Protein 3F4L (pdb70)

Foldseek 3Di:
DAEAEEEDDDPCCVQQPCVLQLVPVVQYDHAEYEDCDDDPVCPPPSNVNYDYYPDVCVVLQDPRHAEYEYDDDQACQLVVLLVSVVSVHAYEYEPPNHPALVSLVVSVVSCVVSVHHYYYQQLCLFKLQLVVVLCVVVVCQQPAWAEKEAEDEAADLDDPQDADDLCVEPCSVPVLRLLSVCLRQNFAFKKWKAFDCPNDNRYHTQWIWIWGHHPNHIYIYIYHNRPPDDDFRMWIHGPFWIKTHRDIFQQSVQSVVVHVPGPPHSPDDTWMWIWGQDPVRDIDIDIHGDGDSSVQVVQVSCCSPVVDDHPRDSSSSSSSNVNSVCSVVDDPGDMDGDPD/DAEAEEEADDCCCVLPPCVLQLVPPVQYDDAEYEDCDDDPVCPDPSNVNYDYYPDCCVVLVDPRHAEYEYDDDQQCQLVVLVSSLVSPHAYEYEPPNHPALVSLVVSVVSCVVSVHHYYYQLLCLFKLQLVVVLCVVVVCQQPAWQEKEAEDEAADLADDADADDLCPECCRVPVLNLLSVCLRQNFAFKKWWAFDPPNDNRYHTHWIWIWGHHPNHIYIYIYHHRDPDDDFRMWIHGNFWIKTWHDIFQQSVQSVVVHVVGPCHRPDPTKMWIWGQDPVRDIDIDIHGDGDSSVQVVQVSCCSVVVDDHPNDSSSSSSSNVNSVVSVVDDPGGMDGDPD/DAEAEEEDDDCCCVQVNCVLQLVPVVQYDDAEYEDCDDDPVCVPPSNVNYDYYPDVCVVLQPVRHAEYEYDDDQACQLVVLLSSLVSPHAYEYEPPNHPALVSLVVSVVSQVVRVHHYYYQLLCLFKLQLVVVVCVVVVCQQPAWQEKEAEDEAADLDDDQDADDLCVEDCNVPVLRLLNVCLRQNFAFKKWKAFDPPNDRRYHTHWIWIWGHHPRHIYIYIYHHRDPDDDFRMWIHHPFWIKTHHDIFCQSVQSVVVHVVHPPHRPDPTWIWIWGQPPVRRIDIDIDGDGDSSVQVVQVSCCRVPVDPHSNDSSSSSSSSVSSVVSVVDPPGDMDGDPD/DAEAEEEADDCCCVQPPCVLQLVPVVQYHHAEYEDCDDDPCCPPPSNVNYHYDPDCCVVLVDPRHAEYEYDDDQQCQLVVLLSSVVSPHAYEYEPPNHPALVSLVVSVVSQVVSVHHYYYQLLLLFKLQLVQVLCVVVVCQQPAWQEKEAEDEAADLADDQDADDQCQECCRVPVLNLLSVCLRQNFAFKKWKAWAPDRDPRYHTHWIWIWGHHPNHIYIYIYHHRDPDDDFRMWIHHPFWIKTWRDIFQQSVQSVVVHVVGPPHRDDDTWMWIWGADPVRDIDIDIHGDGDSSVQVVQVSCCSPVVDDHPDDSSSSSSSSVVSVVCVVDDPGDMDTDPD/DAEEEEEEDDPCCLQLNCVLQLVPVVQYDHAEYEDDDDDVCCVPPSCVNYDYDPDVCVRLQPPRHAEYEYDDDQVCQLVVLVSSLVSNHAYEYEPPNHPALVSLVVSVVSCVVSVHHYYYQQLCLFKLLLVQVLCLVVVCQQPAWQEKEAEDEAADLADPQDADDLCPECCNVPVLNCLSVCLRQNFAFKKWKAWAPDRDPRYHTHWIWIWGHHPRHIYIYIYHHRDPDDDFRMWIHGPFWIKTHRDIFCQSVQSVVVHVVGPCHRPDPTWIWIWGQDPVRDIDIDIHGDGRSSVQVVQVSCCVPVVPDHPNDSSSSSSSNVNSVVCVVDDPGDMDGDPD/DAEEEEEDDDPCCVQVPCVLQLVPVVQYHDAEYEDDDDDPVCPDPSCVNYDYYPDCPVVLQDPRHAEYEYDDDQVCQLVVLLSSVVSVHAYEYEPPNHPALVSLVVSVVSCVVSVHHYYYQQLCLFKLLLVVVVCQVVVCQQPAWAEKAAEDEAADLADDADADDLCPEVCVVVVLNCLSVCLRQNFAFKKWKAFAPDRDNRYHTQWIWIWGHHPRHIYIYIYHHRDPDDDFRMWIHGPFWIKTHRDIFCQSVQSVVVHVVGPCHSPDPTWMWIWGQDPVRRIDIDIHTDGRSSVQVVQVSCCSVPVPDHPNDSSSSSSSSVSSVVSVVDDPRDMDGDDD

Solvent-accessible surface area: 84785 Å² total

GO terms:
  GO:0005829 cytosol (C, IDA)

Structure (mmCIF, N/CA/C/O backbone):
data_3F4L
#
_entry.id   3F4L
#
_cell.length_a   66.189
_cell.length_b   100.785
_cell.length_c   102.166
_cell.angle_alpha   114.40
_cell.angle_beta   103.31
_cell.angle_gamma   101.62
#
_symmetry.space_group_name_H-M   'P 1'
#
loop_
_entity.id
_entity.type
_entity.pdbx_description
1 polymer 'Putative oxidoreductase yhhX'
2 water water
#
loop_
_atom_site.group_PDB
_atom_site.id
_atom_site.type_symbol
_atom_site.label_atom_id
_atom_site.label_alt_id
_atom_site.label_comp_id
_atom_site.label_asym_id
_atom_site.label_entity_id
_atom_site.label_seq_id
_atom_site.pdbx_PDB_ins_code
_atom_site.Cartn_x
_atom_site.Cartn_y
_atom_site.Cartn_z
_atom_site.occupancy
_atom_site.B_iso_or_equiv
_atom_site.auth_seq_id
_atom_site.auth_comp_id
_atom_site.auth_asym_id
_atom_site.auth_atom_id
_atom_site.pdbx_PDB_model_num
ATOM 1 N N . VAL A 1 2 ? 32.209 26.180 1.030 1.00 29.71 2 VAL A N 1
ATOM 2 C CA . VAL A 1 2 ? 33.206 25.071 0.933 1.00 30.23 2 VAL A CA 1
ATOM 3 C C . VAL A 1 2 ? 32.539 23.699 0.895 1.00 27.67 2 VAL A C 1
ATOM 4 O O . VAL A 1 2 ? 31.751 23.361 1.773 1.00 29.37 2 VAL A O 1
ATOM 8 N N . ILE A 1 3 ? 32.860 22.913 -0.126 1.00 26.70 3 ILE A N 1
ATOM 9 C CA . ILE A 1 3 ? 32.314 21.564 -0.261 1.00 25.24 3 ILE A CA 1
ATOM 10 C C . ILE A 1 3 ? 33.348 20.577 0.260 1.00 23.85 3 ILE A C 1
ATOM 11 O O . ILE A 1 3 ? 34.525 20.698 -0.067 1.00 23.49 3 ILE A O 1
ATOM 16 N N . ASN A 1 4 ? 32.912 19.611 1.066 1.00 23.00 4 ASN A N 1
ATOM 17 C CA . ASN A 1 4 ? 33.810 18.585 1.589 1.00 22.54 4 ASN A CA 1
ATOM 18 C C . ASN A 1 4 ? 33.837 17.424 0.602 1.00 23.35 4 ASN A C 1
ATOM 19 O O . ASN A 1 4 ? 32.794 16.997 0.089 1.00 22.30 4 ASN A O 1
ATOM 24 N N . CYS A 1 5 ? 35.032 16.917 0.329 1.00 21.83 5 CYS A N 1
ATOM 25 C CA . CYS A 1 5 ? 35.164 15.801 -0.586 1.00 19.57 5 CYS A CA 1
ATOM 26 C C . CYS A 1 5 ? 36.025 14.726 0.054 1.00 18.77 5 CYS A C 1
ATOM 27 O O . CYS A 1 5 ? 36.577 14.922 1.146 1.00 18.79 5 CYS A O 1
ATOM 30 N N . ALA A 1 6 ? 36.128 13.586 -0.616 1.00 18.24 6 ALA A N 1
ATOM 31 C CA . ALA A 1 6 ? 36.932 12.486 -0.117 1.00 18.24 6 ALA A CA 1
ATOM 32 C C . ALA A 1 6 ? 37.486 11.670 -1.275 1.00 19.01 6 ALA A C 1
ATOM 33 O O . ALA A 1 6 ? 36.857 11.548 -2.320 1.00 20.77 6 ALA A O 1
ATOM 35 N N . PHE A 1 7 ? 38.672 11.109 -1.090 1.00 18.21 7 PHE A N 1
ATOM 36 C CA . PHE A 1 7 ? 39.265 10.308 -2.141 1.00 16.73 7 PHE A CA 1
ATOM 37 C C . PHE A 1 7 ? 39.323 8.840 -1.803 1.00 16.61 7 PHE A C 1
ATOM 38 O O . PHE A 1 7 ? 39.628 8.462 -0.671 1.00 16.48 7 PHE A O 1
ATOM 46 N N . ILE A 1 8 ? 39.005 8.013 -2.793 1.00 13.53 8 ILE A N 1
ATOM 47 C CA . ILE A 1 8 ? 39.108 6.574 -2.637 1.00 15.73 8 ILE A CA 1
ATOM 48 C C . ILE A 1 8 ? 40.372 6.268 -3.426 1.00 15.92 8 ILE A C 1
ATOM 49 O O . ILE A 1 8 ? 40.365 6.285 -4.664 1.00 13.59 8 ILE A O 1
ATOM 54 N N . GLY A 1 9 ? 41.457 6.014 -2.708 1.00 15.46 9 GLY A N 1
ATOM 55 C CA . GLY A 1 9 ? 42.720 5.725 -3.349 1.00 17.06 9 GLY A CA 1
ATOM 56 C C . GLY A 1 9 ? 43.704 6.844 -3.076 1.00 17.49 9 GLY A C 1
ATOM 57 O O . GLY A 1 9 ? 43.359 8.027 -3.142 1.00 18.06 9 GLY A O 1
ATOM 58 N N . PHE A 1 10 ? 44.938 6.482 -2.755 1.00 18.08 10 PHE A N 1
ATOM 59 C CA . PHE A 1 10 ? 45.948 7.491 -2.483 1.00 20.75 10 PHE A CA 1
ATOM 60 C C . PHE A 1 10 ? 47.244 7.147 -3.205 1.00 20.95 10 PHE A C 1
ATOM 61 O O . PHE A 1 10 ? 48.294 7.026 -2.587 1.00 25.14 10 PHE A O 1
ATOM 69 N N . GLY A 1 11 ? 47.155 6.970 -4.516 1.00 22.09 11 GLY A N 1
ATOM 70 C CA . GLY A 1 11 ? 48.333 6.644 -5.297 1.00 24.07 11 GLY A CA 1
ATOM 71 C C . GLY A 1 11 ? 48.907 7.888 -5.951 1.00 24.50 11 GLY A C 1
ATOM 72 O O . GLY A 1 11 ? 48.651 9.016 -5.509 1.00 22.60 11 GLY A O 1
ATOM 73 N N . LYS A 1 12 ? 49.679 7.684 -7.012 1.00 24.37 12 LYS A N 1
ATOM 74 C CA . LYS A 1 12 ? 50.288 8.794 -7.723 1.00 26.16 12 LYS A CA 1
ATOM 75 C C . LYS A 1 12 ? 49.278 9.729 -8.364 1.00 24.55 12 LYS A C 1
ATOM 76 O O . LYS A 1 12 ? 49.438 10.945 -8.311 1.00 22.80 12 LYS A O 1
ATOM 82 N N . SER A 1 13 ? 48.238 9.172 -8.969 1.00 22.96 13 SER A N 1
ATOM 83 C CA . SER A 1 13 ? 47.243 10.018 -9.607 1.00 26.13 13 SER A CA 1
ATOM 84 C C . SER A 1 13 ? 46.649 11.000 -8.596 1.00 22.80 13 SER A C 1
ATOM 85 O O . SER A 1 13 ? 46.500 12.177 -8.884 1.00 21.48 13 SER A O 1
ATOM 88 N N . THR A 1 14 ? 46.317 10.513 -7.408 1.00 22.17 14 THR A N 1
ATOM 89 C CA . THR A 1 14 ? 45.739 11.370 -6.382 1.00 21.13 14 THR A CA 1
ATOM 90 C C . THR A 1 14 ? 46.698 12.485 -5.934 1.00 22.41 14 THR A C 1
ATOM 91 O O . THR A 1 14 ? 46.294 13.642 -5.807 1.00 22.53 14 THR A O 1
ATOM 95 N N . THR A 1 15 ? 47.964 12.148 -5.701 1.00 21.80 15 THR A N 1
ATOM 96 C CA . THR A 1 15 ? 48.924 13.151 -5.236 1.00 23.80 15 THR A CA 1
ATOM 97 C C . THR A 1 15 ? 49.511 14.053 -6.312 1.00 25.32 15 THR A C 1
ATOM 98 O O . THR A 1 15 ? 50.103 15.088 -5.998 1.00 22.80 15 THR A O 1
ATOM 102 N N . ARG A 1 16 ? 49.349 13.674 -7.576 1.00 26.60 16 ARG A N 1
ATOM 103 C CA . ARG A 1 16 ? 49.895 14.478 -8.662 1.00 27.57 16 ARG A CA 1
ATOM 104 C C . ARG A 1 16 ? 48.866 15.245 -9.477 1.00 26.59 16 ARG A C 1
ATOM 105 O O . ARG A 1 16 ? 49.071 16.418 -9.802 1.00 27.60 16 ARG A O 1
ATOM 113 N N . TYR A 1 17 ? 47.755 14.597 -9.802 1.00 24.52 17 TYR A N 1
ATOM 114 C CA . TYR A 1 17 ? 46.753 15.255 -10.622 1.00 24.42 17 TYR A CA 1
ATOM 115 C C . TYR A 1 17 ? 45.512 15.794 -9.929 1.00 23.05 17 TYR A C 1
ATOM 116 O O . TYR A 1 17 ? 44.720 16.494 -10.555 1.00 24.14 17 TYR A O 1
ATOM 125 N N . HIS A 1 18 ? 45.338 15.489 -8.651 1.00 20.79 18 HIS A N 1
ATOM 126 C CA . HIS A 1 18 ? 44.178 15.988 -7.925 1.00 19.25 18 HIS A CA 1
ATOM 127 C C . HIS A 1 18 ? 44.517 16.936 -6.780 1.00 18.34 18 HIS A C 1
ATOM 128 O O . HIS A 1 18 ? 44.147 18.108 -6.803 1.00 18.91 18 HIS A O 1
ATOM 135 N N . LEU A 1 19 ? 45.228 16.428 -5.779 1.00 16.41 19 LEU A N 1
ATOM 136 C CA . LEU A 1 19 ? 45.558 17.226 -4.606 1.00 16.08 19 LEU A CA 1
ATOM 137 C C . LEU A 1 19 ? 46.243 18.567 -4.853 1.00 17.77 19 LEU A C 1
ATOM 138 O O . LEU A 1 19 ? 45.881 19.569 -4.231 1.00 15.49 19 LEU A O 1
ATOM 143 N N . PRO A 1 20 ? 47.225 18.617 -5.771 1.00 16.77 20 PRO A N 1
ATOM 144 C CA . PRO A 1 20 ? 47.884 19.908 -6.009 1.00 16.10 20 PRO A CA 1
ATOM 145 C C . PRO A 1 20 ? 46.882 21.005 -6.368 1.00 16.03 20 PRO A C 1
ATOM 146 O O . PRO A 1 20 ? 47.050 22.169 -5.999 1.00 16.10 20 PRO A O 1
ATOM 150 N N . TYR A 1 21 ? 45.834 20.617 -7.082 1.00 14.26 21 TYR A N 1
ATOM 151 C CA . TYR A 1 21 ? 44.803 21.546 -7.530 1.00 14.42 21 TYR A CA 1
ATOM 152 C C . TYR A 1 21 ? 43.712 21.792 -6.489 1.00 16.45 21 TYR A C 1
ATOM 153 O O . TYR A 1 21 ? 43.244 22.922 -6.314 1.00 15.81 21 TYR A O 1
ATOM 162 N N . VAL A 1 22 ? 43.303 20.729 -5.806 1.00 15.11 22 VAL A N 1
ATOM 163 C CA . VAL A 1 22 ? 42.270 20.828 -4.794 1.00 15.31 22 VAL A CA 1
ATOM 164 C C . VAL A 1 22 ? 42.758 21.588 -3.568 1.00 17.01 22 VAL A C 1
ATOM 165 O O . VAL A 1 22 ? 42.013 22.385 -2.989 1.00 16.81 22 VAL A O 1
ATOM 169 N N . LEU A 1 23 ? 44.011 21.356 -3.176 1.00 18.38 23 LEU A N 1
ATOM 170 C CA . LEU A 1 23 ? 44.565 22.039 -2.011 1.00 18.30 23 LEU A CA 1
ATOM 171 C C . LEU A 1 23 ? 44.838 23.518 -2.305 1.00 20.18 23 LEU A C 1
ATOM 172 O O . LEU A 1 23 ? 45.174 24.283 -1.404 1.00 18.63 23 LEU A O 1
ATOM 177 N N . ASN A 1 24 ? 44.697 23.919 -3.566 1.00 21.39 24 ASN A N 1
ATOM 178 C CA . ASN A 1 24 ? 44.902 25.320 -3.935 1.00 23.99 24 ASN A CA 1
ATOM 179 C C . ASN A 1 24 ? 43.538 26.033 -3.953 1.00 24.76 24 ASN A C 1
ATOM 180 O O . ASN A 1 24 ? 43.450 27.229 -4.264 1.00 24.77 24 ASN A O 1
ATOM 185 N N . ARG A 1 25 ? 42.481 25.289 -3.628 1.00 21.77 25 ARG A N 1
ATOM 186 C CA . ARG A 1 25 ? 41.124 25.834 -3.612 1.00 20.78 25 ARG A CA 1
ATOM 187 C C . ARG A 1 25 ? 40.461 25.637 -2.248 1.00 21.30 25 ARG A C 1
ATOM 188 O O . ARG A 1 25 ? 39.292 25.261 -2.172 1.00 20.93 25 ARG A O 1
ATOM 196 N N . LYS A 1 26 ? 41.205 25.894 -1.175 1.00 19.27 26 LYS A N 1
ATOM 197 C CA . LYS A 1 26 ? 40.674 25.730 0.175 1.00 21.68 26 LYS A CA 1
ATOM 198 C C . LYS A 1 26 ? 39.422 26.564 0.470 1.00 21.08 26 LYS A C 1
ATOM 199 O O . LYS A 1 26 ? 38.682 26.262 1.402 1.00 19.12 26 LYS A O 1
ATOM 205 N N . ASP A 1 27 ? 39.188 27.619 -0.306 1.00 23.60 27 ASP A N 1
ATOM 206 C CA . ASP A 1 27 ? 38.001 28.440 -0.089 1.00 26.92 27 ASP A CA 1
ATOM 207 C C . ASP A 1 27 ? 36.783 27.829 -0.777 1.00 25.69 27 ASP A C 1
ATOM 208 O O . ASP A 1 27 ? 35.649 28.259 -0.540 1.00 23.49 27 ASP A O 1
ATOM 213 N N . SER A 1 28 ? 37.023 26.816 -1.609 1.00 22.64 28 SER A N 1
ATOM 214 C CA . SER A 1 28 ? 35.959 26.136 -2.348 1.00 23.53 28 SER A CA 1
ATOM 215 C C . SER A 1 28 ? 35.769 24.688 -1.902 1.00 22.95 28 SER A C 1
ATOM 216 O O . SER A 1 28 ? 34.640 24.196 -1.811 1.00 23.24 28 SER A O 1
ATOM 219 N N . TRP A 1 29 ? 36.880 24.008 -1.629 1.00 19.88 29 TRP A N 1
ATOM 220 C CA . TRP A 1 29 ? 36.836 22.613 -1.220 1.00 19.17 29 TRP A CA 1
ATOM 221 C C . TRP A 1 29 ? 37.695 22.288 -0.007 1.00 19.19 29 TRP A C 1
ATOM 222 O O . TRP A 1 29 ? 38.708 22.938 0.245 1.00 19.43 29 TRP A O 1
ATOM 233 N N . HIS A 1 30 ? 37.282 21.254 0.718 1.00 16.64 30 HIS A N 1
ATOM 234 C CA . HIS A 1 30 ? 38.000 20.765 1.888 1.00 19.01 30 HIS A CA 1
ATOM 235 C C . HIS A 1 30 ? 38.050 19.243 1.799 1.00 18.36 30 HIS A C 1
ATOM 236 O O . HIS A 1 30 ? 37.007 18.587 1.719 1.00 18.83 30 HIS A O 1
ATOM 243 N N . VAL A 1 31 ? 39.257 18.684 1.790 1.00 16.58 31 VAL A N 1
ATOM 244 C CA . VAL A 1 31 ? 39.415 17.233 1.709 1.00 19.28 31 VAL A CA 1
ATOM 245 C C . VAL A 1 31 ? 39.246 16.663 3.105 1.00 20.24 31 VAL A C 1
ATOM 246 O O . VAL A 1 31 ? 40.148 16.750 3.937 1.00 22.53 31 VAL A O 1
ATOM 250 N N . ALA A 1 32 ? 38.084 16.075 3.356 1.00 22.27 32 ALA A N 1
ATOM 251 C CA . ALA A 1 32 ? 37.777 15.533 4.674 1.00 23.09 32 ALA A CA 1
ATOM 252 C C . ALA A 1 32 ? 38.366 14.160 4.951 1.00 22.48 32 ALA A C 1
ATOM 253 O O . ALA A 1 32 ? 38.804 13.889 6.066 1.00 24.36 32 ALA A O 1
ATOM 255 N N . HIS A 1 33 ? 38.374 13.298 3.939 1.00 19.96 33 HIS A N 1
ATOM 256 C CA . HIS A 1 33 ? 38.896 11.949 4.104 1.00 19.02 33 HIS A CA 1
ATOM 257 C C . HIS A 1 33 ? 39.620 11.459 2.868 1.00 16.57 33 HIS A C 1
ATOM 258 O O . HIS A 1 33 ? 39.335 11.871 1.748 1.00 14.32 33 HIS A O 1
ATOM 265 N N . ILE A 1 34 ? 40.544 10.544 3.099 1.00 17.13 34 ILE A N 1
ATOM 266 C CA . ILE A 1 34 ? 41.247 9.887 2.022 1.00 15.93 34 ILE A CA 1
ATOM 267 C C . ILE A 1 34 ? 41.350 8.442 2.460 1.00 18.56 34 ILE A C 1
ATOM 268 O O . ILE A 1 34 ? 42.021 8.123 3.438 1.00 18.29 34 ILE A O 1
ATOM 273 N N . PHE A 1 35 ? 40.623 7.583 1.753 1.00 17.90 35 PHE A N 1
ATOM 274 C CA . PHE A 1 35 ? 40.615 6.157 2.016 1.00 20.42 35 PHE A CA 1
ATOM 275 C C . PHE A 1 35 ? 41.732 5.496 1.225 1.00 20.20 35 PHE A C 1
ATOM 276 O O . PHE A 1 35 ? 42.071 5.938 0.128 1.00 19.72 35 PHE A O 1
ATOM 284 N N . ARG A 1 36 ? 42.308 4.451 1.803 1.00 20.00 36 ARG A N 1
ATOM 285 C CA . ARG A 1 36 ? 43.346 3.657 1.155 1.00 23.75 36 ARG A CA 1
ATOM 286 C C . ARG A 1 36 ? 43.388 2.320 1.871 1.00 23.87 36 ARG A C 1
ATOM 287 O O . ARG A 1 36 ? 43.212 2.256 3.088 1.00 24.80 36 ARG A O 1
ATOM 295 N N . ARG A 1 37 ? 43.597 1.254 1.112 1.00 25.41 37 ARG A N 1
ATOM 296 C CA . ARG A 1 37 ? 43.644 -0.088 1.686 1.00 29.03 37 ARG A CA 1
ATOM 297 C C . ARG A 1 37 ? 44.803 -0.218 2.674 1.00 27.03 37 ARG A C 1
ATOM 298 O O . ARG A 1 37 ? 44.659 -0.812 3.744 1.00 26.68 37 ARG A O 1
ATOM 306 N N . HIS A 1 38 ? 45.952 0.338 2.312 1.00 25.30 38 HIS A N 1
ATOM 307 C CA . HIS A 1 38 ? 47.129 0.281 3.177 1.00 26.27 38 HIS A CA 1
ATOM 308 C C . HIS A 1 38 ? 47.732 1.669 3.340 1.00 25.04 38 HIS A C 1
ATOM 309 O O . HIS A 1 38 ? 47.723 2.467 2.411 1.00 22.72 38 HIS A O 1
ATOM 316 N N . ALA A 1 39 ? 48.258 1.946 4.527 1.00 24.64 39 ALA A N 1
ATOM 317 C CA . ALA A 1 39 ? 48.860 3.238 4.804 1.00 24.78 39 ALA A CA 1
ATOM 318 C C . ALA A 1 39 ? 50.018 3.494 3.845 1.00 23.55 39 ALA A C 1
ATOM 319 O O . ALA A 1 39 ? 50.715 2.564 3.431 1.00 23.81 39 ALA A O 1
ATOM 321 N N . LYS A 1 40 ? 50.206 4.759 3.486 1.00 23.22 40 LYS A N 1
ATOM 322 C CA . LYS A 1 40 ? 51.280 5.154 2.580 1.00 26.00 40 LYS A CA 1
ATOM 323 C C . LYS A 1 40 ? 52.186 6.199 3.230 1.00 23.85 40 LYS A C 1
ATOM 324 O O . LYS A 1 40 ? 51.728 7.018 4.025 1.00 24.41 40 LYS A O 1
ATOM 330 N N . PRO A 1 41 ? 53.489 6.177 2.894 1.00 22.88 41 PRO A N 1
ATOM 331 C CA . PRO A 1 41 ? 54.501 7.098 3.426 1.00 21.49 41 PRO A CA 1
ATOM 332 C C . PRO A 1 41 ? 54.171 8.563 3.159 1.00 20.34 41 PRO A C 1
ATOM 333 O O . PRO A 1 41 ? 54.392 9.428 4.007 1.00 18.50 41 PRO A O 1
ATOM 337 N N . GLU A 1 42 ? 53.650 8.833 1.968 1.00 21.99 42 GLU A N 1
ATOM 338 C CA . GLU A 1 42 ? 53.305 10.193 1.579 1.00 24.45 42 GLU A CA 1
ATOM 339 C C . GLU A 1 42 ? 52.297 10.875 2.512 1.00 23.90 42 GLU A C 1
ATOM 340 O O . GLU A 1 42 ? 52.218 12.104 2.545 1.00 22.60 42 GLU A O 1
ATOM 346 N N . GLU A 1 43 ? 51.545 10.091 3.283 1.00 23.22 43 GLU A N 1
ATOM 347 C CA . GLU A 1 43 ? 50.565 10.663 4.207 1.00 24.54 43 GLU A CA 1
ATOM 348 C C . GLU A 1 43 ? 51.212 11.576 5.249 1.00 24.83 43 GLU A C 1
ATOM 349 O O . GLU A 1 43 ? 50.530 12.396 5.853 1.00 26.20 43 GLU A O 1
ATOM 355 N N . GLN A 1 44 ? 52.523 11.443 5.450 1.00 26.09 44 GLN A N 1
ATOM 356 C CA . GLN A 1 44 ? 53.238 12.265 6.435 1.00 26.49 44 GLN A CA 1
ATOM 357 C C . GLN A 1 44 ? 53.672 13.652 5.953 1.00 26.63 44 GLN A C 1
ATOM 358 O O . GLN A 1 44 ? 54.231 14.438 6.730 1.00 24.85 44 GLN A O 1
ATOM 364 N N . ALA A 1 45 ? 53.436 13.956 4.680 1.00 25.12 45 ALA A N 1
ATOM 365 C CA . ALA A 1 45 ? 53.810 15.261 4.152 1.00 24.20 45 ALA A CA 1
ATOM 366 C C . ALA A 1 45 ? 52.986 16.335 4.865 1.00 23.91 45 ALA A C 1
ATOM 367 O O . ALA A 1 45 ? 51.769 16.235 4.960 1.00 24.52 45 ALA A O 1
ATOM 369 N N . PRO A 1 46 ? 53.641 17.381 5.376 1.00 22.15 46 PRO A N 1
ATOM 370 C CA . PRO A 1 46 ? 52.909 18.443 6.076 1.00 22.42 46 PRO A CA 1
ATOM 371 C C . PRO A 1 46 ? 51.669 18.994 5.359 1.00 21.95 46 PRO A C 1
ATOM 372 O O . PRO A 1 46 ? 50.685 19.351 6.012 1.00 18.98 46 PRO A O 1
ATOM 376 N N . ILE A 1 47 ? 51.705 19.049 4.029 1.00 18.59 47 ILE A N 1
ATOM 377 C CA . ILE A 1 47 ? 50.573 19.568 3.273 1.00 19.10 47 ILE A CA 1
ATOM 378 C C . ILE A 1 47 ? 49.297 18.736 3.415 1.00 18.25 47 ILE A C 1
ATOM 379 O O . ILE A 1 47 ? 48.222 19.192 3.028 1.00 17.23 47 ILE A O 1
ATOM 384 N N . TYR A 1 48 ? 49.410 17.532 3.977 1.00 16.60 48 TYR A N 1
ATOM 385 C CA . TYR A 1 48 ? 48.242 16.668 4.158 1.00 17.40 48 TYR A CA 1
ATOM 386 C C . TYR A 1 48 ? 47.821 16.569 5.632 1.00 17.31 48 TYR A C 1
ATOM 387 O O . TYR A 1 48 ? 46.929 15.793 5.979 1.00 15.08 48 TYR A O 1
ATOM 396 N N . SER A 1 49 ? 48.460 17.359 6.493 1.00 18.74 49 SER A N 1
ATOM 397 C CA . SER A 1 49 ? 48.182 17.323 7.933 1.00 22.20 49 SER A CA 1
ATOM 398 C C . SER A 1 49 ? 46.722 17.482 8.358 1.00 22.51 49 SER A C 1
ATOM 399 O O . SER A 1 49 ? 46.328 16.966 9.399 1.00 21.84 49 SER A O 1
ATOM 402 N N . HIS A 1 50 ? 45.924 18.181 7.556 1.00 22.58 50 HIS A N 1
ATOM 403 C CA . HIS A 1 50 ? 44.513 18.413 7.878 1.00 22.17 50 HIS A CA 1
ATOM 404 C C . HIS A 1 50 ? 43.589 17.299 7.386 1.00 21.01 50 HIS A C 1
ATOM 405 O O . HIS A 1 50 ? 42.384 17.332 7.633 1.00 19.33 50 HIS A O 1
ATOM 412 N N . ILE A 1 51 ? 44.151 16.324 6.683 1.00 19.62 51 ILE A N 1
ATOM 413 C CA . ILE A 1 51 ? 43.359 15.237 6.137 1.00 18.92 51 ILE A CA 1
ATOM 414 C C . ILE A 1 51 ? 43.315 14.003 7.025 1.00 17.84 51 ILE A C 1
ATOM 415 O O . ILE A 1 51 ? 44.325 13.599 7.603 1.00 16.49 51 ILE A O 1
ATOM 420 N N . HIS A 1 52 ? 42.134 13.406 7.126 1.00 16.87 52 HIS A N 1
ATOM 421 C CA . HIS A 1 52 ? 41.944 12.180 7.894 1.00 17.49 52 HIS A CA 1
ATOM 422 C C . HIS A 1 52 ? 42.104 10.994 6.947 1.00 17.35 52 HIS A C 1
ATOM 423 O O . HIS A 1 52 ? 41.269 10.794 6.059 1.00 17.74 52 HIS A O 1
ATOM 430 N N . PHE A 1 53 ? 43.179 10.226 7.115 1.00 17.31 53 PHE A N 1
ATOM 431 C CA . PHE A 1 53 ? 43.413 9.049 6.285 1.00 19.44 53 PHE A CA 1
ATOM 432 C C . PHE A 1 53 ? 42.779 7.853 6.980 1.00 19.61 53 PHE A C 1
ATOM 433 O O . PHE A 1 53 ? 42.889 7.707 8.187 1.00 21.41 53 PHE A O 1
ATOM 441 N N . THR A 1 54 ? 42.134 6.983 6.219 1.00 20.00 54 THR A N 1
ATOM 442 C CA . THR A 1 54 ? 41.457 5.840 6.811 1.00 19.94 54 THR A CA 1
ATOM 443 C C . THR A 1 54 ? 41.404 4.639 5.878 1.00 20.91 54 THR A C 1
ATOM 444 O O . THR A 1 54 ? 41.513 4.782 4.660 1.00 20.57 54 THR A O 1
ATOM 448 N N . SER A 1 55 ? 41.238 3.457 6.464 1.00 21.44 55 SER A N 1
ATOM 449 C CA . SER A 1 55 ? 41.134 2.222 5.707 1.00 24.11 55 SER A CA 1
ATOM 450 C C . SER A 1 55 ? 39.730 1.654 5.881 1.00 25.59 55 SER A C 1
ATOM 451 O O . SER A 1 55 ? 39.445 0.527 5.478 1.00 25.30 55 SER A O 1
ATOM 454 N N . ASP A 1 56 ? 38.860 2.455 6.492 1.00 27.34 56 ASP A N 1
ATOM 455 C CA . ASP A 1 56 ? 37.466 2.086 6.709 1.00 29.71 56 ASP A CA 1
ATOM 456 C C . ASP A 1 56 ? 36.643 2.968 5.771 1.00 28.75 56 ASP A C 1
ATOM 457 O O . ASP A 1 56 ? 36.428 4.151 6.039 1.00 28.02 56 ASP A O 1
ATOM 462 N N . LEU A 1 57 ? 36.192 2.383 4.666 1.00 29.13 57 LEU A N 1
ATOM 463 C CA . LEU A 1 57 ? 35.428 3.127 3.678 1.00 30.58 57 LEU A CA 1
ATOM 464 C C . LEU A 1 57 ? 34.121 3.671 4.237 1.00 31.13 57 LEU A C 1
ATOM 465 O O . LEU A 1 57 ? 33.695 4.762 3.871 1.00 28.87 57 LEU A O 1
ATOM 470 N N . ASP A 1 58 ? 33.489 2.925 5.137 1.00 34.14 58 ASP A N 1
ATOM 471 C CA . ASP A 1 58 ? 32.230 3.382 5.711 1.00 35.83 58 ASP A CA 1
ATOM 472 C C . ASP A 1 58 ? 32.373 4.713 6.443 1.00 36.60 58 ASP A C 1
ATOM 473 O O . ASP A 1 58 ? 31.456 5.537 6.419 1.00 35.46 58 ASP A O 1
ATOM 478 N N . GLU A 1 59 ? 33.522 4.923 7.083 1.00 36.46 59 GLU A N 1
ATOM 479 C CA . GLU A 1 59 ? 33.790 6.168 7.800 1.00 38.61 59 GLU A CA 1
ATOM 480 C C . GLU A 1 59 ? 33.747 7.371 6.859 1.00 36.74 59 GLU A C 1
ATOM 481 O O . GLU A 1 59 ? 33.627 8.517 7.298 1.00 37.55 59 GLU A O 1
ATOM 487 N N . VAL A 1 60 ? 33.861 7.104 5.564 1.00 34.32 60 VAL A N 1
ATOM 488 C CA . VAL A 1 60 ? 33.824 8.168 4.570 1.00 31.96 60 VAL A CA 1
ATOM 489 C C . VAL A 1 60 ? 32.419 8.293 3.982 1.00 31.05 60 VAL A C 1
ATOM 490 O O . VAL A 1 60 ? 31.828 9.373 3.982 1.00 30.81 60 VAL A O 1
ATOM 494 N N . LEU A 1 61 ? 31.883 7.179 3.492 1.00 30.95 61 LEU A N 1
ATOM 495 C CA . LEU A 1 61 ? 30.556 7.184 2.887 1.00 31.79 61 LEU A CA 1
ATOM 496 C C . LEU A 1 61 ? 29.442 7.544 3.864 1.00 33.04 61 LEU A C 1
ATOM 497 O O . LEU A 1 61 ? 28.360 7.961 3.448 1.00 32.97 61 LEU A O 1
ATOM 502 N N . ASN A 1 62 ? 29.703 7.395 5.158 1.00 34.43 62 ASN A N 1
ATOM 503 C CA . ASN A 1 62 ? 28.698 7.733 6.159 1.00 35.73 62 ASN A CA 1
ATOM 504 C C . ASN A 1 62 ? 28.809 9.174 6.634 1.00 35.51 62 ASN A C 1
ATOM 505 O O . ASN A 1 62 ? 27.952 9.645 7.382 1.00 35.86 62 ASN A O 1
ATOM 510 N N . ASP A 1 63 ? 29.857 9.874 6.205 1.00 35.08 63 ASP A N 1
ATOM 511 C CA . ASP A 1 63 ? 30.044 11.269 6.610 1.00 34.73 63 ASP A CA 1
ATOM 512 C C . ASP A 1 63 ? 29.002 12.149 5.919 1.00 34.12 63 ASP A C 1
ATOM 513 O O . ASP A 1 63 ? 28.991 12.267 4.692 1.00 30.71 63 ASP A O 1
ATOM 518 N N . PRO A 1 64 ? 28.112 12.779 6.709 1.00 35.22 64 PRO A N 1
ATOM 519 C CA . PRO A 1 64 ? 27.038 13.661 6.236 1.00 35.03 64 PRO A CA 1
ATOM 520 C C . PRO A 1 64 ? 27.517 14.852 5.411 1.00 34.19 64 PRO A C 1
ATOM 521 O O . PRO A 1 64 ? 26.838 15.292 4.482 1.00 34.36 64 PRO A O 1
ATOM 525 N N . ASP A 1 65 ? 28.690 15.371 5.753 1.00 34.15 65 ASP A N 1
ATOM 526 C CA . ASP A 1 65 ? 29.223 16.535 5.065 1.00 32.92 65 ASP A CA 1
ATOM 527 C C . ASP A 1 65 ? 29.994 16.272 3.777 1.00 31.31 65 ASP A C 1
ATOM 528 O O . ASP A 1 65 ? 30.372 17.218 3.093 1.00 32.17 65 ASP A O 1
ATOM 533 N N . VAL A 1 66 ? 30.234 15.007 3.441 1.00 26.87 66 VAL A N 1
ATOM 534 C CA . VAL A 1 66 ? 30.945 14.701 2.199 1.00 26.08 66 VAL A CA 1
ATOM 535 C C . VAL A 1 66 ? 29.953 14.748 1.043 1.00 23.73 66 VAL A C 1
ATOM 536 O O . VAL A 1 66 ? 28.949 14.035 1.056 1.00 22.94 66 VAL A O 1
ATOM 540 N N . LYS A 1 67 ? 30.235 15.585 0.047 1.00 21.82 67 LYS A N 1
ATOM 541 C CA . LYS A 1 67 ? 29.345 15.722 -1.106 1.00 21.23 67 LYS A CA 1
ATOM 542 C C . LYS A 1 67 ? 29.924 15.118 -2.376 1.00 20.39 67 LYS A C 1
ATOM 543 O O . LYS A 1 67 ? 29.188 14.791 -3.308 1.00 20.47 67 LYS A O 1
ATOM 549 N N . LEU A 1 68 ? 31.245 14.984 -2.427 1.00 17.94 68 LEU A N 1
ATOM 550 C CA . LEU A 1 68 ? 31.884 14.412 -3.608 1.00 16.45 68 LEU A CA 1
ATOM 551 C C . LEU A 1 68 ? 32.927 13.368 -3.238 1.00 14.97 68 LEU A C 1
ATOM 552 O O . LEU A 1 68 ? 33.774 13.594 -2.374 1.00 14.67 68 LEU A O 1
ATOM 557 N N . VAL A 1 69 ? 32.847 12.217 -3.891 1.00 14.93 69 VAL A N 1
ATOM 558 C CA . VAL A 1 69 ? 33.798 11.136 -3.671 1.00 16.39 69 VAL A CA 1
ATOM 559 C C . VAL A 1 69 ? 34.584 10.976 -4.972 1.00 15.71 69 VAL A C 1
ATOM 560 O O . VAL A 1 69 ? 33.997 10.889 -6.043 1.00 14.41 69 VAL A O 1
ATOM 564 N N . VAL A 1 70 ? 35.909 10.965 -4.878 1.00 14.93 70 VAL A N 1
ATOM 565 C CA . VAL A 1 70 ? 36.752 10.829 -6.071 1.00 14.41 70 VAL A CA 1
ATOM 566 C C . VAL A 1 70 ? 37.417 9.451 -6.075 1.00 16.23 70 VAL A C 1
ATOM 567 O O . VAL A 1 70 ? 38.252 9.166 -5.234 1.00 17.31 70 VAL A O 1
ATOM 571 N N . VAL A 1 71 ? 37.036 8.604 -7.026 1.00 16.59 71 VAL A N 1
ATOM 572 C CA . VAL A 1 71 ? 37.569 7.250 -7.120 1.00 18.00 71 VAL A CA 1
ATOM 573 C C . VAL A 1 71 ? 38.839 7.201 -7.967 1.00 19.17 71 VAL A C 1
ATOM 574 O O . VAL A 1 71 ? 38.795 7.417 -9.179 1.00 16.33 71 VAL A O 1
ATOM 578 N N . CYS A 1 72 ? 39.961 6.920 -7.311 1.00 21.74 72 CYS A N 1
ATOM 579 C CA . CYS A 1 72 ? 41.270 6.866 -7.963 1.00 26.48 72 CYS A CA 1
ATOM 580 C C . CYS A 1 72 ? 41.985 5.550 -7.716 1.00 28.03 72 CYS A C 1
ATOM 581 O O . CYS A 1 72 ? 43.209 5.508 -7.730 1.00 29.73 72 CYS A O 1
ATOM 584 N N . THR A 1 73 ? 41.229 4.487 -7.469 1.00 31.10 73 THR A N 1
ATOM 585 C CA . THR A 1 73 ? 41.818 3.174 -7.220 1.00 31.64 73 THR A CA 1
ATOM 586 C C . THR A 1 73 ? 42.134 2.485 -8.541 1.00 33.24 73 THR A C 1
ATOM 587 O O . THR A 1 73 ? 42.201 3.123 -9.594 1.00 33.84 73 THR A O 1
ATOM 591 N N . HIS A 1 74 ? 42.326 1.174 -8.470 1.00 34.37 74 HIS A N 1
ATOM 592 C CA . HIS A 1 74 ? 42.616 0.373 -9.644 1.00 35.13 74 HIS A CA 1
ATOM 593 C C . HIS A 1 74 ? 41.380 0.352 -10.536 1.00 34.15 74 HIS A C 1
ATOM 594 O O . HIS A 1 74 ? 40.250 0.229 -10.053 1.00 32.87 74 HIS A O 1
ATOM 601 N N . ALA A 1 75 ? 41.600 0.467 -11.839 1.00 33.24 75 ALA A N 1
ATOM 602 C CA . ALA A 1 75 ? 40.513 0.466 -12.813 1.00 33.83 75 ALA A CA 1
ATOM 603 C C . ALA A 1 75 ? 39.412 -0.556 -12.513 1.00 34.50 75 ALA A C 1
ATOM 604 O O . ALA A 1 75 ? 38.221 -0.238 -12.577 1.00 33.28 75 ALA A O 1
ATOM 606 N N . ASP A 1 76 ? 39.813 -1.780 -12.183 1.00 34.21 76 ASP A N 1
ATOM 607 C CA . ASP A 1 76 ? 38.860 -2.853 -11.910 1.00 34.74 76 ASP A CA 1
ATOM 608 C C . ASP A 1 76 ? 37.899 -2.631 -10.756 1.00 33.45 76 ASP A C 1
ATOM 609 O O . ASP A 1 76 ? 36.931 -3.380 -10.609 1.00 34.02 76 ASP A O 1
ATOM 614 N N . SER A 1 77 ? 38.151 -1.623 -9.932 1.00 30.77 77 SER A N 1
ATOM 615 C CA . SER A 1 77 ? 37.267 -1.378 -8.803 1.00 27.81 77 SER A CA 1
ATOM 616 C C . SER A 1 77 ? 36.471 -0.088 -8.944 1.00 27.37 77 SER A C 1
ATOM 617 O O . SER A 1 77 ? 35.687 0.261 -8.061 1.00 26.59 77 SER A O 1
ATOM 620 N N . HIS A 1 78 ? 36.651 0.607 -10.065 1.00 24.90 78 HIS A N 1
ATOM 621 C CA . HIS A 1 78 ? 35.940 1.860 -10.293 1.00 24.56 78 HIS A CA 1
ATOM 622 C C . HIS A 1 78 ? 34.425 1.720 -10.266 1.00 25.22 78 HIS A C 1
ATOM 623 O O . HIS A 1 78 ? 33.740 2.499 -9.609 1.00 26.17 78 HIS A O 1
ATOM 630 N N . PHE A 1 79 ? 33.888 0.735 -10.975 1.00 26.35 79 PHE A N 1
ATOM 631 C CA . PHE A 1 79 ? 32.440 0.569 -10.988 1.00 25.43 79 PHE A CA 1
ATOM 632 C C . PHE A 1 79 ? 31.896 0.317 -9.587 1.00 25.85 79 PHE A C 1
ATOM 633 O O . PHE A 1 79 ? 30.931 0.958 -9.156 1.00 23.78 79 PHE A O 1
ATOM 641 N N . GLU A 1 80 ? 32.524 -0.624 -8.890 1.00 25.38 80 GLU A N 1
ATOM 642 C CA . GLU A 1 80 ? 32.110 -1.000 -7.544 1.00 26.19 80 GLU A CA 1
ATOM 643 C C . GLU A 1 80 ? 32.123 0.167 -6.562 1.00 23.75 80 GLU A C 1
ATOM 644 O O . GLU A 1 80 ? 31.144 0.390 -5.852 1.00 22.37 80 GLU A O 1
ATOM 650 N N . TYR A 1 81 ? 33.224 0.909 -6.510 1.00 21.28 81 TYR A N 1
ATOM 651 C CA . TYR A 1 81 ? 33.301 2.051 -5.606 1.00 21.32 81 TYR A CA 1
ATOM 652 C C . TYR A 1 81 ? 32.325 3.166 -6.004 1.00 20.68 81 TYR A C 1
ATOM 653 O O . TYR A 1 81 ? 31.700 3.789 -5.143 1.00 20.19 81 TYR A O 1
ATOM 662 N N . ALA A 1 82 ? 32.209 3.434 -7.302 1.00 19.08 82 ALA A N 1
ATOM 663 C CA . ALA A 1 82 ? 31.304 4.480 -7.777 1.00 19.40 82 ALA A CA 1
ATOM 664 C C . ALA A 1 82 ? 29.863 4.160 -7.390 1.00 19.85 82 ALA A C 1
ATOM 665 O O . ALA A 1 82 ? 29.138 5.023 -6.905 1.00 21.84 82 ALA A O 1
ATOM 667 N N . LYS A 1 83 ? 29.453 2.916 -7.618 1.00 22.78 83 LYS A N 1
ATOM 668 C CA . LYS A 1 83 ? 28.097 2.480 -7.286 1.00 23.93 83 LYS A CA 1
ATOM 669 C C . LYS A 1 83 ? 27.843 2.578 -5.782 1.00 22.82 83 LYS A C 1
ATOM 670 O O . LYS A 1 83 ? 26.757 2.964 -5.347 1.00 23.00 83 LYS A O 1
ATOM 676 N N . ARG A 1 84 ? 28.843 2.218 -4.984 1.00 23.50 84 ARG A N 1
ATOM 677 C CA . ARG A 1 84 ? 28.689 2.284 -3.538 1.00 21.67 84 ARG A CA 1
ATOM 678 C C . ARG A 1 84 ? 28.563 3.731 -3.083 1.00 20.59 84 ARG A C 1
ATOM 679 O O . ARG A 1 84 ? 27.741 4.042 -2.220 1.00 20.75 84 ARG A O 1
ATOM 687 N N . ALA A 1 85 ? 29.360 4.620 -3.674 1.00 17.78 85 ALA A N 1
ATOM 688 C CA . ALA A 1 85 ? 29.298 6.032 -3.312 1.00 17.68 85 ALA A CA 1
ATOM 689 C C . ALA A 1 85 ? 27.929 6.608 -3.678 1.00 17.14 85 ALA A C 1
ATOM 690 O O . ALA A 1 85 ? 27.320 7.318 -2.888 1.00 16.78 85 ALA A O 1
ATOM 692 N N . LEU A 1 86 ? 27.432 6.297 -4.870 1.00 17.78 86 LEU A N 1
ATOM 693 C CA . LEU A 1 86 ? 26.125 6.818 -5.266 1.00 20.33 86 LEU A CA 1
ATOM 694 C C . LEU A 1 86 ? 25.007 6.317 -4.340 1.00 21.43 86 LEU A C 1
ATOM 695 O O . LEU A 1 86 ? 24.079 7.064 -4.014 1.00 21.88 86 LEU A O 1
ATOM 700 N N . GLU A 1 87 ? 25.097 5.060 -3.916 1.00 22.80 87 GLU A N 1
ATOM 701 C CA . GLU A 1 87 ? 24.080 4.497 -3.030 1.00 23.81 87 GLU A CA 1
ATOM 702 C C . GLU A 1 87 ? 24.140 5.156 -1.656 1.00 24.76 87 GLU A C 1
ATOM 703 O O . GLU A 1 87 ? 23.147 5.167 -0.921 1.00 25.71 87 GLU A O 1
ATOM 709 N N . ALA A 1 88 ? 25.299 5.721 -1.317 1.00 22.63 88 ALA A N 1
ATOM 710 C CA . ALA A 1 88 ? 25.466 6.400 -0.038 1.00 22.97 88 ALA A CA 1
ATOM 711 C C . ALA A 1 88 ? 25.036 7.857 -0.170 1.00 23.14 88 ALA A C 1
ATOM 712 O O . ALA A 1 88 ? 25.149 8.641 0.776 1.00 25.95 88 ALA A O 1
ATOM 714 N N . GLY A 1 89 ? 24.547 8.204 -1.358 1.00 20.86 89 GLY A N 1
ATOM 715 C CA . GLY A 1 89 ? 24.068 9.547 -1.620 1.00 21.60 89 GLY A CA 1
ATOM 716 C C . GLY A 1 89 ? 25.121 10.575 -1.978 1.00 20.42 89 GLY A C 1
ATOM 717 O O . GLY A 1 89 ? 24.883 11.768 -1.854 1.00 19.66 89 GLY A O 1
ATOM 718 N N . LYS A 1 90 ? 26.273 10.117 -2.450 1.00 18.99 90 LYS A N 1
ATOM 719 C CA . LYS A 1 90 ? 27.357 11.027 -2.790 1.00 20.31 90 LYS A CA 1
ATOM 720 C C . LYS A 1 90 ? 27.523 11.232 -4.292 1.00 19.63 90 LYS A C 1
ATOM 721 O O . LYS A 1 90 ? 27.251 10.330 -5.089 1.00 18.70 90 LYS A O 1
ATOM 727 N N . ASN A 1 91 ? 27.973 12.427 -4.663 1.00 17.85 91 ASN A N 1
ATOM 728 C CA . ASN A 1 91 ? 28.260 12.730 -6.059 1.00 18.42 91 ASN A CA 1
ATOM 729 C C . ASN A 1 91 ? 29.591 12.027 -6.291 1.00 16.29 91 ASN A C 1
ATOM 730 O O . ASN A 1 91 ? 30.387 11.903 -5.360 1.00 15.93 91 ASN A O 1
ATOM 735 N N . VAL A 1 92 ? 29.839 11.571 -7.514 1.00 16.59 92 VAL A N 1
ATOM 736 C CA . VAL A 1 92 ? 31.066 10.836 -7.794 1.00 15.97 92 VAL A CA 1
ATOM 737 C C . VAL A 1 92 ? 31.864 11.288 -9.022 1.00 16.56 92 VAL A C 1
ATOM 738 O O . VAL A 1 92 ? 31.303 11.498 -10.108 1.00 14.04 92 VAL A O 1
ATOM 742 N N . LEU A 1 93 ? 33.177 11.418 -8.829 1.00 14.09 93 LEU A N 1
ATOM 743 C CA . LEU A 1 93 ? 34.113 11.787 -9.892 1.00 15.51 93 LEU A CA 1
ATOM 744 C C . LEU A 1 93 ? 35.022 10.563 -10.040 1.00 16.75 93 LEU A C 1
ATOM 745 O O . LEU A 1 93 ? 35.665 10.135 -9.076 1.00 16.75 93 LEU A O 1
ATOM 750 N N . VAL A 1 94 ? 35.072 9.988 -11.238 1.00 17.01 94 VAL A N 1
ATOM 751 C CA . VAL A 1 94 ? 35.866 8.786 -11.454 1.00 18.54 94 VAL A CA 1
ATOM 752 C C . VAL A 1 94 ? 37.031 8.937 -12.431 1.00 19.95 94 VAL A C 1
ATOM 753 O O . VAL A 1 94 ? 36.862 9.444 -13.535 1.00 19.68 94 VAL A O 1
ATOM 757 N N . GLU A 1 95 ? 38.207 8.474 -12.021 1.00 21.17 95 GLU A N 1
ATOM 758 C CA . GLU A 1 95 ? 39.388 8.533 -12.879 1.00 23.85 95 GLU A CA 1
ATOM 759 C C . GLU A 1 95 ? 39.309 7.484 -13.985 1.00 25.20 95 GLU A C 1
ATOM 760 O O . GLU A 1 95 ? 38.564 6.513 -13.873 1.00 22.38 95 GLU A O 1
ATOM 766 N N . LYS A 1 96 ? 40.081 7.688 -15.051 1.00 25.72 96 LYS A N 1
ATOM 767 C CA . LYS A 1 96 ? 40.107 6.757 -16.182 1.00 26.82 96 LYS A CA 1
ATOM 768 C C . LYS A 1 96 ? 40.502 5.353 -15.720 1.00 23.83 96 LYS A C 1
ATOM 769 O O . LYS A 1 96 ? 41.434 5.194 -14.939 1.00 24.10 96 LYS A O 1
ATOM 775 N N . PRO A 1 97 ? 39.785 4.312 -16.179 1.00 22.55 97 PRO A N 1
ATOM 776 C CA . PRO A 1 97 ? 38.626 4.312 -17.077 1.00 22.07 97 PRO A CA 1
ATOM 777 C C . PRO A 1 97 ? 37.347 4.426 -16.246 1.00 20.30 97 PRO A C 1
ATOM 778 O O . PRO A 1 97 ? 37.269 3.872 -15.155 1.00 19.38 97 PRO A O 1
ATOM 782 N N . PHE A 1 98 ? 36.360 5.142 -16.768 1.00 20.96 98 PHE A N 1
ATOM 783 C CA . PHE A 1 98 ? 35.081 5.338 -16.082 1.00 22.41 98 PHE A CA 1
ATOM 784 C C . PHE A 1 98 ? 34.532 4.009 -15.569 1.00 23.70 98 PHE A C 1
ATOM 785 O O . PHE A 1 98 ? 34.247 3.851 -14.381 1.00 24.48 98 PHE A O 1
ATOM 793 N N . THR A 1 99 ? 34.389 3.057 -16.483 1.00 22.38 99 THR A N 1
ATOM 794 C CA . THR A 1 99 ? 33.902 1.718 -16.162 1.00 23.59 99 THR A CA 1
ATOM 795 C C . THR A 1 99 ? 34.553 0.769 -17.143 1.00 24.66 99 THR A C 1
ATOM 796 O O . THR A 1 99 ? 35.080 1.199 -18.172 1.00 24.68 99 THR A O 1
ATOM 800 N N . PRO A 1 100 ? 34.545 -0.535 -16.834 1.00 26.29 100 PRO A N 1
ATOM 801 C CA . PRO A 1 100 ? 35.162 -1.483 -17.761 1.00 26.85 100 PRO A CA 1
ATOM 802 C C . PRO A 1 100 ? 34.353 -1.609 -19.044 1.00 26.25 100 PRO A C 1
ATOM 803 O O . PRO A 1 100 ? 34.909 -1.901 -20.108 1.00 24.76 100 PRO A O 1
ATOM 807 N N . THR A 1 101 ? 33.046 -1.379 -18.943 1.00 26.41 101 THR A N 1
ATOM 808 C CA . THR A 1 101 ? 32.162 -1.516 -20.096 1.00 26.46 101 THR A CA 1
ATOM 809 C C . THR A 1 101 ? 31.098 -0.440 -20.269 1.00 27.19 101 THR A C 1
ATOM 810 O O . THR A 1 101 ? 30.790 0.323 -19.349 1.00 27.75 101 THR A O 1
ATOM 814 N N . LEU A 1 102 ? 30.515 -0.419 -21.464 1.00 26.62 102 LEU A N 1
ATOM 815 C CA . LEU A 1 102 ? 29.474 0.535 -21.825 1.00 24.91 102 LEU A CA 1
ATOM 816 C C . LEU A 1 102 ? 28.220 0.328 -20.970 1.00 24.71 102 LEU A C 1
ATOM 817 O O . LEU A 1 102 ? 27.623 1.289 -20.475 1.00 21.56 102 LEU A O 1
ATOM 822 N N . ALA A 1 103 ? 27.824 -0.929 -20.792 1.00 24.34 103 ALA A N 1
ATOM 823 C CA . ALA A 1 103 ? 26.647 -1.244 -19.987 1.00 25.23 103 ALA A CA 1
ATOM 824 C C . ALA A 1 103 ? 26.808 -0.742 -18.542 1.00 25.47 103 ALA A C 1
ATOM 825 O O . ALA A 1 103 ? 25.900 -0.117 -17.994 1.00 24.19 103 ALA A O 1
ATOM 827 N N . GLN A 1 104 ? 27.956 -1.011 -17.924 1.00 26.07 104 GLN A N 1
ATOM 828 C CA . GLN A 1 104 ? 28.182 -0.551 -16.555 1.00 26.64 104 GLN A CA 1
ATOM 829 C C . GLN A 1 104 ? 28.110 0.969 -16.475 1.00 25.62 104 GLN A C 1
ATOM 830 O O . GLN A 1 104 ? 27.597 1.521 -15.501 1.00 24.34 104 GLN A O 1
ATOM 836 N N . ALA A 1 105 ? 28.634 1.642 -17.495 1.00 25.18 105 ALA A N 1
ATOM 837 C CA . ALA A 1 105 ? 28.602 3.098 -17.530 1.00 24.42 105 ALA A CA 1
ATOM 838 C C . ALA A 1 105 ? 27.143 3.535 -17.559 1.00 24.31 105 ALA A C 1
ATOM 839 O O . ALA A 1 105 ? 26.725 4.412 -16.805 1.00 22.50 105 ALA A O 1
ATOM 841 N N . LYS A 1 106 ? 26.365 2.903 -18.430 1.00 24.97 106 LYS A N 1
ATOM 842 C CA . LYS A 1 106 ? 24.955 3.238 -18.548 1.00 25.96 106 LYS A CA 1
ATOM 843 C C . LYS A 1 106 ? 24.235 2.996 -17.230 1.00 23.47 106 LYS A C 1
ATOM 844 O O . LYS A 1 106 ? 23.324 3.737 -16.876 1.00 21.78 106 LYS A O 1
ATOM 850 N N . GLU A 1 107 ? 24.659 1.965 -16.505 1.00 23.95 107 GLU A N 1
ATOM 851 C CA . GLU A 1 107 ? 24.060 1.621 -15.218 1.00 26.13 107 GLU A CA 1
ATOM 852 C C . GLU A 1 107 ? 24.383 2.677 -14.158 1.00 26.01 107 GLU A C 1
ATOM 853 O O . GLU A 1 107 ? 23.547 3.014 -13.317 1.00 26.21 107 GLU A O 1
ATOM 859 N N . LEU A 1 108 ? 25.605 3.193 -14.205 1.00 24.02 108 LEU A N 1
ATOM 860 C CA . LEU A 1 108 ? 26.047 4.215 -13.265 1.00 22.63 108 LEU A CA 1
ATOM 861 C C . LEU A 1 108 ? 25.235 5.506 -13.457 1.00 20.32 108 LEU A C 1
ATOM 862 O O . LEU A 1 108 ? 24.818 6.135 -12.485 1.00 21.48 108 LEU A O 1
ATOM 867 N N . PHE A 1 109 ? 25.007 5.896 -14.709 1.00 19.56 109 PHE A N 1
ATOM 868 C CA . PHE A 1 109 ? 24.243 7.106 -14.998 1.00 21.35 109 PHE A CA 1
ATOM 869 C C . PHE A 1 109 ? 22.773 6.968 -14.571 1.00 21.95 109 PHE A C 1
ATOM 870 O O . PHE A 1 109 ? 22.190 7.906 -14.023 1.00 22.44 109 PHE A O 1
ATOM 878 N N . ALA A 1 110 ? 22.180 5.801 -14.814 1.00 22.58 110 ALA A N 1
ATOM 879 C CA . ALA A 1 110 ? 20.788 5.571 -14.426 1.00 25.40 110 ALA A CA 1
ATOM 880 C C . ALA A 1 110 ? 20.638 5.707 -12.909 1.00 27.15 110 ALA A C 1
ATOM 881 O O . ALA A 1 110 ? 19.734 6.390 -12.417 1.00 28.00 110 ALA A O 1
ATOM 883 N N . LEU A 1 111 ? 21.534 5.059 -12.172 1.00 27.39 111 LEU A N 1
ATOM 884 C CA . LEU A 1 111 ? 21.513 5.132 -10.718 1.00 27.64 111 LEU A CA 1
ATOM 885 C C . LEU A 1 111 ? 21.649 6.581 -10.246 1.00 28.12 111 LEU A C 1
ATOM 886 O O . LEU A 1 111 ? 20.873 7.048 -9.412 1.00 28.69 111 LEU A O 1
ATOM 891 N N . ALA A 1 112 ? 22.638 7.295 -10.780 1.00 28.66 112 ALA A N 1
ATOM 892 C CA . ALA A 1 112 ? 22.854 8.688 -10.393 1.00 28.11 112 ALA A CA 1
ATOM 893 C C . ALA A 1 112 ? 21.607 9.533 -10.634 1.00 29.05 112 ALA A C 1
ATOM 894 O O . ALA A 1 112 ? 21.196 10.319 -9.776 1.00 27.11 112 ALA A O 1
ATOM 896 N N . LYS A 1 113 ? 21.015 9.371 -11.812 1.00 29.82 113 LYS A N 1
ATOM 897 C CA . LYS A 1 113 ? 19.814 10.114 -12.182 1.00 33.32 113 LYS A CA 1
ATOM 898 C C . LYS A 1 113 ? 18.669 9.897 -11.192 1.00 33.77 113 LYS A C 1
ATOM 899 O O . LYS A 1 113 ? 18.011 10.851 -10.775 1.00 33.50 113 LYS A O 1
ATOM 905 N N . SER A 1 114 ? 18.444 8.644 -10.809 1.00 35.27 114 SER A N 1
ATOM 906 C CA . SER A 1 114 ? 17.365 8.309 -9.881 1.00 36.39 114 SER A CA 1
ATOM 907 C C . SER A 1 114 ? 17.561 8.920 -8.500 1.00 37.13 114 SER A C 1
ATOM 908 O O . SER A 1 114 ? 16.609 9.043 -7.729 1.00 38.23 114 SER A O 1
ATOM 911 N N . LYS A 1 115 ? 18.795 9.297 -8.181 1.00 37.92 115 LYS A N 1
ATOM 912 C CA . LYS A 1 115 ? 19.086 9.894 -6.884 1.00 35.89 115 LYS A CA 1
ATOM 913 C C . LYS A 1 115 ? 19.316 11.390 -6.977 1.00 34.73 115 LYS A C 1
ATOM 914 O O . LYS A 1 115 ? 19.466 12.064 -5.962 1.00 36.50 115 LYS A O 1
ATOM 920 N N . GLY A 1 116 ? 19.336 11.915 -8.194 1.00 33.68 116 GLY A N 1
ATOM 921 C CA . GLY A 1 116 ? 19.570 13.338 -8.358 1.00 30.65 116 GLY A CA 1
ATOM 922 C C . GLY A 1 116 ? 21.030 13.666 -8.098 1.00 29.81 116 GLY A C 1
ATOM 923 O O . GLY A 1 116 ? 21.378 14.789 -7.732 1.00 28.55 116 GLY A O 1
ATOM 924 N N . LEU A 1 117 ? 21.891 12.674 -8.287 1.00 27.58 117 LEU A N 1
ATOM 925 C CA . LEU A 1 117 ? 23.318 12.868 -8.075 1.00 26.17 117 LEU A CA 1
ATOM 926 C C . LEU A 1 117 ? 24.074 12.955 -9.391 1.00 26.51 117 LEU A C 1
ATOM 927 O O . LEU A 1 117 ? 23.547 12.618 -10.450 1.00 24.96 117 LEU A O 1
ATOM 932 N N . THR A 1 118 ? 25.323 13.399 -9.301 1.00 26.14 118 THR A N 1
ATOM 933 C CA . THR A 1 118 ? 26.190 13.519 -10.457 1.00 25.08 118 THR A CA 1
ATOM 934 C C . THR A 1 118 ? 27.324 12.494 -10.431 1.00 23.55 118 THR A C 1
ATOM 935 O O . THR A 1 118 ? 28.041 12.386 -9.445 1.00 25.34 118 THR A O 1
ATOM 939 N N . VAL A 1 119 ? 27.470 11.732 -11.505 1.00 21.22 119 VAL A N 1
ATOM 940 C CA . VAL A 1 119 ? 28.581 10.787 -11.615 1.00 19.66 119 VAL A CA 1
ATOM 941 C C . VAL A 1 119 ? 29.243 11.146 -12.946 1.00 19.90 119 VAL A C 1
ATOM 942 O O . VAL A 1 119 ? 28.577 11.235 -13.974 1.00 17.75 119 VAL A O 1
ATOM 946 N N . THR A 1 120 ? 30.550 11.364 -12.930 1.00 19.60 120 THR A N 1
ATOM 947 C CA . THR A 1 120 ? 31.251 11.771 -14.143 1.00 20.56 120 THR A CA 1
ATOM 948 C C . THR A 1 120 ? 32.713 11.365 -14.147 1.00 18.95 120 THR A C 1
ATOM 949 O O . THR A 1 120 ? 33.310 11.161 -13.094 1.00 19.56 120 THR A O 1
ATOM 953 N N . PRO A 1 121 ? 33.304 11.214 -15.342 1.00 19.03 121 PRO A N 1
ATOM 954 C CA . PRO A 1 121 ? 34.718 10.842 -15.423 1.00 20.30 121 PRO A CA 1
ATOM 955 C C . PRO A 1 121 ? 35.552 12.113 -15.210 1.00 19.60 121 PRO A C 1
ATOM 956 O O . PRO A 1 121 ? 35.015 13.221 -15.224 1.00 21.35 121 PRO A O 1
ATOM 960 N N . TYR A 1 122 ? 36.854 11.944 -15.005 1.00 19.29 122 TYR A N 1
ATOM 961 C CA . TYR A 1 122 ? 37.781 13.053 -14.789 1.00 20.09 122 TYR A CA 1
ATOM 962 C C . TYR A 1 122 ? 38.489 13.309 -16.119 1.00 19.36 122 TYR A C 1
ATOM 963 O O . TYR A 1 122 ? 39.474 12.650 -16.431 1.00 22.85 122 TYR A O 1
ATOM 972 N N . GLN A 1 123 ? 37.972 14.245 -16.911 1.00 16.91 123 GLN A N 1
ATOM 973 C CA . GLN A 1 123 ? 38.582 14.560 -18.204 1.00 16.51 123 GLN A CA 1
ATOM 974 C C . GLN A 1 123 ? 39.316 15.887 -18.091 1.00 15.51 123 GLN A C 1
ATOM 975 O O . GLN A 1 123 ? 38.929 16.879 -18.693 1.00 15.08 123 GLN A O 1
ATOM 981 N N . ASN A 1 124 ? 40.395 15.883 -17.319 1.00 15.67 124 ASN A N 1
ATOM 982 C CA . ASN A 1 124 ? 41.179 17.087 -17.093 1.00 16.28 124 ASN A CA 1
ATOM 983 C C . ASN A 1 124 ? 41.860 17.638 -18.344 1.00 16.10 124 ASN A C 1
ATOM 984 O O . ASN A 1 124 ? 42.159 18.826 -18.406 1.00 15.70 124 ASN A O 1
ATOM 989 N N . ARG A 1 125 ? 42.098 16.800 -19.348 1.00 15.27 125 ARG A N 1
ATOM 990 C CA . ARG A 1 125 ? 42.774 17.296 -20.546 1.00 16.87 125 ARG A CA 1
ATOM 991 C C . ARG A 1 125 ? 41.894 18.210 -21.397 1.00 16.52 125 ARG A C 1
ATOM 992 O O . ARG A 1 125 ? 42.303 18.691 -22.464 1.00 16.18 125 ARG A O 1
ATOM 1000 N N . ARG A 1 126 ? 40.683 18.462 -20.917 1.00 15.94 126 ARG A N 1
ATOM 1001 C CA . ARG A 1 126 ? 39.798 19.376 -21.611 1.00 17.88 126 ARG A CA 1
ATOM 1002 C C . ARG A 1 126 ? 40.300 20.759 -21.253 1.00 16.03 126 ARG A C 1
ATOM 1003 O O . ARG A 1 126 ? 39.879 21.759 -21.823 1.00 16.36 126 ARG A O 1
ATOM 1011 N N . PHE A 1 127 ? 41.215 20.802 -20.294 1.00 16.35 127 PHE A N 1
ATOM 1012 C CA . PHE A 1 127 ? 41.787 22.062 -19.869 1.00 17.27 127 PHE A CA 1
ATOM 1013 C C . PHE A 1 127 ? 43.290 22.127 -20.129 1.00 15.70 127 PHE A C 1
ATOM 1014 O O . PHE A 1 127 ? 44.007 22.834 -19.435 1.00 18.66 127 PHE A O 1
ATOM 1022 N N . ASP A 1 128 ? 43.756 21.369 -21.124 1.00 16.23 128 ASP A N 1
ATOM 1023 C CA . ASP A 1 128 ? 45.163 21.398 -21.533 1.00 15.63 128 ASP A CA 1
ATOM 1024 C C . ASP A 1 128 ? 45.299 22.676 -22.358 1.00 17.01 128 ASP A C 1
ATOM 1025 O O . ASP A 1 128 ? 44.420 22.983 -23.172 1.00 17.04 128 ASP A O 1
ATOM 1030 N N . SER A 1 129 ? 46.386 23.420 -22.157 1.00 15.08 129 SER A N 1
ATOM 1031 C CA . SER A 1 129 ? 46.588 24.672 -22.884 1.00 15.46 129 SER A CA 1
ATOM 1032 C C . SER A 1 129 ? 46.625 24.498 -24.400 1.00 14.93 129 SER A C 1
ATOM 1033 O O . SER A 1 129 ? 46.080 25.319 -25.124 1.00 15.72 129 SER A O 1
ATOM 1036 N N . CYS A 1 130 ? 47.284 23.446 -24.872 1.00 16.64 130 CYS A N 1
ATOM 1037 C CA . CYS A 1 130 ? 47.372 23.173 -26.306 1.00 17.04 130 CYS A CA 1
ATOM 1038 C C . CYS A 1 130 ? 45.968 23.002 -26.899 1.00 17.06 130 CYS A C 1
ATOM 1039 O O . CYS A 1 130 ? 45.608 23.632 -27.901 1.00 17.38 130 CYS A O 1
ATOM 1042 N N . PHE A 1 131 ? 45.180 22.142 -26.265 1.00 16.66 131 PHE A N 1
ATOM 1043 C CA . PHE A 1 131 ? 43.816 21.891 -26.695 1.00 16.05 131 PHE A CA 1
ATOM 1044 C C . PHE A 1 131 ? 42.969 23.166 -26.665 1.00 15.15 131 PHE A C 1
ATOM 1045 O O . PHE A 1 131 ? 42.275 23.489 -27.641 1.00 16.01 131 PHE A O 1
ATOM 1053 N N . LEU A 1 132 ? 43.022 23.899 -25.556 1.00 12.69 132 LEU A N 1
ATOM 1054 C CA . LEU A 1 132 ? 42.229 25.122 -25.448 1.00 13.64 132 LEU A CA 1
ATOM 1055 C C . LEU A 1 132 ? 42.574 26.147 -26.525 1.00 13.76 132 LEU A C 1
ATOM 1056 O O . LEU A 1 132 ? 41.702 26.896 -26.972 1.00 13.06 132 LEU A O 1
ATOM 1061 N N . THR A 1 133 ? 43.838 26.191 -26.938 1.00 12.50 133 THR A N 1
ATOM 1062 C CA . THR A 1 133 ? 44.238 27.130 -27.978 1.00 13.51 133 THR A CA 1
ATOM 1063 C C . THR A 1 133 ? 43.604 26.688 -29.302 1.00 13.58 133 THR A C 1
ATOM 1064 O O . THR A 1 133 ? 43.099 27.504 -30.054 1.00 9.74 133 THR A O 1
ATOM 1068 N N . ALA A 1 134 ? 43.630 25.390 -29.582 1.00 14.50 134 ALA A N 1
ATOM 1069 C CA . ALA A 1 134 ? 43.039 24.883 -30.813 1.00 15.08 134 ALA A CA 1
ATOM 1070 C C . ALA A 1 134 ? 41.524 25.144 -30.799 1.00 16.96 134 ALA A C 1
ATOM 1071 O O . ALA A 1 134 ? 40.937 25.517 -31.819 1.00 15.68 134 ALA A O 1
ATOM 1073 N N . LYS A 1 135 ? 40.905 24.955 -29.634 1.00 15.84 135 LYS A N 1
ATOM 1074 C CA . LYS A 1 135 ? 39.469 25.180 -29.472 1.00 15.85 135 LYS A CA 1
ATOM 1075 C C . LYS A 1 135 ? 39.166 26.653 -29.764 1.00 16.84 135 LYS A C 1
ATOM 1076 O O . LYS A 1 135 ? 38.215 26.972 -30.479 1.00 16.19 135 LYS A O 1
ATOM 1082 N N . LYS A 1 136 ? 39.981 27.550 -29.221 1.00 16.24 136 LYS A N 1
ATOM 1083 C CA . LYS A 1 136 ? 39.770 28.971 -29.445 1.00 19.72 136 LYS A CA 1
ATOM 1084 C C . LYS A 1 136 ? 39.871 29.261 -30.940 1.00 19.96 136 LYS A C 1
ATOM 1085 O O . LYS A 1 136 ? 39.028 29.968 -31.500 1.00 18.77 136 LYS A O 1
ATOM 1091 N N . ALA A 1 137 ? 40.897 28.707 -31.584 1.00 18.99 137 ALA A N 1
ATOM 1092 C CA . ALA A 1 137 ? 41.079 28.903 -33.018 1.00 19.85 137 ALA A CA 1
ATOM 1093 C C . ALA A 1 137 ? 39.847 28.394 -33.767 1.00 18.54 137 ALA A C 1
ATOM 1094 O O . ALA A 1 137 ? 39.294 29.095 -34.616 1.00 18.38 137 ALA A O 1
ATOM 1096 N N . ILE A 1 138 ? 39.414 27.176 -33.457 1.00 18.33 138 ILE A N 1
ATOM 1097 C CA . ILE A 1 138 ? 38.237 26.624 -34.119 1.00 19.15 138 ILE A CA 1
ATOM 1098 C C . ILE A 1 138 ? 37.013 27.522 -33.906 1.00 19.96 138 ILE A C 1
ATOM 1099 O O . ILE A 1 138 ? 36.303 27.856 -34.862 1.00 17.98 138 ILE A O 1
ATOM 1104 N N . GLU A 1 139 ? 36.791 27.941 -32.663 1.00 21.25 139 GLU A N 1
ATOM 1105 C CA . GLU A 1 139 ? 35.643 28.775 -32.341 1.00 22.32 139 GLU A CA 1
ATOM 1106 C C . GLU A 1 139 ? 35.762 30.229 -32.799 1.00 21.45 139 GLU A C 1
ATOM 1107 O O . GLU A 1 139 ? 34.792 30.973 -32.703 1.00 23.52 139 GLU A O 1
ATOM 1113 N N . SER A 1 140 ? 36.923 30.639 -33.308 1.00 21.17 140 SER A N 1
ATOM 1114 C CA . SER A 1 140 ? 37.088 32.029 -33.753 1.00 20.62 140 SER A CA 1
ATOM 1115 C C . SER A 1 140 ? 36.364 32.328 -35.064 1.00 21.06 140 SER A C 1
ATOM 1116 O O . SER A 1 140 ? 35.991 33.474 -35.324 1.00 18.72 140 SER A O 1
ATOM 1119 N N . GLY A 1 141 ? 36.162 31.299 -35.882 1.00 20.96 141 GLY A N 1
ATOM 1120 C CA . GLY A 1 141 ? 35.504 31.489 -37.165 1.00 21.26 141 GLY A CA 1
ATOM 1121 C C . GLY A 1 141 ? 36.475 31.889 -38.267 1.00 19.61 141 GLY A C 1
ATOM 1122 O O . GLY A 1 141 ? 36.118 31.913 -39.450 1.00 19.02 141 GLY A O 1
ATOM 1123 N N . LYS A 1 142 ? 37.710 32.195 -37.885 1.00 19.72 142 LYS A N 1
ATOM 1124 C CA . LYS A 1 142 ? 38.745 32.606 -38.843 1.00 21.08 142 LYS A CA 1
ATOM 1125 C C . LYS A 1 142 ? 39.151 31.541 -39.868 1.00 21.32 142 LYS A C 1
ATOM 1126 O O . LYS A 1 142 ? 39.578 31.874 -40.972 1.00 20.28 142 LYS A O 1
ATOM 1132 N N . LEU A 1 143 ? 39.035 30.270 -39.493 1.00 19.69 143 LEU A N 1
ATOM 1133 C CA . LEU A 1 143 ? 39.409 29.166 -40.372 1.00 18.72 143 LEU A CA 1
ATOM 1134 C C . LEU A 1 143 ? 38.274 28.773 -41.311 1.00 18.01 143 LEU A C 1
ATOM 1135 O O . LEU A 1 143 ? 38.481 28.022 -42.267 1.00 15.54 143 LEU A O 1
ATOM 1140 N N . GLY A 1 144 ? 37.074 29.271 -41.027 1.00 17.94 144 GLY A N 1
ATOM 1141 C CA . GLY A 1 144 ? 35.933 28.940 -41.860 1.00 18.80 144 GLY A CA 1
ATOM 1142 C C . GLY A 1 144 ? 35.501 27.516 -41.567 1.00 19.20 144 GLY A C 1
ATOM 1143 O O . GLY A 1 144 ? 35.887 26.954 -40.543 1.00 19.80 144 GLY A O 1
ATOM 1144 N N . GLU A 1 145 ? 34.724 26.914 -42.461 1.00 18.07 145 GLU A N 1
ATOM 1145 C CA . GLU A 1 145 ? 34.259 25.550 -42.233 1.00 19.06 145 GLU A CA 1
ATOM 1146 C C . GLU A 1 145 ? 35.425 24.586 -41.986 1.00 16.38 145 GLU A C 1
ATOM 1147 O O . GLU A 1 145 ? 36.318 24.443 -42.822 1.00 11.83 145 GLU A O 1
ATOM 1153 N N . ILE A 1 146 ? 35.404 23.918 -40.836 1.00 17.13 146 ILE A N 1
ATOM 1154 C CA . ILE A 1 146 ? 36.479 22.988 -40.493 1.00 18.14 146 ILE A CA 1
ATOM 1155 C C . ILE A 1 146 ? 36.363 21.676 -41.260 1.00 15.59 146 ILE A C 1
ATOM 1156 O O . ILE A 1 146 ? 35.296 21.079 -41.303 1.00 16.28 146 ILE A O 1
ATOM 1161 N N . VAL A 1 147 ? 37.459 21.230 -41.862 1.00 14.33 147 VAL A N 1
ATOM 1162 C CA . VAL A 1 147 ? 37.426 19.983 -42.602 1.00 14.62 147 VAL A CA 1
ATOM 1163 C C . VAL A 1 147 ? 38.359 18.923 -42.032 1.00 16.74 147 VAL A C 1
ATOM 1164 O O . VAL A 1 147 ? 38.158 17.737 -42.268 1.00 14.95 147 VAL A O 1
ATOM 1168 N N . GLU A 1 148 ? 39.371 19.337 -41.271 1.00 14.83 148 GLU A N 1
ATOM 1169 C CA . GLU A 1 148 ? 40.269 18.356 -40.694 1.00 18.10 148 GLU A CA 1
ATOM 1170 C C . GLU A 1 148 ? 40.935 18.808 -39.399 1.00 17.01 148 GLU A C 1
ATOM 1171 O O . GLU A 1 148 ? 41.340 19.959 -39.253 1.00 16.16 148 GLU A O 1
ATOM 1177 N N . VAL A 1 149 ? 41.015 17.875 -38.460 1.00 14.64 149 VAL A N 1
ATOM 1178 C CA . VAL A 1 149 ? 41.633 18.104 -37.163 1.00 15.02 149 VAL A CA 1
ATOM 1179 C C . VAL A 1 149 ? 42.555 16.910 -36.956 1.00 14.83 149 VAL A C 1
ATOM 1180 O O . VAL A 1 149 ? 42.194 15.771 -37.267 1.00 13.07 149 VAL A O 1
ATOM 1184 N N . GLU A 1 150 ? 43.761 17.169 -36.465 1.00 14.30 150 GLU A N 1
ATOM 1185 C CA . GLU A 1 150 ? 44.709 16.097 -36.233 1.00 15.34 150 GLU A CA 1
ATOM 1186 C C . GLU A 1 150 ? 45.333 16.309 -34.859 1.00 15.84 150 GLU A C 1
ATOM 1187 O O . GLU A 1 150 ? 45.864 17.380 -34.571 1.00 15.99 150 GLU A O 1
ATOM 1193 N N . SER A 1 151 ? 45.243 15.288 -34.014 1.00 15.77 151 SER A N 1
ATOM 1194 C CA . SER A 1 151 ? 45.790 15.335 -32.664 1.00 16.92 151 SER A CA 1
ATOM 1195 C C . SER A 1 151 ? 46.853 14.252 -32.469 1.00 17.29 151 SER A C 1
ATOM 1196 O O . SER A 1 151 ? 46.633 13.085 -32.807 1.00 17.22 151 SER A O 1
ATOM 1199 N N . HIS A 1 152 ? 48.000 14.641 -31.920 1.00 16.49 152 HIS A N 1
ATOM 1200 C CA . HIS A 1 152 ? 49.092 13.709 -31.676 1.00 17.61 152 HIS A CA 1
ATOM 1201 C C . HIS A 1 152 ? 49.469 13.688 -30.199 1.00 18.49 152 HIS A C 1
ATOM 1202 O O . HIS A 1 152 ? 49.478 14.716 -29.531 1.00 21.39 152 HIS A O 1
ATOM 1209 N N . PHE A 1 153 ? 49.760 12.502 -29.693 1.00 17.30 153 PHE A N 1
ATOM 1210 C CA . PHE A 1 153 ? 50.201 12.341 -28.315 1.00 18.92 153 PHE A CA 1
ATOM 1211 C C . PHE A 1 153 ? 51.223 11.226 -28.476 1.00 17.81 153 PHE A C 1
ATOM 1212 O O . PHE A 1 153 ? 50.895 10.057 -28.347 1.00 17.53 153 PHE A O 1
ATOM 1220 N N . ASP A 1 154 ? 52.460 11.604 -28.780 1.00 17.29 154 ASP A N 1
ATOM 1221 C CA . ASP A 1 154 ? 53.512 10.626 -29.025 1.00 19.69 154 ASP A CA 1
ATOM 1222 C C . ASP A 1 154 ? 54.699 10.669 -28.066 1.00 20.09 154 ASP A C 1
ATOM 1223 O O . ASP A 1 154 ? 54.836 11.586 -27.262 1.00 20.64 154 ASP A O 1
ATOM 1228 N N . TYR A 1 155 ? 55.569 9.671 -28.205 1.00 19.55 155 TYR A N 1
ATOM 1229 C CA . TYR A 1 155 ? 56.794 9.541 -27.403 1.00 20.71 155 TYR A CA 1
ATOM 1230 C C . TYR A 1 155 ? 57.846 8.850 -28.247 1.00 20.04 155 TYR A C 1
ATOM 1231 O O . TYR A 1 155 ? 57.557 8.327 -29.323 1.00 17.18 155 TYR A O 1
ATOM 1240 N N . TYR A 1 156 ? 59.073 8.844 -27.737 1.00 20.61 156 TYR A N 1
ATOM 1241 C CA . TYR A 1 156 ? 60.135 8.076 -28.366 1.00 20.07 156 TYR A CA 1
ATOM 1242 C C . TYR A 1 156 ? 60.688 7.259 -27.206 1.00 20.51 156 TYR A C 1
ATOM 1243 O O . TYR A 1 156 ? 61.592 7.705 -26.492 1.00 18.78 156 TYR A O 1
ATOM 1252 N N . ARG A 1 157 ? 60.086 6.089 -27.000 1.00 20.50 157 ARG A N 1
ATOM 1253 C CA . ARG A 1 157 ? 60.457 5.142 -25.946 1.00 20.30 157 ARG A CA 1
ATOM 1254 C C . ARG A 1 157 ? 60.496 3.788 -26.646 1.00 20.17 157 ARG A C 1
ATOM 1255 O O . ARG A 1 157 ? 59.559 2.999 -26.550 1.00 19.43 157 ARG A O 1
ATOM 1263 N N . PRO A 1 158 ? 61.585 3.509 -27.371 1.00 21.64 158 PRO A N 1
ATOM 1264 C CA . PRO A 1 158 ? 61.771 2.261 -28.114 1.00 23.07 158 PRO A CA 1
ATOM 1265 C C . PRO A 1 158 ? 61.807 0.955 -27.325 1.00 25.35 158 PRO A C 1
ATOM 1266 O O . PRO A 1 158 ? 61.544 -0.109 -27.891 1.00 25.43 158 PRO A O 1
ATOM 1270 N N . VAL A 1 159 ? 62.129 1.025 -26.036 1.00 26.01 159 VAL A N 1
ATOM 1271 C CA . VAL A 1 159 ? 62.203 -0.181 -25.216 1.00 26.30 159 VAL A CA 1
ATOM 1272 C C . VAL A 1 159 ? 60.917 -0.464 -24.456 1.00 25.71 159 VAL A C 1
ATOM 1273 O O . VAL A 1 159 ? 60.405 0.383 -23.730 1.00 25.89 159 VAL A O 1
ATOM 1277 N N . ALA A 1 160 ? 60.396 -1.670 -24.637 1.00 25.65 160 ALA A N 1
ATOM 1278 C CA . ALA A 1 160 ? 59.172 -2.085 -23.976 1.00 25.91 160 ALA A CA 1
ATOM 1279 C C . ALA A 1 160 ? 59.388 -3.498 -23.466 1.00 25.08 160 ALA A C 1
ATOM 1280 O O . ALA A 1 160 ? 59.446 -4.446 -24.248 1.00 24.67 160 ALA A O 1
ATOM 1282 N N . GLU A 1 161 ? 59.521 -3.634 -22.154 1.00 25.48 161 GLU A N 1
ATOM 1283 C CA . GLU A 1 161 ? 59.729 -4.948 -21.573 1.00 26.49 161 GLU A CA 1
ATOM 1284 C C . GLU A 1 161 ? 58.468 -5.772 -21.796 1.00 24.63 161 GLU A C 1
ATOM 1285 O O . GLU A 1 161 ? 57.357 -5.234 -21.808 1.00 21.54 161 GLU A O 1
ATOM 1291 N N . THR A 1 162 ? 58.646 -7.073 -21.992 1.00 23.85 162 THR A N 1
ATOM 1292 C CA . THR A 1 162 ? 57.516 -7.961 -22.205 1.00 24.03 162 THR A CA 1
ATOM 1293 C C . THR A 1 162 ? 56.593 -7.879 -21.009 1.00 26.43 162 THR A C 1
ATOM 1294 O O . THR A 1 162 ? 57.036 -7.994 -19.868 1.00 25.88 162 THR A O 1
ATOM 1298 N N . LYS A 1 163 ? 55.309 -7.657 -21.274 1.00 27.30 163 LYS A N 1
ATOM 1299 C CA . LYS A 1 163 ? 54.309 -7.563 -20.216 1.00 28.91 163 LYS A CA 1
ATOM 1300 C C . LYS A 1 163 ? 52.937 -7.768 -20.842 1.00 27.30 163 LYS A C 1
ATOM 1301 O O . LYS A 1 163 ? 52.210 -6.811 -21.092 1.00 26.13 163 LYS A O 1
ATOM 1307 N N . PRO A 1 164 ? 52.574 -9.031 -21.108 1.00 26.36 164 PRO A N 1
ATOM 1308 C CA . PRO A 1 164 ? 51.287 -9.374 -21.715 1.00 26.50 164 PRO A CA 1
ATOM 1309 C C . PRO A 1 164 ? 50.091 -8.749 -21.018 1.00 25.53 164 PRO A C 1
ATOM 1310 O O . PRO A 1 164 ? 50.133 -8.451 -19.821 1.00 23.53 164 PRO A O 1
ATOM 1314 N N . GLY A 1 165 ? 49.028 -8.542 -21.786 1.00 25.20 165 GLY A N 1
ATOM 1315 C CA . GLY A 1 165 ? 47.826 -7.951 -21.237 1.00 24.80 165 GLY A CA 1
ATOM 1316 C C . GLY A 1 165 ? 46.682 -8.013 -22.225 1.00 24.39 165 GLY A C 1
ATOM 1317 O O . GLY A 1 165 ? 46.813 -8.593 -23.301 1.00 24.33 165 GLY A O 1
ATOM 1318 N N . LEU A 1 166 ? 45.559 -7.413 -21.848 1.00 26.69 166 LEU A N 1
ATOM 1319 C CA . LEU A 1 166 ? 44.367 -7.380 -22.685 1.00 27.81 166 LEU A CA 1
ATOM 1320 C C . LEU A 1 166 ? 44.258 -6.040 -23.414 1.00 28.74 166 LEU A C 1
ATOM 1321 O O . LEU A 1 166 ? 45.055 -5.125 -23.188 1.00 26.50 166 LEU A O 1
ATOM 1326 N N . PRO A 1 167 ? 43.267 -5.908 -24.309 1.00 29.83 167 PRO A N 1
ATOM 1327 C CA . PRO A 1 167 ? 43.108 -4.649 -25.034 1.00 30.46 167 PRO A CA 1
ATOM 1328 C C . PRO A 1 167 ? 43.021 -3.445 -24.098 1.00 30.23 167 PRO A C 1
ATOM 1329 O O . PRO A 1 167 ? 43.505 -2.367 -24.429 1.00 31.03 167 PRO A O 1
ATOM 1333 N N . GLN A 1 168 ? 42.425 -3.641 -22.923 1.00 27.97 168 GLN A N 1
ATOM 1334 C CA . GLN A 1 168 ? 42.272 -2.565 -21.944 1.00 27.33 168 GLN A CA 1
ATOM 1335 C C . GLN A 1 168 ? 43.582 -2.031 -21.369 1.00 25.74 168 GLN A C 1
ATOM 1336 O O . GLN A 1 168 ? 43.595 -0.979 -20.725 1.00 24.59 168 GLN A O 1
ATOM 1342 N N . ASP A 1 169 ? 44.674 -2.759 -21.575 1.00 23.55 169 ASP A N 1
ATOM 1343 C CA . ASP A 1 169 ? 45.971 -2.341 -21.046 1.00 23.86 169 ASP A CA 1
ATOM 1344 C C . ASP A 1 169 ? 46.804 -1.597 -22.089 1.00 21.31 169 ASP A C 1
ATOM 1345 O O . ASP A 1 169 ? 47.893 -1.109 -21.791 1.00 22.05 169 ASP A O 1
ATOM 1350 N N . GLY A 1 170 ? 46.287 -1.516 -23.307 1.00 18.82 170 GLY A N 1
ATOM 1351 C CA . GLY A 1 170 ? 47.020 -0.856 -24.374 1.00 18.15 170 GLY A CA 1
ATOM 1352 C C . GLY A 1 170 ? 46.960 0.655 -24.383 1.00 18.81 170 GLY A C 1
ATOM 1353 O O . GLY A 1 170 ? 46.295 1.273 -23.551 1.00 18.86 170 GLY A O 1
ATOM 1354 N N . ALA A 1 171 ? 47.651 1.244 -25.357 1.00 15.22 171 ALA A N 1
ATOM 1355 C CA . ALA A 1 171 ? 47.718 2.688 -25.515 1.00 15.77 171 ALA A CA 1
ATOM 1356 C C . ALA A 1 171 ? 46.397 3.327 -25.939 1.00 14.10 171 ALA A C 1
ATOM 1357 O O . ALA A 1 171 ? 46.109 4.464 -25.554 1.00 14.53 171 ALA A O 1
ATOM 1359 N N . PHE A 1 172 ? 45.608 2.609 -26.736 1.00 12.41 172 PHE A N 1
ATOM 1360 C CA . PHE A 1 172 ? 44.326 3.131 -27.197 1.00 14.04 172 PHE A CA 1
ATOM 1361 C C . PHE A 1 172 ? 43.394 3.416 -26.020 1.00 15.60 172 PHE A C 1
ATOM 1362 O O . PHE A 1 172 ? 42.835 4.509 -25.913 1.00 14.65 172 PHE A O 1
ATOM 1370 N N . TYR A 1 173 ? 43.241 2.450 -25.119 1.00 18.35 173 TYR A N 1
ATOM 1371 C CA . TYR A 1 173 ? 42.403 2.669 -23.943 1.00 20.85 173 TYR A CA 1
ATOM 1372 C C . TYR A 1 173 ? 43.111 3.655 -23.019 1.00 21.82 173 TYR A C 1
ATOM 1373 O O . TYR A 1 173 ? 42.494 4.568 -22.472 1.00 24.33 173 TYR A O 1
ATOM 1382 N N . GLY A 1 174 ? 44.417 3.468 -22.868 1.00 22.61 174 GLY A N 1
ATOM 1383 C CA . GLY A 1 174 ? 45.208 4.311 -21.984 1.00 22.84 174 GLY A CA 1
ATOM 1384 C C . GLY A 1 174 ? 45.290 5.792 -22.309 1.00 23.51 174 GLY A C 1
ATOM 1385 O O . GLY A 1 174 ? 45.029 6.632 -21.447 1.00 25.31 174 GLY A O 1
ATOM 1386 N N . LEU A 1 175 ? 45.644 6.123 -23.543 1.00 22.00 175 LEU A N 1
ATOM 1387 C CA . LEU A 1 175 ? 45.770 7.522 -23.942 1.00 19.88 175 LEU A CA 1
ATOM 1388 C C . LEU A 1 175 ? 44.650 8.009 -24.844 1.00 18.60 175 LEU A C 1
ATOM 1389 O O . LEU A 1 175 ? 44.282 9.193 -24.821 1.00 14.97 175 LEU A O 1
ATOM 1394 N N . GLY A 1 176 ? 44.124 7.102 -25.652 1.00 15.54 176 GLY A N 1
ATOM 1395 C CA . GLY A 1 176 ? 43.052 7.464 -26.557 1.00 18.06 176 GLY A CA 1
ATOM 1396 C C . GLY A 1 176 ? 41.839 7.994 -25.825 1.00 17.26 176 GLY A C 1
ATOM 1397 O O . GLY A 1 176 ? 41.121 8.856 -26.341 1.00 21.17 176 GLY A O 1
ATOM 1398 N N . VAL A 1 177 ? 41.603 7.489 -24.618 1.00 17.94 177 VAL A N 1
ATOM 1399 C CA . VAL A 1 177 ? 40.449 7.934 -23.843 1.00 18.28 177 VAL A CA 1
ATOM 1400 C C . VAL A 1 177 ? 40.461 9.457 -23.687 1.00 20.16 177 VAL A C 1
ATOM 1401 O O . VAL A 1 177 ? 39.411 10.099 -23.750 1.00 21.31 177 VAL A O 1
ATOM 1405 N N . HIS A 1 178 ? 41.652 10.033 -23.515 1.00 18.17 178 HIS A N 1
ATOM 1406 C CA . HIS A 1 178 ? 41.802 11.482 -23.352 1.00 18.15 178 HIS A CA 1
ATOM 1407 C C . HIS A 1 178 ? 41.771 12.268 -24.661 1.00 17.56 178 HIS A C 1
ATOM 1408 O O . HIS A 1 178 ? 41.086 13.277 -24.776 1.00 16.17 178 HIS A O 1
ATOM 1415 N N . THR A 1 179 ? 42.544 11.821 -25.638 1.00 16.43 179 THR A N 1
ATOM 1416 C CA . THR A 1 179 ? 42.581 12.521 -26.900 1.00 16.21 179 THR A CA 1
ATOM 1417 C C . THR A 1 179 ? 41.254 12.436 -27.646 1.00 16.32 179 THR A C 1
ATOM 1418 O O . THR A 1 179 ? 40.828 13.418 -28.246 1.00 14.14 179 THR A O 1
ATOM 1430 N N . ASP A 1 181 ? 38.337 12.079 -26.216 1.00 16.68 181 ASP A N 1
ATOM 1431 C CA . ASP A 1 181 ? 37.398 12.874 -25.426 1.00 16.93 181 ASP A CA 1
ATOM 1432 C C . ASP A 1 181 ? 37.448 14.342 -25.864 1.00 15.42 181 ASP A C 1
ATOM 1433 O O . ASP A 1 181 ? 36.416 15.009 -25.946 1.00 13.61 181 ASP A O 1
ATOM 1438 N N . GLN A 1 182 ? 38.648 14.844 -26.147 1.00 14.25 182 GLN A N 1
ATOM 1439 C CA . GLN A 1 182 ? 38.786 16.234 -26.588 1.00 14.00 182 GLN A CA 1
ATOM 1440 C C . GLN A 1 182 ? 38.033 16.439 -27.904 1.00 15.08 182 GLN A C 1
ATOM 1441 O O . GLN A 1 182 ? 37.327 17.430 -28.076 1.00 13.87 182 GLN A O 1
ATOM 1447 N N . ILE A 1 183 ? 38.191 15.501 -28.838 1.00 14.91 183 ILE A N 1
ATOM 1448 C CA . ILE A 1 183 ? 37.519 15.620 -30.132 1.00 15.27 183 ILE A CA 1
ATOM 1449 C C . ILE A 1 183 ? 36.008 15.543 -29.937 1.00 16.30 183 ILE A C 1
ATOM 1450 O O . ILE A 1 183 ? 35.245 16.318 -30.520 1.00 14.53 183 ILE A O 1
ATOM 1455 N N . ILE A 1 184 ? 35.577 14.609 -29.103 1.00 17.27 184 ILE A N 1
ATOM 1456 C CA . ILE A 1 184 ? 34.156 14.447 -28.836 1.00 17.66 184 ILE A CA 1
ATOM 1457 C C . ILE A 1 184 ? 33.559 15.706 -28.187 1.00 16.67 184 ILE A C 1
ATOM 1458 O O . ILE A 1 184 ? 32.445 16.107 -28.520 1.00 15.93 184 ILE A O 1
ATOM 1463 N N . SER A 1 185 ? 34.299 16.344 -27.280 1.00 15.56 185 SER A N 1
ATOM 1464 C CA . SER A 1 185 ? 33.789 17.549 -26.632 1.00 16.88 185 SER A CA 1
ATOM 1465 C C . SER A 1 185 ? 33.596 18.683 -27.648 1.00 16.87 185 SER A C 1
ATOM 1466 O O . SER A 1 185 ? 32.804 19.588 -27.418 1.00 17.02 185 SER A O 1
ATOM 1469 N N . LEU A 1 186 ? 34.315 18.638 -28.766 1.00 16.29 186 LEU A N 1
ATOM 1470 C CA . LEU A 1 186 ? 34.203 19.684 -29.793 1.00 17.88 186 LEU A CA 1
ATOM 1471 C C . LEU A 1 186 ? 33.147 19.398 -30.847 1.00 18.07 186 LEU A C 1
ATOM 1472 O O . LEU A 1 186 ? 32.411 20.294 -31.264 1.00 19.08 186 LEU A O 1
ATOM 1477 N N . PHE A 1 187 ? 33.094 18.144 -31.283 1.00 15.72 187 PHE A N 1
ATOM 1478 C CA . PHE A 1 187 ? 32.201 17.754 -32.360 1.00 17.60 187 PHE A CA 1
ATOM 1479 C C . PHE A 1 187 ? 31.091 16.768 -32.041 1.00 17.63 187 PHE A C 1
ATOM 1480 O O . PHE A 1 187 ? 30.186 16.596 -32.837 1.00 12.98 187 PHE A O 1
ATOM 1488 N N . GLY A 1 188 ? 31.158 16.113 -30.889 1.00 18.65 188 GLY A N 1
ATOM 1489 C CA . GLY A 1 188 ? 30.103 15.182 -30.538 1.00 20.02 188 GLY A CA 1
ATOM 1490 C C . GLY A 1 188 ? 30.311 13.742 -30.971 1.00 19.08 188 GLY A C 1
ATOM 1491 O O . GLY A 1 188 ? 31.426 13.222 -30.939 1.00 19.06 188 GLY A O 1
ATOM 1492 N N . ARG A 1 189 ? 29.211 13.110 -31.371 1.00 18.42 189 ARG A N 1
ATOM 1493 C CA . ARG A 1 189 ? 29.176 11.712 -31.800 1.00 18.24 189 ARG A CA 1
ATOM 1494 C C . ARG A 1 189 ? 29.433 11.579 -33.306 1.00 17.23 189 ARG A C 1
ATOM 1495 O O . ARG A 1 189 ? 28.667 12.089 -34.126 1.00 17.49 189 ARG A O 1
ATOM 1503 N N . PRO A 1 190 ? 30.505 10.876 -33.693 1.00 16.92 190 PRO A N 1
ATOM 1504 C CA . PRO A 1 190 ? 30.816 10.709 -35.119 1.00 16.41 190 PRO A CA 1
ATOM 1505 C C . PRO A 1 190 ? 29.899 9.711 -35.821 1.00 16.50 190 PRO A C 1
ATOM 1506 O O . PRO A 1 190 ? 29.258 8.875 -35.169 1.00 14.93 190 PRO A O 1
ATOM 1510 N N . ASP A 1 191 ? 29.863 9.806 -37.147 1.00 17.56 191 ASP A N 1
ATOM 1511 C CA . ASP A 1 191 ? 29.069 8.913 -37.984 1.00 19.06 191 ASP A CA 1
ATOM 1512 C C . ASP A 1 191 ? 29.807 7.587 -38.162 1.00 18.39 191 ASP A C 1
ATOM 1513 O O . ASP A 1 191 ? 29.201 6.513 -38.111 1.00 19.10 191 ASP A O 1
ATOM 1518 N N . HIS A 1 192 ? 31.114 7.684 -38.396 1.00 16.39 192 HIS A N 1
ATOM 1519 C CA . HIS A 1 192 ? 31.959 6.518 -38.623 1.00 18.75 192 HIS A CA 1
ATOM 1520 C C . HIS A 1 192 ? 33.301 6.647 -37.908 1.00 19.87 192 HIS A C 1
ATOM 1521 O O . HIS A 1 192 ? 33.742 7.749 -37.570 1.00 20.31 192 HIS A O 1
ATOM 1528 N N . VAL A 1 193 ? 33.950 5.508 -37.699 1.00 18.64 193 VAL A N 1
ATOM 1529 C CA . VAL A 1 193 ? 35.268 5.489 -37.080 1.00 17.45 193 VAL A CA 1
ATOM 1530 C C . VAL A 1 193 ? 36.162 4.499 -37.809 1.00 15.79 193 VAL A C 1
ATOM 1531 O O . VAL A 1 193 ? 35.762 3.365 -38.060 1.00 18.20 193 VAL A O 1
ATOM 1535 N N . ALA A 1 194 ? 37.362 4.938 -38.176 1.00 16.57 194 ALA A N 1
ATOM 1536 C CA . ALA A 1 194 ? 38.336 4.068 -38.834 1.00 15.55 194 ALA A CA 1
ATOM 1537 C C . ALA A 1 194 ? 39.428 3.799 -37.794 1.00 15.10 194 ALA A C 1
ATOM 1538 O O . ALA A 1 194 ? 39.962 4.742 -37.199 1.00 15.26 194 ALA A O 1
ATOM 1540 N N . TYR A 1 195 ? 39.763 2.528 -37.590 1.00 14.07 195 TYR A N 1
ATOM 1541 C CA . TYR A 1 195 ? 40.773 2.132 -36.615 1.00 14.96 195 TYR A CA 1
ATOM 1542 C C . TYR A 1 195 ? 42.044 1.518 -37.215 1.00 17.91 195 TYR A C 1
ATOM 1543 O O . TYR A 1 195 ? 41.992 0.770 -38.192 1.00 17.82 195 TYR A O 1
ATOM 1552 N N . ASP A 1 196 ? 43.171 1.839 -36.587 1.00 17.93 196 ASP A N 1
ATOM 1553 C CA . ASP A 1 196 ? 44.494 1.312 -36.917 1.00 19.75 196 ASP A CA 1
ATOM 1554 C C . ASP A 1 196 ? 45.140 1.164 -35.540 1.00 20.81 196 ASP A C 1
ATOM 1555 O O . ASP A 1 196 ? 45.554 2.154 -34.936 1.00 21.66 196 ASP A O 1
ATOM 1560 N N . ILE A 1 197 ? 45.208 -0.066 -35.044 1.00 20.37 197 ILE A N 1
ATOM 1561 C CA . ILE A 1 197 ? 45.767 -0.339 -33.726 1.00 20.92 197 ILE A CA 1
ATOM 1562 C C . ILE A 1 197 ? 46.858 -1.408 -33.840 1.00 22.55 197 ILE A C 1
ATOM 1563 O O . ILE A 1 197 ? 46.578 -2.556 -34.193 1.00 21.57 197 ILE A O 1
ATOM 1568 N N . ARG A 1 198 ? 48.095 -1.029 -33.525 1.00 23.25 198 ARG A N 1
ATOM 1569 C CA . ARG A 1 198 ? 49.213 -1.956 -33.635 1.00 24.52 198 ARG A CA 1
ATOM 1570 C C . ARG A 1 198 ? 50.144 -2.012 -32.419 1.00 23.11 198 ARG A C 1
ATOM 1571 O O . ARG A 1 198 ? 50.231 -1.069 -31.630 1.00 19.17 198 ARG A O 1
ATOM 1579 N N . SER A 1 199 ? 50.834 -3.143 -32.290 1.00 22.98 199 SER A N 1
ATOM 1580 C CA . SER A 1 199 ? 51.799 -3.379 -31.220 1.00 24.41 199 SER A CA 1
ATOM 1581 C C . SER A 1 199 ? 53.138 -3.511 -31.946 1.00 22.16 199 SER A C 1
ATOM 1582 O O . SER A 1 199 ? 53.436 -4.555 -32.528 1.00 22.92 199 SER A O 1
ATOM 1585 N N . LEU A 1 200 ? 53.933 -2.446 -31.919 1.00 21.27 200 LEU A N 1
ATOM 1586 C CA . LEU A 1 200 ? 55.208 -2.407 -32.632 1.00 21.32 200 LEU A CA 1
ATOM 1587 C C . LEU A 1 200 ? 56.491 -2.731 -31.873 1.00 20.46 200 LEU A C 1
ATOM 1588 O O . LEU A 1 200 ? 57.356 -3.429 -32.389 1.00 21.26 200 LEU A O 1
ATOM 1593 N N . ARG A 1 201 ? 56.635 -2.189 -30.669 1.00 19.56 201 ARG A N 1
ATOM 1594 C CA . ARG A 1 201 ? 57.846 -2.399 -29.888 1.00 19.38 201 ARG A CA 1
ATOM 1595 C C . ARG A 1 201 ? 58.067 -3.828 -29.409 1.00 20.65 201 ARG A C 1
ATOM 1596 O O . ARG A 1 201 ? 59.177 -4.357 -29.510 1.00 19.82 201 ARG A O 1
ATOM 1604 N N . ASN A 1 202 ? 57.023 -4.443 -28.872 1.00 19.36 202 ASN A N 1
ATOM 1605 C CA . ASN A 1 202 ? 57.123 -5.814 -28.381 1.00 20.65 202 ASN A CA 1
ATOM 1606 C C . ASN A 1 202 ? 55.836 -6.540 -28.715 1.00 20.24 202 ASN A C 1
ATOM 1607 O O . ASN A 1 202 ? 54.800 -6.283 -28.100 1.00 21.80 202 ASN A O 1
ATOM 1612 N N . LYS A 1 203 ? 55.903 -7.449 -29.681 1.00 23.01 203 LYS A N 1
ATOM 1613 C CA . LYS A 1 203 ? 54.719 -8.187 -30.113 1.00 24.15 203 LYS A CA 1
ATOM 1614 C C . LYS A 1 203 ? 53.997 -8.967 -29.019 1.00 24.73 203 LYS A C 1
ATOM 1615 O O . LYS A 1 203 ? 52.881 -9.440 -29.225 1.00 25.00 203 LYS A O 1
ATOM 1621 N N . ALA A 1 204 ? 54.615 -9.096 -27.850 1.00 24.18 204 ALA A N 1
ATOM 1622 C CA . ALA A 1 204 ? 53.973 -9.823 -26.768 1.00 22.98 204 ALA A CA 1
ATOM 1623 C C . ALA A 1 204 ? 53.029 -8.913 -25.984 1.00 22.92 204 ALA A C 1
ATOM 1624 O O . ALA A 1 204 ? 52.145 -9.394 -25.279 1.00 24.50 204 ALA A O 1
ATOM 1626 N N . ASN A 1 205 ? 53.220 -7.600 -26.122 1.00 22.17 205 ASN A N 1
ATOM 1627 C CA . ASN A 1 205 ? 52.426 -6.601 -25.399 1.00 22.74 205 ASN A CA 1
ATOM 1628 C C . ASN A 1 205 ? 51.173 -6.071 -26.104 1.00 22.72 205 ASN A C 1
ATOM 1629 O O . ASN A 1 205 ? 50.989 -6.254 -27.308 1.00 22.71 205 ASN A O 1
ATOM 1634 N N . PRO A 1 206 ? 50.284 -5.410 -25.343 1.00 23.49 206 PRO A N 1
ATOM 1635 C CA . PRO A 1 206 ? 49.060 -4.843 -25.917 1.00 23.36 206 PRO A CA 1
ATOM 1636 C C . PRO A 1 206 ? 49.510 -3.705 -26.853 1.00 22.91 206 PRO A C 1
ATOM 1637 O O . PRO A 1 206 ? 50.680 -3.326 -26.850 1.00 21.79 206 PRO A O 1
ATOM 1641 N N . ASP A 1 207 ? 48.590 -3.163 -27.642 1.00 23.66 207 ASP A N 1
ATOM 1642 C CA . ASP A 1 207 ? 48.917 -2.088 -28.578 1.00 21.32 207 ASP A CA 1
ATOM 1643 C C . ASP A 1 207 ? 49.639 -0.895 -27.947 1.00 19.85 207 ASP A C 1
ATOM 1644 O O . ASP A 1 207 ? 49.352 -0.504 -26.816 1.00 18.41 207 ASP A O 1
ATOM 1649 N N . ASP A 1 208 ? 50.574 -0.317 -28.696 1.00 18.46 208 ASP A N 1
ATOM 1650 C CA . ASP A 1 208 ? 51.327 0.853 -28.243 1.00 20.43 208 ASP A CA 1
ATOM 1651 C C . ASP A 1 208 ? 51.308 1.906 -29.339 1.00 20.43 208 ASP A C 1
ATOM 1652 O O . ASP A 1 208 ? 52.003 2.919 -29.265 1.00 20.66 208 ASP A O 1
ATOM 1657 N N . THR A 1 209 ? 50.495 1.652 -30.353 1.00 20.28 209 THR A N 1
ATOM 1658 C CA . THR A 1 209 ? 50.385 2.532 -31.504 1.00 19.41 209 THR A CA 1
ATOM 1659 C C . THR A 1 209 ? 48.945 2.524 -31.999 1.00 18.99 209 THR A C 1
ATOM 1660 O O . THR A 1 209 ? 48.346 1.458 -32.136 1.00 18.68 209 THR A O 1
ATOM 1664 N N . PHE A 1 210 ? 48.387 3.701 -32.256 1.00 15.14 210 PHE A N 1
ATOM 1665 C CA . PHE A 1 210 ? 47.030 3.760 -32.759 1.00 15.92 210 PHE A CA 1
ATOM 1666 C C . PHE A 1 210 ? 46.711 5.053 -33.472 1.00 15.02 210 PHE A C 1
ATOM 1667 O O . PHE A 1 210 ? 47.359 6.077 -33.262 1.00 14.89 210 PHE A O 1
ATOM 1675 N N . GLU A 1 211 ? 45.710 4.977 -34.337 1.00 15.95 211 GLU A N 1
ATOM 1676 C CA . GLU A 1 211 ? 45.213 6.133 -35.058 1.00 16.10 211 GLU A CA 1
ATOM 1677 C C . GLU A 1 211 ? 43.725 5.890 -35.239 1.00 17.52 211 GLU A C 1
ATOM 1678 O O . GLU A 1 211 ? 43.317 4.906 -35.855 1.00 18.19 211 GLU A O 1
ATOM 1684 N N . ALA A 1 212 ? 42.917 6.767 -34.662 1.00 17.08 212 ALA A N 1
ATOM 1685 C CA . ALA A 1 212 ? 41.478 6.658 -34.783 1.00 17.96 212 ALA A CA 1
ATOM 1686 C C . ALA A 1 212 ? 41.029 7.856 -35.595 1.00 18.08 212 ALA A C 1
ATOM 1687 O O . ALA A 1 212 ? 41.476 8.977 -35.362 1.00 18.70 212 ALA A O 1
ATOM 1689 N N . GLN A 1 213 ? 40.162 7.606 -36.565 1.00 17.56 213 GLN A N 1
ATOM 1690 C CA . GLN A 1 213 ? 39.645 8.662 -37.419 1.00 17.70 213 GLN A CA 1
ATOM 1691 C C . GLN A 1 213 ? 38.148 8.744 -37.206 1.00 16.25 213 GLN A C 1
ATOM 1692 O O . GLN A 1 213 ? 37.418 7.788 -37.477 1.00 18.29 213 GLN A O 1
ATOM 1698 N N . LEU A 1 214 ? 37.699 9.882 -36.692 1.00 14.66 214 LEU A N 1
ATOM 1699 C CA . LEU A 1 214 ? 36.285 10.092 -36.424 1.00 15.22 214 LEU A CA 1
ATOM 1700 C C . LEU A 1 214 ? 35.698 10.985 -37.501 1.00 15.22 214 LEU A C 1
ATOM 1701 O O . LEU A 1 214 ? 36.178 12.097 -37.723 1.00 17.21 214 LEU A O 1
ATOM 1706 N N . PHE A 1 215 ? 34.654 10.504 -38.168 1.00 13.24 215 PHE A N 1
ATOM 1707 C CA . PHE A 1 215 ? 34.037 11.281 -39.230 1.00 15.32 215 PHE A CA 1
ATOM 1708 C C . PHE A 1 215 ? 32.739 11.955 -38.814 1.00 16.72 215 PHE A C 1
ATOM 1709 O O . PHE A 1 215 ? 31.862 11.327 -38.237 1.00 17.22 215 PHE A O 1
ATOM 1717 N N . TYR A 1 216 ? 32.635 13.249 -39.097 1.00 19.60 216 TYR A N 1
ATOM 1718 C CA . TYR A 1 216 ? 31.424 14.011 -38.801 1.00 20.48 216 TYR A CA 1
ATOM 1719 C C . TYR A 1 216 ? 31.050 14.658 -40.125 1.00 21.34 216 TYR A C 1
ATOM 1720 O O . TYR A 1 216 ? 31.509 15.752 -40.451 1.00 21.14 216 TYR A O 1
ATOM 1729 N N . GLY A 1 217 ? 30.225 13.962 -40.896 1.00 23.97 217 GLY A N 1
ATOM 1730 C CA . GLY A 1 217 ? 29.846 14.475 -42.194 1.00 25.54 217 GLY A CA 1
ATOM 1731 C C . GLY A 1 217 ? 31.107 14.513 -43.029 1.00 25.13 217 GLY A C 1
ATOM 1732 O O . GLY A 1 217 ? 31.797 13.502 -43.155 1.00 26.86 217 GLY A O 1
ATOM 1733 N N . ASP A 1 218 ? 31.425 15.682 -43.574 1.00 25.43 218 ASP A N 1
ATOM 1734 C CA . ASP A 1 218 ? 32.612 15.850 -44.396 1.00 24.17 218 ASP A CA 1
ATOM 1735 C C . ASP A 1 218 ? 33.847 16.155 -43.557 1.00 23.98 218 ASP A C 1
ATOM 1736 O O . ASP A 1 218 ? 34.941 16.288 -44.095 1.00 24.35 218 ASP A O 1
ATOM 1741 N N . LEU A 1 219 ? 33.673 16.276 -42.243 1.00 21.99 219 LEU A N 1
ATOM 1742 C CA . LEU A 1 219 ? 34.792 16.575 -41.358 1.00 20.63 219 LEU A CA 1
ATOM 1743 C C . LEU A 1 219 ? 35.447 15.309 -40.828 1.00 19.46 219 LEU A C 1
ATOM 1744 O O . LEU A 1 219 ? 34.753 14.369 -40.449 1.00 20.47 219 LEU A O 1
ATOM 1749 N N . LYS A 1 220 ? 36.779 15.298 -40.794 1.00 17.81 220 LYS A N 1
ATOM 1750 C CA . LYS A 1 220 ? 37.519 14.156 -40.268 1.00 19.04 220 LYS A CA 1
ATOM 1751 C C . LYS A 1 220 ? 38.483 14.610 -39.171 1.00 19.06 220 LYS A C 1
ATOM 1752 O O . LYS A 1 220 ? 39.294 15.522 -39.374 1.00 18.11 220 LYS A O 1
ATOM 1758 N N . ALA A 1 221 ? 38.362 13.981 -38.004 1.00 18.49 221 ALA A N 1
ATOM 1759 C CA . ALA A 1 221 ? 39.211 14.276 -36.860 1.00 18.66 221 ALA A CA 1
ATOM 1760 C C . ALA A 1 221 ? 40.081 13.050 -36.609 1.00 19.37 221 ALA A C 1
ATOM 1761 O O . ALA A 1 221 ? 39.578 11.940 -36.396 1.00 18.93 221 ALA A O 1
ATOM 1763 N N . ILE A 1 222 ? 41.388 13.265 -36.623 1.00 19.68 222 ILE A N 1
ATOM 1764 C CA . ILE A 1 222 ? 42.360 12.201 -36.423 1.00 18.01 222 ILE A CA 1
ATOM 1765 C C . ILE A 1 222 ? 43.029 12.266 -35.049 1.00 18.46 222 ILE A C 1
ATOM 1766 O O . ILE A 1 222 ? 43.504 13.317 -34.623 1.00 17.51 222 ILE A O 1
ATOM 1771 N N . VAL A 1 223 ? 43.045 11.138 -34.351 1.00 17.42 223 VAL A N 1
ATOM 1772 C CA . VAL A 1 223 ? 43.689 11.062 -33.046 1.00 20.76 223 VAL A CA 1
ATOM 1773 C C . VAL A 1 223 ? 44.691 9.922 -33.137 1.00 21.67 223 VAL A C 1
ATOM 1774 O O . VAL A 1 223 ? 44.329 8.800 -33.489 1.00 19.44 223 VAL A O 1
ATOM 1778 N N . LYS A 1 224 ? 45.950 10.192 -32.824 1.00 21.72 224 LYS A N 1
ATOM 1779 C CA . LYS A 1 224 ? 46.931 9.132 -32.916 1.00 21.65 224 LYS A CA 1
ATOM 1780 C C . LYS A 1 224 ? 48.105 9.277 -31.972 1.00 20.91 224 LYS A C 1
ATOM 1781 O O . LYS A 1 224 ? 48.463 10.381 -31.555 1.00 19.75 224 LYS A O 1
ATOM 1787 N N . THR A 1 225 ? 48.679 8.133 -31.616 1.00 21.85 225 THR A N 1
ATOM 1788 C CA . THR A 1 225 ? 49.841 8.100 -30.741 1.00 22.37 225 THR A CA 1
ATOM 1789 C C . THR A 1 225 ? 50.736 6.943 -31.139 1.00 20.89 225 THR A C 1
ATOM 1790 O O . THR A 1 225 ? 50.285 5.935 -31.680 1.00 18.96 225 THR A O 1
ATOM 1794 N N . SER A 1 226 ? 52.018 7.102 -30.858 1.00 19.14 226 SER A N 1
ATOM 1795 C CA . SER A 1 226 ? 52.999 6.078 -31.159 1.00 19.18 226 SER A CA 1
ATOM 1796 C C . SER A 1 226 ? 54.124 6.297 -30.174 1.00 17.33 226 SER A C 1
ATOM 1797 O O . SER A 1 226 ? 54.336 7.423 -29.725 1.00 17.68 226 SER A O 1
ATOM 1800 N N . HIS A 1 227 ? 54.821 5.225 -29.808 1.00 16.45 227 HIS A N 1
ATOM 1801 C CA . HIS A 1 227 ? 55.953 5.352 -28.895 1.00 18.52 227 HIS A CA 1
ATOM 1802 C C . HIS A 1 227 ? 57.234 5.352 -29.720 1.00 18.40 227 HIS A C 1
ATOM 1803 O O . HIS A 1 227 ? 58.326 5.170 -29.181 1.00 18.50 227 HIS A O 1
ATOM 1810 N N . LEU A 1 228 ? 57.101 5.554 -31.032 1.00 16.72 228 LEU A N 1
ATOM 1811 C CA . LEU A 1 228 ? 58.269 5.557 -31.911 1.00 18.36 228 LEU A CA 1
ATOM 1812 C C . LEU A 1 228 ? 58.312 6.785 -32.818 1.00 16.58 228 LEU A C 1
ATOM 1813 O O . LEU A 1 228 ? 58.288 6.668 -34.037 1.00 16.81 228 LEU A O 1
ATOM 1818 N N . VAL A 1 229 ? 58.382 7.959 -32.201 1.00 16.80 229 VAL A N 1
ATOM 1819 C CA . VAL A 1 229 ? 58.418 9.219 -32.931 1.00 16.94 229 VAL A CA 1
ATOM 1820 C C . VAL A 1 229 ? 59.594 10.044 -32.413 1.00 17.64 229 VAL A C 1
ATOM 1821 O O . VAL A 1 229 ? 59.493 10.725 -31.398 1.00 18.23 229 VAL A O 1
ATOM 1825 N N . LYS A 1 230 ? 60.714 9.964 -33.118 1.00 18.53 230 LYS A N 1
ATOM 1826 C CA . LYS A 1 230 ? 61.914 10.690 -32.724 1.00 18.24 230 LYS A CA 1
ATOM 1827 C C . LYS A 1 230 ? 61.757 12.185 -32.961 1.00 19.35 230 LYS A C 1
ATOM 1828 O O . LYS A 1 230 ? 62.201 12.995 -32.157 1.00 21.32 230 LYS A O 1
ATOM 1834 N N . ILE A 1 231 ? 61.131 12.558 -34.071 1.00 18.80 231 ILE A N 1
ATOM 1835 C CA . ILE A 1 231 ? 60.901 13.972 -34.360 1.00 19.26 231 ILE A CA 1
ATOM 1836 C C . ILE A 1 231 ? 59.393 14.200 -34.276 1.00 17.61 231 ILE A C 1
ATOM 1837 O O . ILE A 1 231 ? 58.642 13.735 -35.134 1.00 14.11 231 ILE A O 1
ATOM 1842 N N . ASP A 1 232 ? 58.963 14.917 -33.243 1.00 18.02 232 ASP A N 1
ATOM 1843 C CA . ASP A 1 232 ? 57.547 15.170 -33.009 1.00 19.06 232 ASP A CA 1
ATOM 1844 C C . ASP A 1 232 ? 56.755 15.879 -34.097 1.00 18.54 232 ASP A C 1
ATOM 1845 O O . ASP A 1 232 ? 57.282 16.699 -34.850 1.00 16.81 232 ASP A O 1
ATOM 1850 N N . TYR A 1 233 ? 55.471 15.537 -34.153 1.00 17.40 233 TYR A N 1
ATOM 1851 C CA . TYR A 1 233 ? 54.533 16.153 -35.078 1.00 16.83 233 TYR A CA 1
ATOM 1852 C C . TYR A 1 233 ? 53.996 17.350 -34.293 1.00 16.39 233 TYR A C 1
ATOM 1853 O O . TYR A 1 233 ? 54.313 17.532 -33.116 1.00 11.61 233 TYR A O 1
ATOM 1862 N N . PRO A 1 234 ? 53.202 18.202 -34.950 1.00 16.74 234 PRO A N 1
ATOM 1863 C CA . PRO A 1 234 ? 52.656 19.328 -34.190 1.00 15.29 234 PRO A CA 1
ATOM 1864 C C . PRO A 1 234 ? 51.684 18.635 -33.220 1.00 15.39 234 PRO A C 1
ATOM 1865 O O . PRO A 1 234 ? 51.233 17.518 -33.510 1.00 14.62 234 PRO A O 1
ATOM 1869 N N . LYS A 1 235 ? 51.366 19.270 -32.090 1.00 16.34 235 LYS A N 1
ATOM 1870 C CA . LYS A 1 235 ? 50.427 18.692 -31.125 1.00 16.07 235 LYS A CA 1
ATOM 1871 C C . LYS A 1 235 ? 49.005 18.687 -31.724 1.00 16.20 235 LYS A C 1
ATOM 1872 O O . LYS A 1 235 ? 48.245 17.732 -31.551 1.00 15.37 235 LYS A O 1
ATOM 1878 N N . PHE A 1 236 ? 48.652 19.771 -32.409 1.00 13.76 236 PHE A N 1
ATOM 1879 C CA . PHE A 1 236 ? 47.347 19.875 -33.069 1.00 13.66 236 PHE A CA 1
ATOM 1880 C C . PHE A 1 236 ? 47.495 20.540 -34.424 1.00 14.11 236 PHE A C 1
ATOM 1881 O O . PHE A 1 236 ? 48.323 21.447 -34.609 1.00 13.51 236 PHE A O 1
ATOM 1889 N N . ILE A 1 237 ? 46.669 20.092 -35.361 1.00 13.26 237 ILE A N 1
ATOM 1890 C CA . ILE A 1 237 ? 46.632 20.652 -36.704 1.00 14.10 237 ILE A CA 1
ATOM 1891 C C . ILE A 1 237 ? 45.145 20.792 -36.998 1.00 14.02 237 ILE A C 1
ATOM 1892 O O . ILE A 1 237 ? 44.381 19.866 -36.742 1.00 11.95 237 ILE A O 1
ATOM 1897 N N . VAL A 1 238 ? 44.731 21.949 -37.501 1.00 13.05 238 VAL A N 1
ATOM 1898 C CA . VAL A 1 238 ? 43.325 22.169 -37.847 1.00 15.05 238 VAL A CA 1
ATOM 1899 C C . VAL A 1 238 ? 43.300 22.865 -39.203 1.00 14.53 238 VAL A C 1
ATOM 1900 O O . VAL A 1 238 ? 43.978 23.876 -39.396 1.00 17.19 238 VAL A O 1
ATOM 1904 N N . HIS A 1 239 ? 42.538 22.316 -40.139 1.00 13.23 239 HIS A N 1
ATOM 1905 C CA . HIS A 1 239 ? 42.430 22.906 -41.468 1.00 16.68 239 HIS A CA 1
ATOM 1906 C C . HIS A 1 239 ? 40.969 23.207 -41.740 1.00 14.40 239 HIS A C 1
ATOM 1907 O O . HIS A 1 239 ? 40.111 22.351 -41.538 1.00 16.56 239 HIS A O 1
ATOM 1914 N N . GLY A 1 240 ? 40.707 24.434 -42.185 1.00 13.70 240 GLY A N 1
ATOM 1915 C CA . GLY A 1 240 ? 39.362 24.865 -42.512 1.00 12.97 240 GLY A CA 1
ATOM 1916 C C . GLY A 1 240 ? 39.385 25.393 -43.938 1.00 13.47 240 GLY A C 1
ATOM 1917 O O . GLY A 1 240 ? 40.436 25.441 -44.561 1.00 13.74 240 GLY A O 1
ATOM 1918 N N . LYS A 1 241 ? 38.241 25.805 -44.463 1.00 13.62 241 LYS A N 1
ATOM 1919 C CA . LYS A 1 241 ? 38.204 26.302 -45.834 1.00 16.07 241 LYS A CA 1
ATOM 1920 C C . LYS A 1 241 ? 38.877 27.669 -46.023 1.00 17.15 241 LYS A C 1
ATOM 1921 O O . LYS A 1 241 ? 39.292 28.014 -47.133 1.00 15.73 241 LYS A O 1
ATOM 1927 N N . LYS A 1 242 ? 39.021 28.431 -44.943 1.00 15.89 242 LYS A N 1
ATOM 1928 C CA . LYS A 1 242 ? 39.647 29.746 -45.040 1.00 17.88 242 LYS A CA 1
ATOM 1929 C C . LYS A 1 242 ? 41.054 29.802 -44.453 1.00 18.16 242 LYS A C 1
ATOM 1930 O O . LYS A 1 242 ? 41.720 30.835 -44.542 1.00 19.60 242 LYS A O 1
ATOM 1936 N N . GLY A 1 243 ? 41.520 28.709 -43.857 1.00 17.54 243 GLY A N 1
ATOM 1937 C CA . GLY A 1 243 ? 42.855 28.744 -43.280 1.00 16.84 243 GLY A CA 1
ATOM 1938 C C . GLY A 1 243 ? 43.260 27.553 -42.433 1.00 16.11 243 GLY A C 1
ATOM 1939 O O . GLY A 1 243 ? 42.568 26.539 -42.391 1.00 15.87 243 GLY A O 1
ATOM 1940 N N . SER A 1 244 ? 44.389 27.690 -41.749 1.00 15.83 244 SER A N 1
ATOM 1941 C CA . SER A 1 244 ? 44.916 26.624 -40.908 1.00 17.29 244 SER A CA 1
ATOM 1942 C C . SER A 1 244 ? 45.447 27.140 -39.571 1.00 15.17 244 SER A C 1
ATOM 1943 O O . SER A 1 244 ? 45.763 28.321 -39.416 1.00 12.14 244 SER A O 1
ATOM 1946 N N . PHE A 1 245 ? 45.543 26.220 -38.620 1.00 14.38 245 PHE A N 1
ATOM 1947 C CA . PHE A 1 245 ? 46.071 26.478 -37.288 1.00 13.40 245 PHE A CA 1
ATOM 1948 C C . PHE A 1 245 ? 47.021 25.325 -36.998 1.00 14.75 245 PHE A C 1
ATOM 1949 O O . PHE A 1 245 ? 46.690 24.166 -37.258 1.00 12.44 245 PHE A O 1
ATOM 1957 N N . ILE A 1 246 ? 48.190 25.645 -36.458 1.00 12.41 246 ILE A N 1
ATOM 1958 C CA . ILE A 1 246 ? 49.193 24.653 -36.115 1.00 13.51 246 ILE A CA 1
ATOM 1959 C C . ILE A 1 246 ? 49.728 24.970 -34.719 1.00 14.96 246 ILE A C 1
ATOM 1960 O O . ILE A 1 246 ? 49.963 26.132 -34.375 1.00 15.78 246 ILE A O 1
ATOM 1965 N N . LYS A 1 247 ? 49.910 23.935 -33.914 1.00 14.26 247 LYS A N 1
ATOM 1966 C CA . LYS A 1 247 ? 50.406 24.119 -32.557 1.00 15.92 247 LYS A CA 1
ATOM 1967 C C . LYS A 1 247 ? 51.390 23.023 -32.196 1.00 16.32 247 LYS A C 1
ATOM 1968 O O . LYS A 1 247 ? 51.030 21.843 -32.155 1.00 15.35 247 LYS A O 1
ATOM 1974 N N . TYR A 1 248 ? 52.644 23.408 -31.974 1.00 17.37 248 TYR A N 1
ATOM 1975 C CA . TYR A 1 248 ? 53.646 22.449 -31.537 1.00 20.06 248 TYR A CA 1
ATOM 1976 C C . TYR A 1 248 ? 53.703 22.595 -30.024 1.00 20.68 248 TYR A C 1
ATOM 1977 O O . TYR A 1 248 ? 53.516 23.692 -29.500 1.00 23.77 248 TYR A O 1
ATOM 1986 N N . GLY A 1 249 ? 53.948 21.495 -29.323 1.00 20.52 249 GLY A N 1
ATOM 1987 C CA . GLY A 1 249 ? 54.048 21.568 -27.878 1.00 21.00 249 GLY A CA 1
ATOM 1988 C C . GLY A 1 249 ? 52.774 21.220 -27.146 1.00 20.95 249 GLY A C 1
ATOM 1989 O O . GLY A 1 249 ? 51.675 21.596 -27.557 1.00 22.07 249 GLY A O 1
ATOM 1990 N N . ILE A 1 250 ? 52.928 20.504 -26.042 1.00 18.93 250 ILE A N 1
ATOM 1991 C CA . ILE A 1 250 ? 51.788 20.084 -25.241 1.00 18.99 250 ILE A CA 1
ATOM 1992 C C . ILE A 1 250 ? 51.721 20.898 -23.954 1.00 19.52 250 ILE A C 1
ATOM 1993 O O . ILE A 1 250 ? 52.701 21.539 -23.556 1.00 18.69 250 ILE A O 1
ATOM 1998 N N . ASP A 1 251 ? 50.549 20.884 -23.325 1.00 16.72 251 ASP A N 1
ATOM 1999 C CA . ASP A 1 251 ? 50.325 21.582 -22.065 1.00 13.86 251 ASP A CA 1
ATOM 2000 C C . ASP A 1 251 ? 51.483 21.229 -21.129 1.00 12.71 251 ASP A C 1
ATOM 2001 O O . ASP A 1 251 ? 51.889 20.076 -21.068 1.00 7.79 251 ASP A O 1
ATOM 2006 N N . GLN A 1 252 ? 51.990 22.215 -20.392 1.00 11.41 252 GLN A N 1
ATOM 2007 C CA . GLN A 1 252 ? 53.131 22.014 -19.506 1.00 14.13 252 GLN A CA 1
ATOM 2008 C C . GLN A 1 252 ? 52.876 21.719 -18.019 1.00 15.95 252 GLN A C 1
ATOM 2009 O O . GLN A 1 252 ? 53.829 21.604 -17.247 1.00 17.90 252 GLN A O 1
ATOM 2015 N N . GLN A 1 253 ? 51.616 21.599 -17.613 1.00 16.70 253 GLN A N 1
ATOM 2016 C CA . GLN A 1 253 ? 51.295 21.309 -16.216 1.00 17.37 253 GLN A CA 1
ATOM 2017 C C . GLN A 1 253 ? 51.956 20.022 -15.729 1.00 16.85 253 GLN A C 1
ATOM 2018 O O . GLN A 1 253 ? 52.493 19.983 -14.627 1.00 18.28 253 GLN A O 1
ATOM 2024 N N . GLU A 1 254 ? 51.921 18.968 -16.538 1.00 16.30 254 GLU A N 1
ATOM 2025 C CA . GLU A 1 254 ? 52.522 17.706 -16.120 1.00 20.06 254 GLU A CA 1
ATOM 2026 C C . GLU A 1 254 ? 54.027 17.855 -15.953 1.00 20.04 254 GLU A C 1
ATOM 2027 O O . GLU A 1 254 ? 54.617 17.303 -15.015 1.00 18.61 254 GLU A O 1
ATOM 2033 N N . THR A 1 255 ? 54.650 18.601 -16.861 1.00 19.48 255 THR A N 1
ATOM 2034 C CA . THR A 1 255 ? 56.091 18.810 -16.783 1.00 22.75 255 THR A CA 1
ATOM 2035 C C . THR A 1 255 ? 56.423 19.530 -15.473 1.00 22.40 255 THR A C 1
ATOM 2036 O O . THR A 1 255 ? 57.356 19.152 -14.772 1.00 24.32 255 THR A O 1
ATOM 2040 N N . SER A 1 256 ? 55.649 20.552 -15.128 1.00 22.52 256 SER A N 1
ATOM 2041 C CA . SER A 1 256 ? 55.909 21.271 -13.886 1.00 22.29 256 SER A CA 1
ATOM 2042 C C . SER A 1 256 ? 55.686 20.376 -12.666 1.00 24.49 256 SER A C 1
ATOM 2043 O O . SER A 1 256 ? 56.515 20.352 -11.743 1.00 23.19 256 SER A O 1
ATOM 2046 N N . LEU A 1 257 ? 54.562 19.658 -12.657 1.00 22.08 257 LEU A N 1
ATOM 2047 C CA . LEU A 1 257 ? 54.233 18.775 -11.549 1.00 25.68 257 LEU A CA 1
ATOM 2048 C C . LEU A 1 257 ? 55.360 17.779 -11.290 1.00 27.31 257 LEU A C 1
ATOM 2049 O O . LEU A 1 257 ? 55.754 17.572 -10.143 1.00 27.63 257 LEU A O 1
ATOM 2054 N N . LYS A 1 258 ? 55.889 17.179 -12.355 1.00 29.57 258 LYS A N 1
ATOM 2055 C CA . LYS A 1 258 ? 56.984 16.219 -12.221 1.00 30.60 258 LYS A CA 1
ATOM 2056 C C . LYS A 1 258 ? 58.258 16.879 -11.706 1.00 29.62 258 LYS A C 1
ATOM 2057 O O . LYS A 1 258 ? 59.071 16.234 -11.047 1.00 28.57 258 LYS A O 1
ATOM 2063 N N . ALA A 1 259 ? 58.425 18.160 -12.017 1.00 29.59 259 ALA A N 1
ATOM 2064 C CA . ALA A 1 259 ? 59.598 18.918 -11.595 1.00 30.27 259 ALA A CA 1
ATOM 2065 C C . ALA A 1 259 ? 59.413 19.478 -10.190 1.00 30.91 259 ALA A C 1
ATOM 2066 O O . ALA A 1 259 ? 60.232 20.259 -9.705 1.00 31.11 259 ALA A O 1
ATOM 2068 N N . ASN A 1 260 ? 58.322 19.079 -9.550 1.00 31.81 260 ASN A N 1
ATOM 2069 C CA . ASN A 1 260 ? 58.005 19.503 -8.191 1.00 31.67 260 ASN A CA 1
ATOM 2070 C C . ASN A 1 260 ? 57.616 20.973 -8.063 1.00 29.86 260 ASN A C 1
ATOM 2071 O O . ASN A 1 260 ? 57.932 21.626 -7.069 1.00 30.61 260 ASN A O 1
ATOM 2076 N N . ILE A 1 261 ? 56.935 21.491 -9.079 1.00 30.19 261 ILE A N 1
ATOM 2077 C CA . ILE A 1 261 ? 56.453 22.866 -9.075 1.00 29.99 261 ILE A CA 1
ATOM 2078 C C . ILE A 1 261 ? 54.934 22.726 -9.000 1.00 30.48 261 ILE A C 1
ATOM 2079 O O . ILE A 1 261 ? 54.311 22.138 -9.889 1.00 28.42 261 ILE A O 1
ATOM 2092 N N . PRO A 1 263 ? 50.779 24.056 -8.560 1.00 31.41 263 PRO A N 1
ATOM 2093 C CA . PRO A 1 263 ? 49.905 25.091 -9.125 1.00 31.30 263 PRO A CA 1
ATOM 2094 C C . PRO A 1 263 ? 49.966 26.380 -8.315 1.00 32.48 263 PRO A C 1
ATOM 2095 O O . PRO A 1 263 ? 50.024 26.347 -7.088 1.00 31.50 263 PRO A O 1
ATOM 2099 N N . GLY A 1 264 ? 49.964 27.516 -9.004 1.00 34.27 264 GLY A N 1
ATOM 2100 C CA . GLY A 1 264 ? 50.009 28.790 -8.309 1.00 37.26 264 GLY A CA 1
ATOM 2101 C C . GLY A 1 264 ? 51.409 29.299 -8.016 1.00 38.41 264 GLY A C 1
ATOM 2102 O O . GLY A 1 264 ? 51.594 30.488 -7.761 1.00 40.21 264 GLY A O 1
ATOM 2103 N N . GLU A 1 265 ? 52.392 28.406 -8.038 1.00 38.63 265 GLU A N 1
ATOM 2104 C CA . GLU A 1 265 ? 53.774 28.795 -7.783 1.00 39.87 265 GLU A CA 1
ATOM 2105 C C . GLU A 1 265 ? 54.364 29.457 -9.023 1.00 40.16 265 GLU A C 1
ATOM 2106 O O . GLU A 1 265 ? 54.019 29.108 -10.150 1.00 40.28 265 GLU A O 1
ATOM 2112 N N . PRO A 1 266 ? 55.268 30.428 -8.831 1.00 40.37 266 PRO A N 1
ATOM 2113 C CA . PRO A 1 266 ? 55.862 31.094 -9.993 1.00 38.73 266 PRO A CA 1
ATOM 2114 C C . PRO A 1 266 ? 56.490 30.106 -10.977 1.00 37.01 266 PRO A C 1
ATOM 2115 O O . PRO A 1 266 ? 57.221 29.199 -10.580 1.00 37.09 266 PRO A O 1
ATOM 2119 N N . GLY A 1 267 ? 56.184 30.280 -12.260 1.00 33.43 267 GLY A N 1
ATOM 2120 C CA . GLY A 1 267 ? 56.735 29.407 -13.282 1.00 30.53 267 GLY A CA 1
ATOM 2121 C C . GLY A 1 267 ? 55.945 28.142 -13.568 1.00 27.43 267 GLY A C 1
ATOM 2122 O O . GLY A 1 267 ? 56.313 27.380 -14.462 1.00 27.02 267 GLY A O 1
ATOM 2123 N N . PHE A 1 268 ? 54.864 27.908 -12.827 1.00 25.42 268 PHE A N 1
ATOM 2124 C CA . PHE A 1 268 ? 54.063 26.697 -13.042 1.00 24.32 268 PHE A CA 1
ATOM 2125 C C . PHE A 1 268 ? 53.552 26.630 -14.477 1.00 23.54 268 PHE A C 1
ATOM 2126 O O . PHE A 1 268 ? 52.978 27.590 -14.986 1.00 21.74 268 PHE A O 1
ATOM 2134 N N . ALA A 1 269 ? 53.771 25.494 -15.123 1.00 23.35 269 ALA A N 1
ATOM 2135 C CA . ALA A 1 269 ? 53.322 25.292 -16.492 1.00 25.50 269 ALA A CA 1
ATOM 2136 C C . ALA A 1 269 ? 53.809 26.382 -17.448 1.00 27.44 269 ALA A C 1
ATOM 2137 O O . ALA A 1 269 ? 53.110 26.735 -18.396 1.00 27.95 269 ALA A O 1
ATOM 2139 N N . ALA A 1 270 ? 55.004 26.914 -17.195 1.00 28.46 270 ALA A N 1
ATOM 2140 C CA . ALA A 1 270 ? 55.578 27.946 -18.063 1.00 29.99 270 ALA A CA 1
ATOM 2141 C C . ALA A 1 270 ? 55.647 27.358 -19.467 1.00 29.25 270 ALA A C 1
ATOM 2142 O O . ALA A 1 270 ? 56.154 26.260 -19.656 1.00 30.13 270 ALA A O 1
ATOM 2144 N N . ASP A 1 271 ? 55.138 28.092 -20.448 1.00 30.46 271 ASP A N 1
ATOM 2145 C CA . ASP A 1 271 ? 55.116 27.606 -21.824 1.00 32.09 271 ASP A CA 1
ATOM 2146 C C . ASP A 1 271 ? 55.588 28.702 -22.778 1.00 32.48 271 ASP A C 1
ATOM 2147 O O . ASP A 1 271 ? 55.102 29.829 -22.724 1.00 33.42 271 ASP A O 1
ATOM 2152 N N . ASP A 1 272 ? 56.532 28.374 -23.651 1.00 33.34 272 ASP A N 1
ATOM 2153 C CA . ASP A 1 272 ? 57.038 29.359 -24.600 1.00 34.94 272 ASP A CA 1
ATOM 2154 C C . ASP A 1 272 ? 56.662 29.033 -26.042 1.00 32.43 272 ASP A C 1
ATOM 2155 O O . ASP A 1 272 ? 57.238 29.568 -26.990 1.00 32.97 272 ASP A O 1
ATOM 2160 N N . SER A 1 273 ? 55.690 28.146 -26.201 1.00 28.66 273 SER A N 1
ATOM 2161 C CA . SER A 1 273 ? 55.224 27.773 -27.530 1.00 25.92 273 SER A CA 1
ATOM 2162 C C . SER A 1 273 ? 54.101 28.724 -27.907 1.00 25.74 273 SER A C 1
ATOM 2163 O O . SER A 1 273 ? 53.611 29.498 -27.073 1.00 24.20 273 SER A O 1
ATOM 2166 N N . VAL A 1 274 ? 53.688 28.670 -29.164 1.00 24.67 274 VAL A N 1
ATOM 2167 C CA . VAL A 1 274 ? 52.611 29.532 -29.620 1.00 26.19 274 VAL A CA 1
ATOM 2168 C C . VAL A 1 274 ? 51.833 28.817 -30.693 1.00 23.79 274 VAL A C 1
ATOM 2169 O O . VAL A 1 274 ? 52.376 27.967 -31.390 1.00 23.30 274 VAL A O 1
ATOM 2173 N N . GLY A 1 275 ? 50.553 29.146 -30.803 1.00 24.44 275 GLY A N 1
ATOM 2174 C CA . GLY A 1 275 ? 49.730 28.552 -31.836 1.00 23.97 275 GLY A CA 1
ATOM 2175 C C . GLY A 1 275 ? 49.889 29.442 -33.053 1.00 23.95 275 GLY A C 1
ATOM 2176 O O . GLY A 1 275 ? 49.899 30.671 -32.930 1.00 25.74 275 GLY A O 1
ATOM 2177 N N . VAL A 1 276 ? 50.039 28.845 -34.228 1.00 23.22 276 VAL A N 1
ATOM 2178 C CA . VAL A 1 276 ? 50.199 29.647 -35.430 1.00 22.67 276 VAL A CA 1
ATOM 2179 C C . VAL A 1 276 ? 48.952 29.519 -36.277 1.00 23.74 276 VAL A C 1
ATOM 2180 O O . VAL A 1 276 ? 48.407 28.426 -36.460 1.00 23.36 276 VAL A O 1
ATOM 2184 N N . LEU A 1 277 ? 48.507 30.656 -36.785 1.00 22.29 277 LEU A N 1
ATOM 2185 C CA . LEU A 1 277 ? 47.314 30.724 -37.597 1.00 22.22 277 LEU A CA 1
ATOM 2186 C C . LEU A 1 277 ? 47.630 31.456 -38.901 1.00 21.18 277 LEU A C 1
ATOM 2187 O O . LEU A 1 277 ? 48.421 32.404 -38.929 1.00 20.53 277 LEU A O 1
ATOM 2192 N N . GLU A 1 278 ? 47.033 30.989 -39.988 1.00 21.45 278 GLU A N 1
ATOM 2193 C CA . GLU A 1 278 ? 47.202 31.623 -41.287 1.00 19.68 278 GLU A CA 1
ATOM 2194 C C . GLU A 1 278 ? 45.876 31.428 -41.983 1.00 19.96 278 GLU A C 1
ATOM 2195 O O . GLU A 1 278 ? 45.479 30.298 -42.271 1.00 17.98 278 GLU A O 1
ATOM 2201 N N . TYR A 1 279 ? 45.180 32.530 -42.233 1.00 20.29 279 TYR A N 1
ATOM 2202 C CA . TYR A 1 279 ? 43.879 32.460 -42.874 1.00 20.60 279 TYR A CA 1
ATOM 2203 C C . TYR A 1 279 ? 43.646 33.615 -43.839 1.00 20.04 279 TYR A C 1
ATOM 2204 O O . TYR A 1 279 ? 44.387 34.612 -43.845 1.00 19.83 279 TYR A O 1
ATOM 2213 N N . VAL A 1 280 ? 42.609 33.468 -44.654 1.00 18.30 280 VAL A N 1
ATOM 2214 C CA . VAL A 1 280 ? 42.242 34.487 -45.631 1.00 17.60 280 VAL A CA 1
ATOM 2215 C C . VAL A 1 280 ? 41.077 35.281 -45.033 1.00 19.60 280 VAL A C 1
ATOM 2216 O O . VAL A 1 280 ? 40.024 34.709 -44.757 1.00 15.70 280 VAL A O 1
ATOM 2220 N N . ASN A 1 281 ? 41.254 36.587 -44.826 1.00 20.99 281 ASN A N 1
ATOM 2221 C CA . ASN A 1 281 ? 40.175 37.386 -44.247 1.00 25.90 281 ASN A CA 1
ATOM 2222 C C . ASN A 1 281 ? 39.076 37.719 -45.252 1.00 28.26 281 ASN A C 1
ATOM 2223 O O . ASN A 1 281 ? 39.179 37.382 -46.436 1.00 27.45 281 ASN A O 1
ATOM 2228 N N . ASP A 1 282 ? 38.016 38.358 -44.766 1.00 32.44 282 ASP A N 1
ATOM 2229 C CA . ASP A 1 282 ? 36.878 38.726 -45.600 1.00 35.45 282 ASP A CA 1
ATOM 2230 C C . ASP A 1 282 ? 37.289 39.544 -46.822 1.00 35.53 282 ASP A C 1
ATOM 2231 O O . ASP A 1 282 ? 36.610 39.525 -47.846 1.00 35.76 282 ASP A O 1
ATOM 2236 N N . GLU A 1 283 ? 38.403 40.262 -46.707 1.00 37.50 283 GLU A N 1
ATOM 2237 C CA . GLU A 1 283 ? 38.906 41.095 -47.795 1.00 37.12 283 GLU A CA 1
ATOM 2238 C C . GLU A 1 283 ? 39.751 40.306 -48.792 1.00 35.81 283 GLU A C 1
ATOM 2239 O O . GLU A 1 283 ? 40.174 40.848 -49.813 1.00 36.41 283 GLU A O 1
ATOM 2245 N N . GLY A 1 284 ? 40.005 39.034 -48.491 1.00 32.43 284 GLY A N 1
ATOM 2246 C CA . GLY A 1 284 ? 40.796 38.201 -49.383 1.00 28.89 284 GLY A CA 1
ATOM 2247 C C . GLY A 1 284 ? 42.295 38.217 -49.120 1.00 27.45 284 GLY A C 1
ATOM 2248 O O . GLY A 1 284 ? 43.061 37.551 -49.815 1.00 26.48 284 GLY A O 1
ATOM 2249 N N . VAL A 1 285 ? 42.720 38.973 -48.116 1.00 26.84 285 VAL A N 1
ATOM 2250 C CA . VAL A 1 285 ? 44.137 39.070 -47.772 1.00 25.92 285 VAL A CA 1
ATOM 2251 C C . VAL A 1 285 ? 44.543 37.944 -46.818 1.00 25.17 285 VAL A C 1
ATOM 2252 O O . VAL A 1 285 ? 43.768 37.554 -45.946 1.00 24.01 285 VAL A O 1
ATOM 2256 N N . THR A 1 286 ? 45.751 37.413 -46.989 1.00 23.39 286 THR A N 1
ATOM 2257 C CA . THR A 1 286 ? 46.213 36.356 -46.100 1.00 23.74 286 THR A CA 1
ATOM 2258 C C . THR A 1 286 ? 46.758 36.993 -44.823 1.00 22.78 286 THR A C 1
ATOM 2259 O O . THR A 1 286 ? 47.614 37.879 -44.877 1.00 22.14 286 THR A O 1
ATOM 2263 N N . VAL A 1 287 ? 46.235 36.551 -43.683 1.00 22.06 287 VAL A N 1
ATOM 2264 C CA . VAL A 1 287 ? 46.652 37.069 -42.388 1.00 22.68 287 VAL A CA 1
ATOM 2265 C C . VAL A 1 287 ? 47.371 36.001 -41.557 1.00 23.36 287 VAL A C 1
ATOM 2266 O O . VAL A 1 287 ? 46.963 34.839 -41.508 1.00 21.99 287 VAL A O 1
ATOM 2270 N N . ARG A 1 288 ? 48.447 36.417 -40.904 1.00 23.03 288 ARG A N 1
ATOM 2271 C CA . ARG A 1 288 ? 49.230 35.531 -40.071 1.00 26.27 288 ARG A CA 1
ATOM 2272 C C . ARG A 1 288 ? 49.058 35.989 -38.617 1.00 27.60 288 ARG A C 1
ATOM 2273 O O . ARG A 1 288 ? 49.150 37.183 -38.318 1.00 28.45 288 ARG A O 1
ATOM 2281 N N . GLU A 1 289 ? 48.806 35.038 -37.724 1.00 28.03 289 GLU A N 1
ATOM 2282 C CA . GLU A 1 289 ? 48.616 35.323 -36.306 1.00 29.01 289 GLU A CA 1
ATOM 2283 C C . GLU A 1 289 ? 49.362 34.312 -35.445 1.00 29.00 289 GLU A C 1
ATOM 2284 O O . GLU A 1 289 ? 49.358 33.118 -35.740 1.00 28.24 289 GLU A O 1
ATOM 2290 N N . GLU A 1 290 ? 50.006 34.788 -34.387 1.00 28.52 290 GLU A N 1
ATOM 2291 C CA . GLU A 1 290 ? 50.682 33.893 -33.460 1.00 29.68 290 GLU A CA 1
ATOM 2292 C C . GLU A 1 290 ? 49.899 34.056 -32.177 1.00 29.88 290 GLU A C 1
ATOM 2293 O O . GLU A 1 290 ? 49.826 35.153 -31.628 1.00 28.96 290 GLU A O 1
ATOM 2307 N N . LYS A 1 292 ? 49.127 33.213 -28.210 1.00 28.93 292 LYS A N 1
ATOM 2308 C CA . LYS A 1 292 ? 49.790 32.806 -26.981 1.00 30.36 292 LYS A CA 1
ATOM 2309 C C . LYS A 1 292 ? 48.909 31.696 -26.404 1.00 29.09 292 LYS A C 1
ATOM 2310 O O . LYS A 1 292 ? 47.689 31.832 -26.357 1.00 29.84 292 LYS A O 1
ATOM 2316 N N . PRO A 1 293 ? 49.513 30.580 -25.975 1.00 28.17 293 PRO A N 1
ATOM 2317 C CA . PRO A 1 293 ? 48.752 29.462 -25.412 1.00 26.92 293 PRO A CA 1
ATOM 2318 C C . PRO A 1 293 ? 47.770 29.899 -24.338 1.00 27.68 293 PRO A C 1
ATOM 2319 O O . PRO A 1 293 ? 48.125 30.660 -23.443 1.00 26.65 293 PRO A O 1
ATOM 2323 N N . GLU A 1 294 ? 46.534 29.426 -24.439 1.00 28.36 294 GLU A N 1
ATOM 2324 C CA . GLU A 1 294 ? 45.531 29.737 -23.433 1.00 31.06 294 GLU A CA 1
ATOM 2325 C C . GLU A 1 294 ? 46.047 29.021 -22.194 1.00 31.84 294 GLU A C 1
ATOM 2326 O O . GLU A 1 294 ? 46.685 27.979 -22.314 1.00 33.10 294 GLU A O 1
ATOM 2340 N N . GLY A 1 296 ? 46.199 26.601 -19.175 1.00 29.25 296 GLY A N 1
ATOM 2341 C CA . GLY A 1 296 ? 45.544 25.359 -18.804 1.00 28.19 296 GLY A CA 1
ATOM 2342 C C . GLY A 1 296 ? 45.476 25.233 -17.292 1.00 28.47 296 GLY A C 1
ATOM 2343 O O . GLY A 1 296 ? 46.346 25.752 -16.582 1.00 28.47 296 GLY A O 1
ATOM 2344 N N . ASP A 1 297 ? 44.450 24.547 -16.796 1.00 26.97 297 ASP A N 1
ATOM 2345 C CA . ASP A 1 297 ? 44.285 24.363 -15.358 1.00 24.10 297 ASP A CA 1
ATOM 2346 C C . ASP A 1 297 ? 43.369 23.170 -15.079 1.00 22.82 297 ASP A C 1
ATOM 2347 O O . ASP A 1 297 ? 42.141 23.271 -15.213 1.00 21.69 297 ASP A O 1
ATOM 2352 N N . TYR A 1 298 ? 43.967 22.043 -14.689 1.00 20.78 298 TYR A N 1
ATOM 2353 C CA . TYR A 1 298 ? 43.188 20.835 -14.415 1.00 18.25 298 TYR A CA 1
ATOM 2354 C C . TYR A 1 298 ? 42.182 21.024 -13.286 1.00 16.77 298 TYR A C 1
ATOM 2355 O O . TYR A 1 298 ? 41.213 20.272 -13.181 1.00 16.00 298 TYR A O 1
ATOM 2364 N N . GLY A 1 299 ? 42.414 22.043 -12.462 1.00 14.01 299 GLY A N 1
ATOM 2365 C CA . GLY A 1 299 ? 41.528 22.317 -11.344 1.00 15.08 299 GLY A CA 1
ATOM 2366 C C . GLY A 1 299 ? 40.183 22.857 -11.780 1.00 17.15 299 GLY A C 1
ATOM 2367 O O . GLY A 1 299 ? 39.250 22.949 -10.979 1.00 15.61 299 GLY A O 1
ATOM 2368 N N . ARG A 1 300 ? 40.079 23.217 -13.053 1.00 15.14 300 ARG A N 1
ATOM 2369 C CA . ARG A 1 300 ? 38.828 23.740 -13.573 1.00 18.19 300 ARG A CA 1
ATOM 2370 C C . ARG A 1 300 ? 37.746 22.662 -13.536 1.00 16.46 300 ARG A C 1
ATOM 2371 O O . ARG A 1 300 ? 36.563 22.968 -13.629 1.00 17.91 300 ARG A O 1
ATOM 2379 N N . VAL A 1 301 ? 38.164 21.408 -13.381 1.00 14.96 301 VAL A N 1
ATOM 2380 C CA . VAL A 1 301 ? 37.239 20.289 -13.275 1.00 14.56 301 VAL A CA 1
ATOM 2381 C C . VAL A 1 301 ? 36.509 20.464 -11.945 1.00 16.06 301 VAL A C 1
ATOM 2382 O O . VAL A 1 301 ? 35.292 20.322 -11.859 1.00 16.38 301 VAL A O 1
ATOM 2386 N N . TYR A 1 302 ? 37.262 20.789 -10.901 1.00 18.10 302 TYR A N 1
ATOM 2387 C CA . TYR A 1 302 ? 36.656 20.979 -9.596 1.00 18.26 302 TYR A CA 1
ATOM 2388 C C . TYR A 1 302 ? 35.835 22.265 -9.545 1.00 19.54 302 TYR A C 1
ATOM 2389 O O . TYR A 1 302 ? 34.830 22.337 -8.828 1.00 19.04 302 TYR A O 1
ATOM 2398 N N . ASP A 1 303 ? 36.238 23.273 -10.316 1.00 19.02 303 ASP A N 1
ATOM 2399 C CA . ASP A 1 303 ? 35.471 24.514 -10.330 1.00 19.82 303 ASP A CA 1
ATOM 2400 C C . ASP A 1 303 ? 34.121 24.223 -10.990 1.00 18.91 303 ASP A C 1
ATOM 2401 O O . ASP A 1 303 ? 33.121 24.852 -10.659 1.00 19.46 303 ASP A O 1
ATOM 2406 N N . ALA A 1 304 ? 34.097 23.270 -11.922 1.00 16.89 304 ALA A N 1
ATOM 2407 C CA . ALA A 1 304 ? 32.852 22.897 -12.599 1.00 18.98 304 ALA A CA 1
ATOM 2408 C C . ALA A 1 304 ? 31.966 22.078 -11.666 1.00 17.59 304 ALA A C 1
ATOM 2409 O O . ALA A 1 304 ? 30.746 22.282 -11.604 1.00 17.29 304 ALA A O 1
ATOM 2411 N N . LEU A 1 305 ? 32.577 21.140 -10.954 1.00 16.20 305 LEU A N 1
ATOM 2412 C CA . LEU A 1 305 ? 31.836 20.303 -10.008 1.00 17.19 305 LEU A CA 1
ATOM 2413 C C . LEU A 1 305 ? 31.231 21.193 -8.921 1.00 16.39 305 LEU A C 1
ATOM 2414 O O . LEU A 1 305 ? 30.126 20.938 -8.438 1.00 17.99 305 LEU A O 1
ATOM 2419 N N . TYR A 1 306 ? 31.948 22.243 -8.543 1.00 17.23 306 TYR A N 1
ATOM 2420 C CA . TYR A 1 306 ? 31.450 23.169 -7.539 1.00 21.15 306 TYR A CA 1
ATOM 2421 C C . TYR A 1 306 ? 30.115 23.760 -8.016 1.00 22.95 306 TYR A C 1
ATOM 2422 O O . TYR A 1 306 ? 29.108 23.684 -7.320 1.00 22.11 306 TYR A O 1
ATOM 2431 N N . GLN A 1 307 ? 30.127 24.347 -9.213 1.00 23.94 307 GLN A N 1
ATOM 2432 C CA . GLN A 1 307 ? 28.930 24.960 -9.776 1.00 24.48 307 GLN A CA 1
ATOM 2433 C C . GLN A 1 307 ? 27.817 23.940 -9.938 1.00 24.26 307 GLN A C 1
ATOM 2434 O O . GLN A 1 307 ? 26.670 24.197 -9.564 1.00 23.07 307 GLN A O 1
ATOM 2440 N N . THR A 1 308 ? 28.149 22.784 -10.499 1.00 21.30 308 THR A N 1
ATOM 2441 C CA . THR A 1 308 ? 27.153 21.739 -10.684 1.00 20.69 308 THR A CA 1
ATOM 2442 C C . THR A 1 308 ? 26.484 21.353 -9.369 1.00 21.81 308 THR A C 1
ATOM 2443 O O . THR A 1 308 ? 25.261 21.333 -9.274 1.00 23.92 308 THR A O 1
ATOM 2447 N N . ILE A 1 309 ? 27.293 21.045 -8.363 1.00 24.31 309 ILE A N 1
ATOM 2448 C CA . ILE A 1 309 ? 26.783 20.637 -7.054 1.00 24.68 309 ILE A CA 1
ATOM 2449 C C . ILE A 1 309 ? 26.086 21.751 -6.266 1.00 25.73 309 ILE A C 1
ATOM 2450 O O . ILE A 1 309 ? 25.046 21.533 -5.649 1.00 25.74 309 ILE A O 1
ATOM 2455 N N . THR A 1 310 ? 26.655 22.945 -6.297 1.00 26.52 310 THR A N 1
ATOM 2456 C CA . THR A 1 310 ? 26.094 24.059 -5.554 1.00 28.84 310 THR A CA 1
ATOM 2457 C C . THR A 1 310 ? 24.949 24.796 -6.247 1.00 29.59 310 THR A C 1
ATOM 2458 O O . THR A 1 310 ? 23.944 25.127 -5.615 1.00 29.19 310 THR A O 1
ATOM 2462 N N . HIS A 1 311 ? 25.090 25.042 -7.544 1.00 29.28 311 HIS A N 1
ATOM 2463 C CA . HIS A 1 311 ? 24.071 25.786 -8.268 1.00 30.78 311 HIS A CA 1
ATOM 2464 C C . HIS A 1 311 ? 23.321 25.013 -9.343 1.00 30.88 311 HIS A C 1
ATOM 2465 O O . HIS A 1 311 ? 22.572 25.597 -10.123 1.00 32.40 311 HIS A O 1
ATOM 2472 N N . GLY A 1 312 ? 23.513 23.701 -9.384 1.00 29.82 312 GLY A N 1
ATOM 2473 C CA . GLY A 1 312 ? 22.808 22.898 -10.367 1.00 29.25 312 GLY A CA 1
ATOM 2474 C C . GLY A 1 312 ? 23.220 23.149 -11.805 1.00 28.38 312 GLY A C 1
ATOM 2475 O O . GLY A 1 312 ? 22.460 22.863 -12.730 1.00 28.90 312 GLY A O 1
ATOM 2476 N N . ALA A 1 313 ? 24.416 23.687 -12.005 1.00 26.42 313 ALA A N 1
ATOM 2477 C CA . ALA A 1 313 ? 24.910 23.941 -13.355 1.00 25.04 313 ALA A CA 1
ATOM 2478 C C . ALA A 1 313 ? 25.139 22.605 -14.052 1.00 23.69 313 ALA A C 1
ATOM 2479 O O . ALA A 1 313 ? 25.439 21.604 -13.409 1.00 22.33 313 ALA A O 1
ATOM 2481 N N . PRO A 1 314 ? 24.976 22.566 -15.380 1.00 24.96 314 PRO A N 1
ATOM 2482 C CA . PRO A 1 314 ? 25.195 21.302 -16.090 1.00 24.35 314 PRO A CA 1
ATOM 2483 C C . PRO A 1 314 ? 26.623 20.809 -15.865 1.00 24.54 314 PRO A C 1
ATOM 2484 O O . PRO A 1 314 ? 27.541 21.613 -15.713 1.00 24.66 314 PRO A O 1
ATOM 2488 N N . ASN A 1 315 ? 26.803 19.491 -15.836 1.00 23.84 315 ASN A N 1
ATOM 2489 C CA . ASN A 1 315 ? 28.126 18.906 -15.618 1.00 21.36 315 ASN A CA 1
ATOM 2490 C C . ASN A 1 315 ? 29.024 19.255 -16.806 1.00 21.83 315 ASN A C 1
ATOM 2491 O O . ASN A 1 315 ? 28.541 19.352 -17.936 1.00 21.35 315 ASN A O 1
ATOM 2496 N N . TYR A 1 316 ? 30.323 19.427 -16.561 1.00 19.22 316 TYR A N 1
ATOM 2497 C CA . TYR A 1 316 ? 31.244 19.801 -17.635 1.00 19.40 316 TYR A CA 1
ATOM 2498 C C . TYR A 1 316 ? 31.343 18.756 -18.738 1.00 18.14 316 TYR A C 1
ATOM 2499 O O . TYR A 1 316 ? 31.629 19.088 -19.890 1.00 17.07 316 TYR A O 1
ATOM 2508 N N . VAL A 1 317 ? 31.103 17.496 -18.387 1.00 17.23 317 VAL A N 1
ATOM 2509 C CA . VAL A 1 317 ? 31.135 16.410 -19.360 1.00 16.78 317 VAL A CA 1
ATOM 2510 C C . VAL A 1 317 ? 29.708 15.889 -19.560 1.00 19.70 317 VAL A C 1
ATOM 2511 O O . VAL A 1 317 ? 29.013 15.577 -18.587 1.00 20.97 317 VAL A O 1
ATOM 2515 N N . LYS A 1 318 ? 29.269 15.786 -20.809 1.00 17.55 318 LYS A N 1
ATOM 2516 C CA . LYS A 1 318 ? 27.928 15.284 -21.071 1.00 20.53 318 LYS A CA 1
ATOM 2517 C C . LYS A 1 318 ? 27.925 13.755 -21.066 1.00 20.75 318 LYS A C 1
ATOM 2518 O O . LYS A 1 318 ? 28.898 13.117 -21.490 1.00 19.15 318 LYS A O 1
ATOM 2524 N N . GLU A 1 319 ? 26.822 13.180 -20.589 1.00 19.69 319 GLU A N 1
ATOM 2525 C CA . GLU A 1 319 ? 26.656 11.727 -20.525 1.00 21.02 319 GLU A CA 1
ATOM 2526 C C . GLU A 1 319 ? 26.922 11.087 -21.891 1.00 17.64 319 GLU A C 1
ATOM 2527 O O . GLU A 1 319 ? 27.636 10.088 -21.988 1.00 15.09 319 GLU A O 1
ATOM 2533 N N . SER A 1 320 ? 26.351 11.670 -22.944 1.00 16.00 320 SER A N 1
ATOM 2534 C CA . SER A 1 320 ? 26.521 11.141 -24.294 1.00 17.22 320 SER A CA 1
ATOM 2535 C C . SER A 1 320 ? 27.979 11.101 -24.740 1.00 16.50 320 SER A C 1
ATOM 2536 O O . SER A 1 320 ? 28.375 10.212 -25.482 1.00 17.14 320 SER A O 1
ATOM 2539 N N . GLU A 1 321 ? 28.777 12.063 -24.295 1.00 16.58 321 GLU A N 1
ATOM 2540 C CA . GLU A 1 321 ? 30.190 12.090 -24.665 1.00 18.03 321 GLU A CA 1
ATOM 2541 C C . GLU A 1 321 ? 30.916 10.916 -24.013 1.00 17.23 321 GLU A C 1
ATOM 2542 O O . GLU A 1 321 ? 31.802 10.302 -24.605 1.00 18.24 321 GLU A O 1
ATOM 2548 N N . VAL A 1 322 ? 30.530 10.595 -22.787 1.00 18.03 322 VAL A N 1
ATOM 2549 C CA . VAL A 1 322 ? 31.161 9.495 -22.077 1.00 18.41 322 VAL A CA 1
ATOM 2550 C C . VAL A 1 322 ? 30.819 8.171 -22.748 1.00 17.23 322 VAL A C 1
ATOM 2551 O O . VAL A 1 322 ? 31.694 7.347 -22.977 1.00 16.77 322 VAL A O 1
ATOM 2555 N N . LEU A 1 323 ? 29.544 7.975 -23.079 1.00 18.44 323 LEU A N 1
ATOM 2556 C CA . LEU A 1 323 ? 29.114 6.734 -23.715 1.00 18.45 323 LEU A CA 1
ATOM 2557 C C . LEU A 1 323 ? 29.717 6.572 -25.115 1.00 19.57 323 LEU A C 1
ATOM 2558 O O . LEU A 1 323 ? 30.057 5.461 -25.530 1.00 18.63 323 LEU A O 1
ATOM 2563 N N . THR A 1 324 ? 29.844 7.677 -25.844 1.00 18.16 324 THR A N 1
ATOM 2564 C CA . THR A 1 324 ? 30.411 7.604 -27.184 1.00 18.86 324 THR A CA 1
ATOM 2565 C C . THR A 1 324 ? 31.886 7.188 -27.089 1.00 17.51 324 THR A C 1
ATOM 2566 O O . THR A 1 324 ? 32.366 6.384 -27.887 1.00 18.93 324 THR A O 1
ATOM 2570 N N . ASN A 1 325 ? 32.595 7.719 -26.097 1.00 18.36 325 ASN A N 1
ATOM 2571 C CA . ASN A 1 325 ? 34.011 7.390 -25.909 1.00 18.80 325 ASN A CA 1
ATOM 2572 C C . ASN A 1 325 ? 34.192 5.892 -25.631 1.00 17.96 325 ASN A C 1
ATOM 2573 O O . ASN A 1 325 ? 34.972 5.210 -26.305 1.00 17.56 325 ASN A O 1
ATOM 2578 N N . LEU A 1 326 ? 33.472 5.382 -24.638 1.00 18.05 326 LEU A N 1
ATOM 2579 C CA . LEU A 1 326 ? 33.552 3.968 -24.283 1.00 19.14 326 LEU A CA 1
ATOM 2580 C C . LEU A 1 326 ? 33.192 3.052 -25.450 1.00 18.33 326 LEU A C 1
ATOM 2581 O O . LEU A 1 326 ? 33.834 2.021 -25.663 1.00 15.75 326 LEU A O 1
ATOM 2586 N N . GLU A 1 327 ? 32.158 3.419 -26.199 1.00 17.60 327 GLU A N 1
ATOM 2587 C CA . GLU A 1 327 ? 31.729 2.605 -27.334 1.00 20.13 327 GLU A CA 1
ATOM 2588 C C . GLU A 1 327 ? 32.803 2.564 -28.422 1.00 19.09 327 GLU A C 1
ATOM 2589 O O . GLU A 1 327 ? 33.112 1.498 -28.963 1.00 18.73 327 GLU A O 1
ATOM 2595 N N . ILE A 1 328 ? 33.373 3.726 -28.735 1.00 20.01 328 ILE A N 1
ATOM 2596 C CA . ILE A 1 328 ? 34.417 3.803 -29.752 1.00 18.12 328 ILE A CA 1
ATOM 2597 C C . ILE A 1 328 ? 35.623 2.948 -29.349 1.00 19.42 328 ILE A C 1
ATOM 2598 O O . ILE A 1 328 ? 36.160 2.200 -30.160 1.00 17.66 328 ILE A O 1
ATOM 2603 N N . LEU A 1 329 ? 36.041 3.046 -28.091 1.00 20.21 329 LEU A N 1
ATOM 2604 C CA . LEU A 1 329 ? 37.169 2.254 -27.623 1.00 21.52 329 LEU A CA 1
ATOM 2605 C C . LEU A 1 329 ? 36.887 0.751 -27.757 1.00 22.67 329 LEU A C 1
ATOM 2606 O O . LEU A 1 329 ? 37.716 -0.002 -28.282 1.00 22.92 329 LEU A O 1
ATOM 2611 N N . GLU A 1 330 ? 35.713 0.323 -27.305 1.00 22.78 330 GLU A N 1
ATOM 2612 C CA . GLU A 1 330 ? 35.338 -1.090 -27.371 1.00 25.11 330 GLU A CA 1
ATOM 2613 C C . GLU A 1 330 ? 35.301 -1.625 -28.789 1.00 24.64 330 GLU A C 1
ATOM 2614 O O . GLU A 1 330 ? 35.865 -2.676 -29.079 1.00 23.86 330 GLU A O 1
ATOM 2620 N N . ARG A 1 331 ? 34.626 -0.901 -29.675 1.00 24.80 331 ARG A N 1
ATOM 2621 C CA . ARG A 1 331 ? 34.496 -1.335 -31.056 1.00 24.81 331 ARG A CA 1
ATOM 2622 C C . ARG A 1 331 ? 35.808 -1.323 -31.838 1.00 24.70 331 ARG A C 1
ATOM 2623 O O . ARG A 1 331 ? 35.863 -1.798 -32.970 1.00 22.85 331 ARG A O 1
ATOM 2631 N N . GLY A 1 332 ? 36.865 -0.800 -31.230 1.00 24.93 332 GLY A N 1
ATOM 2632 C CA . GLY A 1 332 ? 38.146 -0.785 -31.906 1.00 24.93 332 GLY A CA 1
ATOM 2633 C C . GLY A 1 332 ? 38.707 -2.198 -31.928 1.00 24.80 332 GLY A C 1
ATOM 2634 O O . GLY A 1 332 ? 39.551 -2.533 -32.757 1.00 22.11 332 GLY A O 1
ATOM 2635 N N . PHE A 1 333 ? 38.225 -3.031 -31.012 1.00 25.19 333 PHE A N 1
ATOM 2636 C CA . PHE A 1 333 ? 38.678 -4.414 -30.916 1.00 26.80 333 PHE A CA 1
ATOM 2637 C C . PHE A 1 333 ? 37.572 -5.383 -31.348 1.00 28.97 333 PHE A C 1
ATOM 2638 O O . PHE A 1 333 ? 37.625 -6.581 -31.073 1.00 27.59 333 PHE A O 1
ATOM 2646 N N . GLU A 1 334 ? 36.580 -4.842 -32.044 1.00 30.06 334 GLU A N 1
ATOM 2647 C CA . GLU A 1 334 ? 35.451 -5.621 -32.537 1.00 33.83 334 GLU A CA 1
ATOM 2648 C C . GLU A 1 334 ? 35.941 -6.591 -33.608 1.00 33.83 334 GLU A C 1
ATOM 2649 O O . GLU A 1 334 ? 35.519 -7.746 -33.657 1.00 34.02 334 GLU A O 1
ATOM 2655 N N . GLN A 1 335 ? 36.832 -6.110 -34.469 1.00 33.07 335 GLN A N 1
ATOM 2656 C CA . GLN A 1 335 ? 37.406 -6.935 -35.524 1.00 32.91 335 GLN A CA 1
ATOM 2657 C C . GLN A 1 335 ? 38.890 -6.604 -35.657 1.00 31.17 335 GLN A C 1
ATOM 2658 O O . GLN A 1 335 ? 39.371 -5.638 -35.059 1.00 29.08 335 GLN A O 1
ATOM 2664 N N . ALA A 1 336 ? 39.621 -7.413 -36.415 1.00 30.15 336 ALA A N 1
ATOM 2665 C CA . ALA A 1 336 ? 41.050 -7.185 -36.596 1.00 29.69 336 ALA A CA 1
ATOM 2666 C C . ALA A 1 336 ? 41.323 -5.832 -37.249 1.00 28.58 336 ALA A C 1
ATOM 2667 O O . ALA A 1 336 ? 40.534 -5.359 -38.072 1.00 28.17 336 ALA A O 1
ATOM 2669 N N . SER A 1 337 ? 42.444 -5.219 -36.873 1.00 27.19 337 SER A N 1
ATOM 2670 C CA . SER A 1 337 ? 42.852 -3.927 -37.423 1.00 26.01 337 SER A CA 1
ATOM 2671 C C . SER A 1 337 ? 43.614 -4.129 -38.736 1.00 24.73 337 SER A C 1
ATOM 2672 O O . SER A 1 337 ? 44.357 -5.098 -38.887 1.00 24.69 337 SER A O 1
ATOM 2675 N N . PRO A 1 338 ? 43.453 -3.205 -39.700 1.00 23.13 338 PRO A N 1
ATOM 2676 C CA . PRO A 1 338 ? 42.612 -2.005 -39.638 1.00 21.95 338 PRO A CA 1
ATOM 2677 C C . PRO A 1 338 ? 41.152 -2.301 -39.925 1.00 20.91 338 PRO A C 1
ATOM 2678 O O . PRO A 1 338 ? 40.833 -3.269 -40.612 1.00 21.81 338 PRO A O 1
ATOM 2682 N N . SER A 1 339 ? 40.263 -1.470 -39.397 1.00 20.59 339 SER A N 1
ATOM 2683 C CA . SER A 1 339 ? 38.836 -1.656 -39.632 1.00 20.48 339 SER A CA 1
ATOM 2684 C C . SER A 1 339 ? 38.074 -0.337 -39.565 1.00 20.41 339 SER A C 1
ATOM 2685 O O . SER A 1 339 ? 38.590 0.676 -39.096 1.00 17.75 339 SER A O 1
ATOM 2688 N N . THR A 1 340 ? 36.837 -0.354 -40.041 1.00 21.68 340 THR A N 1
ATOM 2689 C CA . THR A 1 340 ? 35.997 0.831 -40.002 1.00 25.31 340 THR A CA 1
ATOM 2690 C C . THR A 1 340 ? 34.629 0.402 -39.487 1.00 25.82 340 THR A C 1
ATOM 2691 O O . THR A 1 340 ? 34.211 -0.743 -39.689 1.00 26.59 340 THR A O 1
ATOM 2695 N N . VAL A 1 341 ? 33.945 1.310 -38.803 1.00 26.27 341 VAL A N 1
ATOM 2696 C CA . VAL A 1 341 ? 32.623 1.024 -38.266 1.00 26.23 341 VAL A CA 1
ATOM 2697 C C . VAL A 1 341 ? 31.749 2.270 -38.340 1.00 27.67 341 VAL A C 1
ATOM 2698 O O . VAL A 1 341 ? 32.247 3.399 -38.385 1.00 27.22 341 VAL A O 1
ATOM 2702 N N . THR A 1 342 ? 30.442 2.050 -38.361 1.00 28.22 342 THR A N 1
ATOM 2703 C CA . THR A 1 342 ? 29.484 3.140 -38.380 1.00 28.14 342 THR A CA 1
ATOM 2704 C C . THR A 1 342 ? 28.806 3.113 -37.017 1.00 27.12 342 THR A C 1
ATOM 2705 O O . THR A 1 342 ? 28.439 2.046 -36.519 1.00 24.57 342 THR A O 1
ATOM 2709 N N . LEU A 1 343 ? 28.669 4.280 -36.398 1.00 26.02 343 LEU A N 1
ATOM 2710 C CA . LEU A 1 343 ? 28.035 4.371 -35.089 1.00 26.97 343 LEU A CA 1
ATOM 2711 C C . LEU A 1 343 ? 26.541 4.643 -35.197 1.00 28.95 343 LEU A C 1
ATOM 2712 O O . LEU A 1 343 ? 26.119 5.580 -35.877 1.00 25.94 343 LEU A O 1
ATOM 2717 N N . ALA A 1 344 ? 25.740 3.824 -34.524 1.00 32.45 344 ALA A N 1
ATOM 2718 C CA . ALA A 1 344 ? 24.296 4.024 -34.534 1.00 37.38 344 ALA A CA 1
ATOM 2719 C C . ALA A 1 344 ? 24.072 5.238 -33.641 1.00 40.31 344 ALA A C 1
ATOM 2720 O O . ALA A 1 344 ? 23.103 5.987 -33.794 1.00 39.77 344 ALA A O 1
ATOM 2722 N N . LYS A 1 345 ? 25.010 5.418 -32.716 1.00 44.26 345 LYS A N 1
ATOM 2723 C CA . LYS A 1 345 ? 25.002 6.516 -31.757 1.00 47.77 345 LYS A CA 1
ATOM 2724 C C . LYS A 1 345 ? 26.430 6.746 -31.236 1.00 48.14 345 LYS A C 1
ATOM 2725 O O . LYS A 1 345 ? 26.740 6.368 -30.085 1.00 47.48 345 LYS A O 1
ATOM 2732 N N . VAL B 1 2 ? 36.062 39.230 -7.803 1.00 31.54 2 VAL B N 1
ATOM 2733 C CA . VAL B 1 2 ? 37.059 39.926 -8.668 1.00 31.04 2 VAL B CA 1
ATOM 2734 C C . VAL B 1 2 ? 36.379 40.577 -9.863 1.00 29.55 2 VAL B C 1
ATOM 2735 O O . VAL B 1 2 ? 35.588 39.944 -10.556 1.00 29.25 2 VAL B O 1
ATOM 2739 N N . ILE B 1 3 ? 36.692 41.847 -10.093 1.00 27.52 3 ILE B N 1
ATOM 2740 C CA . ILE B 1 3 ? 36.108 42.599 -11.195 1.00 27.48 3 ILE B CA 1
ATOM 2741 C C . ILE B 1 3 ? 37.116 42.758 -12.321 1.00 28.21 3 ILE B C 1
ATOM 2742 O O . ILE B 1 3 ? 38.269 43.131 -12.082 1.00 27.30 3 ILE B O 1
ATOM 2747 N N . ASN B 1 4 ? 36.677 42.478 -13.545 1.00 28.39 4 ASN B N 1
ATOM 2748 C CA . ASN B 1 4 ? 37.544 42.615 -14.706 1.00 29.35 4 ASN B CA 1
ATOM 2749 C C . ASN B 1 4 ? 37.464 44.038 -15.232 1.00 28.47 4 ASN B C 1
ATOM 2750 O O . ASN B 1 4 ? 36.372 44.574 -15.460 1.00 28.50 4 ASN B O 1
ATOM 2755 N N . CYS B 1 5 ? 38.626 44.651 -15.423 1.00 26.61 5 CYS B N 1
ATOM 2756 C CA . CYS B 1 5 ? 38.681 46.011 -15.933 1.00 23.99 5 CYS B CA 1
ATOM 2757 C C . CYS B 1 5 ? 39.540 46.084 -17.180 1.00 24.08 5 CYS B C 1
ATOM 2758 O O . CYS B 1 5 ? 40.146 45.095 -17.604 1.00 24.11 5 CYS B O 1
ATOM 2761 N N . ALA B 1 6 ? 39.584 47.264 -17.776 1.00 23.13 6 ALA B N 1
ATOM 2762 C CA . ALA B 1 6 ? 40.382 47.469 -18.972 1.00 22.19 6 ALA B CA 1
ATOM 2763 C C . ALA B 1 6 ? 40.792 48.921 -19.012 1.00 20.32 6 ALA B C 1
ATOM 2764 O O . ALA B 1 6 ? 40.071 49.790 -18.520 1.00 21.81 6 ALA B O 1
ATOM 2766 N N . PHE B 1 7 ? 41.962 49.173 -19.580 1.00 19.32 7 PHE B N 1
ATOM 2767 C CA . PHE B 1 7 ? 42.470 50.527 -19.717 1.00 18.39 7 PHE B CA 1
ATOM 2768 C C . PHE B 1 7 ? 42.518 50.879 -21.187 1.00 18.61 7 PHE B C 1
ATOM 2769 O O . PHE B 1 7 ? 42.770 50.019 -22.035 1.00 18.17 7 PHE B O 1
ATOM 2777 N N . ILE B 1 8 ? 42.256 52.148 -21.472 1.00 19.11 8 ILE B N 1
ATOM 2778 C CA . ILE B 1 8 ? 42.316 52.692 -22.810 1.00 19.90 8 ILE B CA 1
ATOM 2779 C C . ILE B 1 8 ? 43.562 53.559 -22.722 1.00 21.21 8 ILE B C 1
ATOM 2780 O O . ILE B 1 8 ? 43.515 54.654 -22.152 1.00 20.62 8 ILE B O 1
ATOM 2785 N N . GLY B 1 9 ? 44.672 53.053 -23.255 1.00 20.29 9 GLY B N 1
ATOM 2786 C CA . GLY B 1 9 ? 45.926 53.786 -23.218 1.00 22.19 9 GLY B CA 1
ATOM 2787 C C . GLY B 1 9 ? 46.985 53.040 -22.418 1.00 23.71 9 GLY B C 1
ATOM 2788 O O . GLY B 1 9 ? 46.692 52.451 -21.369 1.00 24.02 9 GLY B O 1
ATOM 2789 N N . PHE B 1 10 ? 48.218 53.044 -22.913 1.00 21.59 10 PHE B N 1
ATOM 2790 C CA . PHE B 1 10 ? 49.304 52.370 -22.220 1.00 22.24 10 PHE B CA 1
ATOM 2791 C C . PHE B 1 10 ? 50.488 53.316 -22.087 1.00 24.19 10 PHE B C 1
ATOM 2792 O O . PHE B 1 10 ? 51.646 52.908 -22.211 1.00 25.00 10 PHE B O 1
ATOM 2800 N N . GLY B 1 11 ? 50.176 54.587 -21.840 1.00 24.56 11 GLY B N 1
ATOM 2801 C CA . GLY B 1 11 ? 51.200 55.601 -21.663 1.00 24.80 11 GLY B CA 1
ATOM 2802 C C . GLY B 1 11 ? 51.710 55.620 -20.232 1.00 25.50 11 GLY B C 1
ATOM 2803 O O . GLY B 1 11 ? 51.399 54.725 -19.448 1.00 23.28 11 GLY B O 1
ATOM 2804 N N . LYS B 1 12 ? 52.485 56.641 -19.884 1.00 26.79 12 LYS B N 1
ATOM 2805 C CA . LYS B 1 12 ? 53.046 56.753 -18.542 1.00 29.03 12 LYS B CA 1
ATOM 2806 C C . LYS B 1 12 ? 52.017 56.796 -17.413 1.00 28.73 12 LYS B C 1
ATOM 2807 O O . LYS B 1 12 ? 52.279 56.287 -16.322 1.00 30.19 12 LYS B O 1
ATOM 2813 N N . SER B 1 13 ? 50.854 57.395 -17.653 1.00 28.25 13 SER B N 1
ATOM 2814 C CA . SER B 1 13 ? 49.841 57.469 -16.603 1.00 28.06 13 SER B CA 1
ATOM 2815 C C . SER B 1 13 ? 49.290 56.084 -16.267 1.00 27.81 13 SER B C 1
ATOM 2816 O O . SER B 1 13 ? 48.990 55.782 -15.111 1.00 25.86 13 SER B O 1
ATOM 2819 N N . THR B 1 14 ? 49.164 55.229 -17.274 1.00 27.97 14 THR B N 1
ATOM 2820 C CA . THR B 1 14 ? 48.644 53.893 -17.032 1.00 26.99 14 THR B CA 1
ATOM 2821 C C . THR B 1 14 ? 49.643 53.019 -16.257 1.00 27.04 14 THR B C 1
ATOM 2822 O O . THR B 1 14 ? 49.289 52.415 -15.243 1.00 24.77 14 THR B O 1
ATOM 2826 N N . THR B 1 15 ? 50.892 52.983 -16.719 1.00 27.01 15 THR B N 1
ATOM 2827 C CA . THR B 1 15 ? 51.930 52.155 -16.099 1.00 26.90 15 THR B CA 1
ATOM 2828 C C . THR B 1 15 ? 52.573 52.697 -14.828 1.00 27.84 15 THR B C 1
ATOM 2829 O O . THR B 1 15 ? 53.023 51.923 -13.985 1.00 26.15 15 THR B O 1
ATOM 2833 N N . ARG B 1 16 ? 52.628 54.013 -14.678 1.00 31.12 16 ARG B N 1
ATOM 2834 C CA . ARG B 1 16 ? 53.246 54.577 -13.483 1.00 32.72 16 ARG B CA 1
ATOM 2835 C C . ARG B 1 16 ? 52.257 54.960 -12.392 1.00 32.06 16 ARG B C 1
ATOM 2836 O O . ARG B 1 16 ? 52.603 54.950 -11.214 1.00 31.58 16 ARG B O 1
ATOM 2844 N N . TYR B 1 17 ? 51.021 55.275 -12.768 1.00 32.59 17 TYR B N 1
ATOM 2845 C CA . TYR B 1 17 ? 50.047 55.720 -11.779 1.00 31.98 17 TYR B CA 1
ATOM 2846 C C . TYR B 1 17 ? 48.825 54.852 -11.498 1.00 30.45 17 TYR B C 1
ATOM 2847 O O . TYR B 1 17 ? 48.197 55.005 -10.451 1.00 32.13 17 TYR B O 1
ATOM 2856 N N . HIS B 1 18 ? 48.476 53.947 -12.407 1.00 25.09 18 HIS B N 1
ATOM 2857 C CA . HIS B 1 18 ? 47.315 53.093 -12.175 1.00 24.45 18 HIS B CA 1
ATOM 2858 C C . HIS B 1 18 ? 47.684 51.636 -11.913 1.00 23.98 18 HIS B C 1
ATOM 2859 O O . HIS B 1 18 ? 47.347 51.085 -10.865 1.00 26.95 18 HIS B O 1
ATOM 2866 N N . LEU B 1 19 ? 48.374 51.014 -12.869 1.00 24.75 19 LEU B N 1
ATOM 2867 C CA . LEU B 1 19 ? 48.768 49.614 -12.746 1.00 24.94 19 LEU B CA 1
ATOM 2868 C C . LEU B 1 19 ? 49.459 49.246 -11.429 1.00 24.30 19 LEU B C 1
ATOM 2869 O O . LEU B 1 19 ? 49.197 48.185 -10.869 1.00 24.83 19 LEU B O 1
ATOM 2874 N N . PRO B 1 20 ? 50.352 50.111 -10.919 1.00 22.52 20 PRO B N 1
ATOM 2875 C CA . PRO B 1 20 ? 51.006 49.751 -9.655 1.00 22.99 20 PRO B CA 1
ATOM 2876 C C . PRO B 1 20 ? 49.991 49.490 -8.529 1.00 21.86 20 PRO B C 1
ATOM 2877 O O . PRO B 1 20 ? 50.200 48.616 -7.685 1.00 21.46 20 PRO B O 1
ATOM 2881 N N . TYR B 1 21 ? 48.895 50.245 -8.522 1.00 20.23 21 TYR B N 1
ATOM 2882 C CA . TYR B 1 21 ? 47.864 50.077 -7.494 1.00 19.17 21 TYR B CA 1
ATOM 2883 C C . TYR B 1 21 ? 46.898 48.946 -7.832 1.00 19.24 21 TYR B C 1
ATOM 2884 O O . TYR B 1 21 ? 46.492 48.178 -6.955 1.00 18.57 21 TYR B O 1
ATOM 2893 N N . VAL B 1 22 ? 46.526 48.854 -9.106 1.00 19.43 22 VAL B N 1
ATOM 2894 C CA . VAL B 1 22 ? 45.603 47.818 -9.560 1.00 19.75 22 VAL B CA 1
ATOM 2895 C C . VAL B 1 22 ? 46.236 46.433 -9.469 1.00 19.76 22 VAL B C 1
ATOM 2896 O O . VAL B 1 22 ? 45.605 45.488 -8.987 1.00 19.24 22 VAL B O 1
ATOM 2900 N N . LEU B 1 23 ? 47.488 46.319 -9.912 1.00 20.94 23 LEU B N 1
ATOM 2901 C CA . LEU B 1 23 ? 48.195 45.042 -9.880 1.00 22.68 23 LEU B CA 1
ATOM 2902 C C . LEU B 1 23 ? 48.444 44.531 -8.470 1.00 25.52 23 LEU B C 1
ATOM 2903 O O . LEU B 1 23 ? 48.666 43.338 -8.275 1.00 24.86 23 LEU B O 1
ATOM 2908 N N . ASN B 1 24 ? 48.408 45.429 -7.490 1.00 25.49 24 ASN B N 1
ATOM 2909 C CA . ASN B 1 24 ? 48.611 45.036 -6.098 1.00 27.13 24 ASN B CA 1
ATOM 2910 C C . ASN B 1 24 ? 47.264 44.618 -5.495 1.00 26.72 24 ASN B C 1
ATOM 2911 O O . ASN B 1 24 ? 47.165 44.368 -4.296 1.00 26.27 24 ASN B O 1
ATOM 2916 N N . ARG B 1 25 ? 46.227 44.547 -6.328 1.00 26.81 25 ARG B N 1
ATOM 2917 C CA . ARG B 1 25 ? 44.889 44.168 -5.857 1.00 28.36 25 ARG B CA 1
ATOM 2918 C C . ARG B 1 25 ? 44.289 43.033 -6.680 1.00 28.77 25 ARG B C 1
ATOM 2919 O O . ARG B 1 25 ? 43.114 43.088 -7.054 1.00 27.92 25 ARG B O 1
ATOM 2927 N N . LYS B 1 26 ? 45.081 42.005 -6.959 1.00 29.07 26 LYS B N 1
ATOM 2928 C CA . LYS B 1 26 ? 44.592 40.884 -7.755 1.00 29.94 26 LYS B CA 1
ATOM 2929 C C . LYS B 1 26 ? 43.458 40.114 -7.077 1.00 30.10 26 LYS B C 1
ATOM 2930 O O . LYS B 1 26 ? 42.726 39.366 -7.728 1.00 28.58 26 LYS B O 1
ATOM 2936 N N . ASP B 1 27 ? 43.306 40.302 -5.771 1.00 30.87 27 ASP B N 1
ATOM 2937 C CA . ASP B 1 27 ? 42.237 39.631 -5.049 1.00 32.30 27 ASP B CA 1
ATOM 2938 C C . ASP B 1 27 ? 40.919 40.346 -5.307 1.00 32.47 27 ASP B C 1
ATOM 2939 O O . ASP B 1 27 ? 39.848 39.817 -5.005 1.00 31.88 27 ASP B O 1
ATOM 2944 N N . SER B 1 28 ? 40.996 41.535 -5.902 1.00 30.56 28 SER B N 1
ATOM 2945 C CA . SER B 1 28 ? 39.799 42.334 -6.152 1.00 29.66 28 SER B CA 1
ATOM 2946 C C . SER B 1 28 ? 39.576 42.747 -7.611 1.00 28.42 28 SER B C 1
ATOM 2947 O O . SER B 1 28 ? 38.433 42.939 -8.049 1.00 27.89 28 SER B O 1
ATOM 2950 N N . TRP B 1 29 ? 40.663 42.899 -8.357 1.00 26.06 29 TRP B N 1
ATOM 2951 C CA . TRP B 1 29 ? 40.576 43.305 -9.754 1.00 24.03 29 TRP B CA 1
ATOM 2952 C C . TRP B 1 29 ? 41.470 42.476 -10.658 1.00 22.88 29 TRP B C 1
ATOM 2953 O O . TRP B 1 29 ? 42.496 41.938 -10.227 1.00 21.11 29 TRP B O 1
ATOM 2964 N N . HIS B 1 30 ? 41.082 42.405 -11.924 1.00 22.05 30 HIS B N 1
ATOM 2965 C CA . HIS B 1 30 ? 41.856 41.689 -12.926 1.00 23.05 30 HIS B CA 1
ATOM 2966 C C . HIS B 1 30 ? 41.891 42.547 -14.181 1.00 22.29 30 HIS B C 1
ATOM 2967 O O . HIS B 1 30 ? 40.850 42.898 -14.725 1.00 23.09 30 HIS B O 1
ATOM 2974 N N . VAL B 1 31 ? 43.089 42.910 -14.621 1.00 22.10 31 VAL B N 1
ATOM 2975 C CA . VAL B 1 31 ? 43.232 43.710 -15.824 1.00 21.98 31 VAL B CA 1
ATOM 2976 C C . VAL B 1 31 ? 43.191 42.738 -16.995 1.00 23.26 31 VAL B C 1
ATOM 2977 O O . VAL B 1 31 ? 44.187 42.085 -17.311 1.00 25.88 31 VAL B O 1
ATOM 2981 N N . ALA B 1 32 ? 42.026 42.646 -17.625 1.00 22.07 32 ALA B N 1
ATOM 2982 C CA . ALA B 1 32 ? 41.797 41.730 -18.738 1.00 21.64 32 ALA B CA 1
ATOM 2983 C C . ALA B 1 32 ? 42.285 42.247 -20.081 1.00 22.32 32 ALA B C 1
ATOM 2984 O O . ALA B 1 32 ? 42.748 41.466 -20.918 1.00 23.49 32 ALA B O 1
ATOM 2986 N N . HIS B 1 33 ? 42.166 43.555 -20.291 1.00 21.94 33 HIS B N 1
ATOM 2987 C CA . HIS B 1 33 ? 42.576 44.169 -21.547 1.00 23.17 33 HIS B CA 1
ATOM 2988 C C . HIS B 1 33 ? 43.173 45.555 -21.389 1.00 23.51 33 HIS B C 1
ATOM 2989 O O . HIS B 1 33 ? 42.830 46.300 -20.474 1.00 22.69 33 HIS B O 1
ATOM 2996 N N . ILE B 1 34 ? 44.058 45.894 -22.318 1.00 22.03 34 ILE B N 1
ATOM 2997 C CA . ILE B 1 34 ? 44.643 47.216 -22.382 1.00 21.28 34 ILE B CA 1
ATOM 2998 C C . ILE B 1 34 ? 44.711 47.590 -23.856 1.00 22.68 34 ILE B C 1
ATOM 2999 O O . ILE B 1 34 ? 45.393 46.938 -24.653 1.00 21.87 34 ILE B O 1
ATOM 3004 N N . PHE B 1 35 ? 43.968 48.627 -24.212 1.00 23.06 35 PHE B N 1
ATOM 3005 C CA . PHE B 1 35 ? 43.932 49.125 -25.571 1.00 22.96 35 PHE B CA 1
ATOM 3006 C C . PHE B 1 35 ? 45.066 50.127 -25.750 1.00 23.65 35 PHE B C 1
ATOM 3007 O O . PHE B 1 35 ? 45.404 50.867 -24.829 1.00 22.51 35 PHE B O 1
ATOM 3015 N N . ARG B 1 36 ? 45.661 50.119 -26.934 1.00 23.40 36 ARG B N 1
ATOM 3016 C CA . ARG B 1 36 ? 46.732 51.037 -27.292 1.00 26.37 36 ARG B CA 1
ATOM 3017 C C . ARG B 1 36 ? 46.763 51.113 -28.815 1.00 29.01 36 ARG B C 1
ATOM 3018 O O . ARG B 1 36 ? 46.743 50.084 -29.491 1.00 31.06 36 ARG B O 1
ATOM 3026 N N . ARG B 1 37 ? 46.786 52.329 -29.349 1.00 31.79 37 ARG B N 1
ATOM 3027 C CA . ARG B 1 37 ? 46.808 52.526 -30.793 1.00 35.08 37 ARG B CA 1
ATOM 3028 C C . ARG B 1 37 ? 48.026 51.848 -31.408 1.00 35.00 37 ARG B C 1
ATOM 3029 O O . ARG B 1 37 ? 47.922 51.212 -32.452 1.00 34.53 37 ARG B O 1
ATOM 3037 N N . HIS B 1 38 ? 49.175 51.977 -30.750 1.00 34.30 38 HIS B N 1
ATOM 3038 C CA . HIS B 1 38 ? 50.417 51.383 -31.241 1.00 34.00 38 HIS B CA 1
ATOM 3039 C C . HIS B 1 38 ? 51.112 50.525 -30.188 1.00 31.60 38 HIS B C 1
ATOM 3040 O O . HIS B 1 38 ? 51.106 50.848 -29.004 1.00 30.28 38 HIS B O 1
ATOM 3047 N N . ALA B 1 39 ? 51.729 49.439 -30.631 1.00 29.90 39 ALA B N 1
ATOM 3048 C CA . ALA B 1 39 ? 52.420 48.535 -29.723 1.00 28.82 39 ALA B CA 1
ATOM 3049 C C . ALA B 1 39 ? 53.527 49.248 -28.960 1.00 26.88 39 ALA B C 1
ATOM 3050 O O . ALA B 1 39 ? 54.213 50.114 -29.501 1.00 26.35 39 ALA B O 1
ATOM 3052 N N . LYS B 1 40 ? 53.684 48.873 -27.695 1.00 27.30 40 LYS B N 1
ATOM 3053 C CA . LYS B 1 40 ? 54.705 49.442 -26.817 1.00 27.40 40 LYS B CA 1
ATOM 3054 C C . LYS B 1 40 ? 55.643 48.332 -26.314 1.00 24.10 40 LYS B C 1
ATOM 3055 O O . LYS B 1 40 ? 55.186 47.268 -25.900 1.00 22.01 40 LYS B O 1
ATOM 3061 N N . PRO B 1 41 ? 56.966 48.570 -26.347 1.00 23.45 41 PRO B N 1
ATOM 3062 C CA . PRO B 1 41 ? 57.968 47.592 -25.895 1.00 23.65 41 PRO B CA 1
ATOM 3063 C C . PRO B 1 41 ? 57.692 47.074 -24.485 1.00 23.54 41 PRO B C 1
ATOM 3064 O O . PRO B 1 41 ? 57.866 45.894 -24.193 1.00 22.48 41 PRO B O 1
ATOM 3068 N N . GLU B 1 42 ? 57.249 47.980 -23.620 1.00 23.50 42 GLU B N 1
ATOM 3069 C CA . GLU B 1 42 ? 56.978 47.664 -22.223 1.00 25.85 42 GLU B CA 1
ATOM 3070 C C . GLU B 1 42 ? 55.923 46.581 -22.016 1.00 24.64 42 GLU B C 1
ATOM 3071 O O . GLU B 1 42 ? 55.860 45.978 -20.950 1.00 25.01 42 GLU B O 1
ATOM 3077 N N . GLU B 1 43 ? 55.102 46.321 -23.027 1.00 23.77 43 GLU B N 1
ATOM 3078 C CA . GLU B 1 43 ? 54.083 45.285 -22.906 1.00 25.36 43 GLU B CA 1
ATOM 3079 C C . GLU B 1 43 ? 54.710 43.920 -22.592 1.00 26.54 43 GLU B C 1
ATOM 3080 O O . GLU B 1 43 ? 54.024 43.011 -22.134 1.00 28.70 43 GLU B O 1
ATOM 3086 N N . GLN B 1 44 ? 56.016 43.788 -22.815 1.00 26.86 44 GLN B N 1
ATOM 3087 C CA . GLN B 1 44 ? 56.708 42.517 -22.582 1.00 27.93 44 GLN B CA 1
ATOM 3088 C C . GLN B 1 44 ? 57.201 42.293 -21.156 1.00 25.35 44 GLN B C 1
ATOM 3089 O O . GLN B 1 44 ? 57.839 41.284 -20.880 1.00 25.19 44 GLN B O 1
ATOM 3095 N N . ALA B 1 45 ? 56.926 43.227 -20.255 1.00 24.70 45 ALA B N 1
ATOM 3096 C CA . ALA B 1 45 ? 57.370 43.057 -18.875 1.00 24.28 45 ALA B CA 1
ATOM 3097 C C . ALA B 1 45 ? 56.537 41.957 -18.226 1.00 24.67 45 ALA B C 1
ATOM 3098 O O . ALA B 1 45 ? 55.311 41.930 -18.371 1.00 22.93 45 ALA B O 1
ATOM 3100 N N . PRO B 1 46 ? 57.196 41.032 -17.509 1.00 24.40 46 PRO B N 1
ATOM 3101 C CA . PRO B 1 46 ? 56.528 39.918 -16.829 1.00 26.08 46 PRO B CA 1
ATOM 3102 C C . PRO B 1 46 ? 55.300 40.318 -16.008 1.00 24.35 46 PRO B C 1
ATOM 3103 O O . PRO B 1 46 ? 54.354 39.546 -15.900 1.00 27.12 46 PRO B O 1
ATOM 3107 N N . ILE B 1 47 ? 55.309 41.516 -15.429 1.00 23.49 47 ILE B N 1
ATOM 3108 C CA . ILE B 1 47 ? 54.170 41.945 -14.619 1.00 23.31 47 ILE B CA 1
ATOM 3109 C C . ILE B 1 47 ? 52.895 42.141 -15.435 1.00 23.80 47 ILE B C 1
ATOM 3110 O O . ILE B 1 47 ? 51.812 42.299 -14.869 1.00 24.71 47 ILE B O 1
ATOM 3115 N N . TYR B 1 48 ? 53.016 42.133 -16.759 1.00 23.62 48 TYR B N 1
ATOM 3116 C CA . TYR B 1 48 ? 51.842 42.297 -17.615 1.00 23.16 48 TYR B CA 1
ATOM 3117 C C . TYR B 1 48 ? 51.511 41.031 -18.401 1.00 24.58 48 TYR B C 1
ATOM 3118 O O . TYR B 1 48 ? 50.588 41.039 -19.209 1.00 23.41 48 TYR B O 1
ATOM 3127 N N . SER B 1 49 ? 52.255 39.950 -18.172 1.00 25.26 49 SER B N 1
ATOM 3128 C CA . SER B 1 49 ? 52.023 38.700 -18.902 1.00 25.06 49 SER B CA 1
ATOM 3129 C C . SER B 1 49 ? 50.566 38.226 -18.935 1.00 26.21 49 SER B C 1
ATOM 3130 O O . SER B 1 49 ? 50.120 37.655 -19.931 1.00 24.27 49 SER B O 1
ATOM 3133 N N . HIS B 1 50 ? 49.829 38.464 -17.853 1.00 25.42 50 HIS B N 1
ATOM 3134 C CA . HIS B 1 50 ? 48.428 38.048 -17.757 1.00 25.56 50 HIS B CA 1
ATOM 3135 C C . HIS B 1 50 ? 47.436 38.968 -18.482 1.00 27.02 50 HIS B C 1
ATOM 3136 O O . HIS B 1 50 ? 46.232 38.698 -18.494 1.00 26.31 50 HIS B O 1
ATOM 3143 N N . ILE B 1 51 ? 47.941 40.038 -19.090 1.00 25.85 51 ILE B N 1
ATOM 3144 C CA . ILE B 1 51 ? 47.097 41.011 -19.775 1.00 25.62 51 ILE B CA 1
ATOM 3145 C C . ILE B 1 51 ? 47.030 40.872 -21.296 1.00 25.84 51 ILE B C 1
ATOM 3146 O O . ILE B 1 51 ? 48.002 40.493 -21.945 1.00 25.81 51 ILE B O 1
ATOM 3151 N N . HIS B 1 52 ? 45.867 41.192 -21.859 1.00 25.77 52 HIS B N 1
ATOM 3152 C CA . HIS B 1 52 ? 45.671 41.130 -23.304 1.00 26.39 52 HIS B CA 1
ATOM 3153 C C . HIS B 1 52 ? 45.715 42.521 -23.923 1.00 24.90 52 HIS B C 1
ATOM 3154 O O . HIS B 1 52 ? 44.796 43.320 -23.732 1.00 24.58 52 HIS B O 1
ATOM 3161 N N . PHE B 1 53 ? 46.779 42.805 -24.671 1.00 23.05 53 PHE B N 1
ATOM 3162 C CA . PHE B 1 53 ? 46.934 44.095 -25.331 1.00 23.84 53 PHE B CA 1
ATOM 3163 C C . PHE B 1 53 ? 46.311 44.046 -26.718 1.00 25.27 53 PHE B C 1
ATOM 3164 O O . PHE B 1 53 ? 46.383 43.024 -27.393 1.00 26.57 53 PHE B O 1
ATOM 3172 N N . THR B 1 54 ? 45.720 45.156 -27.151 1.00 26.76 54 THR B N 1
ATOM 3173 C CA . THR B 1 54 ? 45.083 45.208 -28.464 1.00 28.00 54 THR B CA 1
ATOM 3174 C C . THR B 1 54 ? 44.918 46.615 -29.007 1.00 28.84 54 THR B C 1
ATOM 3175 O O . THR B 1 54 ? 44.926 47.590 -28.254 1.00 28.48 54 THR B O 1
ATOM 3179 N N . SER B 1 55 ? 44.773 46.709 -30.326 1.00 29.00 55 SER B N 1
ATOM 3180 C CA . SER B 1 55 ? 44.585 47.985 -30.998 1.00 30.54 55 SER B CA 1
ATOM 3181 C C . SER B 1 55 ? 43.158 48.093 -31.522 1.00 31.59 55 SER B C 1
ATOM 3182 O O . SER B 1 55 ? 42.810 49.050 -32.218 1.00 31.05 55 SER B O 1
ATOM 3185 N N . ASP B 1 56 ? 42.337 47.102 -31.190 1.00 31.76 56 ASP B N 1
ATOM 3186 C CA . ASP B 1 56 ? 40.938 47.097 -31.604 1.00 32.95 56 ASP B CA 1
ATOM 3187 C C . ASP B 1 56 ? 40.054 47.312 -30.376 1.00 32.56 56 ASP B C 1
ATOM 3188 O O . ASP B 1 56 ? 39.858 46.407 -29.569 1.00 31.25 56 ASP B O 1
ATOM 3193 N N . LEU B 1 57 ? 39.524 48.523 -30.245 1.00 33.27 57 LEU B N 1
ATOM 3194 C CA . LEU B 1 57 ? 38.694 48.878 -29.104 1.00 33.30 57 LEU B CA 1
ATOM 3195 C C . LEU B 1 57 ? 37.456 48.002 -28.937 1.00 34.75 57 LEU B C 1
ATOM 3196 O O . LEU B 1 57 ? 36.855 47.987 -27.864 1.00 33.54 57 LEU B O 1
ATOM 3201 N N . ASP B 1 58 ? 37.082 47.267 -29.983 1.00 35.92 58 ASP B N 1
ATOM 3202 C CA . ASP B 1 58 ? 35.902 46.410 -29.915 1.00 38.77 58 ASP B CA 1
ATOM 3203 C C . ASP B 1 58 ? 36.119 45.107 -29.164 1.00 38.68 58 ASP B C 1
ATOM 3204 O O . ASP B 1 58 ? 35.177 44.555 -28.602 1.00 38.33 58 ASP B O 1
ATOM 3209 N N . GLU B 1 59 ? 37.348 44.601 -29.159 1.00 38.23 59 GLU B N 1
ATOM 3210 C CA . GLU B 1 59 ? 37.614 43.361 -28.444 1.00 39.53 59 GLU B CA 1
ATOM 3211 C C . GLU B 1 59 ? 37.456 43.636 -26.957 1.00 38.63 59 GLU B C 1
ATOM 3212 O O . GLU B 1 59 ? 37.144 42.739 -26.177 1.00 40.16 59 GLU B O 1
ATOM 3218 N N . VAL B 1 60 ? 37.669 44.890 -26.575 1.00 37.52 60 VAL B N 1
ATOM 3219 C CA . VAL B 1 60 ? 37.553 45.289 -25.181 1.00 35.74 60 VAL B CA 1
ATOM 3220 C C . VAL B 1 60 ? 36.112 45.613 -24.813 1.00 35.07 60 VAL B C 1
ATOM 3221 O O . VAL B 1 60 ? 35.560 45.032 -23.883 1.00 34.81 60 VAL B O 1
ATOM 3225 N N . LEU B 1 61 ? 35.498 46.538 -25.543 1.00 34.89 61 LEU B N 1
ATOM 3226 C CA . LEU B 1 61 ? 34.122 46.921 -25.245 1.00 35.46 61 LEU B CA 1
ATOM 3227 C C . LEU B 1 61 ? 33.087 45.812 -25.447 1.00 36.21 61 LEU B C 1
ATOM 3228 O O . LEU B 1 61 ? 31.980 45.894 -24.920 1.00 36.09 61 LEU B O 1
ATOM 3233 N N . ASN B 1 62 ? 33.443 44.769 -26.191 1.00 36.97 62 ASN B N 1
ATOM 3234 C CA . ASN B 1 62 ? 32.514 43.665 -26.409 1.00 39.04 62 ASN B CA 1
ATOM 3235 C C . ASN B 1 62 ? 32.764 42.487 -25.480 1.00 40.16 62 ASN B C 1
ATOM 3236 O O . ASN B 1 62 ? 32.139 41.432 -25.619 1.00 40.18 62 ASN B O 1
ATOM 3241 N N . ASP B 1 63 ? 33.680 42.662 -24.533 1.00 40.06 63 ASP B N 1
ATOM 3242 C CA . ASP B 1 63 ? 33.971 41.601 -23.577 1.00 40.55 63 ASP B CA 1
ATOM 3243 C C . ASP B 1 63 ? 32.880 41.664 -22.518 1.00 40.84 63 ASP B C 1
ATOM 3244 O O . ASP B 1 63 ? 32.719 42.679 -21.835 1.00 40.54 63 ASP B O 1
ATOM 3249 N N . PRO B 1 64 ? 32.108 40.579 -22.373 1.00 40.87 64 PRO B N 1
ATOM 3250 C CA . PRO B 1 64 ? 31.022 40.513 -21.393 1.00 40.50 64 PRO B CA 1
ATOM 3251 C C . PRO B 1 64 ? 31.501 40.638 -19.955 1.00 39.45 64 PRO B C 1
ATOM 3252 O O . PRO B 1 64 ? 30.786 41.152 -19.095 1.00 39.64 64 PRO B O 1
ATOM 3256 N N . ASP B 1 65 ? 32.715 40.166 -19.702 1.00 39.26 65 ASP B N 1
ATOM 3257 C CA . ASP B 1 65 ? 33.280 40.180 -18.357 1.00 38.85 65 ASP B CA 1
ATOM 3258 C C . ASP B 1 65 ? 33.818 41.522 -17.862 1.00 37.38 65 ASP B C 1
ATOM 3259 O O . ASP B 1 65 ? 33.996 41.716 -16.660 1.00 38.32 65 ASP B O 1
ATOM 3264 N N . VAL B 1 66 ? 34.075 42.445 -18.781 1.00 36.18 66 VAL B N 1
ATOM 3265 C CA . VAL B 1 66 ? 34.593 43.756 -18.406 1.00 33.65 66 VAL B CA 1
ATOM 3266 C C . VAL B 1 66 ? 33.508 44.631 -17.777 1.00 32.74 66 VAL B C 1
ATOM 3267 O O . VAL B 1 66 ? 32.453 44.842 -18.373 1.00 32.58 66 VAL B O 1
ATOM 3271 N N . LYS B 1 67 ? 33.765 45.138 -16.570 1.00 30.78 67 LYS B N 1
ATOM 3272 C CA . LYS B 1 67 ? 32.793 45.986 -15.883 1.00 29.90 67 LYS B CA 1
ATOM 3273 C C . LYS B 1 67 ? 33.263 47.435 -15.779 1.00 27.24 67 LYS B C 1
ATOM 3274 O O . LYS B 1 67 ? 32.455 48.349 -15.623 1.00 29.34 67 LYS B O 1
ATOM 3280 N N . LEU B 1 68 ? 34.572 47.644 -15.857 1.00 23.19 68 LEU B N 1
ATOM 3281 C CA . LEU B 1 68 ? 35.128 48.985 -15.747 1.00 21.00 68 LEU B CA 1
ATOM 3282 C C . LEU B 1 68 ? 36.178 49.275 -16.801 1.00 19.14 68 LEU B C 1
ATOM 3283 O O . LEU B 1 68 ? 37.089 48.485 -17.017 1.00 17.73 68 LEU B O 1
ATOM 3288 N N . VAL B 1 69 ? 36.036 50.421 -17.449 1.00 17.58 69 VAL B N 1
ATOM 3289 C CA . VAL B 1 69 ? 36.976 50.862 -18.465 1.00 19.81 69 VAL B CA 1
ATOM 3290 C C . VAL B 1 69 ? 37.603 52.151 -17.957 1.00 18.78 69 VAL B C 1
ATOM 3291 O O . VAL B 1 69 ? 36.889 53.081 -17.591 1.00 21.41 69 VAL B O 1
ATOM 3295 N N . VAL B 1 70 ? 38.932 52.197 -17.920 1.00 19.43 70 VAL B N 1
ATOM 3296 C CA . VAL B 1 70 ? 39.656 53.375 -17.446 1.00 18.38 70 VAL B CA 1
ATOM 3297 C C . VAL B 1 70 ? 40.266 54.096 -18.636 1.00 20.50 70 VAL B C 1
ATOM 3298 O O . VAL B 1 70 ? 41.067 53.511 -19.375 1.00 20.19 70 VAL B O 1
ATOM 3302 N N . VAL B 1 71 ? 39.894 55.363 -18.819 1.00 19.99 71 VAL B N 1
ATOM 3303 C CA . VAL B 1 71 ? 40.392 56.154 -19.942 1.00 21.83 71 VAL B CA 1
ATOM 3304 C C . VAL B 1 71 ? 41.616 56.980 -19.554 1.00 23.73 71 VAL B C 1
ATOM 3305 O O . VAL B 1 71 ? 41.515 57.945 -18.789 1.00 21.14 71 VAL B O 1
ATOM 3309 N N . CYS B 1 72 ? 42.765 56.594 -20.100 1.00 25.09 72 CYS B N 1
ATOM 3310 C CA . CYS B 1 72 ? 44.036 57.248 -19.816 1.00 27.56 72 CYS B CA 1
ATOM 3311 C C . CYS B 1 72 ? 44.716 57.798 -21.066 1.00 29.80 72 CYS B C 1
ATOM 3312 O O . CYS B 1 72 ? 45.915 58.075 -21.047 1.00 32.06 72 CYS B O 1
ATOM 3315 N N . THR B 1 73 ? 43.957 57.954 -22.144 1.00 30.85 73 THR B N 1
ATOM 3316 C CA . THR B 1 73 ? 44.504 58.475 -23.391 1.00 32.75 73 THR B CA 1
ATOM 3317 C C . THR B 1 73 ? 44.575 59.999 -23.407 1.00 33.80 73 THR B C 1
ATOM 3318 O O . THR B 1 73 ? 44.328 60.648 -22.392 1.00 34.38 73 THR B O 1
ATOM 3322 N N . HIS B 1 74 ? 44.922 60.570 -24.557 1.00 34.57 74 HIS B N 1
ATOM 3323 C CA . HIS B 1 74 ? 45.025 62.022 -24.674 1.00 35.25 74 HIS B CA 1
ATOM 3324 C C . HIS B 1 74 ? 43.713 62.691 -24.282 1.00 34.69 74 HIS B C 1
ATOM 3325 O O . HIS B 1 74 ? 42.632 62.162 -24.544 1.00 33.64 74 HIS B O 1
ATOM 3332 N N . ALA B 1 75 ? 43.824 63.861 -23.659 1.00 34.27 75 ALA B N 1
ATOM 3333 C CA . ALA B 1 75 ? 42.666 64.620 -23.203 1.00 35.02 75 ALA B CA 1
ATOM 3334 C C . ALA B 1 75 ? 41.569 64.781 -24.255 1.00 35.65 75 ALA B C 1
ATOM 3335 O O . ALA B 1 75 ? 40.383 64.657 -23.940 1.00 33.18 75 ALA B O 1
ATOM 3337 N N . ASP B 1 76 ? 41.968 65.047 -25.499 1.00 35.46 76 ASP B N 1
ATOM 3338 C CA . ASP B 1 76 ? 41.021 65.249 -26.597 1.00 36.47 76 ASP B CA 1
ATOM 3339 C C . ASP B 1 76 ? 40.100 64.082 -26.912 1.00 35.56 76 ASP B C 1
ATOM 3340 O O . ASP B 1 76 ? 39.068 64.267 -27.563 1.00 35.56 76 ASP B O 1
ATOM 3345 N N . SER B 1 77 ? 40.471 62.884 -26.476 1.00 34.42 77 SER B N 1
ATOM 3346 C CA . SER B 1 77 ? 39.670 61.703 -26.765 1.00 33.91 77 SER B CA 1
ATOM 3347 C C . SER B 1 77 ? 38.892 61.175 -25.574 1.00 33.56 77 SER B C 1
ATOM 3348 O O . SER B 1 77 ? 38.224 60.152 -25.679 1.00 33.69 77 SER B O 1
ATOM 3351 N N . HIS B 1 78 ? 38.970 61.861 -24.441 1.00 30.80 78 HIS B N 1
ATOM 3352 C CA . HIS B 1 78 ? 38.268 61.388 -23.261 1.00 29.12 78 HIS B CA 1
ATOM 3353 C C . HIS B 1 78 ? 36.754 61.291 -23.433 1.00 27.66 78 HIS B C 1
ATOM 3354 O O . HIS B 1 78 ? 36.167 60.250 -23.154 1.00 26.14 78 HIS B O 1
ATOM 3361 N N . PHE B 1 79 ? 36.121 62.358 -23.904 1.00 26.92 79 PHE B N 1
ATOM 3362 C CA . PHE B 1 79 ? 34.675 62.327 -24.070 1.00 26.20 79 PHE B CA 1
ATOM 3363 C C . PHE B 1 79 ? 34.249 61.200 -24.994 1.00 27.05 79 PHE B C 1
ATOM 3364 O O . PHE B 1 79 ? 33.373 60.399 -24.656 1.00 26.08 79 PHE B O 1
ATOM 3372 N N . GLU B 1 80 ? 34.883 61.129 -26.157 1.00 27.66 80 GLU B N 1
ATOM 3373 C CA . GLU B 1 80 ? 34.541 60.105 -27.126 1.00 30.30 80 GLU B CA 1
ATOM 3374 C C . GLU B 1 80 ? 34.670 58.690 -26.574 1.00 28.26 80 GLU B C 1
ATOM 3375 O O . GLU B 1 80 ? 33.732 57.902 -26.684 1.00 27.82 80 GLU B O 1
ATOM 3381 N N . TYR B 1 81 ? 35.816 58.363 -25.979 1.00 27.06 81 TYR B N 1
ATOM 3382 C CA . TYR B 1 81 ? 36.014 57.025 -25.420 1.00 26.40 81 TYR B CA 1
ATOM 3383 C C . TYR B 1 81 ? 35.050 56.757 -24.270 1.00 24.77 81 TYR B C 1
ATOM 3384 O O . TYR B 1 81 ? 34.483 55.671 -24.163 1.00 23.36 81 TYR B O 1
ATOM 3393 N N . ALA B 1 82 ? 34.864 57.741 -23.402 1.00 24.85 82 ALA B N 1
ATOM 3394 C CA . ALA B 1 82 ? 33.948 57.567 -22.278 1.00 25.38 82 ALA B CA 1
ATOM 3395 C C . ALA B 1 82 ? 32.549 57.273 -22.814 1.00 24.62 82 ALA B C 1
ATOM 3396 O O . ALA B 1 82 ? 31.873 56.355 -22.351 1.00 23.86 82 ALA B O 1
ATOM 3398 N N . LYS B 1 83 ? 32.118 58.059 -23.797 1.00 26.72 83 LYS B N 1
ATOM 3399 C CA . LYS B 1 83 ? 30.796 57.866 -24.382 1.00 28.66 83 LYS B CA 1
ATOM 3400 C C . LYS B 1 83 ? 30.642 56.451 -24.958 1.00 28.25 83 LYS B C 1
ATOM 3401 O O . LYS B 1 83 ? 29.641 55.791 -24.713 1.00 28.65 83 LYS B O 1
ATOM 3407 N N . ARG B 1 84 ? 31.641 55.979 -25.701 1.00 28.01 84 ARG B N 1
ATOM 3408 C CA . ARG B 1 84 ? 31.571 54.642 -26.292 1.00 28.77 84 ARG B CA 1
ATOM 3409 C C . ARG B 1 84 ? 31.522 53.536 -25.241 1.00 26.25 84 ARG B C 1
ATOM 3410 O O . ARG B 1 84 ? 30.777 52.568 -25.390 1.00 25.19 84 ARG B O 1
ATOM 3418 N N . ALA B 1 85 ? 32.310 53.680 -24.177 1.00 24.15 85 ALA B N 1
ATOM 3419 C CA . ALA B 1 85 ? 32.334 52.681 -23.119 1.00 21.49 85 ALA B CA 1
ATOM 3420 C C . ALA B 1 85 ? 30.958 52.582 -22.461 1.00 21.91 85 ALA B C 1
ATOM 3421 O O . ALA B 1 85 ? 30.452 51.480 -22.220 1.00 21.70 85 ALA B O 1
ATOM 3423 N N . LEU B 1 86 ? 30.353 53.731 -22.169 1.00 22.91 86 LEU B N 1
ATOM 3424 C CA . LEU B 1 86 ? 29.024 53.742 -21.559 1.00 24.86 86 LEU B CA 1
ATOM 3425 C C . LEU B 1 86 ? 28.017 53.139 -22.542 1.00 26.84 86 LEU B C 1
ATOM 3426 O O . LEU B 1 86 ? 27.208 52.288 -22.167 1.00 26.95 86 LEU B O 1
ATOM 3431 N N . GLU B 1 87 ? 28.076 53.575 -23.801 1.00 28.82 87 GLU B N 1
ATOM 3432 C CA . GLU B 1 87 ? 27.162 53.057 -24.817 1.00 31.52 87 GLU B CA 1
ATOM 3433 C C . GLU B 1 87 ? 27.283 51.539 -24.927 1.00 31.77 87 GLU B C 1
ATOM 3434 O O . GLU B 1 87 ? 26.321 50.859 -25.296 1.00 31.90 87 GLU B O 1
ATOM 3440 N N . ALA B 1 88 ? 28.461 51.008 -24.597 1.00 30.56 88 ALA B N 1
ATOM 3441 C CA . ALA B 1 88 ? 28.693 49.571 -24.655 1.00 28.92 88 ALA B CA 1
ATOM 3442 C C . ALA B 1 88 ? 28.267 48.881 -23.369 1.00 29.85 88 ALA B C 1
ATOM 3443 O O . ALA B 1 88 ? 28.346 47.658 -23.264 1.00 31.54 88 ALA B O 1
ATOM 3445 N N . GLY B 1 89 ? 27.823 49.665 -22.389 1.00 30.22 89 GLY B N 1
ATOM 3446 C CA . GLY B 1 89 ? 27.370 49.097 -21.128 1.00 29.78 89 GLY B CA 1
ATOM 3447 C C . GLY B 1 89 ? 28.402 48.965 -20.022 1.00 30.13 89 GLY B C 1
ATOM 3448 O O . GLY B 1 89 ? 28.193 48.209 -19.061 1.00 28.83 89 GLY B O 1
ATOM 3449 N N . LYS B 1 90 ? 29.502 49.708 -20.127 1.00 28.05 90 LYS B N 1
ATOM 3450 C CA . LYS B 1 90 ? 30.559 49.622 -19.121 1.00 26.45 90 LYS B CA 1
ATOM 3451 C C . LYS B 1 90 ? 30.635 50.823 -18.187 1.00 25.07 90 LYS B C 1
ATOM 3452 O O . LYS B 1 90 ? 30.301 51.944 -18.574 1.00 25.35 90 LYS B O 1
ATOM 3458 N N . ASN B 1 91 ? 31.073 50.579 -16.954 1.00 23.97 91 ASN B N 1
ATOM 3459 C CA . ASN B 1 91 ? 31.261 51.657 -15.984 1.00 22.20 91 ASN B CA 1
ATOM 3460 C C . ASN B 1 91 ? 32.522 52.371 -16.468 1.00 21.64 91 ASN B C 1
ATOM 3461 O O . ASN B 1 91 ? 33.353 51.756 -17.133 1.00 22.46 91 ASN B O 1
ATOM 3466 N N . VAL B 1 92 ? 32.688 53.647 -16.138 1.00 19.49 92 VAL B N 1
ATOM 3467 C CA . VAL B 1 92 ? 33.848 54.378 -16.637 1.00 19.61 92 VAL B CA 1
ATOM 3468 C C . VAL B 1 92 ? 34.565 55.311 -15.664 1.00 21.54 92 VAL B C 1
ATOM 3469 O O . VAL B 1 92 ? 33.936 56.139 -14.995 1.00 20.71 92 VAL B O 1
ATOM 3473 N N . LEU B 1 93 ? 35.891 55.170 -15.615 1.00 20.23 93 LEU B N 1
ATOM 3474 C CA . LEU B 1 93 ? 36.760 55.996 -14.778 1.00 20.42 93 LEU B CA 1
ATOM 3475 C C . LEU B 1 93 ? 37.624 56.773 -15.773 1.00 18.66 93 LEU B C 1
ATOM 3476 O O . LEU B 1 93 ? 38.315 56.170 -16.601 1.00 17.48 93 LEU B O 1
ATOM 3481 N N . VAL B 1 94 ? 37.594 58.098 -15.695 1.00 18.65 94 VAL B N 1
ATOM 3482 C CA . VAL B 1 94 ? 38.352 58.905 -16.636 1.00 19.49 94 VAL B CA 1
ATOM 3483 C C . VAL B 1 94 ? 39.398 59.790 -15.984 1.00 21.10 94 VAL B C 1
ATOM 3484 O O . VAL B 1 94 ? 39.114 60.464 -15.008 1.00 22.14 94 VAL B O 1
ATOM 3488 N N . GLU B 1 95 ? 40.603 59.792 -16.538 1.00 22.14 95 GLU B N 1
ATOM 3489 C CA . GLU B 1 95 ? 41.665 60.643 -16.023 1.00 25.06 95 GLU B CA 1
ATOM 3490 C C . GLU B 1 95 ? 41.392 62.073 -16.464 1.00 24.88 95 GLU B C 1
ATOM 3491 O O . GLU B 1 95 ? 40.694 62.300 -17.446 1.00 27.00 95 GLU B O 1
ATOM 3497 N N . LYS B 1 96 ? 41.941 63.034 -15.733 1.00 26.21 96 LYS B N 1
ATOM 3498 C CA . LYS B 1 96 ? 41.763 64.448 -16.047 1.00 28.53 96 LYS B CA 1
ATOM 3499 C C . LYS B 1 96 ? 42.229 64.742 -17.474 1.00 27.57 96 LYS B C 1
ATOM 3500 O O . LYS B 1 96 ? 43.282 64.263 -17.899 1.00 26.04 96 LYS B O 1
ATOM 3506 N N . PRO B 1 97 ? 41.451 65.535 -18.232 1.00 28.14 97 PRO B N 1
ATOM 3507 C CA . PRO B 1 97 ? 40.178 66.161 -17.846 1.00 27.14 97 PRO B CA 1
ATOM 3508 C C . PRO B 1 97 ? 39.021 65.182 -18.039 1.00 26.96 97 PRO B C 1
ATOM 3509 O O . PRO B 1 97 ? 39.038 64.377 -18.972 1.00 26.07 97 PRO B O 1
ATOM 3513 N N . PHE B 1 98 ? 38.022 65.260 -17.162 1.00 25.85 98 PHE B N 1
ATOM 3514 C CA . PHE B 1 98 ? 36.859 64.382 -17.243 1.00 24.93 98 PHE B CA 1
ATOM 3515 C C . PHE B 1 98 ? 36.274 64.521 -18.644 1.00 25.68 98 PHE B C 1
ATOM 3516 O O . PHE B 1 98 ? 36.071 63.533 -19.341 1.00 26.32 98 PHE B O 1
ATOM 3524 N N . THR B 1 99 ? 36.018 65.764 -19.041 1.00 26.58 99 THR B N 1
ATOM 3525 C CA . THR B 1 99 ? 35.500 66.101 -20.363 1.00 28.12 99 THR B CA 1
ATOM 3526 C C . THR B 1 99 ? 36.060 67.481 -20.663 1.00 29.42 99 THR B C 1
ATOM 3527 O O . THR B 1 99 ? 36.591 68.145 -19.772 1.00 30.87 99 THR B O 1
ATOM 3531 N N . PRO B 1 100 ? 35.960 67.929 -21.922 1.00 30.52 100 PRO B N 1
ATOM 3532 C CA . PRO B 1 100 ? 36.477 69.255 -22.274 1.00 29.72 100 PRO B CA 1
ATOM 3533 C C . PRO B 1 100 ? 35.559 70.379 -21.797 1.00 29.62 100 PRO B C 1
ATOM 3534 O O . PRO B 1 100 ? 36.023 71.475 -21.475 1.00 28.85 100 PRO B O 1
ATOM 3538 N N . THR B 1 101 ? 34.256 70.106 -21.738 1.00 29.50 101 THR B N 1
ATOM 3539 C CA . THR B 1 101 ? 33.306 71.137 -21.329 1.00 28.90 101 THR B CA 1
ATOM 3540 C C . THR B 1 101 ? 32.301 70.707 -20.272 1.00 29.63 101 THR B C 1
ATOM 3541 O O . THR B 1 101 ? 32.092 69.517 -20.026 1.00 29.21 101 THR B O 1
ATOM 3545 N N . LEU B 1 102 ? 31.662 71.699 -19.664 1.00 28.62 102 LEU B N 1
ATOM 3546 C CA . LEU B 1 102 ? 30.658 71.466 -18.637 1.00 28.22 102 LEU B CA 1
ATOM 3547 C C . LEU B 1 102 ? 29.452 70.739 -19.232 1.00 28.62 102 LEU B C 1
ATOM 3548 O O . LEU B 1 102 ? 28.914 69.810 -18.627 1.00 28.34 102 LEU B O 1
ATOM 3553 N N . ALA B 1 103 ? 29.031 71.169 -20.419 1.00 27.28 103 ALA B N 1
ATOM 3554 C CA . ALA B 1 103 ? 27.885 70.561 -21.090 1.00 26.88 103 ALA B CA 1
ATOM 3555 C C . ALA B 1 103 ? 28.137 69.088 -21.414 1.00 25.93 103 ALA B C 1
ATOM 3556 O O . ALA B 1 103 ? 27.266 68.246 -21.217 1.00 26.73 103 ALA B O 1
ATOM 3558 N N . GLN B 1 104 ? 29.333 68.777 -21.902 1.00 25.33 104 GLN B N 1
ATOM 3559 C CA . GLN B 1 104 ? 29.668 67.397 -22.233 1.00 25.08 104 GLN B CA 1
ATOM 3560 C C . GLN B 1 104 ? 29.698 66.543 -20.974 1.00 24.96 104 GLN B C 1
ATOM 3561 O O . GLN B 1 104 ? 29.408 65.344 -21.015 1.00 25.97 104 GLN B O 1
ATOM 3567 N N . ALA B 1 105 ? 30.061 67.163 -19.856 1.00 24.24 105 ALA B N 1
ATOM 3568 C CA . ALA B 1 105 ? 30.093 66.474 -18.575 1.00 24.18 105 ALA B CA 1
ATOM 3569 C C . ALA B 1 105 ? 28.667 66.036 -18.249 1.00 24.82 105 ALA B C 1
ATOM 3570 O O . ALA B 1 105 ? 28.431 64.894 -17.864 1.00 25.47 105 ALA B O 1
ATOM 3572 N N . LYS B 1 106 ? 27.717 66.953 -18.404 1.00 26.99 106 LYS B N 1
ATOM 3573 C CA . LYS B 1 106 ? 26.311 66.649 -18.137 1.00 27.82 106 LYS B CA 1
ATOM 3574 C C . LYS B 1 106 ? 25.787 65.560 -19.079 1.00 28.12 106 LYS B C 1
ATOM 3575 O O . LYS B 1 106 ? 25.018 64.683 -18.675 1.00 26.00 106 LYS B O 1
ATOM 3581 N N . GLU B 1 107 ? 26.216 65.621 -20.335 1.00 28.32 107 GLU B N 1
ATOM 3582 C CA . GLU B 1 107 ? 25.807 64.644 -21.340 1.00 29.45 107 GLU B CA 1
ATOM 3583 C C . GLU B 1 107 ? 26.263 63.265 -20.880 1.00 27.86 107 GLU B C 1
ATOM 3584 O O . GLU B 1 107 ? 25.507 62.293 -20.913 1.00 27.12 107 GLU B O 1
ATOM 3590 N N . LEU B 1 108 ? 27.509 63.198 -20.428 1.00 26.62 108 LEU B N 1
ATOM 3591 C CA . LEU B 1 108 ? 28.085 61.959 -19.945 1.00 24.89 108 LEU B CA 1
ATOM 3592 C C . LEU B 1 108 ? 27.325 61.463 -18.714 1.00 25.24 108 LEU B C 1
ATOM 3593 O O . LEU B 1 108 ? 27.052 60.272 -18.591 1.00 22.39 108 LEU B O 1
ATOM 3598 N N . PHE B 1 109 ? 26.986 62.366 -17.797 1.00 25.08 109 PHE B N 1
ATOM 3599 C CA . PHE B 1 109 ? 26.244 61.951 -16.607 1.00 24.88 109 PHE B CA 1
ATOM 3600 C C . PHE B 1 109 ? 24.827 61.487 -16.955 1.00 24.53 109 PHE B C 1
ATOM 3601 O O . PHE B 1 109 ? 24.308 60.565 -16.335 1.00 25.33 109 PHE B O 1
ATOM 3609 N N . ALA B 1 110 ? 24.206 62.115 -17.948 1.00 24.02 110 ALA B N 1
ATOM 3610 C CA . ALA B 1 110 ? 22.853 61.725 -18.352 1.00 25.61 110 ALA B CA 1
ATOM 3611 C C . ALA B 1 110 ? 22.873 60.321 -18.952 1.00 24.92 110 ALA B C 1
ATOM 3612 O O . ALA B 1 110 ? 22.077 59.461 -18.575 1.00 24.80 110 ALA B O 1
ATOM 3614 N N . LEU B 1 111 ? 23.799 60.081 -19.870 1.00 25.11 111 LEU B N 1
ATOM 3615 C CA . LEU B 1 111 ? 23.906 58.768 -20.505 1.00 25.58 111 LEU B CA 1
ATOM 3616 C C . LEU B 1 111 ? 24.144 57.666 -19.464 1.00 24.67 111 LEU B C 1
ATOM 3617 O O . LEU B 1 111 ? 23.494 56.620 -19.490 1.00 23.13 111 LEU B O 1
ATOM 3622 N N . ALA B 1 112 ? 25.072 57.907 -18.544 1.00 25.96 112 ALA B N 1
ATOM 3623 C CA . ALA B 1 112 ? 25.387 56.926 -17.506 1.00 27.40 112 ALA B CA 1
ATOM 3624 C C . ALA B 1 112 ? 24.164 56.628 -16.644 1.00 28.05 112 ALA B C 1
ATOM 3625 O O . ALA B 1 112 ? 23.920 55.479 -16.263 1.00 26.70 112 ALA B O 1
ATOM 3627 N N . LYS B 1 113 ? 23.402 57.668 -16.326 1.00 29.16 113 LYS B N 1
ATOM 3628 C CA . LYS B 1 113 ? 22.209 57.490 -15.516 1.00 31.82 113 LYS B CA 1
ATOM 3629 C C . LYS B 1 113 ? 21.184 56.636 -16.268 1.00 33.12 113 LYS B C 1
ATOM 3630 O O . LYS B 1 113 ? 20.622 55.699 -15.705 1.00 31.99 113 LYS B O 1
ATOM 3636 N N . SER B 1 114 ? 20.960 56.941 -17.544 1.00 33.37 114 SER B N 1
ATOM 3637 C CA . SER B 1 114 ? 19.989 56.188 -18.328 1.00 35.17 114 SER B CA 1
ATOM 3638 C C . SER B 1 114 ? 20.406 54.738 -18.528 1.00 35.00 114 SER B C 1
ATOM 3639 O O . SER B 1 114 ? 19.609 53.911 -18.964 1.00 35.22 114 SER B O 1
ATOM 3642 N N . LYS B 1 115 ? 21.653 54.418 -18.203 1.00 34.73 115 LYS B N 1
ATOM 3643 C CA . LYS B 1 115 ? 22.119 53.051 -18.371 1.00 33.83 115 LYS B CA 1
ATOM 3644 C C . LYS B 1 115 ? 22.411 52.368 -17.044 1.00 32.28 115 LYS B C 1
ATOM 3645 O O . LYS B 1 115 ? 22.866 51.227 -17.018 1.00 33.85 115 LYS B O 1
ATOM 3651 N N . GLY B 1 116 ? 22.130 53.066 -15.948 1.00 31.32 116 GLY B N 1
ATOM 3652 C CA . GLY B 1 116 ? 22.367 52.513 -14.628 1.00 30.76 116 GLY B CA 1
ATOM 3653 C C . GLY B 1 116 ? 23.847 52.319 -14.348 1.00 30.19 116 GLY B C 1
ATOM 3654 O O . GLY B 1 116 ? 24.234 51.519 -13.488 1.00 30.12 116 GLY B O 1
ATOM 3655 N N . LEU B 1 117 ? 24.679 53.067 -15.065 1.00 27.46 117 LEU B N 1
ATOM 3656 C CA . LEU B 1 117 ? 26.125 52.953 -14.907 1.00 27.10 117 LEU B CA 1
ATOM 3657 C C . LEU B 1 117 ? 26.757 54.122 -14.159 1.00 27.27 117 LEU B C 1
ATOM 3658 O O . LEU B 1 117 ? 26.131 55.162 -13.958 1.00 24.61 117 LEU B O 1
ATOM 3663 N N . THR B 1 118 ? 28.009 53.928 -13.750 1.00 28.28 118 THR B N 1
ATOM 3664 C CA . THR B 1 118 ? 28.768 54.944 -13.031 1.00 26.78 118 THR B CA 1
ATOM 3665 C C . THR B 1 118 ? 29.875 55.509 -13.921 1.00 26.12 118 THR B C 1
ATOM 3666 O O . THR B 1 118 ? 30.698 54.753 -14.441 1.00 26.20 118 THR B O 1
ATOM 3670 N N . VAL B 1 119 ? 29.883 56.825 -14.117 1.00 22.76 119 VAL B N 1
ATOM 3671 C CA . VAL B 1 119 ? 30.946 57.468 -14.877 1.00 22.19 119 VAL B CA 1
ATOM 3672 C C . VAL B 1 119 ? 31.547 58.472 -13.898 1.00 22.82 119 VAL B C 1
ATOM 3673 O O . VAL B 1 119 ? 30.820 59.204 -13.224 1.00 21.60 119 VAL B O 1
ATOM 3677 N N . THR B 1 120 ? 32.871 58.513 -13.810 1.00 21.83 120 THR B N 1
ATOM 3678 C CA . THR B 1 120 ? 33.500 59.392 -12.830 1.00 21.34 120 THR B CA 1
ATOM 3679 C C . THR B 1 120 ? 34.962 59.721 -13.133 1.00 20.66 120 THR B C 1
ATOM 3680 O O . THR B 1 120 ? 35.648 58.986 -13.846 1.00 20.15 120 THR B O 1
ATOM 3684 N N . PRO B 1 121 ? 35.449 60.851 -12.603 1.00 19.05 121 PRO B N 1
ATOM 3685 C CA . PRO B 1 121 ? 36.839 61.234 -12.828 1.00 19.99 121 PRO B CA 1
ATOM 3686 C C . PRO B 1 121 ? 37.743 60.548 -11.797 1.00 20.00 121 PRO B C 1
ATOM 3687 O O . PRO B 1 121 ? 37.276 60.052 -10.770 1.00 21.40 121 PRO B O 1
ATOM 3691 N N . TYR B 1 122 ? 39.033 60.502 -12.098 1.00 17.83 122 TYR B N 1
ATOM 3692 C CA . TYR B 1 122 ? 40.022 59.895 -11.219 1.00 18.33 122 TYR B CA 1
ATOM 3693 C C . TYR B 1 122 ? 40.582 61.025 -10.356 1.00 18.16 122 TYR B C 1
ATOM 3694 O O . TYR B 1 122 ? 41.490 61.736 -10.774 1.00 20.23 122 TYR B O 1
ATOM 3703 N N . GLN B 1 123 ? 40.015 61.211 -9.171 1.00 16.57 123 GLN B N 1
ATOM 3704 C CA . GLN B 1 123 ? 40.482 62.259 -8.272 1.00 17.63 123 GLN B CA 1
ATOM 3705 C C . GLN B 1 123 ? 41.263 61.584 -7.144 1.00 18.40 123 GLN B C 1
ATOM 3706 O O . GLN B 1 123 ? 40.869 61.635 -5.979 1.00 17.61 123 GLN B O 1
ATOM 3712 N N . ASN B 1 124 ? 42.376 60.959 -7.514 1.00 17.31 124 ASN B N 1
ATOM 3713 C CA . ASN B 1 124 ? 43.215 60.236 -6.574 1.00 19.16 124 ASN B CA 1
ATOM 3714 C C . ASN B 1 124 ? 43.775 61.080 -5.431 1.00 19.55 124 ASN B C 1
ATOM 3715 O O . ASN B 1 124 ? 43.984 60.564 -4.327 1.00 19.03 124 ASN B O 1
ATOM 3720 N N . ARG B 1 125 ? 44.008 62.366 -5.683 1.00 18.34 125 ARG B N 1
ATOM 3721 C CA . ARG B 1 125 ? 44.541 63.238 -4.646 1.00 19.48 125 ARG B CA 1
ATOM 3722 C C . ARG B 1 125 ? 43.579 63.424 -3.470 1.00 20.03 125 ARG B C 1
ATOM 3723 O O . ARG B 1 125 ? 43.904 64.082 -2.483 1.00 20.08 125 ARG B O 1
ATOM 3731 N N . ARG B 1 126 ? 42.388 62.848 -3.568 1.00 20.36 126 ARG B N 1
ATOM 3732 C CA . ARG B 1 126 ? 41.470 62.916 -2.437 1.00 19.27 126 ARG B CA 1
ATOM 3733 C C . ARG B 1 126 ? 42.031 61.947 -1.393 1.00 18.15 126 ARG B C 1
ATOM 3734 O O . ARG B 1 126 ? 41.524 61.847 -0.274 1.00 15.81 126 ARG B O 1
ATOM 3742 N N . PHE B 1 127 ? 43.081 61.222 -1.771 1.00 15.05 127 PHE B N 1
ATOM 3743 C CA . PHE B 1 127 ? 43.695 60.281 -0.846 1.00 16.97 127 PHE B CA 1
ATOM 3744 C C . PHE B 1 127 ? 45.144 60.604 -0.511 1.00 17.01 127 PHE B C 1
ATOM 3745 O O . PHE B 1 127 ? 45.876 59.749 -0.028 1.00 18.13 127 PHE B O 1
ATOM 3753 N N . ASP B 1 128 ? 45.549 61.844 -0.772 1.00 15.56 128 ASP B N 1
ATOM 3754 C CA . ASP B 1 128 ? 46.898 62.303 -0.449 1.00 19.45 128 ASP B CA 1
ATOM 3755 C C . ASP B 1 128 ? 46.978 62.367 1.087 1.00 20.44 128 ASP B C 1
ATOM 3756 O O . ASP B 1 128 ? 46.046 62.841 1.740 1.00 23.51 128 ASP B O 1
ATOM 3761 N N . SER B 1 129 ? 48.070 61.877 1.666 1.00 20.18 129 SER B N 1
ATOM 3762 C CA . SER B 1 129 ? 48.229 61.901 3.118 1.00 20.40 129 SER B CA 1
ATOM 3763 C C . SER B 1 129 ? 48.137 63.332 3.668 1.00 19.11 129 SER B C 1
ATOM 3764 O O . SER B 1 129 ? 47.544 63.568 4.725 1.00 17.91 129 SER B O 1
ATOM 3767 N N . CYS B 1 130 ? 48.743 64.275 2.954 1.00 18.01 130 CYS B N 1
ATOM 3768 C CA . CYS B 1 130 ? 48.724 65.673 3.364 1.00 20.31 130 CYS B CA 1
ATOM 3769 C C . CYS B 1 130 ? 47.292 66.183 3.459 1.00 19.59 130 CYS B C 1
ATOM 3770 O O . CYS B 1 130 ? 46.895 66.734 4.488 1.00 18.69 130 CYS B O 1
ATOM 3773 N N . PHE B 1 131 ? 46.515 65.990 2.395 1.00 16.74 131 PHE B N 1
ATOM 3774 C CA . PHE B 1 131 ? 45.123 66.434 2.394 1.00 17.71 131 PHE B CA 1
ATOM 3775 C C . PHE B 1 131 ? 44.284 65.695 3.442 1.00 16.44 131 PHE B C 1
ATOM 3776 O O . PHE B 1 131 ? 43.406 66.286 4.075 1.00 15.64 131 PHE B O 1
ATOM 3784 N N . LEU B 1 132 ? 44.539 64.403 3.620 1.00 15.96 132 LEU B N 1
ATOM 3785 C CA . LEU B 1 132 ? 43.776 63.628 4.603 1.00 19.07 132 LEU B CA 1
ATOM 3786 C C . LEU B 1 132 ? 44.020 64.150 6.014 1.00 18.09 132 LEU B C 1
ATOM 3787 O O . LEU B 1 132 ? 43.113 64.147 6.851 1.00 18.23 132 LEU B O 1
ATOM 3792 N N . THR B 1 133 ? 45.242 64.602 6.278 1.00 19.27 133 THR B N 1
ATOM 3793 C CA . THR B 1 133 ? 45.573 65.135 7.597 1.00 21.36 133 THR B CA 1
ATOM 3794 C C . THR B 1 133 ? 44.873 66.482 7.833 1.00 20.42 133 THR B C 1
ATOM 3795 O O . THR B 1 133 ? 44.409 66.766 8.938 1.00 22.61 133 THR B O 1
ATOM 3799 N N . ALA B 1 134 ? 44.785 67.304 6.790 1.00 21.00 134 ALA B N 1
ATOM 3800 C CA . ALA B 1 134 ? 44.112 68.597 6.905 1.00 18.95 134 ALA B CA 1
ATOM 3801 C C . ALA B 1 134 ? 42.629 68.350 7.160 1.00 18.99 134 ALA B C 1
ATOM 3802 O O . ALA B 1 134 ? 42.024 68.962 8.036 1.00 16.83 134 ALA B O 1
ATOM 3804 N N . LYS B 1 135 ? 42.057 67.441 6.378 1.00 18.64 135 LYS B N 1
ATOM 3805 C CA . LYS B 1 135 ? 40.656 67.068 6.498 1.00 19.35 135 LYS B CA 1
ATOM 3806 C C . LYS B 1 135 ? 40.393 66.585 7.931 1.00 19.56 135 LYS B C 1
ATOM 3807 O O . LYS B 1 135 ? 39.371 66.920 8.529 1.00 20.64 135 LYS B O 1
ATOM 3813 N N . LYS B 1 136 ? 41.324 65.807 8.473 1.00 20.00 136 LYS B N 1
ATOM 3814 C CA . LYS B 1 136 ? 41.202 65.287 9.838 1.00 22.95 136 LYS B CA 1
ATOM 3815 C C . LYS B 1 136 ? 41.167 66.482 10.800 1.00 21.77 136 LYS B C 1
ATOM 3816 O O . LYS B 1 136 ? 40.257 66.620 11.616 1.00 20.73 136 LYS B O 1
ATOM 3822 N N . ALA B 1 137 ? 42.165 67.349 10.687 1.00 22.24 137 ALA B N 1
ATOM 3823 C CA . ALA B 1 137 ? 42.242 68.542 11.527 1.00 21.93 137 ALA B CA 1
ATOM 3824 C C . ALA B 1 137 ? 40.938 69.339 11.472 1.00 21.96 137 ALA B C 1
ATOM 3825 O O . ALA B 1 137 ? 40.411 69.767 12.504 1.00 22.52 137 ALA B O 1
ATOM 3827 N N . ILE B 1 138 ? 40.420 69.531 10.262 1.00 21.76 138 ILE B N 1
ATOM 3828 C CA . ILE B 1 138 ? 39.186 70.281 10.057 1.00 23.60 138 ILE B CA 1
ATOM 3829 C C . ILE B 1 138 ? 37.961 69.612 10.674 1.00 24.94 138 ILE B C 1
ATOM 3830 O O . ILE B 1 138 ? 37.164 70.271 11.336 1.00 26.83 138 ILE B O 1
ATOM 3835 N N . GLU B 1 139 ? 37.812 68.308 10.461 1.00 24.88 139 GLU B N 1
ATOM 3836 C CA . GLU B 1 139 ? 36.658 67.591 10.989 1.00 26.15 139 GLU B CA 1
ATOM 3837 C C . GLU B 1 139 ? 36.726 67.333 12.498 1.00 25.04 139 GLU B C 1
ATOM 3838 O O . GLU B 1 139 ? 35.707 67.043 13.122 1.00 23.76 139 GLU B O 1
ATOM 3844 N N . SER B 1 140 ? 37.914 67.448 13.084 1.00 23.93 140 SER B N 1
ATOM 3845 C CA . SER B 1 140 ? 38.062 67.222 14.515 1.00 24.57 140 SER B CA 1
ATOM 3846 C C . SER B 1 140 ? 37.191 68.213 15.281 1.00 25.75 140 SER B C 1
ATOM 3847 O O . SER B 1 140 ? 36.510 67.850 16.239 1.00 24.19 140 SER B O 1
ATOM 3850 N N . GLY B 1 141 ? 37.199 69.465 14.837 1.00 24.76 141 GLY B N 1
ATOM 3851 C CA . GLY B 1 141 ? 36.414 70.490 15.501 1.00 24.13 141 GLY B CA 1
ATOM 3852 C C . GLY B 1 141 ? 37.231 71.266 16.522 1.00 23.89 141 GLY B C 1
ATOM 3853 O O . GLY B 1 141 ? 36.690 72.094 17.255 1.00 25.31 141 GLY B O 1
ATOM 3854 N N . LYS B 1 142 ? 38.537 71.011 16.559 1.00 20.40 142 LYS B N 1
ATOM 3855 C CA . LYS B 1 142 ? 39.431 71.674 17.501 1.00 21.17 142 LYS B CA 1
ATOM 3856 C C . LYS B 1 142 ? 39.806 73.093 17.092 1.00 21.98 142 LYS B C 1
ATOM 3857 O O . LYS B 1 142 ? 40.326 73.858 17.908 1.00 22.60 142 LYS B O 1
ATOM 3863 N N . LEU B 1 143 ? 39.558 73.442 15.833 1.00 21.07 143 LEU B N 1
ATOM 3864 C CA . LEU B 1 143 ? 39.907 74.774 15.342 1.00 20.96 143 LEU B CA 1
ATOM 3865 C C . LEU B 1 143 ? 38.713 75.703 15.400 1.00 22.36 143 LEU B C 1
ATOM 3866 O O . LEU B 1 143 ? 38.811 76.880 15.047 1.00 23.08 143 LEU B O 1
ATOM 3871 N N . GLY B 1 144 ? 37.579 75.174 15.850 1.00 21.66 144 GLY B N 1
ATOM 3872 C CA . GLY B 1 144 ? 36.384 75.984 15.905 1.00 23.46 144 GLY B CA 1
ATOM 3873 C C . GLY B 1 144 ? 35.940 76.268 14.482 1.00 24.92 144 GLY B C 1
ATOM 3874 O O . GLY B 1 144 ? 36.341 75.549 13.556 1.00 23.20 144 GLY B O 1
ATOM 3875 N N . GLU B 1 145 ? 35.128 77.309 14.300 1.00 23.66 145 GLU B N 1
ATOM 3876 C CA . GLU B 1 145 ? 34.630 77.677 12.974 1.00 22.44 145 GLU B CA 1
ATOM 3877 C C . GLU B 1 145 ? 35.800 78.002 12.040 1.00 19.88 145 GLU B C 1
ATOM 3878 O O . GLU B 1 145 ? 36.611 78.879 12.336 1.00 17.70 145 GLU B O 1
ATOM 3884 N N . ILE B 1 146 ? 35.880 77.291 10.918 1.00 19.03 146 ILE B N 1
ATOM 3885 C CA . ILE B 1 146 ? 36.960 77.501 9.955 1.00 18.50 146 ILE B CA 1
ATOM 3886 C C . ILE B 1 146 ? 36.753 78.796 9.180 1.00 15.60 146 ILE B C 1
ATOM 3887 O O . ILE B 1 146 ? 35.670 79.036 8.648 1.00 16.61 146 ILE B O 1
ATOM 3892 N N . VAL B 1 147 ? 37.785 79.633 9.114 1.00 14.21 147 VAL B N 1
ATOM 3893 C CA . VAL B 1 147 ? 37.670 80.895 8.379 1.00 14.62 147 VAL B CA 1
ATOM 3894 C C . VAL B 1 147 ? 38.601 80.976 7.171 1.00 14.77 147 VAL B C 1
ATOM 3895 O O . VAL B 1 147 ? 38.364 81.752 6.238 1.00 12.99 147 VAL B O 1
ATOM 3899 N N . GLU B 1 148 ? 39.664 80.186 7.177 1.00 15.94 148 GLU B N 1
ATOM 3900 C CA . GLU B 1 148 ? 40.575 80.217 6.045 1.00 17.10 148 GLU B CA 1
ATOM 3901 C C . GLU B 1 148 ? 41.307 78.913 5.816 1.00 17.31 148 GLU B C 1
ATOM 3902 O O . GLU B 1 148 ? 41.720 78.227 6.757 1.00 17.69 148 GLU B O 1
ATOM 3908 N N . VAL B 1 149 ? 41.445 78.566 4.542 1.00 16.47 149 VAL B N 1
ATOM 3909 C CA . VAL B 1 149 ? 42.156 77.374 4.150 1.00 14.86 149 VAL B CA 1
ATOM 3910 C C . VAL B 1 149 ? 43.038 77.777 2.977 1.00 16.19 149 VAL B C 1
ATOM 3911 O O . VAL B 1 149 ? 42.589 78.486 2.067 1.00 15.69 149 VAL B O 1
ATOM 3915 N N . GLU B 1 150 ? 44.302 77.368 3.012 1.00 15.28 150 GLU B N 1
ATOM 3916 C CA . GLU B 1 150 ? 45.215 77.674 1.918 1.00 18.16 150 GLU B CA 1
ATOM 3917 C C . GLU B 1 150 ? 45.940 76.398 1.513 1.00 16.68 150 GLU B C 1
ATOM 3918 O O . GLU B 1 150 ? 46.530 75.715 2.341 1.00 18.15 150 GLU B O 1
ATOM 3924 N N . SER B 1 151 ? 45.875 76.087 0.226 1.00 16.39 151 SER B N 1
ATOM 3925 C CA . SER B 1 151 ? 46.485 74.893 -0.338 1.00 16.60 151 SER B CA 1
ATOM 3926 C C . SER B 1 151 ? 47.489 75.319 -1.406 1.00 16.94 151 SER B C 1
ATOM 3927 O O . SER B 1 151 ? 47.158 76.100 -2.303 1.00 15.45 151 SER B O 1
ATOM 3930 N N . HIS B 1 152 ? 48.715 74.810 -1.305 1.00 16.19 152 HIS B N 1
ATOM 3931 C CA . HIS B 1 152 ? 49.774 75.150 -2.250 1.00 16.91 152 HIS B CA 1
ATOM 3932 C C . HIS B 1 152 ? 50.275 73.946 -3.034 1.00 18.37 152 HIS B C 1
ATOM 3933 O O . HIS B 1 152 ? 50.451 72.865 -2.478 1.00 21.23 152 HIS B O 1
ATOM 3940 N N . PHE B 1 153 ? 50.512 74.141 -4.328 1.00 19.32 153 PHE B N 1
ATOM 3941 C CA . PHE B 1 153 ? 51.042 73.079 -5.178 1.00 20.82 153 PHE B CA 1
ATOM 3942 C C . PHE B 1 153 ? 52.013 73.781 -6.109 1.00 21.02 153 PHE B C 1
ATOM 3943 O O . PHE B 1 153 ? 51.651 74.209 -7.206 1.00 21.30 153 PHE B O 1
ATOM 3951 N N . ASP B 1 154 ? 53.253 73.897 -5.653 1.00 21.25 154 ASP B N 1
ATOM 3952 C CA . ASP B 1 154 ? 54.279 74.612 -6.396 1.00 20.79 154 ASP B CA 1
ATOM 3953 C C . ASP B 1 154 ? 55.491 73.782 -6.809 1.00 21.34 154 ASP B C 1
ATOM 3954 O O . ASP B 1 154 ? 55.726 72.678 -6.306 1.00 23.98 154 ASP B O 1
ATOM 3959 N N . TYR B 1 155 ? 56.260 74.359 -7.723 1.00 20.02 155 TYR B N 1
ATOM 3960 C CA . TYR B 1 155 ? 57.490 73.777 -8.230 1.00 23.26 155 TYR B CA 1
ATOM 3961 C C . TYR B 1 155 ? 58.460 74.939 -8.394 1.00 22.65 155 TYR B C 1
ATOM 3962 O O . TYR B 1 155 ? 58.093 76.109 -8.252 1.00 22.37 155 TYR B O 1
ATOM 3971 N N . TYR B 1 156 ? 59.708 74.617 -8.687 1.00 25.33 156 TYR B N 1
ATOM 3972 C CA . TYR B 1 156 ? 60.663 75.659 -9.005 1.00 27.20 156 TYR B CA 1
ATOM 3973 C C . TYR B 1 156 ? 61.277 75.185 -10.313 1.00 27.75 156 TYR B C 1
ATOM 3974 O O . TYR B 1 156 ? 62.319 74.537 -10.319 1.00 29.38 156 TYR B O 1
ATOM 3983 N N . ARG B 1 157 ? 60.589 75.475 -11.412 1.00 29.57 157 ARG B N 1
ATOM 3984 C CA . ARG B 1 157 ? 61.036 75.098 -12.748 1.00 29.66 157 ARG B CA 1
ATOM 3985 C C . ARG B 1 157 ? 61.014 76.363 -13.593 1.00 30.41 157 ARG B C 1
ATOM 3986 O O . ARG B 1 157 ? 60.090 76.591 -14.376 1.00 29.88 157 ARG B O 1
ATOM 3994 N N . PRO B 1 158 ? 62.048 77.205 -13.435 1.00 32.32 158 PRO B N 1
ATOM 3995 C CA . PRO B 1 158 ? 62.217 78.479 -14.138 1.00 33.89 158 PRO B CA 1
ATOM 3996 C C . PRO B 1 158 ? 62.265 78.416 -15.662 1.00 34.92 158 PRO B C 1
ATOM 3997 O O . PRO B 1 158 ? 61.908 79.382 -16.327 1.00 35.12 158 PRO B O 1
ATOM 4001 N N . VAL B 1 159 ? 62.690 77.280 -16.207 1.00 37.22 159 VAL B N 1
ATOM 4002 C CA . VAL B 1 159 ? 62.796 77.123 -17.656 1.00 39.26 159 VAL B CA 1
ATOM 4003 C C . VAL B 1 159 ? 61.531 76.546 -18.289 1.00 40.40 159 VAL B C 1
ATOM 4004 O O . VAL B 1 159 ? 61.040 75.492 -17.882 1.00 42.02 159 VAL B O 1
ATOM 4008 N N . ALA B 1 160 ? 61.016 77.244 -19.296 1.00 41.87 160 ALA B N 1
ATOM 4009 C CA . ALA B 1 160 ? 59.809 76.826 -19.995 1.00 42.76 160 ALA B CA 1
ATOM 4010 C C . ALA B 1 160 ? 59.949 77.060 -21.497 1.00 43.82 160 ALA B C 1
ATOM 4011 O O . ALA B 1 160 ? 60.029 78.204 -21.953 1.00 44.45 160 ALA B O 1
ATOM 4013 N N . GLU B 1 161 ? 59.965 75.973 -22.261 1.00 43.86 161 GLU B N 1
ATOM 4014 C CA . GLU B 1 161 ? 60.110 76.055 -23.708 1.00 44.95 161 GLU B CA 1
ATOM 4015 C C . GLU B 1 161 ? 58.806 76.459 -24.374 1.00 44.80 161 GLU B C 1
ATOM 4016 O O . GLU B 1 161 ? 57.723 76.219 -23.839 1.00 44.31 161 GLU B O 1
ATOM 4022 N N . THR B 1 162 ? 58.911 77.073 -25.546 1.00 44.01 162 THR B N 1
ATOM 4023 C CA . THR B 1 162 ? 57.731 77.509 -26.271 1.00 44.95 162 THR B CA 1
ATOM 4024 C C . THR B 1 162 ? 56.789 76.340 -26.543 1.00 45.03 162 THR B C 1
ATOM 4025 O O . THR B 1 162 ? 57.202 75.286 -27.025 1.00 44.18 162 THR B O 1
ATOM 4029 N N . LYS B 1 163 ? 55.518 76.548 -26.215 1.00 45.27 163 LYS B N 1
ATOM 4030 C CA . LYS B 1 163 ? 54.474 75.547 -26.384 1.00 44.07 163 LYS B CA 1
ATOM 4031 C C . LYS B 1 163 ? 53.133 76.272 -26.388 1.00 43.94 163 LYS B C 1
ATOM 4032 O O . LYS B 1 163 ? 52.413 76.256 -25.388 1.00 44.73 163 LYS B O 1
ATOM 4038 N N . PRO B 1 164 ? 52.779 76.928 -27.504 1.00 43.73 164 PRO B N 1
ATOM 4039 C CA . PRO B 1 164 ? 51.499 77.644 -27.559 1.00 43.28 164 PRO B CA 1
ATOM 4040 C C . PRO B 1 164 ? 50.320 76.718 -27.267 1.00 43.05 164 PRO B C 1
ATOM 4041 O O . PRO B 1 164 ? 50.434 75.503 -27.409 1.00 43.45 164 PRO B O 1
ATOM 4045 N N . GLY B 1 165 ? 49.193 77.290 -26.857 1.00 42.84 165 GLY B N 1
ATOM 4046 C CA . GLY B 1 165 ? 48.028 76.472 -26.569 1.00 42.17 165 GLY B CA 1
ATOM 4047 C C . GLY B 1 165 ? 46.858 77.251 -26.000 1.00 42.35 165 GLY B C 1
ATOM 4048 O O . GLY B 1 165 ? 46.960 78.453 -25.757 1.00 40.92 165 GLY B O 1
ATOM 4049 N N . LEU B 1 166 ? 45.742 76.558 -25.789 1.00 42.88 166 LEU B N 1
ATOM 4050 C CA . LEU B 1 166 ? 44.538 77.171 -25.238 1.00 43.10 166 LEU B CA 1
ATOM 4051 C C . LEU B 1 166 ? 44.543 77.083 -23.708 1.00 43.05 166 LEU B C 1
ATOM 4052 O O . LEU B 1 166 ? 45.361 76.372 -23.119 1.00 42.17 166 LEU B O 1
ATOM 4057 N N . PRO B 1 167 ? 43.625 77.809 -23.047 1.00 43.08 167 PRO B N 1
ATOM 4058 C CA . PRO B 1 167 ? 43.533 77.804 -21.584 1.00 42.29 167 PRO B CA 1
ATOM 4059 C C . PRO B 1 167 ? 43.559 76.397 -20.988 1.00 41.69 167 PRO B C 1
ATOM 4060 O O . PRO B 1 167 ? 44.132 76.176 -19.923 1.00 42.47 167 PRO B O 1
ATOM 4064 N N . GLN B 1 168 ? 42.942 75.452 -21.687 1.00 40.75 168 GLN B N 1
ATOM 4065 C CA . GLN B 1 168 ? 42.884 74.066 -21.235 1.00 40.26 168 GLN B CA 1
ATOM 4066 C C . GLN B 1 168 ? 44.266 73.423 -21.081 1.00 37.73 168 GLN B C 1
ATOM 4067 O O . GLN B 1 168 ? 44.422 72.435 -20.361 1.00 36.77 168 GLN B O 1
ATOM 4073 N N . ASP B 1 169 ? 45.264 73.978 -21.760 1.00 34.06 169 ASP B N 1
ATOM 4074 C CA . ASP B 1 169 ? 46.615 73.433 -21.696 1.00 31.93 169 ASP B CA 1
ATOM 4075 C C . ASP B 1 169 ? 47.434 74.053 -20.571 1.00 29.04 169 ASP B C 1
ATOM 4076 O O . ASP B 1 169 ? 48.601 73.716 -20.388 1.00 28.45 169 ASP B O 1
ATOM 4081 N N . GLY B 1 170 ? 46.811 74.949 -19.812 1.00 25.00 170 GLY B N 1
ATOM 4082 C CA . GLY B 1 170 ? 47.509 75.620 -18.734 1.00 21.41 170 GLY B CA 1
ATOM 4083 C C . GLY B 1 170 ? 47.494 74.902 -17.399 1.00 21.35 170 GLY B C 1
ATOM 4084 O O . GLY B 1 170 ? 46.862 73.851 -17.236 1.00 22.15 170 GLY B O 1
ATOM 4085 N N . ALA B 1 171 ? 48.195 75.487 -16.436 1.00 19.37 171 ALA B N 1
ATOM 4086 C CA . ALA B 1 171 ? 48.308 74.925 -15.096 1.00 19.87 171 ALA B CA 1
ATOM 4087 C C . ALA B 1 171 ? 47.010 75.002 -14.299 1.00 20.37 171 ALA B C 1
ATOM 4088 O O . ALA B 1 171 ? 46.738 74.123 -13.480 1.00 20.86 171 ALA B O 1
ATOM 4090 N N . PHE B 1 172 ? 46.210 76.044 -14.518 1.00 18.34 172 PHE B N 1
ATOM 4091 C CA . PHE B 1 172 ? 44.961 76.155 -13.776 1.00 18.51 172 PHE B CA 1
ATOM 4092 C C . PHE B 1 172 ? 44.122 74.924 -14.063 1.00 17.65 172 PHE B C 1
ATOM 4093 O O . PHE B 1 172 ? 43.546 74.339 -13.151 1.00 16.24 172 PHE B O 1
ATOM 4101 N N . TYR B 1 173 ? 44.067 74.518 -15.330 1.00 16.81 173 TYR B N 1
ATOM 4102 C CA . TYR B 1 173 ? 43.309 73.321 -15.706 1.00 18.58 173 TYR B CA 1
ATOM 4103 C C . TYR B 1 173 ? 44.074 72.051 -15.340 1.00 18.65 173 TYR B C 1
ATOM 4104 O O . TYR B 1 173 ? 43.488 71.067 -14.881 1.00 21.39 173 TYR B O 1
ATOM 4113 N N . GLY B 1 174 ? 45.386 72.074 -15.544 1.00 19.11 174 GLY B N 1
ATOM 4114 C CA . GLY B 1 174 ? 46.193 70.893 -15.272 1.00 21.40 174 GLY B CA 1
ATOM 4115 C C . GLY B 1 174 ? 46.407 70.517 -13.814 1.00 22.26 174 GLY B C 1
ATOM 4116 O O . GLY B 1 174 ? 46.446 69.331 -13.479 1.00 23.67 174 GLY B O 1
ATOM 4117 N N . LEU B 1 175 ? 46.559 71.517 -12.950 1.00 22.15 175 LEU B N 1
ATOM 4118 C CA . LEU B 1 175 ? 46.784 71.275 -11.524 1.00 21.64 175 LEU B CA 1
ATOM 4119 C C . LEU B 1 175 ? 45.585 71.699 -10.695 1.00 18.91 175 LEU B C 1
ATOM 4120 O O . LEU B 1 175 ? 45.189 71.012 -9.755 1.00 17.16 175 LEU B O 1
ATOM 4125 N N . GLY B 1 176 ? 45.008 72.838 -11.049 1.00 16.82 176 GLY B N 1
ATOM 4126 C CA . GLY B 1 176 ? 43.861 73.335 -10.317 1.00 18.61 176 GLY B CA 1
ATOM 4127 C C . GLY B 1 176 ? 42.723 72.339 -10.208 1.00 18.27 176 GLY B C 1
ATOM 4128 O O . GLY B 1 176 ? 41.979 72.353 -9.229 1.00 20.24 176 GLY B O 1
ATOM 4129 N N . VAL B 1 177 ? 42.570 71.467 -11.199 1.00 17.69 177 VAL B N 1
ATOM 4130 C CA . VAL B 1 177 ? 41.478 70.504 -11.148 1.00 20.65 177 VAL B CA 1
ATOM 4131 C C . VAL B 1 177 ? 41.579 69.627 -9.895 1.00 20.83 177 VAL B C 1
ATOM 4132 O O . VAL B 1 177 ? 40.563 69.285 -9.293 1.00 22.26 177 VAL B O 1
ATOM 4136 N N . HIS B 1 178 ? 42.803 69.281 -9.501 1.00 19.08 178 HIS B N 1
ATOM 4137 C CA . HIS B 1 178 ? 43.032 68.451 -8.314 1.00 19.86 178 HIS B CA 1
ATOM 4138 C C . HIS B 1 178 ? 42.924 69.233 -7.008 1.00 18.52 178 HIS B C 1
ATOM 4139 O O . HIS B 1 178 ? 42.220 68.827 -6.085 1.00 20.79 178 HIS B O 1
ATOM 4146 N N . THR B 1 179 ? 43.621 70.360 -6.931 1.00 17.43 179 THR B N 1
ATOM 4147 C CA . THR B 1 179 ? 43.583 71.142 -5.710 1.00 17.77 179 THR B CA 1
ATOM 4148 C C . THR B 1 179 ? 42.198 71.722 -5.441 1.00 18.33 179 THR B C 1
ATOM 4149 O O . THR B 1 179 ? 41.767 71.782 -4.291 1.00 16.56 179 THR B O 1
ATOM 4161 N N . ASP B 1 181 ? 39.385 70.361 -6.437 1.00 16.24 181 ASP B N 1
ATOM 4162 C CA . ASP B 1 181 ? 38.540 69.214 -6.141 1.00 16.29 181 ASP B CA 1
ATOM 4163 C C . ASP B 1 181 ? 38.655 68.889 -4.658 1.00 15.08 181 ASP B C 1
ATOM 4164 O O . ASP B 1 181 ? 37.685 68.479 -4.036 1.00 15.18 181 ASP B O 1
ATOM 4169 N N . GLN B 1 182 ? 39.848 69.047 -4.096 1.00 15.92 182 GLN B N 1
ATOM 4170 C CA . GLN B 1 182 ? 40.017 68.772 -2.678 1.00 15.09 182 GLN B CA 1
ATOM 4171 C C . GLN B 1 182 ? 39.128 69.707 -1.881 1.00 14.66 182 GLN B C 1
ATOM 4172 O O . GLN B 1 182 ? 38.360 69.265 -1.032 1.00 13.60 182 GLN B O 1
ATOM 4178 N N . ILE B 1 183 ? 39.223 71.001 -2.169 1.00 15.20 183 ILE B N 1
ATOM 4179 C CA . ILE B 1 183 ? 38.432 72.010 -1.464 1.00 14.53 183 ILE B CA 1
ATOM 4180 C C . ILE B 1 183 ? 36.929 71.783 -1.622 1.00 15.72 183 ILE B C 1
ATOM 4181 O O . ILE B 1 183 ? 36.166 71.853 -0.646 1.00 15.52 183 ILE B O 1
ATOM 4186 N N . ILE B 1 184 ? 36.513 71.526 -2.858 1.00 15.73 184 ILE B N 1
ATOM 4187 C CA . ILE B 1 184 ? 35.115 71.274 -3.175 1.00 14.75 184 ILE B CA 1
ATOM 4188 C C . ILE B 1 184 ? 34.614 70.043 -2.414 1.00 16.05 184 ILE B C 1
ATOM 4189 O O . ILE B 1 184 ? 33.476 70.014 -1.943 1.00 15.21 184 ILE B O 1
ATOM 4194 N N . SER B 1 185 ? 35.458 69.028 -2.276 1.00 16.18 185 SER B N 1
ATOM 4195 C CA . SER B 1 185 ? 35.031 67.835 -1.548 1.00 19.32 185 SER B CA 1
ATOM 4196 C C . SER B 1 185 ? 34.770 68.152 -0.067 1.00 20.85 185 SER B C 1
ATOM 4197 O O . SER B 1 185 ? 33.949 67.497 0.579 1.00 23.25 185 SER B O 1
ATOM 4200 N N . LEU B 1 186 ? 35.450 69.165 0.466 1.00 20.65 186 LEU B N 1
ATOM 4201 C CA . LEU B 1 186 ? 35.267 69.540 1.871 1.00 20.01 186 LEU B CA 1
ATOM 4202 C C . LEU B 1 186 ? 34.129 70.525 2.133 1.00 18.18 186 LEU B C 1
ATOM 4203 O O . LEU B 1 186 ? 33.413 70.407 3.125 1.00 20.58 186 LEU B O 1
ATOM 4208 N N . PHE B 1 187 ? 33.953 71.499 1.250 1.00 16.15 187 PHE B N 1
ATOM 4209 C CA . PHE B 1 187 ? 32.948 72.531 1.481 1.00 15.53 187 PHE B CA 1
ATOM 4210 C C . PHE B 1 187 ? 31.851 72.645 0.426 1.00 15.93 187 PHE B C 1
ATOM 4211 O O . PHE B 1 187 ? 30.860 73.367 0.614 1.00 16.56 187 PHE B O 1
ATOM 4219 N N . GLY B 1 188 ? 32.024 71.938 -0.681 1.00 15.37 188 GLY B N 1
ATOM 4220 C CA . GLY B 1 188 ? 31.023 71.978 -1.728 1.00 18.80 188 GLY B CA 1
ATOM 4221 C C . GLY B 1 188 ? 31.125 73.151 -2.682 1.00 17.85 188 GLY B C 1
ATOM 4222 O O . GLY B 1 188 ? 32.221 73.595 -3.042 1.00 21.34 188 GLY B O 1
ATOM 4223 N N . ARG B 1 189 ? 29.968 73.666 -3.083 1.00 17.13 189 ARG B N 1
ATOM 4224 C CA . ARG B 1 189 ? 29.904 74.769 -4.031 1.00 18.74 189 ARG B CA 1
ATOM 4225 C C . ARG B 1 189 ? 30.004 76.147 -3.384 1.00 17.08 189 ARG B C 1
ATOM 4226 O O . ARG B 1 189 ? 29.228 76.484 -2.496 1.00 18.53 189 ARG B O 1
ATOM 4234 N N . PRO B 1 190 ? 30.957 76.970 -3.847 1.00 16.54 190 PRO B N 1
ATOM 4235 C CA . PRO B 1 190 ? 31.192 78.324 -3.337 1.00 16.64 190 PRO B CA 1
ATOM 4236 C C . PRO B 1 190 ? 30.201 79.382 -3.844 1.00 17.99 190 PRO B C 1
ATOM 4237 O O . PRO B 1 190 ? 29.559 79.201 -4.879 1.00 17.52 190 PRO B O 1
ATOM 4241 N N . ASP B 1 191 ? 30.092 80.487 -3.106 1.00 19.24 191 ASP B N 1
ATOM 4242 C CA . ASP B 1 191 ? 29.202 81.582 -3.477 1.00 19.08 191 ASP B CA 1
ATOM 4243 C C . ASP B 1 191 ? 29.889 82.452 -4.510 1.00 18.42 191 ASP B C 1
ATOM 4244 O O . ASP B 1 191 ? 29.265 82.930 -5.459 1.00 18.93 191 ASP B O 1
ATOM 4249 N N . HIS B 1 192 ? 31.180 82.676 -4.301 1.00 16.99 192 HIS B N 1
ATOM 4250 C CA . HIS B 1 192 ? 31.970 83.505 -5.197 1.00 16.00 192 HIS B CA 1
ATOM 4251 C C . HIS B 1 192 ? 33.307 82.835 -5.452 1.00 15.39 192 HIS B C 1
ATOM 4252 O O . HIS B 1 192 ? 33.753 82.002 -4.667 1.00 14.88 192 HIS B O 1
ATOM 4259 N N . VAL B 1 193 ? 33.947 83.221 -6.551 1.00 13.72 193 VAL B N 1
ATOM 4260 C CA . VAL B 1 193 ? 35.279 82.742 -6.887 1.00 13.24 193 VAL B CA 1
ATOM 4261 C C . VAL B 1 193 ? 36.059 83.938 -7.455 1.00 16.91 193 VAL B C 1
ATOM 4262 O O . VAL B 1 193 ? 35.569 84.633 -8.362 1.00 15.32 193 VAL B O 1
ATOM 4266 N N . ALA B 1 194 ? 37.241 84.197 -6.893 1.00 14.49 194 ALA B N 1
ATOM 4267 C CA . ALA B 1 194 ? 38.131 85.255 -7.369 1.00 14.50 194 ALA B CA 1
ATOM 4268 C C . ALA B 1 194 ? 39.252 84.545 -8.124 1.00 17.65 194 ALA B C 1
ATOM 4269 O O . ALA B 1 194 ? 39.788 83.534 -7.643 1.00 15.61 194 ALA B O 1
ATOM 4271 N N . TYR B 1 195 ? 39.608 85.078 -9.292 1.00 15.84 195 TYR B N 1
ATOM 4272 C CA . TYR B 1 195 ? 40.637 84.490 -10.142 1.00 16.56 195 TYR B CA 1
ATOM 4273 C C . TYR B 1 195 ? 41.858 85.377 -10.411 1.00 16.48 195 TYR B C 1
ATOM 4274 O O . TYR B 1 195 ? 41.758 86.602 -10.516 1.00 14.77 195 TYR B O 1
ATOM 4283 N N . ASP B 1 196 ? 42.995 84.710 -10.554 1.00 17.98 196 ASP B N 1
ATOM 4284 C CA . ASP B 1 196 ? 44.277 85.320 -10.893 1.00 20.64 196 ASP B CA 1
ATOM 4285 C C . ASP B 1 196 ? 45.008 84.252 -11.700 1.00 20.64 196 ASP B C 1
ATOM 4286 O O . ASP B 1 196 ? 45.484 83.266 -11.146 1.00 21.11 196 ASP B O 1
ATOM 4291 N N . ILE B 1 197 ? 45.070 84.449 -13.010 1.00 21.79 197 ILE B N 1
ATOM 4292 C CA . ILE B 1 197 ? 45.708 83.508 -13.920 1.00 21.57 197 ILE B CA 1
ATOM 4293 C C . ILE B 1 197 ? 46.760 84.255 -14.752 1.00 23.73 197 ILE B C 1
ATOM 4294 O O . ILE B 1 197 ? 46.431 85.216 -15.442 1.00 24.96 197 ILE B O 1
ATOM 4299 N N . ARG B 1 198 ? 48.019 83.817 -14.680 1.00 22.91 198 ARG B N 1
ATOM 4300 C CA . ARG B 1 198 ? 49.098 84.486 -15.410 1.00 23.13 198 ARG B CA 1
ATOM 4301 C C . ARG B 1 198 ? 50.114 83.506 -15.982 1.00 21.76 198 ARG B C 1
ATOM 4302 O O . ARG B 1 198 ? 50.200 82.347 -15.552 1.00 20.16 198 ARG B O 1
ATOM 4310 N N . SER B 1 199 ? 50.884 83.989 -16.955 1.00 20.52 199 SER B N 1
ATOM 4311 C CA . SER B 1 199 ? 51.931 83.203 -17.607 1.00 22.04 199 SER B CA 1
ATOM 4312 C C . SER B 1 199 ? 53.236 83.948 -17.347 1.00 23.16 199 SER B C 1
ATOM 4313 O O . SER B 1 199 ? 53.501 84.979 -17.966 1.00 24.51 199 SER B O 1
ATOM 4316 N N . LEU B 1 200 ? 54.051 83.421 -16.438 1.00 24.69 200 LEU B N 1
ATOM 4317 C CA . LEU B 1 200 ? 55.296 84.075 -16.047 1.00 24.57 200 LEU B CA 1
ATOM 4318 C C . LEU B 1 200 ? 56.626 83.607 -16.657 1.00 26.92 200 LEU B C 1
ATOM 4319 O O . LEU B 1 200 ? 57.518 84.429 -16.895 1.00 25.71 200 LEU B O 1
ATOM 4324 N N . ARG B 1 201 ? 56.779 82.310 -16.901 1.00 26.34 201 ARG B N 1
ATOM 4325 C CA . ARG B 1 201 ? 58.043 81.814 -17.443 1.00 28.90 201 ARG B CA 1
ATOM 4326 C C . ARG B 1 201 ? 58.206 82.014 -18.950 1.00 31.13 201 ARG B C 1
ATOM 4327 O O . ARG B 1 201 ? 59.316 82.263 -19.424 1.00 30.40 201 ARG B O 1
ATOM 4335 N N . ASN B 1 202 ? 57.108 81.909 -19.697 1.00 31.96 202 ASN B N 1
ATOM 4336 C CA . ASN B 1 202 ? 57.144 82.085 -21.148 1.00 32.96 202 ASN B CA 1
ATOM 4337 C C . ASN B 1 202 ? 55.837 82.718 -21.603 1.00 34.24 202 ASN B C 1
ATOM 4338 O O . ASN B 1 202 ? 54.818 82.040 -21.716 1.00 34.10 202 ASN B O 1
ATOM 4343 N N . LYS B 1 203 ? 55.879 84.019 -21.874 1.00 36.71 203 LYS B N 1
ATOM 4344 C CA . LYS B 1 203 ? 54.702 84.771 -22.294 1.00 38.24 203 LYS B CA 1
ATOM 4345 C C . LYS B 1 203 ? 53.911 84.178 -23.454 1.00 38.98 203 LYS B C 1
ATOM 4346 O O . LYS B 1 203 ? 52.783 84.594 -23.713 1.00 40.18 203 LYS B O 1
ATOM 4352 N N . ALA B 1 204 ? 54.490 83.211 -24.154 1.00 38.51 204 ALA B N 1
ATOM 4353 C CA . ALA B 1 204 ? 53.800 82.596 -25.279 1.00 37.72 204 ALA B CA 1
ATOM 4354 C C . ALA B 1 204 ? 53.016 81.355 -24.858 1.00 37.08 204 ALA B C 1
ATOM 4355 O O . ALA B 1 204 ? 52.162 80.868 -25.600 1.00 38.06 204 ALA B O 1
ATOM 4357 N N . ASN B 1 205 ? 53.307 80.841 -23.665 1.00 35.91 205 ASN B N 1
ATOM 4358 C CA . ASN B 1 205 ? 52.632 79.642 -23.185 1.00 33.22 205 ASN B CA 1
ATOM 4359 C C . ASN B 1 205 ? 51.399 79.914 -22.354 1.00 31.35 205 ASN B C 1
ATOM 4360 O O . ASN B 1 205 ? 51.175 81.030 -21.884 1.00 31.95 205 ASN B O 1
ATOM 4365 N N . PRO B 1 206 ? 50.562 78.887 -22.185 1.00 30.37 206 PRO B N 1
ATOM 4366 C CA . PRO B 1 206 ? 49.346 79.031 -21.387 1.00 28.14 206 PRO B CA 1
ATOM 4367 C C . PRO B 1 206 ? 49.789 79.282 -19.949 1.00 26.03 206 PRO B C 1
ATOM 4368 O O . PRO B 1 206 ? 50.947 79.039 -19.602 1.00 23.41 206 PRO B O 1
ATOM 4372 N N . ASP B 1 207 ? 48.872 79.753 -19.115 1.00 26.22 207 ASP B N 1
ATOM 4373 C CA . ASP B 1 207 ? 49.178 80.047 -17.712 1.00 23.66 207 ASP B CA 1
ATOM 4374 C C . ASP B 1 207 ? 49.966 78.957 -16.980 1.00 22.44 207 ASP B C 1
ATOM 4375 O O . ASP B 1 207 ? 49.693 77.764 -17.111 1.00 20.74 207 ASP B O 1
ATOM 4380 N N . ASP B 1 208 ? 50.935 79.383 -16.184 1.00 21.22 208 ASP B N 1
ATOM 4381 C CA . ASP B 1 208 ? 51.747 78.471 -15.400 1.00 20.49 208 ASP B CA 1
ATOM 4382 C C . ASP B 1 208 ? 51.662 78.949 -13.955 1.00 20.91 208 ASP B C 1
ATOM 4383 O O . ASP B 1 208 ? 52.384 78.463 -13.078 1.00 20.11 208 ASP B O 1
ATOM 4388 N N . THR B 1 209 ? 50.754 79.894 -13.713 1.00 20.68 209 THR B N 1
ATOM 4389 C CA . THR B 1 209 ? 50.588 80.480 -12.390 1.00 20.88 209 THR B CA 1
ATOM 4390 C C . THR B 1 209 ? 49.141 80.849 -12.091 1.00 22.04 209 THR B C 1
ATOM 4391 O O . THR B 1 209 ? 48.480 81.512 -12.893 1.00 22.08 209 THR B O 1
ATOM 4395 N N . PHE B 1 210 ? 48.645 80.435 -10.934 1.00 20.56 210 PHE B N 1
ATOM 4396 C CA . PHE B 1 210 ? 47.286 80.797 -10.587 1.00 19.97 210 PHE B CA 1
ATOM 4397 C C . PHE B 1 210 ? 47.008 80.802 -9.103 1.00 20.31 210 PHE B C 1
ATOM 4398 O O . PHE B 1 210 ? 47.772 80.257 -8.295 1.00 16.93 210 PHE B O 1
ATOM 4406 N N . GLU B 1 211 ? 45.889 81.433 -8.775 1.00 19.32 211 GLU B N 1
ATOM 4407 C CA . GLU B 1 211 ? 45.367 81.512 -7.422 1.00 18.01 211 GLU B CA 1
ATOM 4408 C C . GLU B 1 211 ? 43.871 81.656 -7.569 1.00 15.79 211 GLU B C 1
ATOM 4409 O O . GLU B 1 211 ? 43.381 82.589 -8.208 1.00 16.11 211 GLU B O 1
ATOM 4415 N N . ALA B 1 212 ? 43.149 80.701 -7.008 1.00 16.85 212 ALA B N 1
ATOM 4416 C CA . ALA B 1 212 ? 41.699 80.715 -7.036 1.00 16.61 212 ALA B CA 1
ATOM 4417 C C . ALA B 1 212 ? 41.253 80.780 -5.591 1.00 17.28 212 ALA B C 1
ATOM 4418 O O . ALA B 1 212 ? 41.690 79.969 -4.769 1.00 18.41 212 ALA B O 1
ATOM 4420 N N . GLN B 1 213 ? 40.409 81.760 -5.285 1.00 18.26 213 GLN B N 1
ATOM 4421 C CA . GLN B 1 213 ? 39.862 81.927 -3.946 1.00 17.88 213 GLN B CA 1
ATOM 4422 C C . GLN B 1 213 ? 38.370 81.613 -3.996 1.00 16.74 213 GLN B C 1
ATOM 4423 O O . GLN B 1 213 ? 37.588 82.279 -4.695 1.00 16.25 213 GLN B O 1
ATOM 4429 N N . LEU B 1 214 ? 37.991 80.578 -3.261 1.00 14.67 214 LEU B N 1
ATOM 4430 C CA . LEU B 1 214 ? 36.616 80.125 -3.217 1.00 13.10 214 LEU B CA 1
ATOM 4431 C C . LEU B 1 214 ? 36.002 80.600 -1.912 1.00 13.99 214 LEU B C 1
ATOM 4432 O O . LEU B 1 214 ? 36.531 80.329 -0.831 1.00 11.23 214 LEU B O 1
ATOM 4437 N N . PHE B 1 215 ? 34.879 81.308 -2.010 1.00 12.93 215 PHE B N 1
ATOM 4438 C CA . PHE B 1 215 ? 34.231 81.834 -0.823 1.00 12.77 215 PHE B CA 1
ATOM 4439 C C . PHE B 1 215 ? 32.968 81.073 -0.434 1.00 14.45 215 PHE B C 1
ATOM 4440 O O . PHE B 1 215 ? 32.027 80.963 -1.219 1.00 15.02 215 PHE B O 1
ATOM 4448 N N . TYR B 1 216 ? 32.964 80.546 0.786 1.00 15.27 216 TYR B N 1
ATOM 4449 C CA . TYR B 1 216 ? 31.814 79.829 1.327 1.00 18.23 216 TYR B CA 1
ATOM 4450 C C . TYR B 1 216 ? 31.353 80.643 2.526 1.00 19.62 216 TYR B C 1
ATOM 4451 O O . TYR B 1 216 ? 31.807 80.431 3.653 1.00 17.81 216 TYR B O 1
ATOM 4460 N N . GLY B 1 217 ? 30.450 81.581 2.267 1.00 21.10 217 GLY B N 1
ATOM 4461 C CA . GLY B 1 217 ? 29.967 82.442 3.324 1.00 23.87 217 GLY B CA 1
ATOM 4462 C C . GLY B 1 217 ? 31.133 83.284 3.798 1.00 24.68 217 GLY B C 1
ATOM 4463 O O . GLY B 1 217 ? 31.710 84.042 3.016 1.00 26.18 217 GLY B O 1
ATOM 4464 N N . ASP B 1 218 ? 31.495 83.146 5.069 1.00 23.85 218 ASP B N 1
ATOM 4465 C CA . ASP B 1 218 ? 32.608 83.908 5.622 1.00 24.35 218 ASP B CA 1
ATOM 4466 C C . ASP B 1 218 ? 33.934 83.170 5.476 1.00 21.48 218 ASP B C 1
ATOM 4467 O O . ASP B 1 218 ? 34.981 83.701 5.834 1.00 20.53 218 ASP B O 1
ATOM 4472 N N . LEU B 1 219 ? 33.884 81.955 4.941 1.00 18.10 219 LEU B N 1
ATOM 4473 C CA . LEU B 1 219 ? 35.082 81.143 4.761 1.00 19.14 219 LEU B CA 1
ATOM 4474 C C . LEU B 1 219 ? 35.725 81.349 3.395 1.00 18.93 219 LEU B C 1
ATOM 4475 O O . LEU B 1 219 ? 35.040 81.414 2.372 1.00 16.73 219 LEU B O 1
ATOM 4480 N N . LYS B 1 220 ? 37.048 81.465 3.390 1.00 16.07 220 LYS B N 1
ATOM 4481 C CA . LYS B 1 220 ? 37.779 81.647 2.148 1.00 15.24 220 LYS B CA 1
ATOM 4482 C C . LYS B 1 220 ? 38.813 80.535 2.000 1.00 14.42 220 LYS B C 1
ATOM 4483 O O . LYS B 1 220 ? 39.688 80.376 2.853 1.00 14.84 220 LYS B O 1
ATOM 4489 N N . ALA B 1 221 ? 38.685 79.753 0.933 1.00 13.28 221 ALA B N 1
ATOM 4490 C CA . ALA B 1 221 ? 39.622 78.673 0.652 1.00 13.36 221 ALA B CA 1
ATOM 4491 C C . ALA B 1 221 ? 40.444 79.101 -0.553 1.00 16.24 221 ALA B C 1
ATOM 4492 O O . ALA B 1 221 ? 39.904 79.392 -1.639 1.00 13.42 221 ALA B O 1
ATOM 4494 N N . ILE B 1 222 ? 41.754 79.141 -0.355 1.00 16.96 222 ILE B N 1
ATOM 4495 C CA . ILE B 1 222 ? 42.679 79.565 -1.388 1.00 19.13 222 ILE B CA 1
ATOM 4496 C C . ILE B 1 222 ? 43.500 78.413 -1.948 1.00 20.27 222 ILE B C 1
ATOM 4497 O O . ILE B 1 222 ? 44.129 77.660 -1.200 1.00 20.44 222 ILE B O 1
ATOM 4502 N N . VAL B 1 223 ? 43.490 78.293 -3.271 1.00 21.12 223 VAL B N 1
ATOM 4503 C CA . VAL B 1 223 ? 44.252 77.268 -3.966 1.00 19.64 223 VAL B CA 1
ATOM 4504 C C . VAL B 1 223 ? 45.200 77.990 -4.908 1.00 19.59 223 VAL B C 1
ATOM 4505 O O . VAL B 1 223 ? 44.786 78.889 -5.644 1.00 18.37 223 VAL B O 1
ATOM 4509 N N . LYS B 1 224 ? 46.472 77.609 -4.883 1.00 20.03 224 LYS B N 1
ATOM 4510 C CA . LYS B 1 224 ? 47.422 78.249 -5.771 1.00 19.27 224 LYS B CA 1
ATOM 4511 C C . LYS B 1 224 ? 48.633 77.411 -6.132 1.00 19.58 224 LYS B C 1
ATOM 4512 O O . LYS B 1 224 ? 49.050 76.515 -5.384 1.00 16.48 224 LYS B O 1
ATOM 4518 N N . THR B 1 225 ? 49.160 77.677 -7.324 1.00 20.94 225 THR B N 1
ATOM 4519 C CA . THR B 1 225 ? 50.348 76.996 -7.805 1.00 24.50 225 THR B CA 1
ATOM 4520 C C . THR B 1 225 ? 51.160 77.988 -8.611 1.00 23.71 225 THR B C 1
ATOM 4521 O O . THR B 1 225 ? 50.623 78.929 -9.207 1.00 23.07 225 THR B O 1
ATOM 4525 N N . SER B 1 226 ? 52.464 77.760 -8.624 1.00 23.05 226 SER B N 1
ATOM 4526 C CA . SER B 1 226 ? 53.394 78.617 -9.344 1.00 23.30 226 SER B CA 1
ATOM 4527 C C . SER B 1 226 ? 54.600 77.751 -9.654 1.00 22.06 226 SER B C 1
ATOM 4528 O O . SER B 1 226 ? 54.905 76.836 -8.901 1.00 22.87 226 SER B O 1
ATOM 4531 N N . HIS B 1 227 ? 55.268 78.008 -10.769 1.00 22.71 227 HIS B N 1
ATOM 4532 C CA . HIS B 1 227 ? 56.457 77.237 -11.095 1.00 23.73 227 HIS B CA 1
ATOM 4533 C C . HIS B 1 227 ? 57.694 78.048 -10.706 1.00 24.27 227 HIS B C 1
ATOM 4534 O O . HIS B 1 227 ? 58.797 77.786 -11.191 1.00 25.76 227 HIS B O 1
ATOM 4541 N N . LEU B 1 228 ? 57.508 79.024 -9.821 1.00 21.15 228 LEU B N 1
ATOM 4542 C CA . LEU B 1 228 ? 58.609 79.870 -9.373 1.00 22.58 228 LEU B CA 1
ATOM 4543 C C . LEU B 1 228 ? 58.641 80.089 -7.864 1.00 22.15 228 LEU B C 1
ATOM 4544 O O . LEU B 1 228 ? 58.543 81.220 -7.373 1.00 23.21 228 LEU B O 1
ATOM 4549 N N . VAL B 1 229 ? 58.790 78.996 -7.132 1.00 20.50 229 VAL B N 1
ATOM 4550 C CA . VAL B 1 229 ? 58.852 79.038 -5.683 1.00 19.47 229 VAL B CA 1
ATOM 4551 C C . VAL B 1 229 ? 60.077 78.249 -5.221 1.00 19.49 229 VAL B C 1
ATOM 4552 O O . VAL B 1 229 ? 60.059 77.020 -5.227 1.00 18.76 229 VAL B O 1
ATOM 4556 N N . LYS B 1 230 ? 61.136 78.955 -4.827 1.00 20.30 230 LYS B N 1
ATOM 4557 C CA . LYS B 1 230 ? 62.376 78.310 -4.371 1.00 21.39 230 LYS B CA 1
ATOM 4558 C C . LYS B 1 230 ? 62.197 77.698 -2.988 1.00 22.68 230 LYS B C 1
ATOM 4559 O O . LYS B 1 230 ? 62.586 76.550 -2.747 1.00 21.16 230 LYS B O 1
ATOM 4565 N N . ILE B 1 231 ? 61.633 78.478 -2.069 1.00 21.95 231 ILE B N 1
ATOM 4566 C CA . ILE B 1 231 ? 61.375 78.005 -0.716 1.00 22.43 231 ILE B CA 1
ATOM 4567 C C . ILE B 1 231 ? 59.871 77.779 -0.634 1.00 24.15 231 ILE B C 1
ATOM 4568 O O . ILE B 1 231 ? 59.088 78.721 -0.751 1.00 24.25 231 ILE B O 1
ATOM 4573 N N . ASP B 1 232 ? 59.467 76.534 -0.429 1.00 22.85 232 ASP B N 1
ATOM 4574 C CA . ASP B 1 232 ? 58.047 76.214 -0.383 1.00 22.86 232 ASP B CA 1
ATOM 4575 C C . ASP B 1 232 ? 57.255 76.793 0.778 1.00 19.88 232 ASP B C 1
ATOM 4576 O O . ASP B 1 232 ? 57.791 77.057 1.856 1.00 15.95 232 ASP B O 1
ATOM 4581 N N . TYR B 1 233 ? 55.967 77.007 0.532 1.00 18.54 233 TYR B N 1
ATOM 4582 C CA . TYR B 1 233 ? 55.060 77.481 1.568 1.00 19.13 233 TYR B CA 1
ATOM 4583 C C . TYR B 1 233 ? 54.588 76.171 2.194 1.00 18.20 233 TYR B C 1
ATOM 4584 O O . TYR B 1 233 ? 54.932 75.092 1.721 1.00 15.25 233 TYR B O 1
ATOM 4593 N N . PRO B 1 234 ? 53.792 76.245 3.267 1.00 17.87 234 PRO B N 1
ATOM 4594 C CA . PRO B 1 234 ? 53.328 74.985 3.845 1.00 16.11 234 PRO B CA 1
ATOM 4595 C C . PRO B 1 234 ? 52.404 74.342 2.803 1.00 15.59 234 PRO B C 1
ATOM 4596 O O . PRO B 1 234 ? 51.821 75.046 1.978 1.00 16.53 234 PRO B O 1
ATOM 4600 N N . LYS B 1 235 ? 52.282 73.019 2.808 1.00 13.45 235 LYS B N 1
ATOM 4601 C CA . LYS B 1 235 ? 51.397 72.361 1.845 1.00 13.76 235 LYS B CA 1
ATOM 4602 C C . LYS B 1 235 ? 49.944 72.794 2.092 1.00 15.23 235 LYS B C 1
ATOM 4603 O O . LYS B 1 235 ? 49.219 73.094 1.148 1.00 16.44 235 LYS B O 1
ATOM 4609 N N . PHE B 1 236 ? 49.535 72.812 3.362 1.00 12.29 236 PHE B N 1
ATOM 4610 C CA . PHE B 1 236 ? 48.191 73.222 3.774 1.00 15.23 236 PHE B CA 1
ATOM 4611 C C . PHE B 1 236 ? 48.264 74.111 5.019 1.00 17.22 236 PHE B C 1
ATOM 4612 O O . PHE B 1 236 ? 49.109 73.906 5.904 1.00 19.05 236 PHE B O 1
ATOM 4620 N N . ILE B 1 237 ? 47.371 75.093 5.074 1.00 18.33 237 ILE B N 1
ATOM 4621 C CA . ILE B 1 237 ? 47.256 76.011 6.197 1.00 15.86 237 ILE B CA 1
ATOM 4622 C C . ILE B 1 237 ? 45.764 76.152 6.481 1.00 15.75 237 ILE B C 1
ATOM 4623 O O . ILE B 1 237 ? 44.981 76.387 5.565 1.00 14.26 237 ILE B O 1
ATOM 4628 N N . VAL B 1 238 ? 45.364 75.980 7.735 1.00 14.33 238 VAL B N 1
ATOM 4629 C CA . VAL B 1 238 ? 43.962 76.128 8.096 1.00 14.21 238 VAL B CA 1
ATOM 4630 C C . VAL B 1 238 ? 43.854 76.952 9.373 1.00 16.47 238 VAL B C 1
ATOM 4631 O O . VAL B 1 238 ? 44.484 76.627 10.384 1.00 16.45 238 VAL B O 1
ATOM 4635 N N . HIS B 1 239 ? 43.059 78.017 9.322 1.00 14.13 239 HIS B N 1
ATOM 4636 C CA . HIS B 1 239 ? 42.841 78.863 10.489 1.00 13.32 239 HIS B CA 1
ATOM 4637 C C . HIS B 1 239 ? 41.369 78.809 10.837 1.00 12.44 239 HIS B C 1
ATOM 4638 O O . HIS B 1 239 ? 40.512 78.883 9.953 1.00 12.15 239 HIS B O 1
ATOM 4645 N N . GLY B 1 240 ? 41.096 78.672 12.127 1.00 9.71 240 GLY B N 1
ATOM 4646 C CA . GLY B 1 240 ? 39.740 78.630 12.635 1.00 12.49 240 GLY B CA 1
ATOM 4647 C C . GLY B 1 240 ? 39.681 79.597 13.804 1.00 13.30 240 GLY B C 1
ATOM 4648 O O . GLY B 1 240 ? 40.719 80.052 14.274 1.00 10.95 240 GLY B O 1
ATOM 4649 N N . LYS B 1 241 ? 38.487 79.911 14.292 1.00 14.00 241 LYS B N 1
ATOM 4650 C CA . LYS B 1 241 ? 38.379 80.850 15.399 1.00 16.20 241 LYS B CA 1
ATOM 4651 C C . LYS B 1 241 ? 39.053 80.379 16.687 1.00 16.65 241 LYS B C 1
ATOM 4652 O O . LYS B 1 241 ? 39.332 81.190 17.561 1.00 15.08 241 LYS B O 1
ATOM 4658 N N . LYS B 1 242 ? 39.322 79.082 16.802 1.00 18.82 242 LYS B N 1
ATOM 4659 C CA . LYS B 1 242 ? 39.964 78.558 18.010 1.00 20.54 242 LYS B CA 1
ATOM 4660 C C . LYS B 1 242 ? 41.390 78.075 17.819 1.00 20.19 242 LYS B C 1
ATOM 4661 O O . LYS B 1 242 ? 42.053 77.694 18.786 1.00 22.10 242 LYS B O 1
ATOM 4667 N N . GLY B 1 243 ? 41.882 78.088 16.588 1.00 20.05 243 GLY B N 1
ATOM 4668 C CA . GLY B 1 243 ? 43.239 77.614 16.381 1.00 17.71 243 GLY B CA 1
ATOM 4669 C C . GLY B 1 243 ? 43.659 77.504 14.937 1.00 16.64 243 GLY B C 1
ATOM 4670 O O . GLY B 1 243 ? 42.908 77.877 14.033 1.00 15.19 243 GLY B O 1
ATOM 4671 N N . SER B 1 244 ? 44.863 76.978 14.731 1.00 15.77 244 SER B N 1
ATOM 4672 C CA . SER B 1 244 ? 45.432 76.815 13.405 1.00 14.29 244 SER B CA 1
ATOM 4673 C C . SER B 1 244 ? 46.059 75.444 13.216 1.00 15.91 244 SER B C 1
ATOM 4674 O O . SER B 1 244 ? 46.491 74.795 14.184 1.00 16.53 244 SER B O 1
ATOM 4677 N N . PHE B 1 245 ? 46.115 75.032 11.952 1.00 14.61 245 PHE B N 1
ATOM 4678 C CA . PHE B 1 245 ? 46.720 73.768 11.528 1.00 12.43 245 PHE B CA 1
ATOM 4679 C C . PHE B 1 245 ? 47.685 74.109 10.405 1.00 13.36 245 PHE B C 1
ATOM 4680 O O . PHE B 1 245 ? 47.319 74.796 9.448 1.00 13.75 245 PHE B O 1
ATOM 4688 N N . ILE B 1 246 ? 48.919 73.649 10.520 1.00 12.72 246 ILE B N 1
ATOM 4689 C CA . ILE B 1 246 ? 49.906 73.895 9.487 1.00 14.50 246 ILE B CA 1
ATOM 4690 C C . ILE B 1 246 ? 50.496 72.543 9.135 1.00 15.78 246 ILE B C 1
ATOM 4691 O O . ILE B 1 246 ? 50.776 71.734 10.022 1.00 15.36 246 ILE B O 1
ATOM 4696 N N . LYS B 1 247 ? 50.672 72.291 7.842 1.00 17.81 247 LYS B N 1
ATOM 4697 C CA . LYS B 1 247 ? 51.256 71.037 7.391 1.00 17.25 247 LYS B CA 1
ATOM 4698 C C . LYS B 1 247 ? 52.248 71.279 6.274 1.00 18.43 247 LYS B C 1
ATOM 4699 O O . LYS B 1 247 ? 51.890 71.786 5.213 1.00 17.91 247 LYS B O 1
ATOM 4705 N N . TYR B 1 248 ? 53.502 70.927 6.526 1.00 18.70 248 TYR B N 1
ATOM 4706 C CA . TYR B 1 248 ? 54.545 71.057 5.521 1.00 20.07 248 TYR B CA 1
ATOM 4707 C C . TYR B 1 248 ? 54.715 69.702 4.863 1.00 19.91 248 TYR B C 1
ATOM 4708 O O . TYR B 1 248 ? 54.499 68.669 5.500 1.00 21.45 248 TYR B O 1
ATOM 4717 N N . GLY B 1 249 ? 55.088 69.705 3.589 1.00 19.04 249 GLY B N 1
ATOM 4718 C CA . GLY B 1 249 ? 55.303 68.449 2.888 1.00 21.96 249 GLY B CA 1
ATOM 4719 C C . GLY B 1 249 ? 54.090 67.863 2.189 1.00 20.36 249 GLY B C 1
ATOM 4720 O O . GLY B 1 249 ? 52.986 67.850 2.725 1.00 20.11 249 GLY B O 1
ATOM 4721 N N . ILE B 1 250 ? 54.307 67.354 0.985 1.00 21.32 250 ILE B N 1
ATOM 4722 C CA . ILE B 1 250 ? 53.226 66.763 0.212 1.00 20.07 250 ILE B CA 1
ATOM 4723 C C . ILE B 1 250 ? 53.263 65.240 0.281 1.00 20.21 250 ILE B C 1
ATOM 4724 O O . ILE B 1 250 ? 54.276 64.642 0.672 1.00 20.01 250 ILE B O 1
ATOM 4729 N N . ASP B 1 251 ? 52.148 64.616 -0.089 1.00 19.16 251 ASP B N 1
ATOM 4730 C CA . ASP B 1 251 ? 52.048 63.158 -0.119 1.00 18.53 251 ASP B CA 1
ATOM 4731 C C . ASP B 1 251 ? 53.286 62.600 -0.839 1.00 17.35 251 ASP B C 1
ATOM 4732 O O . ASP B 1 251 ? 53.745 63.164 -1.837 1.00 15.37 251 ASP B O 1
ATOM 4737 N N . GLN B 1 252 ? 53.817 61.491 -0.331 1.00 18.72 252 GLN B N 1
ATOM 4738 C CA . GLN B 1 252 ? 55.029 60.878 -0.882 1.00 20.25 252 GLN B CA 1
ATOM 4739 C C . GLN B 1 252 ? 54.860 59.723 -1.872 1.00 21.42 252 GLN B C 1
ATOM 4740 O O . GLN B 1 252 ? 55.854 59.154 -2.327 1.00 21.48 252 GLN B O 1
ATOM 4746 N N . GLN B 1 253 ? 53.628 59.364 -2.216 1.00 21.58 253 GLN B N 1
ATOM 4747 C CA . GLN B 1 253 ? 53.442 58.255 -3.150 1.00 22.61 253 GLN B CA 1
ATOM 4748 C C . GLN B 1 253 ? 54.141 58.478 -4.482 1.00 23.91 253 GLN B C 1
ATOM 4749 O O . GLN B 1 253 ? 54.846 57.592 -4.973 1.00 24.80 253 GLN B O 1
ATOM 4755 N N . GLU B 1 254 ? 53.948 59.657 -5.066 1.00 25.10 254 GLU B N 1
ATOM 4756 C CA . GLU B 1 254 ? 54.562 59.975 -6.346 1.00 28.35 254 GLU B CA 1
ATOM 4757 C C . GLU B 1 254 ? 56.075 59.875 -6.251 1.00 29.44 254 GLU B C 1
ATOM 4758 O O . GLU B 1 254 ? 56.722 59.348 -7.152 1.00 29.96 254 GLU B O 1
ATOM 4764 N N . THR B 1 255 ? 56.636 60.385 -5.158 1.00 29.67 255 THR B N 1
ATOM 4765 C CA . THR B 1 255 ? 58.074 60.332 -4.953 1.00 30.93 255 THR B CA 1
ATOM 4766 C C . THR B 1 255 ? 58.521 58.870 -4.942 1.00 29.83 255 THR B C 1
ATOM 4767 O O . THR B 1 255 ? 59.504 58.510 -5.590 1.00 30.33 255 THR B O 1
ATOM 4771 N N . SER B 1 256 ? 57.794 58.039 -4.199 1.00 29.08 256 SER B N 1
ATOM 4772 C CA . SER B 1 256 ? 58.109 56.621 -4.106 1.00 28.92 256 SER B CA 1
ATOM 4773 C C . SER B 1 256 ? 58.027 55.949 -5.472 1.00 29.13 256 SER B C 1
ATOM 4774 O O . SER B 1 256 ? 58.931 55.209 -5.860 1.00 29.08 256 SER B O 1
ATOM 4777 N N . LEU B 1 257 ? 56.942 56.212 -6.194 1.00 29.88 257 LEU B N 1
ATOM 4778 C CA . LEU B 1 257 ? 56.742 55.640 -7.521 1.00 30.47 257 LEU B CA 1
ATOM 4779 C C . LEU B 1 257 ? 57.876 56.016 -8.465 1.00 32.83 257 LEU B C 1
ATOM 4780 O O . LEU B 1 257 ? 58.421 55.156 -9.156 1.00 32.86 257 LEU B O 1
ATOM 4785 N N . LYS B 1 258 ? 58.226 57.300 -8.500 1.00 35.79 258 LYS B N 1
ATOM 4786 C CA . LYS B 1 258 ? 59.306 57.770 -9.366 1.00 38.10 258 LYS B CA 1
ATOM 4787 C C . LYS B 1 258 ? 60.637 57.149 -8.948 1.00 39.36 258 LYS B C 1
ATOM 4788 O O . LYS B 1 258 ? 61.586 57.110 -9.730 1.00 40.33 258 LYS B O 1
ATOM 4794 N N . ALA B 1 259 ? 60.700 56.664 -7.711 1.00 40.28 259 ALA B N 1
ATOM 4795 C CA . ALA B 1 259 ? 61.914 56.043 -7.195 1.00 41.53 259 ALA B CA 1
ATOM 4796 C C . ALA B 1 259 ? 61.861 54.527 -7.373 1.00 41.72 259 ALA B C 1
ATOM 4797 O O . ALA B 1 259 ? 62.630 53.792 -6.758 1.00 40.38 259 ALA B O 1
ATOM 4799 N N . ASN B 1 260 ? 60.938 54.073 -8.212 1.00 42.69 260 ASN B N 1
ATOM 4800 C CA . ASN B 1 260 ? 60.770 52.656 -8.506 1.00 44.47 260 ASN B CA 1
ATOM 4801 C C . ASN B 1 260 ? 60.313 51.811 -7.315 1.00 44.70 260 ASN B C 1
ATOM 4802 O O . ASN B 1 260 ? 60.551 50.602 -7.269 1.00 44.53 260 ASN B O 1
ATOM 4807 N N . ILE B 1 261 ? 59.666 52.449 -6.345 1.00 43.74 261 ILE B N 1
ATOM 4808 C CA . ILE B 1 261 ? 59.151 51.726 -5.191 1.00 42.34 261 ILE B CA 1
ATOM 4809 C C . ILE B 1 261 ? 57.656 51.595 -5.444 1.00 41.08 261 ILE B C 1
ATOM 4810 O O . ILE B 1 261 ? 56.962 52.593 -5.622 1.00 41.91 261 ILE B O 1
ATOM 4823 N N . PRO B 1 263 ? 53.598 50.169 -4.590 1.00 37.64 263 PRO B N 1
ATOM 4824 C CA . PRO B 1 263 ? 52.659 50.039 -3.471 1.00 38.71 263 PRO B CA 1
ATOM 4825 C C . PRO B 1 263 ? 52.789 48.665 -2.818 1.00 40.09 263 PRO B C 1
ATOM 4826 O O . PRO B 1 263 ? 52.858 47.651 -3.508 1.00 41.74 263 PRO B O 1
ATOM 4830 N N . GLY B 1 264 ? 52.824 48.634 -1.492 1.00 42.08 264 GLY B N 1
ATOM 4831 C CA . GLY B 1 264 ? 52.942 47.368 -0.791 1.00 44.10 264 GLY B CA 1
ATOM 4832 C C . GLY B 1 264 ? 54.373 47.042 -0.418 1.00 45.09 264 GLY B C 1
ATOM 4833 O O . GLY B 1 264 ? 54.630 46.391 0.594 1.00 44.66 264 GLY B O 1
ATOM 4834 N N . GLU B 1 265 ? 55.312 47.491 -1.241 1.00 46.68 265 GLU B N 1
ATOM 4835 C CA . GLU B 1 265 ? 56.723 47.244 -0.985 1.00 46.99 265 GLU B CA 1
ATOM 4836 C C . GLU B 1 265 ? 57.201 48.009 0.242 1.00 47.20 265 GLU B C 1
ATOM 4837 O O . GLU B 1 265 ? 56.543 48.942 0.700 1.00 46.68 265 GLU B O 1
ATOM 4843 N N . PRO B 1 266 ? 58.361 47.620 0.793 1.00 47.05 266 PRO B N 1
ATOM 4844 C CA . PRO B 1 266 ? 58.911 48.287 1.977 1.00 46.25 266 PRO B CA 1
ATOM 4845 C C . PRO B 1 266 ? 59.285 49.752 1.755 1.00 44.76 266 PRO B C 1
ATOM 4846 O O . PRO B 1 266 ? 59.981 50.090 0.795 1.00 44.76 266 PRO B O 1
ATOM 4850 N N . GLY B 1 267 ? 58.804 50.613 2.651 1.00 42.99 267 GLY B N 1
ATOM 4851 C CA . GLY B 1 267 ? 59.106 52.030 2.574 1.00 40.29 267 GLY B CA 1
ATOM 4852 C C . GLY B 1 267 ? 58.331 52.840 1.554 1.00 38.53 267 GLY B C 1
ATOM 4853 O O . GLY B 1 267 ? 58.698 53.983 1.267 1.00 39.26 267 GLY B O 1
ATOM 4854 N N . PHE B 1 268 ? 57.262 52.268 1.009 1.00 35.16 268 PHE B N 1
ATOM 4855 C CA . PHE B 1 268 ? 56.466 52.976 0.015 1.00 33.13 268 PHE B CA 1
ATOM 4856 C C . PHE B 1 268 ? 55.796 54.207 0.617 1.00 31.49 268 PHE B C 1
ATOM 4857 O O . PHE B 1 268 ? 55.030 54.098 1.570 1.00 26.74 268 PHE B O 1
ATOM 4865 N N . ALA B 1 269 ? 56.085 55.371 0.041 1.00 32.27 269 ALA B N 1
ATOM 4866 C CA . ALA B 1 269 ? 55.520 56.639 0.500 1.00 31.95 269 ALA B CA 1
ATOM 4867 C C . ALA B 1 269 ? 55.972 56.996 1.913 1.00 33.87 269 ALA B C 1
ATOM 4868 O O . ALA B 1 269 ? 55.191 57.526 2.709 1.00 35.07 269 ALA B O 1
ATOM 4870 N N . ALA B 1 270 ? 57.231 56.700 2.224 1.00 34.79 270 ALA B N 1
ATOM 4871 C CA . ALA B 1 270 ? 57.778 57.019 3.541 1.00 36.00 270 ALA B CA 1
ATOM 4872 C C . ALA B 1 270 ? 57.669 58.529 3.720 1.00 35.31 270 ALA B C 1
ATOM 4873 O O . ALA B 1 270 ? 58.024 59.286 2.817 1.00 33.70 270 ALA B O 1
ATOM 4875 N N . ASP B 1 271 ? 57.192 58.966 4.883 1.00 35.87 271 ASP B N 1
ATOM 4876 C CA . ASP B 1 271 ? 57.022 60.398 5.141 1.00 38.25 271 ASP B CA 1
ATOM 4877 C C . ASP B 1 271 ? 57.492 60.812 6.546 1.00 39.57 271 ASP B C 1
ATOM 4878 O O . ASP B 1 271 ? 56.957 60.331 7.542 1.00 39.07 271 ASP B O 1
ATOM 4883 N N . ASP B 1 272 ? 58.477 61.710 6.616 1.00 41.43 272 ASP B N 1
ATOM 4884 C CA . ASP B 1 272 ? 59.004 62.199 7.898 1.00 42.89 272 ASP B CA 1
ATOM 4885 C C . ASP B 1 272 ? 58.395 63.549 8.303 1.00 42.67 272 ASP B C 1
ATOM 4886 O O . ASP B 1 272 ? 59.008 64.306 9.062 1.00 43.79 272 ASP B O 1
ATOM 4891 N N . SER B 1 273 ? 57.207 63.864 7.797 1.00 39.94 273 SER B N 1
ATOM 4892 C CA . SER B 1 273 ? 56.576 65.136 8.137 1.00 36.16 273 SER B CA 1
ATOM 4893 C C . SER B 1 273 ? 55.428 64.909 9.107 1.00 34.42 273 SER B C 1
ATOM 4894 O O . SER B 1 273 ? 55.003 63.774 9.326 1.00 33.02 273 SER B O 1
ATOM 4897 N N . VAL B 1 274 ? 54.932 65.999 9.684 1.00 31.02 274 VAL B N 1
ATOM 4898 C CA . VAL B 1 274 ? 53.825 65.929 10.624 1.00 29.29 274 VAL B CA 1
ATOM 4899 C C . VAL B 1 274 ? 52.924 67.141 10.477 1.00 27.34 274 VAL B C 1
ATOM 4900 O O . VAL B 1 274 ? 53.337 68.182 9.971 1.00 25.74 274 VAL B O 1
ATOM 4904 N N . GLY B 1 275 ? 51.683 66.993 10.910 1.00 25.71 275 GLY B N 1
ATOM 4905 C CA . GLY B 1 275 ? 50.757 68.102 10.853 1.00 25.79 275 GLY B CA 1
ATOM 4906 C C . GLY B 1 275 ? 50.839 68.769 12.210 1.00 26.15 275 GLY B C 1
ATOM 4907 O O . GLY B 1 275 ? 50.832 68.080 13.236 1.00 26.98 275 GLY B O 1
ATOM 4908 N N . VAL B 1 276 ? 50.941 70.094 12.219 1.00 26.10 276 VAL B N 1
ATOM 4909 C CA . VAL B 1 276 ? 51.028 70.852 13.461 1.00 26.04 276 VAL B CA 1
ATOM 4910 C C . VAL B 1 276 ? 49.691 71.510 13.792 1.00 26.43 276 VAL B C 1
ATOM 4911 O O . VAL B 1 276 ? 49.077 72.158 12.943 1.00 24.99 276 VAL B O 1
ATOM 4915 N N . LEU B 1 277 ? 49.260 71.352 15.037 1.00 24.57 277 LEU B N 1
ATOM 4916 C CA . LEU B 1 277 ? 47.991 71.903 15.481 1.00 26.35 277 LEU B CA 1
ATOM 4917 C C . LEU B 1 277 ? 48.176 72.708 16.768 1.00 26.36 277 LEU B C 1
ATOM 4918 O O . LEU B 1 277 ? 48.884 72.282 17.685 1.00 24.84 277 LEU B O 1
ATOM 4923 N N . GLU B 1 278 ? 47.575 73.892 16.811 1.00 24.78 278 GLU B N 1
ATOM 4924 C CA . GLU B 1 278 ? 47.618 74.728 18.002 1.00 23.37 278 GLU B CA 1
ATOM 4925 C C . GLU B 1 278 ? 46.234 75.348 18.177 1.00 22.39 278 GLU B C 1
ATOM 4926 O O . GLU B 1 278 ? 45.764 76.109 17.329 1.00 21.39 278 GLU B O 1
ATOM 4932 N N . TYR B 1 279 ? 45.577 75.017 19.278 1.00 20.96 279 TYR B N 1
ATOM 4933 C CA . TYR B 1 279 ? 44.248 75.537 19.509 1.00 22.25 279 TYR B CA 1
ATOM 4934 C C . TYR B 1 279 ? 43.961 75.818 20.966 1.00 24.02 279 TYR B C 1
ATOM 4935 O O . TYR B 1 279 ? 44.672 75.354 21.860 1.00 26.45 279 TYR B O 1
ATOM 4944 N N . VAL B 1 280 ? 42.902 76.582 21.194 1.00 25.27 280 VAL B N 1
ATOM 4945 C CA . VAL B 1 280 ? 42.484 76.928 22.538 1.00 26.44 280 VAL B CA 1
ATOM 4946 C C . VAL B 1 280 ? 41.373 75.956 22.907 1.00 27.95 280 VAL B C 1
ATOM 4947 O O . VAL B 1 280 ? 40.375 75.854 22.192 1.00 26.63 280 VAL B O 1
ATOM 4951 N N . ASN B 1 281 ? 41.552 75.228 24.008 1.00 29.27 281 ASN B N 1
ATOM 4952 C CA . ASN B 1 281 ? 40.542 74.262 24.426 1.00 31.11 281 ASN B CA 1
ATOM 4953 C C . ASN B 1 281 ? 39.441 74.919 25.246 1.00 32.44 281 ASN B C 1
ATOM 4954 O O . ASN B 1 281 ? 39.428 76.136 25.410 1.00 28.95 281 ASN B O 1
ATOM 4959 N N . ASP B 1 282 ? 38.520 74.104 25.747 1.00 36.51 282 ASP B N 1
ATOM 4960 C CA . ASP B 1 282 ? 37.396 74.587 26.540 1.00 41.80 282 ASP B CA 1
ATOM 4961 C C . ASP B 1 282 ? 37.796 75.511 27.689 1.00 42.65 282 ASP B C 1
ATOM 4962 O O . ASP B 1 282 ? 37.216 76.582 27.859 1.00 44.85 282 ASP B O 1
ATOM 4967 N N . GLU B 1 283 ? 38.787 75.093 28.470 1.00 43.74 283 GLU B N 1
ATOM 4968 C CA . GLU B 1 283 ? 39.253 75.876 29.611 1.00 43.86 283 GLU B CA 1
ATOM 4969 C C . GLU B 1 283 ? 40.070 77.099 29.201 1.00 42.45 283 GLU B C 1
ATOM 4970 O O . GLU B 1 283 ? 40.681 77.754 30.044 1.00 42.28 283 GLU B O 1
ATOM 4976 N N . GLY B 1 284 ? 40.086 77.404 27.908 1.00 39.15 284 GLY B N 1
ATOM 4977 C CA . GLY B 1 284 ? 40.833 78.556 27.435 1.00 35.77 284 GLY B CA 1
ATOM 4978 C C . GLY B 1 284 ? 42.340 78.366 27.431 1.00 33.52 284 GLY B C 1
ATOM 4979 O O . GLY B 1 284 ? 43.094 79.331 27.330 1.00 31.59 284 GLY B O 1
ATOM 4980 N N . VAL B 1 285 ? 42.781 77.120 27.535 1.00 32.28 285 VAL B N 1
ATOM 4981 C CA . VAL B 1 285 ? 44.205 76.805 27.540 1.00 32.82 285 VAL B CA 1
ATOM 4982 C C . VAL B 1 285 ? 44.713 76.529 26.123 1.00 32.11 285 VAL B C 1
ATOM 4983 O O . VAL B 1 285 ? 44.027 75.883 25.328 1.00 32.33 285 VAL B O 1
ATOM 4987 N N . THR B 1 286 ? 45.912 77.012 25.813 1.00 31.46 286 THR B N 1
ATOM 4988 C CA . THR B 1 286 ? 46.503 76.775 24.499 1.00 31.77 286 THR B CA 1
ATOM 4989 C C . THR B 1 286 ? 47.040 75.344 24.453 1.00 31.64 286 THR B C 1
ATOM 4990 O O . THR B 1 286 ? 47.959 74.984 25.198 1.00 30.67 286 THR B O 1
ATOM 4994 N N . VAL B 1 287 ? 46.441 74.535 23.586 1.00 30.79 287 VAL B N 1
ATOM 4995 C CA . VAL B 1 287 ? 46.830 73.142 23.422 1.00 31.01 287 VAL B CA 1
ATOM 4996 C C . VAL B 1 287 ? 47.621 72.978 22.131 1.00 30.92 287 VAL B C 1
ATOM 4997 O O . VAL B 1 287 ? 47.267 73.546 21.095 1.00 28.49 287 VAL B O 1
ATOM 5001 N N . ARG B 1 288 ? 48.700 72.210 22.207 1.00 31.62 288 ARG B N 1
ATOM 5002 C CA . ARG B 1 288 ? 49.556 71.952 21.053 1.00 34.35 288 ARG B CA 1
ATOM 5003 C C . ARG B 1 288 ? 49.422 70.473 20.693 1.00 34.95 288 ARG B C 1
ATOM 5004 O O . ARG B 1 288 ? 49.150 69.644 21.562 1.00 35.65 288 ARG B O 1
ATOM 5012 N N . GLU B 1 289 ? 49.619 70.133 19.423 1.00 35.19 289 GLU B N 1
ATOM 5013 C CA . GLU B 1 289 ? 49.479 68.744 19.008 1.00 36.22 289 GLU B CA 1
ATOM 5014 C C . GLU B 1 289 ? 50.169 68.437 17.681 1.00 37.39 289 GLU B C 1
ATOM 5015 O O . GLU B 1 289 ? 50.043 69.193 16.712 1.00 36.87 289 GLU B O 1
ATOM 5021 N N . GLU B 1 290 ? 50.904 67.332 17.644 1.00 37.28 290 GLU B N 1
ATOM 5022 C CA . GLU B 1 290 ? 51.570 66.901 16.418 1.00 39.44 290 GLU B CA 1
ATOM 5023 C C . GLU B 1 290 ? 50.744 65.756 15.851 1.00 40.32 290 GLU B C 1
ATOM 5024 O O . GLU B 1 290 ? 50.418 64.803 16.565 1.00 39.15 290 GLU B O 1
ATOM 5038 N N . LYS B 1 292 ? 50.533 62.723 13.149 1.00 40.26 292 LYS B N 1
ATOM 5039 C CA . LYS B 1 292 ? 51.311 61.875 12.261 1.00 41.53 292 LYS B CA 1
ATOM 5040 C C . LYS B 1 292 ? 50.492 61.870 10.975 1.00 40.55 292 LYS B C 1
ATOM 5041 O O . LYS B 1 292 ? 49.272 61.730 11.015 1.00 39.80 292 LYS B O 1
ATOM 5047 N N . PRO B 1 293 ? 51.143 62.045 9.819 1.00 40.86 293 PRO B N 1
ATOM 5048 C CA . PRO B 1 293 ? 50.384 62.053 8.566 1.00 41.33 293 PRO B CA 1
ATOM 5049 C C . PRO B 1 293 ? 49.578 60.781 8.347 1.00 41.50 293 PRO B C 1
ATOM 5050 O O . PRO B 1 293 ? 50.059 59.678 8.602 1.00 41.27 293 PRO B O 1
ATOM 5054 N N . GLU B 1 294 ? 48.343 60.935 7.885 1.00 41.82 294 GLU B N 1
ATOM 5055 C CA . GLU B 1 294 ? 47.515 59.774 7.605 1.00 41.97 294 GLU B CA 1
ATOM 5056 C C . GLU B 1 294 ? 48.224 59.053 6.461 1.00 41.37 294 GLU B C 1
ATOM 5057 O O . GLU B 1 294 ? 49.044 59.652 5.773 1.00 41.09 294 GLU B O 1
ATOM 5071 N N . GLY B 1 296 ? 48.574 57.718 2.825 1.00 36.18 296 GLY B N 1
ATOM 5072 C CA . GLY B 1 296 ? 47.952 57.964 1.537 1.00 32.63 296 GLY B CA 1
ATOM 5073 C C . GLY B 1 296 ? 48.036 56.742 0.644 1.00 29.32 296 GLY B C 1
ATOM 5074 O O . GLY B 1 296 ? 49.080 56.094 0.574 1.00 30.19 296 GLY B O 1
ATOM 5075 N N . ASP B 1 297 ? 46.935 56.429 -0.033 1.00 26.25 297 ASP B N 1
ATOM 5076 C CA . ASP B 1 297 ? 46.862 55.279 -0.932 1.00 22.76 297 ASP B CA 1
ATOM 5077 C C . ASP B 1 297 ? 45.933 55.606 -2.095 1.00 20.31 297 ASP B C 1
ATOM 5078 O O . ASP B 1 297 ? 44.720 55.636 -1.930 1.00 16.87 297 ASP B O 1
ATOM 5083 N N . TYR B 1 298 ? 46.504 55.864 -3.270 1.00 18.14 298 TYR B N 1
ATOM 5084 C CA . TYR B 1 298 ? 45.692 56.181 -4.447 1.00 18.61 298 TYR B CA 1
ATOM 5085 C C . TYR B 1 298 ? 44.824 54.990 -4.837 1.00 19.13 298 TYR B C 1
ATOM 5086 O O . TYR B 1 298 ? 43.802 55.143 -5.511 1.00 18.49 298 TYR B O 1
ATOM 5095 N N . GLY B 1 299 ? 45.243 53.803 -4.399 1.00 20.06 299 GLY B N 1
ATOM 5096 C CA . GLY B 1 299 ? 44.502 52.588 -4.686 1.00 20.77 299 GLY B CA 1
ATOM 5097 C C . GLY B 1 299 ? 43.120 52.637 -4.061 1.00 20.63 299 GLY B C 1
ATOM 5098 O O . GLY B 1 299 ? 42.235 51.872 -4.437 1.00 22.06 299 GLY B O 1
ATOM 5099 N N . ARG B 1 300 ? 42.926 53.538 -3.102 1.00 18.57 300 ARG B N 1
ATOM 5100 C CA . ARG B 1 300 ? 41.626 53.661 -2.459 1.00 19.43 300 ARG B CA 1
ATOM 5101 C C . ARG B 1 300 ? 40.563 54.071 -3.472 1.00 16.32 300 ARG B C 1
ATOM 5102 O O . ARG B 1 300 ? 39.368 53.917 -3.235 1.00 18.32 300 ARG B O 1
ATOM 5110 N N . VAL B 1 301 ? 41.001 54.582 -4.618 1.00 16.24 301 VAL B N 1
ATOM 5111 C CA . VAL B 1 301 ? 40.050 54.958 -5.655 1.00 16.33 301 VAL B CA 1
ATOM 5112 C C . VAL B 1 301 ? 39.395 53.676 -6.150 1.00 19.18 301 VAL B C 1
ATOM 5113 O O . VAL B 1 301 ? 38.172 53.600 -6.260 1.00 20.26 301 VAL B O 1
ATOM 5117 N N . TYR B 1 302 ? 40.202 52.658 -6.439 1.00 17.56 302 TYR B N 1
ATOM 5118 C CA . TYR B 1 302 ? 39.640 51.401 -6.924 1.00 20.07 302 TYR B CA 1
ATOM 5119 C C . TYR B 1 302 ? 38.872 50.635 -5.843 1.00 21.20 302 TYR B C 1
ATOM 5120 O O . TYR B 1 302 ? 37.912 49.936 -6.142 1.00 21.80 302 TYR B O 1
ATOM 5129 N N . ASP B 1 303 ? 39.293 50.764 -4.590 1.00 21.98 303 ASP B N 1
ATOM 5130 C CA . ASP B 1 303 ? 38.592 50.084 -3.512 1.00 23.94 303 ASP B CA 1
ATOM 5131 C C . ASP B 1 303 ? 37.168 50.632 -3.418 1.00 23.23 303 ASP B C 1
ATOM 5132 O O . ASP B 1 303 ? 36.226 49.899 -3.129 1.00 25.73 303 ASP B O 1
ATOM 5137 N N . ALA B 1 304 ? 37.017 51.922 -3.690 1.00 22.99 304 ALA B N 1
ATOM 5138 C CA . ALA B 1 304 ? 35.711 52.567 -3.648 1.00 21.57 304 ALA B CA 1
ATOM 5139 C C . ALA B 1 304 ? 34.865 52.106 -4.828 1.00 22.17 304 ALA B C 1
ATOM 5140 O O . ALA B 1 304 ? 33.669 51.814 -4.678 1.00 20.27 304 ALA B O 1
ATOM 5142 N N . LEU B 1 305 ? 35.491 52.047 -6.001 1.00 19.86 305 LEU B N 1
ATOM 5143 C CA . LEU B 1 305 ? 34.802 51.632 -7.218 1.00 21.98 305 LEU B CA 1
ATOM 5144 C C . LEU B 1 305 ? 34.342 50.189 -7.088 1.00 22.76 305 LEU B C 1
ATOM 5145 O O . LEU B 1 305 ? 33.291 49.823 -7.611 1.00 22.01 305 LEU B O 1
ATOM 5150 N N . TYR B 1 306 ? 35.132 49.377 -6.391 1.00 24.79 306 TYR B N 1
ATOM 5151 C CA . TYR B 1 306 ? 34.779 47.980 -6.177 1.00 28.00 306 TYR B CA 1
ATOM 5152 C C . TYR B 1 306 ? 33.500 47.923 -5.348 1.00 29.26 306 TYR B C 1
ATOM 5153 O O . TYR B 1 306 ? 32.600 47.135 -5.641 1.00 29.68 306 TYR B O 1
ATOM 5162 N N . GLN B 1 307 ? 33.434 48.759 -4.312 1.00 30.71 307 GLN B N 1
ATOM 5163 C CA . GLN B 1 307 ? 32.265 48.833 -3.429 1.00 31.34 307 GLN B CA 1
ATOM 5164 C C . GLN B 1 307 ? 31.037 49.293 -4.209 1.00 30.72 307 GLN B C 1
ATOM 5165 O O . GLN B 1 307 ? 29.923 48.799 -3.993 1.00 31.21 307 GLN B O 1
ATOM 5171 N N . THR B 1 308 ? 31.240 50.256 -5.103 1.00 28.72 308 THR B N 1
ATOM 5172 C CA . THR B 1 308 ? 30.146 50.789 -5.905 1.00 27.59 308 THR B CA 1
ATOM 5173 C C . THR B 1 308 ? 29.621 49.774 -6.910 1.00 28.01 308 THR B C 1
ATOM 5174 O O . THR B 1 308 ? 28.416 49.558 -7.024 1.00 28.31 308 THR B O 1
ATOM 5178 N N . ILE B 1 309 ? 30.537 49.166 -7.650 1.00 29.28 309 ILE B N 1
ATOM 5179 C CA . ILE B 1 309 ? 30.169 48.192 -8.663 1.00 31.26 309 ILE B CA 1
ATOM 5180 C C . ILE B 1 309 ? 29.651 46.889 -8.069 1.00 33.78 309 ILE B C 1
ATOM 5181 O O . ILE B 1 309 ? 28.683 46.318 -8.568 1.00 36.25 309 ILE B O 1
ATOM 5186 N N . THR B 1 310 ? 30.278 46.430 -6.993 1.00 36.42 310 THR B N 1
ATOM 5187 C CA . THR B 1 310 ? 29.881 45.179 -6.357 1.00 38.63 310 THR B CA 1
ATOM 5188 C C . THR B 1 310 ? 28.737 45.266 -5.338 1.00 40.13 310 THR B C 1
ATOM 5189 O O . THR B 1 310 ? 27.945 44.329 -5.221 1.00 40.67 310 THR B O 1
ATOM 5193 N N . HIS B 1 311 ? 28.630 46.377 -4.613 1.00 39.93 311 HIS B N 1
ATOM 5194 C CA . HIS B 1 311 ? 27.574 46.502 -3.610 1.00 39.85 311 HIS B CA 1
ATOM 5195 C C . HIS B 1 311 ? 26.673 47.729 -3.746 1.00 39.21 311 HIS B C 1
ATOM 5196 O O . HIS B 1 311 ? 25.921 48.061 -2.830 1.00 39.00 311 HIS B O 1
ATOM 5203 N N . GLY B 1 312 ? 26.750 48.397 -4.892 1.00 38.88 312 GLY B N 1
ATOM 5204 C CA . GLY B 1 312 ? 25.921 49.567 -5.137 1.00 37.50 312 GLY B CA 1
ATOM 5205 C C . GLY B 1 312 ? 26.198 50.792 -4.282 1.00 37.57 312 GLY B C 1
ATOM 5206 O O . GLY B 1 312 ? 25.418 51.746 -4.294 1.00 37.98 312 GLY B O 1
ATOM 5207 N N . ALA B 1 313 ? 27.298 50.780 -3.538 1.00 36.39 313 ALA B N 1
ATOM 5208 C CA . ALA B 1 313 ? 27.645 51.915 -2.692 1.00 35.23 313 ALA B CA 1
ATOM 5209 C C . ALA B 1 313 ? 27.792 53.180 -3.534 1.00 34.88 313 ALA B C 1
ATOM 5210 O O . ALA B 1 313 ? 28.110 53.113 -4.723 1.00 34.94 313 ALA B O 1
ATOM 5212 N N . PRO B 1 314 ? 27.551 54.355 -2.930 1.00 34.00 314 PRO B N 1
ATOM 5213 C CA . PRO B 1 314 ? 27.670 55.625 -3.660 1.00 32.65 314 PRO B CA 1
ATOM 5214 C C . PRO B 1 314 ? 29.096 55.873 -4.161 1.00 31.25 314 PRO B C 1
ATOM 5215 O O . PRO B 1 314 ? 30.063 55.471 -3.514 1.00 30.17 314 PRO B O 1
ATOM 5219 N N . ASN B 1 315 ? 29.221 56.524 -5.317 1.00 29.41 315 ASN B N 1
ATOM 5220 C CA . ASN B 1 315 ? 30.537 56.808 -5.881 1.00 27.55 315 ASN B CA 1
ATOM 5221 C C . ASN B 1 315 ? 31.328 57.713 -4.933 1.00 26.30 315 ASN B C 1
ATOM 5222 O O . ASN B 1 315 ? 30.748 58.548 -4.239 1.00 27.06 315 ASN B O 1
ATOM 5227 N N . TYR B 1 316 ? 32.649 57.558 -4.906 1.00 23.58 316 TYR B N 1
ATOM 5228 C CA . TYR B 1 316 ? 33.467 58.372 -4.012 1.00 21.48 316 TYR B CA 1
ATOM 5229 C C . TYR B 1 316 ? 33.467 59.853 -4.418 1.00 20.67 316 TYR B C 1
ATOM 5230 O O . TYR B 1 316 ? 33.769 60.726 -3.606 1.00 21.53 316 TYR B O 1
ATOM 5239 N N . VAL B 1 317 ? 33.122 60.136 -5.670 1.00 18.47 317 VAL B N 1
ATOM 5240 C CA . VAL B 1 317 ? 33.048 61.519 -6.142 1.00 21.13 317 VAL B CA 1
ATOM 5241 C C . VAL B 1 317 ? 31.589 61.813 -6.495 1.00 21.82 317 VAL B C 1
ATOM 5242 O O . VAL B 1 317 ? 30.971 61.058 -7.230 1.00 21.44 317 VAL B O 1
ATOM 5246 N N . LYS B 1 318 ? 31.032 62.902 -5.979 1.00 24.70 318 LYS B N 1
ATOM 5247 C CA . LYS B 1 318 ? 29.641 63.230 -6.292 1.00 27.13 318 LYS B CA 1
ATOM 5248 C C . LYS B 1 318 ? 29.549 64.029 -7.582 1.00 27.14 318 LYS B C 1
ATOM 5249 O O . LYS B 1 318 ? 30.394 64.880 -7.858 1.00 27.87 318 LYS B O 1
ATOM 5255 N N . GLU B 1 319 ? 28.509 63.756 -8.362 1.00 27.30 319 GLU B N 1
ATOM 5256 C CA . GLU B 1 319 ? 28.292 64.456 -9.621 1.00 27.23 319 GLU B CA 1
ATOM 5257 C C . GLU B 1 319 ? 28.395 65.974 -9.468 1.00 24.38 319 GLU B C 1
ATOM 5258 O O . GLU B 1 319 ? 29.076 66.631 -10.252 1.00 22.67 319 GLU B O 1
ATOM 5264 N N . SER B 1 320 ? 27.729 66.534 -8.458 1.00 22.02 320 SER B N 1
ATOM 5265 C CA . SER B 1 320 ? 27.758 67.981 -8.251 1.00 21.28 320 SER B CA 1
ATOM 5266 C C . SER B 1 320 ? 29.173 68.525 -8.096 1.00 21.06 320 SER B C 1
ATOM 5267 O O . SER B 1 320 ? 29.457 69.637 -8.515 1.00 22.53 320 SER B O 1
ATOM 5270 N N . GLU B 1 321 ? 30.058 67.738 -7.495 1.00 21.82 321 GLU B N 1
ATOM 5271 C CA . GLU B 1 321 ? 31.431 68.175 -7.291 1.00 22.45 321 GLU B CA 1
ATOM 5272 C C . GLU B 1 321 ? 32.182 68.265 -8.625 1.00 20.65 321 GLU B C 1
ATOM 5273 O O . GLU B 1 321 ? 33.012 69.150 -8.812 1.00 19.43 321 GLU B O 1
ATOM 5279 N N . VAL B 1 322 ? 31.888 67.356 -9.552 1.00 20.12 322 VAL B N 1
ATOM 5280 C CA . VAL B 1 322 ? 32.562 67.383 -10.843 1.00 18.19 322 VAL B CA 1
ATOM 5281 C C . VAL B 1 322 ? 32.070 68.574 -11.649 1.00 18.77 322 VAL B C 1
ATOM 5282 O O . VAL B 1 322 ? 32.865 69.293 -12.253 1.00 17.56 322 VAL B O 1
ATOM 5286 N N . LEU B 1 323 ? 30.758 68.795 -11.645 1.00 18.89 323 LEU B N 1
ATOM 5287 C CA . LEU B 1 323 ? 30.191 69.911 -12.397 1.00 18.47 323 LEU B CA 1
ATOM 5288 C C . LEU B 1 323 ? 30.676 71.254 -11.863 1.00 17.31 323 LEU B C 1
ATOM 5289 O O . LEU B 1 323 ? 30.999 72.150 -12.640 1.00 16.35 323 LEU B O 1
ATOM 5294 N N . THR B 1 324 ? 30.729 71.391 -10.539 1.00 14.86 324 THR B N 1
ATOM 5295 C CA . THR B 1 324 ? 31.207 72.624 -9.897 1.00 15.29 324 THR B CA 1
ATOM 5296 C C . THR B 1 324 ? 32.651 72.929 -10.303 1.00 14.31 324 THR B C 1
ATOM 5297 O O . THR B 1 324 ? 33.003 74.066 -10.628 1.00 17.34 324 THR B O 1
ATOM 5301 N N . ASN B 1 325 ? 33.494 71.907 -10.251 1.00 15.80 325 ASN B N 1
ATOM 5302 C CA . ASN B 1 325 ? 34.901 72.055 -10.611 1.00 17.69 325 ASN B CA 1
ATOM 5303 C C . ASN B 1 325 ? 35.035 72.553 -12.056 1.00 18.98 325 ASN B C 1
ATOM 5304 O O . ASN B 1 325 ? 35.777 73.502 -12.342 1.00 17.76 325 ASN B O 1
ATOM 5309 N N . LEU B 1 326 ? 34.303 71.922 -12.967 1.00 19.72 326 LEU B N 1
ATOM 5310 C CA . LEU B 1 326 ? 34.361 72.314 -14.371 1.00 20.68 326 LEU B CA 1
ATOM 5311 C C . LEU B 1 326 ? 33.849 73.720 -14.603 1.00 20.29 326 LEU B C 1
ATOM 5312 O O . LEU B 1 326 ? 34.402 74.460 -15.416 1.00 19.28 326 LEU B O 1
ATOM 5317 N N . GLU B 1 327 ? 32.794 74.097 -13.887 1.00 20.20 327 GLU B N 1
ATOM 5318 C CA . GLU B 1 327 ? 32.244 75.429 -14.065 1.00 19.96 327 GLU B CA 1
ATOM 5319 C C . GLU B 1 327 ? 33.240 76.482 -13.599 1.00 18.24 327 GLU B C 1
ATOM 5320 O O . GLU B 1 327 ? 33.430 77.504 -14.271 1.00 16.88 327 GLU B O 1
ATOM 5326 N N . ILE B 1 328 ? 33.874 76.237 -12.450 1.00 16.92 328 ILE B N 1
ATOM 5327 C CA . ILE B 1 328 ? 34.848 77.184 -11.912 1.00 15.97 328 ILE B CA 1
ATOM 5328 C C . ILE B 1 328 ? 36.026 77.355 -12.867 1.00 16.59 328 ILE B C 1
ATOM 5329 O O . ILE B 1 328 ? 36.454 78.477 -13.139 1.00 16.53 328 ILE B O 1
ATOM 5334 N N . LEU B 1 329 ? 36.544 76.245 -13.377 1.00 16.83 329 LEU B N 1
ATOM 5335 C CA . LEU B 1 329 ? 37.649 76.297 -14.338 1.00 19.16 329 LEU B CA 1
ATOM 5336 C C . LEU B 1 329 ? 37.229 77.087 -15.579 1.00 19.43 329 LEU B C 1
ATOM 5337 O O . LEU B 1 329 ? 37.953 77.967 -16.041 1.00 18.68 329 LEU B O 1
ATOM 5342 N N . GLU B 1 330 ? 36.043 76.784 -16.100 1.00 22.12 330 GLU B N 1
ATOM 5343 C CA . GLU B 1 330 ? 35.526 77.454 -17.292 1.00 25.49 330 GLU B CA 1
ATOM 5344 C C . GLU B 1 330 ? 35.370 78.964 -17.109 1.00 25.34 330 GLU B C 1
ATOM 5345 O O . GLU B 1 330 ? 35.860 79.755 -17.919 1.00 25.92 330 GLU B O 1
ATOM 5351 N N . ARG B 1 331 ? 34.704 79.358 -16.032 1.00 25.89 331 ARG B N 1
ATOM 5352 C CA . ARG B 1 331 ? 34.463 80.768 -15.769 1.00 25.89 331 ARG B CA 1
ATOM 5353 C C . ARG B 1 331 ? 35.702 81.565 -15.400 1.00 25.69 331 ARG B C 1
ATOM 5354 O O . ARG B 1 331 ? 35.659 82.794 -15.348 1.00 26.86 331 ARG B O 1
ATOM 5362 N N . GLY B 1 332 ? 36.805 80.877 -15.148 1.00 24.64 332 GLY B N 1
ATOM 5363 C CA . GLY B 1 332 ? 38.028 81.591 -14.821 1.00 24.58 332 GLY B CA 1
ATOM 5364 C C . GLY B 1 332 ? 38.534 82.287 -16.071 1.00 25.74 332 GLY B C 1
ATOM 5365 O O . GLY B 1 332 ? 39.307 83.244 -16.013 1.00 24.80 332 GLY B O 1
ATOM 5366 N N . PHE B 1 333 ? 38.075 81.805 -17.219 1.00 25.54 333 PHE B N 1
ATOM 5367 C CA . PHE B 1 333 ? 38.490 82.365 -18.496 1.00 26.67 333 PHE B CA 1
ATOM 5368 C C . PHE B 1 333 ? 37.376 83.155 -19.177 1.00 27.53 333 PHE B C 1
ATOM 5369 O O . PHE B 1 333 ? 37.549 83.661 -20.287 1.00 28.09 333 PHE B O 1
ATOM 5377 N N . GLU B 1 334 ? 36.241 83.263 -18.494 1.00 28.83 334 GLU B N 1
ATOM 5378 C CA . GLU B 1 334 ? 35.090 84.000 -18.999 1.00 30.53 334 GLU B CA 1
ATOM 5379 C C . GLU B 1 334 ? 35.502 85.453 -19.222 1.00 30.25 334 GLU B C 1
ATOM 5380 O O . GLU B 1 334 ? 35.263 86.031 -20.287 1.00 26.51 334 GLU B O 1
ATOM 5386 N N . GLN B 1 335 ? 36.125 86.039 -18.205 1.00 28.11 335 GLN B N 1
ATOM 5387 C CA . GLN B 1 335 ? 36.577 87.419 -18.300 1.00 27.86 335 GLN B CA 1
ATOM 5388 C C . GLN B 1 335 ? 38.074 87.525 -18.034 1.00 26.90 335 GLN B C 1
ATOM 5389 O O . GLN B 1 335 ? 38.682 86.602 -17.497 1.00 26.85 335 GLN B O 1
ATOM 5395 N N . ALA B 1 336 ? 38.663 88.650 -18.425 1.00 26.21 336 ALA B N 1
ATOM 5396 C CA . ALA B 1 336 ? 40.094 88.885 -18.244 1.00 25.24 336 ALA B CA 1
ATOM 5397 C C . ALA B 1 336 ? 40.516 88.789 -16.783 1.00 24.14 336 ALA B C 1
ATOM 5398 O O . ALA B 1 336 ? 39.792 89.223 -15.883 1.00 21.38 336 ALA B O 1
ATOM 5400 N N . SER B 1 337 ? 41.697 88.226 -16.557 1.00 23.00 337 SER B N 1
ATOM 5401 C CA . SER B 1 337 ? 42.245 88.081 -15.211 1.00 23.88 337 SER B CA 1
ATOM 5402 C C . SER B 1 337 ? 42.959 89.379 -14.825 1.00 23.59 337 SER B C 1
ATOM 5403 O O . SER B 1 337 ? 43.579 90.020 -15.664 1.00 26.25 337 SER B O 1
ATOM 5406 N N . PRO B 1 338 ? 42.879 89.786 -13.549 1.00 22.32 338 PRO B N 1
ATOM 5407 C CA . PRO B 1 338 ? 42.174 89.134 -12.445 1.00 19.48 338 PRO B CA 1
ATOM 5408 C C . PRO B 1 338 ? 40.704 89.525 -12.415 1.00 19.37 338 PRO B C 1
ATOM 5409 O O . PRO B 1 338 ? 40.331 90.608 -12.871 1.00 12.96 338 PRO B O 1
ATOM 5413 N N . SER B 1 339 ? 39.871 88.636 -11.880 1.00 17.77 339 SER B N 1
ATOM 5414 C CA . SER B 1 339 ? 38.442 88.887 -11.791 1.00 19.92 339 SER B CA 1
ATOM 5415 C C . SER B 1 339 ? 37.781 88.106 -10.656 1.00 21.00 339 SER B C 1
ATOM 5416 O O . SER B 1 339 ? 38.375 87.210 -10.060 1.00 18.42 339 SER B O 1
ATOM 5419 N N . THR B 1 340 ? 36.531 88.452 -10.387 1.00 22.48 340 THR B N 1
ATOM 5420 C CA . THR B 1 340 ? 35.753 87.799 -9.352 1.00 23.88 340 THR B CA 1
ATOM 5421 C C . THR B 1 340 ? 34.356 87.575 -9.911 1.00 24.00 340 THR B C 1
ATOM 5422 O O . THR B 1 340 ? 33.791 88.468 -10.534 1.00 25.36 340 THR B O 1
ATOM 5426 N N . VAL B 1 341 ? 33.807 86.384 -9.705 1.00 21.45 341 VAL B N 1
ATOM 5427 C CA . VAL B 1 341 ? 32.464 86.074 -10.182 1.00 22.68 341 VAL B CA 1
ATOM 5428 C C . VAL B 1 341 ? 31.631 85.555 -9.024 1.00 22.96 341 VAL B C 1
ATOM 5429 O O . VAL B 1 341 ? 32.147 85.329 -7.927 1.00 24.04 341 VAL B O 1
ATOM 5433 N N . THR B 1 342 ? 30.339 85.384 -9.268 1.00 22.70 342 THR B N 1
ATOM 5434 C CA . THR B 1 342 ? 29.443 84.829 -8.271 1.00 25.83 342 THR B CA 1
ATOM 5435 C C . THR B 1 342 ? 28.755 83.659 -8.957 1.00 27.26 342 THR B C 1
ATOM 5436 O O . THR B 1 342 ? 28.286 83.790 -10.086 1.00 28.04 342 THR B O 1
ATOM 5440 N N . LEU B 1 343 ? 28.710 82.515 -8.287 1.00 28.78 343 LEU B N 1
ATOM 5441 C CA . LEU B 1 343 ? 28.073 81.326 -8.844 1.00 33.08 343 LEU B CA 1
ATOM 5442 C C . LEU B 1 343 ? 26.621 81.191 -8.420 1.00 36.25 343 LEU B C 1
ATOM 5443 O O . LEU B 1 343 ? 26.303 81.251 -7.232 1.00 36.86 343 LEU B O 1
ATOM 5448 N N . ALA B 1 344 ? 25.738 81.012 -9.395 1.00 39.98 344 ALA B N 1
ATOM 5449 C CA . ALA B 1 344 ? 24.325 80.819 -9.101 1.00 43.46 344 ALA B CA 1
ATOM 5450 C C . ALA B 1 344 ? 24.217 79.338 -8.769 1.00 45.98 344 ALA B C 1
ATOM 5451 O O . ALA B 1 344 ? 23.305 78.894 -8.067 1.00 47.55 344 ALA B O 1
ATOM 5453 N N . LYS B 1 345 ? 25.188 78.592 -9.288 1.00 49.14 345 LYS B N 1
ATOM 5454 C CA . LYS B 1 345 ? 25.296 77.146 -9.117 1.00 51.15 345 LYS B CA 1
ATOM 5455 C C . LYS B 1 345 ? 26.763 76.729 -9.296 1.00 51.65 345 LYS B C 1
ATOM 5456 O O . LYS B 1 345 ? 27.045 75.836 -10.118 1.00 51.62 345 LYS B O 1
ATOM 5463 N N . VAL C 1 2 ? 69.991 124.117 12.233 1.00 36.78 2 VAL C N 1
ATOM 5464 C CA . VAL C 1 2 ? 68.909 123.312 12.876 1.00 36.69 2 VAL C CA 1
ATOM 5465 C C . VAL C 1 2 ? 67.525 123.852 12.520 1.00 34.58 2 VAL C C 1
ATOM 5466 O O . VAL C 1 2 ? 67.329 125.066 12.408 1.00 34.99 2 VAL C O 1
ATOM 5470 N N . ILE C 1 3 ? 66.567 122.945 12.344 1.00 32.27 3 ILE C N 1
ATOM 5471 C CA . ILE C 1 3 ? 65.203 123.337 12.000 1.00 31.37 3 ILE C CA 1
ATOM 5472 C C . ILE C 1 3 ? 64.284 123.269 13.212 1.00 29.93 3 ILE C C 1
ATOM 5473 O O . ILE C 1 3 ? 64.246 122.261 13.913 1.00 29.83 3 ILE C O 1
ATOM 5478 N N . ASN C 1 4 ? 63.541 124.345 13.446 1.00 30.17 4 ASN C N 1
ATOM 5479 C CA . ASN C 1 4 ? 62.597 124.406 14.556 1.00 29.28 4 ASN C CA 1
ATOM 5480 C C . ASN C 1 4 ? 61.268 123.776 14.159 1.00 27.70 4 ASN C C 1
ATOM 5481 O O . ASN C 1 4 ? 60.674 124.160 13.155 1.00 28.28 4 ASN C O 1
ATOM 5486 N N . CYS C 1 5 ? 60.801 122.818 14.953 1.00 27.44 5 CYS C N 1
ATOM 5487 C CA . CYS C 1 5 ? 59.529 122.160 14.683 1.00 27.06 5 CYS C CA 1
ATOM 5488 C C . CYS C 1 5 ? 58.567 122.384 15.841 1.00 26.48 5 CYS C C 1
ATOM 5489 O O . CYS C 1 5 ? 58.945 122.944 16.874 1.00 25.34 5 CYS C O 1
ATOM 5492 N N . ALA C 1 6 ? 57.322 121.950 15.656 1.00 25.36 6 ALA C N 1
ATOM 5493 C CA . ALA C 1 6 ? 56.291 122.090 16.673 1.00 23.83 6 ALA C CA 1
ATOM 5494 C C . ALA C 1 6 ? 55.295 120.939 16.586 1.00 22.57 6 ALA C C 1
ATOM 5495 O O . ALA C 1 6 ? 54.987 120.464 15.497 1.00 22.90 6 ALA C O 1
ATOM 5497 N N . PHE C 1 7 ? 54.794 120.500 17.736 1.00 22.42 7 PHE C N 1
ATOM 5498 C CA . PHE C 1 7 ? 53.830 119.413 17.779 1.00 22.32 7 PHE C CA 1
ATOM 5499 C C . PHE C 1 7 ? 52.460 119.862 18.240 1.00 22.55 7 PHE C C 1
ATOM 5500 O O . PHE C 1 7 ? 52.337 120.635 19.185 1.00 24.68 7 PHE C O 1
ATOM 5508 N N . ILE C 1 8 ? 51.433 119.380 17.551 1.00 22.71 8 ILE C N 1
ATOM 5509 C CA . ILE C 1 8 ? 50.060 119.679 17.911 1.00 21.73 8 ILE C CA 1
ATOM 5510 C C . ILE C 1 8 ? 49.607 118.381 18.571 1.00 22.18 8 ILE C C 1
ATOM 5511 O O . ILE C 1 8 ? 49.407 117.367 17.896 1.00 20.41 8 ILE C O 1
ATOM 5516 N N . GLY C 1 9 ? 49.483 118.408 19.892 1.00 22.30 9 GLY C N 1
ATOM 5517 C CA . GLY C 1 9 ? 49.078 117.223 20.618 1.00 21.06 9 GLY C CA 1
ATOM 5518 C C . GLY C 1 9 ? 50.227 116.683 21.447 1.00 21.82 9 GLY C C 1
ATOM 5519 O O . GLY C 1 9 ? 51.367 116.617 20.991 1.00 20.70 9 GLY C O 1
ATOM 5520 N N . PHE C 1 10 ? 49.944 116.314 22.687 1.00 20.38 10 PHE C N 1
ATOM 5521 C CA . PHE C 1 10 ? 50.989 115.767 23.531 1.00 21.40 10 PHE C CA 1
ATOM 5522 C C . PHE C 1 10 ? 50.475 114.471 24.145 1.00 22.49 10 PHE C C 1
ATOM 5523 O O . PHE C 1 10 ? 50.587 114.233 25.355 1.00 23.27 10 PHE C O 1
ATOM 5531 N N . GLY C 1 11 ? 49.898 113.641 23.280 1.00 23.61 11 GLY C N 1
ATOM 5532 C CA . GLY C 1 11 ? 49.377 112.360 23.701 1.00 23.69 11 GLY C CA 1
ATOM 5533 C C . GLY C 1 11 ? 50.444 111.298 23.524 1.00 24.83 11 GLY C C 1
ATOM 5534 O O . GLY C 1 11 ? 51.580 111.600 23.141 1.00 23.66 11 GLY C O 1
ATOM 5535 N N . LYS C 1 12 ? 50.072 110.049 23.782 1.00 26.00 12 LYS C N 1
ATOM 5536 C CA . LYS C 1 12 ? 50.997 108.930 23.669 1.00 27.75 12 LYS C CA 1
ATOM 5537 C C . LYS C 1 12 ? 51.741 108.845 22.340 1.00 27.29 12 LYS C C 1
ATOM 5538 O O . LYS C 1 12 ? 52.929 108.520 22.318 1.00 27.06 12 LYS C O 1
ATOM 5544 N N . SER C 1 13 ? 51.071 109.136 21.230 1.00 26.89 13 SER C N 1
ATOM 5545 C CA . SER C 1 13 ? 51.763 109.052 19.947 1.00 27.55 13 SER C CA 1
ATOM 5546 C C . SER C 1 13 ? 52.939 110.033 19.885 1.00 26.73 13 SER C C 1
ATOM 5547 O O . SER C 1 13 ? 54.009 109.704 19.356 1.00 26.46 13 SER C O 1
ATOM 5550 N N . THR C 1 14 ? 52.752 111.226 20.441 1.00 26.34 14 THR C N 1
ATOM 5551 C CA . THR C 1 14 ? 53.808 112.239 20.451 1.00 26.15 14 THR C CA 1
ATOM 5552 C C . THR C 1 14 ? 55.005 111.815 21.299 1.00 26.58 14 THR C C 1
ATOM 5553 O O . THR C 1 14 ? 56.157 111.918 20.867 1.00 28.10 14 THR C O 1
ATOM 5557 N N . THR C 1 15 ? 54.725 111.326 22.502 1.00 26.61 15 THR C N 1
ATOM 5558 C CA . THR C 1 15 ? 55.771 110.935 23.443 1.00 27.42 15 THR C CA 1
ATOM 5559 C C . THR C 1 15 ? 56.378 109.546 23.260 1.00 29.19 15 THR C C 1
ATOM 5560 O O . THR C 1 15 ? 57.462 109.274 23.770 1.00 28.95 15 THR C O 1
ATOM 5564 N N . ARG C 1 16 ? 55.690 108.667 22.542 1.00 30.13 16 ARG C N 1
ATOM 5565 C CA . ARG C 1 16 ? 56.214 107.326 22.321 1.00 31.33 16 ARG C CA 1
ATOM 5566 C C . ARG C 1 16 ? 56.808 107.097 20.928 1.00 31.87 16 ARG C C 1
ATOM 5567 O O . ARG C 1 16 ? 57.845 106.448 20.799 1.00 33.37 16 ARG C O 1
ATOM 5575 N N . TYR C 1 17 ? 56.179 107.645 19.891 1.00 30.31 17 TYR C N 1
ATOM 5576 C CA . TYR C 1 17 ? 56.655 107.422 18.531 1.00 32.02 17 TYR C CA 1
ATOM 5577 C C . TYR C 1 17 ? 57.314 108.598 17.809 1.00 30.13 17 TYR C C 1
ATOM 5578 O O . TYR C 1 17 ? 57.851 108.434 16.710 1.00 30.67 17 TYR C O 1
ATOM 5587 N N . HIS C 1 18 ? 57.291 109.777 18.411 1.00 26.86 18 HIS C N 1
ATOM 5588 C CA . HIS C 1 18 ? 57.888 110.936 17.767 1.00 26.26 18 HIS C CA 1
ATOM 5589 C C . HIS C 1 18 ? 59.039 111.539 18.544 1.00 24.66 18 HIS C C 1
ATOM 5590 O O . HIS C 1 18 ? 60.187 111.499 18.097 1.00 22.42 18 HIS C O 1
ATOM 5597 N N . LEU C 1 19 ? 58.727 112.095 19.708 1.00 22.71 19 LEU C N 1
ATOM 5598 C CA . LEU C 1 19 ? 59.740 112.717 20.552 1.00 23.56 19 LEU C CA 1
ATOM 5599 C C . LEU C 1 19 ? 60.985 111.867 20.822 1.00 22.15 19 LEU C C 1
ATOM 5600 O O . LEU C 1 19 ? 62.101 112.387 20.809 1.00 21.61 19 LEU C O 1
ATOM 5605 N N . PRO C 1 20 ? 60.820 110.555 21.076 1.00 23.21 20 PRO C N 1
ATOM 5606 C CA . PRO C 1 20 ? 62.011 109.732 21.333 1.00 22.57 20 PRO C CA 1
ATOM 5607 C C . PRO C 1 20 ? 63.030 109.811 20.195 1.00 23.60 20 PRO C C 1
ATOM 5608 O O . PRO C 1 20 ? 64.236 109.780 20.426 1.00 25.38 20 PRO C O 1
ATOM 5612 N N . TYR C 1 21 ? 62.537 109.927 18.966 1.00 24.04 21 TYR C N 1
ATOM 5613 C CA . TYR C 1 21 ? 63.400 110.018 17.799 1.00 24.49 21 TYR C CA 1
ATOM 5614 C C . TYR C 1 21 ? 63.873 111.452 17.545 1.00 24.30 21 TYR C C 1
ATOM 5615 O O . TYR C 1 21 ? 65.049 111.683 17.252 1.00 23.10 21 TYR C O 1
ATOM 5624 N N . VAL C 1 22 ? 62.964 112.411 17.682 1.00 23.10 22 VAL C N 1
ATOM 5625 C CA . VAL C 1 22 ? 63.296 113.813 17.463 1.00 24.63 22 VAL C CA 1
ATOM 5626 C C . VAL C 1 22 ? 64.250 114.376 18.517 1.00 24.78 22 VAL C C 1
ATOM 5627 O O . VAL C 1 22 ? 65.173 115.114 18.180 1.00 23.69 22 VAL C O 1
ATOM 5631 N N . LEU C 1 23 ? 64.045 114.028 19.783 1.00 26.15 23 LEU C N 1
ATOM 5632 C CA . LEU C 1 23 ? 64.923 114.538 20.841 1.00 28.48 23 LEU C CA 1
ATOM 5633 C C . LEU C 1 23 ? 66.333 113.978 20.697 1.00 31.18 23 LEU C C 1
ATOM 5634 O O . LEU C 1 23 ? 67.276 114.456 21.324 1.00 31.77 23 LEU C O 1
ATOM 5639 N N . ASN C 1 24 ? 66.471 112.966 19.855 1.00 32.67 24 ASN C N 1
ATOM 5640 C CA . ASN C 1 24 ? 67.761 112.342 19.626 1.00 34.33 24 ASN C CA 1
ATOM 5641 C C . ASN C 1 24 ? 68.483 113.013 18.466 1.00 33.92 24 ASN C C 1
ATOM 5642 O O . ASN C 1 24 ? 69.588 112.615 18.111 1.00 35.25 24 ASN C O 1
ATOM 5647 N N . ARG C 1 25 ? 67.860 114.039 17.887 1.00 32.82 25 ARG C N 1
ATOM 5648 C CA . ARG C 1 25 ? 68.444 114.752 16.748 1.00 31.31 25 ARG C CA 1
ATOM 5649 C C . ARG C 1 25 ? 68.544 116.259 16.972 1.00 30.60 25 ARG C C 1
ATOM 5650 O O . ARG C 1 25 ? 68.237 117.051 16.078 1.00 27.82 25 ARG C O 1
ATOM 5658 N N . LYS C 1 26 ? 68.994 116.648 18.162 1.00 31.53 26 LYS C N 1
ATOM 5659 C CA . LYS C 1 26 ? 69.130 118.058 18.515 1.00 32.64 26 LYS C CA 1
ATOM 5660 C C . LYS C 1 26 ? 70.075 118.847 17.612 1.00 33.39 26 LYS C C 1
ATOM 5661 O O . LYS C 1 26 ? 70.011 120.075 17.555 1.00 32.92 26 LYS C O 1
ATOM 5667 N N . ASP C 1 27 ? 70.948 118.151 16.894 1.00 35.23 27 ASP C N 1
ATOM 5668 C CA . ASP C 1 27 ? 71.854 118.846 15.990 1.00 35.59 27 ASP C CA 1
ATOM 5669 C C . ASP C 1 27 ? 71.106 119.173 14.703 1.00 32.93 27 ASP C C 1
ATOM 5670 O O . ASP C 1 27 ? 71.537 120.014 13.916 1.00 32.53 27 ASP C O 1
ATOM 5675 N N . SER C 1 28 ? 69.966 118.519 14.509 1.00 30.39 28 SER C N 1
ATOM 5676 C CA . SER C 1 28 ? 69.161 118.725 13.311 1.00 29.53 28 SER C CA 1
ATOM 5677 C C . SER C 1 28 ? 67.804 119.375 13.578 1.00 27.68 28 SER C C 1
ATOM 5678 O O . SER C 1 28 ? 67.328 120.188 12.785 1.00 25.80 28 SER C O 1
ATOM 5681 N N . TRP C 1 29 ? 67.170 118.997 14.682 1.00 26.28 29 TRP C N 1
ATOM 5682 C CA . TRP C 1 29 ? 65.864 119.554 15.026 1.00 24.95 29 TRP C CA 1
ATOM 5683 C C . TRP C 1 29 ? 65.830 120.119 16.433 1.00 24.41 29 TRP C C 1
ATOM 5684 O O . TRP C 1 29 ? 66.576 119.679 17.308 1.00 22.88 29 TRP C O 1
ATOM 5695 N N . HIS C 1 30 ? 64.954 121.098 16.630 1.00 25.32 30 HIS C N 1
ATOM 5696 C CA . HIS C 1 30 ? 64.730 121.714 17.934 1.00 24.49 30 HIS C CA 1
ATOM 5697 C C . HIS C 1 30 ? 63.221 121.819 18.105 1.00 23.56 30 HIS C C 1
ATOM 5698 O O . HIS C 1 30 ? 62.555 122.495 17.320 1.00 22.10 30 HIS C O 1
ATOM 5705 N N . VAL C 1 31 ? 62.675 121.131 19.104 1.00 25.08 31 VAL C N 1
ATOM 5706 C CA . VAL C 1 31 ? 61.233 121.196 19.345 1.00 25.85 31 VAL C CA 1
ATOM 5707 C C . VAL C 1 31 ? 60.938 122.477 20.117 1.00 26.42 31 VAL C C 1
ATOM 5708 O O . VAL C 1 31 ? 61.061 122.522 21.343 1.00 26.09 31 VAL C O 1
ATOM 5712 N N . ALA C 1 32 ? 60.552 123.518 19.387 1.00 26.62 32 ALA C N 1
ATOM 5713 C CA . ALA C 1 32 ? 60.260 124.818 19.978 1.00 27.31 32 ALA C CA 1
ATOM 5714 C C . ALA C 1 32 ? 58.950 124.871 20.766 1.00 27.29 32 ALA C C 1
ATOM 5715 O O . ALA C 1 32 ? 58.904 125.423 21.873 1.00 29.37 32 ALA C O 1
ATOM 5717 N N . HIS C 1 33 ? 57.890 124.296 20.201 1.00 26.22 33 HIS C N 1
ATOM 5718 C CA . HIS C 1 33 ? 56.581 124.316 20.849 1.00 24.39 33 HIS C CA 1
ATOM 5719 C C . HIS C 1 33 ? 55.814 123.004 20.741 1.00 23.53 33 HIS C C 1
ATOM 5720 O O . HIS C 1 33 ? 55.969 122.245 19.781 1.00 21.23 33 HIS C O 1
ATOM 5727 N N . ILE C 1 34 ? 54.968 122.768 21.737 1.00 21.47 34 ILE C N 1
ATOM 5728 C CA . ILE C 1 34 ? 54.083 121.616 21.745 1.00 19.78 34 ILE C CA 1
ATOM 5729 C C . ILE C 1 34 ? 52.740 122.189 22.208 1.00 20.97 34 ILE C C 1
ATOM 5730 O O . ILE C 1 34 ? 52.630 122.727 23.313 1.00 19.71 34 ILE C O 1
ATOM 5735 N N . PHE C 1 35 ? 51.742 122.123 21.331 1.00 22.16 35 PHE C N 1
ATOM 5736 C CA . PHE C 1 35 ? 50.411 122.616 21.643 1.00 22.48 35 PHE C CA 1
ATOM 5737 C C . PHE C 1 35 ? 49.603 121.492 22.270 1.00 24.22 35 PHE C C 1
ATOM 5738 O O . PHE C 1 35 ? 49.706 120.338 21.842 1.00 23.17 35 PHE C O 1
ATOM 5746 N N . ARG C 1 36 ? 48.802 121.833 23.278 1.00 24.31 36 ARG C N 1
ATOM 5747 C CA . ARG C 1 36 ? 47.943 120.861 23.964 1.00 28.13 36 ARG C CA 1
ATOM 5748 C C . ARG C 1 36 ? 46.760 121.562 24.611 1.00 29.05 36 ARG C C 1
ATOM 5749 O O . ARG C 1 36 ? 46.854 122.730 24.978 1.00 27.09 36 ARG C O 1
ATOM 5757 N N . ARG C 1 37 ? 45.654 120.832 24.754 1.00 33.89 37 ARG C N 1
ATOM 5758 C CA . ARG C 1 37 ? 44.425 121.356 25.359 1.00 38.15 37 ARG C CA 1
ATOM 5759 C C . ARG C 1 37 ? 44.638 121.696 26.831 1.00 39.11 37 ARG C C 1
ATOM 5760 O O . ARG C 1 37 ? 44.336 122.808 27.268 1.00 38.99 37 ARG C O 1
ATOM 5768 N N . HIS C 1 38 ? 45.146 120.727 27.594 1.00 39.97 38 HIS C N 1
ATOM 5769 C CA . HIS C 1 38 ? 45.378 120.925 29.025 1.00 41.35 38 HIS C CA 1
ATOM 5770 C C . HIS C 1 38 ? 46.795 120.547 29.437 1.00 40.61 38 HIS C C 1
ATOM 5771 O O . HIS C 1 38 ? 47.386 119.618 28.882 1.00 41.08 38 HIS C O 1
ATOM 5778 N N . ALA C 1 39 ? 47.326 121.264 30.423 1.00 39.00 39 ALA C N 1
ATOM 5779 C CA . ALA C 1 39 ? 48.667 121.005 30.921 1.00 38.40 39 ALA C CA 1
ATOM 5780 C C . ALA C 1 39 ? 48.673 119.668 31.655 1.00 38.73 39 ALA C C 1
ATOM 5781 O O . ALA C 1 39 ? 47.699 119.308 32.314 1.00 38.37 39 ALA C O 1
ATOM 5783 N N . LYS C 1 40 ? 49.777 118.938 31.537 1.00 38.61 40 LYS C N 1
ATOM 5784 C CA . LYS C 1 40 ? 49.907 117.632 32.170 1.00 38.28 40 LYS C CA 1
ATOM 5785 C C . LYS C 1 40 ? 51.237 117.554 32.920 1.00 37.03 40 LYS C C 1
ATOM 5786 O O . LYS C 1 40 ? 52.245 118.090 32.460 1.00 37.78 40 LYS C O 1
ATOM 5792 N N . PRO C 1 41 ? 51.254 116.899 34.094 1.00 36.97 41 PRO C N 1
ATOM 5793 C CA . PRO C 1 41 ? 52.474 116.758 34.904 1.00 36.49 41 PRO C CA 1
ATOM 5794 C C . PRO C 1 41 ? 53.662 116.135 34.161 1.00 36.48 41 PRO C C 1
ATOM 5795 O O . PRO C 1 41 ? 54.814 116.304 34.561 1.00 34.97 41 PRO C O 1
ATOM 5799 N N . GLU C 1 42 ? 53.374 115.407 33.087 1.00 36.49 42 GLU C N 1
ATOM 5800 C CA . GLU C 1 42 ? 54.415 114.758 32.293 1.00 36.10 42 GLU C CA 1
ATOM 5801 C C . GLU C 1 42 ? 55.307 115.789 31.585 1.00 35.26 42 GLU C C 1
ATOM 5802 O O . GLU C 1 42 ? 56.470 115.515 31.271 1.00 35.09 42 GLU C O 1
ATOM 5808 N N . GLU C 1 43 ? 54.759 116.975 31.345 1.00 32.77 43 GLU C N 1
ATOM 5809 C CA . GLU C 1 43 ? 55.497 118.050 30.684 1.00 33.36 43 GLU C CA 1
ATOM 5810 C C . GLU C 1 43 ? 56.704 118.485 31.519 1.00 34.86 43 GLU C C 1
ATOM 5811 O O . GLU C 1 43 ? 57.686 118.997 30.985 1.00 34.99 43 GLU C O 1
ATOM 5817 N N . GLN C 1 44 ? 56.630 118.270 32.829 1.00 34.75 44 GLN C N 1
ATOM 5818 C CA . GLN C 1 44 ? 57.706 118.658 33.735 1.00 35.92 44 GLN C CA 1
ATOM 5819 C C . GLN C 1 44 ? 58.945 117.761 33.697 1.00 35.70 44 GLN C C 1
ATOM 5820 O O . GLN C 1 44 ? 59.983 118.123 34.248 1.00 34.27 44 GLN C O 1
ATOM 5826 N N . ALA C 1 45 ? 58.842 116.605 33.041 1.00 34.88 45 ALA C N 1
ATOM 5827 C CA . AL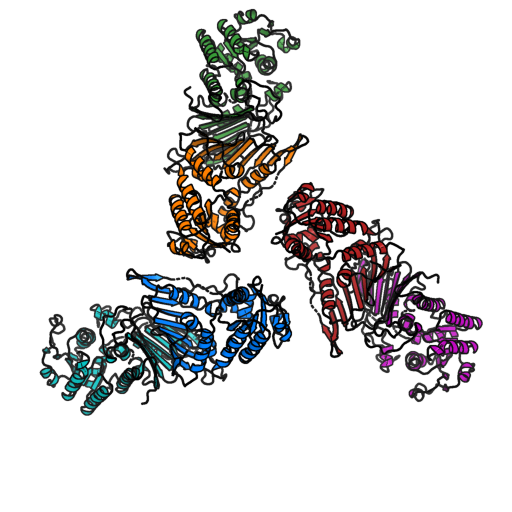A C 1 45 ? 59.970 115.682 32.934 1.00 35.80 45 ALA C CA 1
ATOM 5828 C C . ALA C 1 45 ? 61.187 116.415 32.368 1.00 35.22 45 ALA C C 1
ATOM 5829 O O . ALA C 1 45 ? 61.076 117.154 31.395 1.00 37.39 45 ALA C O 1
ATOM 5831 N N . PRO C 1 46 ? 62.368 116.211 32.973 1.00 35.08 46 PRO C N 1
ATOM 5832 C CA . PRO C 1 46 ? 63.627 116.845 32.554 1.00 34.31 46 PRO C CA 1
ATOM 5833 C C . PRO C 1 46 ? 63.905 116.864 31.047 1.00 33.16 46 PRO C C 1
ATOM 5834 O O . PRO C 1 46 ? 64.400 117.858 30.512 1.00 33.03 46 PRO C O 1
ATOM 5838 N N . ILE C 1 47 ? 63.590 115.764 30.369 1.00 30.62 47 ILE C N 1
ATOM 5839 C CA . ILE C 1 47 ? 63.822 115.659 28.930 1.00 29.87 47 ILE C CA 1
ATOM 5840 C C . ILE C 1 47 ? 63.034 116.672 28.091 1.00 27.96 47 ILE C C 1
ATOM 5841 O O . ILE C 1 47 ? 63.384 116.924 26.945 1.00 26.87 47 ILE C O 1
ATOM 5846 N N . TYR C 1 48 ? 61.977 117.253 28.654 1.00 27.08 48 TYR C N 1
ATOM 5847 C CA . TYR C 1 48 ? 61.172 118.234 27.920 1.00 26.46 48 TYR C CA 1
ATOM 5848 C C . TYR C 1 48 ? 61.436 119.671 28.377 1.00 26.29 48 TYR C C 1
ATOM 5849 O O . TYR C 1 48 ? 60.820 120.614 27.881 1.00 26.20 48 TYR C O 1
ATOM 5858 N N . SER C 1 49 ? 62.366 119.834 29.310 1.00 26.85 49 SER C N 1
ATOM 5859 C CA . SER C 1 49 ? 62.683 121.149 29.871 1.00 27.21 49 SER C CA 1
ATOM 5860 C C . SER C 1 49 ? 62.875 122.297 28.875 1.00 27.82 49 SER C C 1
ATOM 5861 O O . SER C 1 49 ? 62.503 123.443 29.159 1.00 24.73 49 SER C O 1
ATOM 5864 N N . HIS C 1 50 ? 63.447 121.998 27.713 1.00 27.06 50 HIS C N 1
ATOM 5865 C CA . HIS C 1 50 ? 63.700 123.029 26.709 1.00 27.67 50 HIS C CA 1
ATOM 5866 C C . HIS C 1 50 ? 62.478 123.345 25.844 1.00 28.04 50 HIS C C 1
ATOM 5867 O O . HIS C 1 50 ? 62.530 124.227 24.984 1.00 29.04 50 HIS C O 1
ATOM 5874 N N . ILE C 1 51 ? 61.383 122.631 26.080 1.00 24.80 51 ILE C N 1
ATOM 5875 C CA . ILE C 1 51 ? 60.167 122.790 25.288 1.00 22.81 51 ILE C CA 1
ATOM 5876 C C . ILE C 1 51 ? 59.117 123.766 25.834 1.00 22.49 51 ILE C C 1
ATOM 5877 O O . ILE C 1 51 ? 58.804 123.759 27.023 1.00 19.53 51 ILE C O 1
ATOM 5882 N N . HIS C 1 52 ? 58.563 124.592 24.951 1.00 22.82 52 HIS C N 1
ATOM 5883 C CA . HIS C 1 52 ? 57.527 125.532 25.352 1.00 24.03 52 HIS C CA 1
ATOM 5884 C C . HIS C 1 52 ? 56.144 124.914 25.132 1.00 24.65 52 HIS C C 1
ATOM 5885 O O . HIS C 1 52 ? 55.670 124.810 23.994 1.00 23.50 52 HIS C O 1
ATOM 5892 N N . PHE C 1 53 ? 55.506 124.498 26.222 1.00 24.07 53 PHE C N 1
ATOM 5893 C CA . PHE C 1 53 ? 54.166 123.929 26.144 1.00 22.89 53 PHE C CA 1
ATOM 5894 C C . PHE C 1 53 ? 53.144 125.065 26.162 1.00 24.66 53 PHE C C 1
ATOM 5895 O O . PHE C 1 53 ? 53.208 125.963 27.009 1.00 23.91 53 PHE C O 1
ATOM 5903 N N . THR C 1 54 ? 52.211 125.029 25.216 1.00 24.18 54 THR C N 1
ATOM 5904 C CA . THR C 1 54 ? 51.195 126.064 25.120 1.00 26.63 54 THR C CA 1
ATOM 5905 C C . THR C 1 54 ? 49.812 125.541 24.740 1.00 26.50 54 THR C C 1
ATOM 5906 O O . THR C 1 54 ? 49.669 124.463 24.153 1.00 25.42 54 THR C O 1
ATOM 5910 N N . SER C 1 55 ? 48.797 126.319 25.097 1.00 26.43 55 SER C N 1
ATOM 5911 C CA . SER C 1 55 ? 47.424 125.980 24.787 1.00 26.92 55 SER C CA 1
ATOM 5912 C C . SER C 1 55 ? 46.886 126.967 23.757 1.00 27.22 55 SER C C 1
ATOM 5913 O O . SER C 1 55 ? 45.689 127.007 23.501 1.00 27.33 55 SER C O 1
ATOM 5916 N N . ASP C 1 56 ? 47.778 127.771 23.183 1.00 28.32 56 ASP C N 1
ATOM 5917 C CA . ASP C 1 56 ? 47.397 128.751 22.162 1.00 31.01 56 ASP C CA 1
ATOM 5918 C C . ASP C 1 56 ? 48.088 128.409 20.847 1.00 31.26 56 ASP C C 1
ATOM 5919 O O . ASP C 1 56 ? 49.304 128.591 20.696 1.00 29.39 56 ASP C O 1
ATOM 5924 N N . LEU C 1 57 ? 47.302 127.913 19.897 1.00 31.21 57 LEU C N 1
ATOM 5925 C CA . LEU C 1 57 ? 47.817 127.512 18.595 1.00 32.05 57 LEU C CA 1
ATOM 5926 C C . LEU C 1 57 ? 48.485 128.644 17.812 1.00 33.48 57 LEU C C 1
ATOM 5927 O O . LEU C 1 57 ? 49.431 128.409 17.056 1.00 30.77 57 LEU C O 1
ATOM 5932 N N . ASP C 1 58 ? 47.999 129.869 17.996 1.00 35.09 58 ASP C N 1
ATOM 5933 C CA . ASP C 1 58 ? 48.564 131.020 17.298 1.00 37.09 58 ASP C CA 1
ATOM 5934 C C . ASP C 1 58 ? 50.032 131.257 17.653 1.00 37.25 58 ASP C C 1
ATOM 5935 O O . ASP C 1 58 ? 50.821 131.649 16.793 1.00 36.49 58 ASP C O 1
ATOM 5940 N N . GLU C 1 59 ? 50.396 131.014 18.913 1.00 37.22 59 GLU C N 1
ATOM 5941 C CA . GLU C 1 59 ? 51.775 131.203 19.364 1.00 37.64 59 GLU C CA 1
ATOM 5942 C C . GLU C 1 59 ? 52.715 130.276 18.617 1.00 36.94 59 GLU C C 1
ATOM 5943 O O . GLU C 1 59 ? 53.915 130.530 18.526 1.00 36.76 59 GLU C O 1
ATOM 5949 N N . VAL C 1 60 ? 52.162 129.190 18.093 1.00 36.43 60 VAL C N 1
ATOM 5950 C CA . VAL C 1 60 ? 52.955 128.220 17.358 1.00 34.95 60 VAL C CA 1
ATOM 5951 C C . VAL C 1 60 ? 52.941 128.512 15.860 1.00 33.97 60 VAL C C 1
ATOM 5952 O O . VAL C 1 60 ? 53.994 128.553 15.224 1.00 33.00 60 VAL C O 1
ATOM 5956 N N . LEU C 1 61 ? 51.754 128.736 15.305 1.00 32.44 61 LEU C N 1
ATOM 5957 C CA . LEU C 1 61 ? 51.612 128.998 13.874 1.00 32.93 61 LEU C CA 1
ATOM 5958 C C . LEU C 1 61 ? 52.155 130.344 13.407 1.00 32.60 61 LEU C C 1
ATOM 5959 O O . LEU C 1 61 ? 52.464 130.512 12.227 1.00 30.76 61 LEU C O 1
ATOM 5964 N N . ASN C 1 62 ? 52.261 131.304 14.320 1.00 32.45 62 ASN C N 1
ATOM 5965 C CA . ASN C 1 62 ? 52.778 132.615 13.952 1.00 34.10 62 ASN C CA 1
ATOM 5966 C C . ASN C 1 62 ? 54.226 132.806 14.387 1.00 33.74 62 ASN C C 1
ATOM 5967 O O . ASN C 1 62 ? 54.736 133.927 14.413 1.00 33.78 62 ASN C O 1
ATOM 5972 N N . ASP C 1 63 ? 54.884 131.706 14.741 1.00 33.46 63 ASP C N 1
ATOM 5973 C CA . ASP C 1 63 ? 56.290 131.759 15.129 1.00 33.11 63 ASP C CA 1
ATOM 5974 C C . ASP C 1 63 ? 57.057 131.637 13.812 1.00 33.64 63 ASP C C 1
ATOM 5975 O O . ASP C 1 63 ? 57.092 130.568 13.201 1.00 32.47 63 ASP C O 1
ATOM 5980 N N . PRO C 1 64 ? 57.679 132.736 13.359 1.00 35.14 64 PRO C N 1
ATOM 5981 C CA . PRO C 1 64 ? 58.444 132.767 12.107 1.00 33.99 64 PRO C CA 1
ATOM 5982 C C . PRO C 1 64 ? 59.461 131.644 11.946 1.00 33.39 64 PRO C C 1
ATOM 5983 O O . PRO C 1 64 ? 59.678 131.152 10.840 1.00 34.72 64 PRO C O 1
ATOM 5987 N N . ASP C 1 65 ? 60.076 131.237 13.051 1.00 33.28 65 ASP C N 1
ATOM 5988 C CA . ASP C 1 65 ? 61.098 130.195 13.029 1.00 32.81 65 ASP C CA 1
ATOM 5989 C C . ASP C 1 65 ? 60.642 128.752 12.853 1.00 31.31 65 ASP C C 1
ATOM 5990 O O . ASP C 1 65 ? 61.442 127.901 12.473 1.00 30.95 65 ASP C O 1
ATOM 5995 N N . VAL C 1 66 ? 59.378 128.458 13.133 1.00 28.50 66 VAL C N 1
ATOM 5996 C CA . VAL C 1 66 ? 58.898 127.088 12.969 1.00 26.22 66 VAL C CA 1
ATOM 5997 C C . VAL C 1 66 ? 58.698 126.790 11.486 1.00 25.76 66 VAL C C 1
ATOM 5998 O O . VAL C 1 66 ? 58.008 127.535 10.781 1.00 26.76 66 VAL C O 1
ATOM 6002 N N . LYS C 1 67 ? 59.315 125.709 11.014 1.00 26.98 67 LYS C N 1
ATOM 6003 C CA . LYS C 1 67 ? 59.197 125.312 9.613 1.00 28.87 67 LYS C CA 1
ATOM 6004 C C . LYS C 1 67 ? 58.356 124.041 9.455 1.00 27.43 67 LYS C C 1
ATOM 6005 O O . LYS C 1 67 ? 57.898 123.724 8.355 1.00 26.61 67 LYS C O 1
ATOM 6011 N N . LEU C 1 68 ? 58.150 123.318 10.553 1.00 26.10 68 LEU C N 1
ATOM 6012 C CA . LEU C 1 68 ? 57.369 122.082 10.510 1.00 24.38 68 LEU C CA 1
ATOM 6013 C C . LEU C 1 68 ? 56.455 121.918 11.716 1.00 23.49 68 LEU C C 1
ATOM 6014 O O . LEU C 1 68 ? 56.863 122.120 12.866 1.00 22.05 68 LEU C O 1
ATOM 6019 N N . VAL C 1 69 ? 55.214 121.543 11.426 1.00 21.78 69 VAL C N 1
ATOM 6020 C CA . VAL C 1 69 ? 54.190 121.305 12.430 1.00 21.09 69 VAL C CA 1
ATOM 6021 C C . VAL C 1 69 ? 53.777 119.835 12.266 1.00 22.61 69 VAL C C 1
ATOM 6022 O O . VAL C 1 69 ? 53.424 119.410 11.164 1.00 21.46 69 VAL C O 1
ATOM 6026 N N . VAL C 1 70 ? 53.844 119.066 13.354 1.00 20.29 70 VAL C N 1
ATOM 6027 C CA . VAL C 1 70 ? 53.489 117.644 13.336 1.00 20.80 70 VAL C CA 1
ATOM 6028 C C . VAL C 1 70 ? 52.141 117.457 14.030 1.00 21.24 70 VAL C C 1
ATOM 6029 O O . VAL C 1 70 ? 52.012 117.716 15.226 1.00 23.44 70 VAL C O 1
ATOM 6033 N N . VAL C 1 71 ? 51.139 116.997 13.281 1.00 22.47 71 VAL C N 1
ATOM 6034 C CA . VAL C 1 71 ? 49.789 116.819 13.823 1.00 23.11 71 VAL C CA 1
ATOM 6035 C C . VAL C 1 71 ? 49.578 115.431 14.435 1.00 24.60 71 VAL C C 1
ATOM 6036 O O . VAL C 1 71 ? 49.498 114.431 13.721 1.00 23.52 71 VAL C O 1
ATOM 6040 N N . CYS C 1 72 ? 49.476 115.383 15.763 1.00 25.43 72 CYS C N 1
ATOM 6041 C CA . CYS C 1 72 ? 49.312 114.122 16.493 1.00 26.07 72 CYS C CA 1
ATOM 6042 C C . CYS C 1 72 ? 48.029 114.026 17.327 1.00 27.96 72 CYS C C 1
ATOM 6043 O O . CYS C 1 72 ? 47.995 113.327 18.340 1.00 26.26 72 CYS C O 1
ATOM 6046 N N . THR C 1 73 ? 46.977 114.716 16.907 1.00 28.81 73 THR C N 1
ATOM 6047 C CA . THR C 1 73 ? 45.716 114.684 17.644 1.00 30.43 73 THR C CA 1
ATOM 6048 C C . THR C 1 73 ? 44.733 113.708 17.023 1.00 29.02 73 THR C C 1
ATOM 6049 O O . THR C 1 73 ? 45.046 113.048 16.039 1.00 28.67 73 THR C O 1
ATOM 6053 N N . HIS C 1 74 ? 43.543 113.627 17.610 1.00 30.45 74 HIS C N 1
ATOM 6054 C CA . HIS C 1 74 ? 42.487 112.746 17.126 1.00 30.49 74 HIS C CA 1
ATOM 6055 C C . HIS C 1 74 ? 42.388 112.826 15.603 1.00 29.40 74 HIS C C 1
ATOM 6056 O O . HIS C 1 74 ? 42.556 113.896 15.013 1.00 29.70 74 HIS C O 1
ATOM 6063 N N . ALA C 1 75 ? 42.112 111.693 14.966 1.00 29.65 75 ALA C N 1
ATOM 6064 C CA . ALA C 1 75 ? 42.019 111.638 13.514 1.00 29.72 75 ALA C CA 1
ATOM 6065 C C . ALA C 1 75 ? 41.088 112.674 12.879 1.00 29.48 75 ALA C C 1
ATOM 6066 O O . ALA C 1 75 ? 41.423 113.247 11.846 1.00 29.16 75 ALA C O 1
ATOM 6068 N N . ASP C 1 76 ? 39.928 112.915 13.484 1.00 30.40 76 ASP C N 1
ATOM 6069 C CA . ASP C 1 76 ? 38.974 113.881 12.937 1.00 32.50 76 ASP C CA 1
ATOM 6070 C C . ASP C 1 76 ? 39.461 115.333 12.913 1.00 31.04 76 ASP C C 1
ATOM 6071 O O . ASP C 1 76 ? 38.839 116.179 12.273 1.00 31.49 76 ASP C O 1
ATOM 6076 N N . SER C 1 77 ? 40.566 115.627 13.590 1.00 29.92 77 SER C N 1
ATOM 6077 C CA . SER C 1 77 ? 41.073 117.000 13.618 1.00 28.33 77 SER C CA 1
ATOM 6078 C C . SER C 1 77 ? 42.258 117.232 12.695 1.00 27.38 77 SER C C 1
ATOM 6079 O O . SER C 1 77 ? 42.679 118.372 12.502 1.00 28.48 77 SER C O 1
ATOM 6082 N N . HIS C 1 78 ? 42.794 116.156 12.128 1.00 24.94 78 HIS C N 1
ATOM 6083 C CA . HIS C 1 78 ? 43.948 116.250 11.249 1.00 24.47 78 HIS C CA 1
ATOM 6084 C C . HIS C 1 78 ? 43.757 117.214 10.097 1.00 24.76 78 HIS C C 1
ATOM 6085 O O . HIS C 1 78 ? 44.598 118.083 9.864 1.00 23.77 78 HIS C O 1
ATOM 6092 N N . PHE C 1 79 ? 42.656 117.051 9.371 1.00 24.43 79 PHE C N 1
ATOM 6093 C CA . PHE C 1 79 ? 42.379 117.907 8.226 1.00 24.76 79 PHE C CA 1
ATOM 6094 C C . PHE C 1 79 ? 42.415 119.385 8.559 1.00 25.41 79 PHE C C 1
ATOM 6095 O O . PHE C 1 79 ? 43.111 120.154 7.902 1.00 25.96 79 PHE C O 1
ATOM 6103 N N . GLU C 1 80 ? 41.658 119.778 9.576 1.00 26.44 80 GLU C N 1
ATOM 6104 C CA . GLU C 1 80 ? 41.583 121.182 9.941 1.00 27.44 80 GLU C CA 1
ATOM 6105 C C . GLU C 1 80 ? 42.886 121.732 10.503 1.00 25.41 80 GLU C C 1
ATOM 6106 O O . GLU C 1 80 ? 43.252 122.864 10.194 1.00 25.77 80 GLU C O 1
ATOM 6112 N N . TYR C 1 81 ? 43.582 120.956 11.331 1.00 24.19 81 TYR C N 1
ATOM 6113 C CA . TYR C 1 81 ? 44.856 121.430 11.872 1.00 23.94 81 TYR C CA 1
ATOM 6114 C C . TYR C 1 81 ? 45.876 121.555 10.746 1.00 23.39 81 TYR C C 1
ATOM 6115 O O . TYR C 1 81 ? 46.683 122.481 10.723 1.00 22.52 81 TYR C O 1
ATOM 6124 N N . ALA C 1 82 ? 45.841 120.611 9.812 1.00 24.06 82 ALA C N 1
ATOM 6125 C CA . ALA C 1 82 ? 46.759 120.621 8.681 1.00 24.40 82 ALA C CA 1
ATOM 6126 C C . ALA C 1 82 ? 46.523 121.852 7.807 1.00 25.88 82 ALA C C 1
ATOM 6127 O O . ALA C 1 82 ? 47.468 122.478 7.323 1.00 27.38 82 ALA C O 1
ATOM 6129 N N . LYS C 1 83 ? 45.253 122.186 7.603 1.00 27.14 83 LYS C N 1
ATOM 6130 C CA . LYS C 1 83 ? 44.877 123.337 6.791 1.00 28.22 83 LYS C CA 1
ATOM 6131 C C . LYS C 1 83 ? 45.287 124.641 7.470 1.00 28.68 83 LYS C C 1
ATOM 6132 O O . LYS C 1 83 ? 45.800 125.553 6.820 1.00 29.34 83 LYS C O 1
ATOM 6138 N N . ARG C 1 84 ? 45.055 124.730 8.776 1.00 27.85 84 ARG C N 1
ATOM 6139 C CA . ARG C 1 84 ? 45.410 125.933 9.515 1.00 28.70 84 ARG C CA 1
ATOM 6140 C C . ARG C 1 84 ? 46.918 126.134 9.540 1.00 26.75 84 ARG C C 1
ATOM 6141 O O . ARG C 1 84 ? 47.400 127.265 9.524 1.00 24.71 84 ARG C O 1
ATOM 6149 N N . ALA C 1 85 ? 47.664 125.034 9.578 1.00 25.41 85 ALA C N 1
ATOM 6150 C CA . ALA C 1 85 ? 49.119 125.116 9.593 1.00 24.00 85 ALA C CA 1
ATOM 6151 C C . ALA C 1 85 ? 49.643 125.540 8.224 1.00 25.65 85 ALA C C 1
ATOM 6152 O O . ALA C 1 85 ? 50.523 126.401 8.125 1.00 26.59 85 ALA C O 1
ATOM 6154 N N . LEU C 1 86 ? 49.099 124.940 7.167 1.00 27.89 86 LEU C N 1
ATOM 6155 C CA . LEU C 1 86 ? 49.512 125.262 5.799 1.00 28.27 86 LEU C CA 1
ATOM 6156 C C . LEU C 1 86 ? 49.246 126.718 5.450 1.00 29.92 86 LEU C C 1
ATOM 6157 O O . LEU C 1 86 ? 50.103 127.396 4.883 1.00 31.43 86 LEU C O 1
ATOM 6162 N N . GLU C 1 87 ? 48.054 127.196 5.783 1.00 32.74 87 GLU C N 1
ATOM 6163 C CA . GLU C 1 87 ? 47.702 128.581 5.507 1.00 37.15 87 GLU C CA 1
ATOM 6164 C C . GLU C 1 87 ? 48.660 129.522 6.236 1.00 37.41 87 GLU C C 1
ATOM 6165 O O . GLU C 1 87 ? 48.997 130.591 5.720 1.00 39.40 87 GLU C O 1
ATOM 6171 N N . ALA C 1 88 ? 49.109 129.115 7.424 1.00 36.55 88 ALA C N 1
ATOM 6172 C CA . ALA C 1 88 ? 50.039 129.923 8.214 1.00 35.78 88 ALA C CA 1
ATOM 6173 C C . ALA C 1 88 ? 51.415 129.960 7.559 1.00 34.09 88 ALA C C 1
ATOM 6174 O O . ALA C 1 88 ? 52.249 130.802 7.899 1.00 36.16 88 ALA C O 1
ATOM 6176 N N . GLY C 1 89 ? 51.646 129.040 6.625 1.00 33.71 89 GLY C N 1
ATOM 6177 C CA . GLY C 1 89 ? 52.918 128.980 5.921 1.00 31.38 89 GLY C CA 1
ATOM 6178 C C . GLY C 1 89 ? 53.896 127.922 6.411 1.00 30.94 89 GLY C C 1
ATOM 6179 O O . GLY C 1 89 ? 55.084 127.977 6.095 1.00 31.30 89 GLY C O 1
ATOM 6180 N N . LYS C 1 90 ? 53.406 126.943 7.166 1.00 30.42 90 LYS C N 1
ATOM 6181 C CA . LYS C 1 90 ? 54.282 125.905 7.691 1.00 29.27 90 LYS C CA 1
ATOM 6182 C C . LYS C 1 90 ? 54.164 124.603 6.907 1.00 29.09 90 LYS C C 1
ATOM 6183 O O . LYS C 1 90 ? 53.142 124.336 6.274 1.00 28.33 90 LYS C O 1
ATOM 6189 N N . ASN C 1 91 ? 55.223 123.804 6.945 1.00 25.89 91 ASN C N 1
ATOM 6190 C CA . ASN C 1 91 ? 55.213 122.501 6.298 1.00 25.38 91 ASN C CA 1
ATOM 6191 C C . ASN C 1 91 ? 54.516 121.620 7.333 1.00 24.02 91 ASN C C 1
ATOM 6192 O O . ASN C 1 91 ? 54.613 121.893 8.534 1.00 22.08 91 ASN C O 1
ATOM 6197 N N . VAL C 1 92 ? 53.826 120.574 6.890 1.00 20.86 92 VAL C N 1
ATOM 6198 C CA . VAL C 1 92 ? 53.096 119.734 7.834 1.00 19.54 92 VAL C CA 1
ATOM 6199 C C . VAL C 1 92 ? 53.311 118.229 7.702 1.00 20.07 92 VAL C C 1
ATOM 6200 O O . VAL C 1 92 ? 53.357 117.678 6.596 1.00 22.27 92 VAL C O 1
ATOM 6204 N N . LEU C 1 93 ? 53.439 117.572 8.847 1.00 19.20 93 LEU C N 1
ATOM 6205 C CA . LEU C 1 93 ? 53.595 116.120 8.903 1.00 21.08 93 LEU C CA 1
ATOM 6206 C C . LEU C 1 93 ? 52.349 115.640 9.640 1.00 21.65 93 LEU C C 1
ATOM 6207 O O . LEU C 1 93 ? 52.084 116.075 10.758 1.00 21.66 93 LEU C O 1
ATOM 6212 N N . VAL C 1 94 ? 51.577 114.755 9.023 1.00 21.73 94 VAL C N 1
ATOM 6213 C CA . VAL C 1 94 ? 50.354 114.290 9.661 1.00 21.06 94 VAL C CA 1
ATOM 6214 C C . VAL C 1 94 ? 50.353 112.808 9.990 1.00 22.58 94 VAL C C 1
ATOM 6215 O O . VAL C 1 94 ? 50.639 111.970 9.134 1.00 21.11 94 VAL C O 1
ATOM 6219 N N . GLU C 1 95 ? 50.017 112.481 11.234 1.00 23.54 95 GLU C N 1
ATOM 6220 C CA . GLU C 1 95 ? 49.961 111.088 11.635 1.00 25.92 95 GLU C CA 1
ATOM 6221 C C . GLU C 1 95 ? 48.798 110.402 10.922 1.00 26.92 95 GLU C C 1
ATOM 6222 O O . GLU C 1 95 ? 47.924 111.057 10.361 1.00 25.98 95 GLU C O 1
ATOM 6228 N N . LYS C 1 96 ? 48.801 109.075 10.948 1.00 27.84 96 LYS C N 1
ATOM 6229 C CA . LYS C 1 96 ? 47.743 108.287 10.334 1.00 30.54 96 LYS C CA 1
ATOM 6230 C C . LYS C 1 96 ? 46.495 108.504 11.187 1.00 28.85 96 LYS C C 1
ATOM 6231 O O . LYS C 1 96 ? 46.572 108.470 12.412 1.00 28.99 96 LYS C O 1
ATOM 6237 N N . PRO C 1 97 ? 45.330 108.740 10.559 1.00 29.36 97 PRO C N 1
ATOM 6238 C CA . PRO C 1 97 ? 45.046 108.830 9.120 1.00 29.42 97 PRO C CA 1
ATOM 6239 C C . PRO C 1 97 ? 45.322 110.228 8.562 1.00 29.84 97 PRO C C 1
ATOM 6240 O O . PRO C 1 97 ? 44.988 111.229 9.200 1.00 31.13 97 PRO C O 1
ATOM 6244 N N . PHE C 1 98 ? 45.908 110.291 7.366 1.00 29.39 98 PHE C N 1
ATOM 6245 C CA . PHE C 1 98 ? 46.205 111.564 6.711 1.00 28.74 98 PHE C CA 1
ATOM 6246 C C . PHE C 1 98 ? 44.922 112.400 6.730 1.00 29.77 98 PHE C C 1
ATOM 6247 O O . PHE C 1 98 ? 44.888 113.484 7.307 1.00 30.27 98 PHE C O 1
ATOM 6255 N N . THR C 1 99 ? 43.876 111.891 6.084 1.00 28.30 99 THR C N 1
ATOM 6256 C CA . THR C 1 99 ? 42.567 112.546 6.058 1.00 27.08 99 THR C CA 1
ATOM 6257 C C . THR C 1 99 ? 41.525 111.435 5.990 1.00 27.01 99 THR C C 1
ATOM 6258 O O . THR C 1 99 ? 41.839 110.299 5.634 1.00 27.42 99 THR C O 1
ATOM 6262 N N . PRO C 1 100 ? 40.269 111.745 6.329 1.00 26.59 100 PRO C N 1
ATOM 6263 C CA . PRO C 1 100 ? 39.235 110.707 6.281 1.00 26.52 100 PRO C CA 1
ATOM 6264 C C . PRO C 1 100 ? 38.847 110.283 4.864 1.00 26.02 100 PRO C C 1
ATOM 6265 O O . PRO C 1 100 ? 38.451 109.137 4.645 1.00 25.16 100 PRO C O 1
ATOM 6269 N N . THR C 1 101 ? 38.948 111.208 3.910 1.00 26.60 101 THR C N 1
ATOM 6270 C CA . THR C 1 101 ? 38.584 110.920 2.522 1.00 25.72 101 THR C CA 1
ATOM 6271 C C . THR C 1 101 ? 39.673 111.326 1.535 1.00 25.80 101 THR C C 1
ATOM 6272 O O . THR C 1 101 ? 40.619 112.026 1.892 1.00 23.67 101 THR C O 1
ATOM 6276 N N . LEU C 1 102 ? 39.521 110.889 0.289 1.00 24.93 102 LEU C N 1
ATOM 6277 C CA . LEU C 1 102 ? 40.487 111.190 -0.765 1.00 25.22 102 LEU C CA 1
ATOM 6278 C C . LEU C 1 102 ? 40.353 112.638 -1.219 1.00 26.41 102 LEU C C 1
ATOM 6279 O O . LEU C 1 102 ? 41.346 113.298 -1.524 1.00 24.81 102 LEU C O 1
ATOM 6284 N N . ALA C 1 103 ? 39.114 113.119 -1.275 1.00 26.79 103 ALA C N 1
ATOM 6285 C CA . ALA C 1 103 ? 38.834 114.487 -1.697 1.00 28.43 103 ALA C CA 1
ATOM 6286 C C . ALA C 1 103 ? 39.533 115.470 -0.768 1.00 29.07 103 ALA C C 1
ATOM 6287 O O . ALA C 1 103 ? 40.171 116.417 -1.221 1.00 31.38 103 ALA C O 1
ATOM 6289 N N . GLN C 1 104 ? 39.404 115.243 0.533 1.00 30.19 104 GLN C N 1
ATOM 6290 C CA . GLN C 1 104 ? 40.040 116.110 1.520 1.00 28.54 104 GLN C CA 1
ATOM 6291 C C . GLN C 1 104 ? 41.558 116.141 1.345 1.00 26.94 104 GLN C C 1
ATOM 6292 O O . GLN C 1 104 ? 42.178 117.190 1.501 1.00 27.24 104 GLN C O 1
ATOM 6298 N N . ALA C 1 105 ? 42.154 114.993 1.025 1.00 24.72 105 ALA C N 1
ATOM 6299 C CA . ALA C 1 105 ? 43.602 114.915 0.822 1.00 24.98 105 ALA C CA 1
ATOM 6300 C C . ALA C 1 105 ? 44.012 115.783 -0.375 1.00 25.48 105 ALA C C 1
ATOM 6301 O O . ALA C 1 105 ? 45.042 116.471 -0.337 1.00 23.15 105 ALA C O 1
ATOM 6303 N N . LYS C 1 106 ? 43.198 115.759 -1.430 1.00 26.84 106 LYS C N 1
ATOM 6304 C CA . LYS C 1 106 ? 43.481 116.558 -2.620 1.00 30.06 106 LYS C CA 1
ATOM 6305 C C . LYS C 1 106 ? 43.410 118.047 -2.294 1.00 31.04 106 LYS C C 1
ATOM 6306 O O . LYS C 1 106 ? 44.140 118.849 -2.876 1.00 33.52 106 LYS C O 1
ATOM 6312 N N . GLU C 1 107 ? 42.529 118.415 -1.366 1.00 32.08 107 GLU C N 1
ATOM 6313 C CA . GLU C 1 107 ? 42.382 119.813 -0.976 1.00 33.71 107 GLU C CA 1
ATOM 6314 C C . GLU C 1 107 ? 43.669 120.279 -0.304 1.00 32.80 107 GLU C C 1
ATOM 6315 O O . GLU C 1 107 ? 44.161 121.375 -0.581 1.00 30.82 107 GLU C O 1
ATOM 6321 N N . LEU C 1 108 ? 44.204 119.429 0.572 1.00 31.87 108 LEU C N 1
ATOM 6322 C CA . LEU C 1 108 ? 45.436 119.711 1.301 1.00 30.83 108 LEU C CA 1
ATOM 6323 C C . LEU C 1 108 ? 46.627 119.858 0.355 1.00 30.87 108 LEU C C 1
ATOM 6324 O O . LEU C 1 108 ? 47.412 120.803 0.471 1.00 28.33 108 LEU C O 1
ATOM 6329 N N . PHE C 1 109 ? 46.769 118.924 -0.581 1.00 30.42 109 PHE C N 1
ATOM 6330 C CA . PHE C 1 109 ? 47.872 118.995 -1.531 1.00 30.88 109 PHE C CA 1
ATOM 6331 C C . PHE C 1 109 ? 47.777 120.261 -2.380 1.00 30.89 109 PHE C C 1
ATOM 6332 O O . PHE C 1 109 ? 48.796 120.870 -2.708 1.00 28.85 109 PHE C O 1
ATOM 6340 N N . ALA C 1 110 ? 46.552 120.645 -2.734 1.00 31.64 110 ALA C N 1
ATOM 6341 C CA . ALA C 1 110 ? 46.319 121.846 -3.534 1.00 32.00 110 ALA C CA 1
ATOM 6342 C C . ALA C 1 110 ? 46.687 123.090 -2.730 1.00 31.78 110 ALA C C 1
ATOM 6343 O O . ALA C 1 110 ? 47.296 124.025 -3.254 1.00 30.34 110 ALA C O 1
ATOM 6345 N N . LEU C 1 111 ? 46.306 123.106 -1.457 1.00 32.13 111 LEU C N 1
ATOM 6346 C CA . LEU C 1 111 ? 46.623 124.245 -0.602 1.00 32.96 111 LEU C CA 1
ATOM 6347 C C . LEU C 1 111 ? 48.129 124.301 -0.411 1.00 32.84 111 LEU C C 1
ATOM 6348 O O . LEU C 1 111 ? 48.744 125.352 -0.565 1.00 34.25 111 LEU C O 1
ATOM 6353 N N . ALA C 1 112 ? 48.718 123.156 -0.087 1.00 33.25 112 ALA C N 1
ATOM 6354 C CA . ALA C 1 112 ? 50.158 123.059 0.127 1.00 33.75 112 ALA C CA 1
ATOM 6355 C C . ALA C 1 112 ? 50.940 123.592 -1.067 1.00 33.90 112 ALA C C 1
ATOM 6356 O O . ALA C 1 112 ? 51.813 124.451 -0.924 1.00 33.04 112 ALA C O 1
ATOM 6358 N N . LYS C 1 113 ? 50.621 123.076 -2.247 1.00 32.79 113 LYS C N 1
ATOM 6359 C CA . LYS C 1 113 ? 51.303 123.488 -3.462 1.00 33.11 113 LYS C CA 1
ATOM 6360 C C . LYS C 1 113 ? 51.154 124.989 -3.728 1.00 33.27 113 LYS C C 1
ATOM 6361 O O . LYS C 1 113 ? 52.084 125.637 -4.207 1.00 31.05 113 LYS C O 1
ATOM 6367 N N . SER C 1 114 ? 49.992 125.545 -3.395 1.00 34.93 114 SER C N 1
ATOM 6368 C CA . SER C 1 114 ? 49.747 126.965 -3.619 1.00 36.61 114 SER C CA 1
ATOM 6369 C C . SER C 1 114 ? 50.720 127.843 -2.840 1.00 37.83 114 SER C C 1
ATOM 6370 O O . SER C 1 114 ? 50.842 129.037 -3.118 1.00 39.17 114 SER C O 1
ATOM 6373 N N . LYS C 1 115 ? 51.415 127.253 -1.871 1.00 38.04 115 LYS C N 1
ATOM 6374 C CA . LYS C 1 115 ? 52.370 128.002 -1.061 1.00 39.23 115 LYS C CA 1
ATOM 6375 C C . LYS C 1 115 ? 53.770 127.401 -1.087 1.00 38.60 115 LYS C C 1
ATOM 6376 O O . LYS C 1 115 ? 54.585 127.682 -0.211 1.00 39.50 115 LYS C O 1
ATOM 6382 N N . GLY C 1 116 ? 54.051 126.581 -2.094 1.00 38.41 116 GLY C N 1
ATOM 6383 C CA . GLY C 1 116 ? 55.363 125.962 -2.186 1.00 37.30 116 GLY C CA 1
ATOM 6384 C C . GLY C 1 116 ? 55.736 125.237 -0.907 1.00 37.14 116 GLY C C 1
ATOM 6385 O O . GLY C 1 116 ? 56.913 125.120 -0.572 1.00 37.48 116 GLY C O 1
ATOM 6386 N N . LEU C 1 117 ? 54.727 124.744 -0.193 1.00 36.86 117 LEU C N 1
ATOM 6387 C CA . LEU C 1 117 ? 54.937 124.034 1.066 1.00 36.74 117 LEU C CA 1
ATOM 6388 C C . LEU C 1 117 ? 54.736 122.531 0.919 1.00 36.22 117 LEU C C 1
ATOM 6389 O O . LEU C 1 117 ? 54.207 122.060 -0.084 1.00 35.43 117 LEU C O 1
ATOM 6394 N N . THR C 1 118 ? 55.167 121.779 1.924 1.00 34.44 118 THR C N 1
ATOM 6395 C CA . THR C 1 118 ? 55.023 120.331 1.896 1.00 33.52 118 THR C CA 1
ATOM 6396 C C . THR C 1 118 ? 54.076 119.843 2.987 1.00 32.46 118 THR C C 1
ATOM 6397 O O . THR C 1 118 ? 54.160 120.281 4.136 1.00 32.09 118 THR C O 1
ATOM 6401 N N . VAL C 1 119 ? 53.162 118.950 2.611 1.00 30.94 119 VAL C N 1
ATOM 6402 C CA . VAL C 1 119 ? 52.217 118.353 3.548 1.00 29.17 119 VAL C CA 1
ATOM 6403 C C . VAL C 1 119 ? 52.279 116.858 3.262 1.00 29.35 119 VAL C C 1
ATOM 6404 O O . VAL C 1 119 ? 52.063 116.419 2.126 1.00 29.40 119 VAL C O 1
ATOM 6408 N N . THR C 1 120 ? 52.595 116.072 4.284 1.00 28.98 120 THR C N 1
ATOM 6409 C CA . THR C 1 120 ? 52.743 114.634 4.088 1.00 28.01 120 THR C CA 1
ATOM 6410 C C . THR C 1 120 ? 52.358 113.780 5.299 1.00 27.33 120 THR C C 1
ATOM 6411 O O . THR C 1 120 ? 52.444 114.231 6.448 1.00 27.47 120 THR C O 1
ATOM 6415 N N . PRO C 1 121 ? 51.933 112.525 5.052 1.00 26.45 121 PRO C N 1
ATOM 6416 C CA . PRO C 1 121 ? 51.550 111.621 6.139 1.00 25.90 121 PRO C CA 1
ATOM 6417 C C . PRO C 1 121 ? 52.800 111.084 6.826 1.00 25.03 121 PRO C C 1
ATOM 6418 O O . PRO C 1 121 ? 53.896 111.181 6.284 1.00 25.37 121 PRO C O 1
ATOM 6422 N N . TYR C 1 122 ? 52.629 110.518 8.013 1.00 26.35 122 TYR C N 1
ATOM 6423 C CA . TYR C 1 122 ? 53.743 109.952 8.768 1.00 26.56 122 TYR C CA 1
ATOM 6424 C C . TYR C 1 122 ? 53.835 108.444 8.508 1.00 28.15 122 TYR C C 1
ATOM 6425 O O . TYR C 1 122 ? 53.338 107.642 9.298 1.00 28.41 122 TYR C O 1
ATOM 6434 N N . GLN C 1 123 ? 54.463 108.058 7.399 1.00 28.78 123 GLN C N 1
ATOM 6435 C CA . GLN C 1 123 ? 54.604 106.641 7.059 1.00 28.65 123 GLN C CA 1
ATOM 6436 C C . GLN C 1 123 ? 55.902 106.081 7.648 1.00 28.46 123 GLN C C 1
ATOM 6437 O O . GLN C 1 123 ? 56.817 105.693 6.913 1.00 27.25 123 GLN C O 1
ATOM 6443 N N . ASN C 1 124 ? 55.958 106.028 8.974 1.00 27.32 124 ASN C N 1
ATOM 6444 C CA . ASN C 1 124 ? 57.136 105.554 9.700 1.00 26.54 124 ASN C CA 1
ATOM 6445 C C . ASN C 1 124 ? 57.500 104.086 9.487 1.00 27.00 124 ASN C C 1
ATOM 6446 O O . ASN C 1 124 ? 58.654 103.703 9.668 1.00 27.72 124 ASN C O 1
ATOM 6451 N N . ARG C 1 125 ? 56.533 103.256 9.111 1.00 28.07 125 ARG C N 1
ATOM 6452 C CA . ARG C 1 125 ? 56.847 101.849 8.907 1.00 28.43 125 ARG C CA 1
ATOM 6453 C C . ARG C 1 125 ? 57.628 101.573 7.630 1.00 27.72 125 ARG C C 1
ATOM 6454 O O . ARG C 1 125 ? 57.914 100.420 7.307 1.00 29.12 125 ARG C O 1
ATOM 6462 N N . ARG C 1 126 ? 57.970 102.628 6.895 1.00 27.32 126 ARG C N 1
ATOM 6463 C CA . ARG C 1 126 ? 58.782 102.449 5.701 1.00 26.42 126 ARG C CA 1
ATOM 6464 C C . ARG C 1 126 ? 60.182 102.178 6.234 1.00 25.71 126 ARG C C 1
ATOM 6465 O O . ARG C 1 126 ? 61.093 101.840 5.485 1.00 26.02 126 ARG C O 1
ATOM 6473 N N . PHE C 1 127 ? 60.337 102.318 7.548 1.00 24.97 127 PHE C N 1
ATOM 6474 C CA . PHE C 1 127 ? 61.623 102.087 8.183 1.00 24.95 127 PHE C CA 1
ATOM 6475 C C . PHE C 1 127 ? 61.582 100.984 9.241 1.00 25.81 127 PHE C C 1
ATOM 6476 O O . PHE C 1 127 ? 62.327 101.023 10.224 1.00 25.17 127 PHE C O 1
ATOM 6484 N N . ASP C 1 128 ? 60.687 100.013 9.038 1.00 24.40 128 ASP C N 1
ATOM 6485 C CA . ASP C 1 128 ? 60.603 98.850 9.922 1.00 25.00 128 ASP C CA 1
ATOM 6486 C C . ASP C 1 128 ? 61.726 97.935 9.456 1.00 24.56 128 ASP C C 1
ATOM 6487 O O . ASP C 1 128 ? 61.946 97.798 8.252 1.00 24.14 128 ASP C O 1
ATOM 6492 N N . SER C 1 129 ? 62.420 97.304 10.397 1.00 24.68 129 SER C N 1
ATOM 6493 C CA . SER C 1 129 ? 63.520 96.407 10.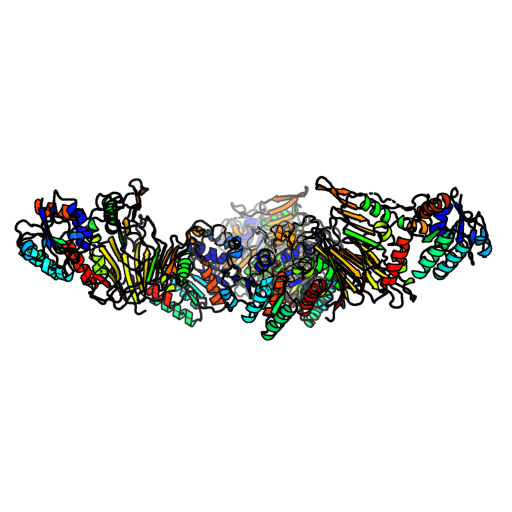052 1.00 25.47 129 SER C CA 1
ATOM 6494 C C . SER C 1 129 ? 63.067 95.255 9.156 1.00 24.86 129 SER C C 1
ATOM 6495 O O . SER C 1 129 ? 63.730 94.924 8.181 1.00 23.44 129 SER C O 1
ATOM 6498 N N . CYS C 1 130 ? 61.940 94.637 9.490 1.00 24.18 130 CYS C N 1
ATOM 6499 C CA . CYS C 1 130 ? 61.446 93.530 8.686 1.00 23.26 130 CYS C CA 1
ATOM 6500 C C . CYS C 1 130 ? 61.251 93.989 7.239 1.00 22.37 130 CYS C C 1
ATOM 6501 O O . CYS C 1 130 ? 61.679 93.317 6.308 1.00 23.42 130 CYS C O 1
ATOM 6504 N N . PHE C 1 131 ? 60.621 95.145 7.058 1.00 22.93 131 PHE C N 1
ATOM 6505 C CA . PHE C 1 131 ? 60.393 95.688 5.722 1.00 23.07 131 PHE C CA 1
ATOM 6506 C C . PHE C 1 131 ? 61.702 96.047 5.025 1.00 24.39 131 PHE C C 1
ATOM 6507 O O . PHE C 1 131 ? 61.870 95.783 3.830 1.00 25.87 131 PHE C O 1
ATOM 6515 N N . LEU C 1 132 ? 62.625 96.656 5.761 1.00 23.64 132 LEU C N 1
ATOM 6516 C CA . LEU C 1 132 ? 63.907 97.056 5.176 1.00 25.07 132 LEU C CA 1
ATOM 6517 C C . LEU C 1 132 ? 64.741 95.845 4.737 1.00 24.18 132 LEU C C 1
ATOM 6518 O O . LEU C 1 132 ? 65.452 95.899 3.735 1.00 23.00 132 LEU C O 1
ATOM 6523 N N . THR C 1 133 ? 64.633 94.751 5.480 1.00 24.90 133 THR C N 1
ATOM 6524 C CA . THR C 1 133 ? 65.372 93.535 5.163 1.00 24.70 133 THR C CA 1
ATOM 6525 C C . THR C 1 133 ? 64.886 92.967 3.838 1.00 25.00 133 THR C C 1
ATOM 6526 O O . THR C 1 133 ? 65.687 92.548 3.003 1.00 25.43 133 THR C O 1
ATOM 6530 N N . ALA C 1 134 ? 63.568 92.957 3.647 1.00 25.48 134 ALA C N 1
ATOM 6531 C CA . ALA C 1 134 ? 62.984 92.440 2.410 1.00 25.63 134 ALA C CA 1
ATOM 6532 C C . ALA C 1 134 ? 63.352 93.371 1.264 1.00 26.38 134 ALA C C 1
ATOM 6533 O O . ALA C 1 134 ? 63.625 92.926 0.147 1.00 24.51 134 ALA C O 1
ATOM 6535 N N . LYS C 1 135 ? 63.350 94.668 1.559 1.00 26.59 135 LYS C N 1
ATOM 6536 C CA . LYS C 1 135 ? 63.684 95.693 0.578 1.00 29.31 135 LYS C CA 1
ATOM 6537 C C . LYS C 1 135 ? 65.124 95.448 0.125 1.00 30.45 135 LYS C C 1
ATOM 6538 O O . LYS C 1 135 ? 65.434 95.498 -1.066 1.00 30.69 135 LYS C O 1
ATOM 6544 N N . LYS C 1 136 ? 65.995 95.179 1.091 1.00 32.05 136 LYS C N 1
ATOM 6545 C CA . LYS C 1 136 ? 67.394 94.894 0.811 1.00 35.16 136 LYS C CA 1
ATOM 6546 C C . LYS C 1 136 ? 67.492 93.640 -0.067 1.00 36.58 136 LYS C C 1
ATOM 6547 O O . LYS C 1 136 ? 68.148 93.650 -1.113 1.00 36.78 136 LYS C O 1
ATOM 6553 N N . ALA C 1 137 ? 66.828 92.567 0.357 1.00 35.16 137 ALA C N 1
ATOM 6554 C CA . ALA C 1 137 ? 66.834 91.319 -0.401 1.00 34.69 137 ALA C CA 1
ATOM 6555 C C . ALA C 1 137 ? 66.393 91.562 -1.846 1.00 33.80 137 ALA C C 1
ATOM 6556 O O . ALA C 1 137 ? 66.984 91.022 -2.784 1.00 32.74 137 ALA C O 1
ATOM 6558 N N . ILE C 1 138 ? 65.360 92.381 -2.021 1.00 33.35 138 ILE C N 1
ATOM 6559 C CA . ILE C 1 138 ? 64.846 92.683 -3.353 1.00 33.51 138 ILE C CA 1
ATOM 6560 C C . ILE C 1 138 ? 65.864 93.439 -4.196 1.00 36.08 138 ILE C C 1
ATOM 6561 O O . ILE C 1 138 ? 66.079 93.118 -5.369 1.00 35.26 138 ILE C O 1
ATOM 6566 N N . GLU C 1 139 ? 66.487 94.442 -3.591 1.00 37.33 139 GLU C N 1
ATOM 6567 C CA . GLU C 1 139 ? 67.461 95.262 -4.296 1.00 39.48 139 GLU C CA 1
ATOM 6568 C C . GLU C 1 139 ? 68.774 94.540 -4.548 1.00 38.72 139 GLU C C 1
ATOM 6569 O O . GLU C 1 139 ? 69.537 94.939 -5.425 1.00 38.21 139 GLU C O 1
ATOM 6575 N N . SER C 1 140 ? 69.038 93.478 -3.787 1.00 38.28 140 SER C N 1
ATOM 6576 C CA . SER C 1 140 ? 70.285 92.736 -3.951 1.00 37.01 140 SER C CA 1
ATOM 6577 C C . SER C 1 140 ? 70.318 92.033 -5.298 1.00 36.52 140 SER C C 1
ATOM 6578 O O . SER C 1 140 ? 71.364 91.548 -5.727 1.00 37.59 140 SER C O 1
ATOM 6581 N N . GLY C 1 141 ? 69.169 91.980 -5.961 1.00 35.43 141 GLY C N 1
ATOM 6582 C CA . GLY C 1 141 ? 69.090 91.338 -7.261 1.00 34.96 141 GLY C CA 1
ATOM 6583 C C . GLY C 1 141 ? 69.248 89.832 -7.203 1.00 33.62 141 GLY C C 1
ATOM 6584 O O . GLY C 1 141 ? 69.041 89.149 -8.201 1.00 34.49 141 GLY C O 1
ATOM 6585 N N . LYS C 1 142 ? 69.602 89.311 -6.032 1.00 33.43 142 LYS C N 1
ATOM 6586 C CA . LYS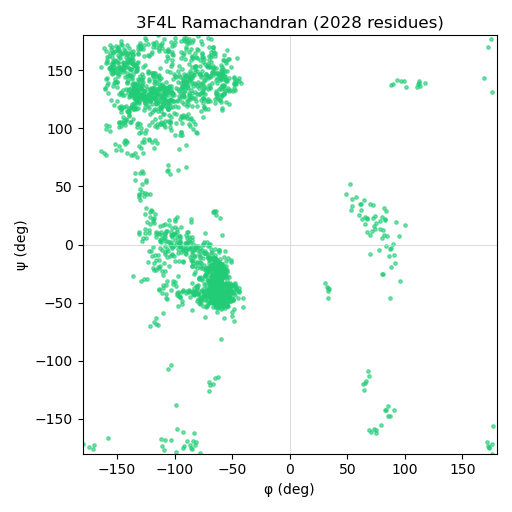 C 1 142 ? 69.798 87.874 -5.856 1.00 33.02 142 LYS C CA 1
ATOM 6587 C C . LYS C 1 142 ? 68.585 87.018 -6.209 1.00 33.41 142 LYS C C 1
ATOM 6588 O O . LYS C 1 142 ? 68.731 85.843 -6.554 1.00 31.31 142 LYS C O 1
ATOM 6594 N N . LEU C 1 143 ? 67.388 87.595 -6.130 1.00 33.80 143 LEU C N 1
ATOM 6595 C CA . LEU C 1 143 ? 66.178 86.841 -6.439 1.00 33.90 143 LEU C CA 1
ATOM 6596 C C . LEU C 1 143 ? 65.714 86.957 -7.890 1.00 32.80 143 LEU C C 1
ATOM 6597 O O . LEU C 1 143 ? 64.735 86.326 -8.283 1.00 31.96 143 LEU C O 1
ATOM 6602 N N . GLY C 1 144 ? 66.422 87.752 -8.686 1.00 33.67 144 GLY C N 1
ATOM 6603 C CA . GLY C 1 144 ? 66.040 87.922 -10.074 1.00 31.99 144 GLY C CA 1
ATOM 6604 C C . GLY C 1 144 ? 64.758 88.726 -10.144 1.00 32.41 144 GLY C C 1
ATOM 6605 O O . GLY C 1 144 ? 64.400 89.393 -9.178 1.00 33.59 144 GLY C O 1
ATOM 6606 N N . GLU C 1 145 ? 64.063 88.665 -11.275 1.00 31.90 145 GLU C N 1
ATOM 6607 C CA . GLU C 1 145 ? 62.815 89.403 -11.444 1.00 32.69 145 GLU C CA 1
ATOM 6608 C C . GLU C 1 145 ? 61.787 88.970 -10.389 1.00 31.67 145 GLU C C 1
ATOM 6609 O O . GLU C 1 145 ? 61.509 87.778 -10.240 1.00 29.43 145 GLU C O 1
ATOM 6615 N N . ILE C 1 146 ? 61.224 89.936 -9.664 1.00 29.88 146 ILE C N 1
ATOM 6616 C CA . ILE C 1 146 ? 60.231 89.636 -8.631 1.00 28.02 146 ILE C CA 1
ATOM 6617 C C . ILE C 1 146 ? 58.872 89.288 -9.231 1.00 26.17 146 ILE C C 1
ATOM 6618 O O . ILE C 1 146 ? 58.365 90.012 -10.085 1.00 24.14 146 ILE C O 1
ATOM 6623 N N . VAL C 1 147 ? 58.287 88.174 -8.791 1.00 24.49 147 VAL C N 1
ATOM 6624 C CA . VAL C 1 147 ? 56.977 87.781 -9.292 1.00 24.53 147 VAL C CA 1
ATOM 6625 C C . VAL C 1 147 ? 55.898 87.835 -8.203 1.00 23.92 147 VAL C C 1
ATOM 6626 O O . VAL C 1 147 ? 54.714 87.888 -8.509 1.00 24.50 147 VAL C O 1
ATOM 6630 N N . GLU C 1 148 ? 56.293 87.810 -6.935 1.00 24.21 148 GLU C N 1
ATOM 6631 C CA . GLU C 1 148 ? 55.297 87.902 -5.875 1.00 24.53 148 GLU C CA 1
ATOM 6632 C C . GLU C 1 148 ? 55.864 88.367 -4.549 1.00 24.35 148 GLU C C 1
ATOM 6633 O O . GLU C 1 148 ? 56.990 88.027 -4.187 1.00 25.89 148 GLU C O 1
ATOM 6639 N N . VAL C 1 149 ? 55.064 89.155 -3.834 1.00 23.18 149 VAL C N 1
ATOM 6640 C CA . VAL C 1 149 ? 55.430 89.674 -2.520 1.00 20.34 149 VAL C CA 1
ATOM 6641 C C . VAL C 1 149 ? 54.210 89.483 -1.624 1.00 21.94 149 VAL C C 1
ATOM 6642 O O . VAL C 1 149 ? 53.089 89.758 -2.044 1.00 23.16 149 VAL C O 1
ATOM 6646 N N . GLU C 1 150 ? 54.418 88.997 -0.403 1.00 22.17 150 GLU C N 1
ATOM 6647 C CA . GLU C 1 150 ? 53.309 88.779 0.521 1.00 22.31 150 GLU C CA 1
ATOM 6648 C C . GLU C 1 150 ? 53.651 89.367 1.883 1.00 21.74 150 GLU C C 1
ATOM 6649 O O . GLU C 1 150 ? 54.673 89.034 2.470 1.00 21.01 150 GLU C O 1
ATOM 6655 N N . SER C 1 151 ? 52.786 90.244 2.380 1.00 19.85 151 SER C N 1
ATOM 6656 C CA . SER C 1 151 ? 52.996 90.888 3.668 1.00 20.81 151 SER C CA 1
ATOM 6657 C C . SER C 1 151 ? 51.849 90.571 4.623 1.00 18.25 151 SER C C 1
ATOM 6658 O O . SER C 1 151 ? 50.691 90.683 4.248 1.00 18.01 151 SER C O 1
ATOM 6661 N N . HIS C 1 152 ? 52.184 90.194 5.854 1.00 16.84 152 HIS C N 1
ATOM 6662 C CA . HIS C 1 152 ? 51.188 89.841 6.872 1.00 17.18 152 HIS C CA 1
ATOM 6663 C C . HIS C 1 152 ? 51.300 90.695 8.119 1.00 18.26 152 HIS C C 1
ATOM 6664 O O . HIS C 1 152 ? 52.400 91.019 8.546 1.00 18.97 152 HIS C O 1
ATOM 6671 N N . PHE C 1 153 ? 50.160 91.043 8.710 1.00 15.37 153 PHE C N 1
ATOM 6672 C CA . PHE C 1 153 ? 50.143 91.798 9.960 1.00 17.67 153 PHE C CA 1
ATOM 6673 C C . PHE C 1 153 ? 48.958 91.177 10.685 1.00 17.92 153 PHE C C 1
ATOM 6674 O O . PHE C 1 153 ? 47.822 91.625 10.549 1.00 16.54 153 PHE C O 1
ATOM 6682 N N . ASP C 1 154 ? 49.230 90.130 11.452 1.00 15.03 154 ASP C N 1
ATOM 6683 C CA . ASP C 1 154 ? 48.164 89.404 12.125 1.00 17.66 154 ASP C CA 1
ATOM 6684 C C . ASP C 1 154 ? 48.230 89.389 13.642 1.00 16.93 154 ASP C C 1
ATOM 6685 O O . ASP C 1 154 ? 49.220 89.799 14.245 1.00 16.48 154 ASP C O 1
ATOM 6690 N N . TYR C 1 155 ? 47.147 88.904 14.238 1.00 15.43 155 TYR C N 1
ATOM 6691 C CA . TYR C 1 155 ? 47.037 88.750 15.686 1.00 16.97 155 TYR C CA 1
ATOM 6692 C C . TYR C 1 155 ? 46.130 87.556 15.921 1.00 18.51 155 TYR C C 1
ATOM 6693 O O . TYR C 1 155 ? 45.501 87.028 14.995 1.00 17.97 155 TYR C O 1
ATOM 6702 N N . TYR C 1 156 ? 46.084 87.118 17.170 1.00 19.19 156 TYR C N 1
ATOM 6703 C CA . TYR C 1 156 ? 45.128 86.107 17.550 1.00 18.75 156 TYR C CA 1
ATOM 6704 C C . TYR C 1 156 ? 44.429 86.785 18.728 1.00 20.02 156 TYR C C 1
ATOM 6705 O O . TYR C 1 156 ? 44.936 86.755 19.855 1.00 19.86 156 TYR C O 1
ATOM 6714 N N . ARG C 1 157 ? 43.292 87.424 18.440 1.00 20.23 157 ARG C N 1
ATOM 6715 C CA . ARG C 1 157 ? 42.467 88.141 19.428 1.00 20.37 157 ARG C CA 1
ATOM 6716 C C . ARG C 1 157 ? 41.010 87.866 19.039 1.00 21.24 157 ARG C C 1
ATOM 6717 O O . ARG C 1 157 ? 40.342 88.709 18.427 1.00 23.00 157 ARG C O 1
ATOM 6725 N N . PRO C 1 158 ? 40.501 86.679 19.397 1.00 19.92 158 PRO C N 1
ATOM 6726 C CA . PRO C 1 158 ? 39.145 86.216 19.104 1.00 20.34 158 PRO C CA 1
ATOM 6727 C C . PRO C 1 158 ? 37.971 87.004 19.680 1.00 20.53 158 PRO C C 1
ATOM 6728 O O . PRO C 1 158 ? 36.903 87.059 19.074 1.00 19.50 158 PRO C O 1
ATOM 6732 N N . VAL C 1 159 ? 38.166 87.618 20.838 1.00 22.03 159 VAL C N 1
ATOM 6733 C CA . VAL C 1 159 ? 37.091 88.368 21.478 1.00 25.57 159 VAL C CA 1
ATOM 6734 C C . VAL C 1 159 ? 36.970 89.798 20.974 1.00 26.04 159 VAL C C 1
ATOM 6735 O O . VAL C 1 159 ? 37.907 90.593 21.097 1.00 29.40 159 VAL C O 1
ATOM 6739 N N . ALA C 1 160 ? 35.813 90.118 20.401 1.00 23.35 160 ALA C N 1
ATOM 6740 C CA . ALA C 1 160 ? 35.550 91.462 19.905 1.00 24.39 160 ALA C CA 1
ATOM 6741 C C . ALA C 1 160 ? 34.185 91.920 20.409 1.00 23.58 160 ALA C C 1
ATOM 6742 O O . ALA C 1 160 ? 33.152 91.463 19.918 1.00 25.43 160 ALA C O 1
ATOM 6744 N N . GLU C 1 161 ? 34.167 92.808 21.400 1.00 24.59 161 GLU C N 1
ATOM 6745 C CA . GLU C 1 161 ? 32.891 93.291 21.921 1.00 24.71 161 GLU C CA 1
ATOM 6746 C C . GLU C 1 161 ? 32.229 94.057 20.789 1.00 23.17 161 GLU C C 1
ATOM 6747 O O . GLU C 1 161 ? 32.900 94.453 19.834 1.00 19.42 161 GLU C O 1
ATOM 6753 N N . THR C 1 162 ? 30.922 94.273 20.887 1.00 20.97 162 THR C N 1
ATOM 6754 C CA . THR C 1 162 ? 30.210 94.985 19.835 1.00 20.52 162 THR C CA 1
ATOM 6755 C C . THR C 1 162 ? 30.491 96.484 19.866 1.00 21.08 162 THR C C 1
ATOM 6756 O O . THR C 1 162 ? 30.185 97.167 20.845 1.00 20.47 162 THR C O 1
ATOM 6760 N N . LYS C 1 163 ? 31.081 96.976 18.779 1.00 21.17 163 LYS C N 1
ATOM 6761 C CA . LYS C 1 163 ? 31.422 98.385 18.631 1.00 22.92 163 LYS C CA 1
ATOM 6762 C C . LYS C 1 163 ? 31.184 98.824 17.187 1.00 22.47 163 LYS C C 1
ATOM 6763 O O . LYS C 1 163 ? 32.086 98.751 16.356 1.00 23.15 163 LYS C O 1
ATOM 6769 N N . PRO C 1 164 ? 29.963 99.278 16.869 1.00 22.28 164 PRO C N 1
ATOM 6770 C CA . PRO C 1 164 ? 29.647 99.717 15.507 1.00 22.02 164 PRO C CA 1
ATOM 6771 C C . PRO C 1 164 ? 30.532 100.880 15.077 1.00 21.53 164 PRO C C 1
ATOM 6772 O O . PRO C 1 164 ? 30.860 101.741 15.892 1.00 21.25 164 PRO C O 1
ATOM 6776 N N . GLY C 1 165 ? 30.914 100.894 13.803 1.00 19.13 165 GLY C N 1
ATOM 6777 C CA . GLY C 1 165 ? 31.754 101.962 13.286 1.00 19.80 165 GLY C CA 1
ATOM 6778 C C . GLY C 1 165 ? 31.641 102.097 11.777 1.00 21.85 165 GLY C C 1
ATOM 6779 O O . GLY C 1 165 ? 30.731 101.529 11.161 1.00 23.15 165 GLY C O 1
ATOM 6780 N N . LEU C 1 166 ? 32.560 102.849 11.179 1.00 21.84 166 LEU C N 1
ATOM 6781 C CA . LEU C 1 166 ? 32.566 103.050 9.735 1.00 23.79 166 LEU C CA 1
ATOM 6782 C C . LEU C 1 166 ? 33.779 102.344 9.124 1.00 21.39 166 LEU C C 1
ATOM 6783 O O . LEU C 1 166 ? 34.623 101.816 9.848 1.00 22.26 166 LEU C O 1
ATOM 6788 N N . PRO C 1 167 ? 33.872 102.313 7.784 1.00 20.77 167 PRO C N 1
ATOM 6789 C CA . PRO C 1 167 ? 35.001 101.667 7.107 1.00 19.56 167 PRO C CA 1
ATOM 6790 C C . PRO C 1 167 ? 36.323 102.112 7.733 1.00 18.37 167 PRO C C 1
ATOM 6791 O O . PRO C 1 167 ? 37.209 101.296 7.990 1.00 14.78 167 PRO C O 1
ATOM 6795 N N . GLN C 1 168 ? 36.435 103.413 7.993 1.00 18.04 168 GLN C N 1
ATOM 6796 C CA . GLN C 1 168 ? 37.653 103.966 8.572 1.00 18.37 168 GLN C CA 1
ATOM 6797 C C . GLN C 1 168 ? 38.030 103.401 9.937 1.00 18.54 168 GLN C C 1
ATOM 6798 O O . GLN C 1 168 ? 39.171 103.551 10.366 1.00 17.09 168 GLN C O 1
ATOM 6804 N N . ASP C 1 169 ? 37.091 102.743 10.616 1.00 16.93 169 ASP C N 1
ATOM 6805 C CA . ASP C 1 169 ? 37.375 102.170 11.933 1.00 17.26 169 ASP C CA 1
ATOM 6806 C C . ASP C 1 169 ? 37.763 100.697 11.821 1.00 17.00 169 ASP C C 1
ATOM 6807 O O . ASP C 1 169 ? 38.003 100.023 12.829 1.00 17.59 169 ASP C O 1
ATOM 6812 N N . GLY C 1 170 ? 37.825 100.207 10.587 1.00 15.90 170 GLY C N 1
ATOM 6813 C CA . GLY C 1 170 ? 38.154 98.813 10.352 1.00 16.22 170 GLY C CA 1
ATOM 6814 C C . GLY C 1 170 ? 39.629 98.536 10.162 1.00 16.99 170 GLY C C 1
ATOM 6815 O O . GLY C 1 170 ? 40.451 99.449 10.100 1.00 15.33 170 GLY C O 1
ATOM 6816 N N . ALA C 1 171 ? 39.953 97.254 10.041 1.00 16.13 171 ALA C N 1
ATOM 6817 C CA . ALA C 1 171 ? 41.329 96.803 9.886 1.00 16.34 171 ALA C CA 1
ATOM 6818 C C . ALA C 1 171 ? 41.986 97.206 8.571 1.00 16.52 171 ALA C C 1
ATOM 6819 O O . ALA C 1 171 ? 43.185 97.507 8.546 1.00 16.26 171 ALA C O 1
ATOM 6821 N N . PHE C 1 172 ? 41.221 97.200 7.480 1.00 15.78 172 PHE C N 1
ATOM 6822 C CA . PHE C 1 172 ? 41.789 97.562 6.190 1.00 17.26 172 PHE C CA 1
ATOM 6823 C C . PHE C 1 172 ? 42.337 98.976 6.285 1.00 18.40 172 PHE C C 1
ATOM 6824 O O . PHE C 1 172 ? 43.471 99.239 5.886 1.00 19.14 172 PHE C O 1
ATOM 6832 N N . TYR C 1 173 ? 41.533 99.884 6.832 1.00 17.31 173 TYR C N 1
ATOM 6833 C CA . TYR C 1 173 ? 41.962 101.266 6.987 1.00 18.67 173 TYR C CA 1
ATOM 6834 C C . TYR C 1 173 ? 43.021 101.406 8.076 1.00 18.48 173 TYR C C 1
ATOM 6835 O O . TYR C 1 173 ? 43.983 102.142 7.908 1.00 18.73 173 TYR C O 1
ATOM 6844 N N . GLY C 1 174 ? 42.833 100.698 9.186 1.00 18.43 174 GLY C N 1
ATOM 6845 C CA . GLY C 1 174 ? 43.759 100.797 10.304 1.00 20.42 174 GLY C CA 1
ATOM 6846 C C . GLY C 1 174 ? 45.158 100.228 10.124 1.00 22.79 174 GLY C C 1
ATOM 6847 O O . GLY C 1 174 ? 46.134 100.834 10.573 1.00 22.00 174 GLY C O 1
ATOM 6848 N N . LEU C 1 175 ? 45.259 99.071 9.477 1.00 24.53 175 LEU C N 1
ATOM 6849 C CA . LEU C 1 175 ? 46.546 98.413 9.240 1.00 24.94 175 LEU C CA 1
ATOM 6850 C C . LEU C 1 175 ? 46.935 98.454 7.769 1.00 24.44 175 LEU C C 1
ATOM 6851 O O . LEU C 1 175 ? 48.110 98.564 7.430 1.00 23.29 175 LEU C O 1
ATOM 6856 N N . GLY C 1 176 ? 45.938 98.357 6.898 1.00 25.08 176 GLY C N 1
ATOM 6857 C CA . GLY C 1 176 ? 46.204 98.379 5.476 1.00 25.49 176 GLY C CA 1
ATOM 6858 C C . GLY C 1 176 ? 46.885 99.660 5.042 1.00 24.74 176 GLY C C 1
ATOM 6859 O O . GLY C 1 176 ? 47.664 99.657 4.093 1.00 25.74 176 GLY C O 1
ATOM 6860 N N . VAL C 1 177 ? 46.598 100.756 5.733 1.00 25.93 177 VAL C N 1
ATOM 6861 C CA . VAL C 1 177 ? 47.198 102.039 5.382 1.00 28.25 177 VAL C CA 1
ATOM 6862 C C . VAL C 1 177 ? 48.725 101.926 5.349 1.00 26.41 177 VAL C C 1
ATOM 6863 O O . VAL C 1 177 ? 49.363 102.392 4.412 1.00 26.97 177 VAL C O 1
ATOM 6867 N N . HIS C 1 178 ? 49.296 101.282 6.363 1.00 26.74 178 HIS C N 1
ATOM 6868 C CA . HIS C 1 178 ? 50.741 101.107 6.464 1.00 27.44 178 HIS C CA 1
ATOM 6869 C C . HIS C 1 178 ? 51.324 100.008 5.571 1.00 25.62 178 HIS C C 1
ATOM 6870 O O . HIS C 1 178 ? 52.321 100.227 4.882 1.00 24.33 178 HIS C O 1
ATOM 6877 N N . THR C 1 179 ? 50.716 98.825 5.587 1.00 23.31 179 THR C N 1
ATOM 6878 C CA . THR C 1 179 ? 51.235 97.719 4.790 1.00 23.29 179 THR C CA 1
ATOM 6879 C C . THR C 1 179 ? 51.122 97.984 3.292 1.00 21.82 179 THR C C 1
ATOM 6880 O O . THR C 1 179 ? 52.005 97.611 2.522 1.00 21.97 179 THR C O 1
ATOM 6892 N N . ASP C 1 181 ? 51.182 100.944 1.969 1.00 25.73 181 ASP C N 1
ATOM 6893 C CA . ASP C 1 181 ? 52.114 102.022 1.674 1.00 26.61 181 ASP C CA 1
ATOM 6894 C C . ASP C 1 181 ? 53.473 101.419 1.353 1.00 23.72 181 ASP C C 1
ATOM 6895 O O . ASP C 1 181 ? 54.116 101.817 0.386 1.00 23.68 181 ASP C O 1
ATOM 6900 N N . GLN C 1 182 ? 53.909 100.464 2.171 1.00 24.59 182 GLN C N 1
ATOM 6901 C CA . GLN C 1 182 ? 55.200 99.810 1.950 1.00 22.99 182 GLN C CA 1
ATOM 6902 C C . GLN C 1 182 ? 55.262 99.264 0.532 1.00 23.32 182 GLN C C 1
ATOM 6903 O O . GLN C 1 182 ? 56.238 99.489 -0.181 1.00 24.36 182 GLN C O 1
ATOM 6909 N N . ILE C 1 183 ? 54.213 98.554 0.125 1.00 22.40 183 ILE C N 1
ATOM 6910 C CA . ILE C 1 183 ? 54.156 97.973 -1.214 1.00 22.09 183 ILE C CA 1
ATOM 6911 C C . ILE C 1 183 ? 54.149 99.060 -2.283 1.00 22.97 183 ILE C C 1
ATOM 6912 O O . ILE C 1 183 ? 54.836 98.954 -3.299 1.00 22.65 183 ILE C O 1
ATOM 6917 N N . ILE C 1 184 ? 53.367 100.107 -2.058 1.00 24.21 184 ILE C N 1
ATOM 6918 C CA . ILE C 1 184 ? 53.304 101.203 -3.011 1.00 25.06 184 ILE C CA 1
ATOM 6919 C C . ILE C 1 184 ? 54.646 101.930 -3.104 1.00 25.46 184 ILE C C 1
ATOM 6920 O O . ILE C 1 184 ? 55.025 102.416 -4.170 1.00 27.30 184 ILE C O 1
ATOM 6925 N N . SER C 1 185 ? 55.372 101.995 -1.994 1.00 26.44 185 SER C N 1
ATOM 6926 C CA . SER C 1 185 ? 56.670 102.669 -1.987 1.00 27.03 185 SER C CA 1
ATOM 6927 C C . SER C 1 185 ? 57.683 101.886 -2.821 1.00 27.97 185 SER C C 1
ATOM 6928 O O . SER C 1 185 ? 58.634 102.458 -3.357 1.00 28.52 185 SER C O 1
ATOM 6931 N N . LEU C 1 186 ? 57.471 100.577 -2.929 1.00 28.12 186 LEU C N 1
ATOM 6932 C CA . LEU C 1 186 ? 58.370 99.720 -3.688 1.00 27.49 186 LEU C CA 1
ATOM 6933 C C . LEU C 1 186 ? 57.997 99.590 -5.158 1.00 27.59 186 LEU C C 1
ATOM 6934 O O . LEU C 1 186 ? 58.873 99.588 -6.021 1.00 29.30 186 LEU C O 1
ATOM 6939 N N . PHE C 1 187 ? 56.703 99.491 -5.450 1.00 27.22 187 PHE C N 1
ATOM 6940 C CA . PHE C 1 187 ? 56.272 99.291 -6.826 1.00 25.93 187 PHE C CA 1
ATOM 6941 C C . PHE C 1 187 ? 55.416 100.363 -7.485 1.00 25.61 187 PHE C C 1
ATOM 6942 O O . PHE C 1 187 ? 55.169 100.292 -8.684 1.00 25.31 187 PHE C O 1
ATOM 6950 N N . GLY C 1 188 ? 54.952 101.347 -6.725 1.00 26.18 188 GLY C N 1
ATOM 6951 C CA . GLY C 1 188 ? 54.143 102.393 -7.334 1.00 26.74 188 GLY C CA 1
ATOM 6952 C C . GLY C 1 188 ? 52.652 102.095 -7.404 1.00 28.15 188 GLY C C 1
ATOM 6953 O O . GLY C 1 188 ? 52.102 101.414 -6.537 1.00 27.91 188 GLY C O 1
ATOM 6954 N N . ARG C 1 189 ? 52.004 102.607 -8.446 1.00 26.72 189 ARG C N 1
ATOM 6955 C CA . ARG C 1 189 ? 50.569 102.438 -8.665 1.00 26.21 189 ARG C CA 1
ATOM 6956 C C . ARG C 1 189 ? 50.240 101.167 -9.466 1.00 25.56 189 ARG C C 1
ATOM 6957 O O . ARG C 1 189 ? 50.683 101.005 -10.602 1.00 24.17 189 ARG C O 1
ATOM 6965 N N . PRO C 1 190 ? 49.441 100.256 -8.881 1.00 24.75 190 PRO C N 1
ATOM 6966 C CA . PRO C 1 190 ? 49.054 99.000 -9.538 1.00 23.24 190 PRO C CA 1
ATOM 6967 C C . PRO C 1 190 ? 47.988 99.170 -10.617 1.00 22.35 190 PRO C C 1
ATOM 6968 O O . PRO C 1 190 ? 47.287 100.178 -10.644 1.00 24.22 190 PRO C O 1
ATOM 6972 N N . ASP C 1 191 ? 47.867 98.177 -11.499 1.00 21.16 191 ASP C N 1
ATOM 6973 C CA . ASP C 1 191 ? 46.873 98.209 -12.574 1.00 22.36 191 ASP C CA 1
ATOM 6974 C C . ASP C 1 191 ? 45.509 97.730 -12.084 1.00 20.91 191 ASP C C 1
ATOM 6975 O O . ASP C 1 191 ? 44.468 98.239 -12.512 1.00 22.45 191 ASP C O 1
ATOM 6980 N N . HIS C 1 192 ? 45.523 96.734 -11.205 1.00 18.84 192 HIS C N 1
ATOM 6981 C CA . HIS C 1 192 ? 44.299 96.168 -10.651 1.00 19.61 192 HIS C CA 1
ATOM 6982 C C . HIS C 1 192 ? 44.510 95.846 -9.173 1.00 19.44 192 HIS C C 1
ATOM 6983 O O . HIS C 1 192 ? 45.638 95.692 -8.716 1.00 20.57 192 HIS C O 1
ATOM 6990 N N . VAL C 1 193 ? 43.406 95.739 -8.437 1.00 19.54 193 VAL C N 1
ATOM 6991 C CA . VAL C 1 193 ? 43.438 95.389 -7.025 1.00 16.45 193 VAL C CA 1
ATOM 6992 C C . VAL C 1 193 ? 42.258 94.450 -6.775 1.00 18.13 193 VAL C C 1
ATOM 6993 O O . VAL C 1 193 ? 41.141 94.709 -7.239 1.00 19.75 193 VAL C O 1
ATOM 6997 N N . ALA C 1 194 ? 42.513 93.352 -6.072 1.00 15.71 194 ALA C N 1
ATOM 6998 C CA . ALA C 1 194 ? 41.468 92.398 -5.730 1.00 16.75 194 ALA C CA 1
ATOM 6999 C C . ALA C 1 194 ? 41.239 92.542 -4.220 1.00 16.45 194 ALA C C 1
ATOM 7000 O O . ALA C 1 194 ? 42.198 92.543 -3.436 1.00 17.76 194 ALA C O 1
ATOM 7002 N N . TYR C 1 195 ? 39.980 92.666 -3.813 1.00 14.04 195 TYR C N 1
ATOM 7003 C CA . TYR C 1 195 ? 39.659 92.827 -2.405 1.00 15.96 195 TYR C CA 1
ATOM 7004 C C . TYR C 1 195 ? 38.900 91.687 -1.758 1.00 14.28 195 TYR C C 1
ATOM 7005 O O . TYR C 1 195 ? 38.007 91.090 -2.356 1.00 16.13 195 TYR C O 1
ATOM 7014 N N . ASP C 1 196 ? 39.266 91.416 -0.515 1.00 14.64 196 ASP C N 1
ATOM 7015 C CA . ASP C 1 196 ? 38.574 90.443 0.322 1.00 16.51 196 ASP C CA 1
ATOM 7016 C C . ASP C 1 196 ? 38.530 91.147 1.671 1.00 15.69 196 ASP C C 1
ATOM 7017 O O . ASP C 1 196 ? 39.542 91.256 2.352 1.00 13.28 196 ASP C O 1
ATOM 7022 N N . ILE C 1 197 ? 37.358 91.643 2.040 1.00 16.58 197 ILE C N 1
ATOM 7023 C CA . ILE C 1 197 ? 37.194 92.356 3.299 1.00 16.27 197 ILE C CA 1
ATOM 7024 C C . ILE C 1 197 ? 36.069 91.678 4.063 1.00 16.23 197 ILE C C 1
ATOM 7025 O O . ILE C 1 197 ? 34.958 91.571 3.566 1.00 13.75 197 ILE C O 1
ATOM 7030 N N . ARG C 1 198 ? 36.359 91.204 5.271 1.00 19.66 198 ARG C N 1
ATOM 7031 C CA . ARG C 1 198 ? 35.337 90.524 6.051 1.00 19.09 198 ARG C CA 1
ATOM 7032 C C . ARG C 1 198 ? 35.354 90.910 7.525 1.00 18.76 198 ARG C C 1
ATOM 7033 O O . ARG C 1 198 ? 36.359 91.404 8.041 1.00 18.09 198 ARG C O 1
ATOM 7041 N N . SER C 1 199 ? 34.223 90.683 8.191 1.00 19.29 199 SER C N 1
ATOM 7042 C CA . SER C 1 199 ? 34.073 90.947 9.631 1.00 20.21 199 SER C CA 1
ATOM 7043 C C . SER C 1 199 ? 33.804 89.554 10.201 1.00 19.38 199 SER C C 1
ATOM 7044 O O . SER C 1 199 ? 32.692 89.028 10.091 1.00 20.61 199 SER C O 1
ATOM 7047 N N . LEU C 1 200 ? 34.828 88.956 10.796 1.00 18.56 200 LEU C N 1
ATOM 7048 C CA . LEU C 1 200 ? 34.725 87.594 11.314 1.00 18.20 200 LEU C CA 1
ATOM 7049 C C . LEU C 1 200 ? 34.389 87.411 12.785 1.00 18.11 200 LEU C C 1
ATOM 7050 O O . LEU C 1 200 ? 33.563 86.573 13.134 1.00 19.15 200 LEU C O 1
ATOM 7055 N N . ARG C 1 201 ? 35.034 88.175 13.653 1.00 18.13 201 ARG C N 1
ATOM 7056 C CA . ARG C 1 201 ? 34.784 88.025 15.083 1.00 18.71 201 ARG C CA 1
ATOM 7057 C C . ARG C 1 201 ? 33.416 88.505 15.539 1.00 18.25 201 ARG C C 1
ATOM 7058 O O . ARG C 1 201 ? 32.782 87.879 16.394 1.00 17.53 201 ARG C O 1
ATOM 7066 N N . ASN C 1 202 ? 32.969 89.624 14.983 1.00 18.23 202 ASN C N 1
ATOM 7067 C CA . ASN C 1 202 ? 31.678 90.183 15.359 1.00 18.58 202 ASN C CA 1
ATOM 7068 C C . ASN C 1 202 ? 31.040 90.892 14.175 1.00 18.23 202 ASN C C 1
ATOM 7069 O O . ASN C 1 202 ? 31.442 91.999 13.808 1.00 16.15 202 ASN C O 1
ATOM 7074 N N . LYS C 1 203 ? 30.027 90.257 13.598 1.00 18.96 203 LYS C N 1
ATOM 7075 C CA . LYS C 1 203 ? 29.329 90.793 12.432 1.00 21.02 203 LYS C CA 1
ATOM 7076 C C . LYS C 1 203 ? 28.744 92.194 12.562 1.00 20.90 203 LYS C C 1
ATOM 7077 O O . LYS C 1 203 ? 28.387 92.816 11.561 1.00 21.25 203 LYS C O 1
ATOM 7083 N N . ALA C 1 204 ? 28.653 92.699 13.782 1.00 18.49 204 ALA C N 1
ATOM 7084 C CA . ALA C 1 204 ? 28.122 94.037 13.996 1.00 16.41 204 ALA C CA 1
ATOM 7085 C C . ALA C 1 204 ? 29.241 95.059 13.803 1.00 16.58 204 ALA C C 1
ATOM 7086 O O . ALA C 1 204 ? 28.982 96.249 13.620 1.00 12.76 204 ALA C O 1
ATOM 7088 N N . ASN C 1 205 ? 30.488 94.582 13.817 1.00 16.26 205 ASN C N 1
ATOM 7089 C CA . ASN C 1 205 ? 31.669 95.448 13.694 1.00 16.40 205 ASN C CA 1
ATOM 7090 C C . ASN C 1 205 ? 32.265 95.652 12.300 1.00 16.25 205 ASN C C 1
ATOM 7091 O O . ASN C 1 205 ? 32.039 94.860 11.386 1.00 17.09 205 ASN C O 1
ATOM 7096 N N . PRO C 1 206 ? 33.052 96.729 12.130 1.00 17.70 206 PRO C N 1
ATOM 7097 C CA . PRO C 1 206 ? 33.677 96.983 10.829 1.00 20.69 206 PRO C CA 1
ATOM 7098 C C . PRO C 1 206 ? 34.654 95.827 10.578 1.00 19.09 206 PRO C C 1
ATOM 7099 O O . PRO C 1 206 ? 34.995 95.085 11.502 1.00 18.79 206 PRO C O 1
ATOM 7103 N N . ASP C 1 207 ? 35.099 95.679 9.337 1.00 20.54 207 ASP C N 1
ATOM 7104 C CA . ASP C 1 207 ? 36.023 94.605 8.965 1.00 19.47 207 ASP C CA 1
ATOM 7105 C C . ASP C 1 207 ? 37.183 94.440 9.943 1.00 16.43 207 ASP C C 1
ATOM 7106 O O . ASP C 1 207 ? 37.712 95.428 10.453 1.00 16.47 207 ASP C O 1
ATOM 7111 N N . ASP C 1 208 ? 37.569 93.192 10.205 1.00 15.82 208 ASP C N 1
ATOM 7112 C CA . ASP C 1 208 ? 38.709 92.899 11.087 1.00 17.25 208 ASP C CA 1
ATOM 7113 C C . ASP C 1 208 ? 39.647 91.959 10.345 1.00 17.81 208 ASP C C 1
ATOM 7114 O O . ASP C 1 208 ? 40.669 91.512 10.878 1.00 18.65 208 ASP C O 1
ATOM 7119 N N . THR C 1 209 ? 39.289 91.665 9.102 1.00 17.79 209 THR C N 1
ATOM 7120 C CA . THR C 1 209 ? 40.050 90.738 8.274 1.00 17.53 209 THR C CA 1
ATOM 7121 C C . THR C 1 209 ? 40.067 91.259 6.855 1.00 17.49 209 THR C C 1
ATOM 7122 O O . THR C 1 209 ? 39.045 91.750 6.364 1.00 16.58 209 THR C O 1
ATOM 7126 N N . PHE C 1 210 ? 41.213 91.164 6.189 1.00 17.02 210 PHE C N 1
ATOM 7127 C CA . PHE C 1 210 ? 41.288 91.631 4.812 1.00 18.38 210 PHE C CA 1
ATOM 7128 C C . PHE C 1 210 ? 42.491 91.137 4.031 1.00 17.14 210 PHE C C 1
ATOM 7129 O O . PHE C 1 210 ? 43.540 90.831 4.599 1.00 15.99 210 PHE C O 1
ATOM 7137 N N . GLU C 1 211 ? 42.308 91.062 2.720 1.00 14.60 211 GLU C N 1
ATOM 7138 C CA . GLU C 1 211 ? 43.365 90.689 1.795 1.00 16.44 211 GLU C CA 1
ATOM 7139 C C . GLU C 1 211 ? 43.197 91.535 0.542 1.00 16.46 211 GLU C C 1
ATOM 7140 O O . GLU C 1 211 ? 42.154 91.495 -0.125 1.00 17.22 211 GLU C O 1
ATOM 7146 N N . ALA C 1 212 ? 44.223 92.321 0.242 1.00 14.89 212 ALA C N 1
ATOM 7147 C CA . ALA C 1 212 ? 44.233 93.162 -0.938 1.00 15.73 212 ALA C CA 1
ATOM 7148 C C . ALA C 1 212 ? 45.383 92.666 -1.818 1.00 17.56 212 ALA C C 1
ATOM 7149 O O . ALA C 1 212 ? 46.516 92.532 -1.357 1.00 18.66 212 ALA C O 1
ATOM 7151 N N . GLN C 1 213 ? 45.080 92.362 -3.071 1.00 17.10 213 GLN C N 1
ATOM 7152 C CA . GLN C 1 213 ? 46.091 91.901 -4.004 1.00 17.17 213 GLN C CA 1
ATOM 7153 C C . GLN C 1 213 ? 46.290 93.030 -5.008 1.00 17.84 213 GLN C C 1
ATOM 7154 O O . GLN C 1 213 ? 45.342 93.440 -5.678 1.00 16.63 213 GLN C O 1
ATOM 7160 N N . LEU C 1 214 ? 47.513 93.546 -5.078 1.00 15.91 214 LEU C N 1
ATOM 7161 C CA . LEU C 1 214 ? 47.845 94.636 -5.990 1.00 17.98 214 LEU C CA 1
ATOM 7162 C C . LEU C 1 214 ? 48.624 94.093 -7.184 1.00 18.48 214 LEU C C 1
ATOM 7163 O O . LEU C 1 214 ? 49.714 93.547 -7.024 1.00 18.33 214 LEU C O 1
ATOM 7168 N N . PHE C 1 215 ? 48.067 94.252 -8.382 1.00 19.24 215 PHE C N 1
ATOM 7169 C CA . PHE C 1 215 ? 48.722 93.750 -9.579 1.00 20.83 215 PHE C CA 1
ATOM 7170 C C . PHE C 1 215 ? 49.532 94.796 -10.342 1.00 21.87 215 PHE C C 1
ATOM 7171 O O . PHE C 1 215 ? 49.019 95.848 -10.711 1.00 22.03 215 PHE C O 1
ATOM 7179 N N . TYR C 1 216 ? 50.808 94.491 -10.561 1.00 22.85 216 TYR C N 1
ATOM 7180 C CA . TYR C 1 216 ? 51.711 95.373 -11.291 1.00 25.57 216 TYR C CA 1
ATOM 7181 C C . TYR C 1 216 ? 52.179 94.569 -12.498 1.00 28.84 216 TYR C C 1
ATOM 7182 O O . TYR C 1 216 ? 53.203 93.887 -12.440 1.00 30.84 216 TYR C O 1
ATOM 7191 N N . GLY C 1 217 ? 51.436 94.638 -13.593 1.00 31.45 217 GLY C N 1
ATOM 7192 C CA . GLY C 1 217 ? 51.820 93.847 -14.745 1.00 33.55 217 GLY C CA 1
ATOM 7193 C C . GLY C 1 217 ? 51.645 92.397 -14.324 1.00 35.12 217 GLY C C 1
ATOM 7194 O O . GLY C 1 217 ? 50.529 91.986 -13.986 1.00 37.17 217 GLY C O 1
ATOM 7195 N N . ASP C 1 218 ? 52.735 91.630 -14.309 1.00 34.65 218 ASP C N 1
ATOM 7196 C CA . ASP C 1 218 ? 52.682 90.220 -13.914 1.00 34.14 218 ASP C CA 1
ATOM 7197 C C . ASP C 1 218 ? 53.038 90.000 -12.450 1.00 31.94 218 ASP C C 1
ATOM 7198 O O . ASP C 1 218 ? 52.803 88.923 -11.903 1.00 31.52 218 ASP C O 1
ATOM 7203 N N . LEU C 1 219 ? 53.622 91.015 -11.827 1.00 29.68 219 LEU C N 1
ATOM 7204 C CA . LEU C 1 219 ? 54.007 90.935 -10.428 1.00 28.56 219 LEU C CA 1
ATOM 7205 C C . LEU C 1 219 ? 52.777 91.108 -9.553 1.00 26.74 219 LEU C C 1
ATOM 7206 O O . LEU C 1 219 ? 51.934 91.966 -9.821 1.00 27.18 219 LEU C O 1
ATOM 7211 N N . LYS C 1 220 ? 52.668 90.284 -8.516 1.00 24.49 220 LYS C N 1
ATOM 7212 C CA . LYS C 1 220 ? 51.541 90.387 -7.604 1.00 21.82 220 LYS C CA 1
ATOM 7213 C C . LYS C 1 220 ? 51.997 90.555 -6.162 1.00 20.76 220 LYS C C 1
ATOM 7214 O O . LYS C 1 220 ? 52.767 89.758 -5.645 1.00 19.76 220 LYS C O 1
ATOM 7220 N N . ALA C 1 221 ? 51.511 91.609 -5.522 1.00 19.07 221 ALA C N 1
ATOM 7221 C CA . ALA C 1 221 ? 51.843 91.876 -4.139 1.00 17.41 221 ALA C CA 1
ATOM 7222 C C . ALA C 1 221 ? 50.581 91.659 -3.298 1.00 17.88 221 ALA C C 1
ATOM 7223 O O . ALA C 1 221 ? 49.531 92.233 -3.577 1.00 17.29 221 ALA C O 1
ATOM 7225 N N . ILE C 1 222 ? 50.692 90.826 -2.273 1.00 18.94 222 ILE C N 1
ATOM 7226 C CA . ILE C 1 222 ? 49.560 90.536 -1.400 1.00 19.60 222 ILE C CA 1
ATOM 7227 C C . ILE C 1 222 ? 49.761 91.190 -0.041 1.00 19.62 222 ILE C C 1
ATOM 7228 O O . ILE C 1 222 ? 50.848 91.136 0.537 1.00 20.49 222 ILE C O 1
ATOM 7233 N N . VAL C 1 223 ? 48.705 91.806 0.468 1.00 19.16 223 VAL C N 1
ATOM 7234 C CA . VAL C 1 223 ? 48.760 92.445 1.763 1.00 19.80 223 VAL C CA 1
ATOM 7235 C C . VAL C 1 223 ? 47.584 91.892 2.561 1.00 20.59 223 VAL C C 1
ATOM 7236 O O . VAL C 1 223 ? 46.453 91.902 2.079 1.00 18.80 223 VAL C O 1
ATOM 7240 N N . LYS C 1 224 ? 47.835 91.392 3.766 1.00 19.32 224 LYS C N 1
ATOM 7241 C CA . LYS C 1 224 ? 46.723 90.855 4.527 1.00 21.55 224 LYS C CA 1
ATOM 7242 C C . LYS C 1 224 ? 46.867 90.825 6.038 1.00 20.71 224 LYS C C 1
ATOM 7243 O O . LYS C 1 224 ? 47.970 90.760 6.586 1.00 17.53 224 LYS C O 1
ATOM 7249 N N . THR C 1 225 ? 45.721 90.889 6.707 1.00 20.40 225 THR C N 1
ATOM 7250 C CA . THR C 1 225 ? 45.680 90.880 8.155 1.00 21.05 225 THR C CA 1
ATOM 7251 C C . THR C 1 225 ? 44.421 90.202 8.639 1.00 19.40 225 THR C C 1
ATOM 7252 O O . THR C 1 225 ? 43.362 90.295 8.017 1.00 19.66 225 THR C O 1
ATOM 7256 N N . SER C 1 226 ? 44.546 89.530 9.775 1.00 20.50 226 SER C N 1
ATOM 7257 C CA . SER C 1 226 ? 43.434 88.832 10.390 1.00 19.28 226 SER C CA 1
ATOM 7258 C C . SER C 1 226 ? 43.654 88.877 11.892 1.00 19.38 226 SER C C 1
ATOM 7259 O O . SER C 1 226 ? 44.789 88.980 12.348 1.00 17.51 226 SER C O 1
ATOM 7262 N N . HIS C 1 227 ? 42.572 88.814 12.658 1.00 17.26 227 HIS C N 1
ATOM 7263 C CA . HIS C 1 227 ? 42.682 88.799 14.115 1.00 18.02 227 HIS C CA 1
ATOM 7264 C C . HIS C 1 227 ? 42.507 87.373 14.594 1.00 17.77 227 HIS C C 1
ATOM 7265 O O . HIS C 1 227 ? 42.417 87.112 15.797 1.00 18.44 227 HIS C O 1
ATOM 7272 N N . LEU C 1 228 ? 42.478 86.442 13.645 1.00 16.85 228 LEU C N 1
ATOM 7273 C CA . LEU C 1 228 ? 42.279 85.039 13.979 1.00 17.27 228 LEU C CA 1
ATOM 7274 C C . LEU C 1 228 ? 43.370 84.113 13.446 1.00 15.70 228 LEU C C 1
ATOM 7275 O O . LEU C 1 228 ? 43.089 83.128 12.769 1.00 15.89 228 LEU C O 1
ATOM 7280 N N . VAL C 1 229 ? 44.616 84.425 13.772 1.00 16.34 229 VAL C N 1
ATOM 7281 C CA . VAL C 1 229 ? 45.743 83.612 13.319 1.00 15.26 229 VAL C CA 1
ATOM 7282 C C . VAL C 1 229 ? 46.507 83.121 14.557 1.00 17.27 229 VAL C C 1
ATOM 7283 O O . VAL C 1 229 ? 47.252 83.883 15.173 1.00 16.46 229 VAL C O 1
ATOM 7287 N N . LYS C 1 230 ? 46.311 81.855 14.920 1.00 15.70 230 LYS C N 1
ATOM 7288 C CA . LYS C 1 230 ? 46.969 81.289 16.103 1.00 17.71 230 LYS C CA 1
ATOM 7289 C C . LYS C 1 230 ? 48.441 81.005 15.834 1.00 17.04 230 LYS C C 1
ATOM 7290 O O . LYS C 1 230 ? 49.291 81.221 16.704 1.00 17.57 230 LYS C O 1
ATOM 7296 N N . ILE C 1 231 ? 48.734 80.503 14.637 1.00 14.40 231 ILE C N 1
ATOM 7297 C CA . ILE C 1 231 ? 50.106 80.200 14.232 1.00 14.11 231 ILE C CA 1
ATOM 7298 C C . ILE C 1 231 ? 50.454 81.185 13.138 1.00 14.58 231 ILE C C 1
ATOM 7299 O O . ILE C 1 231 ? 49.860 81.150 12.056 1.00 14.07 231 ILE C O 1
ATOM 7304 N N . ASP C 1 232 ? 51.421 82.052 13.420 1.00 14.97 232 ASP C N 1
ATOM 7305 C CA . ASP C 1 232 ? 51.814 83.094 12.483 1.00 17.01 232 ASP C CA 1
ATOM 7306 C C . ASP C 1 232 ? 52.403 82.652 11.163 1.00 17.62 232 ASP C C 1
ATOM 7307 O O . ASP C 1 232 ? 53.015 81.582 11.047 1.00 15.94 232 ASP C O 1
ATOM 7312 N N . TYR C 1 233 ? 52.196 83.511 10.169 1.00 18.30 233 TYR C N 1
ATOM 7313 C CA . TYR C 1 233 ? 52.742 83.333 8.833 1.00 19.79 233 TYR C CA 1
ATOM 7314 C C . TYR C 1 233 ? 54.038 84.136 8.896 1.00 18.95 233 TYR C C 1
ATOM 7315 O O . TYR C 1 233 ? 54.328 84.786 9.908 1.00 16.20 233 TYR C O 1
ATOM 7324 N N . PRO C 1 234 ? 54.838 84.089 7.822 1.00 18.56 234 PRO C N 1
ATOM 7325 C CA . PRO C 1 234 ? 56.085 84.854 7.786 1.00 18.32 234 PRO C CA 1
ATOM 7326 C C . PRO C 1 234 ? 55.633 86.317 7.668 1.00 19.31 234 PRO C C 1
ATOM 7327 O O . PRO C 1 234 ? 54.563 86.581 7.126 1.00 19.60 234 PRO C O 1
ATOM 7331 N N . LYS C 1 235 ? 56.438 87.255 8.158 1.00 19.61 235 LYS C N 1
ATOM 7332 C CA . LYS C 1 235 ? 56.112 88.677 8.067 1.00 16.98 235 LYS C CA 1
ATOM 7333 C C . LYS C 1 235 ? 56.150 89.128 6.602 1.00 17.53 235 LYS C C 1
ATOM 7334 O O . LYS C 1 235 ? 55.284 89.880 6.138 1.00 14.95 235 LYS C O 1
ATOM 7340 N N . PHE C 1 236 ? 57.171 88.674 5.877 1.00 17.18 236 PHE C N 1
ATOM 7341 C CA . PHE C 1 236 ? 57.329 89.000 4.467 1.00 17.23 236 PHE C CA 1
ATOM 7342 C C . PHE C 1 236 ? 57.818 87.784 3.704 1.00 18.82 236 PHE C C 1
ATOM 7343 O O . PHE C 1 236 ? 58.645 87.010 4.196 1.00 19.33 236 PHE C O 1
ATOM 7351 N N . ILE C 1 237 ? 57.294 87.624 2.494 1.00 18.31 237 ILE C N 1
ATOM 7352 C CA . ILE C 1 237 ? 57.680 86.535 1.618 1.00 19.14 237 ILE C CA 1
ATOM 7353 C C . ILE C 1 237 ? 57.916 87.167 0.256 1.00 18.23 237 ILE C C 1
ATOM 7354 O O . ILE C 1 237 ? 57.053 87.874 -0.251 1.00 19.16 237 ILE C O 1
ATOM 7359 N N . VAL C 1 238 ? 59.091 86.950 -0.328 1.00 20.95 238 VAL C N 1
ATOM 7360 C CA . VAL C 1 238 ? 59.374 87.501 -1.652 1.00 20.81 238 VAL C CA 1
ATOM 7361 C C . VAL C 1 238 ? 59.858 86.378 -2.565 1.00 21.02 238 VAL C C 1
ATOM 7362 O O . VAL C 1 238 ? 60.777 85.645 -2.211 1.00 22.98 238 VAL C O 1
ATOM 7366 N N . HIS C 1 239 ? 59.220 86.223 -3.721 1.00 20.89 239 HIS C N 1
ATOM 7367 C CA . HIS C 1 239 ? 59.625 85.183 -4.662 1.00 21.46 239 HIS C CA 1
ATOM 7368 C C . HIS C 1 239 ? 60.059 85.826 -5.971 1.00 21.90 239 HIS C C 1
ATOM 7369 O O . HIS C 1 239 ? 59.389 86.721 -6.487 1.00 22.43 239 HIS C O 1
ATOM 7376 N N . GLY C 1 240 ? 61.187 85.362 -6.496 1.00 23.29 240 GLY C N 1
ATOM 7377 C CA . GLY C 1 240 ? 61.697 85.872 -7.756 1.00 23.01 240 GLY C CA 1
ATOM 7378 C C . GLY C 1 240 ? 62.023 84.693 -8.648 1.00 25.57 240 GLY C C 1
ATOM 7379 O O . GLY C 1 240 ? 61.988 83.545 -8.202 1.00 25.46 240 GLY C O 1
ATOM 7380 N N . LYS C 1 241 ? 62.343 84.957 -9.906 1.00 25.30 241 LYS C N 1
ATOM 7381 C CA . LYS C 1 241 ? 62.658 83.877 -10.824 1.00 26.22 241 LYS C CA 1
ATOM 7382 C C . LYS C 1 241 ? 63.932 83.124 -10.450 1.00 26.49 241 LYS C C 1
ATOM 7383 O O . LYS C 1 241 ? 64.147 82.002 -10.910 1.00 29.39 241 LYS C O 1
ATOM 7389 N N . LYS C 1 242 ? 64.760 83.721 -9.599 1.00 26.85 242 LYS C N 1
ATOM 7390 C CA . LYS C 1 242 ? 66.007 83.080 -9.191 1.00 27.47 242 LYS C CA 1
ATOM 7391 C C . LYS C 1 242 ? 66.080 82.652 -7.727 1.00 27.96 242 LYS C C 1
ATOM 7392 O O . LYS C 1 242 ? 67.073 82.048 -7.313 1.00 27.48 242 LYS C O 1
ATOM 7398 N N . GLY C 1 243 ? 65.049 82.953 -6.940 1.00 25.98 243 GLY C N 1
ATOM 7399 C CA . GLY C 1 243 ? 65.091 82.569 -5.540 1.00 26.02 243 GLY C CA 1
ATOM 7400 C C . GLY C 1 243 ? 63.957 83.098 -4.679 1.00 24.14 243 GLY C C 1
ATOM 7401 O O . GLY C 1 243 ? 63.024 83.720 -5.181 1.00 23.36 243 GLY C O 1
ATOM 7402 N N . SER C 1 244 ? 64.048 82.852 -3.375 1.00 23.69 244 SER C N 1
ATOM 7403 C CA . SER C 1 244 ? 63.022 83.288 -2.434 1.00 23.91 244 SER C CA 1
ATOM 7404 C C . SER C 1 244 ? 63.598 83.950 -1.184 1.00 23.54 244 SER C C 1
ATOM 7405 O O . SER C 1 244 ? 64.737 83.687 -0.781 1.00 22.97 244 SER C O 1
ATOM 7408 N N . PHE C 1 245 ? 62.795 84.822 -0.584 1.00 24.10 245 PHE C N 1
ATOM 7409 C CA . PHE C 1 245 ? 63.154 85.507 0.649 1.00 22.42 245 PHE C CA 1
ATOM 7410 C C . PHE C 1 245 ? 61.988 85.272 1.607 1.00 23.17 245 PHE C C 1
ATOM 7411 O O . PHE C 1 245 ? 60.820 85.423 1.227 1.00 21.33 245 PHE C O 1
ATOM 7419 N N . ILE C 1 246 ? 62.317 84.891 2.834 1.00 22.90 246 ILE C N 1
ATOM 7420 C CA . ILE C 1 246 ? 61.332 84.606 3.869 1.00 25.64 246 ILE C CA 1
ATOM 7421 C C . ILE C 1 246 ? 61.800 85.267 5.157 1.00 25.56 246 ILE C C 1
ATOM 7422 O O . ILE C 1 246 ? 62.985 85.196 5.501 1.00 26.06 246 ILE C O 1
ATOM 7427 N N . LYS C 1 247 ? 60.873 85.903 5.868 1.00 26.16 247 LYS C N 1
ATOM 7428 C CA . LYS C 1 247 ? 61.209 86.590 7.110 1.00 24.89 247 LYS C CA 1
ATOM 7429 C C . LYS C 1 247 ? 60.093 86.524 8.144 1.00 25.15 247 LYS C C 1
ATOM 7430 O O . LYS C 1 247 ? 58.984 87.021 7.910 1.00 25.28 247 LYS C O 1
ATOM 7436 N N . TYR C 1 248 ? 60.383 85.889 9.275 1.00 22.45 248 TYR C N 1
ATOM 7437 C CA . TYR C 1 248 ? 59.439 85.810 10.371 1.00 23.45 248 TYR C CA 1
ATOM 7438 C C . TYR C 1 248 ? 59.821 86.930 11.323 1.00 25.79 248 TYR C C 1
ATOM 7439 O O . TYR C 1 248 ? 60.985 87.345 11.364 1.00 24.79 248 TYR C O 1
ATOM 7448 N N . GLY C 1 249 ? 58.847 87.421 12.083 1.00 24.71 249 GLY C N 1
ATOM 7449 C CA . GLY C 1 249 ? 59.125 88.485 13.031 1.00 25.16 249 GLY C CA 1
ATOM 7450 C C . GLY C 1 249 ? 59.000 89.879 12.449 1.00 24.55 249 GLY C C 1
ATOM 7451 O O . GLY C 1 249 ? 59.461 90.167 11.339 1.00 22.10 249 GLY C O 1
ATOM 7452 N N . ILE C 1 250 ? 58.378 90.758 13.220 1.00 26.80 250 ILE C N 1
ATOM 7453 C CA . ILE C 1 250 ? 58.169 92.135 12.800 1.00 26.63 250 ILE C CA 1
ATOM 7454 C C . ILE C 1 250 ? 59.135 93.030 13.581 1.00 27.73 250 ILE C C 1
ATOM 7455 O O . ILE C 1 250 ? 59.659 92.625 14.616 1.00 28.12 250 ILE C O 1
ATOM 7460 N N . ASP C 1 251 ? 59.375 94.232 13.061 1.00 27.93 251 ASP C N 1
ATOM 7461 C CA . ASP C 1 251 ? 60.258 95.215 13.692 1.00 26.74 251 ASP C CA 1
ATOM 7462 C C . ASP C 1 251 ? 59.994 95.305 15.197 1.00 25.52 251 ASP C C 1
ATOM 7463 O O . ASP C 1 251 ? 58.841 95.268 15.634 1.00 23.16 251 ASP C O 1
ATOM 7468 N N . GLN C 1 252 ? 61.053 95.447 15.989 1.00 24.05 252 GLN C N 1
ATOM 7469 C CA . GLN C 1 252 ? 60.889 95.510 17.442 1.00 24.08 252 GLN C CA 1
ATOM 7470 C C . GLN C 1 252 ? 60.968 96.905 18.087 1.00 24.19 252 GLN C C 1
ATOM 7471 O O . GLN C 1 252 ? 60.984 97.014 19.305 1.00 22.60 252 GLN C O 1
ATOM 7477 N N . GLN C 1 253 ? 61.019 97.966 17.290 1.00 24.92 253 GLN C N 1
ATOM 7478 C CA . GLN C 1 253 ? 61.078 99.310 17.865 1.00 26.68 253 GLN C CA 1
ATOM 7479 C C . GLN C 1 253 ? 59.903 99.553 18.813 1.00 29.77 253 GLN C C 1
ATOM 7480 O O . GLN C 1 253 ? 60.088 100.101 19.897 1.00 28.64 253 GLN C O 1
ATOM 7486 N N . GLU C 1 254 ? 58.698 99.146 18.412 1.00 31.47 254 GLU C N 1
ATOM 7487 C CA . GLU C 1 254 ? 57.522 99.346 19.260 1.00 34.14 254 GLU C CA 1
ATOM 7488 C C . GLU C 1 254 ? 57.567 98.511 20.542 1.00 34.75 254 GLU C C 1
ATOM 7489 O O . GLU C 1 254 ? 57.141 98.974 21.605 1.00 36.08 254 GLU C O 1
ATOM 7495 N N . THR C 1 255 ? 58.074 97.284 20.449 1.00 34.84 255 THR C N 1
ATOM 7496 C CA . THR C 1 255 ? 58.182 96.428 21.628 1.00 34.69 255 THR C CA 1
ATOM 7497 C C . THR C 1 255 ? 59.160 97.073 22.620 1.00 34.73 255 THR C C 1
ATOM 7498 O O . THR C 1 255 ? 58.967 96.996 23.833 1.00 33.17 255 THR C O 1
ATOM 7502 N N . SER C 1 256 ? 60.209 97.708 22.092 1.00 34.17 256 SER C N 1
ATOM 7503 C CA . SER C 1 256 ? 61.207 98.379 22.925 1.00 34.44 256 SER C CA 1
ATOM 7504 C C . SER C 1 256 ? 60.586 99.606 23.573 1.00 34.76 256 SER C C 1
ATOM 7505 O O . SER C 1 256 ? 60.682 99.793 24.786 1.00 35.86 256 SER C O 1
ATOM 7508 N N . LEU C 1 257 ? 59.949 100.440 22.754 1.00 34.93 257 LEU C N 1
ATOM 7509 C CA . LEU C 1 257 ? 59.304 101.655 23.238 1.00 35.63 257 LEU C CA 1
ATOM 7510 C C . LEU C 1 257 ? 58.276 101.369 24.336 1.00 35.78 257 LEU C C 1
ATOM 7511 O O . LEU C 1 257 ? 58.207 102.096 25.324 1.00 35.99 257 LEU C O 1
ATOM 7516 N N . LYS C 1 258 ? 57.484 100.312 24.173 1.00 38.21 258 LYS C N 1
ATOM 7517 C CA . LYS C 1 258 ? 56.483 99.966 25.183 1.00 40.94 258 LYS C CA 1
ATOM 7518 C C . LYS C 1 258 ? 57.143 99.516 26.483 1.00 41.73 258 LYS C C 1
ATOM 7519 O O . LYS C 1 258 ? 56.499 99.491 27.532 1.00 43.24 258 LYS C O 1
ATOM 7525 N N . ALA C 1 259 ? 58.423 99.160 26.408 1.00 42.63 259 ALA C N 1
ATOM 7526 C CA . ALA C 1 259 ? 59.168 98.704 27.582 1.00 44.23 259 ALA C CA 1
ATOM 7527 C C . ALA C 1 259 ? 60.070 99.787 28.181 1.00 44.80 259 ALA C C 1
ATOM 7528 O O . ALA C 1 259 ? 60.879 99.510 29.067 1.00 45.23 259 ALA C O 1
ATOM 7530 N N . ASN C 1 260 ? 59.922 101.017 27.699 1.00 46.16 260 ASN C N 1
ATOM 7531 C CA . ASN C 1 260 ? 60.715 102.150 28.172 1.00 47.45 260 ASN C CA 1
ATOM 7532 C C . ASN C 1 260 ? 62.170 102.128 27.721 1.00 47.71 260 ASN C C 1
ATOM 7533 O O . ASN C 1 260 ? 63.062 102.562 28.452 1.00 47.57 260 ASN C O 1
ATOM 7538 N N . ILE C 1 261 ? 62.404 101.618 26.516 1.00 47.37 261 ILE C N 1
ATOM 7539 C CA . ILE C 1 261 ? 63.749 101.572 25.959 1.00 46.79 261 ILE C CA 1
ATOM 7540 C C . ILE C 1 261 ? 63.747 102.563 24.803 1.00 46.88 261 ILE C C 1
ATOM 7541 O O . ILE C 1 261 ? 63.096 102.338 23.783 1.00 45.56 261 ILE C O 1
ATOM 7554 N N . PRO C 1 263 ? 65.239 105.058 21.652 1.00 49.24 263 PRO C N 1
ATOM 7555 C CA . PRO C 1 263 ? 66.107 104.921 20.481 1.00 50.37 263 PRO C CA 1
ATOM 7556 C C . PRO C 1 263 ? 67.554 105.204 20.858 1.00 52.00 263 PRO C C 1
ATOM 7557 O O . PRO C 1 263 ? 67.831 106.119 21.637 1.00 52.94 263 PRO C O 1
ATOM 7561 N N . GLY C 1 264 ? 68.472 104.416 20.307 1.00 52.74 264 GLY C N 1
ATOM 7562 C CA . GLY C 1 264 ? 69.881 104.605 20.603 1.00 53.96 264 GLY C CA 1
ATOM 7563 C C . GLY C 1 264 ? 70.338 103.855 21.842 1.00 54.07 264 GLY C C 1
ATOM 7564 O O . GLY C 1 264 ? 71.382 103.201 21.826 1.00 54.16 264 GLY C O 1
ATOM 7565 N N . GLU C 1 265 ? 69.556 103.947 22.914 1.00 54.19 265 GLU C N 1
ATOM 7566 C CA . GLU C 1 265 ? 69.881 103.280 24.169 1.00 54.37 265 GLU C CA 1
ATOM 7567 C C . GLU C 1 265 ? 70.154 101.793 23.939 1.00 53.85 265 GLU C C 1
ATOM 7568 O O . GLU C 1 265 ? 69.741 101.228 22.928 1.00 52.92 265 GLU C O 1
ATOM 7574 N N . PRO C 1 266 ? 70.857 101.142 24.881 1.00 54.28 266 PRO C N 1
ATOM 7575 C CA . PRO C 1 266 ? 71.193 99.715 24.782 1.00 53.79 266 PRO C CA 1
ATOM 7576 C C . PRO C 1 266 ? 70.008 98.749 24.726 1.00 53.11 266 PRO C C 1
ATOM 7577 O O . PRO C 1 266 ? 69.063 98.851 25.510 1.00 53.80 266 PRO C O 1
ATOM 7581 N N . GLY C 1 267 ? 70.078 97.804 23.791 1.00 51.84 267 GLY C N 1
ATOM 7582 C CA . GLY C 1 267 ? 69.023 96.817 23.643 1.00 49.61 267 GLY C CA 1
ATOM 7583 C C . GLY C 1 267 ? 67.793 97.322 22.914 1.00 48.33 267 GLY C C 1
ATOM 7584 O O . GLY C 1 267 ? 66.709 96.744 23.042 1.00 48.47 267 GLY C O 1
ATOM 7585 N N . PHE C 1 268 ? 67.951 98.396 22.145 1.00 45.77 268 PHE C N 1
ATOM 7586 C CA . PHE C 1 268 ? 66.827 98.960 21.411 1.00 43.41 268 PHE C CA 1
ATOM 7587 C C . PHE C 1 268 ? 66.479 98.101 20.200 1.00 42.52 268 PHE C C 1
ATOM 7588 O O . PHE C 1 268 ? 67.336 97.802 19.365 1.00 40.69 268 PHE C O 1
ATOM 7596 N N . ALA C 1 269 ? 65.213 97.704 20.118 1.00 41.96 269 ALA C N 1
ATOM 7597 C CA . ALA C 1 269 ? 64.732 96.883 19.014 1.00 41.69 269 ALA C CA 1
ATOM 7598 C C . ALA C 1 269 ? 65.566 95.608 18.846 1.00 41.89 269 ALA C C 1
ATOM 7599 O O . ALA C 1 269 ? 65.857 95.184 17.722 1.00 41.27 269 ALA C O 1
ATOM 7601 N N . ALA C 1 270 ? 65.949 95.007 19.971 1.00 42.09 270 ALA C N 1
ATOM 7602 C CA . ALA C 1 270 ? 66.736 93.776 19.968 1.00 42.85 270 ALA C CA 1
ATOM 7603 C C . ALA C 1 270 ? 65.947 92.720 19.209 1.00 43.34 270 ALA C C 1
ATOM 7604 O O . ALA C 1 270 ? 64.863 92.320 19.639 1.00 43.52 270 ALA C O 1
ATOM 7606 N N . ASP C 1 271 ? 66.494 92.266 18.086 1.00 42.70 271 ASP C N 1
ATOM 7607 C CA . ASP C 1 271 ? 65.808 91.279 17.266 1.00 43.69 271 ASP C CA 1
ATOM 7608 C C . ASP C 1 271 ? 66.628 90.008 17.072 1.00 43.31 271 ASP C C 1
ATOM 7609 O O . ASP C 1 271 ? 67.769 90.070 16.626 1.00 44.03 271 ASP C O 1
ATOM 7614 N N . ASP C 1 272 ? 66.039 88.859 17.395 1.00 42.86 272 ASP C N 1
ATOM 7615 C CA . ASP C 1 272 ? 66.724 87.577 17.244 1.00 42.47 272 ASP C CA 1
ATOM 7616 C C . ASP C 1 272 ? 66.260 86.796 16.016 1.00 41.20 272 ASP C C 1
ATOM 7617 O O . ASP C 1 272 ? 66.628 85.633 15.842 1.00 39.86 272 ASP C O 1
ATOM 7622 N N . SER C 1 273 ? 65.451 87.433 15.172 1.00 37.82 273 SER C N 1
ATOM 7623 C CA . SER C 1 273 ? 64.944 86.792 13.961 1.00 36.39 273 SER C CA 1
ATOM 7624 C C . SER C 1 273 ? 65.929 86.987 12.813 1.00 35.83 273 SER C C 1
ATOM 7625 O O . SER C 1 273 ? 66.837 87.814 12.894 1.00 35.89 273 SER C O 1
ATOM 7628 N N . VAL C 1 274 ? 65.750 86.227 11.740 1.00 34.85 274 VAL C N 1
ATOM 7629 C CA . VAL C 1 274 ? 66.642 86.351 10.597 1.00 34.86 274 VAL C CA 1
ATOM 7630 C C . VAL C 1 274 ? 65.904 86.228 9.278 1.00 34.53 274 VAL C C 1
ATOM 7631 O O . VAL C 1 274 ? 64.900 85.520 9.175 1.00 34.25 274 VAL C O 1
ATOM 7635 N N . GLY C 1 275 ? 66.403 86.939 8.274 1.00 33.25 275 GLY C N 1
ATOM 7636 C CA . GLY C 1 275 ? 65.812 86.873 6.955 1.00 33.77 275 GLY C CA 1
ATOM 7637 C C . GLY C 1 275 ? 66.479 85.738 6.197 1.00 33.10 275 GLY C C 1
ATOM 7638 O O . GLY C 1 275 ? 67.702 85.717 6.053 1.00 33.51 275 GLY C O 1
ATOM 7639 N N . VAL C 1 276 ? 65.680 84.788 5.724 1.00 31.99 276 VAL C N 1
ATOM 7640 C CA . VAL C 1 276 ? 66.198 83.641 4.984 1.00 30.74 276 VAL C CA 1
ATOM 7641 C C . VAL C 1 276 ? 66.162 83.873 3.477 1.00 31.56 276 VAL C C 1
ATOM 7642 O O . VAL C 1 276 ? 65.137 84.257 2.915 1.00 30.93 276 VAL C O 1
ATOM 7646 N N . LEU C 1 277 ? 67.287 83.623 2.821 1.00 32.60 277 LEU C N 1
ATOM 7647 C CA . LEU C 1 277 ? 67.374 83.801 1.382 1.00 33.90 277 LEU C CA 1
ATOM 7648 C C . LEU C 1 277 ? 67.952 82.552 0.723 1.00 34.25 277 LEU C C 1
ATOM 7649 O O . LEU C 1 277 ? 68.991 82.039 1.148 1.00 35.68 277 LEU C O 1
ATOM 7654 N N . GLU C 1 278 ? 67.261 82.046 -0.293 1.00 35.07 278 GLU C N 1
ATOM 7655 C CA . GLU C 1 278 ? 67.738 80.886 -1.041 1.00 35.64 278 GLU C CA 1
ATOM 7656 C C . GLU C 1 278 ? 67.559 81.202 -2.515 1.00 36.31 278 GLU C C 1
ATOM 7657 O O . GLU C 1 278 ? 66.446 81.459 -2.976 1.00 35.46 278 GLU C O 1
ATOM 7663 N N . TYR C 1 279 ? 68.666 81.191 -3.250 1.00 36.25 279 TYR C N 1
ATOM 7664 C CA . TYR C 1 279 ? 68.632 81.493 -4.674 1.00 36.58 279 TYR C CA 1
ATOM 7665 C C . TYR C 1 279 ? 69.684 80.698 -5.438 1.00 37.55 279 TYR C C 1
ATOM 7666 O O . TYR C 1 279 ? 70.496 79.979 -4.847 1.00 36.51 279 TYR C O 1
ATOM 7675 N N . VAL C 1 280 ? 69.654 80.846 -6.758 1.00 38.84 280 VAL C N 1
ATOM 7676 C CA . VAL C 1 280 ? 70.596 80.184 -7.648 1.00 40.58 280 VAL C CA 1
ATOM 7677 C C . VAL C 1 280 ? 71.588 81.254 -8.113 1.00 41.73 280 VAL C C 1
ATOM 7678 O O . VAL C 1 280 ? 71.214 82.175 -8.845 1.00 41.85 280 VAL C O 1
ATOM 7682 N N . ASN C 1 281 ? 72.842 81.148 -7.679 1.00 42.83 281 ASN C N 1
ATOM 7683 C CA . ASN C 1 281 ? 73.849 82.133 -8.071 1.00 43.89 281 ASN C CA 1
ATOM 7684 C C . ASN C 1 281 ? 74.181 82.038 -9.559 1.00 45.51 281 ASN C C 1
ATOM 7685 O O . ASN C 1 281 ? 73.668 81.167 -10.262 1.00 46.09 281 ASN C O 1
ATOM 7690 N N . ASP C 1 282 ? 75.039 82.933 -10.036 1.00 48.39 282 ASP C N 1
ATOM 7691 C CA . ASP C 1 282 ? 75.413 82.958 -11.449 1.00 50.85 282 ASP C CA 1
ATOM 7692 C C . ASP C 1 282 ? 76.101 81.697 -11.971 1.00 51.09 282 ASP C C 1
ATOM 7693 O O . ASP C 1 282 ? 76.350 81.573 -13.171 1.00 51.21 282 ASP C O 1
ATOM 7698 N N . GLU C 1 283 ? 76.412 80.769 -11.073 1.00 51.64 283 GLU C N 1
ATOM 7699 C CA . GLU C 1 283 ? 77.049 79.515 -11.460 1.00 51.89 283 GLU C CA 1
ATOM 7700 C C . GLU C 1 283 ? 76.009 78.399 -11.415 1.00 51.09 283 GLU C C 1
ATOM 7701 O O . GLU C 1 283 ? 76.348 77.216 -11.399 1.00 50.41 283 GLU C O 1
ATOM 7707 N N . GLY C 1 284 ? 74.738 78.790 -11.390 1.00 49.60 284 GLY C N 1
ATOM 7708 C CA . GLY C 1 284 ? 73.665 77.815 -11.351 1.00 48.08 284 GLY C CA 1
ATOM 7709 C C . GLY C 1 284 ? 73.662 77.017 -10.066 1.00 47.21 284 GLY C C 1
ATOM 7710 O O . GLY C 1 284 ? 73.048 75.956 -9.994 1.00 47.85 284 GLY C O 1
ATOM 7711 N N . VAL C 1 285 ? 74.341 77.529 -9.045 1.00 46.36 285 VAL C N 1
ATOM 7712 C CA . VAL C 1 285 ? 74.414 76.845 -7.760 1.00 46.23 285 VAL C CA 1
ATOM 7713 C C . VAL C 1 285 ? 73.453 77.414 -6.713 1.00 46.22 285 VAL C C 1
ATOM 7714 O O . VAL C 1 285 ? 73.430 78.620 -6.455 1.00 46.78 285 VAL C O 1
ATOM 7718 N N . THR C 1 286 ? 72.673 76.528 -6.104 1.00 45.93 286 THR C N 1
ATOM 7719 C CA . THR C 1 286 ? 71.714 76.919 -5.078 1.00 45.57 286 THR C CA 1
ATOM 7720 C C . THR C 1 286 ? 72.422 77.252 -3.766 1.00 45.33 286 THR C C 1
ATOM 7721 O O . THR C 1 286 ? 73.077 76.396 -3.169 1.00 44.10 286 THR C O 1
ATOM 7725 N N . VAL C 1 287 ? 72.278 78.502 -3.327 1.00 45.32 287 VAL C N 1
ATOM 7726 C CA . VAL C 1 287 ? 72.896 78.980 -2.091 1.00 46.34 287 VAL C CA 1
ATOM 7727 C C . VAL C 1 287 ? 71.853 79.469 -1.082 1.00 45.46 287 VAL C C 1
ATOM 7728 O O . VAL C 1 287 ? 70.814 80.003 -1.456 1.00 45.68 287 VAL C O 1
ATOM 7732 N N . ARG C 1 288 ? 72.147 79.289 0.201 1.00 44.68 288 ARG C N 1
ATOM 7733 C CA . ARG C 1 288 ? 71.242 79.704 1.264 1.00 44.39 288 ARG C CA 1
ATOM 7734 C C . ARG C 1 288 ? 71.997 80.589 2.248 1.00 43.49 288 ARG C C 1
ATOM 7735 O O . ARG C 1 288 ? 73.097 80.248 2.677 1.00 42.52 288 ARG C O 1
ATOM 7743 N N . GLU C 1 289 ? 71.407 81.725 2.603 1.00 42.30 289 GLU C N 1
ATOM 7744 C CA . GLU C 1 289 ? 72.041 82.643 3.541 1.00 42.40 289 GLU C CA 1
ATOM 7745 C C . GLU C 1 289 ? 71.034 83.140 4.567 1.00 42.75 289 GLU C C 1
ATOM 7746 O O . GLU C 1 289 ? 69.834 83.199 4.298 1.00 42.39 289 GLU C O 1
ATOM 7752 N N . GLU C 1 290 ? 71.526 83.488 5.748 1.00 42.69 290 GLU C N 1
ATOM 7753 C CA . GLU C 1 290 ? 70.662 84.022 6.783 1.00 44.11 290 GLU C CA 1
ATOM 7754 C C . GLU C 1 290 ? 71.023 85.494 6.863 1.00 44.24 290 GLU C C 1
ATOM 7755 O O . GLU C 1 290 ? 72.187 85.846 7.041 1.00 43.53 290 GLU C O 1
ATOM 7769 N N . LYS C 1 292 ? 70.972 89.207 8.542 1.00 44.91 292 LYS C N 1
ATOM 7770 C CA . LYS C 1 292 ? 70.845 89.894 9.816 1.00 45.04 292 LYS C CA 1
ATOM 7771 C C . LYS C 1 292 ? 69.787 90.959 9.555 1.00 44.42 292 LYS C C 1
ATOM 7772 O O . LYS C 1 292 ? 69.821 91.635 8.525 1.00 44.41 292 LYS C O 1
ATOM 7778 N N . PRO C 1 293 ? 68.821 91.111 10.468 1.00 43.12 293 PRO C N 1
ATOM 7779 C CA . PRO C 1 293 ? 67.786 92.123 10.247 1.00 42.33 293 PRO C CA 1
ATOM 7780 C C . PRO C 1 293 ? 68.391 93.517 10.128 1.00 42.50 293 PRO C C 1
ATOM 7781 O O . PRO C 1 293 ? 69.276 93.884 10.901 1.00 40.87 293 PRO C O 1
ATOM 7785 N N . GLU C 1 294 ? 67.924 94.286 9.149 1.00 43.61 294 GLU C N 1
ATOM 7786 C CA . GLU C 1 294 ? 68.403 95.652 8.966 1.00 43.43 294 GLU C CA 1
ATOM 7787 C C . GLU C 1 294 ? 67.878 96.465 10.142 1.00 43.43 294 GLU C C 1
ATOM 7788 O O . GLU C 1 294 ? 66.765 96.233 10.606 1.00 43.67 294 GLU C O 1
ATOM 7802 N N . GLY C 1 296 ? 66.029 99.167 12.172 1.00 35.88 296 GLY C N 1
ATOM 7803 C CA . GLY C 1 296 ? 64.887 100.007 11.862 1.00 33.40 296 GLY C CA 1
ATOM 7804 C C . GLY C 1 296 ? 64.989 101.328 12.601 1.00 30.63 296 GLY C C 1
ATOM 7805 O O . GLY C 1 296 ? 65.399 101.354 13.761 1.00 30.45 296 GLY C O 1
ATOM 7806 N N . ASP C 1 297 ? 64.623 102.420 11.939 1.00 28.78 297 ASP C N 1
ATOM 7807 C CA . ASP C 1 297 ? 64.683 103.733 12.566 1.00 27.94 297 ASP C CA 1
ATOM 7808 C C . ASP C 1 297 ? 63.602 104.666 12.047 1.00 26.65 297 ASP C C 1
ATOM 7809 O O . ASP C 1 297 ? 63.719 105.237 10.958 1.00 24.76 297 ASP C O 1
ATOM 7814 N N . TYR C 1 298 ? 62.544 104.812 12.842 1.00 24.37 298 TYR C N 1
ATOM 7815 C CA . TYR C 1 298 ? 61.431 105.678 12.484 1.00 22.63 298 TYR C CA 1
ATOM 7816 C C . TYR C 1 298 ? 61.879 107.124 12.352 1.00 23.15 298 TYR C C 1
ATOM 7817 O O . TYR C 1 298 ? 61.253 107.915 11.646 1.00 21.53 298 TYR C O 1
ATOM 7826 N N . GLY C 1 299 ? 62.970 107.464 13.035 1.00 22.76 299 GLY C N 1
ATOM 7827 C CA . GLY C 1 299 ? 63.498 108.813 12.963 1.00 22.53 299 GLY C CA 1
ATOM 7828 C C . GLY C 1 299 ? 63.923 109.198 11.557 1.00 22.31 299 GLY C C 1
ATOM 7829 O O . GLY C 1 299 ? 64.110 110.374 11.256 1.00 22.92 299 GLY C O 1
ATOM 7830 N N . ARG C 1 300 ? 64.081 108.213 10.682 1.00 22.32 300 ARG C N 1
ATOM 7831 C CA . ARG C 1 300 ? 64.485 108.507 9.319 1.00 21.78 300 ARG C CA 1
ATOM 7832 C C . ARG C 1 300 ? 63.431 109.321 8.564 1.00 21.06 300 ARG C C 1
ATOM 7833 O O . ARG C 1 300 ? 63.681 109.797 7.459 1.00 22.08 300 ARG C O 1
ATOM 7841 N N . VAL C 1 301 ? 62.248 109.488 9.148 1.00 18.70 301 VAL C N 1
ATOM 7842 C CA . VAL C 1 301 ? 61.230 110.307 8.497 1.00 17.68 301 VAL C CA 1
ATOM 7843 C C . VAL C 1 301 ? 61.710 111.759 8.668 1.00 19.14 301 VAL C C 1
ATOM 7844 O O . VAL C 1 301 ? 61.665 112.566 7.735 1.00 17.24 301 VAL C O 1
ATOM 7848 N N . TYR C 1 302 ? 62.177 112.083 9.871 1.00 19.26 302 TYR C N 1
ATOM 7849 C CA . TYR C 1 302 ? 62.667 113.425 10.132 1.00 22.66 302 TYR C CA 1
ATOM 7850 C C . TYR C 1 302 ? 63.949 113.746 9.358 1.00 23.06 302 TYR C C 1
ATOM 7851 O O . TYR C 1 302 ? 64.162 114.890 8.956 1.00 21.86 302 TYR C O 1
ATOM 7860 N N . ASP C 1 303 ? 64.799 112.747 9.142 1.00 24.27 303 ASP C N 1
ATOM 7861 C CA . ASP C 1 303 ? 66.019 112.996 8.379 1.00 26.88 303 ASP C CA 1
ATOM 7862 C C . ASP C 1 303 ? 65.604 113.381 6.965 1.00 27.68 303 ASP C C 1
ATOM 7863 O O . ASP C 1 303 ? 66.176 114.294 6.363 1.00 27.74 303 ASP C O 1
ATOM 7868 N N . ALA C 1 304 ? 64.590 112.689 6.450 1.00 27.22 304 ALA C N 1
ATOM 7869 C CA . ALA C 1 304 ? 64.083 112.952 5.107 1.00 28.61 304 ALA C CA 1
ATOM 7870 C C . ALA C 1 304 ? 63.471 114.349 5.036 1.00 28.39 304 ALA C C 1
ATOM 7871 O O . ALA C 1 304 ? 63.694 115.086 4.076 1.00 28.37 304 ALA C O 1
ATOM 7873 N N . LEU C 1 305 ? 62.697 114.705 6.058 1.00 28.11 305 LEU C N 1
ATOM 7874 C CA . LEU C 1 305 ? 62.057 116.011 6.104 1.00 27.81 305 LEU C CA 1
ATOM 7875 C C . LEU C 1 305 ? 63.076 117.143 6.164 1.00 25.99 305 LEU C C 1
ATOM 7876 O O . LEU C 1 305 ? 62.852 118.207 5.601 1.00 23.26 305 LEU C O 1
ATOM 7881 N N . TYR C 1 306 ? 64.183 116.916 6.863 1.00 26.18 306 TYR C N 1
ATOM 7882 C CA . TYR C 1 306 ? 65.229 117.930 6.973 1.00 28.68 306 TYR C CA 1
ATOM 7883 C C . TYR C 1 306 ? 65.751 118.282 5.577 1.00 29.33 306 TYR C C 1
ATOM 7884 O O . TYR C 1 306 ? 65.875 119.450 5.228 1.00 27.47 306 TYR C O 1
ATOM 7893 N N . GLN C 1 307 ? 66.049 117.258 4.784 1.00 30.35 307 GLN C N 1
ATOM 7894 C CA . GLN C 1 307 ? 66.556 117.453 3.430 1.00 31.61 307 GLN C CA 1
ATOM 7895 C C . GLN C 1 307 ? 65.537 118.186 2.566 1.00 30.95 307 GLN C C 1
ATOM 7896 O O . GLN C 1 307 ? 65.878 119.125 1.841 1.00 29.80 307 GLN C O 1
ATOM 7902 N N . THR C 1 308 ? 64.283 117.754 2.646 1.00 28.94 308 THR C N 1
ATOM 7903 C CA . THR C 1 308 ? 63.225 118.377 1.872 1.00 27.57 308 THR C CA 1
ATOM 7904 C C . THR C 1 308 ? 63.088 119.858 2.216 1.00 27.94 308 THR C C 1
ATOM 7905 O O . THR C 1 308 ? 62.936 120.697 1.322 1.00 28.39 308 THR C O 1
ATOM 7909 N N . ILE C 1 309 ? 63.145 120.182 3.506 1.00 26.79 309 ILE C N 1
ATOM 7910 C CA . ILE C 1 309 ? 63.014 121.575 3.932 1.00 28.47 309 ILE C CA 1
ATOM 7911 C C . ILE C 1 309 ? 64.300 122.386 3.763 1.00 28.58 309 ILE C C 1
ATOM 7912 O O . ILE C 1 309 ? 64.279 123.494 3.234 1.00 31.01 309 ILE C O 1
ATOM 7917 N N . THR C 1 310 ? 65.415 121.825 4.207 1.00 29.07 310 THR C N 1
ATOM 7918 C CA . THR C 1 310 ? 66.699 122.503 4.127 1.00 29.85 310 THR C CA 1
ATOM 7919 C C . THR C 1 310 ? 67.303 122.549 2.718 1.00 30.63 310 THR C C 1
ATOM 7920 O O . THR C 1 310 ? 67.950 123.528 2.353 1.00 30.90 310 THR C O 1
ATOM 7924 N N . HIS C 1 311 ? 67.085 121.510 1.918 1.00 31.16 311 HIS C N 1
ATOM 7925 C CA . HIS C 1 311 ? 67.660 121.491 0.576 1.00 31.52 311 HIS C CA 1
ATOM 7926 C C . HIS C 1 311 ? 66.674 121.344 -0.569 1.00 32.27 311 HIS C C 1
ATOM 7927 O O . HIS C 1 311 ? 67.061 121.426 -1.726 1.00 34.27 311 HIS C O 1
ATOM 7934 N N . GLY C 1 312 ? 65.401 121.131 -0.255 1.00 33.86 312 GLY C N 1
ATOM 7935 C CA . GLY C 1 312 ? 64.409 120.984 -1.307 1.00 33.57 312 GLY C CA 1
ATOM 7936 C C . GLY C 1 312 ? 64.396 119.596 -1.929 1.00 32.51 312 GLY C C 1
ATOM 7937 O O . GLY C 1 312 ? 63.971 119.424 -3.073 1.00 32.36 312 GLY C O 1
ATOM 7938 N N . ALA C 1 313 ? 64.870 118.602 -1.187 1.00 31.96 313 ALA C N 1
ATOM 7939 C CA . ALA C 1 313 ? 64.879 117.235 -1.687 1.00 31.44 313 ALA C CA 1
ATOM 7940 C C . ALA C 1 313 ? 63.427 116.773 -1.804 1.00 31.88 313 ALA C C 1
ATOM 7941 O O . ALA C 1 313 ? 62.572 117.206 -1.034 1.00 30.48 313 ALA C O 1
ATOM 7943 N N . PRO C 1 314 ? 63.121 115.907 -2.786 1.00 32.82 314 PRO C N 1
ATOM 7944 C CA . PRO C 1 314 ? 61.734 115.447 -2.910 1.00 32.09 314 PRO C CA 1
ATOM 7945 C C . PRO C 1 314 ? 61.307 114.765 -1.609 1.00 30.74 314 PRO C C 1
ATOM 7946 O O . PRO C 1 314 ? 62.110 114.096 -0.968 1.00 28.95 314 PRO C O 1
ATOM 7950 N N . ASN C 1 315 ? 60.049 114.942 -1.218 1.00 31.66 315 ASN C N 1
ATOM 7951 C CA . ASN C 1 315 ? 59.557 114.341 0.021 1.00 30.33 315 ASN C CA 1
ATOM 7952 C C . ASN C 1 315 ? 59.679 112.817 -0.028 1.00 30.58 315 ASN C C 1
ATOM 7953 O O . ASN C 1 315 ? 59.534 112.210 -1.092 1.00 31.59 315 ASN C O 1
ATOM 7958 N N . TYR C 1 316 ? 59.942 112.199 1.120 1.00 30.31 316 TYR C N 1
ATOM 7959 C CA . TYR C 1 316 ? 60.092 110.749 1.163 1.00 30.51 316 TYR C CA 1
ATOM 7960 C C . TYR C 1 316 ? 58.820 110.022 0.721 1.00 30.88 316 TYR C C 1
ATOM 7961 O O . TYR C 1 316 ? 58.876 108.858 0.320 1.00 30.85 316 TYR C O 1
ATOM 7970 N N . VAL C 1 317 ? 57.684 110.718 0.784 1.00 30.61 317 VAL C N 1
ATOM 7971 C CA . VAL C 1 317 ? 56.402 110.163 0.358 1.00 30.20 317 VAL C CA 1
ATOM 7972 C C . VAL C 1 317 ? 55.845 111.025 -0.778 1.00 31.16 317 VAL C C 1
ATOM 7973 O O . VAL C 1 317 ? 55.506 112.193 -0.574 1.00 30.83 317 VAL C O 1
ATOM 7977 N N . LYS C 1 318 ? 55.755 110.455 -1.975 1.00 30.79 318 LYS C N 1
ATOM 7978 C CA . LYS C 1 318 ? 55.237 111.198 -3.116 1.00 31.79 318 LYS C CA 1
ATOM 7979 C C . LYS C 1 318 ? 53.729 111.384 -2.995 1.00 32.04 318 LYS C C 1
ATOM 7980 O O . LYS C 1 318 ? 53.026 110.525 -2.459 1.00 30.96 318 LYS C O 1
ATOM 7986 N N . GLU C 1 319 ? 53.242 112.518 -3.487 1.00 30.94 319 GLU C N 1
ATOM 7987 C CA . GLU C 1 319 ? 51.822 112.832 -3.427 1.00 32.07 319 GLU C CA 1
ATOM 7988 C C . GLU C 1 319 ? 50.990 111.731 -4.073 1.00 30.52 319 GLU C C 1
ATOM 7989 O O . GLU C 1 319 ? 49.930 111.367 -3.568 1.00 27.94 319 GLU C O 1
ATOM 7995 N N . SER C 1 320 ? 51.482 111.211 -5.194 1.00 28.79 320 SER C N 1
ATOM 7996 C CA . SER C 1 320 ? 50.785 110.167 -5.930 1.00 29.66 320 SER C CA 1
ATOM 7997 C C . SER C 1 320 ? 50.632 108.894 -5.096 1.00 29.37 320 SER C C 1
ATOM 7998 O O . SER C 1 320 ? 49.599 108.227 -5.157 1.00 30.32 320 SER C O 1
ATOM 8001 N N . GLU C 1 321 ? 51.652 108.566 -4.308 1.00 27.92 321 GLU C N 1
ATOM 8002 C CA . GLU C 1 321 ? 51.607 107.376 -3.467 1.00 27.57 321 GLU C CA 1
ATOM 8003 C C . GLU C 1 321 ? 50.507 107.493 -2.417 1.00 26.68 321 GLU C C 1
ATOM 8004 O O . GLU C 1 321 ? 49.845 106.508 -2.095 1.00 24.17 321 GLU C O 1
ATOM 8010 N N . VAL C 1 322 ? 50.311 108.699 -1.889 1.00 25.47 322 VAL C N 1
ATOM 8011 C CA . VAL C 1 322 ? 49.280 108.945 -0.879 1.00 24.47 322 VAL C CA 1
ATOM 8012 C C . VAL C 1 322 ? 47.886 108.850 -1.511 1.00 24.78 322 VAL C C 1
ATOM 8013 O O . VAL C 1 322 ? 46.975 108.237 -0.950 1.00 24.27 322 VAL C O 1
ATOM 8017 N N . LEU C 1 323 ? 47.726 109.469 -2.678 1.00 24.95 323 LEU C N 1
ATOM 8018 C CA . LEU C 1 323 ? 46.449 109.458 -3.385 1.00 24.73 323 LEU C CA 1
ATOM 8019 C C . LEU C 1 323 ? 46.096 108.036 -3.838 1.00 24.68 323 LEU C C 1
ATOM 8020 O O . LEU C 1 323 ? 44.938 107.623 -3.770 1.00 22.76 323 LEU C O 1
ATOM 8025 N N . THR C 1 324 ? 47.095 107.287 -4.295 1.00 23.25 324 THR C N 1
ATOM 8026 C CA . THR C 1 324 ? 46.861 105.911 -4.725 1.00 23.41 324 THR C CA 1
ATOM 8027 C C . THR C 1 324 ? 46.331 105.069 -3.556 1.00 23.96 324 THR C C 1
ATOM 8028 O O . THR C 1 324 ? 45.330 104.372 -3.688 1.00 22.87 324 THR C O 1
ATOM 8032 N N . ASN C 1 325 ? 47.005 105.161 -2.414 1.00 22.32 325 ASN C N 1
ATOM 8033 C CA . ASN C 1 325 ? 46.646 104.417 -1.210 1.00 22.91 325 ASN C CA 1
ATOM 8034 C C . ASN C 1 325 ? 45.208 104.699 -0.789 1.00 22.37 325 ASN C C 1
ATOM 8035 O O . ASN C 1 325 ? 44.433 103.772 -0.523 1.00 20.16 325 ASN C O 1
ATOM 8040 N N . LEU C 1 326 ? 44.859 105.981 -0.725 1.00 22.57 326 LEU C N 1
ATOM 8041 C CA . LEU C 1 326 ? 43.514 106.393 -0.337 1.00 23.96 326 LEU C CA 1
ATOM 8042 C C . LEU C 1 326 ? 42.488 105.942 -1.364 1.00 24.98 326 LEU C C 1
ATOM 8043 O O . LEU C 1 326 ? 41.383 105.533 -1.004 1.00 25.06 326 LEU C O 1
ATOM 8048 N N . GLU C 1 327 ? 42.840 106.027 -2.643 1.00 23.23 327 GLU C N 1
ATOM 8049 C CA . GLU C 1 327 ? 41.903 105.595 -3.673 1.00 23.28 327 GLU C CA 1
ATOM 8050 C C . GLU C 1 327 ? 41.644 104.095 -3.543 1.00 21.44 327 GLU C C 1
ATOM 8051 O O . GLU C 1 327 ? 40.496 103.652 -3.617 1.00 22.28 327 GLU C O 1
ATOM 8057 N N . ILE C 1 328 ? 42.717 103.332 -3.342 1.00 19.55 328 ILE C N 1
ATOM 8058 C CA . ILE C 1 328 ? 42.638 101.881 -3.189 1.00 18.29 328 ILE C CA 1
ATOM 8059 C C . ILE C 1 328 ? 41.793 101.488 -1.985 1.00 18.75 328 ILE C C 1
ATOM 8060 O O . ILE C 1 328 ? 40.968 100.579 -2.080 1.00 15.53 328 ILE C O 1
ATOM 8065 N N . LEU C 1 329 ? 41.987 102.175 -0.859 1.00 18.81 329 LEU C N 1
ATOM 8066 C CA . LEU C 1 329 ? 41.201 101.884 0.340 1.00 21.67 329 LEU C CA 1
ATOM 8067 C C . LEU C 1 329 ? 39.722 102.164 0.093 1.00 21.64 329 LEU C C 1
ATOM 8068 O O . LEU C 1 329 ? 38.878 101.326 0.407 1.00 22.01 329 LEU C O 1
ATOM 8073 N N . GLU C 1 330 ? 39.405 103.325 -0.478 1.00 22.19 330 GLU C N 1
ATOM 8074 C CA . GLU C 1 330 ? 38.004 103.676 -0.732 1.00 22.94 330 GLU C CA 1
ATOM 8075 C C . GLU C 1 330 ? 37.332 102.774 -1.760 1.00 22.25 330 GLU C C 1
ATOM 8076 O O . GLU C 1 330 ? 36.163 102.398 -1.605 1.00 21.44 330 GLU C O 1
ATOM 8082 N N . ARG C 1 331 ? 38.050 102.411 -2.814 1.00 21.15 331 ARG C N 1
ATOM 8083 C CA . ARG C 1 331 ? 37.431 101.568 -3.834 1.00 20.50 331 ARG C CA 1
ATOM 8084 C C . ARG C 1 331 ? 37.170 100.150 -3.326 1.00 20.30 331 ARG C C 1
ATOM 8085 O O . ARG C 1 331 ? 36.422 99.383 -3.937 1.00 18.47 331 ARG C O 1
ATOM 8093 N N . GLY C 1 332 ? 37.770 99.808 -2.191 1.00 19.72 332 GLY C N 1
ATOM 8094 C CA . GLY C 1 332 ? 37.542 98.488 -1.633 1.00 21.44 332 GLY C CA 1
ATOM 8095 C C . GLY C 1 332 ? 36.119 98.385 -1.113 1.00 22.70 332 GLY C C 1
ATOM 8096 O O . GLY C 1 332 ? 35.621 97.295 -0.831 1.00 24.52 332 GLY C O 1
ATOM 8097 N N . PHE C 1 333 ? 35.450 99.525 -0.998 1.00 21.65 333 PHE C N 1
ATOM 8098 C CA . PHE C 1 333 ? 34.079 99.549 -0.498 1.00 22.59 333 PHE C CA 1
ATOM 8099 C C . PHE C 1 333 ? 33.064 99.918 -1.575 1.00 22.86 333 PHE C C 1
ATOM 8100 O O . PHE C 1 333 ? 31.881 100.115 -1.295 1.00 23.05 333 PHE C O 1
ATOM 8108 N N . GLU C 1 334 ? 33.542 99.996 -2.809 1.00 21.69 334 GLU C N 1
ATOM 8109 C CA . GLU C 1 334 ? 32.713 100.324 -3.964 1.00 25.96 334 GLU C CA 1
ATOM 8110 C C . GLU C 1 334 ? 31.590 99.298 -4.127 1.00 25.99 334 GLU C C 1
ATOM 8111 O O . GLU C 1 334 ? 30.439 99.639 -4.415 1.00 24.92 334 GLU C O 1
ATOM 8117 N N . GLN C 1 335 ? 31.932 98.033 -3.934 1.00 26.09 335 GLN C N 1
ATOM 8118 C CA . GLN C 1 335 ? 30.961 96.963 -4.059 1.00 26.62 335 GLN C CA 1
ATOM 8119 C C . GLN C 1 335 ? 31.182 95.956 -2.945 1.00 24.95 335 GLN C C 1
ATOM 8120 O O . GLN C 1 335 ? 32.228 95.964 -2.294 1.00 23.03 335 GLN C O 1
ATOM 8126 N N . ALA C 1 336 ? 30.196 95.099 -2.713 1.00 21.06 336 ALA C N 1
ATOM 8127 C CA . ALA C 1 336 ? 30.312 94.098 -1.662 1.00 20.34 336 ALA C CA 1
ATOM 8128 C C . ALA C 1 336 ? 31.504 93.197 -1.967 1.00 19.30 336 ALA C C 1
ATOM 8129 O O . ALA C 1 336 ? 31.756 92.867 -3.126 1.00 18.79 336 ALA C O 1
ATOM 8131 N N . SER C 1 337 ? 32.239 92.819 -0.923 1.00 17.08 337 SER C N 1
ATOM 8132 C CA . SER C 1 337 ? 33.411 91.957 -1.053 1.00 16.83 337 SER C CA 1
ATOM 8133 C C . SER C 1 337 ? 32.974 90.509 -1.264 1.00 13.88 337 SER C C 1
ATOM 8134 O O . SER C 1 337 ? 31.970 90.072 -0.705 1.00 14.37 337 SER C O 1
ATOM 8137 N N . PRO C 1 338 ? 33.731 89.736 -2.055 1.00 14.06 338 PRO C N 1
ATOM 8138 C CA . PRO C 1 338 ? 34.967 90.086 -2.768 1.00 14.65 338 PRO C CA 1
ATOM 8139 C C . PRO C 1 338 ? 34.718 90.794 -4.100 1.00 16.25 338 PRO C C 1
ATOM 8140 O O . PRO C 1 338 ? 33.690 90.591 -4.747 1.00 14.32 338 PRO C O 1
ATOM 8144 N N . SER C 1 339 ? 35.676 91.607 -4.522 1.00 15.10 339 SER C N 1
ATOM 8145 C CA . SER C 1 339 ? 35.551 92.315 -5.779 1.00 17.84 339 SER C CA 1
ATOM 8146 C C . SER C 1 339 ? 36.943 92.612 -6.312 1.00 19.27 339 SER C C 1
ATOM 8147 O O . SER C 1 339 ? 37.935 92.498 -5.586 1.00 19.30 339 SER C O 1
ATOM 8150 N N . THR C 1 340 ? 37.008 92.981 -7.586 1.00 18.92 340 THR C N 1
ATOM 8151 C CA . THR C 1 340 ? 38.270 93.311 -8.240 1.00 23.54 340 THR C CA 1
ATOM 8152 C C . THR C 1 340 ? 38.013 94.579 -9.040 1.00 24.86 340 THR C C 1
ATOM 8153 O O . THR C 1 340 ? 36.951 94.734 -9.640 1.00 25.47 340 THR C O 1
ATOM 8157 N N . VAL C 1 341 ? 38.964 95.503 -9.019 1.00 24.88 341 VAL C N 1
ATOM 8158 C CA . VAL C 1 341 ? 38.803 96.751 -9.747 1.00 24.57 341 VAL C CA 1
ATOM 8159 C C . VAL C 1 341 ? 40.049 97.042 -10.553 1.00 25.99 341 VAL C C 1
ATOM 8160 O O . VAL C 1 341 ? 41.128 96.542 -10.245 1.00 24.79 341 VAL C O 1
ATOM 8164 N N . THR C 1 342 ? 39.890 97.842 -11.600 1.00 29.26 342 THR C N 1
ATOM 8165 C CA . THR C 1 342 ? 41.020 98.234 -12.428 1.00 31.10 342 THR C CA 1
ATOM 8166 C C . THR C 1 342 ? 41.269 99.700 -12.092 1.00 32.91 342 THR C C 1
ATOM 8167 O O . THR C 1 342 ? 40.373 100.537 -12.193 1.00 33.69 342 THR C O 1
ATOM 8171 N N . LEU C 1 343 ? 42.484 100.002 -11.663 1.00 34.74 343 LEU C N 1
ATOM 8172 C CA . LEU C 1 343 ? 42.824 101.359 -11.279 1.00 37.41 343 LEU C CA 1
ATOM 8173 C C . LEU C 1 343 ? 43.206 102.233 -12.463 1.00 40.16 343 LEU C C 1
ATOM 8174 O O . LEU C 1 343 ? 43.888 101.790 -13.387 1.00 40.62 343 LEU C O 1
ATOM 8179 N N . ALA C 1 344 ? 42.742 103.475 -12.438 1.00 43.77 344 ALA C N 1
ATOM 8180 C CA . ALA C 1 344 ? 43.085 104.427 -13.483 1.00 46.97 344 ALA C CA 1
ATOM 8181 C C . ALA C 1 344 ? 44.298 105.171 -12.930 1.00 48.91 344 ALA C C 1
ATOM 8182 O O . ALA C 1 344 ? 45.335 105.266 -13.590 1.00 50.87 344 ALA C O 1
ATOM 8184 N N . LYS C 1 345 ? 44.155 105.677 -11.703 1.00 51.42 345 LYS C N 1
ATOM 8185 C CA . LYS C 1 345 ? 45.219 106.410 -11.014 1.00 52.83 345 LYS C CA 1
ATOM 8186 C C . LYS C 1 345 ? 45.698 105.581 -9.821 1.00 51.43 345 LYS C C 1
ATOM 8187 O O . LYS C 1 345 ? 45.859 106.143 -8.719 1.00 50.83 345 LYS C O 1
ATOM 8194 N N . VAL D 1 2 ? 35.528 42.612 9.160 1.00 34.83 2 VAL D N 1
ATOM 8195 C CA . VAL D 1 2 ? 36.554 43.142 10.109 1.00 34.16 2 VAL D CA 1
ATOM 8196 C C . VAL D 1 2 ? 35.901 43.844 11.297 1.00 33.69 2 VAL D C 1
ATOM 8197 O O . VAL D 1 2 ? 35.105 44.766 11.126 1.00 34.29 2 VAL D O 1
ATOM 8201 N N . ILE D 1 3 ? 36.245 43.395 12.501 1.00 33.78 3 ILE D N 1
ATOM 8202 C CA . ILE D 1 3 ? 35.709 43.961 13.737 1.00 31.14 3 ILE D CA 1
ATOM 8203 C C . ILE D 1 3 ? 36.738 44.876 14.394 1.00 30.51 3 ILE D C 1
ATOM 8204 O O . ILE D 1 3 ? 37.886 44.477 14.597 1.00 27.95 3 ILE D O 1
ATOM 8209 N N . ASN D 1 4 ? 36.326 46.096 14.731 1.00 28.72 4 ASN D N 1
ATOM 8210 C CA . ASN D 1 4 ? 37.224 47.044 15.375 1.00 27.67 4 ASN D CA 1
ATOM 8211 C C . ASN D 1 4 ? 37.192 46.801 16.874 1.00 27.38 4 ASN D C 1
ATOM 8212 O O . ASN D 1 4 ? 36.119 46.681 17.468 1.00 28.15 4 ASN D O 1
ATOM 8217 N N . CYS D 1 5 ? 38.367 46.747 17.486 1.00 24.04 5 CYS D N 1
ATOM 8218 C CA . CYS D 1 5 ? 38.450 46.516 18.916 1.00 23.90 5 CYS D CA 1
ATOM 8219 C C . CYS D 1 5 ? 39.356 47.553 19.554 1.00 21.34 5 CYS D C 1
ATOM 8220 O O . CYS D 1 5 ? 40.056 48.294 18.865 1.00 22.13 5 CYS D O 1
ATOM 8223 N N . ALA D 1 6 ? 39.329 47.612 20.876 1.00 20.42 6 ALA D N 1
ATOM 8224 C CA . ALA D 1 6 ? 40.161 48.552 21.604 1.00 22.01 6 ALA D CA 1
ATOM 8225 C C . ALA D 1 6 ? 40.660 47.869 22.864 1.00 21.99 6 ALA D C 1
ATOM 8226 O O . ALA D 1 6 ? 40.015 46.969 23.387 1.00 21.56 6 ALA D O 1
ATOM 8228 N N . PHE D 1 7 ? 41.808 48.310 23.352 1.00 23.19 7 PHE D N 1
ATOM 8229 C CA . PHE D 1 7 ? 42.364 47.739 24.560 1.00 25.41 7 PHE D CA 1
ATOM 8230 C C . PHE D 1 7 ? 42.441 48.778 25.659 1.00 24.39 7 PHE D C 1
ATOM 8231 O O . PHE D 1 7 ? 42.780 49.935 25.407 1.00 24.39 7 PHE D O 1
ATOM 8239 N N . ILE D 1 8 ? 42.101 48.363 26.874 1.00 25.40 8 ILE D N 1
ATOM 8240 C CA . ILE D 1 8 ? 42.203 49.235 28.033 1.00 25.79 8 ILE D CA 1
ATOM 8241 C C . ILE D 1 8 ? 43.449 48.737 28.746 1.00 24.02 8 ILE D C 1
ATOM 8242 O O . ILE D 1 8 ? 43.436 47.667 29.357 1.00 24.92 8 ILE D O 1
ATOM 8247 N N . GLY D 1 9 ? 44.527 49.506 28.642 1.00 24.65 9 GLY D N 1
ATOM 8248 C CA . GLY D 1 9 ? 45.783 49.130 29.267 1.00 22.36 9 GLY D CA 1
ATOM 8249 C C . GLY D 1 9 ? 46.815 48.778 28.211 1.00 21.25 9 GLY D C 1
ATOM 8250 O O . GLY D 1 9 ? 46.497 48.116 27.225 1.00 21.23 9 GLY D O 1
ATOM 8251 N N . PHE D 1 10 ? 48.049 49.223 28.397 1.00 20.96 10 PHE D N 1
ATOM 8252 C CA . PHE D 1 10 ? 49.097 48.921 27.427 1.00 23.06 10 PHE D CA 1
ATOM 8253 C C . PHE D 1 10 ? 50.332 48.391 28.145 1.00 24.75 10 PHE D C 1
ATOM 8254 O O . PHE D 1 10 ? 51.462 48.781 27.838 1.00 25.09 10 PHE D O 1
ATOM 8262 N N . GLY D 1 11 ? 50.096 47.509 29.116 1.00 25.01 11 GLY D N 1
ATOM 8263 C CA . GLY D 1 11 ? 51.185 46.900 29.857 1.00 25.66 11 GLY D CA 1
ATOM 8264 C C . GLY D 1 11 ? 51.646 45.628 29.155 1.00 27.60 11 GLY D C 1
ATOM 8265 O O . GLY D 1 11 ? 51.236 45.350 28.025 1.00 25.46 11 GLY D O 1
ATOM 8266 N N . LYS D 1 12 ? 52.484 44.841 29.820 1.00 28.49 12 LYS D N 1
ATOM 8267 C CA . LYS D 1 12 ? 53.000 43.605 29.231 1.00 30.17 12 LYS D CA 1
ATOM 8268 C C . LYS D 1 12 ? 51.953 42.556 28.830 1.00 29.94 12 LYS D C 1
ATOM 8269 O O . LYS D 1 12 ? 52.163 41.802 27.875 1.00 31.80 12 LYS D O 1
ATOM 8275 N N . SER D 1 13 ? 50.835 42.485 29.543 1.00 28.00 13 SER D N 1
ATOM 8276 C CA . SER D 1 13 ? 49.816 41.507 29.175 1.00 28.05 13 SER D CA 1
ATOM 8277 C C . SER D 1 13 ? 49.253 41.843 27.796 1.00 27.37 13 SER D C 1
ATOM 8278 O O . SER D 1 13 ? 49.017 40.947 26.985 1.00 27.89 13 SER D O 1
ATOM 8281 N N . THR D 1 14 ? 49.051 43.130 27.527 1.00 25.98 14 THR D N 1
ATOM 8282 C CA . THR D 1 14 ? 48.525 43.569 26.232 1.00 25.88 14 THR D CA 1
ATOM 8283 C C . THR D 1 14 ? 49.502 43.289 25.081 1.00 26.15 14 THR D C 1
ATOM 8284 O O . THR D 1 14 ? 49.126 42.700 24.069 1.00 24.56 14 THR D O 1
ATOM 8288 N N . THR D 1 15 ? 50.754 43.704 25.244 1.00 24.96 15 THR D N 1
ATOM 8289 C CA . THR D 1 15 ? 51.769 43.513 24.209 1.00 24.79 15 THR D CA 1
ATOM 8290 C C . THR D 1 15 ? 52.267 42.075 24.044 1.00 25.90 15 THR D C 1
ATOM 8291 O O . THR D 1 15 ? 52.722 41.690 22.970 1.00 24.08 15 THR D O 1
ATOM 8295 N N . ARG D 1 16 ? 52.180 41.278 25.100 1.00 27.97 16 ARG D N 1
ATOM 8296 C CA . ARG D 1 16 ? 52.658 39.903 25.023 1.00 30.19 16 ARG D CA 1
ATOM 8297 C C . ARG D 1 16 ? 51.600 38.830 24.763 1.00 28.93 16 ARG D C 1
ATOM 8298 O O . ARG D 1 16 ? 51.830 37.917 23.966 1.00 28.32 16 ARG D O 1
ATOM 8306 N N . TYR D 1 17 ? 50.442 38.938 25.406 1.00 27.89 17 TYR D N 1
ATOM 8307 C CA . TYR D 1 17 ? 49.418 37.911 25.247 1.00 29.38 17 TYR D CA 1
ATOM 8308 C C . TYR D 1 17 ? 48.206 38.207 24.373 1.00 28.73 17 TYR D C 1
ATOM 8309 O O . TYR D 1 17 ? 47.429 37.302 24.068 1.00 30.14 17 TYR D O 1
ATOM 8318 N N . HIS D 1 18 ? 48.033 39.455 23.961 1.00 26.48 18 HIS D N 1
ATOM 8319 C CA . HIS D 1 18 ? 46.891 39.790 23.132 1.00 24.44 18 HIS D CA 1
ATOM 8320 C C . HIS D 1 18 ? 47.273 40.268 21.744 1.00 23.13 18 HIS D C 1
ATOM 8321 O O . HIS D 1 18 ? 47.030 39.578 20.761 1.00 24.44 18 HIS D O 1
ATOM 8328 N N . LEU D 1 19 ? 47.878 41.448 21.666 1.00 22.12 19 LEU D N 1
ATOM 8329 C CA . LEU D 1 19 ? 48.276 42.025 20.389 1.00 22.40 19 LEU D CA 1
ATOM 8330 C C . LEU D 1 19 ? 48.970 41.068 19.420 1.00 21.49 19 LEU D C 1
ATOM 8331 O O . LEU D 1 19 ? 48.632 41.033 18.243 1.00 24.06 19 LEU D O 1
ATOM 8336 N N . PRO D 1 20 ? 49.949 40.281 19.896 1.00 21.32 20 PRO D N 1
ATOM 8337 C CA . PRO D 1 20 ? 50.655 39.341 19.019 1.00 22.11 20 PRO D CA 1
ATOM 8338 C C . PRO D 1 20 ? 49.703 38.441 18.235 1.00 21.35 20 PRO D C 1
ATOM 8339 O O . PRO D 1 20 ? 49.990 38.045 17.108 1.00 23.71 20 PRO D O 1
ATOM 8343 N N . TYR D 1 21 ? 48.578 38.109 18.854 1.00 20.90 21 TYR D N 1
ATOM 8344 C CA . TYR D 1 21 ? 47.574 37.255 18.229 1.00 20.29 21 TYR D CA 1
ATOM 8345 C C . TYR D 1 21 ? 46.579 38.057 17.393 1.00 20.92 21 TYR D C 1
ATOM 8346 O O . TYR D 1 21 ? 46.194 37.634 16.299 1.00 19.30 21 TYR D O 1
ATOM 8355 N N . VAL D 1 22 ? 46.171 39.217 17.906 1.00 20.63 22 VAL D N 1
ATOM 8356 C CA . VAL D 1 22 ? 45.216 40.065 17.202 1.00 21.64 22 VAL D CA 1
ATOM 8357 C C . VAL D 1 22 ? 45.850 40.706 15.964 1.00 22.22 22 VAL D C 1
ATOM 8358 O O . VAL D 1 22 ? 45.207 40.815 14.916 1.00 21.73 22 VAL D O 1
ATOM 8362 N N . LEU D 1 23 ? 47.110 41.124 16.072 1.00 20.51 23 LEU D N 1
ATOM 8363 C CA . LEU D 1 23 ? 47.779 41.724 14.920 1.00 22.06 23 LEU D CA 1
ATOM 8364 C C . LEU D 1 23 ? 48.065 40.689 13.816 1.00 23.04 23 LEU D C 1
ATOM 8365 O O . LEU D 1 23 ? 48.423 41.052 12.696 1.00 23.57 23 LEU D O 1
ATOM 8370 N N . ASN D 1 24 ? 47.896 39.405 14.126 1.00 23.49 24 ASN D N 1
ATOM 8371 C CA . ASN D 1 24 ? 48.117 38.365 13.125 1.00 24.89 24 ASN D CA 1
ATOM 8372 C C . ASN D 1 24 ? 46.789 37.984 12.467 1.00 23.61 24 ASN D C 1
ATOM 8373 O O . ASN D 1 24 ? 46.721 37.027 11.687 1.00 22.94 24 ASN D O 1
ATOM 8378 N N . ARG D 1 25 ? 45.737 38.739 12.783 1.00 22.60 25 ARG D N 1
ATOM 8379 C CA . ARG D 1 25 ? 44.394 38.502 12.233 1.00 22.12 25 ARG D CA 1
ATOM 8380 C C . ARG D 1 25 ? 43.784 39.798 11.680 1.00 23.38 25 ARG D C 1
ATOM 8381 O O . ARG D 1 25 ? 42.589 40.055 11.851 1.00 18.54 25 ARG D O 1
ATOM 8389 N N . LYS D 1 26 ? 44.593 40.607 11.008 1.00 24.69 26 LYS D N 1
ATOM 8390 C CA . LYS D 1 26 ? 44.100 41.876 10.481 1.00 28.00 26 LYS D CA 1
ATOM 8391 C C . LYS D 1 26 ? 42.950 41.746 9.498 1.00 28.97 26 LYS D C 1
ATOM 8392 O O . LYS D 1 26 ? 42.198 42.693 9.285 1.00 29.11 26 LYS D O 1
ATOM 8398 N N . ASP D 1 27 ? 42.798 40.571 8.906 1.00 31.14 27 ASP D N 1
ATOM 8399 C CA . ASP D 1 27 ? 41.712 40.359 7.964 1.00 34.46 27 ASP D CA 1
ATOM 8400 C C . ASP D 1 27 ? 40.416 40.135 8.739 1.00 33.85 27 ASP D C 1
ATOM 8401 O O . ASP D 1 27 ? 39.343 40.004 8.151 1.00 33.85 27 ASP D O 1
ATOM 8406 N N . SER D 1 28 ? 40.521 40.120 10.065 1.00 32.13 28 SER D N 1
ATOM 8407 C CA . SER D 1 28 ? 39.368 39.879 10.923 1.00 31.17 28 SER D CA 1
ATOM 8408 C C . SER D 1 28 ? 39.191 40.920 12.030 1.00 29.64 28 SER D C 1
ATOM 8409 O O . SER D 1 28 ? 38.068 41.212 12.460 1.00 28.77 28 SER D O 1
ATOM 8412 N N . TRP D 1 29 ? 40.301 41.472 12.500 1.00 27.14 29 TRP D N 1
ATOM 8413 C CA . TRP D 1 29 ? 40.240 42.468 13.559 1.00 24.40 29 TRP D CA 1
ATOM 8414 C C . TRP D 1 29 ? 41.076 43.688 13.266 1.00 22.77 29 TRP D C 1
ATOM 8415 O O . TRP D 1 29 ? 42.112 43.605 12.594 1.00 19.49 29 TRP D O 1
ATOM 8426 N N . HIS D 1 30 ? 40.622 44.818 13.796 1.00 20.95 30 HIS D N 1
ATOM 8427 C CA . HIS D 1 30 ? 41.327 46.071 13.646 1.00 22.53 30 HIS D CA 1
ATOM 8428 C C . HIS D 1 30 ? 41.401 46.727 15.008 1.00 22.29 30 HIS D C 1
ATOM 8429 O O . HIS D 1 30 ? 40.371 46.950 15.650 1.00 22.36 30 HIS D O 1
ATOM 8436 N N . VAL D 1 31 ? 42.614 47.025 15.464 1.00 22.30 31 VAL D N 1
ATOM 8437 C CA . VAL D 1 31 ? 42.759 47.689 16.752 1.00 23.49 31 VAL D CA 1
ATOM 8438 C C . VAL D 1 31 ? 42.653 49.184 16.489 1.00 23.44 31 VAL D C 1
ATOM 8439 O O . VAL D 1 31 ? 43.607 49.811 16.028 1.00 24.94 31 VAL D O 1
ATOM 8443 N N . ALA D 1 32 ? 41.488 49.747 16.780 1.00 23.55 32 ALA D N 1
ATOM 8444 C CA . ALA D 1 32 ? 41.241 51.166 16.561 1.00 24.86 32 ALA D CA 1
ATOM 8445 C C . ALA D 1 32 ? 41.871 52.045 17.644 1.00 24.98 32 ALA D C 1
ATOM 8446 O O . ALA D 1 32 ? 42.515 53.057 17.341 1.00 24.35 32 ALA D O 1
ATOM 8448 N N . HIS D 1 33 ? 41.692 51.654 18.902 1.00 23.58 33 HIS D N 1
ATOM 8449 C CA . HIS D 1 33 ? 42.238 52.418 20.024 1.00 23.61 33 HIS D CA 1
ATOM 8450 C C . HIS D 1 33 ? 42.893 51.541 21.081 1.00 22.52 33 HIS D C 1
ATOM 8451 O O . HIS D 1 33 ? 42.583 50.365 21.210 1.00 21.80 33 HIS D O 1
ATOM 8458 N N . ILE D 1 34 ? 43.798 52.149 21.835 1.00 23.61 34 ILE D N 1
ATOM 8459 C CA . ILE D 1 34 ? 44.462 51.507 22.960 1.00 22.21 34 ILE D CA 1
ATOM 8460 C C . ILE D 1 34 ? 44.546 52.603 24.020 1.00 23.02 34 ILE D C 1
ATOM 8461 O O . ILE D 1 34 ? 45.210 53.629 23.822 1.00 22.67 34 ILE D O 1
ATOM 8466 N N . PHE D 1 35 ? 43.834 52.398 25.123 1.00 25.33 35 PHE D N 1
ATOM 8467 C CA . PHE D 1 35 ? 43.817 53.358 26.222 1.00 26.83 35 PHE D CA 1
ATOM 8468 C C . PHE D 1 35 ? 44.916 53.063 27.233 1.00 28.13 35 PHE D C 1
ATOM 8469 O O . PHE D 1 35 ? 45.157 51.905 27.581 1.00 27.69 35 PHE D O 1
ATOM 8477 N N . ARG D 1 36 ? 45.575 54.119 27.700 1.00 29.49 36 ARG D N 1
ATOM 8478 C CA . ARG D 1 36 ? 46.645 54.004 28.692 1.00 32.11 36 ARG D CA 1
ATOM 8479 C C . ARG D 1 36 ? 46.665 55.277 29.536 1.00 32.73 36 ARG D C 1
ATOM 8480 O O . ARG D 1 36 ? 46.564 56.376 28.998 1.00 33.56 36 ARG D O 1
ATOM 8488 N N . ARG D 1 37 ? 46.797 55.129 30.851 1.00 33.34 37 ARG D N 1
ATOM 8489 C CA . ARG D 1 37 ? 46.825 56.288 31.740 1.00 35.79 37 ARG D CA 1
ATOM 8490 C C . ARG D 1 37 ? 48.089 57.113 31.510 1.00 34.92 37 ARG D C 1
ATOM 8491 O O . ARG D 1 37 ? 48.050 58.342 31.527 1.00 34.83 37 ARG D O 1
ATOM 8499 N N . HIS D 1 38 ? 49.210 56.433 31.304 1.00 32.54 38 HIS D N 1
ATOM 8500 C CA . HIS D 1 38 ? 50.470 57.112 31.044 1.00 32.27 38 HIS D CA 1
ATOM 8501 C C . HIS D 1 38 ? 51.016 56.555 29.733 1.00 30.99 38 HIS D C 1
ATOM 8502 O O . HIS D 1 38 ? 50.964 55.351 29.494 1.00 28.30 38 HIS D O 1
ATOM 8509 N N . ALA D 1 39 ? 51.521 57.434 28.876 1.00 31.04 39 ALA D N 1
ATOM 8510 C CA . ALA D 1 39 ? 52.075 57.003 27.596 1.00 31.43 39 ALA D CA 1
ATOM 8511 C C . ALA D 1 39 ? 53.293 56.114 27.830 1.00 31.02 39 ALA D C 1
ATOM 8512 O O . ALA D 1 39 ? 54.022 56.289 28.808 1.00 29.62 39 ALA D O 1
ATOM 8514 N N . LYS D 1 40 ? 53.506 55.155 26.934 1.00 31.86 40 LYS D N 1
ATOM 8515 C CA . LYS D 1 40 ? 54.640 54.248 27.052 1.00 32.85 40 LYS D CA 1
ATOM 8516 C C . LYS D 1 40 ? 55.568 54.253 25.843 1.00 31.88 40 LYS D C 1
ATOM 8517 O O . LYS D 1 40 ? 55.135 54.471 24.713 1.00 30.36 40 LYS D O 1
ATOM 8523 N N . PRO D 1 41 ? 56.869 54.014 26.078 1.00 30.59 41 PRO D N 1
ATOM 8524 C CA . PRO D 1 41 ? 57.913 53.981 25.052 1.00 30.59 41 PRO D CA 1
ATOM 8525 C C . PRO D 1 41 ? 57.594 53.021 23.920 1.00 31.11 41 PRO D C 1
ATOM 8526 O O . PRO D 1 41 ? 57.902 53.298 22.759 1.00 28.55 41 PRO D O 1
ATOM 8530 N N . GLU D 1 42 ? 56.986 51.889 24.263 1.00 30.02 42 GLU D N 1
ATOM 8531 C CA . GLU D 1 42 ? 56.657 50.885 23.264 1.00 32.04 42 GLU D CA 1
ATOM 8532 C C . GLU D 1 42 ? 55.685 51.398 22.200 1.00 30.63 42 GLU D C 1
ATOM 8533 O O . GLU D 1 42 ? 55.583 50.810 21.128 1.00 28.97 42 GLU D O 1
ATOM 8539 N N . GLU D 1 43 ? 54.983 52.494 22.480 1.00 29.13 43 GLU D N 1
ATOM 8540 C CA . GLU D 1 43 ? 54.033 53.037 21.512 1.00 29.11 43 GLU D CA 1
ATOM 8541 C C . GLU D 1 43 ? 54.715 53.406 20.201 1.00 29.96 43 GLU D C 1
ATOM 8542 O O . GLU D 1 43 ? 54.059 53.514 19.169 1.00 30.38 43 GLU D O 1
ATOM 8548 N N . GLN D 1 44 ? 56.032 53.588 20.238 1.00 29.27 44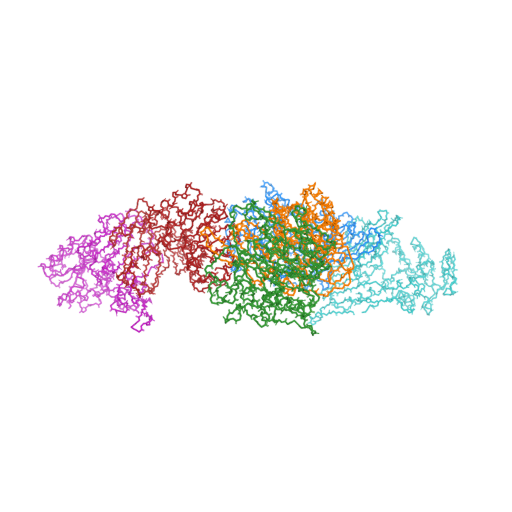 GLN D N 1
ATOM 8549 C CA . GLN D 1 44 ? 56.773 53.952 19.034 1.00 30.55 44 GLN D CA 1
ATOM 8550 C C . GLN D 1 44 ? 57.277 52.762 18.220 1.00 29.92 44 GLN D C 1
ATOM 8551 O O . GLN D 1 44 ? 58.079 52.929 17.305 1.00 30.09 44 GLN D O 1
ATOM 8557 N N . ALA D 1 45 ? 56.813 51.559 18.546 1.00 30.18 45 ALA D N 1
ATOM 8558 C CA . ALA D 1 45 ? 57.232 50.377 17.800 1.00 29.84 45 ALA D CA 1
ATOM 8559 C C . ALA D 1 45 ? 56.528 50.423 16.443 1.00 29.73 45 ALA D C 1
ATOM 8560 O O . ALA D 1 45 ? 55.337 50.731 16.360 1.00 29.18 45 ALA D O 1
ATOM 8562 N N . PRO D 1 46 ? 57.261 50.142 15.356 1.00 28.91 46 PRO D N 1
ATOM 8563 C CA . PRO D 1 46 ? 56.654 50.170 14.022 1.00 28.54 46 PRO D CA 1
ATOM 8564 C C . PRO D 1 46 ? 55.368 49.358 13.907 1.00 28.03 46 PRO D C 1
ATOM 8565 O O . PRO D 1 46 ? 54.418 49.792 13.256 1.00 28.04 46 PRO D O 1
ATOM 8569 N N . ILE D 1 47 ? 55.330 48.188 14.544 1.00 27.11 47 ILE D N 1
ATOM 8570 C CA . ILE D 1 47 ? 54.145 47.338 14.458 1.00 25.96 47 ILE D CA 1
ATOM 8571 C C . ILE D 1 47 ? 52.884 47.964 15.034 1.00 24.71 47 ILE D C 1
ATOM 8572 O O . ILE D 1 47 ? 51.787 47.475 14.770 1.00 22.78 47 ILE D O 1
ATOM 8577 N N . TYR D 1 48 ? 53.028 49.036 15.817 1.00 22.80 48 TYR D N 1
ATOM 8578 C CA . TYR D 1 48 ? 51.860 49.689 16.409 1.00 23.73 48 TYR D CA 1
ATOM 8579 C C . TYR D 1 48 ? 51.505 50.990 15.676 1.00 25.57 48 TYR D C 1
ATOM 8580 O O . TYR D 1 48 ? 50.542 51.664 16.031 1.00 25.18 48 TYR D O 1
ATOM 8589 N N . SER D 1 49 ? 52.278 51.321 14.645 1.00 26.64 49 SER D N 1
ATOM 8590 C CA . SER D 1 49 ? 52.083 52.559 13.885 1.00 28.71 49 SER D CA 1
ATOM 8591 C C . SER D 1 49 ? 50.646 52.924 13.515 1.00 28.12 49 SER D C 1
ATOM 8592 O O . SER D 1 49 ? 50.280 54.100 13.528 1.00 28.80 49 SER D O 1
ATOM 8595 N N . HIS D 1 50 ? 49.831 51.926 13.193 1.00 27.09 50 HIS D N 1
ATOM 8596 C CA . HIS D 1 50 ? 48.440 52.152 12.797 1.00 24.77 50 HIS D CA 1
ATOM 8597 C C . HIS D 1 50 ? 47.456 52.290 13.966 1.00 24.50 50 HIS D C 1
ATOM 8598 O O . HIS D 1 50 ? 46.262 52.467 13.747 1.00 23.51 50 HIS D O 1
ATOM 8605 N N . ILE D 1 51 ? 47.945 52.206 15.200 1.00 24.89 51 ILE D N 1
ATOM 8606 C CA . ILE D 1 51 ? 47.062 52.284 16.367 1.00 25.26 51 ILE D CA 1
ATOM 8607 C C . ILE D 1 51 ? 46.964 53.654 17.028 1.00 24.36 51 ILE D C 1
ATOM 8608 O O . ILE D 1 51 ? 47.959 54.357 17.189 1.00 25.30 51 ILE D O 1
ATOM 8613 N N . HIS D 1 52 ? 45.751 54.014 17.432 1.00 26.15 52 HIS D N 1
ATOM 8614 C CA . HIS D 1 52 ? 45.519 55.287 18.081 1.00 27.03 52 HIS D CA 1
ATOM 8615 C C . HIS D 1 52 ? 45.547 55.130 19.595 1.00 27.54 52 HIS D C 1
ATOM 8616 O O . HIS D 1 52 ? 44.634 54.555 20.188 1.00 26.20 52 HIS D O 1
ATOM 8623 N N . PHE D 1 53 ? 46.610 55.636 20.209 1.00 28.15 53 PHE D N 1
ATOM 8624 C CA . PHE D 1 53 ? 46.762 55.578 21.655 1.00 28.75 53 PHE D CA 1
ATOM 8625 C C . PHE D 1 53 ? 46.175 56.849 22.250 1.00 30.57 53 PHE D C 1
ATOM 8626 O O . PHE D 1 53 ? 46.239 57.925 21.644 1.00 29.38 53 PHE D O 1
ATOM 8634 N N . THR D 1 54 ? 45.609 56.728 23.442 1.00 31.33 54 THR D N 1
ATOM 8635 C CA . THR D 1 54 ? 45.001 57.872 24.098 1.00 32.68 54 THR D CA 1
ATOM 8636 C C . THR D 1 54 ? 44.934 57.669 25.595 1.00 33.18 54 THR D C 1
ATOM 8637 O O . THR D 1 54 ? 45.066 56.549 26.078 1.00 32.91 54 THR D O 1
ATOM 8641 N N . SER D 1 55 ? 44.743 58.767 26.321 1.00 34.95 55 SER D N 1
ATOM 8642 C CA . SER D 1 55 ? 44.616 58.724 27.772 1.00 37.03 55 SER D CA 1
ATOM 8643 C C . SER D 1 55 ? 43.213 59.188 28.140 1.00 38.02 55 SER D C 1
ATOM 8644 O O . SER D 1 55 ? 42.914 59.449 29.303 1.00 39.41 55 SER D O 1
ATOM 8647 N N . ASP D 1 56 ? 42.359 59.300 27.129 1.00 39.21 56 ASP D N 1
ATOM 8648 C CA . ASP D 1 56 ? 40.976 59.707 27.334 1.00 41.07 56 ASP D CA 1
ATOM 8649 C C . ASP D 1 56 ? 40.089 58.534 26.950 1.00 40.46 56 ASP D C 1
ATOM 8650 O O . ASP D 1 56 ? 39.880 58.252 25.770 1.00 39.89 56 ASP D O 1
ATOM 8655 N N . LEU D 1 57 ? 39.576 57.853 27.965 1.00 41.05 57 LEU D N 1
ATOM 8656 C CA . LEU D 1 57 ? 38.735 56.683 27.768 1.00 40.62 57 LEU D CA 1
ATOM 8657 C C . LEU D 1 57 ? 37.504 56.937 26.913 1.00 39.99 57 LEU D C 1
ATOM 8658 O O . LEU D 1 57 ? 37.155 56.123 26.057 1.00 38.34 57 LEU D O 1
ATOM 8663 N N . ASP D 1 58 ? 36.851 58.070 27.141 1.00 41.33 58 ASP D N 1
ATOM 8664 C CA . ASP D 1 58 ? 35.649 58.403 26.396 1.00 42.63 58 ASP D CA 1
ATOM 8665 C C . ASP D 1 58 ? 35.818 58.325 24.879 1.00 43.23 58 ASP D C 1
ATOM 8666 O O . ASP D 1 58 ? 34.930 57.832 24.190 1.00 43.64 58 ASP D O 1
ATOM 8671 N N . GLU D 1 59 ? 36.948 58.792 24.352 1.00 43.87 59 GLU D N 1
ATOM 8672 C CA . GLU D 1 59 ? 37.172 58.725 22.905 1.00 44.29 59 GLU D CA 1
ATOM 8673 C C . GLU D 1 59 ? 36.955 57.292 22.430 1.00 43.12 59 GLU D C 1
ATOM 8674 O O . GLU D 1 59 ? 36.447 57.059 21.333 1.00 43.40 59 GLU D O 1
ATOM 8680 N N . VAL D 1 60 ? 37.347 56.337 23.268 1.00 42.12 60 VAL D N 1
ATOM 8681 C CA . VAL D 1 60 ? 37.208 54.920 22.945 1.00 40.26 60 VAL D CA 1
ATOM 8682 C C . VAL D 1 60 ? 35.764 54.443 23.026 1.00 39.51 60 VAL D C 1
ATOM 8683 O O . VAL D 1 60 ? 35.186 54.018 22.024 1.00 39.54 60 VAL D O 1
ATOM 8687 N N . LEU D 1 61 ? 35.189 54.516 24.222 1.00 39.30 61 LEU D N 1
ATOM 8688 C CA . LEU D 1 61 ? 33.815 54.076 24.451 1.00 39.05 61 LEU D CA 1
ATOM 8689 C C . LEU D 1 61 ? 32.792 54.814 23.590 1.00 38.36 61 LEU D C 1
ATOM 8690 O O . LEU D 1 61 ? 31.687 54.319 23.372 1.00 38.78 61 LEU D O 1
ATOM 8695 N N . ASN D 1 62 ? 33.161 55.997 23.106 1.00 38.67 62 ASN D N 1
ATOM 8696 C CA . ASN D 1 62 ? 32.266 56.788 22.268 1.00 38.41 62 ASN D CA 1
ATOM 8697 C C . ASN D 1 62 ? 32.420 56.490 20.783 1.00 38.49 62 ASN D C 1
ATOM 8698 O O . ASN D 1 62 ? 31.635 56.975 19.970 1.00 38.04 62 ASN D O 1
ATOM 8703 N N . ASP D 1 63 ? 33.429 55.702 20.422 1.00 37.38 63 ASP D N 1
ATOM 8704 C CA . ASP D 1 63 ? 33.620 55.376 19.016 1.00 36.44 63 ASP D CA 1
ATOM 8705 C C . ASP D 1 63 ? 32.506 54.431 18.577 1.00 36.21 63 ASP D C 1
ATOM 8706 O O . ASP D 1 63 ? 32.290 53.384 19.186 1.00 34.31 63 ASP D O 1
ATOM 8711 N N . PRO D 1 64 ? 31.776 54.803 17.516 1.00 35.01 64 PRO D N 1
ATOM 8712 C CA . PRO D 1 64 ? 30.667 54.026 16.959 1.00 34.82 64 PRO D CA 1
ATOM 8713 C C . PRO D 1 64 ? 31.062 52.681 16.350 1.00 34.54 64 PRO D C 1
ATOM 8714 O O . PRO D 1 64 ? 30.287 51.723 16.391 1.00 33.82 64 PRO D O 1
ATOM 8718 N N . ASP D 1 65 ? 32.263 52.612 15.789 1.00 32.81 65 ASP D N 1
ATOM 8719 C CA . ASP D 1 65 ? 32.717 51.390 15.130 1.00 34.19 65 ASP D CA 1
ATOM 8720 C C . ASP D 1 65 ? 33.332 50.306 16.015 1.00 32.35 65 ASP D C 1
ATOM 8721 O O . ASP D 1 65 ? 33.507 49.173 15.569 1.00 32.34 65 ASP D O 1
ATOM 8726 N N . VAL D 1 66 ? 33.664 50.646 17.254 1.00 31.32 66 VAL D N 1
ATOM 8727 C CA . VAL D 1 66 ? 34.250 49.670 18.170 1.00 30.34 66 VAL D CA 1
ATOM 8728 C C . VAL D 1 66 ? 33.170 48.713 18.675 1.00 30.02 66 VAL D C 1
ATOM 8729 O O . VAL D 1 66 ? 32.089 49.143 19.074 1.00 31.27 66 VAL D O 1
ATOM 8733 N N . LYS D 1 67 ? 33.458 47.414 18.648 1.00 29.52 67 LYS D N 1
ATOM 8734 C CA . LYS D 1 67 ? 32.491 46.415 19.096 1.00 27.94 67 LYS D CA 1
ATOM 8735 C C . LYS D 1 67 ? 33.011 45.596 20.275 1.00 27.87 67 LYS D C 1
ATOM 8736 O O . LYS D 1 67 ? 32.225 44.976 21.011 1.00 25.21 67 LYS D O 1
ATOM 8742 N N . LEU D 1 68 ? 34.333 45.589 20.448 1.00 25.59 68 LEU D N 1
ATOM 8743 C CA . LEU D 1 68 ? 34.952 44.835 21.525 1.00 23.38 68 LEU D CA 1
ATOM 8744 C C . LEU D 1 68 ? 35.992 45.635 22.294 1.00 23.06 68 LEU D C 1
ATOM 8745 O O . LEU D 1 68 ? 36.916 46.212 21.710 1.00 22.15 68 LEU D O 1
ATOM 8750 N N . VAL D 1 69 ? 35.824 45.667 23.611 1.00 22.92 69 VAL D N 1
ATOM 8751 C CA . VAL D 1 69 ? 36.747 46.351 24.510 1.00 22.60 69 VAL D CA 1
ATOM 8752 C C . VAL D 1 69 ? 37.461 45.255 25.313 1.00 23.07 69 VAL D C 1
ATOM 8753 O O . VAL D 1 69 ? 36.812 44.389 25.892 1.00 24.46 69 VAL D O 1
ATOM 8757 N N . VAL D 1 70 ? 38.789 45.272 25.333 1.00 23.05 70 VAL D N 1
ATOM 8758 C CA . VAL D 1 70 ? 39.524 44.257 26.087 1.00 22.69 70 VAL D CA 1
ATOM 8759 C C . VAL D 1 70 ? 40.213 44.931 27.265 1.00 22.44 70 VAL D C 1
ATOM 8760 O O . VAL D 1 70 ? 41.059 45.803 27.072 1.00 24.69 70 VAL D O 1
ATOM 8764 N N . VAL D 1 71 ? 39.845 44.525 28.479 1.00 22.72 71 VAL D N 1
ATOM 8765 C CA . VAL D 1 71 ? 40.398 45.099 29.709 1.00 23.94 71 VAL D CA 1
ATOM 8766 C C . VAL D 1 71 ? 41.652 44.368 30.206 1.00 25.84 71 VAL D C 1
ATOM 8767 O O . VAL D 1 71 ? 41.581 43.226 30.674 1.00 26.04 71 VAL D O 1
ATOM 8771 N N . CYS D 1 72 ? 42.795 45.040 30.112 1.00 28.72 72 CYS D N 1
ATOM 8772 C CA . CYS D 1 72 ? 44.073 44.458 30.523 1.00 31.17 72 CYS D CA 1
ATOM 8773 C C . CYS D 1 72 ? 44.835 45.288 31.541 1.00 32.76 72 CYS D C 1
ATOM 8774 O O . CYS D 1 72 ? 46.068 45.283 31.551 1.00 34.05 72 CYS D O 1
ATOM 8777 N N . THR D 1 73 ? 44.109 45.997 32.396 1.00 34.86 73 THR D N 1
ATOM 8778 C CA . THR D 1 73 ? 44.735 46.823 33.418 1.00 36.74 73 THR D CA 1
ATOM 8779 C C . THR D 1 73 ? 44.894 46.032 34.712 1.00 37.24 73 THR D C 1
ATOM 8780 O O . THR D 1 73 ? 44.844 44.804 34.699 1.00 37.13 73 THR D O 1
ATOM 8784 N N . HIS D 1 74 ? 45.087 46.735 35.824 1.00 38.20 74 HIS D N 1
ATOM 8785 C CA . HIS D 1 74 ? 45.248 46.087 37.123 1.00 39.18 74 HIS D CA 1
ATOM 8786 C C . HIS D 1 74 ? 43.940 45.414 37.544 1.00 38.26 74 HIS D C 1
ATOM 8787 O O . HIS D 1 74 ? 42.850 45.877 37.202 1.00 36.90 74 HIS D O 1
ATOM 8794 N N . ALA D 1 75 ? 44.060 44.317 38.284 1.00 37.17 75 ALA D N 1
ATOM 8795 C CA . ALA D 1 75 ? 42.901 43.564 38.749 1.00 36.75 75 ALA D CA 1
ATOM 8796 C C . ALA D 1 75 ? 41.864 44.427 39.462 1.00 34.63 75 ALA D C 1
ATOM 8797 O O . ALA D 1 75 ? 40.664 44.231 39.283 1.00 33.87 75 ALA D O 1
ATOM 8799 N N . ASP D 1 76 ? 42.334 45.378 40.265 1.00 34.22 76 ASP D N 1
ATOM 8800 C CA . ASP D 1 76 ? 41.458 46.260 41.033 1.00 34.90 76 ASP D CA 1
ATOM 8801 C C . ASP D 1 76 ? 40.518 47.120 40.203 1.00 34.22 76 ASP D C 1
ATOM 8802 O O . ASP D 1 76 ? 39.477 47.552 40.698 1.00 34.00 76 ASP D O 1
ATOM 8807 N N . SER D 1 77 ? 40.873 47.368 38.946 1.00 34.22 77 SER D N 1
ATOM 8808 C CA . SER D 1 77 ? 40.046 48.211 38.091 1.00 33.21 77 SER D CA 1
ATOM 8809 C C . SER D 1 77 ? 39.219 47.466 37.054 1.00 32.62 77 SER D C 1
ATOM 8810 O O . SER D 1 77 ? 38.487 48.091 36.294 1.00 31.93 77 SER D O 1
ATOM 8813 N N . HIS D 1 78 ? 39.326 46.141 37.017 1.00 32.62 78 HIS D N 1
ATOM 8814 C CA . HIS D 1 78 ? 38.581 45.364 36.028 1.00 32.66 78 HIS D CA 1
ATOM 8815 C C . HIS D 1 78 ? 37.063 45.535 36.050 1.00 31.85 78 HIS D C 1
ATOM 8816 O O . HIS D 1 78 ? 36.449 45.739 35.001 1.00 31.18 78 HIS D O 1
ATOM 8823 N N . PHE D 1 79 ? 36.454 45.452 37.229 1.00 32.75 79 PHE D N 1
ATOM 8824 C CA . PHE D 1 79 ? 35.004 45.591 37.329 1.00 33.83 79 PHE D CA 1
ATOM 8825 C C . PHE D 1 79 ? 34.523 46.946 36.822 1.00 35.02 79 PHE D C 1
ATOM 8826 O O . PHE D 1 79 ? 33.568 47.029 36.048 1.00 34.15 79 PHE D O 1
ATOM 8834 N N . GLU D 1 80 ? 35.184 48.006 37.270 1.00 36.54 80 GLU D N 1
ATOM 8835 C CA . GLU D 1 80 ? 34.823 49.359 36.869 1.00 38.66 80 GLU D CA 1
ATOM 8836 C C . GLU D 1 80 ? 34.871 49.502 35.344 1.00 37.70 80 GLU D C 1
ATOM 8837 O O . GLU D 1 80 ? 33.849 49.743 34.697 1.00 35.96 80 GLU D O 1
ATOM 8843 N N . TYR D 1 81 ? 36.061 49.337 34.775 1.00 36.44 81 TYR D N 1
ATOM 8844 C CA . TYR D 1 81 ? 36.234 49.458 33.331 1.00 34.75 81 TYR D CA 1
ATOM 8845 C C . TYR D 1 81 ? 35.247 48.603 32.547 1.00 33.44 81 TYR D C 1
ATOM 8846 O O . TYR D 1 81 ? 34.680 49.055 31.557 1.00 31.88 81 TYR D O 1
ATOM 8855 N N . ALA D 1 82 ? 35.038 47.368 32.981 1.00 33.61 82 ALA D N 1
ATOM 8856 C CA . ALA D 1 82 ? 34.109 46.485 32.283 1.00 32.69 82 ALA D CA 1
ATOM 8857 C C . ALA D 1 82 ? 32.700 47.069 32.295 1.00 32.81 82 ALA D C 1
ATOM 8858 O O . ALA D 1 82 ? 31.995 47.040 31.285 1.00 32.74 82 ALA D O 1
ATOM 8860 N N . LYS D 1 83 ? 32.299 47.601 33.446 1.00 33.79 83 LYS D N 1
ATOM 8861 C CA . LYS D 1 83 ? 30.973 48.187 33.619 1.00 33.83 83 LYS D CA 1
ATOM 8862 C C . LYS D 1 83 ? 30.710 49.331 32.635 1.00 32.81 83 LYS D C 1
ATOM 8863 O O . LYS D 1 83 ? 29.702 49.332 31.922 1.00 31.13 83 LYS D O 1
ATOM 8869 N N . ARG D 1 84 ? 31.620 50.300 32.599 1.00 32.97 84 ARG D N 1
ATOM 8870 C CA . ARG D 1 84 ? 31.484 51.444 31.700 1.00 33.53 84 ARG D CA 1
ATOM 8871 C C . ARG D 1 84 ? 31.454 51.026 30.231 1.00 31.92 84 ARG D C 1
ATOM 8872 O O . ARG D 1 84 ? 30.677 51.570 29.442 1.00 30.92 84 ARG D O 1
ATOM 8880 N N . ALA D 1 85 ? 32.295 50.060 29.866 1.00 31.03 85 ALA D N 1
ATOM 8881 C CA . ALA D 1 85 ? 32.354 49.576 28.485 1.00 30.21 85 ALA D CA 1
ATOM 8882 C C . ALA D 1 85 ? 31.012 48.988 28.040 1.00 29.15 85 ALA D C 1
ATOM 8883 O O . ALA D 1 85 ? 30.551 49.242 26.927 1.00 28.36 85 ALA D O 1
ATOM 8885 N N . LEU D 1 86 ? 30.389 48.198 28.909 1.00 28.00 86 LEU D N 1
ATOM 8886 C CA . LEU D 1 86 ? 29.100 47.598 28.590 1.00 29.40 86 LEU D CA 1
ATOM 8887 C C . LEU D 1 86 ? 28.029 48.686 28.523 1.00 30.41 86 LEU D C 1
ATOM 8888 O O . LEU D 1 86 ? 27.163 48.664 27.650 1.00 29.80 86 LEU D O 1
ATOM 8893 N N . GLU D 1 87 ? 28.097 49.642 29.444 1.00 31.63 87 GLU D N 1
ATOM 8894 C CA . GLU D 1 87 ? 27.130 50.734 29.453 1.00 33.80 87 GLU D CA 1
ATOM 8895 C C . GLU D 1 87 ? 27.299 51.627 28.226 1.00 34.74 87 GLU D C 1
ATOM 8896 O O . GLU D 1 87 ? 26.372 52.338 27.830 1.00 35.94 87 GLU D O 1
ATOM 8902 N N . ALA D 1 88 ? 28.481 51.574 27.618 1.00 32.66 88 ALA D N 1
ATOM 8903 C CA . ALA D 1 88 ? 28.756 52.358 26.421 1.00 31.56 88 ALA D CA 1
ATOM 8904 C C . ALA D 1 88 ? 28.344 51.514 25.226 1.00 30.34 88 ALA D C 1
ATOM 8905 O O . ALA D 1 88 ? 28.527 51.913 24.078 1.00 29.90 88 ALA D O 1
ATOM 8907 N N . GLY D 1 89 ? 27.804 50.333 25.516 1.00 28.45 89 GLY D N 1
ATOM 8908 C CA . GLY D 1 89 ? 27.345 49.432 24.474 1.00 28.34 89 GLY D CA 1
ATOM 8909 C C . GLY D 1 89 ? 28.378 48.537 23.800 1.00 27.58 89 GLY D C 1
ATOM 8910 O O . GLY D 1 89 ? 28.133 48.048 22.694 1.00 27.87 89 GLY D O 1
ATOM 8911 N N . LYS D 1 90 ? 29.515 48.302 24.449 1.00 25.08 90 LYS D N 1
ATOM 8912 C CA . LYS D 1 90 ? 30.553 47.455 23.857 1.00 26.07 90 LYS D CA 1
ATOM 8913 C C . LYS D 1 90 ? 30.594 46.048 24.452 1.00 24.51 90 LYS D C 1
ATOM 8914 O O . LYS D 1 90 ? 30.193 45.834 25.594 1.00 22.74 90 LYS D O 1
ATOM 8920 N N . ASN D 1 91 ? 31.076 45.093 23.662 1.00 23.89 91 ASN D N 1
ATOM 8921 C CA . ASN D 1 91 ? 31.235 43.727 24.145 1.00 23.44 91 ASN D CA 1
ATOM 8922 C C . ASN D 1 91 ? 32.542 43.828 24.914 1.00 25.35 91 ASN D C 1
ATOM 8923 O O . ASN D 1 91 ? 33.411 44.636 24.560 1.00 23.72 91 ASN D O 1
ATOM 8928 N N . VAL D 1 92 ? 32.695 43.023 25.957 1.00 24.60 92 VAL D N 1
ATOM 8929 C CA . VAL D 1 92 ? 33.904 43.110 26.751 1.00 25.14 92 VAL D CA 1
ATOM 8930 C C . VAL D 1 92 ? 34.599 41.784 27.040 1.00 25.47 92 VAL D C 1
ATOM 8931 O O . VAL D 1 92 ? 33.955 40.756 27.263 1.00 24.86 92 VAL D O 1
ATOM 8935 N N . LEU D 1 93 ? 35.928 41.832 27.012 1.00 23.37 93 LEU D N 1
ATOM 8936 C CA . LEU D 1 93 ? 36.777 40.686 27.306 1.00 23.21 93 LEU D CA 1
ATOM 8937 C C . LEU D 1 93 ? 37.630 41.147 28.480 1.00 23.83 93 LEU D C 1
ATOM 8938 O O . LEU D 1 93 ? 38.320 42.162 28.387 1.00 24.11 93 LEU D O 1
ATOM 8943 N N . VAL D 1 94 ? 37.590 40.408 29.583 1.00 25.39 94 VAL D N 1
ATOM 8944 C CA . VAL D 1 94 ? 38.352 40.801 30.759 1.00 26.69 94 VAL D CA 1
ATOM 8945 C C . VAL D 1 94 ? 39.449 39.815 31.140 1.00 27.20 94 VAL D C 1
ATOM 8946 O O . VAL D 1 94 ? 39.202 38.618 31.255 1.00 26.79 94 VAL D O 1
ATOM 8950 N N . GLU D 1 95 ? 40.660 40.325 31.339 1.00 27.60 95 GLU D N 1
ATOM 8951 C CA . GLU D 1 95 ? 41.772 39.473 31.738 1.00 29.95 95 GLU D CA 1
ATOM 8952 C C . GLU D 1 95 ? 41.570 39.029 33.179 1.00 30.64 95 GLU D C 1
ATOM 8953 O O . GLU D 1 95 ? 40.915 39.713 33.963 1.00 28.65 95 GLU D O 1
ATOM 8959 N N . LYS D 1 96 ? 42.131 37.878 33.521 1.00 32.19 96 LYS D N 1
ATOM 8960 C CA . LYS D 1 96 ? 42.029 37.354 34.875 1.00 35.02 96 LYS D CA 1
ATOM 8961 C C . LYS D 1 96 ? 42.636 38.398 35.814 1.00 34.49 96 LYS D C 1
ATOM 8962 O O . LYS D 1 96 ? 43.661 38.995 35.496 1.00 34.26 96 LYS D O 1
ATOM 8968 N N . PRO D 1 97 ? 41.998 38.659 36.966 1.00 35.20 97 PRO D N 1
ATOM 8969 C CA . PRO D 1 97 ? 40.759 38.069 37.489 1.00 34.98 97 PRO D CA 1
ATOM 8970 C C . PRO D 1 97 ? 39.554 38.756 36.859 1.00 34.27 97 PRO D C 1
ATOM 8971 O O . PRO D 1 97 ? 39.546 39.985 36.717 1.00 33.87 97 PRO D O 1
ATOM 8975 N N . PHE D 1 98 ? 38.543 37.971 36.497 1.00 31.45 98 PHE D N 1
ATOM 8976 C CA . PHE D 1 98 ? 37.326 38.508 35.895 1.00 30.52 98 PHE D CA 1
ATOM 8977 C C . PHE D 1 98 ? 36.826 39.648 36.776 1.00 31.20 98 PHE D C 1
ATOM 8978 O O . PHE D 1 98 ? 36.672 40.778 36.323 1.00 31.53 98 PHE D O 1
ATOM 8986 N N . THR D 1 99 ? 36.573 39.331 38.040 1.00 32.28 99 THR D N 1
ATOM 8987 C CA . THR D 1 99 ? 36.118 40.307 39.024 1.00 33.98 99 THR D CA 1
ATOM 8988 C C . THR D 1 99 ? 36.664 39.867 40.383 1.00 34.51 99 THR D C 1
ATOM 8989 O O . THR D 1 99 ? 36.978 38.691 40.583 1.00 34.27 99 THR D O 1
ATOM 8993 N N . PRO D 1 100 ? 36.801 40.809 41.330 1.00 35.00 100 PRO D N 1
ATOM 8994 C CA . PRO D 1 100 ? 37.317 40.480 42.663 1.00 34.51 100 PRO D CA 1
ATOM 8995 C C . PRO D 1 100 ? 36.421 39.536 43.469 1.00 35.09 100 PRO D C 1
ATOM 8996 O O . PRO D 1 100 ? 36.903 38.819 44.348 1.00 34.55 100 PRO D O 1
ATOM 9000 N N . THR D 1 101 ? 35.123 39.537 43.171 1.00 34.34 101 THR D N 1
ATOM 9001 C CA . THR D 1 101 ? 34.181 38.692 43.897 1.00 34.37 101 THR D CA 1
ATOM 9002 C C . THR D 1 101 ? 33.133 38.044 43.005 1.00 33.26 101 THR D C 1
ATOM 9003 O O . THR D 1 101 ? 32.868 38.506 41.898 1.00 33.24 101 THR D O 1
ATOM 9007 N N . LEU D 1 102 ? 32.526 36.980 43.526 1.00 32.49 102 LEU D N 1
ATOM 9008 C CA . LEU D 1 102 ? 31.480 36.232 42.837 1.00 31.37 102 LEU D CA 1
ATOM 9009 C C . LEU D 1 102 ? 30.266 37.131 42.609 1.00 30.78 102 LEU D C 1
ATOM 9010 O O . LEU D 1 102 ? 29.638 37.104 41.551 1.00 28.40 102 LEU D O 1
ATOM 9015 N N . ALA D 1 103 ? 29.952 37.934 43.617 1.00 31.44 103 ALA D N 1
ATOM 9016 C CA . ALA D 1 103 ? 28.822 38.849 43.555 1.00 31.66 103 ALA D CA 1
ATOM 9017 C C . ALA D 1 103 ? 28.953 39.834 42.394 1.00 31.49 103 ALA D C 1
ATOM 9018 O O . ALA D 1 103 ? 28.005 40.045 41.640 1.00 31.52 103 ALA D O 1
ATOM 9020 N N . GLN D 1 104 ? 30.126 40.438 42.249 1.00 32.52 104 GLN D N 1
ATOM 9021 C CA . GLN D 1 104 ? 30.337 41.396 41.170 1.00 33.16 104 GLN D CA 1
ATOM 9022 C C . GLN D 1 104 ? 30.272 40.735 39.789 1.00 32.64 104 GLN D C 1
ATOM 9023 O O . GLN D 1 104 ? 29.771 41.326 38.835 1.00 33.57 104 GLN D O 1
ATOM 9029 N N . ALA D 1 105 ? 30.773 39.508 39.679 1.00 33.52 105 ALA D N 1
ATOM 9030 C CA . ALA D 1 105 ? 30.731 38.795 38.405 1.00 32.98 105 ALA D CA 1
ATOM 9031 C C . ALA D 1 105 ? 29.276 38.669 37.956 1.00 33.15 105 ALA D C 1
ATOM 9032 O O . ALA D 1 105 ? 28.973 38.718 36.765 1.00 33.00 105 ALA D O 1
ATOM 9034 N N . LYS D 1 106 ? 28.376 38.505 38.920 1.00 33.10 106 LYS D N 1
ATOM 9035 C CA . LYS D 1 106 ? 26.957 38.381 38.614 1.00 33.08 106 LYS D CA 1
ATOM 9036 C C . LYS D 1 106 ? 26.356 39.692 38.093 1.00 33.15 106 LYS D C 1
ATOM 9037 O O . LYS D 1 106 ? 25.489 39.674 37.221 1.00 33.50 106 LYS D O 1
ATOM 9043 N N . GLU D 1 107 ? 26.808 40.824 38.631 1.00 33.24 107 GLU D N 1
ATOM 9044 C CA . GLU D 1 107 ? 26.293 42.126 38.200 1.00 33.31 107 GLU D CA 1
ATOM 9045 C C . GLU D 1 107 ? 26.707 42.380 36.759 1.00 32.05 107 GLU D C 1
ATOM 9046 O O . GLU D 1 107 ? 25.932 42.901 35.959 1.00 32.35 107 GLU D O 1
ATOM 9052 N N . LEU D 1 108 ? 27.946 42.018 36.442 1.00 31.18 108 LEU D N 1
ATOM 9053 C CA . LEU D 1 108 ? 28.482 42.207 35.102 1.00 30.70 108 LEU D CA 1
ATOM 9054 C C . LEU D 1 108 ? 27.682 41.387 34.103 1.00 30.40 108 LEU D C 1
ATOM 9055 O O . LEU D 1 108 ? 27.350 41.860 33.019 1.00 31.30 108 LEU D O 1
ATOM 9060 N N . PHE D 1 109 ? 27.376 40.148 34.469 1.00 30.51 109 PHE D N 1
ATOM 9061 C CA . PHE D 1 109 ? 26.610 39.286 33.585 1.00 32.00 109 PHE D CA 1
ATOM 9062 C C . PHE D 1 109 ? 25.194 39.815 33.412 1.00 32.09 109 PHE D C 1
ATOM 9063 O O . PHE D 1 109 ? 24.638 39.761 32.319 1.00 32.22 109 PHE D O 1
ATOM 9071 N N . ALA D 1 110 ? 24.618 40.329 34.495 1.00 32.34 110 ALA D N 1
ATOM 9072 C CA . ALA D 1 110 ? 23.265 40.872 34.448 1.00 33.21 110 ALA D CA 1
ATOM 9073 C C . ALA D 1 110 ? 23.237 42.108 33.551 1.00 32.91 110 ALA D C 1
ATOM 9074 O O . ALA D 1 110 ? 22.409 42.213 32.649 1.00 33.95 110 ALA D O 1
ATOM 9076 N N . LEU D 1 111 ? 24.155 43.037 33.795 1.00 32.17 111 LEU D N 1
ATOM 9077 C CA . LEU D 1 111 ? 24.230 44.258 32.996 1.00 32.22 111 LEU D CA 1
ATOM 9078 C C . LEU D 1 111 ? 24.391 43.951 31.512 1.00 33.52 111 LEU D C 1
ATOM 9079 O O . LEU D 1 111 ? 23.719 44.545 30.670 1.00 34.15 111 LEU D O 1
ATOM 9084 N N . ALA D 1 112 ? 25.287 43.019 31.203 1.00 33.73 112 ALA D N 1
ATOM 9085 C CA . ALA D 1 112 ? 25.565 42.623 29.825 1.00 35.35 112 ALA D CA 1
ATOM 9086 C C . ALA D 1 112 ? 24.370 42.009 29.112 1.00 35.88 112 ALA D C 1
ATOM 9087 O O . ALA D 1 112 ? 24.112 42.305 27.942 1.00 36.19 112 ALA D O 1
ATOM 9089 N N . LYS D 1 113 ? 23.646 41.140 29.809 1.00 36.01 113 LYS D N 1
ATOM 9090 C CA . LYS D 1 113 ? 22.492 40.487 29.207 1.00 38.36 113 LYS D CA 1
ATOM 9091 C C . LYS D 1 113 ? 21.354 41.466 28.932 1.00 38.20 113 LYS D C 1
ATOM 9092 O O . LYS D 1 113 ? 20.612 41.296 27.961 1.00 36.60 113 LYS D O 1
ATOM 9098 N N . SER D 1 114 ? 21.232 42.494 29.773 1.00 38.24 114 SER D N 1
ATOM 9099 C CA . SER D 1 114 ? 20.181 43.494 29.607 1.00 39.06 114 SER D CA 1
ATOM 9100 C C . SER D 1 114 ? 20.447 44.366 28.388 1.00 38.55 114 SER D C 1
ATOM 9101 O O . SER D 1 114 ? 19.535 44.996 27.857 1.00 38.78 114 SER D O 1
ATOM 9104 N N . LYS D 1 115 ? 21.703 44.405 27.952 1.00 38.38 115 LYS D N 1
ATOM 9105 C CA . LYS D 1 115 ? 22.082 45.195 26.786 1.00 36.96 115 LYS D CA 1
ATOM 9106 C C . LYS D 1 115 ? 22.360 44.321 25.569 1.00 36.64 115 LYS D C 1
ATOM 9107 O O . LYS D 1 115 ? 22.892 44.800 24.566 1.00 37.78 115 LYS D O 1
ATOM 9113 N N . GLY D 1 116 ? 22.005 43.043 25.659 1.00 35.22 116 GLY D N 1
ATOM 9114 C CA . GLY D 1 116 ? 22.228 42.130 24.552 1.00 34.85 116 GLY D CA 1
ATOM 9115 C C . GLY D 1 116 ? 23.692 41.992 24.164 1.00 33.67 116 GLY D C 1
ATOM 9116 O O . GLY D 1 116 ? 24.009 41.648 23.024 1.00 32.58 116 GLY D O 1
ATOM 9117 N N . LEU D 1 117 ? 24.581 42.242 25.120 1.00 34.82 117 LEU D N 1
ATOM 9118 C CA . LEU D 1 117 ? 26.021 42.164 24.887 1.00 34.51 117 LEU D CA 1
ATOM 9119 C C . LEU D 1 117 ? 26.688 40.964 25.555 1.00 34.70 117 LEU D C 1
ATOM 9120 O O . LEU D 1 117 ? 26.106 40.306 26.419 1.00 32.97 117 LEU D O 1
ATOM 9125 N N . THR D 1 118 ? 27.927 40.702 25.147 1.00 34.68 118 THR D N 1
ATOM 9126 C CA . THR D 1 118 ? 28.714 39.606 25.692 1.00 33.00 118 THR D CA 1
ATOM 9127 C C . THR D 1 118 ? 29.844 40.114 26.589 1.00 31.79 118 THR D C 1
ATOM 9128 O O . THR D 1 118 ? 30.586 41.027 26.222 1.00 29.08 118 THR D O 1
ATOM 9132 N N . VAL D 1 119 ? 29.953 39.531 27.774 1.00 29.37 119 VAL D N 1
ATOM 9133 C CA . VAL D 1 119 ? 31.026 39.872 28.693 1.00 27.86 119 VAL D CA 1
ATOM 9134 C C . VAL D 1 119 ? 31.607 38.526 29.141 1.00 27.86 119 VAL D C 1
ATOM 9135 O O . VAL D 1 119 ? 30.892 37.673 29.668 1.00 27.70 119 VAL D O 1
ATOM 9139 N N . THR D 1 120 ? 32.901 38.323 28.904 1.00 26.51 120 THR D N 1
ATOM 9140 C CA . THR D 1 120 ? 33.542 37.064 29.273 1.00 26.21 120 THR D CA 1
ATOM 9141 C C . THR D 1 120 ? 35.010 37.208 29.642 1.00 26.02 120 THR D C 1
ATOM 9142 O O . THR D 1 120 ? 35.676 38.176 29.259 1.00 25.92 120 THR D O 1
ATOM 9146 N N . PRO D 1 121 ? 35.533 36.252 30.424 1.00 25.99 121 PRO D N 1
ATOM 9147 C CA . PRO D 1 121 ? 36.940 36.302 30.822 1.00 25.05 121 PRO D CA 1
ATOM 9148 C C . PRO D 1 121 ? 37.826 35.755 29.713 1.00 23.85 121 PRO D C 1
ATOM 9149 O O . PRO D 1 121 ? 37.355 35.059 28.820 1.00 23.64 121 PRO D O 1
ATOM 9153 N N . TYR D 1 122 ? 39.110 36.089 29.774 1.00 23.65 122 TYR D N 1
ATOM 9154 C CA . TYR D 1 122 ? 40.092 35.639 28.790 1.00 21.92 122 TYR D CA 1
ATOM 9155 C C . TYR D 1 122 ? 40.691 34.314 29.251 1.00 21.82 122 TYR D C 1
ATOM 9156 O O . TYR D 1 122 ? 41.738 34.299 29.901 1.00 23.67 122 TYR D O 1
ATOM 9165 N N . GLN D 1 123 ? 40.028 33.207 28.928 1.00 19.55 123 GLN D N 1
ATOM 9166 C CA . GLN D 1 123 ? 40.523 31.893 29.326 1.00 19.14 123 GLN D CA 1
ATOM 9167 C C . GLN D 1 123 ? 41.300 31.282 28.168 1.00 18.77 123 GLN D C 1
ATOM 9168 O O . GLN D 1 123 ? 40.922 30.256 27.618 1.00 18.71 123 GLN D O 1
ATOM 9174 N N . ASN D 1 124 ? 42.400 31.920 27.804 1.00 18.32 124 ASN D N 1
ATOM 9175 C CA . ASN D 1 124 ? 43.205 31.460 26.686 1.00 20.14 124 ASN D CA 1
ATOM 9176 C C . ASN D 1 124 ? 43.771 30.055 26.870 1.00 21.68 124 ASN D C 1
ATOM 9177 O O . ASN D 1 124 ? 44.052 29.373 25.890 1.00 21.53 124 ASN D O 1
ATOM 9182 N N . ARG D 1 125 ? 43.935 29.616 28.114 1.00 21.08 125 ARG D N 1
ATOM 9183 C CA . ARG D 1 125 ? 44.493 28.291 28.346 1.00 23.22 125 ARG D CA 1
ATOM 9184 C C . ARG D 1 125 ? 43.596 27.117 27.967 1.00 23.04 125 ARG D C 1
ATOM 9185 O O . ARG D 1 125 ? 43.982 25.957 28.136 1.00 24.08 125 ARG D O 1
ATOM 9193 N N . ARG D 1 126 ? 42.400 27.415 27.467 1.00 22.78 126 ARG D N 1
ATOM 9194 C CA . ARG D 1 126 ? 41.510 26.366 27.004 1.00 22.74 126 ARG D CA 1
ATOM 9195 C C . ARG D 1 126 ? 42.053 25.962 25.637 1.00 21.36 126 ARG D C 1
ATOM 9196 O O . ARG D 1 126 ? 41.570 25.016 25.015 1.00 20.44 126 ARG D O 1
ATOM 9204 N N . PHE D 1 127 ? 43.067 26.692 25.182 1.00 19.17 127 PHE D N 1
ATOM 9205 C CA . PHE D 1 127 ? 43.667 26.421 23.891 1.00 18.59 127 PHE D CA 1
ATOM 9206 C C . PHE D 1 127 ? 45.145 26.043 23.983 1.00 17.71 127 PHE D C 1
ATOM 9207 O O . PHE D 1 127 ? 45.882 26.160 23.008 1.00 18.43 127 PHE D O 1
ATOM 9215 N N . ASP D 1 128 ? 45.578 25.602 25.166 1.00 15.82 128 ASP D N 1
ATOM 9216 C CA . ASP D 1 128 ? 46.960 25.161 25.345 1.00 16.10 128 ASP D CA 1
ATOM 9217 C C . ASP D 1 128 ? 47.098 23.795 24.665 1.00 15.52 128 ASP D C 1
ATOM 9218 O O . ASP D 1 128 ? 46.195 22.968 24.757 1.00 13.20 128 ASP D O 1
ATOM 9223 N N . SER D 1 129 ? 48.228 23.550 24.010 1.00 16.38 129 SER D N 1
ATOM 9224 C CA . SER D 1 129 ? 48.451 22.274 23.323 1.00 18.37 129 SER D CA 1
ATOM 9225 C C . SER D 1 129 ? 48.331 21.069 24.260 1.00 19.54 129 SER D C 1
ATOM 9226 O O . SER D 1 129 ? 47.742 20.046 23.897 1.00 20.21 129 SER D O 1
ATOM 9229 N N . CYS D 1 130 ? 48.897 21.189 25.458 1.00 18.02 130 CYS D N 1
ATOM 9230 C CA . CYS D 1 130 ? 48.846 20.105 26.428 1.00 19.48 130 CYS D CA 1
ATOM 9231 C C . CYS D 1 130 ? 47.405 19.765 26.803 1.00 18.50 130 CYS D C 1
ATOM 9232 O O . CYS D 1 130 ? 46.999 18.600 26.747 1.00 17.56 130 CYS D O 1
ATOM 9235 N N . PHE D 1 131 ? 46.633 20.778 27.177 1.00 17.09 131 PHE D N 1
ATOM 9236 C CA . PHE D 1 131 ? 45.233 20.566 27.540 1.00 15.81 131 PHE D CA 1
ATOM 9237 C C . PHE D 1 131 ? 44.392 20.040 26.365 1.00 15.43 131 PHE D C 1
ATOM 9238 O O . PHE D 1 131 ? 43.536 19.166 26.540 1.00 12.37 131 PHE D O 1
ATOM 9246 N N . LEU D 1 132 ? 44.609 20.583 25.172 1.00 14.17 132 LEU D N 1
ATOM 9247 C CA . LEU D 1 132 ? 43.846 20.123 24.017 1.00 16.89 132 LEU D CA 1
ATOM 9248 C C . LEU D 1 132 ? 44.138 18.648 23.708 1.00 15.78 132 LEU D C 1
ATOM 9249 O O . LEU D 1 132 ? 43.250 17.921 23.245 1.00 14.65 132 LEU D O 1
ATOM 9254 N N . THR D 1 133 ? 45.361 18.197 23.984 1.00 15.02 133 THR D N 1
ATOM 9255 C CA . THR D 1 133 ? 45.713 16.797 23.721 1.00 16.43 133 THR D CA 1
ATOM 9256 C C . THR D 1 133 ? 45.048 15.884 24.742 1.00 17.70 133 THR D C 1
ATOM 9257 O O . THR D 1 133 ? 44.662 14.765 24.428 1.00 19.11 133 THR D O 1
ATOM 9261 N N . ALA D 1 134 ? 44.915 16.371 25.971 1.00 17.83 134 ALA D N 1
ATOM 9262 C CA . ALA D 1 134 ? 44.272 15.604 27.026 1.00 17.35 134 ALA D CA 1
ATOM 9263 C C . ALA D 1 134 ? 42.768 15.523 26.732 1.00 16.92 134 ALA D C 1
ATOM 9264 O O . ALA D 1 134 ? 42.138 14.475 26.912 1.00 15.19 134 ALA D O 1
ATOM 9266 N N . LYS D 1 135 ? 42.200 16.638 26.275 1.00 16.51 135 LYS D N 1
ATOM 9267 C CA . LYS D 1 135 ? 40.773 16.700 25.943 1.00 19.14 135 LYS D CA 1
ATOM 9268 C C . LYS D 1 135 ? 40.452 15.701 24.829 1.00 19.27 135 LYS D C 1
ATOM 9269 O O . LYS D 1 135 ? 39.424 15.019 24.871 1.00 18.25 135 LYS D O 1
ATOM 9275 N N . LYS D 1 136 ? 41.341 15.605 23.846 1.00 20.16 136 LYS D N 1
ATOM 9276 C CA . LYS D 1 136 ? 41.160 14.683 22.729 1.00 21.38 136 LYS D CA 1
ATOM 9277 C C . LYS D 1 136 ? 41.200 13.230 23.233 1.00 21.92 136 LYS D C 1
ATOM 9278 O O . LYS D 1 136 ? 40.385 12.392 22.825 1.00 19.19 136 LYS D O 1
ATOM 9284 N N . ALA D 1 137 ? 42.141 12.929 24.124 1.00 21.27 137 ALA D N 1
ATOM 9285 C CA . ALA D 1 137 ? 42.232 11.575 24.659 1.00 20.70 137 ALA D CA 1
ATOM 9286 C C . ALA D 1 137 ? 40.894 11.239 25.306 1.00 19.52 137 ALA D C 1
ATOM 9287 O O . ALA D 1 137 ? 40.293 10.195 25.040 1.00 18.27 137 ALA D O 1
ATOM 9289 N N . ILE D 1 138 ? 40.425 12.143 26.156 1.00 19.93 138 ILE D N 1
ATOM 9290 C CA . ILE D 1 138 ? 39.165 11.952 26.849 1.00 19.53 138 ILE D CA 1
ATOM 9291 C C . ILE D 1 138 ? 38.010 11.727 25.871 1.00 21.17 138 ILE D C 1
ATOM 9292 O O . ILE D 1 138 ? 37.271 10.755 25.996 1.00 24.43 138 ILE D O 1
ATOM 9297 N N . GLU D 1 139 ? 37.868 12.603 24.886 1.00 21.33 139 GLU D N 1
ATOM 9298 C CA . GLU D 1 139 ? 36.771 12.480 23.935 1.00 22.47 139 GLU D CA 1
ATOM 9299 C C . GLU D 1 139 ? 36.898 11.316 22.950 1.00 22.10 139 GLU D C 1
ATOM 9300 O O . GLU D 1 139 ? 35.939 10.992 22.248 1.00 22.41 139 GLU D O 1
ATOM 9306 N N . SER D 1 140 ? 38.071 10.685 22.901 1.00 22.25 140 SER D N 1
ATOM 9307 C CA . SER D 1 140 ? 38.310 9.567 21.981 1.00 20.30 140 SER D CA 1
ATOM 9308 C C . SER D 1 140 ? 37.525 8.320 22.363 1.00 21.01 140 SER D C 1
ATOM 9309 O O . SER D 1 140 ? 37.157 7.530 21.498 1.00 21.68 140 SER D O 1
ATOM 9312 N N . GLY D 1 141 ? 37.304 8.136 23.661 1.00 20.64 141 GLY D N 1
ATOM 9313 C CA . GLY D 1 141 ? 36.576 6.976 24.146 1.00 20.18 141 GLY D CA 1
ATOM 9314 C C . GLY D 1 141 ? 37.507 5.823 24.478 1.00 21.26 141 GLY D C 1
ATOM 9315 O O . GLY D 1 141 ? 37.123 4.883 25.177 1.00 21.83 141 GLY D O 1
ATOM 9316 N N . LYS D 1 142 ? 38.742 5.904 23.989 1.00 19.20 142 LYS D N 1
ATOM 9317 C CA . LYS D 1 142 ? 39.732 4.857 24.214 1.00 18.20 142 LYS D CA 1
ATOM 9318 C C . LYS D 1 142 ? 40.005 4.536 25.687 1.00 18.00 142 LYS D C 1
ATOM 9319 O O . LYS D 1 142 ? 40.383 3.412 26.029 1.00 16.94 142 LYS D O 1
ATOM 9325 N N . LEU D 1 143 ? 39.817 5.517 26.561 1.00 15.58 143 LEU D N 1
ATOM 9326 C CA . LEU D 1 143 ? 40.079 5.320 27.989 1.00 15.38 143 LEU D CA 1
ATOM 9327 C C . LEU D 1 143 ? 38.894 4.744 28.760 1.00 14.80 143 LEU D C 1
ATOM 9328 O O . LEU D 1 143 ? 39.041 4.352 29.921 1.00 12.65 143 LEU D O 1
ATOM 9333 N N . GLY D 1 144 ? 37.727 4.695 28.121 1.00 14.34 144 GLY D N 1
ATOM 9334 C CA . GLY D 1 144 ? 36.539 4.178 28.787 1.00 16.26 144 GLY D CA 1
ATOM 9335 C C . GLY D 1 144 ? 36.015 5.204 29.776 1.00 17.32 144 GLY D C 1
ATOM 9336 O O . GLY D 1 144 ? 36.339 6.380 29.666 1.00 17.99 144 GLY D O 1
ATOM 9337 N N . GLU D 1 145 ? 35.217 4.780 30.749 1.00 18.77 145 GLU D N 1
ATOM 9338 C CA . GLU D 1 145 ? 34.689 5.732 31.733 1.00 19.46 145 GLU D CA 1
ATOM 9339 C C . GLU D 1 145 ? 35.853 6.373 32.515 1.00 18.07 145 GLU D C 1
ATOM 9340 O O . GLU D 1 145 ? 36.675 5.670 33.111 1.00 16.12 145 GLU D O 1
ATOM 9346 N N . ILE D 1 146 ? 35.920 7.702 32.510 1.00 17.01 146 ILE D N 1
ATOM 9347 C CA . ILE D 1 146 ? 36.992 8.414 33.201 1.00 17.82 146 ILE D CA 1
ATOM 9348 C C . ILE D 1 146 ? 36.784 8.391 34.711 1.00 17.70 146 ILE D C 1
ATOM 9349 O O . ILE D 1 146 ? 35.682 8.635 35.183 1.00 18.02 146 ILE D O 1
ATOM 9354 N N . VAL D 1 147 ? 37.837 8.108 35.467 1.00 18.02 147 VAL D N 1
ATOM 9355 C CA . VAL D 1 147 ? 37.710 8.088 36.920 1.00 19.54 147 VAL D CA 1
ATOM 9356 C C . VAL D 1 147 ? 38.683 9.045 37.609 1.00 18.79 147 VAL D C 1
ATOM 9357 O O . VAL D 1 147 ? 38.528 9.353 38.788 1.00 19.77 147 VAL D O 1
ATOM 9361 N N . GLU D 1 148 ? 39.689 9.525 36.885 1.00 18.87 148 GLU D N 1
ATOM 9362 C CA . GLU D 1 148 ? 40.616 10.456 37.504 1.00 18.32 148 GLU D CA 1
ATOM 9363 C C . GLU D 1 148 ? 41.412 11.272 36.515 1.00 17.42 148 GLU D C 1
ATOM 9364 O O . GLU D 1 148 ? 41.925 10.752 35.511 1.00 14.76 148 GLU D O 1
ATOM 9370 N N . VAL D 1 149 ? 41.490 12.565 36.810 1.00 18.11 149 VAL D N 1
ATOM 9371 C CA . VAL D 1 149 ? 42.251 13.510 36.009 1.00 17.82 149 VAL D CA 1
ATOM 9372 C C . VAL D 1 149 ? 43.174 14.263 36.965 1.00 18.49 149 VAL D C 1
ATOM 9373 O O . VAL D 1 149 ? 42.772 14.625 38.069 1.00 19.10 149 VAL D O 1
ATOM 9377 N N . GLU D 1 150 ? 44.416 14.480 36.551 1.00 18.28 150 GLU D N 1
ATOM 9378 C CA . GLU D 1 150 ? 45.372 15.193 37.386 1.00 20.86 150 GLU D CA 1
ATOM 9379 C C . GLU D 1 150 ? 46.089 16.209 36.512 1.00 19.97 150 GLU D C 1
ATOM 9380 O O . GLU D 1 150 ? 46.639 15.857 35.468 1.00 19.58 150 GLU D O 1
ATOM 9386 N N . SER D 1 151 ? 46.071 17.464 36.951 1.00 16.34 151 SER D N 1
ATOM 9387 C CA . SER D 1 151 ? 46.695 18.560 36.232 1.00 18.77 151 SER D CA 1
ATOM 9388 C C . SER D 1 151 ? 47.713 19.272 37.121 1.00 17.94 151 SER D C 1
ATOM 9389 O O . SER D 1 151 ? 47.380 19.673 38.233 1.00 15.42 151 SER D O 1
ATOM 9392 N N . HIS D 1 152 ? 48.939 19.425 36.623 1.00 19.87 152 HIS D N 1
ATOM 9393 C CA . HIS D 1 152 ? 50.014 20.093 37.368 1.00 20.19 152 HIS D CA 1
ATOM 9394 C C . HIS D 1 152 ? 50.491 21.365 36.671 1.00 21.86 152 HIS D C 1
ATOM 9395 O O . HIS D 1 152 ? 50.507 21.450 35.443 1.00 23.70 152 HIS D O 1
ATOM 9402 N N . PHE D 1 153 ? 50.901 22.342 37.467 1.00 21.22 153 PHE D N 1
ATOM 9403 C CA . PHE D 1 153 ? 51.434 23.598 36.952 1.00 21.78 153 PHE D CA 1
ATOM 9404 C C . PHE D 1 153 ? 52.443 23.980 38.025 1.00 20.99 153 PHE D C 1
ATOM 9405 O O . PHE D 1 153 ? 52.121 24.717 38.950 1.00 19.53 153 PHE D O 1
ATOM 9413 N N . ASP D 1 154 ? 53.654 23.445 37.915 1.00 20.19 154 ASP D N 1
ATOM 9414 C CA . ASP D 1 154 ? 54.680 23.694 38.920 1.00 21.57 154 ASP D CA 1
ATOM 9415 C C . ASP D 1 154 ? 55.890 24.435 38.395 1.00 21.36 154 ASP D C 1
ATOM 9416 O O . ASP D 1 154 ? 56.021 24.682 37.199 1.00 20.80 154 ASP D O 1
ATOM 9421 N N . TYR D 1 155 ? 56.775 24.764 39.330 1.00 20.33 155 TYR D N 1
ATOM 9422 C CA . TYR D 1 155 ? 58.032 25.452 39.054 1.00 21.48 155 TYR D CA 1
ATOM 9423 C C . TYR D 1 155 ? 59.008 25.000 40.130 1.00 21.37 155 TYR D C 1
ATOM 9424 O O . TYR D 1 155 ? 58.634 24.322 41.089 1.00 19.08 155 TYR D O 1
ATOM 9433 N N . TYR D 1 156 ? 60.268 25.373 39.955 1.00 20.43 156 TYR D N 1
ATOM 9434 C CA . TYR D 1 156 ? 61.258 25.125 40.978 1.00 20.80 156 TYR D CA 1
ATOM 9435 C C . TYR D 1 156 ? 61.925 26.482 41.118 1.00 22.09 156 TYR D C 1
ATOM 9436 O O . TYR D 1 156 ? 62.930 26.771 40.458 1.00 22.51 156 TYR D O 1
ATOM 9445 N N . ARG D 1 157 ? 61.304 27.318 41.946 1.00 22.40 157 ARG D N 1
ATOM 9446 C CA . ARG D 1 157 ? 61.754 28.670 42.245 1.00 23.70 157 ARG D CA 1
ATOM 9447 C C . ARG D 1 157 ? 61.685 28.741 43.768 1.00 23.34 157 ARG D C 1
ATOM 9448 O O . ARG D 1 157 ? 60.777 29.339 44.338 1.00 25.09 157 ARG D O 1
ATOM 9456 N N . PRO D 1 158 ? 62.656 28.107 44.443 1.00 24.94 158 PRO D N 1
ATOM 9457 C CA . PRO D 1 158 ? 62.724 28.073 45.902 1.00 26.83 158 PRO D CA 1
ATOM 9458 C C . PRO D 1 158 ? 62.864 29.427 46.591 1.00 27.28 158 PRO D C 1
ATOM 9459 O O . PRO D 1 158 ? 62.320 29.617 47.675 1.00 28.22 158 PRO D O 1
ATOM 9463 N N . VAL D 1 159 ? 63.576 30.362 45.966 1.00 27.85 159 VAL D N 1
ATOM 9464 C CA . VAL D 1 159 ? 63.781 31.690 46.550 1.00 28.89 159 VAL D CA 1
ATOM 9465 C C . VAL D 1 159 ? 62.623 32.651 46.271 1.00 28.25 159 VAL D C 1
ATOM 9466 O O . VAL D 1 159 ? 62.466 33.143 45.157 1.00 29.80 159 VAL D O 1
ATOM 9470 N N . ALA D 1 160 ? 61.823 32.926 47.292 1.00 25.40 160 ALA D N 1
ATOM 9471 C CA . ALA D 1 160 ? 60.699 33.833 47.134 1.00 26.42 160 ALA D CA 1
ATOM 9472 C C . ALA D 1 160 ? 60.936 35.112 47.924 1.00 27.25 160 ALA D C 1
ATOM 9473 O O . ALA D 1 160 ? 61.078 35.090 49.153 1.00 24.97 160 ALA D O 1
ATOM 9475 N N . GLU D 1 161 ? 60.990 36.229 47.213 1.00 29.12 161 GLU D N 1
ATOM 9476 C CA . GLU D 1 161 ? 61.189 37.504 47.873 1.00 32.14 161 GLU D CA 1
ATOM 9477 C C . GLU D 1 161 ? 59.971 37.800 48.730 1.00 31.95 161 GLU D C 1
ATOM 9478 O O . GLU D 1 161 ? 58.868 37.345 48.434 1.00 32.60 161 GLU D O 1
ATOM 9484 N N . THR D 1 162 ? 60.177 38.556 49.799 1.00 31.13 162 THR D N 1
ATOM 9485 C CA . THR D 1 162 ? 59.083 38.899 50.688 1.00 33.34 162 THR D CA 1
ATOM 9486 C C . THR D 1 162 ? 58.136 39.859 49.973 1.00 33.61 162 THR D C 1
ATOM 9487 O O . THR D 1 162 ? 58.556 40.908 49.482 1.00 33.86 162 THR D O 1
ATOM 9491 N N . LYS D 1 163 ? 56.866 39.471 49.890 1.00 33.71 163 LYS D N 1
ATOM 9492 C CA . LYS D 1 163 ? 55.839 40.270 49.231 1.00 35.62 163 LYS D CA 1
ATOM 9493 C C . LYS D 1 163 ? 54.478 39.990 49.868 1.00 34.22 163 LYS D C 1
ATOM 9494 O O . LYS D 1 163 ? 53.696 39.196 49.347 1.00 33.76 163 LYS D O 1
ATOM 9500 N N . PRO D 1 164 ? 54.180 40.635 51.005 1.00 33.14 164 PRO D N 1
ATOM 9501 C CA . PRO D 1 164 ? 52.898 40.434 51.689 1.00 32.17 164 PRO D CA 1
ATOM 9502 C C . PRO D 1 164 ? 51.714 40.670 50.755 1.00 31.17 164 PRO D C 1
ATOM 9503 O O . PRO D 1 164 ? 51.845 41.333 49.726 1.00 29.77 164 PRO D O 1
ATOM 9507 N N . GLY D 1 165 ? 50.560 40.131 51.127 1.00 31.93 165 GLY D N 1
ATOM 9508 C CA . GLY D 1 165 ? 49.367 40.298 50.315 1.00 33.62 165 GLY D CA 1
ATOM 9509 C C . GLY D 1 165 ? 48.197 39.516 50.880 1.00 34.31 165 GLY D C 1
ATOM 9510 O O . GLY D 1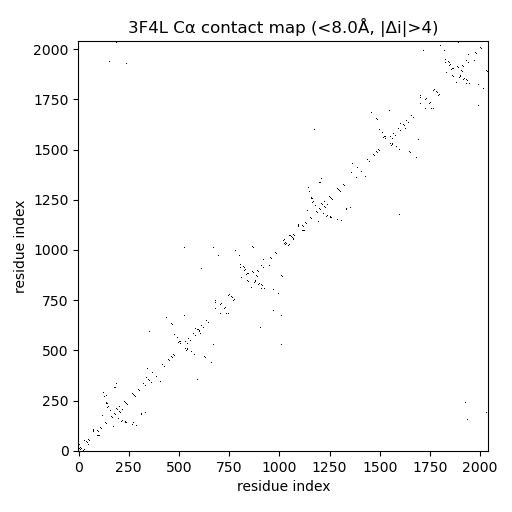 165 ? 48.276 38.986 51.988 1.00 34.72 165 GLY D O 1
ATOM 9511 N N . LEU D 1 166 ? 47.106 39.449 50.126 1.00 35.56 166 LEU D N 1
ATOM 9512 C CA . LEU D 1 166 ? 45.921 38.718 50.564 1.00 37.41 166 LEU D CA 1
ATOM 9513 C C . LEU D 1 166 ? 45.772 37.443 49.720 1.00 38.36 166 LEU D C 1
ATOM 9514 O O . LEU D 1 166 ? 46.567 37.199 48.807 1.00 36.35 166 LEU D O 1
ATOM 9519 N N . PRO D 1 167 ? 44.763 36.606 50.026 1.00 39.43 167 PRO D N 1
ATOM 9520 C CA . PRO D 1 167 ? 44.542 35.366 49.271 1.00 39.39 167 PRO D CA 1
ATOM 9521 C C . PRO D 1 167 ? 44.473 35.595 47.758 1.00 39.07 167 PRO D C 1
ATOM 9522 O O . PRO D 1 167 ? 44.908 34.759 46.964 1.00 38.99 167 PRO D O 1
ATOM 9526 N N . GLN D 1 168 ? 43.926 36.739 47.369 1.00 37.81 168 GLN D N 1
ATOM 9527 C CA . GLN D 1 168 ? 43.794 37.082 45.963 1.00 36.12 168 GLN D CA 1
ATOM 9528 C C . GLN D 1 168 ? 45.160 37.280 45.306 1.00 34.44 168 GLN D C 1
ATOM 9529 O O . GLN D 1 168 ? 45.261 37.346 44.085 1.00 33.90 168 GLN D O 1
ATOM 9535 N N . ASP D 1 169 ? 46.207 37.374 46.122 1.00 32.62 169 ASP D N 1
ATOM 9536 C CA . ASP D 1 169 ? 47.564 37.559 45.618 1.00 30.20 169 ASP D CA 1
ATOM 9537 C C . ASP D 1 169 ? 48.356 36.250 45.652 1.00 27.76 169 ASP D C 1
ATOM 9538 O O . ASP D 1 169 ? 49.558 36.240 45.375 1.00 25.70 169 ASP D O 1
ATOM 9543 N N . GLY D 1 170 ? 47.685 35.153 45.994 1.00 25.90 170 GLY D N 1
ATOM 9544 C CA . GLY D 1 170 ? 48.366 33.870 46.075 1.00 23.96 170 GLY D CA 1
ATOM 9545 C C . GLY D 1 170 ? 48.334 33.042 44.801 1.00 23.02 170 GLY D C 1
ATOM 9546 O O . GLY D 1 170 ? 47.727 33.434 43.802 1.00 24.14 170 GLY D O 1
ATOM 9547 N N . ALA D 1 171 ? 48.991 31.889 44.840 1.00 20.24 171 ALA D N 1
ATOM 9548 C CA . ALA D 1 171 ? 49.054 30.990 43.693 1.00 19.85 171 ALA D CA 1
ATOM 9549 C C . ALA D 1 171 ? 47.702 30.359 43.343 1.00 19.15 171 ALA D C 1
ATOM 9550 O O . ALA D 1 171 ? 47.424 30.100 42.169 1.00 17.22 171 ALA D O 1
ATOM 9552 N N . PHE D 1 172 ? 46.858 30.104 44.344 1.00 20.18 172 PHE D N 1
ATOM 9553 C CA . PHE D 1 172 ? 45.560 29.487 44.063 1.00 21.93 172 PHE D CA 1
ATOM 9554 C C . PHE D 1 172 ? 44.765 30.395 43.131 1.00 22.89 172 PHE D C 1
ATOM 9555 O O . PHE D 1 172 ? 44.265 29.949 42.103 1.00 18.96 172 PHE D O 1
ATOM 9563 N N . TYR D 1 173 ? 44.669 31.677 43.477 1.00 24.06 173 TYR D N 1
ATOM 9564 C CA . TYR D 1 173 ? 43.957 32.631 42.629 1.00 25.86 173 TYR D CA 1
ATOM 9565 C C . TYR D 1 173 ? 44.740 32.889 41.342 1.00 24.29 173 TYR D C 1
ATOM 9566 O O . TYR D 1 173 ? 44.175 32.932 40.256 1.00 24.91 173 TYR D O 1
ATOM 9575 N N . GLY D 1 174 ? 46.049 33.060 41.476 1.00 25.95 174 GLY D N 1
ATOM 9576 C CA . GLY D 1 174 ? 46.880 33.342 40.317 1.00 26.38 174 GLY D CA 1
ATOM 9577 C C . GLY D 1 174 ? 46.920 32.253 39.258 1.00 26.40 174 GLY D C 1
ATOM 9578 O O . GLY D 1 174 ? 46.673 32.518 38.083 1.00 26.22 174 GLY D O 1
ATOM 9579 N N . LEU D 1 175 ? 47.219 31.026 39.668 1.00 26.14 175 LEU D N 1
ATOM 9580 C CA . LEU D 1 175 ? 47.315 29.914 38.725 1.00 27.08 175 LEU D CA 1
ATOM 9581 C C . LEU D 1 175 ? 46.096 29.004 38.702 1.00 26.06 175 LEU D C 1
ATOM 9582 O O . LEU D 1 175 ? 45.738 28.469 37.651 1.00 26.72 175 LEU D O 1
ATOM 9587 N N . GLY D 1 176 ? 45.466 28.832 39.860 1.00 24.90 176 GLY D N 1
ATOM 9588 C CA . GLY D 1 176 ? 44.299 27.974 39.960 1.00 26.68 176 GLY D CA 1
ATOM 9589 C C . GLY D 1 176 ? 43.119 28.406 39.110 1.00 26.59 176 GLY D C 1
ATOM 9590 O O . GLY D 1 176 ? 42.306 27.577 38.705 1.00 28.46 176 GLY D O 1
ATOM 9591 N N . VAL D 1 177 ? 43.016 29.703 38.839 1.00 26.26 177 VAL D N 1
ATOM 9592 C CA . VAL D 1 177 ? 41.924 30.222 38.028 1.00 23.95 177 VAL D CA 1
ATOM 9593 C C . VAL D 1 177 ? 41.924 29.559 36.649 1.00 23.76 177 VAL D C 1
ATOM 9594 O O . VAL D 1 177 ? 40.874 29.154 36.157 1.00 22.20 177 VAL D O 1
ATOM 9598 N N . HIS D 1 178 ? 43.102 29.426 36.038 1.00 24.59 178 HIS D N 1
ATOM 9599 C CA . HIS D 1 178 ? 43.226 28.808 34.717 1.00 23.99 178 HIS D CA 1
ATOM 9600 C C . HIS D 1 178 ? 43.131 27.285 34.718 1.00 21.92 178 HIS D C 1
ATOM 9601 O O . HIS D 1 178 ? 42.387 26.704 33.921 1.00 20.89 178 HIS D O 1
ATOM 9608 N N . THR D 1 179 ? 43.894 26.638 35.600 1.00 20.53 179 THR D N 1
ATOM 9609 C CA . THR D 1 179 ? 43.890 25.181 35.661 1.00 20.98 179 THR D CA 1
ATOM 9610 C C . THR D 1 179 ? 42.532 24.621 36.082 1.00 21.44 179 THR D C 1
ATOM 9611 O O . THR D 1 179 ? 42.118 23.572 35.592 1.00 19.89 179 THR D O 1
ATOM 9623 N N . ASP D 1 181 ? 39.731 26.118 35.475 1.00 21.53 181 ASP D N 1
ATOM 9624 C CA . ASP D 1 181 ? 38.830 26.427 34.375 1.00 21.39 181 ASP D CA 1
ATOM 9625 C C . ASP D 1 181 ? 38.894 25.338 33.302 1.00 19.64 181 ASP D C 1
ATOM 9626 O O . ASP D 1 181 ? 37.902 25.060 32.635 1.00 19.06 181 ASP D O 1
ATOM 9631 N N . GLN D 1 182 ? 40.067 24.740 33.123 1.00 20.33 182 GLN D N 1
ATOM 9632 C CA . GLN D 1 182 ? 40.218 23.680 32.140 1.00 20.67 182 GLN D CA 1
ATOM 9633 C C . GLN D 1 182 ? 39.364 22.497 32.589 1.00 21.09 182 GLN D C 1
ATOM 9634 O O . GLN D 1 182 ? 38.609 21.924 31.805 1.00 23.13 182 GLN D O 1
ATOM 9640 N N . ILE D 1 183 ? 39.470 22.158 33.868 1.00 19.55 183 ILE D N 1
ATOM 9641 C CA . ILE D 1 183 ? 38.705 21.058 34.441 1.00 19.23 183 ILE D CA 1
ATOM 9642 C C . ILE D 1 183 ? 37.206 21.338 34.387 1.00 19.75 183 ILE D C 1
ATOM 9643 O O . ILE D 1 183 ? 36.416 20.479 33.994 1.00 19.60 183 ILE D O 1
ATOM 9648 N N . ILE D 1 184 ? 36.814 22.545 34.781 1.00 20.14 184 ILE D N 1
ATOM 9649 C CA . ILE D 1 184 ? 35.404 22.918 34.756 1.00 21.28 184 ILE D CA 1
ATOM 9650 C C . ILE D 1 184 ? 34.852 22.917 33.328 1.00 20.33 184 ILE D C 1
ATOM 9651 O O . ILE D 1 184 ? 33.680 22.599 33.100 1.00 18.76 184 ILE D O 1
ATOM 9656 N N . SER D 1 185 ? 35.696 23.258 32.361 1.00 20.07 185 SER D N 1
ATOM 9657 C CA . SER D 1 185 ? 35.254 23.279 30.970 1.00 21.37 185 SER D CA 1
ATOM 9658 C C . SER D 1 185 ? 34.956 21.868 30.473 1.00 19.88 185 SER D C 1
ATOM 9659 O O . SER D 1 185 ? 34.149 21.677 29.559 1.00 20.76 185 SER D O 1
ATOM 9662 N N . LEU D 1 186 ? 35.622 20.881 31.066 1.00 19.61 186 LEU D N 1
ATOM 9663 C CA . LEU D 1 186 ? 35.438 19.483 30.681 1.00 21.32 186 LEU D CA 1
ATOM 9664 C C . LEU D 1 186 ? 34.288 18.772 31.396 1.00 22.49 186 LEU D C 1
ATOM 9665 O O . LEU D 1 186 ? 33.512 18.048 30.773 1.00 23.83 186 LEU D O 1
ATOM 9670 N N . PHE D 1 187 ? 34.199 18.969 32.707 1.00 21.36 187 PHE D N 1
ATOM 9671 C CA . PHE D 1 187 ? 33.202 18.274 33.509 1.00 21.62 187 PHE D CA 1
ATOM 9672 C C . PHE D 1 187 ? 32.122 19.103 34.155 1.00 21.84 187 PHE D C 1
ATOM 9673 O O . PHE D 1 187 ? 31.187 18.546 34.723 1.00 22.23 187 PHE D O 1
ATOM 9681 N N . GLY D 1 188 ? 32.255 20.422 34.095 1.00 22.76 188 GLY D N 1
ATOM 9682 C CA . GLY D 1 188 ? 31.247 21.286 34.678 1.00 24.10 188 GLY D CA 1
ATOM 9683 C C . GLY D 1 188 ? 31.395 21.592 36.155 1.00 23.99 188 GLY D C 1
ATOM 9684 O O . GLY D 1 188 ? 32.490 21.819 36.658 1.00 24.81 188 GLY D O 1
ATOM 9685 N N . ARG D 1 189 ? 30.268 21.589 36.851 1.00 25.32 189 ARG D N 1
ATOM 9686 C CA . ARG D 1 189 ? 30.219 21.892 38.275 1.00 24.88 189 ARG D CA 1
ATOM 9687 C C . ARG D 1 189 ? 30.341 20.638 39.136 1.00 23.45 189 ARG D C 1
ATOM 9688 O O . ARG D 1 189 ? 29.546 19.714 39.012 1.00 21.90 189 ARG D O 1
ATOM 9696 N N . PRO D 1 190 ? 31.362 20.583 40.007 1.00 24.07 190 PRO D N 1
ATOM 9697 C CA . PRO D 1 190 ? 31.584 19.430 40.891 1.00 24.12 190 PRO D CA 1
ATOM 9698 C C . PRO D 1 190 ? 30.621 19.392 42.074 1.00 23.39 190 PRO D C 1
ATOM 9699 O O . PRO D 1 190 ? 29.975 20.386 42.381 1.00 24.64 190 PRO D O 1
ATOM 9703 N N . ASP D 1 191 ? 30.549 18.238 42.734 1.00 24.10 191 ASP D N 1
ATOM 9704 C CA . ASP D 1 191 ? 29.693 18.050 43.905 1.00 24.36 191 ASP D CA 1
ATOM 9705 C C . ASP D 1 191 ? 30.411 18.537 45.155 1.00 23.79 191 ASP D C 1
ATOM 9706 O O . ASP D 1 191 ? 29.802 19.147 46.038 1.00 24.28 191 ASP D O 1
ATOM 9711 N N . HIS D 1 192 ? 31.710 18.256 45.225 1.00 22.57 192 HIS D N 1
ATOM 9712 C CA . HIS D 1 192 ? 32.529 18.637 46.373 1.00 22.11 192 HIS D CA 1
ATOM 9713 C C . HIS D 1 192 ? 33.910 19.102 45.921 1.00 21.43 192 HIS D C 1
ATOM 9714 O O . HIS D 1 192 ? 34.334 18.823 44.792 1.00 17.32 192 HIS D O 1
ATOM 9721 N N . VAL D 1 193 ? 34.609 19.794 46.818 1.00 20.08 193 VAL D N 1
ATOM 9722 C CA . VAL D 1 193 ? 35.969 20.255 46.563 1.00 20.37 193 VAL D CA 1
ATOM 9723 C C . VAL D 1 193 ? 36.798 20.102 47.840 1.00 22.05 193 VAL D C 1
ATOM 9724 O O . VAL D 1 193 ? 36.376 20.526 48.922 1.00 22.51 193 VAL D O 1
ATOM 9728 N N . ALA D 1 194 ? 37.969 19.486 47.708 1.00 20.46 194 ALA D N 1
ATOM 9729 C CA . ALA D 1 194 ? 38.888 19.288 48.824 1.00 21.43 194 ALA D CA 1
ATOM 9730 C C . ALA D 1 194 ? 40.037 20.273 48.604 1.00 19.57 194 ALA D C 1
ATOM 9731 O O . ALA D 1 194 ? 40.563 20.362 47.497 1.00 19.10 194 ALA D O 1
ATOM 9733 N N . TYR D 1 195 ? 40.417 21.003 49.650 1.00 19.99 195 TYR D N 1
ATOM 9734 C CA . TYR D 1 195 ? 41.487 21.989 49.552 1.00 18.70 195 TYR D CA 1
ATOM 9735 C C . TYR D 1 195 ? 42.703 21.738 50.435 1.00 19.49 195 TYR D C 1
ATOM 9736 O O . TYR D 1 195 ? 42.591 21.266 51.569 1.00 19.49 195 TYR D O 1
ATOM 9745 N N . ASP D 1 196 ? 43.859 22.110 49.897 1.00 20.06 196 ASP D N 1
ATOM 9746 C CA . ASP D 1 196 ? 45.140 22.060 50.593 1.00 20.67 196 ASP D CA 1
ATOM 9747 C C . ASP D 1 196 ? 45.858 23.286 50.043 1.00 21.68 196 ASP D C 1
ATOM 9748 O O . ASP D 1 196 ? 46.312 23.291 48.897 1.00 19.90 196 ASP D O 1
ATOM 9753 N N . ILE D 1 197 ? 45.934 24.330 50.860 1.00 20.73 197 ILE D N 1
ATOM 9754 C CA . ILE D 1 197 ? 46.568 25.580 50.464 1.00 21.66 197 ILE D CA 1
ATOM 9755 C C . ILE D 1 197 ? 47.632 25.966 51.485 1.00 24.11 197 ILE D C 1
ATOM 9756 O O . ILE D 1 197 ? 47.361 26.007 52.688 1.00 22.94 197 ILE D O 1
ATOM 9761 N N . ARG D 1 198 ? 48.844 26.238 51.009 1.00 24.14 198 ARG D N 1
ATOM 9762 C CA . ARG D 1 198 ? 49.921 26.602 51.914 1.00 24.40 198 ARG D CA 1
ATOM 9763 C C . ARG D 1 198 ? 51.037 27.465 51.327 1.00 25.75 198 ARG D C 1
ATOM 9764 O O . ARG D 1 198 ? 51.246 27.513 50.110 1.00 22.89 198 ARG D O 1
ATOM 9772 N N . SER D 1 199 ? 51.734 28.163 52.221 1.00 26.47 199 SER D N 1
ATOM 9773 C CA . SER D 1 199 ? 52.841 29.039 51.859 1.00 25.78 199 SER D CA 1
ATOM 9774 C C . SER D 1 199 ? 54.094 28.336 52.348 1.00 26.02 199 SER D C 1
ATOM 9775 O O . SER D 1 199 ? 54.358 28.290 53.551 1.00 26.32 199 SER D O 1
ATOM 9778 N N . LEU D 1 200 ? 54.863 27.784 51.415 1.00 24.22 200 LEU D N 1
ATOM 9779 C CA . LEU D 1 200 ? 56.072 27.049 51.754 1.00 24.85 200 LEU D CA 1
ATOM 9780 C C . LEU D 1 200 ? 57.400 27.803 51.710 1.00 24.25 200 LEU D C 1
ATOM 9781 O O . LEU D 1 200 ? 58.217 27.658 52.614 1.00 25.09 200 LEU D O 1
ATOM 9786 N N . ARG D 1 201 ? 57.625 28.589 50.664 1.00 24.04 201 ARG D N 1
ATOM 9787 C CA . ARG D 1 201 ? 58.897 29.296 50.523 1.00 24.18 201 ARG D CA 1
ATOM 9788 C C . ARG D 1 201 ? 59.128 30.458 51.488 1.00 25.05 201 ARG D C 1
ATOM 9789 O O . ARG D 1 201 ? 60.166 30.519 52.157 1.00 24.09 201 ARG D O 1
ATOM 9797 N N . ASN D 1 202 ? 58.174 31.380 51.558 1.00 23.82 202 ASN D N 1
ATOM 9798 C CA . ASN D 1 202 ? 58.308 32.536 52.444 1.00 22.59 202 ASN D CA 1
ATOM 9799 C C . ASN D 1 202 ? 57.029 32.743 53.253 1.00 20.91 202 ASN D C 1
ATOM 9800 O O . ASN D 1 202 ? 56.030 33.241 52.741 1.00 18.43 202 ASN D O 1
ATOM 9805 N N . LYS D 1 203 ? 57.078 32.362 54.524 1.00 22.25 203 LYS D N 1
ATOM 9806 C CA . LYS D 1 203 ? 55.935 32.475 55.424 1.00 24.90 203 LYS D CA 1
ATOM 9807 C C . LYS D 1 203 ? 55.254 33.841 55.490 1.00 25.97 203 LYS D C 1
ATOM 9808 O O . LYS D 1 203 ? 54.136 33.958 55.997 1.00 25.74 203 LYS D O 1
ATOM 9814 N N . ALA D 1 204 ? 55.913 34.873 54.979 1.00 25.31 204 ALA D N 1
ATOM 9815 C CA . ALA D 1 204 ? 55.328 36.207 55.011 1.00 24.78 204 ALA D CA 1
ATOM 9816 C C . ALA D 1 204 ? 54.502 36.493 53.761 1.00 24.42 204 ALA D C 1
ATOM 9817 O O . ALA D 1 204 ? 53.840 37.534 53.676 1.00 24.29 204 ALA D O 1
ATOM 9819 N N . ASN D 1 205 ? 54.536 35.571 52.800 1.00 23.52 205 ASN D N 1
ATOM 9820 C CA . ASN D 1 205 ? 53.812 35.732 51.530 1.00 22.39 205 ASN D CA 1
ATOM 9821 C C . ASN D 1 205 ? 52.516 34.938 51.431 1.00 22.52 205 ASN D C 1
ATOM 9822 O O . ASN D 1 205 ? 52.265 34.034 52.219 1.00 19.97 205 ASN D O 1
ATOM 9827 N N . PRO D 1 206 ? 51.674 35.275 50.439 1.00 24.29 206 PRO D N 1
ATOM 9828 C CA . PRO D 1 206 ? 50.408 34.561 50.243 1.00 24.10 206 PRO D CA 1
ATOM 9829 C C . PRO D 1 206 ? 50.759 33.129 49.823 1.00 23.65 206 PRO D C 1
ATOM 9830 O O . PRO D 1 206 ? 51.914 32.842 49.494 1.00 23.09 206 PRO D O 1
ATOM 9834 N N . ASP D 1 207 ? 49.775 32.236 49.843 1.00 24.07 207 ASP D N 1
ATOM 9835 C CA . ASP D 1 207 ? 49.992 30.837 49.469 1.00 24.03 207 ASP D CA 1
ATOM 9836 C C . ASP D 1 207 ? 50.760 30.683 48.150 1.00 22.57 207 ASP D C 1
ATOM 9837 O O . ASP D 1 207 ? 50.502 31.405 47.191 1.00 24.24 207 ASP D O 1
ATOM 9842 N N . ASP D 1 208 ? 51.704 29.746 48.105 1.00 21.98 208 ASP D N 1
ATOM 9843 C CA . ASP D 1 208 ? 52.484 29.500 46.888 1.00 22.07 208 ASP D CA 1
ATOM 9844 C C . ASP D 1 208 ? 52.378 28.030 46.496 1.00 22.46 208 ASP D C 1
ATOM 9845 O O . ASP D 1 208 ? 53.026 27.572 45.548 1.00 21.27 208 ASP D O 1
ATOM 9850 N N . THR D 1 209 ? 51.536 27.305 47.226 1.00 21.26 209 THR D N 1
ATOM 9851 C CA . THR D 1 209 ? 51.350 25.875 47.021 1.00 19.65 209 THR D CA 1
ATOM 9852 C C . THR D 1 209 ? 49.889 25.489 47.215 1.00 19.03 209 THR D C 1
ATOM 9853 O O . THR D 1 209 ? 49.262 25.910 48.188 1.00 18.87 209 THR D O 1
ATOM 9857 N N . PHE D 1 210 ? 49.345 24.690 46.306 1.00 18.47 210 PHE D N 1
ATOM 9858 C CA . PHE D 1 210 ? 47.967 24.255 46.456 1.00 21.73 210 PHE D CA 1
ATOM 9859 C C . PHE D 1 210 ? 47.604 23.003 45.685 1.00 21.98 210 PHE D C 1
ATOM 9860 O O . PHE D 1 210 ? 48.283 22.596 44.739 1.00 18.63 210 PHE D O 1
ATOM 9868 N N . GLU D 1 211 ? 46.507 22.405 46.125 1.00 22.49 211 GLU D N 1
ATOM 9869 C CA . GLU D 1 211 ? 45.934 21.233 45.502 1.00 22.79 211 GLU D CA 1
ATOM 9870 C C . GLU D 1 211 ? 44.432 21.315 45.749 1.00 21.63 211 GLU D C 1
ATOM 9871 O O . GLU D 1 211 ? 43.981 21.451 46.881 1.00 19.40 211 GLU D O 1
ATOM 9877 N N . ALA D 1 212 ? 43.661 21.281 44.678 1.00 22.69 212 ALA D N 1
ATOM 9878 C CA . ALA D 1 212 ? 42.217 21.327 44.804 1.00 21.74 212 ALA D CA 1
ATOM 9879 C C . ALA D 1 212 ? 41.725 20.072 44.113 1.00 21.32 212 ALA D C 1
ATOM 9880 O O . ALA D 1 212 ? 42.128 19.782 42.978 1.00 20.24 212 ALA D O 1
ATOM 9882 N N . GLN D 1 213 ? 40.895 19.310 44.814 1.00 20.71 213 GLN D N 1
ATOM 9883 C CA . GLN D 1 213 ? 40.340 18.091 44.253 1.00 20.87 213 GLN D CA 1
ATOM 9884 C C . GLN D 1 213 ? 38.860 18.345 44.013 1.00 21.84 213 GLN D C 1
ATOM 9885 O O . GLN D 1 213 ? 38.128 18.707 44.928 1.00 19.43 213 GLN D O 1
ATOM 9891 N N . LEU D 1 214 ? 38.443 18.186 42.762 1.00 21.73 214 LEU D N 1
ATOM 9892 C CA . LEU D 1 214 ? 37.062 18.411 42.372 1.00 21.07 214 LEU D CA 1
ATOM 9893 C C . LEU D 1 214 ? 36.394 17.065 42.153 1.00 21.93 214 LEU D C 1
ATOM 9894 O O . LEU D 1 214 ? 36.870 16.247 41.360 1.00 21.77 214 LEU D O 1
ATOM 9899 N N . PHE D 1 215 ? 35.289 16.837 42.853 1.00 21.34 215 PHE D N 1
ATOM 9900 C CA . PHE D 1 215 ? 34.592 15.562 42.749 1.00 24.28 215 PHE D CA 1
ATOM 9901 C C . PHE D 1 215 ? 33.307 15.603 41.935 1.00 24.50 215 PHE D C 1
ATOM 9902 O O . PHE D 1 215 ? 32.391 16.366 42.239 1.00 25.83 215 PHE D O 1
ATOM 9910 N N . TYR D 1 216 ? 33.251 14.758 40.907 1.00 25.62 216 TYR D N 1
ATOM 9911 C CA . TYR D 1 216 ? 32.081 14.643 40.032 1.00 25.37 216 TYR D CA 1
ATOM 9912 C C . TYR D 1 216 ? 31.618 13.191 40.099 1.00 26.98 216 TYR D C 1
ATOM 9913 O O . TYR D 1 216 ? 32.061 12.350 39.307 1.00 24.82 216 TYR D O 1
ATOM 9922 N N . GLY D 1 217 ? 30.731 12.898 41.044 1.00 28.34 217 GLY D N 1
ATOM 9923 C CA . GLY D 1 217 ? 30.263 11.533 41.201 1.00 29.38 217 GLY D CA 1
ATOM 9924 C C . GLY D 1 217 ? 31.442 10.661 41.598 1.00 29.82 217 GLY D C 1
ATOM 9925 O O . GLY D 1 217 ? 32.069 10.903 42.631 1.00 30.70 217 GLY D O 1
ATOM 9926 N N . ASP D 1 218 ? 31.750 9.655 40.783 1.00 28.6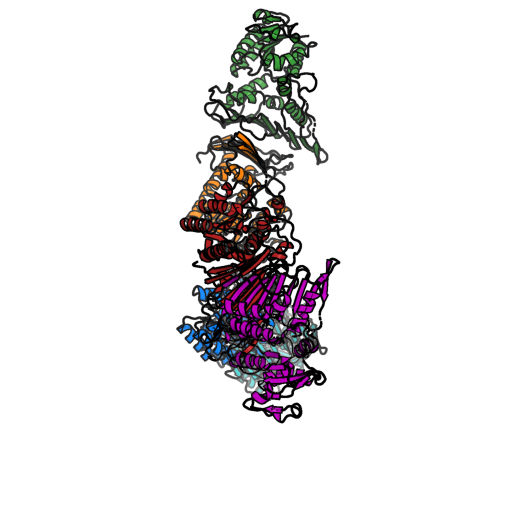9 218 ASP D N 1
ATOM 9927 C CA . ASP D 1 218 ? 32.872 8.758 41.052 1.00 28.65 218 ASP D CA 1
ATOM 9928 C C . ASP D 1 218 ? 34.173 9.353 40.530 1.00 26.80 218 ASP D C 1
ATOM 9929 O O . ASP D 1 218 ? 35.260 8.939 40.932 1.00 26.44 218 ASP D O 1
ATOM 9934 N N . LEU D 1 219 ? 34.057 10.319 39.627 1.00 24.61 219 LEU D N 1
ATOM 9935 C CA . LEU D 1 219 ? 35.223 10.954 39.023 1.00 22.47 219 LEU D CA 1
ATOM 9936 C C . LEU D 1 219 ? 35.854 12.032 39.898 1.00 21.04 219 LEU D C 1
ATOM 9937 O O . LEU D 1 219 ? 35.143 12.844 40.489 1.00 21.08 219 LEU D O 1
ATOM 9942 N N . LYS D 1 220 ? 37.187 12.031 39.984 1.00 21.21 220 LYS D N 1
ATOM 9943 C CA . LYS D 1 220 ? 37.914 13.032 40.756 1.00 18.76 220 LYS D CA 1
ATOM 9944 C C . LYS D 1 220 ? 38.976 13.749 39.913 1.00 20.04 220 LYS D C 1
ATOM 9945 O O . LYS D 1 220 ? 39.858 13.120 39.332 1.00 17.62 220 LYS D O 1
ATOM 9951 N N . ALA D 1 221 ? 38.888 15.074 39.862 1.00 19.83 221 ALA D N 1
ATOM 9952 C CA . ALA D 1 221 ? 39.828 15.875 39.095 1.00 20.34 221 ALA D CA 1
ATOM 9953 C C . ALA D 1 221 ? 40.743 16.625 40.053 1.00 21.11 221 ALA D C 1
ATOM 9954 O O . ALA D 1 221 ? 40.281 17.368 40.913 1.00 21.28 221 ALA D O 1
ATOM 9956 N N . ILE D 1 222 ? 42.045 16.431 39.890 1.00 21.89 222 ILE D N 1
ATOM 9957 C CA . ILE D 1 222 ? 43.019 17.072 40.751 1.00 20.75 222 ILE D CA 1
ATOM 9958 C C . ILE D 1 222 ? 43.811 18.149 40.026 1.00 21.86 222 ILE D C 1
ATOM 9959 O O . ILE D 1 222 ? 44.386 17.910 38.965 1.00 20.45 222 ILE D O 1
ATOM 9964 N N . VAL D 1 223 ? 43.836 19.332 40.632 1.00 22.96 223 VAL D N 1
ATOM 9965 C CA . VAL D 1 223 ? 44.559 20.485 40.118 1.00 24.43 223 VAL D CA 1
ATOM 9966 C C . VAL D 1 223 ? 45.577 20.883 41.187 1.00 24.10 223 VAL D C 1
ATOM 9967 O O . VAL D 1 223 ? 45.221 21.068 42.349 1.00 23.74 223 VAL D O 1
ATOM 9971 N N . LYS D 1 224 ? 46.844 21.003 40.814 1.00 22.63 224 LYS D N 1
ATOM 9972 C CA . LYS D 1 224 ? 47.835 21.386 41.809 1.00 23.48 224 LYS D CA 1
ATOM 9973 C C . LYS D 1 224 ? 49.049 22.110 41.255 1.00 22.49 224 LYS D C 1
ATOM 9974 O O . LYS D 1 224 ? 49.431 21.927 40.100 1.00 20.77 224 LYS D O 1
ATOM 9980 N N . THR D 1 225 ? 49.645 22.949 42.093 1.00 24.35 225 THR D N 1
ATOM 9981 C CA . THR D 1 225 ? 50.832 23.700 41.711 1.00 23.58 225 THR D CA 1
ATOM 9982 C C . THR D 1 225 ? 51.686 23.887 42.942 1.00 23.93 225 THR D C 1
ATOM 9983 O O . THR D 1 225 ? 51.172 24.004 44.062 1.00 19.77 225 THR D O 1
ATOM 9987 N N . SER D 1 226 ? 52.992 23.943 42.713 1.00 23.16 226 SER D N 1
ATOM 9988 C CA . SER D 1 226 ? 53.970 24.121 43.774 1.00 22.61 226 SER D CA 1
ATOM 9989 C C . SER D 1 226 ? 55.182 24.785 43.135 1.00 21.94 226 SER D C 1
ATOM 9990 O O . SER D 1 226 ? 55.468 24.553 41.959 1.00 19.10 226 SER D O 1
ATOM 9993 N N . HIS D 1 227 ? 55.880 25.623 43.893 1.00 22.21 227 HIS D N 1
ATOM 9994 C CA . HIS D 1 227 ? 57.070 26.276 43.366 1.00 22.37 227 HIS D CA 1
ATOM 9995 C C . HIS D 1 227 ? 58.298 25.504 43.825 1.00 23.13 227 HIS D C 1
ATOM 9996 O O . HIS D 1 227 ? 59.436 25.973 43.704 1.00 24.63 227 HIS D O 1
ATOM 10003 N N . LEU D 1 228 ? 58.057 24.301 44.334 1.00 20.04 228 LEU D N 1
ATOM 10004 C CA . LEU D 1 228 ? 59.127 23.444 44.827 1.00 20.89 228 LEU D CA 1
ATOM 10005 C C . LEU D 1 228 ? 59.091 22.043 44.222 1.00 19.55 228 LEU D C 1
ATOM 10006 O O . LEU D 1 228 ? 58.947 21.049 44.937 1.00 20.91 228 LEU D O 1
ATOM 10011 N N . VAL D 1 229 ? 59.231 21.975 42.903 1.00 17.84 229 VAL D N 1
ATOM 10012 C CA . VAL D 1 229 ? 59.228 20.708 42.180 1.00 18.67 229 VAL D CA 1
ATOM 10013 C C . VAL D 1 229 ? 60.457 20.662 41.261 1.00 18.99 229 VAL D C 1
ATOM 10014 O O . VAL D 1 229 ? 60.452 21.261 40.184 1.00 19.25 229 VAL D O 1
ATOM 10018 N N . LYS D 1 230 ? 61.503 19.958 41.681 1.00 20.24 230 LYS D N 1
ATOM 10019 C CA . LYS D 1 230 ? 62.723 19.869 40.882 1.00 20.96 230 LYS D CA 1
ATOM 10020 C C . LYS D 1 230 ? 62.546 18.903 39.714 1.00 19.77 230 LYS D C 1
ATOM 10021 O O . LYS D 1 230 ? 62.959 19.201 38.603 1.00 22.45 230 LYS D O 1
ATOM 10027 N N . ILE D 1 231 ? 61.959 17.736 39.973 1.00 20.08 231 ILE D N 1
ATOM 10028 C CA . ILE D 1 231 ? 61.694 16.769 38.909 1.00 19.56 231 ILE D CA 1
ATOM 10029 C C . ILE D 1 231 ? 60.192 16.829 38.643 1.00 19.74 231 ILE D C 1
ATOM 10030 O O . ILE D 1 231 ? 59.393 16.345 39.446 1.00 20.91 231 ILE D O 1
ATOM 10035 N N . ASP D 1 232 ? 59.819 17.433 37.519 1.00 17.50 232 ASP D N 1
ATOM 10036 C CA . ASP D 1 232 ? 58.416 17.599 37.145 1.00 18.90 232 ASP D CA 1
ATOM 10037 C C . ASP D 1 232 ? 57.579 16.336 37.062 1.00 17.56 232 ASP D C 1
ATOM 10038 O O . ASP D 1 232 ? 58.084 15.252 36.743 1.00 17.09 232 ASP D O 1
ATOM 10043 N N . TYR D 1 233 ? 56.289 16.501 37.352 1.00 16.40 233 TYR D N 1
ATOM 10044 C CA . TYR D 1 233 ? 55.319 15.415 37.234 1.00 18.46 233 TYR D CA 1
ATOM 10045 C C . TYR D 1 233 ? 54.804 15.596 35.801 1.00 19.09 233 TYR D C 1
ATOM 10046 O O . TYR D 1 233 ? 55.188 16.534 35.109 1.00 16.84 233 TYR D O 1
ATOM 10055 N N . PRO D 1 234 ? 53.932 14.691 35.342 1.00 19.20 234 PRO D N 1
ATOM 10056 C CA . PRO D 1 234 ? 53.409 14.871 33.984 1.00 18.86 234 PRO D CA 1
ATOM 10057 C C . PRO D 1 234 ? 52.495 16.107 34.047 1.00 17.93 234 PRO D C 1
ATOM 10058 O O . PRO D 1 234 ? 51.952 16.415 35.112 1.00 18.11 234 PRO D O 1
ATOM 10062 N N . LYS D 1 235 ? 52.334 16.823 32.934 1.00 17.96 235 LYS D N 1
ATOM 10063 C CA . LYS D 1 235 ? 51.453 17.998 32.914 1.00 15.57 235 LYS D CA 1
ATOM 10064 C C . LYS D 1 235 ? 49.993 17.546 33.090 1.00 16.76 235 LYS D C 1
ATOM 10065 O O . LYS D 1 235 ? 49.192 18.216 33.748 1.00 13.99 235 LYS D O 1
ATOM 10071 N N . PHE D 1 236 ? 49.657 16.407 32.487 1.00 15.49 236 PHE D N 1
ATOM 10072 C CA . PHE D 1 236 ? 48.316 15.841 32.596 1.00 16.50 236 PHE D CA 1
ATOM 10073 C C . PHE D 1 236 ? 48.378 14.330 32.714 1.00 15.51 236 PHE D C 1
ATOM 10074 O O . PHE D 1 236 ? 49.175 13.665 32.047 1.00 16.64 236 PHE D O 1
ATOM 10082 N N . ILE D 1 237 ? 47.520 13.804 33.574 1.00 16.83 237 ILE D N 1
ATOM 10083 C CA . ILE D 1 237 ? 47.404 12.380 33.784 1.00 15.93 237 ILE D CA 1
ATOM 10084 C C . ILE D 1 237 ? 45.910 12.099 33.789 1.00 18.26 237 ILE D C 1
ATOM 10085 O O . ILE D 1 237 ? 45.155 12.757 34.502 1.00 19.28 237 ILE D O 1
ATOM 10090 N N . VAL D 1 238 ? 45.475 11.148 32.970 1.00 17.21 238 VAL D N 1
ATOM 10091 C CA . VAL D 1 238 ? 44.061 10.797 32.920 1.00 15.14 238 VAL D CA 1
ATOM 10092 C C . VAL D 1 238 ? 43.929 9.280 33.029 1.00 14.29 238 VAL D C 1
ATOM 10093 O O . VAL D 1 238 ? 44.616 8.544 32.332 1.00 13.62 238 VAL D O 1
ATOM 10097 N N . HIS D 1 239 ? 43.060 8.818 33.918 1.00 15.19 239 HIS D N 1
ATOM 10098 C CA . HIS D 1 239 ? 42.841 7.385 34.073 1.00 15.27 239 HIS D CA 1
ATOM 10099 C C . HIS D 1 239 ? 41.366 7.071 33.884 1.00 13.31 239 HIS D C 1
ATOM 10100 O O . HIS D 1 239 ? 40.498 7.760 34.423 1.00 12.36 239 HIS D O 1
ATOM 10107 N N . GLY D 1 240 ? 41.103 6.030 33.102 1.00 14.04 240 GLY D N 1
ATOM 10108 C CA . GLY D 1 240 ? 39.743 5.601 32.840 1.00 13.34 240 GLY D CA 1
ATOM 10109 C C . GLY D 1 240 ? 39.675 4.102 33.059 1.00 14.13 240 GLY D C 1
ATOM 10110 O O . GLY D 1 240 ? 40.703 3.450 33.221 1.00 12.97 240 GLY D O 1
ATOM 10111 N N . LYS D 1 241 ? 38.478 3.538 33.054 1.00 12.22 241 LYS D N 1
ATOM 10112 C CA . LYS D 1 241 ? 38.353 2.106 33.259 1.00 16.03 241 LYS D CA 1
ATOM 10113 C C . LYS D 1 241 ? 39.046 1.228 32.207 1.00 14.84 241 LYS D C 1
ATOM 10114 O O . LYS D 1 241 ? 39.384 0.079 32.489 1.00 15.32 241 LYS D O 1
ATOM 10120 N N . LYS D 1 242 ? 39.273 1.767 31.012 1.00 15.33 242 LYS D N 1
ATOM 10121 C CA . LYS D 1 242 ? 39.916 1.011 29.935 1.00 16.93 242 LYS D CA 1
ATOM 10122 C C . LYS D 1 242 ? 41.345 1.429 29.590 1.00 16.28 242 LYS D C 1
ATOM 10123 O O . LYS D 1 242 ? 41.957 0.834 28.699 1.00 12.13 242 LYS D O 1
ATOM 10129 N N . GLY D 1 243 ? 41.882 2.443 30.267 1.00 17.29 243 GLY D N 1
ATOM 10130 C CA . GLY D 1 243 ? 43.242 2.860 29.942 1.00 17.96 243 GLY D CA 1
ATOM 10131 C C . GLY D 1 243 ? 43.739 4.129 30.613 1.00 17.37 243 GLY D C 1
ATOM 10132 O O . GLY D 1 243 ? 43.064 4.683 31.472 1.00 18.10 243 GLY D O 1
ATOM 10133 N N . SER D 1 244 ? 44.923 4.586 30.207 1.00 18.82 244 SER D N 1
ATOM 10134 C CA . SER D 1 244 ? 45.530 5.792 30.762 1.00 17.41 244 SER D CA 1
ATOM 10135 C C . SER D 1 244 ? 46.128 6.678 29.664 1.00 16.94 244 SER D C 1
ATOM 10136 O O . SER D 1 244 ? 46.485 6.204 28.584 1.00 16.71 244 SER D O 1
ATOM 10139 N N . PHE D 1 245 ? 46.239 7.965 29.970 1.00 13.75 245 PHE D N 1
ATOM 10140 C CA . PHE D 1 245 ? 46.834 8.954 29.077 1.00 15.04 245 PHE D CA 1
ATOM 10141 C C . PHE D 1 245 ? 47.796 9.742 29.965 1.00 16.08 245 PHE D C 1
ATOM 10142 O O . PHE D 1 245 ? 47.431 10.136 31.078 1.00 13.73 245 PHE D O 1
ATOM 10150 N N . ILE D 1 246 ? 49.021 9.943 29.477 1.00 15.72 246 ILE D N 1
ATOM 10151 C CA . ILE D 1 246 ? 50.038 10.691 30.201 1.00 17.92 246 ILE D CA 1
ATOM 10152 C C . ILE D 1 246 ? 50.666 11.685 29.239 1.00 18.75 246 ILE D C 1
ATOM 10153 O O . ILE D 1 246 ? 50.916 11.356 28.078 1.00 19.34 246 ILE D O 1
ATOM 10158 N N . LYS D 1 247 ? 50.922 12.898 29.723 1.00 18.61 247 LYS D N 1
ATOM 10159 C CA . LYS D 1 247 ? 51.525 13.939 28.899 1.00 20.37 247 LYS D CA 1
ATOM 10160 C C . LYS D 1 247 ? 52.481 14.804 29.704 1.00 19.57 247 LYS D C 1
ATOM 10161 O O . LYS D 1 247 ? 52.076 15.455 30.668 1.00 19.81 247 LYS D O 1
ATOM 10167 N N . TYR D 1 248 ? 53.753 14.799 29.316 1.00 20.55 248 TYR D N 1
ATOM 10168 C CA . TYR D 1 248 ? 54.746 15.633 29.982 1.00 22.51 248 TYR D CA 1
ATOM 10169 C C . TYR D 1 248 ? 54.923 16.879 29.122 1.00 22.69 248 TYR D C 1
ATOM 10170 O O . TYR D 1 248 ? 54.863 16.804 27.893 1.00 23.03 248 TYR D O 1
ATOM 10179 N N . GLY D 1 249 ? 55.136 18.022 29.756 1.00 22.63 249 GLY D N 1
ATOM 10180 C CA . GLY D 1 249 ? 55.338 19.230 28.974 1.00 23.42 249 GLY D CA 1
ATOM 10181 C C . GLY D 1 249 ? 54.125 20.124 28.874 1.00 22.23 249 GLY D C 1
ATOM 10182 O O . GLY D 1 249 ? 53.002 19.661 28.647 1.00 20.37 249 GLY D O 1
ATOM 10183 N N . ILE D 1 250 ? 54.358 21.421 29.043 1.00 21.28 250 ILE D N 1
ATOM 10184 C CA . ILE D 1 250 ? 53.286 22.403 28.979 1.00 20.83 250 ILE D CA 1
ATOM 10185 C C . ILE D 1 250 ? 53.324 23.126 27.631 1.00 20.00 250 ILE D C 1
ATOM 10186 O O . ILE D 1 250 ? 54.351 23.136 26.952 1.00 17.64 250 ILE D O 1
ATOM 10191 N N . ASP D 1 251 ? 52.194 23.705 27.244 1.00 19.20 251 ASP D N 1
ATOM 10192 C CA . ASP D 1 251 ? 52.093 24.448 25.993 1.00 20.79 251 ASP D CA 1
ATOM 10193 C C . ASP D 1 251 ? 53.278 25.410 25.903 1.00 20.53 251 ASP D C 1
ATOM 10194 O O . ASP D 1 251 ? 53.640 26.051 26.889 1.00 19.28 251 ASP D O 1
ATOM 10199 N N . GLN D 1 252 ? 53.856 25.529 24.713 1.00 20.89 252 GLN D N 1
ATOM 10200 C CA . GLN D 1 252 ? 55.034 26.364 24.497 1.00 21.04 252 GLN D CA 1
ATOM 10201 C C . GLN D 1 252 ? 54.852 27.788 23.970 1.00 22.26 252 GLN D C 1
ATOM 10202 O O . GLN D 1 252 ? 55.840 28.461 23.663 1.00 21.24 252 GLN D O 1
ATOM 10208 N N . GLN D 1 253 ? 53.610 28.254 23.870 1.00 23.09 253 GLN D N 1
ATOM 10209 C CA . GLN D 1 253 ? 53.352 29.603 23.380 1.00 23.44 253 GLN D CA 1
ATOM 10210 C C . GLN D 1 253 ? 54.003 30.665 24.269 1.00 24.75 253 GLN D C 1
ATOM 10211 O O . GLN D 1 253 ? 54.679 31.566 23.772 1.00 24.03 253 GLN D O 1
ATOM 10217 N N . GLU D 1 254 ? 53.815 30.550 25.577 1.00 24.88 254 GLU D N 1
ATOM 10218 C CA . GLU D 1 254 ? 54.390 31.512 26.509 1.00 29.21 254 GLU D CA 1
ATOM 10219 C C . GLU D 1 254 ? 55.914 31.595 26.421 1.00 27.90 254 GLU D C 1
ATOM 10220 O O . GLU D 1 254 ? 56.482 32.677 26.524 1.00 30.02 254 GLU D O 1
ATOM 10226 N N . THR D 1 255 ? 56.572 30.456 26.234 1.00 28.16 255 THR D N 1
ATOM 10227 C CA . THR D 1 255 ? 58.026 30.432 26.129 1.00 29.02 255 THR D CA 1
ATOM 10228 C C . THR D 1 255 ? 58.449 31.175 24.872 1.00 29.49 255 THR D C 1
ATOM 10229 O O . THR D 1 255 ? 59.428 31.922 24.879 1.00 29.64 255 THR D O 1
ATOM 10233 N N . SER D 1 256 ? 57.709 30.958 23.790 1.00 29.08 256 SER D N 1
ATOM 10234 C CA . SER D 1 256 ? 58.017 31.617 22.530 1.00 29.61 256 SER D CA 1
ATOM 10235 C C . SER D 1 256 ? 57.805 33.126 22.626 1.00 29.11 256 SER D C 1
ATOM 10236 O O . SER D 1 256 ? 58.644 33.912 22.176 1.00 29.97 256 SER D O 1
ATOM 10239 N N . LEU D 1 257 ? 56.686 33.522 23.220 1.00 29.01 257 LEU D N 1
ATOM 10240 C CA . LEU D 1 257 ? 56.357 34.934 23.367 1.00 32.12 257 LEU D CA 1
ATOM 10241 C C . LEU D 1 257 ? 57.393 35.690 24.209 1.00 34.26 257 LEU D C 1
ATOM 10242 O O . LEU D 1 257 ? 57.698 36.847 23.923 1.00 35.32 257 LEU D O 1
ATOM 10247 N N . LYS D 1 258 ? 57.933 35.036 25.236 1.00 35.88 258 LYS D N 1
ATOM 10248 C CA . LYS D 1 258 ? 58.941 35.660 26.089 1.00 38.23 258 LYS D CA 1
ATOM 10249 C C . LYS D 1 258 ? 60.277 35.743 25.361 1.00 40.52 258 LYS D C 1
ATOM 10250 O O . LYS D 1 258 ? 61.132 36.553 25.717 1.00 42.30 258 LYS D O 1
ATOM 10256 N N . ALA D 1 259 ? 60.454 34.898 24.350 1.00 41.87 259 ALA D N 1
ATOM 10257 C CA . ALA D 1 259 ? 61.688 34.879 23.575 1.00 44.14 259 ALA D CA 1
ATOM 10258 C C . ALA D 1 259 ? 61.552 35.637 22.256 1.00 45.46 259 ALA D C 1
ATOM 10259 O O . ALA D 1 259 ? 62.307 35.398 21.314 1.00 46.76 259 ALA D O 1
ATOM 10261 N N . ASN D 1 260 ? 60.580 36.537 22.188 1.00 46.09 260 ASN D N 1
ATOM 10262 C CA . ASN D 1 260 ? 60.357 37.342 20.992 1.00 46.36 260 ASN D CA 1
ATOM 10263 C C . ASN D 1 260 ? 60.007 36.592 19.708 1.00 44.88 260 ASN D C 1
ATOM 10264 O O . ASN D 1 260 ? 60.419 36.994 18.620 1.00 43.72 260 ASN D O 1
ATOM 10269 N N . ILE D 1 261 ? 59.258 35.501 19.829 1.00 43.27 261 ILE D N 1
ATOM 10270 C CA . ILE D 1 261 ? 58.836 34.745 18.652 1.00 40.68 261 ILE D CA 1
ATOM 10271 C C . ILE D 1 261 ? 57.322 34.910 18.576 1.00 38.37 261 ILE D C 1
ATOM 10272 O O . ILE D 1 261 ? 56.602 34.478 19.472 1.00 37.50 261 ILE D O 1
ATOM 10285 N N . PRO D 1 263 ? 53.344 34.585 16.866 1.00 32.87 263 PRO D N 1
ATOM 10286 C CA . PRO D 1 263 ? 52.504 33.567 16.226 1.00 33.19 263 PRO D CA 1
ATOM 10287 C C . PRO D 1 263 ? 52.657 33.638 14.713 1.00 33.55 263 PRO D C 1
ATOM 10288 O O . PRO D 1 263 ? 52.653 34.723 14.137 1.00 33.35 263 PRO D O 1
ATOM 10292 N N . GLY D 1 264 ? 52.804 32.484 14.075 1.00 34.38 264 GLY D N 1
ATOM 10293 C CA . GLY D 1 264 ? 52.959 32.459 12.632 1.00 36.11 264 GLY D CA 1
ATOM 10294 C C . GLY D 1 264 ? 54.404 32.522 12.172 1.00 36.51 264 GLY D C 1
ATOM 10295 O O . GLY D 1 264 ? 54.689 32.344 10.989 1.00 36.96 264 GLY D O 1
ATOM 10296 N N . GLU D 1 265 ? 55.327 32.778 13.094 1.00 36.49 265 GLU D N 1
ATOM 10297 C CA . GLU D 1 265 ? 56.734 32.847 12.720 1.00 36.52 265 GLU D CA 1
ATOM 10298 C C . GLU D 1 265 ? 57.378 31.485 12.931 1.00 36.90 265 GLU D C 1
ATOM 10299 O O . GLU D 1 265 ? 56.954 30.718 13.795 1.00 38.53 265 GLU D O 1
ATOM 10305 N N . PRO D 1 266 ? 58.412 31.160 12.141 1.00 37.25 266 PRO D N 1
ATOM 10306 C CA . PRO D 1 266 ? 59.076 29.861 12.295 1.00 36.91 266 PRO D CA 1
ATOM 10307 C C . PRO D 1 266 ? 59.529 29.575 13.727 1.00 35.24 266 PRO D C 1
ATOM 10308 O O . PRO D 1 266 ? 60.130 30.423 14.390 1.00 35.59 266 PRO D O 1
ATOM 10312 N N . GLY D 1 267 ? 59.212 28.377 14.208 1.00 33.21 267 GLY D N 1
ATOM 10313 C CA . GLY D 1 267 ? 59.591 28.001 15.560 1.00 30.62 267 GLY D CA 1
ATOM 10314 C C . GLY D 1 267 ? 58.608 28.405 16.653 1.00 30.25 267 GLY D C 1
ATOM 10315 O O . GLY D 1 267 ? 58.811 28.054 17.818 1.00 30.71 267 GLY D O 1
ATOM 10316 N N . PHE D 1 268 ? 57.544 29.132 16.310 1.00 26.65 268 PHE D N 1
ATOM 10317 C CA . PHE D 1 268 ? 56.582 29.540 17.333 1.00 24.76 268 PHE D CA 1
ATOM 10318 C C . PHE D 1 268 ? 55.941 28.338 18.016 1.00 25.48 268 PHE D C 1
ATOM 10319 O O . PHE D 1 268 ? 55.357 27.482 17.356 1.00 24.82 268 PHE D O 1
ATOM 10327 N N . ALA D 1 269 ? 56.053 28.283 19.339 1.00 24.65 269 ALA D N 1
ATOM 10328 C CA . ALA D 1 269 ? 55.473 27.196 20.115 1.00 25.85 269 ALA D CA 1
ATOM 10329 C C . ALA D 1 269 ? 56.055 25.814 19.803 1.00 26.26 269 ALA D C 1
ATOM 10330 O O . ALA D 1 269 ? 55.408 24.800 20.075 1.00 25.68 269 ALA D O 1
ATOM 10332 N N . ALA D 1 270 ? 57.262 25.771 19.242 1.00 28.68 270 ALA D N 1
ATOM 10333 C CA . ALA D 1 270 ? 57.914 24.500 18.914 1.00 28.21 270 ALA D CA 1
ATOM 10334 C C . ALA D 1 270 ? 57.811 23.596 20.130 1.00 28.92 270 ALA D C 1
ATOM 10335 O O . ALA D 1 270 ? 58.066 24.027 21.251 1.00 27.53 270 ALA D O 1
ATOM 10337 N N . ASP D 1 271 ? 57.441 22.341 19.908 1.00 31.79 271 ASP D N 1
ATOM 10338 C CA . ASP D 1 271 ? 57.274 21.400 21.009 1.00 33.98 271 ASP D CA 1
ATOM 10339 C C . ASP D 1 271 ? 57.459 19.963 20.511 1.00 34.14 271 ASP D C 1
ATOM 10340 O O . ASP D 1 271 ? 56.774 19.527 19.589 1.00 33.47 271 ASP D O 1
ATOM 10345 N N . ASP D 1 272 ? 58.379 19.230 21.128 1.00 35.76 272 ASP D N 1
ATOM 10346 C CA . ASP D 1 272 ? 58.630 17.852 20.725 1.00 36.95 272 ASP D CA 1
ATOM 10347 C C . ASP D 1 272 ? 57.948 16.804 21.611 1.00 35.66 272 ASP D C 1
ATOM 10348 O O . ASP D 1 272 ? 57.856 15.635 21.229 1.00 36.13 272 ASP D O 1
ATOM 10353 N N . SER D 1 273 ? 57.468 17.216 22.781 1.00 32.75 273 SER D N 1
ATOM 10354 C CA . SER D 1 273 ? 56.799 16.297 23.706 1.00 31.46 273 SER D CA 1
ATOM 10355 C C . SER D 1 273 ? 55.612 15.620 23.019 1.00 30.22 273 SER D C 1
ATOM 10356 O O . SER D 1 273 ? 55.146 16.083 21.985 1.00 30.20 273 SER D O 1
ATOM 10359 N N . VAL D 1 274 ? 55.127 14.525 23.595 1.00 29.67 274 VAL D N 1
ATOM 10360 C CA . VAL D 1 2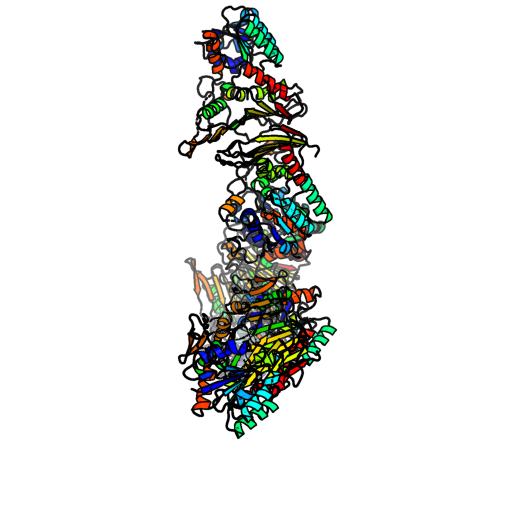74 ? 53.988 13.808 23.030 1.00 30.00 274 VAL D CA 1
ATOM 10361 C C . VAL D 1 274 ? 53.090 13.234 24.117 1.00 29.35 274 VAL D C 1
ATOM 10362 O O . VAL D 1 274 ? 53.527 13.012 25.243 1.00 31.26 274 VAL D O 1
ATOM 10366 N N . GLY D 1 275 ? 51.827 13.018 23.772 1.00 28.55 275 GLY D N 1
ATOM 10367 C CA . GLY D 1 275 ? 50.882 12.447 24.711 1.00 28.32 275 GLY D CA 1
ATOM 10368 C C . GLY D 1 275 ? 50.963 10.937 24.578 1.00 29.29 275 GLY D C 1
ATOM 10369 O O . GLY D 1 275 ? 50.993 10.403 23.465 1.00 28.97 275 GLY D O 1
ATOM 10370 N N . VAL D 1 276 ? 51.015 10.241 25.704 1.00 27.73 276 VAL D N 1
ATOM 10371 C CA . VAL D 1 276 ? 51.117 8.794 25.672 1.00 28.50 276 VAL D CA 1
ATOM 10372 C C . VAL D 1 276 ? 49.814 8.139 26.069 1.00 27.51 276 VAL D C 1
ATOM 10373 O O . VAL D 1 276 ? 49.176 8.528 27.045 1.00 28.13 276 VAL D O 1
ATOM 10377 N N . LEU D 1 277 ? 49.428 7.133 25.299 1.00 26.25 277 LEU D N 1
ATOM 10378 C CA . LEU D 1 277 ? 48.191 6.426 25.546 1.00 26.61 277 LEU D CA 1
ATOM 10379 C C . LEU D 1 277 ? 48.449 4.922 25.619 1.00 25.99 277 LEU D C 1
ATOM 10380 O O . LEU D 1 277 ? 49.260 4.384 24.869 1.00 26.90 277 LEU D O 1
ATOM 10385 N N . GLU D 1 278 ? 47.781 4.264 26.563 1.00 24.68 278 GLU D N 1
ATOM 10386 C CA . GLU D 1 278 ? 47.875 2.822 26.741 1.00 22.43 278 GLU D CA 1
ATOM 10387 C C . GLU D 1 278 ? 46.499 2.398 27.209 1.00 21.72 278 GLU D C 1
ATOM 10388 O O . GLU D 1 278 ? 46.040 2.812 28.283 1.00 19.85 278 GLU D O 1
ATOM 10394 N N . TYR D 1 279 ? 45.834 1.584 26.397 1.00 19.48 279 TYR D N 1
ATOM 10395 C CA . TYR D 1 279 ? 44.480 1.141 26.716 1.00 17.18 279 TYR D CA 1
ATOM 10396 C C . TYR D 1 279 ? 44.150 -0.257 26.196 1.00 17.45 279 TYR D C 1
ATOM 10397 O O . TYR D 1 279 ? 44.861 -0.818 25.362 1.00 15.59 279 TYR D O 1
ATOM 10406 N N . VAL D 1 280 ? 43.043 -0.805 26.677 1.00 16.81 280 VAL D N 1
ATOM 10407 C CA . VAL D 1 280 ? 42.642 -2.136 26.265 1.00 17.61 280 VAL D CA 1
ATOM 10408 C C . VAL D 1 280 ? 41.501 -2.020 25.267 1.00 19.22 280 VAL D C 1
ATOM 10409 O O . VAL D 1 280 ? 40.492 -1.378 25.540 1.00 18.38 280 VAL D O 1
ATOM 10413 N N . ASN D 1 281 ? 41.675 -2.617 24.090 1.00 20.99 281 ASN D N 1
ATOM 10414 C CA . ASN D 1 281 ? 40.638 -2.551 23.067 1.00 23.04 281 ASN D CA 1
ATOM 10415 C C . ASN D 1 281 ? 39.505 -3.525 23.361 1.00 25.46 281 ASN D C 1
ATOM 10416 O O . ASN D 1 281 ? 39.530 -4.226 24.371 1.00 26.45 281 ASN D O 1
ATOM 10421 N N . ASP D 1 282 ? 38.513 -3.553 22.478 1.00 30.71 282 ASP D N 1
ATOM 10422 C CA . ASP D 1 282 ? 37.356 -4.430 22.631 1.00 35.13 282 ASP D CA 1
ATOM 10423 C C . ASP D 1 282 ? 37.750 -5.899 22.635 1.00 36.38 282 ASP D C 1
ATOM 10424 O O . ASP D 1 282 ? 37.057 -6.735 23.217 1.00 37.53 282 ASP D O 1
ATOM 10429 N N . GLU D 1 283 ? 38.869 -6.208 21.987 1.00 37.12 283 GLU D N 1
ATOM 10430 C CA . GLU D 1 283 ? 39.362 -7.579 21.918 1.00 36.30 283 GLU D CA 1
ATOM 10431 C C . GLU D 1 283 ? 40.122 -7.935 23.190 1.00 33.50 283 GLU D C 1
ATOM 10432 O O . GLU D 1 283 ? 40.599 -9.055 23.342 1.00 33.84 283 GLU D O 1
ATOM 10438 N N . GLY D 1 284 ? 40.233 -6.978 24.107 1.00 30.35 284 GLY D N 1
ATOM 10439 C CA . GLY D 1 284 ? 40.940 -7.232 25.351 1.00 24.23 284 GLY D CA 1
ATOM 10440 C C . GLY D 1 284 ? 42.452 -7.103 25.245 1.00 21.78 284 GLY D C 1
ATOM 10441 O O . GLY D 1 284 ? 43.171 -7.419 26.184 1.00 19.85 284 GLY D O 1
ATOM 10442 N N . VAL D 1 285 ? 42.942 -6.619 24.111 1.00 20.71 285 VAL D N 1
ATOM 10443 C CA . VAL D 1 285 ? 44.383 -6.474 23.914 1.00 20.18 285 VAL D CA 1
ATOM 10444 C C . VAL D 1 285 ? 44.878 -5.080 24.311 1.00 19.31 285 VAL D C 1
ATOM 10445 O O . VAL D 1 285 ? 44.192 -4.090 24.100 1.00 18.68 285 VAL D O 1
ATOM 10449 N N . THR D 1 286 ? 46.073 -5.004 24.885 1.00 21.58 286 THR D N 1
ATOM 10450 C CA . THR D 1 286 ? 46.626 -3.712 25.266 1.00 22.23 286 THR D CA 1
ATOM 10451 C C . THR D 1 286 ? 47.228 -3.040 24.032 1.00 22.84 286 THR D C 1
ATOM 10452 O O . THR D 1 286 ? 48.005 -3.644 23.282 1.00 22.72 286 THR D O 1
ATOM 10456 N N . VAL D 1 287 ? 46.848 -1.788 23.821 1.00 22.04 287 VAL D N 1
ATOM 10457 C CA . VAL D 1 287 ? 47.324 -1.009 22.692 1.00 22.67 287 VAL D CA 1
ATOM 10458 C C . VAL D 1 287 ? 48.077 0.217 23.198 1.00 24.63 287 VAL D C 1
ATOM 10459 O O . VAL D 1 287 ? 47.610 0.908 24.106 1.00 22.15 287 VAL D O 1
ATOM 10463 N N . ARG D 1 288 ? 49.238 0.482 22.610 1.00 25.44 288 ARG D N 1
ATOM 10464 C CA . ARG D 1 288 ? 50.037 1.637 22.994 1.00 29.43 288 ARG D CA 1
ATOM 10465 C C . ARG D 1 288 ? 50.129 2.611 21.811 1.00 30.93 288 ARG D C 1
ATOM 10466 O O . ARG D 1 288 ? 50.367 2.194 20.672 1.00 30.67 288 ARG D O 1
ATOM 10474 N N . GLU D 1 289 ? 49.922 3.898 22.089 1.00 31.47 289 GLU D N 1
ATOM 10475 C CA . GLU D 1 289 ? 49.961 4.949 21.070 1.00 34.23 289 GLU D CA 1
ATOM 10476 C C . GLU D 1 289 ? 50.687 6.213 21.540 1.00 35.21 289 GLU D C 1
ATOM 10477 O O . GLU D 1 289 ? 50.695 6.534 22.730 1.00 34.16 289 GLU D O 1
ATOM 10483 N N . GLU D 1 290 ? 51.276 6.927 20.584 1.00 36.40 290 GLU D N 1
ATOM 10484 C CA . GLU D 1 290 ? 51.979 8.183 20.843 1.00 39.91 290 GLU D CA 1
ATOM 10485 C C . GLU D 1 290 ? 51.112 9.249 20.169 1.00 39.78 290 GLU D C 1
ATOM 10486 O O . GLU D 1 290 ? 50.735 9.091 19.010 1.00 40.28 290 GLU D O 1
ATOM 10500 N N . LYS D 1 292 ? 50.730 13.163 18.847 1.00 40.99 292 LYS D N 1
ATOM 10501 C CA . LYS D 1 292 ? 51.425 14.410 18.555 1.00 40.29 292 LYS D CA 1
ATOM 10502 C C . LYS D 1 292 ? 50.574 15.465 19.252 1.00 39.58 292 LYS D C 1
ATOM 10503 O O . LYS D 1 292 ? 49.349 15.450 19.130 1.00 38.67 292 LYS D O 1
ATOM 10509 N N . PRO D 1 293 ? 51.203 16.387 20.003 1.00 38.85 293 PRO D N 1
ATOM 10510 C CA . PRO D 1 293 ? 50.423 17.418 20.697 1.00 37.77 293 PRO D CA 1
ATOM 10511 C C . PRO D 1 293 ? 49.541 18.206 19.740 1.00 37.17 293 PRO D C 1
ATOM 10512 O O . PRO D 1 293 ? 49.938 18.501 18.614 1.00 35.41 293 PRO D O 1
ATOM 10516 N N . GLU D 1 294 ? 48.334 18.528 20.183 1.00 37.28 294 GLU D N 1
ATOM 10517 C CA . GLU D 1 294 ? 47.430 19.309 19.358 1.00 38.30 294 GLU D CA 1
ATOM 10518 C C . GLU D 1 294 ? 48.020 20.711 19.307 1.00 38.42 294 GLU D C 1
ATOM 10519 O O . GLU D 1 294 ? 48.588 21.174 20.292 1.00 38.25 294 GLU D O 1
ATOM 10533 N N . GLY D 1 296 ? 48.510 24.521 19.684 1.00 32.27 296 GLY D N 1
ATOM 10534 C CA . GLY D 1 296 ? 47.924 25.489 20.600 1.00 29.93 296 GLY D CA 1
ATOM 10535 C C . GLY D 1 296 ? 47.859 26.873 19.973 1.00 27.75 296 GLY D C 1
ATOM 10536 O O . GLY D 1 296 ? 48.773 27.273 19.254 1.00 29.39 296 GLY D O 1
ATOM 10537 N N . ASP D 1 297 ? 46.788 27.613 20.236 1.00 25.60 297 ASP D N 1
ATOM 10538 C CA . ASP D 1 297 ? 46.643 28.955 19.664 1.00 23.41 297 ASP D CA 1
ATOM 10539 C C . ASP D 1 297 ? 45.702 29.830 20.494 1.00 22.77 297 ASP D C 1
ATOM 10540 O O . ASP D 1 297 ? 44.483 29.697 20.406 1.00 21.63 297 ASP D O 1
ATOM 10545 N N . TYR D 1 298 ? 46.268 30.726 21.303 1.00 20.16 298 TYR D N 1
ATOM 10546 C CA . TYR D 1 298 ? 45.441 31.605 22.123 1.00 19.35 298 TYR D CA 1
ATOM 10547 C C . TYR D 1 298 ? 44.532 32.485 21.274 1.00 18.45 298 TYR D C 1
ATOM 10548 O O . TYR D 1 298 ? 43.449 32.875 21.706 1.00 18.90 298 TYR D O 1
ATOM 10557 N N . GLY D 1 299 ? 44.981 32.789 20.064 1.00 20.31 299 GLY D N 1
ATOM 10558 C CA . GLY D 1 299 ? 44.199 33.621 19.169 1.00 20.00 299 GLY D CA 1
ATOM 10559 C C . GLY D 1 299 ? 42.813 33.065 18.922 1.00 20.21 299 GLY D C 1
ATOM 10560 O O . GLY D 1 299 ? 41.916 33.807 18.534 1.00 19.58 299 GLY D O 1
ATOM 10561 N N . ARG D 1 300 ? 42.638 31.763 19.151 1.00 19.57 300 ARG D N 1
ATOM 10562 C CA . ARG D 1 300 ? 41.348 31.110 18.955 1.00 21.19 300 ARG D CA 1
ATOM 10563 C C . ARG D 1 300 ? 40.262 31.724 19.842 1.00 21.50 300 ARG D C 1
ATOM 10564 O O . ARG D 1 300 ? 39.070 31.527 19.605 1.00 22.28 300 ARG D O 1
ATOM 10572 N N . VAL D 1 301 ? 40.664 32.475 20.862 1.00 20.24 301 VAL D N 1
ATOM 10573 C CA . VAL D 1 301 ? 39.675 33.137 21.704 1.00 19.71 301 VAL D CA 1
ATOM 10574 C C . VAL D 1 301 ? 39.033 34.216 20.825 1.00 18.50 301 VAL D C 1
ATOM 10575 O O . VAL D 1 301 ? 37.813 34.334 20.771 1.00 18.17 301 VAL D O 1
ATOM 10579 N N . TYR D 1 302 ? 39.858 34.994 20.130 1.00 19.93 302 TYR D N 1
ATOM 10580 C CA . TYR D 1 302 ? 39.341 36.044 19.249 1.00 22.63 302 TYR D CA 1
ATOM 10581 C C . TYR D 1 302 ? 38.560 35.462 18.070 1.00 23.37 302 TYR D C 1
ATOM 10582 O O . TYR D 1 302 ? 37.599 36.068 17.597 1.00 23.43 302 TYR D O 1
ATOM 10591 N N . ASP D 1 303 ? 38.966 34.290 17.587 1.00 24.57 303 ASP D N 1
ATOM 10592 C CA . ASP D 1 303 ? 38.231 33.672 16.496 1.00 26.13 303 ASP D CA 1
ATOM 10593 C C . ASP D 1 303 ? 36.837 33.295 16.997 1.00 25.63 303 ASP D C 1
ATOM 10594 O O . ASP D 1 303 ? 35.875 33.342 16.237 1.00 27.84 303 ASP D O 1
ATOM 10599 N N . ALA D 1 304 ? 36.727 32.945 18.278 1.00 25.74 304 ALA D N 1
ATOM 10600 C CA . ALA D 1 304 ? 35.430 32.589 18.860 1.00 25.42 304 ALA D CA 1
ATOM 10601 C C . ALA D 1 304 ? 34.608 33.854 19.086 1.00 25.19 304 ALA D C 1
ATOM 10602 O O . ALA D 1 304 ? 33.411 33.883 18.807 1.00 25.39 304 ALA D O 1
ATOM 10604 N N . LEU D 1 305 ? 35.257 34.898 19.593 1.00 25.78 305 LEU D N 1
ATOM 10605 C CA . LEU D 1 305 ? 34.587 36.173 19.841 1.00 26.35 305 LEU D CA 1
ATOM 10606 C C . LEU D 1 305 ? 34.045 36.718 18.526 1.00 27.10 305 LEU D C 1
ATOM 10607 O O . LEU D 1 305 ? 33.003 37.372 18.498 1.00 27.24 305 LEU D O 1
ATOM 10612 N N . TYR D 1 306 ? 34.763 36.442 17.442 1.00 28.83 306 TYR D N 1
ATOM 10613 C CA . TYR D 1 306 ? 34.347 36.872 16.116 1.00 30.61 306 TYR D CA 1
ATOM 10614 C C . TYR D 1 306 ? 33.078 36.117 15.709 1.00 32.51 306 TYR D C 1
ATOM 10615 O O . TYR D 1 306 ? 32.126 36.719 15.222 1.00 31.58 306 TYR D O 1
ATOM 10624 N N . GLN D 1 307 ? 33.073 34.797 15.901 1.00 33.55 307 GLN D N 1
ATOM 10625 C CA . GLN D 1 307 ? 31.911 33.971 15.558 1.00 34.44 307 GLN D CA 1
ATOM 10626 C C . GLN D 1 307 ? 30.688 34.488 16.325 1.00 34.54 307 GLN D C 1
ATOM 10627 O O . GLN D 1 307 ? 29.603 34.631 15.760 1.00 33.87 307 GLN D O 1
ATOM 10633 N N . THR D 1 308 ? 30.876 34.762 17.616 1.00 33.92 308 THR D N 1
ATOM 10634 C CA . THR D 1 308 ? 29.802 35.255 18.480 1.00 33.46 308 THR D CA 1
ATOM 10635 C C . THR D 1 308 ? 29.279 36.634 18.066 1.00 34.46 308 THR D C 1
ATOM 10636 O O . THR D 1 308 ? 28.079 36.822 17.870 1.00 33.67 308 THR D O 1
ATOM 10640 N N . ILE D 1 309 ? 30.188 37.595 17.946 1.00 35.51 309 ILE D N 1
ATOM 10641 C CA . ILE D 1 309 ? 29.841 38.965 17.574 1.00 36.05 309 ILE D CA 1
ATOM 10642 C C . ILE D 1 309 ? 29.326 39.115 16.144 1.00 37.66 309 ILE D C 1
ATOM 10643 O O . ILE D 1 309 ? 28.372 39.847 15.893 1.00 38.81 309 ILE D O 1
ATOM 10648 N N . THR D 1 310 ? 29.960 38.418 15.209 1.00 38.65 310 THR D N 1
ATOM 10649 C CA . THR D 1 310 ? 29.591 38.500 13.801 1.00 40.11 310 THR D CA 1
ATOM 10650 C C . THR D 1 310 ? 28.412 37.632 13.359 1.00 40.77 310 THR D C 1
ATOM 10651 O O . THR D 1 310 ? 27.559 38.088 12.594 1.00 40.98 310 THR D O 1
ATOM 10655 N N . HIS D 1 311 ? 28.362 36.388 13.826 1.00 40.23 311 HIS D N 1
ATOM 10656 C CA . HIS D 1 311 ? 27.284 35.487 13.429 1.00 41.08 311 HIS D CA 1
ATOM 10657 C C . HIS D 1 311 ? 26.388 35.046 14.583 1.00 41.00 311 HIS D C 1
ATOM 10658 O O . HIS D 1 311 ? 25.550 34.158 14.422 1.00 42.43 311 HIS D O 1
ATOM 10665 N N . GLY D 1 312 ? 26.573 35.663 15.746 1.00 40.03 312 GLY D N 1
ATOM 10666 C CA . GLY D 1 312 ? 25.759 35.330 16.903 1.00 38.70 312 GLY D CA 1
ATOM 10667 C C . GLY D 1 312 ? 26.014 33.983 17.565 1.00 37.04 312 GLY D C 1
ATOM 10668 O O . GLY D 1 312 ? 25.223 33.560 18.403 1.00 36.95 312 GLY D O 1
ATOM 10669 N N . ALA D 1 313 ? 27.104 33.308 17.208 1.00 36.41 313 ALA D N 1
ATOM 10670 C CA . ALA D 1 313 ? 27.424 32.008 17.801 1.00 34.55 313 ALA D CA 1
ATOM 10671 C C . ALA D 1 313 ? 27.548 32.128 19.323 1.00 33.92 313 ALA D C 1
ATOM 10672 O O . ALA D 1 313 ? 27.764 33.223 19.855 1.00 34.03 313 ALA D O 1
ATOM 10674 N N . PRO D 1 314 ? 27.407 31.006 20.049 1.00 33.06 314 PRO D N 1
ATOM 10675 C CA . PRO D 1 314 ? 27.523 31.101 21.511 1.00 32.57 314 PRO D CA 1
ATOM 10676 C C . PRO D 1 314 ? 28.955 31.352 21.984 1.00 32.09 314 PRO D C 1
ATOM 10677 O O . PRO D 1 314 ? 29.911 30.860 21.383 1.00 32.67 314 PRO D O 1
ATOM 10681 N N . ASN D 1 315 ? 29.097 32.120 23.060 1.00 30.55 315 ASN D N 1
ATOM 10682 C CA . ASN D 1 315 ? 30.414 32.443 23.604 1.00 31.31 315 ASN D CA 1
ATOM 10683 C C . ASN D 1 315 ? 31.218 31.179 23.895 1.00 31.93 315 ASN D C 1
ATOM 10684 O O . ASN D 1 315 ? 30.652 30.133 24.228 1.00 34.23 315 ASN D O 1
ATOM 10689 N N . TYR D 1 316 ? 32.538 31.266 23.777 1.00 29.99 316 TYR D N 1
ATOM 10690 C CA . TYR D 1 316 ? 33.357 30.093 24.024 1.00 27.68 316 TYR D CA 1
ATOM 10691 C C . TYR D 1 316 ? 33.283 29.660 25.491 1.00 27.36 316 TYR D C 1
ATOM 10692 O O . TYR D 1 316 ? 33.357 28.471 25.795 1.00 26.68 316 TYR D O 1
ATOM 10701 N N . VAL D 1 317 ? 33.119 30.616 26.400 1.00 26.47 317 VAL D N 1
ATOM 10702 C CA . VAL D 1 317 ? 33.011 30.289 27.822 1.00 25.86 317 VAL D CA 1
ATOM 10703 C C . VAL D 1 317 ? 31.571 30.496 28.296 1.00 26.71 317 VAL D C 1
ATOM 10704 O O . VAL D 1 317 ? 30.943 31.510 27.975 1.00 24.03 317 VAL D O 1
ATOM 10708 N N . LYS D 1 318 ? 31.044 29.537 29.054 1.00 28.23 318 LYS D N 1
ATOM 10709 C CA . LYS D 1 318 ? 29.677 29.648 29.562 1.00 30.00 318 LYS D CA 1
ATOM 10710 C C . LYS D 1 318 ? 29.657 30.393 30.892 1.00 30.38 318 LYS D C 1
ATOM 10711 O O . LYS D 1 318 ? 30.579 30.269 31.691 1.00 30.64 318 LYS D O 1
ATOM 10717 N N . GLU D 1 319 ? 28.607 31.180 31.122 1.00 30.62 319 GLU D N 1
ATOM 10718 C CA . GLU D 1 319 ? 28.489 31.951 32.358 1.00 31.05 319 GLU D CA 1
ATOM 10719 C C . GLU D 1 319 ? 28.639 31.108 33.627 1.00 28.99 319 GLU D C 1
ATOM 10720 O O . GLU D 1 319 ? 29.332 31.502 34.568 1.00 28.10 319 GLU D O 1
ATOM 10726 N N . SER D 1 320 ? 27.981 29.955 33.655 1.00 27.48 320 SER D N 1
ATOM 10727 C CA . SER D 1 320 ? 28.038 29.077 34.820 1.00 25.92 320 SER D CA 1
ATOM 10728 C C . SER D 1 320 ? 29.457 28.650 35.181 1.00 25.26 320 SER D C 1
ATOM 10729 O O . SER D 1 320 ? 29.774 28.468 36.359 1.00 25.01 320 SER D O 1
ATOM 10732 N N . GLU D 1 321 ? 30.308 28.492 34.169 1.00 25.84 321 GLU D N 1
ATOM 10733 C CA . GLU D 1 321 ? 31.688 28.064 34.389 1.00 26.71 321 GLU D CA 1
ATOM 10734 C C . GLU D 1 321 ? 32.507 29.136 35.111 1.00 27.62 321 GLU D C 1
ATOM 10735 O O . GLU D 1 321 ? 33.335 28.825 35.973 1.00 26.40 321 GLU D O 1
ATOM 10741 N N . VAL D 1 322 ? 32.283 30.396 34.748 1.00 25.87 322 VAL D N 1
ATOM 10742 C CA . VAL D 1 322 ? 32.997 31.495 35.384 1.00 24.85 322 VAL D CA 1
ATOM 10743 C C . VAL D 1 322 ? 32.578 31.561 36.846 1.00 23.67 322 VAL D C 1
ATOM 10744 O O . VAL D 1 322 ? 33.417 31.663 37.735 1.00 22.79 322 VAL D O 1
ATOM 10748 N N . LEU D 1 323 ? 31.272 31.493 37.081 1.00 22.32 323 LEU D N 1
ATOM 10749 C CA . LEU D 1 323 ? 30.724 31.551 38.433 1.00 23.01 323 LEU D CA 1
ATOM 10750 C C . LEU D 1 323 ? 31.168 30.384 39.315 1.00 21.72 323 LEU D C 1
ATOM 10751 O O . LEU D 1 323 ? 31.350 30.551 40.523 1.00 21.52 323 LEU D O 1
ATOM 10756 N N . THR D 1 324 ? 31.333 29.207 38.720 1.00 20.48 324 THR D N 1
ATOM 10757 C CA . THR D 1 324 ? 31.753 28.034 39.487 1.00 22.03 324 THR D CA 1
ATOM 10758 C C . THR D 1 324 ? 33.201 28.211 39.933 1.00 20.99 324 THR D C 1
ATOM 10759 O O . THR D 1 324 ? 33.553 27.880 41.064 1.00 20.38 324 THR D O 1
ATOM 10763 N N . ASN D 1 325 ? 34.030 28.751 39.044 1.00 21.75 325 ASN D N 1
ATOM 10764 C CA . ASN D 1 325 ? 35.447 28.982 39.332 1.00 23.27 325 ASN D CA 1
ATOM 10765 C C . ASN D 1 325 ? 35.606 29.986 40.479 1.00 23.85 325 ASN D C 1
ATOM 10766 O O . ASN D 1 325 ? 36.326 29.737 41.443 1.00 22.34 325 ASN D O 1
ATOM 10771 N N . LEU D 1 326 ? 34.927 31.123 40.369 1.00 24.83 326 LEU D N 1
ATOM 10772 C CA . LEU D 1 326 ? 35.002 32.153 41.401 1.00 26.10 326 LEU D CA 1
ATOM 10773 C C . LEU D 1 326 ? 34.493 31.629 42.744 1.00 26.69 326 LEU D C 1
ATOM 10774 O O . LEU D 1 326 ? 35.057 31.941 43.790 1.00 28.27 326 LEU D O 1
ATOM 10779 N N . GLU D 1 327 ? 33.426 30.839 42.722 1.00 27.49 327 GLU D N 1
ATOM 10780 C CA . GLU D 1 327 ? 32.899 30.299 43.970 1.00 28.67 327 GLU D CA 1
ATOM 10781 C C . GLU D 1 327 ? 33.945 29.386 44.603 1.00 28.77 327 GLU D C 1
ATOM 10782 O O . GLU D 1 327 ? 34.302 29.552 45.774 1.00 27.92 327 GLU D O 1
ATOM 10788 N N . ILE D 1 328 ? 34.441 28.430 43.820 1.00 26.42 328 ILE D N 1
ATOM 10789 C CA . ILE D 1 328 ? 35.437 27.490 44.321 1.00 27.06 328 ILE D CA 1
ATOM 10790 C C . ILE D 1 328 ? 36.647 28.198 44.924 1.00 26.28 328 ILE D C 1
ATOM 10791 O O . ILE D 1 328 ? 37.163 27.775 45.961 1.00 24.95 328 ILE D O 1
ATOM 10796 N N . LEU D 1 329 ? 37.099 29.276 44.289 1.00 26.55 329 LEU D N 1
ATOM 10797 C CA . LEU D 1 329 ? 38.251 30.009 44.813 1.00 28.02 329 LEU D CA 1
ATOM 10798 C C . LEU D 1 329 ? 37.938 30.694 46.145 1.00 27.77 329 LEU D C 1
ATOM 10799 O O . LEU D 1 329 ? 38.699 30.568 47.103 1.00 27.29 329 LEU D O 1
ATOM 10804 N N . GLU D 1 330 ? 36.817 31.404 46.217 1.00 29.09 330 GLU D N 1
ATOM 10805 C CA . GLU D 1 330 ? 36.466 32.101 47.451 1.00 31.32 330 GLU D CA 1
ATOM 10806 C C . GLU D 1 330 ? 36.309 31.140 48.624 1.00 31.11 330 GLU D C 1
ATOM 10807 O O . GLU D 1 330 ? 36.859 31.375 49.698 1.00 31.55 330 GLU D O 1
ATOM 10813 N N . ARG D 1 331 ? 35.571 30.054 48.416 1.00 29.50 331 ARG D N 1
ATOM 10814 C CA . ARG D 1 331 ? 35.339 29.089 49.484 1.00 29.26 331 ARG D CA 1
ATOM 10815 C C . ARG D 1 331 ? 36.593 28.380 49.979 1.00 28.83 331 ARG D C 1
ATOM 10816 O O . ARG D 1 331 ? 36.595 27.810 51.068 1.00 28.83 331 ARG D O 1
ATOM 10824 N N . GLY D 1 332 ? 37.663 28.426 49.192 1.00 28.40 332 GLY D N 1
ATOM 10825 C CA . GLY D 1 332 ? 38.897 27.781 49.603 1.00 28.92 332 GLY D CA 1
ATOM 10826 C C . GLY D 1 332 ? 39.512 28.452 50.815 1.00 29.67 332 GLY D C 1
ATOM 10827 O O . GLY D 1 332 ? 40.206 27.815 51.606 1.00 28.39 332 GLY D O 1
ATOM 10828 N N . PHE D 1 333 ? 39.253 29.747 50.961 1.00 30.91 333 PHE D N 1
ATOM 10829 C CA . PHE D 1 333 ? 39.783 30.519 52.081 1.00 32.57 333 PHE D CA 1
ATOM 10830 C C . PHE D 1 333 ? 38.686 30.799 53.094 1.00 34.78 333 PHE D C 1
ATOM 10831 O O . PHE D 1 333 ? 38.789 31.720 53.903 1.00 36.97 333 PHE D O 1
ATOM 10839 N N . GLU D 1 334 ? 37.641 29.985 53.048 1.00 35.96 334 GLU D N 1
ATOM 10840 C CA . GLU D 1 334 ? 36.500 30.134 53.940 1.00 38.14 334 GLU D CA 1
ATOM 10841 C C . GLU D 1 334 ? 36.821 29.568 55.321 1.00 38.66 334 GLU D C 1
ATOM 10842 O O . GLU D 1 334 ? 36.277 30.010 56.334 1.00 39.76 334 GLU D O 1
ATOM 10848 N N . GLN D 1 335 ? 37.709 28.584 55.347 1.00 38.27 335 GLN D N 1
ATOM 10849 C CA . GLN D 1 335 ? 38.116 27.945 56.588 1.00 38.88 335 GLN D CA 1
ATOM 10850 C C . GLN D 1 335 ? 39.575 27.534 56.456 1.00 37.46 335 GLN D C 1
ATOM 10851 O O . GLN D 1 335 ? 40.120 27.521 55.352 1.00 36.00 335 GLN D O 1
ATOM 10857 N N . ALA D 1 336 ? 40.212 27.214 57.575 1.00 36.46 336 ALA D N 1
ATOM 10858 C CA . ALA D 1 336 ? 41.618 26.829 57.559 1.00 36.05 336 ALA D CA 1
ATOM 10859 C C . ALA D 1 336 ? 41.873 25.617 56.665 1.00 35.42 336 ALA D C 1
ATOM 10860 O O . ALA D 1 336 ? 40.994 24.776 56.474 1.00 35.19 336 ALA D O 1
ATOM 10862 N N . SER D 1 337 ? 43.081 25.551 56.112 1.00 33.45 337 SER D N 1
ATOM 10863 C CA . SER D 1 337 ? 43.493 24.449 55.246 1.00 33.43 337 SER D CA 1
ATOM 10864 C C . SER D 1 337 ? 44.157 23.358 56.083 1.00 30.57 337 SER D C 1
ATOM 10865 O O . SER D 1 337 ? 44.949 23.651 56.972 1.00 31.96 337 SER D O 1
ATOM 10868 N N . PRO D 1 338 ? 43.888 22.082 55.772 1.00 29.84 338 PRO D N 1
ATOM 10869 C CA . PRO D 1 338 ? 43.005 21.617 54.702 1.00 29.22 338 PRO D CA 1
ATOM 10870 C C . PRO D 1 338 ? 41.544 21.575 55.123 1.00 28.44 338 PRO D C 1
ATOM 10871 O O . PRO D 1 338 ? 41.229 21.546 56.313 1.00 28.24 338 PRO D O 1
ATOM 10875 N N . SER D 1 339 ? 40.660 21.553 54.132 1.00 26.94 339 SER D N 1
ATOM 10876 C CA . SER D 1 339 ? 39.230 21.502 54.372 1.00 27.22 339 SER D CA 1
ATOM 10877 C C . SER D 1 339 ? 38.550 20.901 53.151 1.00 26.91 339 SER D C 1
ATOM 10878 O O . SER D 1 339 ? 39.177 20.704 52.105 1.00 24.03 339 SER D O 1
ATOM 10881 N N . THR D 1 340 ? 37.261 20.627 53.298 1.00 28.24 340 THR D N 1
ATOM 10882 C CA . THR D 1 340 ? 36.451 20.052 52.231 1.00 30.61 340 THR D CA 1
ATOM 10883 C C . THR D 1 340 ? 35.075 20.693 52.319 1.00 31.01 340 THR D C 1
ATOM 10884 O O . THR D 1 340 ? 34.595 20.968 53.414 1.00 31.93 340 THR D O 1
ATOM 10888 N N . VAL D 1 341 ? 34.441 20.934 51.177 1.00 32.67 341 VAL D N 1
ATOM 10889 C CA . VAL D 1 341 ? 33.103 21.520 51.167 1.00 33.48 341 VAL D CA 1
ATOM 10890 C C . VAL D 1 341 ? 32.255 20.860 50.089 1.00 35.96 341 VAL D C 1
ATOM 10891 O O . VAL D 1 341 ? 32.778 20.168 49.208 1.00 33.71 341 VAL D O 1
ATOM 10895 N N . THR D 1 342 ? 30.944 21.059 50.168 1.00 36.47 342 THR D N 1
ATOM 10896 C CA . THR D 1 342 ? 30.050 20.520 49.159 1.00 39.87 342 THR D CA 1
ATOM 10897 C C . THR D 1 342 ? 29.420 21.736 48.496 1.00 41.37 342 THR D C 1
ATOM 10898 O O . THR D 1 342 ? 28.976 22.659 49.179 1.00 41.46 342 THR D O 1
ATOM 10902 N N . LEU D 1 343 ? 29.409 21.750 47.168 1.00 43.71 343 LEU D N 1
ATOM 10903 C CA . LEU D 1 343 ? 28.840 22.864 46.421 1.00 44.88 343 LEU D CA 1
ATOM 10904 C C . LEU D 1 343 ? 27.381 22.640 46.072 1.00 46.26 343 LEU D C 1
ATOM 10905 O O . LEU D 1 343 ? 26.980 21.532 45.718 1.00 46.16 343 LEU D O 1
ATOM 10910 N N . ALA D 1 344 ? 26.593 23.703 46.175 1.00 47.96 344 ALA D N 1
ATOM 10911 C CA . ALA D 1 344 ? 25.191 23.646 45.804 1.00 49.71 344 ALA D CA 1
ATOM 10912 C C . ALA D 1 344 ? 25.234 24.108 44.353 1.00 52.03 344 ALA D C 1
ATOM 10913 O O . ALA D 1 344 ? 24.535 23.574 43.487 1.00 52.56 344 ALA D O 1
ATOM 10915 N N . LYS D 1 345 ? 26.087 25.103 44.110 1.00 53.91 345 LYS D N 1
ATOM 10916 C CA . LYS D 1 345 ? 26.293 25.673 42.781 1.00 56.59 345 LYS D CA 1
ATOM 10917 C C . LYS D 1 345 ? 27.788 25.665 42.466 1.00 56.63 345 LYS D C 1
ATOM 10918 O O . LYS D 1 345 ? 28.318 26.717 42.049 1.00 56.86 345 LYS D O 1
ATOM 10925 N N . VAL E 1 2 ? 69.637 -18.700 70.210 1.00 40.02 2 VAL E N 1
ATOM 10926 C CA . VAL E 1 2 ? 68.638 -19.356 69.320 1.00 39.53 2 VAL E CA 1
ATOM 10927 C C . VAL E 1 2 ? 67.281 -19.438 70.023 1.00 38.88 2 VAL E C 1
ATOM 10928 O O . VAL E 1 2 ? 67.142 -20.093 71.055 1.00 40.14 2 VAL E O 1
ATOM 10932 N N . ILE E 1 3 ? 66.285 -18.764 69.452 1.00 37.58 3 ILE E N 1
ATOM 10933 C CA . ILE E 1 3 ? 64.941 -18.719 70.024 1.00 35.26 3 ILE E CA 1
ATOM 10934 C C . ILE E 1 3 ? 63.924 -19.612 69.318 1.00 33.24 3 ILE E C 1
ATOM 10935 O O . ILE E 1 3 ? 63.825 -19.615 68.093 1.00 30.35 3 ILE E O 1
ATOM 10940 N N . ASN E 1 4 ? 63.161 -20.356 70.113 1.00 32.96 4 ASN E N 1
ATOM 10941 C CA . ASN E 1 4 ? 62.133 -21.244 69.591 1.00 33.02 4 ASN E CA 1
ATOM 10942 C C . ASN E 1 4 ? 60.857 -20.459 69.293 1.00 31.29 4 ASN E C 1
ATOM 10943 O O . ASN E 1 4 ? 60.384 -19.670 70.110 1.00 30.39 4 ASN E O 1
ATOM 10948 N N . CYS E 1 5 ? 60.307 -20.672 68.106 1.00 29.99 5 CYS E N 1
ATOM 10949 C CA . CYS E 1 5 ? 59.090 -19.989 67.710 1.00 29.74 5 CYS E CA 1
ATOM 10950 C C . CYS E 1 5 ? 58.102 -20.996 67.129 1.00 28.31 5 CYS E C 1
ATOM 10951 O O . CYS E 1 5 ? 58.469 -22.120 66.793 1.00 27.80 5 CYS E O 1
ATOM 10954 N N . ALA E 1 6 ? 56.847 -20.581 67.016 1.00 27.58 6 ALA E N 1
ATOM 10955 C CA . ALA E 1 6 ? 55.807 -21.437 66.467 1.00 27.40 6 ALA E CA 1
ATOM 10956 C C . ALA E 1 6 ? 54.874 -20.588 65.608 1.00 27.37 6 ALA E C 1
ATOM 10957 O O . ALA E 1 6 ? 54.625 -19.419 65.917 1.00 29.00 6 ALA E O 1
ATOM 10959 N N . PHE E 1 7 ? 54.370 -21.166 64.524 1.00 26.78 7 PHE E N 1
ATOM 10960 C CA . PHE E 1 7 ? 53.458 -20.443 63.648 1.00 27.00 7 PHE E CA 1
ATOM 10961 C C . PHE E 1 7 ? 52.029 -20.947 63.774 1.00 28.11 7 PHE E C 1
ATOM 10962 O O . PHE E 1 7 ? 51.789 -22.152 63.900 1.00 26.14 7 PHE E O 1
ATOM 10970 N N . ILE E 1 8 ? 51.088 -20.011 63.757 1.00 27.59 8 ILE E N 1
ATOM 10971 C CA . ILE E 1 8 ? 49.673 -20.342 63.814 1.00 27.42 8 ILE E CA 1
ATOM 10972 C C . ILE E 1 8 ? 49.179 -20.179 62.381 1.00 27.29 8 ILE E C 1
ATOM 10973 O O . ILE E 1 8 ? 48.923 -19.066 61.927 1.00 29.11 8 ILE E O 1
ATOM 10978 N N . GLY E 1 9 ? 49.078 -21.293 61.666 1.00 26.49 9 GLY E N 1
ATOM 10979 C CA . GLY E 1 9 ? 48.637 -21.249 60.289 1.00 25.64 9 GLY E CA 1
ATOM 10980 C C . GLY E 1 9 ? 49.756 -21.616 59.333 1.00 27.06 9 GLY E C 1
ATOM 10981 O O . GLY E 1 9 ? 50.921 -21.243 59.522 1.00 23.96 9 GLY E O 1
ATOM 10982 N N . PHE E 1 10 ? 49.412 -22.360 58.296 1.00 26.13 10 PHE E N 1
ATOM 10983 C CA . PHE E 1 10 ? 50.410 -22.759 57.323 1.00 27.50 10 PHE E CA 1
ATOM 10984 C C . PHE E 1 10 ? 49.876 -22.457 55.932 1.00 28.59 10 PHE E C 1
ATOM 10985 O O . PHE E 1 10 ? 49.991 -23.272 55.019 1.00 28.26 10 PHE E O 1
ATOM 10993 N N . GLY E 1 11 ? 49.272 -21.285 55.787 1.00 29.26 11 GLY E N 1
ATOM 10994 C CA . GLY E 1 11 ? 48.744 -20.885 54.499 1.00 32.95 11 GLY E CA 1
ATOM 10995 C C . GLY E 1 11 ? 49.825 -20.226 53.664 1.00 33.87 11 GLY E C 1
ATOM 10996 O O . GLY E 1 11 ? 50.989 -20.168 54.064 1.00 32.35 11 GLY E O 1
ATOM 10997 N N . LYS E 1 12 ? 49.428 -19.723 52.503 1.00 37.81 12 LYS E N 1
ATOM 10998 C CA . LYS E 1 12 ? 50.336 -19.061 51.570 1.00 40.25 12 LYS E CA 1
ATOM 10999 C C . LYS E 1 12 ? 51.219 -18.018 52.250 1.00 39.55 12 LYS E C 1
ATOM 11000 O O . LYS E 1 12 ? 52.400 -17.888 51.927 1.00 40.23 12 LYS E O 1
ATOM 11006 N N . SER E 1 13 ? 50.644 -17.279 53.192 1.00 37.34 13 SER E N 1
ATOM 11007 C CA . SER E 1 13 ? 51.386 -16.244 53.898 1.00 36.50 13 SER E CA 1
ATOM 11008 C C . SER E 1 13 ? 52.574 -16.813 54.675 1.00 36.63 13 SER E C 1
ATOM 11009 O O . SER E 1 13 ? 53.690 -16.304 54.578 1.00 36.55 13 SER E O 1
ATOM 11012 N N . THR E 1 14 ? 52.338 -17.876 55.433 1.00 36.03 14 THR E N 1
ATOM 11013 C CA . THR E 1 14 ? 53.400 -18.496 56.217 1.00 34.75 14 THR E CA 1
ATOM 11014 C C . THR E 1 14 ? 54.531 -19.053 55.350 1.00 33.43 14 THR E C 1
ATOM 11015 O O . THR E 1 14 ? 55.713 -18.823 55.627 1.00 32.60 14 THR E O 1
ATOM 11019 N N . THR E 1 15 ? 54.167 -19.779 54.300 1.00 30.68 15 THR E N 1
ATOM 11020 C CA . THR E 1 15 ? 55.157 -20.389 53.421 1.00 31.31 15 THR E CA 1
ATOM 11021 C C . THR E 1 15 ? 55.838 -19.441 52.439 1.00 33.22 15 THR E C 1
ATOM 11022 O O . THR E 1 15 ? 56.886 -19.776 51.868 1.00 31.26 15 THR E O 1
ATOM 11026 N N . ARG E 1 16 ? 55.262 -18.259 52.245 1.00 34.41 16 ARG E N 1
ATOM 11027 C CA . ARG E 1 16 ? 55.831 -17.313 51.295 1.00 35.56 16 ARG E CA 1
ATOM 11028 C C . ARG E 1 16 ? 56.543 -16.115 51.913 1.00 35.05 16 ARG E C 1
ATOM 11029 O O . ARG E 1 16 ? 57.656 -15.782 51.511 1.00 34.80 16 ARG E O 1
ATOM 11037 N N . TYR E 1 17 ? 55.918 -15.482 52.899 1.00 35.51 17 TYR E N 1
ATOM 11038 C CA . TYR E 1 17 ? 56.498 -14.297 53.514 1.00 35.85 17 TYR E CA 1
ATOM 11039 C C . TYR E 1 17 ? 57.195 -14.499 54.852 1.00 34.61 17 TYR E C 1
ATOM 11040 O O . TYR E 1 17 ? 57.874 -13.595 55.329 1.00 34.66 17 TYR E O 1
ATOM 11049 N N . HIS E 1 18 ? 57.053 -15.680 55.450 1.00 32.99 18 HIS E N 1
ATOM 11050 C CA . HIS E 1 18 ? 57.677 -15.935 56.744 1.00 30.36 18 HIS E CA 1
ATOM 11051 C C . HIS E 1 18 ? 58.776 -16.990 56.749 1.00 30.59 18 HIS E C 1
ATOM 11052 O O . HIS E 1 18 ? 59.951 -16.665 56.921 1.00 31.20 18 HIS E O 1
ATOM 11059 N N . LEU E 1 19 ? 58.398 -18.249 56.556 1.00 29.70 19 LEU E N 1
ATOM 11060 C CA . LEU E 1 19 ? 59.355 -19.347 56.566 1.00 30.46 19 LEU E CA 1
ATOM 11061 C C . LEU E 1 19 ? 60.602 -19.156 55.707 1.00 30.55 19 LEU E C 1
ATOM 11062 O O . LEU E 1 19 ? 61.714 -19.398 56.172 1.00 31.91 19 LEU E O 1
ATOM 11067 N N . PRO E 1 20 ? 60.442 -18.728 54.442 1.00 30.58 20 PRO E N 1
ATOM 11068 C CA . PRO E 1 20 ? 61.646 -18.549 53.621 1.00 30.16 20 PRO E CA 1
ATOM 11069 C C . PRO E 1 20 ? 62.691 -17.702 54.337 1.00 28.80 20 PRO E C 1
ATOM 11070 O O . PRO E 1 20 ? 63.891 -17.947 54.211 1.00 29.83 20 PRO E O 1
ATOM 11074 N N . TYR E 1 21 ? 62.229 -16.717 55.103 1.00 27.75 21 TYR E N 1
ATOM 11075 C CA . TYR E 1 21 ? 63.128 -15.831 55.830 1.00 27.64 21 TYR E CA 1
ATOM 11076 C C . TYR E 1 21 ? 63.582 -16.436 57.159 1.00 27.99 21 TYR E C 1
ATOM 11077 O O . TYR E 1 21 ? 64.761 -16.367 57.513 1.00 27.71 21 TYR E O 1
ATOM 11086 N N . VAL E 1 22 ? 62.648 -17.036 57.884 1.00 26.78 22 VAL E N 1
ATOM 11087 C CA . VAL E 1 22 ? 62.962 -17.642 59.169 1.00 27.02 22 VAL E CA 1
ATOM 11088 C C . VAL E 1 22 ? 63.896 -18.854 59.036 1.00 26.82 22 VAL E C 1
ATOM 11089 O O . VAL E 1 22 ? 64.787 -19.052 59.857 1.00 27.86 22 VAL E O 1
ATOM 11093 N N . LEU E 1 23 ? 63.699 -19.661 58.000 1.00 27.62 23 LEU E N 1
ATOM 11094 C CA . LEU E 1 23 ? 64.538 -20.836 57.802 1.00 28.44 23 LEU E CA 1
ATOM 11095 C C . LEU E 1 23 ? 65.955 -20.513 57.325 1.00 31.03 23 LEU E C 1
ATOM 11096 O O . LEU E 1 23 ? 66.807 -21.405 57.245 1.00 28.82 23 LEU E O 1
ATOM 11101 N N . ASN E 1 24 ? 66.203 -19.245 57.004 1.00 31.17 24 ASN E N 1
ATOM 11102 C CA . ASN E 1 24 ? 67.528 -18.825 56.564 1.00 33.22 24 ASN E CA 1
ATOM 11103 C C . ASN E 1 24 ? 68.279 -18.297 57.771 1.00 32.29 24 ASN E C 1
ATOM 11104 O O . ASN E 1 24 ? 69.438 -17.904 57.665 1.00 32.68 24 ASN E O 1
ATOM 11109 N N . ARG E 1 25 ? 67.609 -18.292 58.918 1.00 31.78 25 ARG E N 1
ATOM 11110 C CA . ARG E 1 25 ? 68.200 -17.792 60.153 1.00 31.75 25 ARG E CA 1
ATOM 11111 C C . ARG E 1 25 ? 68.222 -18.864 61.238 1.00 30.32 25 ARG E C 1
ATOM 11112 O O . ARG E 1 25 ? 67.914 -18.593 62.396 1.00 30.19 25 ARG E O 1
ATOM 11120 N N . LYS E 1 26 ? 68.606 -20.076 60.859 1.00 31.52 26 LYS E N 1
ATOM 11121 C CA . LYS E 1 26 ? 68.652 -21.191 61.800 1.00 33.79 26 LYS E CA 1
ATOM 11122 C C . LYS E 1 26 ? 69.577 -20.996 63.002 1.00 34.68 26 LYS E C 1
ATOM 11123 O O . LYS E 1 26 ? 69.404 -21.655 64.027 1.00 34.52 26 LYS E O 1
ATOM 11129 N N . ASP E 1 27 ? 70.559 -20.107 62.896 1.00 33.21 27 ASP E N 1
ATOM 11130 C CA . ASP E 1 27 ? 71.435 -19.884 64.040 1.00 34.76 27 ASP E CA 1
ATOM 11131 C C . ASP E 1 27 ? 70.861 -18.802 64.951 1.00 34.00 27 ASP E C 1
ATOM 11132 O O . ASP E 1 27 ? 71.523 -18.336 65.876 1.00 31.70 27 ASP E O 1
ATOM 11137 N N . SER E 1 28 ? 69.612 -18.420 64.695 1.00 33.57 28 SER E N 1
ATOM 11138 C CA . SER E 1 28 ? 68.953 -17.391 65.492 1.00 31.87 28 SER E CA 1
ATOM 11139 C C . SER E 1 28 ? 67.511 -17.774 65.849 1.00 30.38 28 SER E C 1
ATOM 11140 O O . SER E 1 28 ? 66.972 -17.333 66.866 1.00 28.65 28 SER E O 1
ATOM 11143 N N . TRP E 1 29 ? 66.886 -18.593 65.011 1.00 27.92 29 TRP E N 1
ATOM 11144 C CA . TRP E 1 29 ? 65.509 -19.009 65.255 1.00 25.86 29 TRP E CA 1
ATOM 11145 C C . TRP E 1 29 ? 65.313 -20.479 64.948 1.00 25.44 29 TRP E C 1
ATOM 11146 O O . TRP E 1 29 ? 65.932 -21.015 64.037 1.00 25.23 29 TRP E O 1
ATOM 11157 N N . HIS E 1 30 ? 64.443 -21.124 65.714 1.00 26.07 30 HIS E N 1
ATOM 11158 C CA . HIS E 1 30 ? 64.128 -22.526 65.491 1.00 26.83 30 HIS E CA 1
ATOM 11159 C C . HIS E 1 30 ? 62.611 -22.674 65.465 1.00 25.43 30 HIS E C 1
ATOM 11160 O O . HIS E 1 30 ? 61.928 -22.284 66.411 1.00 24.18 30 HIS E O 1
ATOM 11167 N N . VAL E 1 31 ? 62.075 -23.218 64.377 1.00 26.71 31 VAL E N 1
ATOM 11168 C CA . VAL E 1 31 ? 60.630 -23.388 64.300 1.00 28.20 31 VAL E CA 1
ATOM 11169 C C . VAL E 1 31 ? 60.288 -24.730 64.923 1.00 28.24 31 VAL E C 1
ATOM 11170 O O . VAL E 1 31 ? 60.502 -25.783 64.317 1.00 29.80 31 VAL E O 1
ATOM 11174 N N . ALA E 1 32 ? 59.774 -24.671 66.149 1.00 27.26 32 ALA E N 1
ATOM 11175 C CA . ALA E 1 32 ? 59.410 -25.861 66.913 1.00 27.66 32 ALA E CA 1
ATOM 11176 C C . ALA E 1 32 ? 58.050 -26.438 66.522 1.00 27.26 32 ALA E C 1
ATOM 11177 O O . ALA E 1 32 ? 57.887 -27.652 66.406 1.00 27.48 32 ALA E O 1
ATOM 11179 N N . HIS E 1 33 ? 57.076 -25.558 66.320 1.00 28.57 33 HIS E N 1
ATOM 11180 C CA . HIS E 1 33 ? 55.725 -25.980 65.976 1.00 28.11 33 HIS E CA 1
ATOM 11181 C C . HIS E 1 33 ? 55.088 -25.126 64.883 1.00 28.75 33 HIS E C 1
ATOM 11182 O O . HIS E 1 33 ? 55.458 -23.971 64.661 1.00 27.86 33 HIS E O 1
ATOM 11189 N N . ILE E 1 34 ? 54.120 -25.729 64.208 1.00 28.04 34 ILE E N 1
ATOM 11190 C CA . ILE E 1 34 ? 53.326 -25.057 63.199 1.00 27.97 34 ILE E CA 1
ATOM 11191 C C . ILE E 1 34 ? 51.938 -25.657 63.351 1.00 28.26 34 ILE E C 1
ATOM 11192 O O . ILE E 1 34 ? 51.715 -26.820 63.019 1.00 28.04 34 ILE E O 1
ATOM 11197 N N . PHE E 1 35 ? 51.024 -24.868 63.904 1.00 28.10 35 PHE E N 1
ATOM 11198 C CA . PHE E 1 35 ? 49.651 -25.308 64.098 1.00 30.49 35 PHE E CA 1
ATOM 11199 C C . PHE E 1 35 ? 48.817 -25.030 62.846 1.00 32.45 35 PHE E C 1
ATOM 11200 O O . PHE E 1 35 ? 48.971 -23.991 62.209 1.00 31.12 35 PHE E O 1
ATOM 11208 N N . ARG E 1 36 ? 47.929 -25.958 62.507 1.00 35.32 36 ARG E N 1
ATOM 11209 C CA . ARG E 1 36 ? 47.063 -25.801 61.340 1.00 39.63 36 ARG E CA 1
ATOM 11210 C C . ARG E 1 36 ? 45.871 -26.746 61.456 1.00 41.13 36 ARG E C 1
ATOM 11211 O O . ARG E 1 36 ? 45.861 -27.645 62.295 1.00 39.14 36 ARG E O 1
ATOM 11219 N N . ARG E 1 37 ? 44.882 -26.555 60.591 1.00 46.10 37 ARG E N 1
ATOM 11220 C CA . ARG E 1 37 ? 43.689 -27.398 60.589 1.00 49.60 37 ARG E CA 1
ATOM 11221 C C . ARG E 1 37 ? 43.748 -28.439 59.467 1.00 52.17 37 ARG E C 1
ATOM 11222 O O . ARG E 1 37 ? 43.215 -29.538 59.613 1.00 53.49 37 ARG E O 1
ATOM 11230 N N . HIS E 1 38 ? 44.397 -28.092 58.354 1.00 55.23 38 HIS E N 1
ATOM 11231 C CA . HIS E 1 38 ? 44.506 -28.991 57.198 1.00 58.04 38 HIS E CA 1
ATOM 11232 C C . HIS E 1 38 ? 45.877 -29.630 56.995 1.00 58.01 38 HIS E C 1
ATOM 11233 O O . HIS E 1 38 ? 46.262 -30.538 57.726 1.00 58.88 38 HIS E O 1
ATOM 11240 N N . ALA E 1 39 ? 46.594 -29.159 55.972 1.00 57.71 39 ALA E N 1
ATOM 11241 C CA . ALA E 1 39 ? 47.925 -29.662 55.640 1.00 58.21 39 ALA E CA 1
ATOM 11242 C C . ALA E 1 39 ? 48.463 -28.998 54.366 1.00 59.04 39 ALA E C 1
ATOM 11243 O O . ALA E 1 39 ? 48.060 -27.885 54.021 1.00 58.24 39 ALA E O 1
ATOM 11245 N N . LYS E 1 40 ? 49.387 -29.680 53.687 1.00 60.80 40 LYS E N 1
ATOM 11246 C CA . LYS E 1 40 ? 49.976 -29.192 52.439 1.00 62.17 40 LYS E CA 1
ATOM 11247 C C . LYS E 1 40 ? 51.192 -30.008 52.005 1.00 64.49 40 LYS E C 1
ATOM 11248 O O . LYS E 1 40 ? 51.990 -30.436 52.841 1.00 65.97 40 LYS E O 1
ATOM 11254 N N . PRO E 1 41 ? 51.360 -30.217 50.685 1.00 66.10 41 PRO E N 1
ATOM 11255 C CA . PRO E 1 41 ? 52.500 -30.995 50.183 1.00 66.74 41 PRO E CA 1
ATOM 11256 C C . PRO E 1 41 ? 53.822 -30.443 50.700 1.00 67.07 41 PRO E C 1
ATOM 11257 O O . PRO E 1 41 ? 54.872 -31.079 50.566 1.00 68.05 41 PRO E O 1
ATOM 11261 N N . GLU E 1 42 ? 53.753 -29.254 51.290 1.00 65.80 42 GLU E N 1
ATOM 11262 C CA . GLU E 1 42 ? 54.923 -28.612 51.862 1.00 64.86 42 GLU E CA 1
ATOM 11263 C C . GLU E 1 42 ? 55.392 -29.437 53.047 1.00 64.57 42 GLU E C 1
ATOM 11264 O O . GLU E 1 42 ? 56.580 -29.715 53.186 1.00 65.20 42 GLU E O 1
ATOM 11270 N N . GLU E 1 43 ? 54.451 -29.833 53.898 1.00 63.10 43 GLU E N 1
ATOM 11271 C CA . GLU E 1 43 ? 54.782 -30.630 55.071 1.00 61.51 43 GLU E CA 1
ATOM 11272 C C . GLU E 1 43 ? 55.824 -31.680 54.716 1.00 59.69 43 GLU E C 1
ATOM 11273 O O . GLU E 1 43 ? 56.871 -31.770 55.357 1.00 61.02 43 GLU E O 1
ATOM 11279 N N . GLN E 1 44 ? 55.528 -32.465 53.683 1.00 56.49 44 GLN E N 1
ATOM 11280 C CA . GLN E 1 44 ? 56.420 -33.528 53.233 1.00 54.14 44 GLN E CA 1
ATOM 11281 C C . GLN E 1 44 ? 57.692 -33.030 52.547 1.00 50.98 44 GLN E C 1
ATOM 11282 O O . GLN E 1 44 ? 58.537 -33.827 52.136 1.00 50.91 44 GLN E O 1
ATOM 11288 N N . ALA E 1 45 ? 57.829 -31.714 52.423 1.00 47.42 45 ALA E N 1
ATOM 11289 C CA . ALA E 1 45 ? 59.012 -31.136 51.795 1.00 44.72 45 ALA E CA 1
ATOM 11290 C C . ALA E 1 45 ? 60.192 -31.205 52.763 1.00 42.44 45 ALA E C 1
ATOM 11291 O O . ALA E 1 45 ? 60.044 -30.964 53.961 1.00 41.06 45 ALA E O 1
ATOM 11293 N N . PRO E 1 46 ? 61.382 -31.550 52.250 1.00 40.92 46 PRO E N 1
ATOM 11294 C CA . PRO E 1 46 ? 62.613 -31.664 53.041 1.00 39.08 46 PRO E CA 1
ATOM 11295 C C . PRO E 1 46 ? 62.906 -30.444 53.907 1.00 38.07 46 PRO E C 1
ATOM 11296 O O . PRO E 1 46 ? 63.410 -30.572 55.029 1.00 35.90 46 PRO E O 1
ATOM 11300 N N . ILE E 1 47 ? 62.589 -29.263 53.383 1.00 37.31 47 ILE E N 1
ATOM 11301 C CA . ILE E 1 47 ? 62.834 -28.021 54.104 1.00 37.85 47 ILE E CA 1
ATOM 11302 C C . ILE E 1 47 ? 62.023 -27.856 55.396 1.00 36.65 47 ILE E C 1
ATOM 11303 O O . ILE E 1 47 ? 62.400 -27.078 56.274 1.00 35.16 47 ILE E O 1
ATOM 11308 N N . TYR E 1 48 ? 60.922 -28.592 55.522 1.00 37.07 48 TYR E N 1
ATOM 11309 C CA . TYR E 1 48 ? 60.098 -28.503 56.727 1.00 36.86 48 TYR E CA 1
ATOM 11310 C C . TYR E 1 48 ? 60.225 -29.768 57.573 1.00 36.12 48 TYR E C 1
ATOM 11311 O O . TYR E 1 48 ? 59.499 -29.941 58.551 1.00 35.70 48 TYR E O 1
ATOM 11320 N N . SER E 1 49 ? 61.161 -30.638 57.200 1.00 35.67 49 SER E N 1
ATOM 11321 C CA . SER E 1 49 ? 61.362 -31.903 57.905 1.00 34.82 49 SER E CA 1
ATOM 11322 C C . SER E 1 49 ? 61.739 -31.771 59.376 1.00 32.99 49 SER E C 1
ATOM 11323 O O . SER E 1 49 ? 61.573 -32.714 60.138 1.00 35.25 49 SER E O 1
ATOM 11326 N N . HIS E 1 50 ? 62.244 -30.615 59.786 1.00 32.23 50 HIS E N 1
ATOM 11327 C CA . HIS E 1 50 ? 62.640 -30.435 61.186 1.00 30.23 50 HIS E CA 1
ATOM 11328 C C . HIS E 1 50 ? 61.507 -29.847 62.020 1.00 29.88 50 HIS E C 1
ATOM 11329 O O . HIS E 1 50 ? 61.617 -29.719 63.239 1.00 27.68 50 HIS E O 1
ATOM 11336 N N . ILE E 1 51 ? 60.413 -29.501 61.354 1.00 29.65 51 ILE E N 1
ATOM 11337 C CA . ILE E 1 51 ? 59.278 -28.891 62.024 1.00 30.65 51 ILE E CA 1
ATOM 11338 C C . ILE E 1 51 ? 58.183 -29.868 62.444 1.00 30.80 51 ILE E C 1
ATOM 11339 O O . ILE E 1 51 ? 57.891 -30.835 61.746 1.00 29.97 51 ILE E O 1
ATOM 11344 N N . HIS E 1 52 ? 57.578 -29.592 63.594 1.00 32.33 52 HIS E N 1
ATOM 11345 C CA . HIS E 1 52 ? 56.498 -30.413 64.131 1.00 33.12 52 HIS E CA 1
ATOM 11346 C C . HIS E 1 52 ? 55.130 -29.798 63.810 1.00 32.25 52 HIS E C 1
ATOM 11347 O O . HIS E 1 52 ? 54.729 -28.813 64.433 1.00 31.68 52 HIS E O 1
ATOM 11354 N N . PHE E 1 53 ? 54.417 -30.379 62.848 1.00 31.30 53 PHE E N 1
ATOM 11355 C CA . PHE E 1 53 ? 53.095 -29.871 62.490 1.00 32.02 53 PHE E CA 1
ATOM 11356 C C . PHE E 1 53 ? 52.045 -30.521 63.377 1.00 32.14 53 PHE E C 1
ATOM 11357 O O . PHE E 1 53 ? 52.005 -31.749 63.517 1.00 31.88 53 PHE E O 1
ATOM 11365 N N . THR E 1 54 ? 51.189 -29.696 63.966 1.00 32.13 54 THR E N 1
ATOM 11366 C CA . THR E 1 54 ? 50.154 -30.192 64.863 1.00 33.47 54 THR E CA 1
ATOM 11367 C C . THR E 1 54 ? 48.805 -29.520 64.605 1.00 35.05 54 THR E C 1
ATOM 11368 O O . THR E 1 54 ? 48.725 -28.514 63.904 1.00 33.04 54 THR E O 1
ATOM 11372 N N . SER E 1 55 ? 47.748 -30.094 65.173 1.00 38.08 55 SER E N 1
ATOM 11373 C CA . SER E 1 55 ? 46.402 -29.548 65.042 1.00 40.29 55 SER E CA 1
ATOM 11374 C C . SER E 1 55 ? 45.858 -29.280 66.438 1.00 41.52 55 SER E C 1
ATOM 11375 O O . SER E 1 55 ? 44.676 -28.997 66.615 1.00 42.04 55 SER E O 1
ATOM 11378 N N . ASP E 1 56 ? 46.741 -29.378 67.427 1.00 42.79 56 ASP E N 1
ATOM 11379 C CA . ASP E 1 56 ? 46.386 -29.130 68.819 1.00 44.17 56 ASP E CA 1
ATOM 11380 C C . ASP E 1 56 ? 47.093 -27.864 69.281 1.00 44.32 56 ASP E C 1
ATOM 11381 O O . ASP E 1 56 ? 48.300 -27.864 69.536 1.00 45.55 56 ASP E O 1
ATOM 11386 N N . LEU E 1 57 ? 46.331 -26.780 69.370 1.00 44.46 57 LEU E N 1
ATOM 11387 C CA . LEU E 1 57 ? 46.866 -25.491 69.782 1.00 44.57 57 LEU E CA 1
ATOM 11388 C C . LEU E 1 57 ? 47.524 -25.566 71.156 1.00 45.14 57 LEU E C 1
ATOM 11389 O O . LEU E 1 57 ? 48.552 -24.933 71.391 1.00 45.96 57 LEU E O 1
ATOM 11394 N N . ASP E 1 58 ? 46.929 -26.340 72.060 1.00 45.15 58 ASP E N 1
ATOM 11395 C CA . ASP E 1 58 ? 47.468 -26.493 73.409 1.00 45.11 58 ASP E CA 1
ATOM 11396 C C . ASP E 1 58 ? 48.936 -26.903 73.426 1.00 44.03 58 ASP E C 1
ATOM 11397 O O . ASP E 1 58 ? 49.720 -26.372 74.211 1.00 43.24 58 ASP E O 1
ATOM 11402 N N . GLU E 1 59 ? 49.297 -27.854 72.569 1.00 42.58 59 GLU E N 1
ATOM 11403 C CA . GLU E 1 59 ? 50.675 -28.330 72.484 1.00 42.45 59 GLU E CA 1
ATOM 11404 C C . GLU E 1 59 ? 51.652 -27.189 72.232 1.00 40.76 59 GLU E C 1
ATOM 11405 O O . GLU E 1 59 ? 52.740 -27.152 72.805 1.00 41.68 59 GLU E O 1
ATOM 11411 N N . VAL E 1 60 ? 51.259 -26.265 71.362 1.00 38.14 60 VAL E N 1
ATOM 11412 C CA . VAL E 1 60 ? 52.104 -25.123 71.023 1.00 36.50 60 VAL E CA 1
ATOM 11413 C C . VAL E 1 60 ? 52.186 -24.109 72.163 1.00 35.26 60 VAL E C 1
ATOM 11414 O O . VAL E 1 60 ? 53.276 -23.726 72.596 1.00 34.72 60 VAL E O 1
ATOM 11418 N N . LEU E 1 61 ? 51.027 -23.683 72.651 1.00 33.88 61 LEU E N 1
ATOM 11419 C CA . LEU E 1 61 ? 50.970 -22.694 73.718 1.00 34.09 61 LEU E CA 1
ATOM 11420 C C . LEU E 1 61 ? 51.440 -23.210 75.076 1.00 33.92 61 LEU E C 1
ATOM 11421 O O . LEU E 1 61 ? 51.791 -22.416 75.950 1.00 34.17 61 LEU E O 1
ATOM 11426 N N . ASN E 1 62 ? 51.447 -24.532 75.257 1.00 33.52 62 ASN E N 1
ATOM 11427 C CA . ASN E 1 62 ? 51.889 -25.114 76.519 1.00 34.14 62 ASN E CA 1
ATOM 11428 C C . ASN E 1 62 ? 53.373 -25.489 76.498 1.00 33.25 62 ASN E C 1
ATOM 11429 O O . ASN E 1 62 ? 53.914 -25.935 77.509 1.00 32.77 62 ASN E O 1
ATOM 11434 N N . ASP E 1 63 ? 54.027 -25.324 75.351 1.00 33.27 63 ASP E N 1
ATOM 11435 C CA . ASP E 1 63 ? 55.456 -25.639 75.237 1.00 33.54 63 ASP E CA 1
ATOM 11436 C C . ASP E 1 63 ? 56.232 -24.523 75.937 1.00 33.82 63 ASP E C 1
ATOM 11437 O O . ASP E 1 63 ? 56.295 -23.400 75.441 1.00 34.23 63 ASP E O 1
ATOM 11442 N N . PRO E 1 64 ? 56.845 -24.822 77.092 1.00 34.47 64 PRO E N 1
ATOM 11443 C CA . PRO E 1 64 ? 57.606 -23.814 77.839 1.00 34.31 64 PRO E CA 1
ATOM 11444 C C . PRO E 1 64 ? 58.795 -23.225 77.086 1.00 33.16 64 PRO E C 1
ATOM 11445 O O . PRO E 1 64 ? 59.277 -22.145 77.432 1.00 32.63 64 PRO E O 1
ATOM 11449 N N . ASP E 1 65 ? 59.262 -23.927 76.058 1.00 32.03 65 ASP E N 1
ATOM 11450 C CA . ASP E 1 65 ? 60.420 -23.470 75.286 1.00 32.68 65 ASP E CA 1
ATOM 11451 C C . ASP E 1 65 ? 60.141 -22.404 74.225 1.00 31.85 65 ASP E C 1
ATOM 11452 O O . ASP E 1 65 ? 61.055 -21.701 73.794 1.00 32.05 65 ASP E O 1
ATOM 11457 N N . VAL E 1 66 ? 58.884 -22.284 73.807 1.00 31.31 66 VAL E N 1
ATOM 11458 C CA . VAL E 1 66 ? 58.503 -21.303 72.795 1.00 29.12 66 VAL E CA 1
ATOM 11459 C C . VAL E 1 66 ? 58.364 -19.895 73.371 1.00 28.52 66 VAL E C 1
ATOM 11460 O O . VAL E 1 66 ? 57.660 -19.688 74.365 1.00 26.00 66 VAL E O 1
ATOM 11464 N N . LYS E 1 67 ? 59.016 -18.928 72.730 1.00 27.95 67 LYS E N 1
ATOM 11465 C CA . LYS E 1 67 ? 58.965 -17.542 73.187 1.00 28.84 67 LYS E CA 1
ATOM 11466 C C . LYS E 1 67 ? 58.248 -16.618 72.204 1.00 27.29 67 LYS E C 1
ATOM 11467 O O . LYS E 1 67 ? 57.917 -15.482 72.541 1.00 24.98 67 LYS E O 1
ATOM 11473 N N . LEU E 1 68 ? 58.016 -17.103 70.988 1.00 25.86 68 LEU E N 1
ATOM 11474 C CA . LEU E 1 68 ? 57.336 -16.297 69.985 1.00 24.87 68 LEU E CA 1
ATOM 11475 C C . LEU E 1 68 ? 56.299 -17.094 69.227 1.00 23.34 68 LEU E C 1
ATOM 11476 O O . LEU E 1 68 ? 56.560 -18.210 68.770 1.00 22.17 68 LEU E O 1
ATOM 11481 N N . VAL E 1 69 ? 55.118 -16.498 69.113 1.00 22.80 69 VAL E N 1
ATOM 11482 C CA . VAL E 1 69 ? 53.996 -17.085 68.408 1.00 22.28 69 VAL E CA 1
ATOM 11483 C C . VAL E 1 69 ? 53.633 -16.142 67.267 1.00 21.07 69 VAL E C 1
ATOM 11484 O O . VAL E 1 69 ? 53.331 -14.973 67.492 1.00 20.14 69 VAL E O 1
ATOM 11488 N N . VAL E 1 70 ? 53.684 -16.650 66.042 1.00 22.28 70 VAL E N 1
ATOM 11489 C CA . VAL E 1 70 ? 53.347 -15.844 64.874 1.00 22.55 70 VAL E CA 1
ATOM 11490 C C . VAL E 1 70 ? 51.974 -16.280 64.338 1.00 23.38 70 VAL E C 1
ATOM 11491 O O . VAL E 1 70 ? 51.796 -17.426 63.928 1.00 24.02 70 VAL E O 1
ATOM 11495 N N . VAL E 1 71 ? 51.016 -15.356 64.349 1.00 24.26 71 VAL E N 1
ATOM 11496 C CA . VAL E 1 71 ? 49.656 -15.643 63.896 1.00 25.43 71 VAL E CA 1
ATOM 11497 C C . VAL E 1 71 ? 49.451 -15.296 62.429 1.00 25.11 71 VAL E C 1
ATOM 11498 O O . VAL E 1 71 ? 49.398 -14.119 62.071 1.00 23.20 71 VAL E O 1
ATOM 11502 N N . CYS E 1 72 ? 49.307 -16.318 61.591 1.00 27.33 72 CYS E N 1
ATOM 11503 C CA . CYS E 1 72 ? 49.128 -16.120 60.153 1.00 30.55 72 CYS E CA 1
ATOM 11504 C C . CYS E 1 72 ? 47.845 -16.718 59.592 1.00 32.97 72 CYS E C 1
ATOM 11505 O O . CYS E 1 72 ? 47.792 -17.079 58.412 1.00 35.12 72 CYS E O 1
ATOM 11508 N N . THR E 1 73 ? 46.818 -16.821 60.428 1.00 35.28 73 THR E N 1
ATOM 11509 C CA . THR E 1 73 ? 45.534 -17.381 60.012 1.00 35.66 73 THR E CA 1
ATOM 11510 C C . THR E 1 73 ? 44.585 -16.295 59.514 1.00 36.37 73 THR E C 1
ATOM 11511 O O . THR E 1 73 ? 44.972 -15.135 59.383 1.00 36.54 73 THR E O 1
ATOM 11515 N N . HIS E 1 74 ? 43.341 -16.679 59.248 1.00 38.16 74 HIS E N 1
ATOM 11516 C CA . HIS E 1 74 ? 42.333 -15.737 58.762 1.00 39.22 74 HIS E CA 1
ATOM 11517 C C . HIS E 1 74 ? 42.217 -14.540 59.700 1.00 38.31 74 HIS E C 1
ATOM 11518 O O . HIS E 1 74 ? 42.274 -14.691 60.919 1.00 37.35 74 HIS E O 1
ATOM 11525 N N . ALA E 1 75 ? 42.045 -13.356 59.116 1.00 38.18 75 ALA E N 1
ATOM 11526 C CA . ALA E 1 75 ? 41.934 -12.104 59.865 1.00 37.76 75 ALA E CA 1
ATOM 11527 C C . ALA E 1 75 ? 40.988 -12.142 61.060 1.00 37.74 75 ALA E C 1
ATOM 11528 O O . ALA E 1 75 ? 41.261 -11.525 62.090 1.00 38.23 75 ALA E O 1
ATOM 11530 N N . ASP E 1 76 ? 39.872 -12.849 60.923 1.00 37.99 76 ASP E N 1
ATOM 11531 C CA . ASP E 1 76 ? 38.892 -12.937 62.002 1.00 37.20 76 ASP E CA 1
ATOM 11532 C C . ASP E 1 76 ? 39.410 -13.686 63.225 1.00 35.44 76 ASP E C 1
ATOM 11533 O O . ASP E 1 76 ? 38.880 -13.535 64.324 1.00 36.14 76 ASP E O 1
ATOM 11538 N N . SER E 1 77 ? 40.438 -14.501 63.035 1.00 33.00 77 SER E N 1
ATOM 11539 C CA . SER E 1 77 ? 40.981 -15.272 64.144 1.00 30.52 77 SER E CA 1
ATOM 11540 C C . SER E 1 77 ? 42.156 -14.604 64.848 1.00 29.72 77 SER E C 1
ATOM 11541 O O . SER E 1 77 ? 42.614 -15.097 65.875 1.00 29.83 77 SER E O 1
ATOM 11544 N N . HIS E 1 78 ? 42.635 -13.484 64.312 1.00 27.72 78 HIS E N 1
ATOM 11545 C CA . HIS E 1 78 ? 43.787 -12.801 64.899 1.00 27.82 78 HIS E CA 1
ATOM 11546 C C . HIS E 1 78 ? 43.662 -12.381 66.355 1.00 28.77 78 HIS E C 1
ATOM 11547 O O . HIS E 1 78 ? 44.526 -12.724 67.167 1.00 30.67 78 HIS E O 1
ATOM 11554 N N . PHE E 1 79 ? 42.605 -11.654 66.700 1.00 27.81 79 PHE E N 1
ATOM 11555 C CA . PHE E 1 79 ? 42.440 -11.209 68.081 1.00 29.58 79 PHE E CA 1
ATOM 11556 C C . PHE E 1 79 ? 42.453 -12.360 69.079 1.00 29.42 79 PHE E C 1
ATOM 11557 O O . PHE E 1 79 ? 43.232 -12.362 70.029 1.00 28.30 79 PHE E O 1
ATOM 11565 N N . GLU E 1 80 ? 41.587 -13.339 68.859 1.00 30.85 80 GLU E N 1
ATOM 11566 C CA . GLU E 1 80 ? 41.494 -14.468 69.774 1.00 32.29 80 GLU E CA 1
ATOM 11567 C C . GLU E 1 80 ? 42.790 -15.262 69.925 1.00 30.72 80 GLU E C 1
ATOM 11568 O O . GLU E 1 80 ? 43.151 -15.661 71.029 1.00 30.03 80 GLU E O 1
ATOM 11574 N N . TYR E 1 81 ? 43.488 -15.507 68.824 1.00 29.32 81 TYR E N 1
ATOM 11575 C CA . TYR E 1 81 ? 44.736 -16.245 68.906 1.00 29.00 81 TYR E CA 1
ATOM 11576 C C . TYR E 1 81 ? 45.816 -15.426 69.607 1.00 29.49 81 TYR E C 1
ATOM 11577 O O . TYR E 1 81 ? 46.608 -15.962 70.379 1.00 28.78 81 TYR E O 1
ATOM 11586 N N . ALA E 1 82 ? 45.843 -14.125 69.338 1.00 29.32 82 ALA E N 1
ATOM 11587 C CA . ALA E 1 82 ? 46.823 -13.244 69.960 1.00 29.52 82 ALA E CA 1
ATOM 11588 C C . ALA E 1 82 ? 46.641 -13.254 71.473 1.00 29.74 82 ALA E C 1
ATOM 11589 O O . ALA E 1 82 ? 47.597 -13.443 72.227 1.00 27.51 82 ALA E O 1
ATOM 11591 N N . LYS E 1 83 ? 45.399 -13.062 71.905 1.00 29.91 83 LYS E N 1
ATOM 11592 C CA . LYS E 1 83 ? 45.057 -13.038 73.323 1.00 31.10 83 LYS E CA 1
ATOM 11593 C C . LYS E 1 83 ? 45.432 -14.342 74.033 1.00 30.91 83 LYS E C 1
ATOM 11594 O O . LYS E 1 83 ? 45.996 -14.322 75.125 1.00 29.57 83 LYS E O 1
ATOM 11600 N N . ARG E 1 84 ? 45.112 -15.473 73.414 1.00 31.28 84 ARG E N 1
ATOM 11601 C CA . ARG E 1 84 ? 45.429 -16.771 74.000 1.00 33.36 84 ARG E CA 1
ATOM 11602 C C . ARG E 1 84 ? 46.933 -17.021 74.103 1.00 33.70 84 ARG E C 1
ATOM 11603 O O . ARG E 1 84 ? 47.402 -17.602 75.084 1.00 34.18 84 ARG E O 1
ATOM 11611 N N . ALA E 1 85 ? 47.684 -16.589 73.091 1.00 32.62 85 ALA E N 1
ATOM 11612 C CA . ALA E 1 85 ? 49.130 -16.770 73.104 1.00 32.51 85 ALA E CA 1
ATOM 11613 C C . ALA E 1 85 ? 49.719 -15.893 74.203 1.00 31.57 85 ALA E C 1
ATOM 11614 O O . ALA E 1 85 ? 50.656 -16.292 74.893 1.00 32.37 85 ALA E O 1
ATOM 11616 N N . LEU E 1 86 ? 49.166 -14.696 74.367 1.00 32.54 86 LEU E N 1
ATOM 11617 C CA . LEU E 1 86 ? 49.645 -13.791 75.405 1.00 32.63 86 LEU E CA 1
ATOM 11618 C C . LEU E 1 86 ? 49.343 -14.372 76.782 1.00 33.48 86 LEU E C 1
ATOM 11619 O O . LEU E 1 86 ? 50.202 -14.375 77.661 1.00 32.28 86 LEU E O 1
ATOM 11624 N N . GLU E 1 87 ? 48.122 -14.868 76.961 1.00 35.39 87 GLU E N 1
ATOM 11625 C CA . GLU E 1 87 ? 47.720 -15.449 78.239 1.00 37.92 87 GLU E CA 1
ATOM 11626 C C . GLU E 1 87 ? 48.585 -16.656 78.582 1.00 37.37 87 GLU E C 1
ATOM 11627 O O . GLU E 1 87 ? 48.698 -17.034 79.749 1.00 37.77 87 GLU E O 1
ATOM 11633 N N . ALA E 1 88 ? 49.200 -17.246 77.560 1.00 36.86 88 ALA E N 1
ATOM 11634 C CA . ALA E 1 88 ? 50.061 -18.413 77.737 1.00 35.97 88 ALA E CA 1
ATOM 11635 C C . ALA E 1 88 ? 51.516 -18.020 78.002 1.00 34.56 88 ALA E C 1
ATOM 11636 O O . ALA E 1 88 ? 52.379 -18.882 78.155 1.00 34.66 88 ALA E O 1
ATOM 11638 N N . GLY E 1 89 ? 51.782 -16.718 78.047 1.00 33.30 89 GLY E N 1
ATOM 11639 C CA . GLY E 1 89 ? 53.133 -16.247 78.309 1.00 33.00 89 GLY E CA 1
ATOM 11640 C C . GLY E 1 89 ? 54.050 -16.231 77.097 1.00 32.63 89 GLY E C 1
ATOM 11641 O O . GLY E 1 89 ? 55.256 -16.416 77.232 1.00 31.67 89 GLY E O 1
ATOM 11642 N N . LYS E 1 90 ? 53.485 -16.007 75.914 1.00 31.75 90 LYS E N 1
ATOM 11643 C CA . LYS E 1 90 ? 54.273 -15.972 74.687 1.00 31.86 90 LYS E CA 1
ATOM 11644 C C . LYS E 1 90 ? 54.210 -14.613 73.998 1.00 31.23 90 LYS E C 1
ATOM 11645 O O . LYS E 1 90 ? 53.165 -13.956 73.985 1.00 31.23 90 LYS E O 1
ATOM 11651 N N . ASN E 1 91 ? 55.337 -14.197 73.430 1.00 30.90 91 ASN E N 1
ATOM 11652 C CA . ASN E 1 91 ? 55.408 -12.946 72.685 1.00 29.13 91 ASN E CA 1
ATOM 11653 C C . ASN E 1 91 ? 54.661 -13.246 71.398 1.00 26.73 91 ASN E C 1
ATOM 11654 O O . ASN E 1 91 ? 54.708 -14.379 70.905 1.00 25.48 91 ASN E O 1
ATOM 11659 N N . VAL E 1 92 ? 53.975 -12.251 70.844 1.00 26.36 92 VAL E N 1
ATOM 11660 C CA . VAL E 1 92 ? 53.193 -12.486 69.635 1.00 24.84 92 VAL E CA 1
ATOM 11661 C C . VAL E 1 92 ? 53.413 -11.498 68.481 1.00 24.60 92 VAL E C 1
ATOM 11662 O O . VAL E 1 92 ? 53.486 -10.281 68.680 1.00 22.21 92 VAL E O 1
ATOM 11666 N N . LEU E 1 93 ? 53.517 -12.052 67.276 1.00 22.77 93 LEU E N 1
ATOM 11667 C CA . LEU E 1 93 ? 53.675 -11.276 66.045 1.00 23.71 93 LEU E CA 1
ATOM 11668 C C . LEU E 1 93 ? 52.400 -11.603 65.259 1.00 24.45 93 LEU E C 1
ATOM 11669 O O . LEU E 1 93 ? 52.143 -12.769 64.967 1.00 23.73 93 LEU E O 1
ATOM 11674 N N . VAL E 1 94 ? 51.603 -10.586 64.937 1.00 25.12 94 VAL E N 1
ATOM 11675 C CA . VAL E 1 94 ? 50.347 -10.789 64.211 1.00 26.48 94 VAL E CA 1
ATOM 11676 C C . VAL E 1 94 ? 50.372 -10.187 62.812 1.00 28.20 94 VAL E C 1
ATOM 11677 O O . VAL E 1 94 ? 50.686 -9.011 62.657 1.00 27.44 94 VAL E O 1
ATOM 11681 N N . GLU E 1 95 ? 50.048 -10.984 61.793 1.00 29.36 95 GLU E N 1
ATOM 11682 C CA . GLU E 1 95 ? 50.018 -10.463 60.428 1.00 31.20 95 GLU E CA 1
ATOM 11683 C C . GLU E 1 95 ? 48.816 -9.527 60.348 1.00 30.63 95 GLU E C 1
ATOM 11684 O O . GLU E 1 95 ? 47.925 -9.588 61.195 1.00 29.99 95 GLU E O 1
ATOM 11690 N N . LYS E 1 96 ? 48.793 -8.661 59.340 1.00 29.73 96 LYS E N 1
ATOM 11691 C CA . LYS E 1 96 ? 47.686 -7.723 59.170 1.00 30.87 96 LYS E CA 1
ATOM 11692 C C . LYS E 1 96 ? 46.417 -8.512 58.895 1.00 28.82 96 LYS E C 1
ATOM 11693 O O . LYS E 1 96 ? 46.446 -9.515 58.182 1.00 28.29 96 LYS E O 1
ATOM 11699 N N . PRO E 1 97 ? 45.282 -8.072 59.456 1.00 28.61 97 PRO E N 1
ATOM 11700 C CA . PRO E 1 97 ? 45.111 -6.901 60.326 1.00 28.46 97 PRO E CA 1
ATOM 11701 C C . PRO E 1 97 ? 45.434 -7.217 61.789 1.00 27.97 97 PRO E C 1
ATOM 11702 O O . PRO E 1 97 ? 45.022 -8.258 62.308 1.00 27.45 97 PRO E O 1
ATOM 11706 N N . PHE E 1 98 ? 46.156 -6.318 62.455 1.00 28.15 98 PHE E N 1
ATOM 11707 C CA . PHE E 1 98 ? 46.515 -6.516 63.860 1.00 26.81 98 PHE E CA 1
ATOM 11708 C C . PHE E 1 98 ? 45.243 -6.915 64.597 1.00 26.72 98 PHE E C 1
ATOM 11709 O O . PHE E 1 98 ? 45.128 -8.034 65.097 1.00 27.06 98 PHE E O 1
ATOM 11717 N N . THR E 1 99 ? 44.291 -5.991 64.655 1.00 25.41 99 THR E N 1
ATOM 11718 C CA . THR E 1 99 ? 42.995 -6.250 65.284 1.00 26.61 99 THR E CA 1
ATOM 11719 C C . THR E 1 99 ? 41.919 -5.603 64.422 1.00 26.53 99 THR E C 1
ATOM 11720 O O . THR E 1 99 ? 42.200 -4.683 63.659 1.00 24.93 99 THR E O 1
ATOM 11724 N N . PRO E 1 100 ? 40.671 -6.085 64.522 1.00 27.24 100 PRO E N 1
ATOM 11725 C CA . PRO E 1 100 ? 39.582 -5.509 63.723 1.00 26.53 100 PRO E CA 1
ATOM 11726 C C . PRO E 1 100 ? 39.290 -4.053 64.079 1.00 27.22 100 PRO E C 1
ATOM 11727 O O . PRO E 1 100 ? 38.869 -3.264 63.226 1.00 28.97 100 PRO E O 1
ATOM 11731 N N . THR E 1 101 ? 39.523 -3.694 65.336 1.00 26.26 101 THR E N 1
ATOM 11732 C CA . THR E 1 101 ? 39.254 -2.338 65.800 1.00 27.46 101 THR E CA 1
ATOM 11733 C C . THR E 1 101 ? 40.365 -1.768 66.677 1.00 28.22 101 THR E C 1
ATOM 11734 O O . THR E 1 101 ? 41.207 -2.503 67.207 1.00 28.57 101 THR E O 1
ATOM 11738 N N . LEU E 1 102 ? 40.351 -0.448 66.829 1.00 27.86 102 LEU E N 1
ATOM 11739 C CA . LEU E 1 102 ? 41.332 0.244 67.653 1.00 28.58 102 LEU E CA 1
ATOM 11740 C C . LEU E 1 102 ? 41.213 -0.213 69.114 1.00 28.86 102 LEU E C 1
ATOM 11741 O O . LEU E 1 102 ? 42.212 -0.537 69.756 1.00 26.42 102 LEU E O 1
ATOM 11746 N N . ALA E 1 103 ? 39.988 -0.236 69.630 1.00 28.06 103 ALA E N 1
ATOM 11747 C CA . ALA E 1 103 ? 39.746 -0.657 71.006 1.00 29.30 103 ALA E CA 1
ATOM 11748 C C . ALA E 1 103 ? 40.433 -2.003 71.310 1.00 29.72 103 ALA E C 1
ATOM 11749 O O . ALA E 1 103 ? 41.086 -2.156 72.344 1.00 29.72 103 ALA E O 1
ATOM 11751 N N . GLN E 1 104 ? 40.290 -2.970 70.406 1.00 28.02 104 GLN E N 1
ATOM 11752 C CA . GLN E 1 104 ? 40.900 -4.287 70.593 1.00 27.88 104 GLN E CA 1
ATOM 11753 C C . GLN E 1 104 ? 42.420 -4.255 70.577 1.00 27.54 104 GLN E C 1
ATOM 11754 O O . GLN E 1 104 ? 43.068 -5.059 71.256 1.00 26.96 104 GLN E O 1
ATOM 11760 N N . ALA E 1 105 ? 42.992 -3.342 69.794 1.00 26.64 105 ALA E N 1
ATOM 11761 C CA . ALA E 1 105 ? 44.445 -3.218 69.731 1.00 25.92 105 ALA E CA 1
ATOM 11762 C C . ALA E 1 105 ? 44.922 -2.833 71.129 1.00 27.29 105 ALA E C 1
ATOM 11763 O O . ALA E 1 105 ? 45.858 -3.429 71.673 1.00 26.17 105 ALA E O 1
ATOM 11765 N N . LYS E 1 106 ? 44.255 -1.833 71.703 1.00 27.51 106 LYS E N 1
ATOM 11766 C CA . LYS E 1 106 ? 44.589 -1.348 73.034 1.00 30.65 106 LYS E CA 1
ATOM 11767 C C . LYS E 1 106 ? 44.493 -2.475 74.058 1.00 32.27 106 LYS E C 1
ATOM 11768 O O . LYS E 1 106 ? 45.372 -2.629 74.905 1.00 31.80 106 LYS E O 1
ATOM 11774 N N . GLU E 1 107 ? 43.425 -3.263 73.968 1.00 32.31 107 GLU E N 1
ATOM 11775 C CA . GLU E 1 107 ? 43.225 -4.372 74.886 1.00 33.51 107 GLU E CA 1
ATOM 11776 C C . GLU E 1 107 ? 44.386 -5.352 74.761 1.00 33.78 107 GLU E C 1
ATOM 11777 O O . GLU E 1 107 ? 44.864 -5.899 75.750 1.00 35.94 107 GLU E O 1
ATOM 11783 N N . LEU E 1 108 ? 44.859 -5.545 73.537 1.00 33.91 108 LEU E N 1
ATOM 11784 C CA . LEU E 1 108 ? 45.966 -6.452 73.282 1.00 32.59 108 LEU E CA 1
ATOM 11785 C C . LEU E 1 108 ? 47.281 -5.913 73.837 1.00 31.52 108 LEU E C 1
ATOM 11786 O O . LEU E 1 108 ? 48.074 -6.671 74.399 1.00 31.48 108 LEU E O 1
ATOM 11791 N N . PHE E 1 109 ? 47.519 -4.613 73.682 1.00 30.07 109 PHE E N 1
ATOM 11792 C CA . PHE E 1 109 ? 48.748 -4.013 74.201 1.00 30.86 109 PHE E CA 1
ATOM 11793 C C . PHE E 1 109 ? 48.709 -3.986 75.734 1.00 30.17 109 PHE E C 1
ATOM 11794 O O . PHE E 1 109 ? 49.729 -4.205 76.395 1.00 29.81 109 PHE E O 1
ATOM 11802 N N . ALA E 1 110 ? 47.531 -3.720 76.289 1.00 29.86 110 ALA E N 1
ATOM 11803 C CA . ALA E 1 110 ? 47.353 -3.682 77.740 1.00 32.16 110 ALA E CA 1
ATOM 11804 C C . ALA E 1 110 ? 47.685 -5.040 78.374 1.00 32.20 110 ALA E C 1
ATOM 11805 O O . ALA E 1 110 ? 48.431 -5.110 79.351 1.00 33.88 110 ALA E O 1
ATOM 11807 N N . LEU E 1 111 ? 47.132 -6.112 77.812 1.00 32.19 111 LEU E N 1
ATOM 11808 C CA . LEU E 1 111 ? 47.380 -7.455 78.326 1.00 33.80 111 LEU E CA 1
ATOM 11809 C C . LEU E 1 111 ? 48.858 -7.821 78.205 1.00 34.23 111 LEU E C 1
ATOM 11810 O O . LEU E 1 111 ? 49.407 -8.511 79.067 1.00 33.76 111 LEU E O 1
ATOM 11815 N N . ALA E 1 112 ? 49.501 -7.358 77.137 1.00 34.50 112 ALA E N 1
ATOM 11816 C CA . ALA E 1 112 ? 50.912 -7.655 76.913 1.00 34.91 112 ALA E CA 1
ATOM 11817 C C . ALA E 1 112 ? 51.813 -6.948 77.924 1.00 35.89 112 ALA E C 1
ATOM 11818 O O . ALA E 1 112 ? 52.845 -7.488 78.336 1.00 35.56 112 ALA E O 1
ATOM 11820 N N . LYS E 1 113 ? 51.420 -5.740 78.319 1.00 37.57 113 LYS E N 1
ATOM 11821 C CA . LYS E 1 113 ? 52.190 -4.955 79.282 1.00 40.69 113 LYS E CA 1
ATOM 11822 C C . LYS E 1 113 ? 52.122 -5.569 80.680 1.00 41.66 113 LYS E C 1
ATOM 11823 O O . LYS E 1 113 ? 53.112 -5.582 81.414 1.00 42.13 113 LYS E O 1
ATOM 11829 N N . SER E 1 114 ? 50.947 -6.074 81.048 1.00 42.25 114 SER E N 1
ATOM 11830 C CA . SER E 1 114 ? 50.752 -6.683 82.359 1.00 41.70 114 SER E CA 1
ATOM 11831 C C . SER E 1 114 ? 51.635 -7.914 82.530 1.00 41.46 114 SER E C 1
ATOM 11832 O O . SER E 1 114 ? 52.021 -8.258 83.646 1.00 42.47 114 SER E O 1
ATOM 11835 N N . LYS E 1 115 ? 51.951 -8.572 81.416 1.00 40.67 115 LYS E N 1
ATOM 11836 C CA . LYS E 1 115 ? 52.782 -9.772 81.431 1.00 37.94 115 LYS E CA 1
ATOM 11837 C C . LYS E 1 115 ? 54.215 -9.505 80.987 1.00 36.76 115 LYS E C 1
ATOM 11838 O O . LYS E 1 115 ? 55.025 -10.427 80.899 1.00 35.58 115 LYS E O 1
ATOM 11844 N N . GLY E 1 116 ? 54.519 -8.244 80.700 1.00 34.79 116 GLY E N 1
ATOM 11845 C CA . GLY E 1 116 ? 55.854 -7.891 80.259 1.00 33.28 116 GLY E CA 1
ATOM 11846 C C . GLY E 1 116 ? 56.236 -8.586 78.967 1.00 33.31 116 GLY E C 1
ATOM 11847 O O . GLY E 1 116 ? 57.395 -8.951 78.771 1.00 33.13 116 GLY E O 1
ATOM 11848 N N . LEU E 1 117 ? 55.259 -8.777 78.083 1.00 32.28 117 LEU E N 1
ATOM 11849 C CA . LEU E 1 117 ? 55.515 -9.433 76.808 1.00 31.60 117 LEU E CA 1
ATOM 11850 C C . LEU E 1 117 ? 55.323 -8.452 75.654 1.00 31.40 117 LEU E C 1
ATOM 11851 O O . LEU E 1 117 ? 54.764 -7.364 75.827 1.00 32.28 117 LEU E O 1
ATOM 11856 N N . THR E 1 118 ? 55.782 -8.846 74.474 1.00 31.18 118 THR E N 1
ATOM 11857 C CA . THR E 1 118 ? 55.654 -7.998 73.300 1.00 30.62 118 THR E CA 1
ATOM 11858 C C . THR E 1 118 ? 54.616 -8.548 72.338 1.00 29.96 118 THR E C 1
ATOM 11859 O O . THR E 1 118 ? 54.606 -9.743 72.038 1.00 30.64 118 THR E O 1
ATOM 11863 N N . VAL E 1 119 ? 53.726 -7.672 71.881 1.00 29.49 119 VAL E N 1
ATOM 11864 C CA . VAL E 1 119 ? 52.708 -8.044 70.903 1.00 26.83 119 VAL E CA 1
ATOM 11865 C C . VAL E 1 119 ? 52.836 -6.967 69.840 1.00 25.85 119 VAL E C 1
ATOM 11866 O O . VAL E 1 119 ? 52.804 -5.775 70.146 1.00 24.28 119 VAL E O 1
ATOM 11870 N N . THR E 1 120 ? 53.003 -7.382 68.591 1.00 26.77 120 THR E N 1
ATOM 11871 C CA . THR E 1 120 ? 53.201 -6.424 67.515 1.00 24.99 120 THR E CA 1
ATOM 11872 C C . THR E 1 120 ? 52.708 -6.919 66.157 1.00 23.72 120 THR E C 1
ATOM 11873 O O . THR E 1 120 ? 52.552 -8.119 65.940 1.00 21.36 120 THR E O 1
ATOM 11877 N N . PRO E 1 121 ? 52.444 -5.986 65.227 1.00 23.00 121 PRO E N 1
ATOM 11878 C CA . PRO E 1 121 ? 51.983 -6.379 63.894 1.00 22.44 121 PRO E CA 1
ATOM 11879 C C . PRO E 1 121 ? 53.195 -6.695 63.011 1.00 21.86 121 PRO E C 1
ATOM 11880 O O . PRO E 1 121 ? 54.315 -6.296 63.323 1.00 22.68 121 PRO E O 1
ATOM 11884 N N . TYR E 1 122 ? 52.965 -7.419 61.924 1.00 20.38 122 TYR E N 1
ATOM 11885 C CA . TYR E 1 122 ? 54.025 -7.788 60.989 1.00 22.97 122 TYR E CA 1
ATOM 11886 C C . TYR E 1 122 ? 54.032 -6.749 59.864 1.00 22.18 122 TYR E C 1
ATOM 11887 O O . TYR E 1 122 ? 53.279 -6.869 58.900 1.00 23.65 122 TYR E O 1
ATOM 11896 N N . GLN E 1 123 ? 54.869 -5.725 59.999 1.00 21.52 123 GLN E N 1
ATOM 11897 C CA . GLN E 1 123 ? 54.955 -4.666 58.997 1.00 21.22 123 GLN E CA 1
ATOM 11898 C C . GLN E 1 123 ? 56.218 -4.850 58.161 1.00 22.16 123 GLN E C 1
ATOM 11899 O O . GLN E 1 123 ? 57.091 -3.984 58.122 1.00 23.40 123 GLN E O 1
ATOM 11905 N N . ASN E 1 124 ? 56.297 -5.987 57.486 1.00 20.38 124 ASN E N 1
ATOM 11906 C CA . ASN E 1 124 ? 57.445 -6.319 56.657 1.00 21.01 124 ASN E CA 1
ATOM 11907 C C . ASN E 1 124 ? 57.767 -5.283 55.579 1.00 22.29 124 ASN E C 1
ATOM 11908 O O . ASN E 1 124 ? 58.920 -5.176 55.151 1.00 22.38 124 ASN E O 1
ATOM 11913 N N . ARG E 1 125 ? 56.767 -4.520 55.136 1.00 21.65 125 ARG E N 1
ATOM 11914 C CA . ARG E 1 125 ? 57.007 -3.526 54.097 1.00 22.08 125 ARG E CA 1
ATOM 11915 C C . ARG E 1 125 ? 57.853 -2.341 54.557 1.00 20.95 125 ARG E C 1
ATOM 11916 O O . ARG E 1 125 ? 58.118 -1.418 53.792 1.00 18.35 125 ARG E O 1
ATOM 11924 N N . ARG E 1 126 ? 58.273 -2.360 55.815 1.00 22.01 126 ARG E N 1
ATOM 11925 C CA . ARG E 1 126 ? 59.150 -1.306 56.301 1.00 21.35 126 ARG E CA 1
ATOM 11926 C C . ARG E 1 126 ? 60.528 -1.686 55.785 1.00 21.55 126 ARG E C 1
ATOM 11927 O O . ARG E 1 126 ? 61.471 -0.920 55.885 1.00 21.80 126 ARG E O 1
ATOM 11935 N N . PHE E 1 127 ? 60.628 -2.882 55.216 1.00 21.16 127 PHE E N 1
ATOM 11936 C CA . PHE E 1 127 ? 61.890 -3.349 54.667 1.00 21.42 127 PHE E CA 1
ATOM 11937 C C . PHE E 1 127 ? 61.811 -3.606 53.160 1.00 20.33 127 PHE E C 1
ATOM 11938 O O . PHE E 1 127 ? 62.593 -4.379 52.606 1.00 20.81 127 PHE E O 1
ATOM 11946 N N . ASP E 1 128 ? 60.850 -2.954 52.507 1.00 20.57 128 ASP E N 1
ATOM 11947 C CA . ASP E 1 128 ? 60.699 -3.041 51.056 1.00 19.28 128 ASP E CA 1
ATOM 11948 C C . ASP E 1 128 ? 61.830 -2.167 50.518 1.00 19.28 128 ASP E C 1
ATOM 11949 O O . ASP E 1 128 ? 62.079 -1.086 51.050 1.00 17.23 128 ASP E O 1
ATOM 11954 N N . SER E 1 129 ? 62.509 -2.630 49.473 1.00 21.22 129 SER E N 1
ATOM 11955 C CA . SER E 1 129 ? 63.626 -1.887 48.889 1.00 22.04 129 SER E CA 1
ATOM 11956 C C . SER E 1 129 ? 63.228 -0.502 48.392 1.00 22.29 129 SER E C 1
ATOM 11957 O O . SER E 1 129 ? 63.954 0.469 48.603 1.00 21.36 129 SER E O 1
ATOM 11960 N N . CYS E 1 130 ? 62.081 -0.415 47.719 1.00 23.30 130 CYS E N 1
ATOM 11961 C CA . CYS E 1 130 ? 61.608 0.863 47.204 1.00 22.14 130 CYS E CA 1
ATOM 11962 C C . CYS E 1 130 ? 61.457 1.870 48.355 1.00 22.88 130 CYS E C 1
ATOM 11963 O O . CYS E 1 130 ? 61.906 3.021 48.257 1.00 20.71 130 CYS E O 1
ATOM 11966 N N . PHE E 1 131 ? 60.844 1.426 49.450 1.00 21.92 131 PHE E N 1
ATOM 11967 C CA . PHE E 1 131 ? 60.663 2.274 50.620 1.00 21.04 131 PHE E CA 1
ATOM 11968 C C . PHE E 1 131 ? 62.028 2.587 51.246 1.00 21.29 131 PHE E C 1
ATOM 11969 O O . PHE E 1 131 ? 62.300 3.735 51.597 1.00 22.31 131 PHE E O 1
ATOM 11977 N N . LEU E 1 132 ? 62.882 1.573 51.387 1.00 20.90 132 LEU E N 1
ATOM 11978 C CA . LEU E 1 132 ? 64.203 1.793 51.988 1.00 21.07 132 LEU E CA 1
ATOM 11979 C C . LEU E 1 132 ? 65.013 2.797 51.175 1.00 20.78 132 LEU E C 1
ATOM 11980 O O . LEU E 1 132 ? 65.762 3.599 51.736 1.00 21.21 132 LEU E O 1
ATOM 11985 N N . THR E 1 133 ? 64.857 2.768 49.854 1.00 20.09 133 THR E N 1
ATOM 11986 C CA . THR E 1 133 ? 65.583 3.710 49.003 1.00 18.32 133 THR E CA 1
ATOM 11987 C C . THR E 1 133 ? 65.059 5.136 49.248 1.00 18.45 133 THR E C 1
ATOM 11988 O O . THR E 1 133 ? 65.844 6.085 49.360 1.00 17.29 133 THR E O 1
ATOM 11992 N N . ALA E 1 134 ? 63.737 5.281 49.347 1.00 17.56 134 ALA E N 1
ATOM 11993 C CA . ALA E 1 134 ? 63.121 6.585 49.611 1.00 17.16 134 ALA E CA 1
ATOM 11994 C C . ALA E 1 134 ? 63.590 7.109 50.974 1.00 18.78 134 ALA E C 1
ATOM 11995 O O . ALA E 1 134 ? 63.943 8.284 51.123 1.00 14.97 134 ALA E O 1
ATOM 11997 N N . LYS E 1 135 ? 63.569 6.220 51.963 1.00 20.50 135 LYS E N 1
ATOM 11998 C CA . LYS E 1 135 ? 63.988 6.553 53.322 1.00 24.34 135 LYS E CA 1
ATOM 11999 C C . LYS E 1 135 ? 65.432 7.062 53.315 1.00 23.66 135 LYS E C 1
ATOM 12000 O O . LYS E 1 135 ? 65.760 8.017 54.001 1.00 26.42 135 LYS E O 1
ATOM 12006 N N . LYS E 1 136 ? 66.285 6.409 52.534 1.00 24.15 136 LYS E N 1
ATOM 12007 C CA . LYS E 1 136 ? 67.693 6.792 52.423 1.00 23.80 136 LYS E CA 1
ATOM 12008 C C . LYS E 1 136 ? 67.818 8.200 51.850 1.00 24.35 136 LYS E C 1
ATOM 12009 O O . LYS E 1 136 ? 68.550 9.040 52.387 1.00 24.44 136 LYS E O 1
ATOM 12015 N N . ALA E 1 137 ? 67.103 8.459 50.758 1.00 24.34 137 ALA E N 1
ATOM 12016 C CA . ALA E 1 137 ? 67.136 9.771 50.124 1.00 22.75 137 ALA E CA 1
ATOM 12017 C C . ALA E 1 137 ? 66.741 10.851 51.128 1.00 23.90 137 ALA E C 1
ATOM 12018 O O . ALA E 1 137 ? 67.381 11.899 51.212 1.00 22.09 137 ALA E O 1
ATOM 12020 N N . ILE E 1 138 ? 65.690 10.592 51.902 1.00 24.47 138 ILE E N 1
ATOM 12021 C CA . ILE E 1 138 ? 65.228 11.569 52.890 1.00 25.61 138 ILE E CA 1
ATOM 12022 C C . ILE E 1 138 ? 66.244 11.784 54.011 1.00 26.83 138 ILE E C 1
ATOM 12023 O O . ILE E 1 138 ? 66.547 12.920 54.382 1.00 26.55 138 ILE E O 1
ATOM 12028 N N . GLU E 1 139 ? 66.776 10.694 54.546 1.00 28.34 139 GLU E N 1
ATOM 12029 C CA . GLU E 1 139 ? 67.745 10.791 55.628 1.00 29.58 139 GLU E CA 1
ATOM 12030 C C . GLU E 1 139 ? 69.092 11.339 55.151 1.00 29.73 139 GLU E C 1
ATOM 12031 O O . GLU E 1 139 ? 69.944 11.692 55.966 1.00 28.96 139 GLU E O 1
ATOM 12037 N N . SER E 1 140 ? 69.284 11.414 53.833 1.00 28.53 140 SER E N 1
ATOM 12038 C CA . SER E 1 140 ? 70.539 11.928 53.294 1.00 26.95 140 SER E CA 1
ATOM 12039 C C . SER E 1 140 ? 70.640 13.436 53.503 1.00 27.66 140 SER E C 1
ATOM 12040 O O . SER E 1 140 ? 71.739 13.984 53.541 1.00 28.11 140 SER E O 1
ATOM 12043 N N . GLY E 1 141 ? 69.493 14.102 53.627 1.00 28.57 141 GLY E N 1
ATOM 12044 C CA . GLY E 1 141 ? 69.490 15.545 53.822 1.00 26.32 141 GLY E CA 1
ATOM 12045 C C . GLY E 1 141 ? 69.751 16.291 52.523 1.00 27.08 141 GLY E C 1
ATOM 12046 O O . GLY E 1 141 ? 69.693 17.523 52.466 1.00 27.74 141 GLY E O 1
ATOM 12047 N N . LYS E 1 142 ? 70.033 15.538 51.466 1.00 25.31 142 LYS E N 1
ATOM 12048 C CA . LYS E 1 142 ? 70.307 16.124 50.160 1.00 25.50 142 LYS E CA 1
ATOM 12049 C C . LYS E 1 142 ? 69.103 16.868 49.595 1.00 25.11 142 LYS E C 1
ATOM 12050 O O . LYS E 1 142 ? 69.258 17.795 48.804 1.00 24.87 142 LYS E O 1
ATOM 12056 N N . LEU E 1 143 ? 67.904 16.466 50.007 1.00 23.21 143 LEU E N 1
ATOM 12057 C CA . LEU E 1 143 ? 66.682 17.090 49.508 1.00 25.13 143 LEU E CA 1
ATOM 12058 C C . LEU E 1 143 ? 66.302 18.347 50.279 1.00 25.94 143 LEU E C 1
ATOM 12059 O O . LEU E 1 143 ? 65.460 19.124 49.832 1.00 27.40 143 LEU E O 1
ATOM 12064 N N . GLY E 1 144 ? 66.919 18.551 51.436 1.00 26.32 144 GLY E N 1
ATOM 12065 C CA . GLY E 1 144 ? 66.584 19.716 52.235 1.00 27.41 144 GLY E CA 1
ATOM 12066 C C . GLY E 1 144 ? 65.299 19.453 52.995 1.00 27.76 144 GLY E C 1
ATOM 12067 O O . GLY E 1 144 ? 64.963 18.292 53.247 1.00 28.49 144 GLY E O 1
ATOM 12068 N N . GLU E 1 145 ? 64.572 20.509 53.358 1.00 27.32 145 GLU E N 1
ATOM 12069 C CA . GLU E 1 145 ? 63.321 20.340 54.093 1.00 27.91 145 GLU E CA 1
ATOM 12070 C C . GLU E 1 145 ? 62.313 19.610 53.201 1.00 26.37 145 GLU E C 1
ATOM 12071 O O . GLU E 1 145 ? 62.044 20.048 52.082 1.00 25.38 145 GLU E O 1
ATOM 12077 N N . ILE E 1 146 ? 61.771 18.496 53.694 1.00 24.60 146 ILE E N 1
ATOM 12078 C CA . ILE E 1 146 ? 60.804 17.713 52.929 1.00 24.16 146 ILE E CA 1
ATOM 12079 C C . ILE E 1 146 ? 59.438 18.391 52.991 1.00 24.17 146 ILE E C 1
ATOM 12080 O O . ILE E 1 146 ? 58.954 18.716 54.075 1.00 23.23 146 ILE E O 1
ATOM 12085 N N . VAL E 1 147 ? 58.820 18.595 51.830 1.00 23.16 147 VAL E N 1
ATOM 12086 C CA . VAL E 1 147 ? 57.519 19.258 51.770 1.00 24.54 147 VAL E CA 1
ATOM 12087 C C . VAL E 1 147 ? 56.392 18.394 51.208 1.00 23.45 147 VAL E C 1
ATOM 12088 O O . VAL E 1 147 ? 55.210 18.718 51.390 1.00 18.92 147 VAL E O 1
ATOM 12092 N N . GLU E 1 148 ? 56.758 17.298 50.545 1.00 23.90 148 GLU E N 1
ATOM 12093 C CA . GLU E 1 148 ? 55.772 16.396 49.965 1.00 23.63 148 GLU E CA 1
ATOM 12094 C C . GLU E 1 148 ? 56.317 14.993 49.722 1.00 21.64 148 GLU E C 1
ATOM 12095 O O . GLU E 1 148 ? 57.444 14.819 49.252 1.00 21.51 148 GLU E O 1
ATOM 12101 N N . VAL E 1 149 ? 55.504 13.996 50.063 1.00 18.60 149 VAL E N 1
ATOM 12102 C CA . VAL E 1 149 ? 55.852 12.589 49.866 1.00 17.73 149 VAL E CA 1
ATOM 12103 C C . VAL E 1 149 ? 54.606 11.950 49.271 1.00 18.29 149 VAL E C 1
ATOM 12104 O O . VAL E 1 149 ? 53.495 12.165 49.769 1.00 15.95 149 VAL E O 1
ATOM 12108 N N . GLU E 1 150 ? 54.778 11.181 48.200 1.00 18.25 150 GLU E N 1
ATOM 12109 C CA . GLU E 1 150 ? 53.643 10.525 47.556 1.00 20.09 150 GLU E CA 1
ATOM 12110 C C . GLU E 1 150 ? 53.946 9.031 47.388 1.00 19.48 150 GLU E C 1
ATOM 12111 O O . GLU E 1 150 ? 54.998 8.654 46.876 1.00 19.15 150 GLU E O 1
ATOM 12117 N N . SER E 1 151 ? 53.022 8.186 47.830 1.00 19.87 151 SER E N 1
ATOM 12118 C CA . SER E 1 151 ? 53.190 6.740 47.748 1.00 19.58 151 SER E CA 1
ATOM 12119 C C . SER E 1 151 ? 52.018 6.102 47.014 1.00 20.53 151 SER E C 1
ATOM 12120 O O . SER E 1 151 ? 50.854 6.351 47.336 1.00 20.75 151 SER E O 1
ATOM 12123 N N . HIS E 1 152 ? 52.332 5.276 46.027 1.00 21.51 152 HIS E N 1
ATOM 12124 C CA . HIS E 1 152 ? 51.295 4.598 45.252 1.00 22.96 152 HIS E CA 1
ATOM 12125 C C . HIS E 1 152 ? 51.387 3.085 45.364 1.00 21.56 152 HIS E C 1
ATOM 12126 O O . HIS E 1 152 ? 52.477 2.526 45.450 1.00 23.41 152 HIS E O 1
ATOM 12133 N N . PHE E 1 153 ? 50.230 2.437 45.355 1.00 19.69 153 PHE E N 1
ATOM 12134 C CA . PHE E 1 153 ? 50.151 0.984 45.384 1.00 20.50 153 PHE E CA 1
ATOM 12135 C C . PHE E 1 153 ? 48.907 0.683 44.555 1.00 20.35 153 PHE E C 1
ATOM 12136 O O . PHE E 1 153 ? 47.825 0.482 45.093 1.00 18.68 153 PHE E O 1
ATOM 12144 N N . ASP E 1 154 ? 49.074 0.681 43.233 1.00 21.47 154 ASP E N 1
ATOM 12145 C CA . ASP E 1 154 ? 47.968 0.462 42.303 1.00 19.72 154 ASP E CA 1
ATOM 12146 C C . ASP E 1 154 ? 48.062 -0.827 41.503 1.00 19.66 154 ASP E C 1
ATOM 12147 O O . ASP E 1 154 ? 49.100 -1.479 41.475 1.00 18.07 154 ASP E O 1
ATOM 12152 N N . TYR E 1 155 ? 46.963 -1.162 40.831 1.00 18.25 155 TYR E N 1
ATOM 12153 C CA . TYR E 1 155 ? 46.881 -2.347 39.973 1.00 19.02 155 TYR E CA 1
ATOM 12154 C C . TYR E 1 155 ? 45.999 -1.943 38.808 1.00 18.24 155 TYR E C 1
ATOM 12155 O O . TYR E 1 155 ? 45.375 -0.879 38.836 1.00 19.30 155 TYR E O 1
ATOM 12164 N N . TYR E 1 156 ? 45.980 -2.778 37.773 1.00 15.81 156 TYR E N 1
ATOM 12165 C CA . TYR E 1 156 ? 45.055 -2.576 36.684 1.00 15.83 156 TYR E CA 1
ATOM 12166 C C . TYR E 1 156 ? 44.288 -3.900 36.680 1.00 16.84 156 TYR E C 1
ATOM 12167 O O . TYR E 1 156 ? 44.714 -4.872 36.054 1.00 14.87 156 TYR E O 1
ATOM 12176 N N . ARG E 1 157 ? 43.183 -3.933 37.426 1.00 17.30 157 ARG E N 1
ATOM 12177 C CA . ARG E 1 157 ? 42.323 -5.118 37.538 1.00 16.92 157 ARG E CA 1
ATOM 12178 C C . ARG E 1 157 ? 40.898 -4.599 37.481 1.00 16.47 157 ARG E C 1
ATOM 12179 O O . ARG E 1 157 ? 40.222 -4.506 38.503 1.00 19.15 157 ARG E O 1
ATOM 12187 N N . PRO E 1 158 ? 40.420 -4.261 36.275 1.00 17.39 158 PRO E N 1
ATOM 12188 C CA . PRO E 1 158 ? 39.075 -3.726 36.043 1.00 18.13 158 PRO E CA 1
ATOM 12189 C C . PRO E 1 158 ? 37.898 -4.596 36.467 1.00 19.89 158 PRO E C 1
ATOM 12190 O O . PRO E 1 158 ? 36.834 -4.081 36.812 1.00 17.92 158 PRO E O 1
ATOM 12194 N N . VAL E 1 159 ? 38.077 -5.908 36.444 1.00 19.50 159 VAL E N 1
ATOM 12195 C CA . VAL E 1 159 ? 36.981 -6.788 36.820 1.00 21.58 159 VAL E CA 1
ATOM 12196 C C . VAL E 1 159 ? 37.027 -7.165 38.282 1.00 18.94 159 VAL E C 1
ATOM 12197 O O . VAL E 1 159 ? 38.015 -7.710 38.768 1.00 16.46 159 VAL E O 1
ATOM 12201 N N . ALA E 1 160 ? 35.947 -6.856 38.985 1.00 19.15 160 ALA E N 1
ATOM 12202 C CA . ALA E 1 160 ? 35.842 -7.174 40.401 1.00 21.44 160 ALA E CA 1
ATOM 12203 C C . ALA E 1 160 ? 34.608 -8.041 40.588 1.00 23.08 160 ALA E C 1
ATOM 12204 O O . ALA E 1 160 ? 33.485 -7.605 40.309 1.00 20.88 160 ALA E O 1
ATOM 12206 N N . GLU E 1 161 ? 34.807 -9.271 41.046 1.00 23.86 161 GLU E N 1
ATOM 12207 C CA . GLU E 1 161 ? 33.673 -10.152 41.257 1.00 26.79 161 GLU E CA 1
ATOM 12208 C C . GLU E 1 161 ? 32.877 -9.639 42.446 1.00 24.64 161 GLU E C 1
ATOM 12209 O O . GLU E 1 161 ? 33.441 -9.104 43.406 1.00 22.03 161 GLU E O 1
ATOM 12215 N N . THR E 1 162 ? 31.565 -9.803 42.367 1.00 23.57 162 THR E N 1
ATOM 12216 C CA . THR E 1 162 ? 30.662 -9.365 43.421 1.00 22.31 162 THR E CA 1
ATOM 12217 C C . THR E 1 162 ? 31.005 -10.037 44.749 1.00 22.99 162 THR E C 1
ATOM 12218 O O . THR E 1 162 ? 30.937 -11.257 44.867 1.00 23.75 162 THR E O 1
ATOM 12222 N N . LYS E 1 163 ? 31.379 -9.231 45.742 1.00 23.40 163 LYS E N 1
ATOM 12223 C CA . LYS E 1 163 ? 31.753 -9.730 47.065 1.00 23.59 163 LYS E CA 1
ATOM 12224 C C . LYS E 1 163 ? 31.445 -8.671 48.118 1.00 21.98 163 LYS E C 1
ATOM 12225 O O . LYS E 1 163 ? 32.315 -7.874 48.467 1.00 20.92 163 LYS E O 1
ATOM 12231 N N . PRO E 1 164 ? 30.208 -8.648 48.641 1.00 21.73 164 PRO E N 1
ATOM 12232 C CA . PRO E 1 164 ? 29.859 -7.649 49.658 1.00 21.59 164 PRO E CA 1
ATOM 12233 C C . PRO E 1 164 ? 30.743 -7.784 50.891 1.00 22.66 164 PRO E C 1
ATOM 12234 O O . PRO E 1 164 ? 31.265 -8.867 51.175 1.00 21.60 164 PRO E O 1
ATOM 12238 N N . GLY E 1 165 ? 30.914 -6.692 51.633 1.00 21.86 165 GLY E N 1
ATOM 12239 C CA . GLY E 1 165 ? 31.757 -6.767 52.810 1.00 19.91 165 GLY E CA 1
ATOM 12240 C C . GLY E 1 165 ? 31.685 -5.542 53.701 1.00 20.15 165 GLY E C 1
ATOM 12241 O O . GLY E 1 165 ? 30.856 -4.655 53.499 1.00 17.01 165 GLY E O 1
ATOM 12242 N N . LEU E 1 166 ? 32.563 -5.511 54.694 1.00 22.03 166 LEU E N 1
ATOM 12243 C CA . LEU E 1 166 ? 32.633 -4.416 55.643 1.00 23.62 166 LEU E CA 1
ATOM 12244 C C . LEU E 1 166 ? 33.775 -3.485 55.284 1.00 22.71 166 LEU E C 1
ATOM 12245 O O . LEU E 1 166 ? 34.580 -3.781 54.393 1.00 23.54 166 LEU E O 1
ATOM 12250 N N . PRO E 1 167 ? 33.858 -2.334 55.970 1.00 21.35 167 PRO E N 1
ATOM 12251 C CA . PRO E 1 167 ? 34.935 -1.385 55.695 1.00 19.25 167 PRO E CA 1
ATOM 12252 C C . PRO E 1 167 ? 36.296 -2.080 55.781 1.00 19.87 167 PRO E C 1
ATOM 12253 O O . PRO E 1 167 ? 37.205 -1.783 55.002 1.00 17.90 167 PRO E O 1
ATOM 12257 N N . GLN E 1 168 ? 36.429 -3.010 56.726 1.00 18.00 168 GLN E N 1
ATOM 12258 C CA . GLN E 1 168 ? 37.677 -3.746 56.912 1.00 17.09 168 GLN E CA 1
ATOM 12259 C C . GLN E 1 168 ? 38.014 -4.610 55.700 1.00 16.72 168 GLN E C 1
ATOM 12260 O O . GLN E 1 168 ? 39.147 -5.058 55.543 1.00 13.12 168 GLN E O 1
ATOM 12266 N N . ASP E 1 169 ? 37.036 -4.847 54.838 1.00 16.74 169 ASP E N 1
ATOM 12267 C CA . ASP E 1 169 ? 37.303 -5.661 53.665 1.00 19.47 169 ASP E CA 1
ATOM 12268 C C . ASP E 1 169 ? 37.640 -4.838 52.430 1.00 18.06 169 ASP E C 1
ATOM 12269 O O . ASP E 1 169 ? 37.814 -5.391 51.348 1.00 17.90 169 ASP E O 1
ATOM 12274 N N . GLY E 1 170 ? 37.757 -3.522 52.599 1.00 19.93 170 GLY E N 1
ATOM 12275 C CA . GLY E 1 170 ? 38.080 -2.657 51.471 1.00 19.30 170 GLY E CA 1
ATOM 12276 C C . GLY E 1 170 ? 39.568 -2.428 51.259 1.00 19.11 170 GLY E C 1
ATOM 12277 O O . GLY E 1 170 ? 40.402 -2.905 52.034 1.00 19.52 170 GLY E O 1
ATOM 12278 N N . ALA E 1 171 ? 39.906 -1.680 50.211 1.00 19.29 171 ALA E N 1
ATOM 12279 C CA . ALA E 1 171 ? 41.301 -1.386 49.880 1.00 17.71 171 ALA E CA 1
ATOM 12280 C C . ALA E 1 171 ? 42.000 -0.445 50.869 1.00 18.23 171 ALA E C 1
ATOM 12281 O O . ALA E 1 171 ? 43.214 -0.559 51.079 1.00 14.41 171 ALA E O 1
ATOM 12283 N N . PHE E 1 172 ? 41.253 0.483 51.467 1.00 16.81 172 PHE E N 1
ATOM 12284 C CA . PHE E 1 172 ? 41.857 1.418 52.420 1.00 18.34 172 PHE E CA 1
ATOM 12285 C C . PHE E 1 172 ? 42.427 0.610 53.585 1.00 20.41 172 PHE E C 1
ATOM 12286 O O . PHE E 1 172 ? 43.608 0.725 53.921 1.00 20.35 172 PHE E O 1
ATOM 12294 N N . TYR E 1 173 ? 41.594 -0.230 54.186 1.00 21.23 173 TYR E N 1
ATOM 12295 C CA . TYR E 1 173 ? 42.064 -1.079 55.270 1.00 23.17 173 TYR E CA 1
ATOM 12296 C C . TYR E 1 173 ? 43.086 -2.079 54.743 1.00 23.74 173 TYR E C 1
ATOM 12297 O O . TYR E 1 173 ? 44.177 -2.217 55.295 1.00 25.61 173 TYR E O 1
ATOM 12306 N N . GLY E 1 174 ? 42.727 -2.759 53.658 1.00 24.40 174 GLY E N 1
ATOM 12307 C CA . GLY E 1 174 ? 43.590 -3.771 53.076 1.00 24.30 174 GLY E CA 1
ATOM 12308 C C . GLY E 1 174 ? 44.970 -3.361 52.602 1.00 25.62 174 GLY E C 1
ATOM 12309 O O . GLY E 1 174 ? 45.931 -4.105 52.790 1.00 24.19 174 GLY E O 1
ATOM 12310 N N . LEU E 1 175 ? 45.079 -2.192 51.982 1.00 25.72 175 LEU E N 1
ATOM 12311 C CA . LEU E 1 175 ? 46.363 -1.727 51.480 1.00 26.16 175 LEU E CA 1
ATOM 12312 C C . LEU E 1 175 ? 46.900 -0.551 52.271 1.00 25.88 175 LEU E C 1
ATOM 12313 O O . LEU E 1 175 ? 48.108 -0.443 52.499 1.00 24.08 175 LEU E O 1
ATOM 12318 N N . GLY E 1 176 ? 45.995 0.327 52.688 1.00 25.33 176 GLY E N 1
ATOM 12319 C CA . GLY E 1 176 ? 46.398 1.501 53.441 1.00 25.48 176 GLY E CA 1
ATOM 12320 C C . GLY E 1 176 ? 47.136 1.184 54.726 1.00 26.54 176 GLY E C 1
ATOM 12321 O O . GLY E 1 176 ? 47.979 1.967 55.166 1.00 24.75 176 GLY E O 1
ATOM 12322 N N . VAL E 1 177 ? 46.830 0.044 55.337 1.00 25.98 177 VAL E N 1
ATOM 12323 C CA . VAL E 1 177 ? 47.503 -0.318 56.574 1.00 28.35 177 VAL E CA 1
ATOM 12324 C C . VAL E 1 177 ? 49.021 -0.356 56.375 1.00 28.36 177 VAL E C 1
ATOM 12325 O O . VAL E 1 177 ? 49.769 0.123 57.220 1.00 29.54 177 VAL E O 1
ATOM 12329 N N . HIS E 1 178 ? 49.473 -0.913 55.259 1.00 27.05 178 HIS E N 1
ATOM 12330 C CA . HIS E 1 178 ? 50.905 -0.994 54.977 1.00 28.30 178 HIS E CA 1
ATOM 12331 C C . HIS E 1 178 ? 51.491 0.345 54.540 1.00 27.88 178 HIS E C 1
ATOM 12332 O O . HIS E 1 178 ? 52.484 0.820 55.096 1.00 29.00 178 HIS E O 1
ATOM 12339 N N . THR E 1 179 ? 50.869 0.936 53.526 1.00 25.95 179 THR E N 1
ATOM 12340 C CA . THR E 1 179 ? 51.318 2.201 52.970 1.00 24.84 179 THR E CA 1
ATOM 12341 C C . THR E 1 179 ? 51.299 3.354 53.976 1.00 23.44 179 THR E C 1
ATOM 12342 O O . THR E 1 179 ? 52.243 4.136 54.030 1.00 22.53 179 THR E O 1
ATOM 12354 N N . ASP E 1 181 ? 51.414 2.995 57.163 1.00 23.42 181 ASP E N 1
ATOM 12355 C CA . ASP E 1 181 ? 52.360 2.615 58.195 1.00 23.39 181 ASP E CA 1
ATOM 12356 C C . ASP E 1 181 ? 53.763 3.095 57.810 1.00 23.28 181 ASP E C 1
ATOM 12357 O O . ASP E 1 181 ? 54.536 3.527 58.664 1.00 20.62 181 ASP E O 1
ATOM 12362 N N . GLN E 1 182 ? 54.091 3.016 56.524 1.00 22.65 182 GLN E N 1
ATOM 12363 C CA . GLN E 1 182 ? 55.404 3.462 56.067 1.00 23.31 182 GLN E CA 1
ATOM 12364 C C . GLN E 1 182 ? 55.574 4.954 56.312 1.00 24.22 182 GLN E C 1
ATOM 12365 O O . GLN E 1 182 ? 56.647 5.402 56.720 1.00 25.26 182 GLN E O 1
ATOM 12371 N N . ILE E 1 183 ? 54.516 5.719 56.059 1.00 23.88 183 ILE E N 1
ATOM 12372 C CA . ILE E 1 183 ? 54.561 7.166 56.252 1.00 23.36 183 ILE E CA 1
ATOM 12373 C C . ILE E 1 183 ? 54.671 7.487 57.737 1.00 23.39 183 ILE E C 1
ATOM 12374 O O . ILE E 1 183 ? 55.488 8.318 58.148 1.00 24.41 183 ILE E O 1
ATOM 12379 N N . ILE E 1 184 ? 53.845 6.825 58.541 1.00 23.09 184 ILE E N 1
ATOM 12380 C CA . ILE E 1 184 ? 53.860 7.032 59.983 1.00 22.90 184 ILE E CA 1
ATOM 12381 C C . ILE E 1 184 ? 55.219 6.651 60.583 1.00 23.21 184 ILE E C 1
ATOM 12382 O O . ILE E 1 184 ? 55.675 7.268 61.544 1.00 22.74 184 ILE E O 1
ATOM 12387 N N . SER E 1 185 ? 55.879 5.647 60.014 1.00 23.23 185 SER E N 1
ATOM 12388 C CA . SER E 1 185 ? 57.172 5.243 60.544 1.00 24.58 185 SER E CA 1
ATOM 12389 C C . SER E 1 185 ? 58.225 6.307 60.241 1.00 26.04 185 SER E C 1
ATOM 12390 O O . SER E 1 185 ? 59.277 6.347 60.882 1.00 26.15 185 SER E O 1
ATOM 12393 N N . LEU E 1 186 ? 57.941 7.161 59.263 1.00 24.52 186 LEU E N 1
ATOM 12394 C CA . LEU E 1 186 ? 58.874 8.217 58.874 1.00 25.03 186 LEU E CA 1
ATOM 12395 C C . LEU E 1 186 ? 58.613 9.549 59.559 1.00 24.67 186 LEU E C 1
ATOM 12396 O O . LEU E 1 186 ? 59.552 10.226 59.970 1.00 24.20 186 LEU E O 1
ATOM 12401 N N . PHE E 1 187 ? 57.342 9.921 59.686 1.00 22.35 187 PHE E N 1
ATOM 12402 C CA . PHE E 1 187 ? 57.000 11.214 60.255 1.00 23.40 187 PHE E CA 1
ATOM 12403 C C . PHE E 1 187 ? 56.139 11.211 61.512 1.00 23.45 187 PHE E C 1
ATOM 12404 O O . PHE E 1 187 ? 55.889 12.264 62.085 1.00 23.29 187 PHE E O 1
ATOM 12412 N N . GLY E 1 188 ? 55.675 10.042 61.935 1.00 22.72 188 GLY E N 1
ATOM 12413 C CA . GLY E 1 188 ? 54.860 9.980 63.135 1.00 23.34 188 GLY E CA 1
ATOM 12414 C C . GLY E 1 188 ? 53.374 10.235 62.939 1.00 24.90 188 GLY E C 1
ATOM 12415 O O . GLY E 1 188 ? 52.797 9.892 61.906 1.00 23.20 188 GLY E O 1
ATOM 12416 N N . ARG E 1 189 ? 52.751 10.829 63.953 1.00 23.76 189 ARG E N 1
ATOM 12417 C CA . ARG E 1 189 ? 51.329 11.137 63.922 1.00 26.27 189 ARG E CA 1
ATOM 12418 C C . ARG E 1 189 ? 51.059 12.510 63.293 1.00 26.61 189 ARG E C 1
ATOM 12419 O O . ARG E 1 189 ? 51.629 13.521 63.714 1.00 27.50 189 ARG E O 1
ATOM 12427 N N . PRO E 1 190 ? 50.181 12.567 62.276 1.00 24.86 190 PRO E N 1
ATOM 12428 C CA . PRO E 1 190 ? 49.853 13.832 61.605 1.00 26.15 190 PRO E CA 1
ATOM 12429 C C . PRO E 1 190 ? 48.855 14.695 62.373 1.00 25.54 190 PRO E C 1
ATOM 12430 O O . PRO E 1 190 ? 48.214 14.232 63.316 1.00 25.52 190 PRO E O 1
ATOM 12434 N N . ASP E 1 191 ? 48.723 15.945 61.939 1.00 27.49 191 ASP E N 1
ATOM 12435 C CA . ASP E 1 191 ? 47.802 16.903 62.549 1.00 26.39 191 ASP E CA 1
ATOM 12436 C C . ASP E 1 191 ? 46.417 16.789 61.925 1.00 24.38 191 ASP E C 1
ATOM 12437 O O . ASP E 1 191 ? 45.411 16.888 62.625 1.00 24.26 191 ASP E O 1
ATOM 12442 N N . HIS E 1 192 ? 46.375 16.595 60.606 1.00 22.14 192 HIS E N 1
ATOM 12443 C CA . HIS E 1 192 ? 45.113 16.478 59.869 1.00 22.23 192 HIS E CA 1
ATOM 12444 C C . HIS E 1 192 ? 45.179 15.341 58.851 1.00 20.69 192 HIS E C 1
ATOM 12445 O O . HIS E 1 192 ? 46.262 14.917 58.459 1.00 20.89 192 HIS E O 1
ATOM 12452 N N . VAL E 1 193 ? 44.013 14.868 58.416 1.00 19.34 193 VAL E N 1
ATOM 12453 C CA . VAL E 1 193 ? 43.935 13.816 57.404 1.00 19.14 193 VAL E CA 1
ATOM 12454 C C . VAL E 1 193 ? 42.743 14.052 56.491 1.00 20.75 193 VAL E C 1
ATOM 12455 O O . VAL E 1 193 ? 41.613 14.275 56.956 1.00 19.95 193 VAL E O 1
ATOM 12459 N N . ALA E 1 194 ? 43.004 14.026 55.191 1.00 17.34 194 ALA E N 1
ATOM 12460 C CA . ALA E 1 194 ? 41.944 14.212 54.211 1.00 18.25 194 ALA E CA 1
ATOM 12461 C C . ALA E 1 194 ? 41.722 12.864 53.538 1.00 17.60 194 ALA E C 1
ATOM 12462 O O . ALA E 1 194 ? 42.680 12.224 53.099 1.00 17.21 194 ALA E O 1
ATOM 12464 N N . TYR E 1 195 ? 40.466 12.439 53.465 1.00 17.28 195 TYR E N 1
ATOM 12465 C CA . TYR E 1 195 ? 40.121 11.155 52.861 1.00 18.87 195 TYR E CA 1
ATOM 12466 C C . TYR E 1 195 ? 39.297 11.239 51.593 1.00 18.31 195 TYR E C 1
ATOM 12467 O O . TYR E 1 195 ? 38.419 12.093 51.454 1.00 18.10 195 TYR E O 1
ATOM 12476 N N . ASP E 1 196 ? 39.583 10.298 50.697 1.00 19.11 196 ASP E N 1
ATOM 12477 C CA . ASP E 1 196 ? 38.868 10.110 49.439 1.00 19.80 196 ASP E CA 1
ATOM 12478 C C . ASP E 1 196 ? 38.786 8.583 49.385 1.00 19.33 196 ASP E C 1
ATOM 12479 O O . ASP E 1 196 ? 39.804 7.904 49.250 1.00 19.39 196 ASP E O 1
ATOM 12484 N N . ILE E 1 197 ? 37.582 8.054 49.549 1.00 18.70 197 ILE E N 1
ATOM 12485 C CA . ILE E 1 197 ? 37.368 6.610 49.545 1.00 19.93 197 ILE E CA 1
ATOM 12486 C C . ILE E 1 197 ? 36.176 6.293 48.654 1.00 20.33 197 ILE E C 1
ATOM 12487 O O . ILE E 1 197 ? 35.088 6.815 48.873 1.00 19.78 197 ILE E O 1
ATOM 12492 N N . ARG E 1 198 ? 36.386 5.458 47.637 1.00 19.95 198 ARG E N 1
ATOM 12493 C CA . ARG E 1 198 ? 35.295 5.104 46.740 1.00 19.79 198 ARG E CA 1
ATOM 12494 C C . ARG E 1 198 ? 35.331 3.685 46.152 1.00 20.30 198 ARG E C 1
ATOM 12495 O O . ARG E 1 198 ? 36.370 3.012 46.144 1.00 15.85 198 ARG E O 1
ATOM 12503 N N . SER E 1 199 ? 34.162 3.249 45.683 1.00 20.49 199 SER E N 1
ATOM 12504 C CA . SER E 1 199 ? 33.976 1.923 45.099 1.00 21.84 199 SER E CA 1
ATOM 12505 C C . SER E 1 199 ? 33.679 2.145 43.621 1.00 19.87 199 SER E C 1
ATOM 12506 O O . SER E 1 199 ? 32.565 2.530 43.250 1.00 20.94 199 SER E O 1
ATOM 12509 N N . LEU E 1 200 ? 34.675 1.900 42.777 1.00 16.70 200 LEU E N 1
ATOM 12510 C CA . LEU E 1 200 ? 34.521 2.143 41.349 1.00 16.85 200 LEU E CA 1
ATOM 12511 C C . LEU E 1 200 ? 34.145 0.981 40.431 1.00 16.96 200 LEU E C 1
ATOM 12512 O O . LEU E 1 200 ? 33.334 1.146 39.521 1.00 18.49 200 LEU E O 1
ATOM 12517 N N . ARG E 1 201 ? 34.731 -0.185 40.661 1.00 16.95 201 ARG E N 1
ATOM 12518 C CA . ARG E 1 201 ? 34.487 -1.340 39.797 1.00 17.74 201 ARG E CA 1
ATOM 12519 C C . ARG E 1 201 ? 33.162 -2.053 39.986 1.00 17.33 201 ARG E C 1
ATOM 12520 O O . ARG E 1 201 ? 32.494 -2.387 39.008 1.00 18.53 201 ARG E O 1
ATOM 12528 N N . ASN E 1 202 ? 32.786 -2.288 41.238 1.00 16.34 202 ASN E N 1
ATOM 12529 C CA . ASN E 1 202 ? 31.552 -3.009 41.530 1.00 16.42 202 ASN E CA 1
ATOM 12530 C C . ASN E 1 202 ? 30.883 -2.400 42.755 1.00 16.41 202 ASN E C 1
ATOM 12531 O O . ASN E 1 202 ? 31.364 -2.583 43.867 1.00 16.18 202 ASN E O 1
ATOM 12536 N N . LYS E 1 203 ? 29.778 -1.685 42.543 1.00 17.84 203 LYS E N 1
ATOM 12537 C CA . LYS E 1 203 ? 29.040 -1.016 43.621 1.00 19.65 203 LYS E CA 1
ATOM 12538 C C . LYS E 1 203 ? 28.580 -1.897 44.787 1.00 19.89 203 LYS E C 1
ATOM 12539 O O . LYS E 1 203 ? 28.267 -1.388 45.858 1.00 20.24 203 LYS E O 1
ATOM 12545 N N . ALA E 1 204 ? 28.539 -3.211 44.591 1.00 19.10 204 ALA E N 1
ATOM 12546 C CA . ALA E 1 204 ? 28.129 -4.112 45.673 1.00 18.36 204 ALA E CA 1
ATOM 12547 C C . ALA E 1 204 ? 29.272 -4.304 46.680 1.00 17.66 204 ALA E C 1
ATOM 12548 O O . ALA E 1 204 ? 29.054 -4.695 47.829 1.00 16.18 204 ALA E O 1
ATOM 12550 N N . ASN E 1 205 ? 30.490 -4.018 46.232 1.00 16.65 205 ASN E N 1
ATOM 12551 C CA . ASN E 1 205 ? 31.697 -4.213 47.032 1.00 15.90 205 ASN E CA 1
ATOM 12552 C C . ASN E 1 205 ? 32.195 -3.054 47.881 1.00 16.31 205 ASN E C 1
ATOM 12553 O O . ASN E 1 205 ? 31.868 -1.900 47.638 1.00 16.59 205 ASN E O 1
ATOM 12558 N N . PRO E 1 206 ? 33.010 -3.361 48.902 1.00 17.17 206 PRO E N 1
ATOM 12559 C CA . PRO E 1 206 ? 33.563 -2.309 49.764 1.00 16.72 206 PRO E CA 1
ATOM 12560 C C . PRO E 1 206 ? 34.512 -1.478 48.883 1.00 17.56 206 PRO E C 1
ATOM 12561 O O . PRO E 1 206 ? 34.822 -1.882 47.761 1.00 18.09 206 PRO E O 1
ATOM 12565 N N . ASP E 1 207 ? 34.983 -0.341 49.383 1.00 18.49 207 ASP E N 1
ATOM 12566 C CA . ASP E 1 207 ? 35.877 0.530 48.599 1.00 19.31 207 ASP E CA 1
ATOM 12567 C C . ASP E 1 207 ? 37.046 -0.181 47.921 1.00 16.98 207 ASP E C 1
ATOM 12568 O O . ASP E 1 207 ? 37.606 -1.131 48.456 1.00 16.81 207 ASP E O 1
ATOM 12573 N N . ASP E 1 208 ? 37.412 0.281 46.731 1.00 16.31 208 ASP E N 1
ATOM 12574 C CA . ASP E 1 208 ? 38.540 -0.307 46.011 1.00 17.53 208 ASP E CA 1
ATOM 12575 C C . ASP E 1 208 ? 39.470 0.804 45.547 1.00 17.23 208 ASP E C 1
ATOM 12576 O O . ASP E 1 208 ? 40.386 0.573 44.761 1.00 18.70 208 ASP E O 1
ATOM 12581 N N . THR E 1 209 ? 39.229 2.013 46.043 1.00 17.28 209 THR E N 1
ATOM 12582 C CA . THR E 1 209 ? 40.018 3.166 45.631 1.00 17.54 209 THR E CA 1
ATOM 12583 C C . THR E 1 209 ? 40.145 4.170 46.765 1.00 17.80 209 THR E C 1
ATOM 12584 O O . THR E 1 209 ? 39.146 4.545 47.383 1.00 17.02 209 THR E O 1
ATOM 12588 N N . PHE E 1 210 ? 41.366 4.604 47.053 1.00 16.97 210 PHE E N 1
ATOM 12589 C CA . PHE E 1 210 ? 41.530 5.594 48.107 1.00 17.35 210 PHE E CA 1
ATOM 12590 C C . PHE E 1 210 ? 42.762 6.470 47.977 1.00 17.54 210 PHE E C 1
ATOM 12591 O O . PHE E 1 210 ? 43.750 6.115 47.333 1.00 15.81 210 PHE E O 1
ATOM 12599 N N . GLU E 1 211 ? 42.671 7.619 48.630 1.00 17.69 211 GLU E N 1
ATOM 12600 C CA . GLU E 1 211 ? 43.744 8.581 48.701 1.00 19.87 211 GLU E CA 1
ATOM 12601 C C . GLU E 1 211 ? 43.617 9.211 50.077 1.00 19.74 211 GLU E C 1
ATOM 12602 O O . GLU E 1 211 ? 42.584 9.796 50.414 1.00 18.29 211 GLU E O 1
ATOM 12608 N N . ALA E 1 212 ? 44.661 9.063 50.878 1.00 17.97 212 ALA E N 1
ATOM 12609 C CA . ALA E 1 212 ? 44.667 9.638 52.213 1.00 19.57 212 ALA E CA 1
ATOM 12610 C C . ALA E 1 212 ? 45.836 10.588 52.250 1.00 19.55 212 ALA E C 1
ATOM 12611 O O . ALA E 1 212 ? 46.957 10.217 51.879 1.00 20.16 212 ALA E O 1
ATOM 12613 N N . GLN E 1 213 ? 45.572 11.813 52.682 1.00 19.98 213 GLN E N 1
ATOM 12614 C CA . GLN E 1 213 ? 46.603 12.826 52.784 1.00 19.93 213 GLN E CA 1
ATOM 12615 C C . GLN E 1 213 ? 46.849 13.127 54.257 1.00 20.94 213 GLN E C 1
ATOM 12616 O O . GLN E 1 213 ? 45.946 13.559 54.983 1.00 21.39 213 GLN E O 1
ATOM 12622 N N . LEU E 1 214 ? 48.077 12.869 54.691 1.00 19.79 214 LEU E N 1
ATOM 12623 C CA . LEU E 1 214 ? 48.469 13.087 56.076 1.00 21.25 214 LEU E CA 1
ATOM 12624 C C . LEU E 1 214 ? 49.260 14.383 56.157 1.00 21.54 214 LEU E C 1
ATOM 12625 O O . LEU E 1 214 ? 50.267 14.537 55.471 1.00 21.85 214 LEU E O 1
ATOM 12630 N N . PHE E 1 215 ? 48.804 15.304 56.999 1.00 21.08 215 PHE E N 1
ATOM 12631 C CA . PHE E 1 215 ? 49.462 16.592 57.145 1.00 24.73 215 PHE E CA 1
ATOM 12632 C C . PHE E 1 215 ? 50.302 16.725 58.417 1.00 25.87 215 PHE E C 1
ATOM 12633 O O . PHE E 1 215 ? 49.802 16.570 59.532 1.00 26.96 215 PHE E O 1
ATOM 12641 N N . TYR E 1 216 ? 51.588 17.003 58.229 1.00 26.59 216 TYR E N 1
ATOM 12642 C CA . TYR E 1 216 ? 52.527 17.194 59.336 1.00 26.66 216 TYR E CA 1
ATOM 12643 C C . TYR E 1 216 ? 53.012 18.633 59.206 1.00 27.77 216 TYR E C 1
ATOM 12644 O O . TYR E 1 216 ? 54.066 18.887 58.621 1.00 28.90 216 TYR E O 1
ATOM 12653 N N . GLY E 1 217 ? 52.228 19.572 59.727 1.00 28.45 217 GLY E N 1
ATOM 12654 C CA . GLY E 1 217 ? 52.598 20.970 59.620 1.00 28.54 217 GLY E CA 1
ATOM 12655 C C . GLY E 1 217 ? 52.518 21.389 58.166 1.00 30.02 217 GLY E C 1
ATOM 12656 O O . GLY E 1 217 ? 51.424 21.501 57.609 1.00 29.87 217 GLY E O 1
ATOM 12657 N N . ASP E 1 218 ? 53.668 21.611 57.532 1.00 30.09 218 ASP E N 1
ATOM 12658 C CA . ASP E 1 218 ? 53.671 22.010 56.131 1.00 30.95 218 ASP E CA 1
ATOM 12659 C C . ASP E 1 218 ? 54.012 20.851 55.210 1.00 29.09 218 ASP E C 1
ATOM 12660 O O . ASP E 1 218 ? 54.019 21.003 53.989 1.00 26.28 218 ASP E O 1
ATOM 12665 N N . LEU E 1 219 ? 54.307 19.700 55.802 1.00 27.07 219 LEU E N 1
ATOM 12666 C CA . LEU E 1 219 ? 54.626 18.511 55.031 1.00 27.17 219 LEU E CA 1
ATOM 12667 C C . LEU E 1 219 ? 53.346 17.726 54.794 1.00 27.16 219 LEU E C 1
ATOM 12668 O O . LEU E 1 219 ? 52.573 17.491 55.722 1.00 27.35 219 LEU E O 1
ATOM 12673 N N . LYS E 1 220 ? 53.120 17.329 53.550 1.00 25.84 220 LYS E N 1
ATOM 12674 C CA . LYS E 1 220 ? 51.940 16.556 53.218 1.00 24.70 220 LYS E CA 1
ATOM 12675 C C . LYS E 1 220 ? 52.387 15.241 52.608 1.00 23.63 220 LYS E C 1
ATOM 12676 O O . LYS E 1 220 ? 53.142 15.223 51.629 1.00 21.96 220 LYS E O 1
ATOM 12682 N N . ALA E 1 221 ? 51.946 14.147 53.222 1.00 22.80 221 ALA E N 1
ATOM 12683 C CA . ALA E 1 221 ? 52.259 12.805 52.748 1.00 23.12 221 ALA E CA 1
ATOM 12684 C C . ALA E 1 221 ? 50.988 12.281 52.099 1.00 22.90 221 ALA E C 1
ATOM 12685 O O . ALA E 1 221 ? 49.907 12.338 52.695 1.00 24.27 221 ALA E O 1
ATOM 12687 N N . ILE E 1 222 ? 51.118 11.795 50.870 1.00 23.11 222 ILE E N 1
ATOM 12688 C CA . ILE E 1 222 ? 49.982 11.267 50.134 1.00 21.56 222 ILE E CA 1
ATOM 12689 C C . ILE E 1 222 ? 50.092 9.765 49.913 1.00 21.80 222 ILE E C 1
ATOM 12690 O O . ILE E 1 222 ? 51.096 9.260 49.387 1.00 22.05 222 ILE E O 1
ATOM 12695 N N . VAL E 1 223 ? 49.058 9.051 50.328 1.00 20.14 223 VAL E N 1
ATOM 12696 C CA . VAL E 1 223 ? 49.010 7.621 50.119 1.00 20.99 223 VAL E CA 1
ATOM 12697 C C . VAL E 1 223 ? 47.777 7.349 49.261 1.00 20.14 223 VAL E C 1
ATOM 12698 O O . VAL E 1 223 ? 46.694 7.876 49.523 1.00 16.09 223 VAL E O 1
ATOM 12702 N N . LYS E 1 224 ? 47.933 6.549 48.217 1.00 21.42 224 LYS E N 1
ATOM 12703 C CA . LYS E 1 224 ? 46.779 6.242 47.401 1.00 23.77 224 LYS E CA 1
ATOM 12704 C C . LYS E 1 224 ? 46.899 4.941 46.635 1.00 23.03 224 LYS E C 1
ATOM 12705 O O . LYS E 1 224 ? 47.998 4.472 46.309 1.00 19.76 224 LYS E O 1
ATOM 12711 N N . THR E 1 225 ? 45.742 4.341 46.390 1.00 21.54 225 THR E N 1
ATOM 12712 C CA . THR E 1 225 ? 45.668 3.090 45.666 1.00 20.88 225 THR E CA 1
ATOM 12713 C C . THR E 1 225 ? 44.414 3.079 44.828 1.00 17.36 225 THR E C 1
ATOM 12714 O O . THR E 1 225 ? 43.391 3.651 45.192 1.00 13.88 225 THR E O 1
ATOM 12718 N N . SER E 1 226 ? 44.510 2.405 43.697 1.00 18.91 226 SER E N 1
ATOM 12719 C CA . SER E 1 226 ? 43.400 2.274 42.778 1.00 18.53 226 SER E CA 1
ATOM 12720 C C . SER E 1 226 ? 43.653 1.002 41.995 1.00 18.91 226 SER E C 1
ATOM 12721 O O . SER E 1 226 ? 44.808 0.600 41.818 1.00 21.09 226 SER E O 1
ATOM 12724 N N . HIS E 1 227 ? 42.577 0.378 41.528 1.00 18.43 227 HIS E N 1
ATOM 12725 C CA . HIS E 1 227 ? 42.679 -0.845 40.744 1.00 17.08 227 HIS E CA 1
ATOM 12726 C C . HIS E 1 227 ? 42.458 -0.520 39.270 1.00 17.66 227 HIS E C 1
ATOM 12727 O O . HIS E 1 227 ? 42.297 -1.424 38.450 1.00 17.66 227 HIS E O 1
ATOM 12734 N N . LEU E 1 228 ? 42.451 0.772 38.935 1.00 15.53 228 LEU E N 1
ATOM 12735 C CA . LEU E 1 228 ? 42.242 1.203 37.559 1.00 14.98 228 LEU E CA 1
ATOM 12736 C C . LEU E 1 228 ? 43.349 2.165 37.110 1.00 14.45 228 LEU E C 1
ATOM 12737 O O . LEU E 1 228 ? 43.091 3.321 36.800 1.00 14.32 228 LEU E O 1
ATOM 12742 N N . VAL E 1 229 ? 44.582 1.666 37.076 1.00 15.42 229 VAL E N 1
ATOM 12743 C CA . VAL E 1 229 ? 45.739 2.455 36.662 1.00 13.70 229 VAL E CA 1
ATOM 12744 C C . VAL E 1 229 ? 46.529 1.633 35.637 1.00 14.12 229 VAL E C 1
ATOM 12745 O O . VAL E 1 229 ? 47.347 0.789 36.015 1.00 14.51 229 VAL E O 1
ATOM 12749 N N . LYS E 1 230 ? 46.284 1.868 34.350 1.00 13.54 230 LYS E N 1
ATOM 12750 C CA . LYS E 1 230 ? 46.976 1.130 33.297 1.00 14.27 230 LYS E CA 1
ATOM 12751 C C . LYS E 1 230 ? 48.451 1.515 33.242 1.00 16.42 230 LYS E C 1
ATOM 12752 O O . LYS E 1 230 ? 49.310 0.642 33.202 1.00 18.45 230 LYS E O 1
ATOM 12758 N N . ILE E 1 231 ? 48.739 2.817 33.220 1.00 17.23 231 ILE E N 1
ATOM 12759 C CA . ILE E 1 231 ? 50.126 3.306 33.215 1.00 16.92 231 ILE E CA 1
ATOM 12760 C C . ILE E 1 231 ? 50.463 3.741 34.632 1.00 15.82 231 ILE E C 1
ATOM 12761 O O . ILE E 1 231 ? 49.916 4.724 35.133 1.00 15.11 231 ILE E O 1
ATOM 12766 N N . ASP E 1 232 ? 51.384 3.021 35.262 1.00 15.60 232 ASP E N 1
ATOM 12767 C CA . ASP E 1 232 ? 51.776 3.276 36.645 1.00 17.56 232 ASP E CA 1
ATOM 12768 C C . ASP E 1 232 ? 52.420 4.612 36.995 1.00 19.76 232 ASP E C 1
ATOM 12769 O O . ASP E 1 232 ? 53.137 5.215 36.189 1.00 16.79 232 ASP E O 1
ATOM 12774 N N . TYR E 1 233 ? 52.148 5.050 38.222 1.00 17.05 233 TYR E N 1
ATOM 12775 C CA . TYR E 1 233 ? 52.725 6.274 38.762 1.00 17.78 233 TYR E CA 1
ATOM 12776 C C . TYR E 1 233 ? 54.041 5.798 39.368 1.00 17.93 233 TYR E C 1
ATOM 12777 O O . TYR E 1 233 ? 54.325 4.602 39.395 1.00 16.65 233 TYR E O 1
ATOM 12786 N N . PRO E 1 234 ? 54.873 6.730 39.839 1.00 15.47 234 PRO E N 1
ATOM 12787 C CA . PRO E 1 234 ? 56.116 6.253 40.441 1.00 17.26 234 PRO E CA 1
ATOM 12788 C C . PRO E 1 234 ? 55.673 5.589 41.751 1.00 16.19 234 PRO E C 1
ATOM 12789 O O . PRO E 1 234 ? 54.624 5.939 42.299 1.00 15.82 234 PRO E O 1
ATOM 12793 N N . LYS E 1 235 ? 56.439 4.628 42.242 1.00 15.39 235 LYS E N 1
ATOM 12794 C CA . LYS E 1 235 ? 56.106 3.994 43.505 1.00 15.21 235 LYS E CA 1
ATOM 12795 C C . LYS E 1 235 ? 56.194 5.058 44.600 1.00 15.85 235 LYS E C 1
ATOM 12796 O O . LYS E 1 235 ? 55.322 5.148 45.456 1.00 15.66 235 LYS E O 1
ATOM 12802 N N . PHE E 1 236 ? 57.256 5.864 44.555 1.00 16.51 236 PHE E N 1
ATOM 12803 C CA . PHE E 1 236 ? 57.492 6.926 45.532 1.00 17.12 236 PHE E CA 1
ATOM 12804 C C . PHE E 1 236 ? 57.969 8.233 44.904 1.00 18.20 236 PHE E C 1
ATOM 12805 O O . PHE E 1 236 ? 58.813 8.236 44.004 1.00 17.77 236 PHE E O 1
ATOM 12813 N N . ILE E 1 237 ? 57.421 9.340 45.392 1.00 16.54 237 ILE E N 1
ATOM 12814 C CA . ILE E 1 237 ? 57.817 10.667 44.935 1.00 18.47 237 ILE E CA 1
ATOM 12815 C C . ILE E 1 237 ? 58.083 11.478 46.196 1.00 19.93 237 ILE E C 1
ATOM 12816 O O . ILE E 1 237 ? 57.254 11.503 47.110 1.00 18.69 237 ILE E O 1
ATOM 12821 N N . VAL E 1 238 ? 59.239 12.128 46.260 1.00 19.99 238 VAL E N 1
ATOM 12822 C CA . VAL E 1 238 ? 59.557 12.948 47.421 1.00 19.07 238 VAL E CA 1
ATOM 12823 C C . VAL E 1 238 ? 60.092 14.282 46.932 1.00 18.90 238 VAL E C 1
ATOM 12824 O O . VAL E 1 238 ? 61.026 14.317 46.123 1.00 16.80 238 VAL E O 1
ATOM 12828 N N . HIS E 1 239 ? 59.496 15.370 47.414 1.00 18.75 239 HIS E N 1
ATOM 12829 C CA . HIS E 1 239 ? 59.950 16.704 47.039 1.00 20.52 239 HIS E CA 1
ATOM 12830 C C . HIS E 1 239 ? 60.399 17.481 48.265 1.00 22.36 239 HIS E C 1
ATOM 12831 O O . HIS E 1 239 ? 59.695 17.537 49.279 1.00 22.46 239 HIS E O 1
ATOM 12838 N N . GLY E 1 240 ? 61.580 18.077 48.152 1.00 22.30 240 GLY E N 1
ATOM 12839 C CA . GLY E 1 240 ? 62.137 18.878 49.221 1.00 21.78 240 GLY E CA 1
ATOM 12840 C C . GLY E 1 240 ? 62.520 20.223 48.631 1.00 23.01 240 GLY E C 1
ATOM 12841 O O . GLY E 1 240 ? 62.543 20.386 47.407 1.00 22.22 240 GLY E O 1
ATOM 12842 N N . LYS E 1 241 ? 62.825 21.191 49.486 1.00 23.24 241 LYS E N 1
ATOM 12843 C CA . LYS E 1 241 ? 63.185 22.512 49.002 1.00 23.23 241 LYS E CA 1
ATOM 12844 C C . LYS E 1 241 ? 64.456 22.536 48.150 1.00 22.35 241 LYS E C 1
ATOM 12845 O O . LYS E 1 241 ? 64.658 23.467 47.367 1.00 20.76 241 LYS E O 1
ATOM 12851 N N . LYS E 1 242 ? 65.300 21.515 48.284 1.00 22.25 242 LYS E N 1
ATOM 12852 C CA . LYS E 1 242 ? 66.538 21.465 47.517 1.00 23.81 242 LYS E CA 1
ATOM 12853 C C . LYS E 1 242 ? 66.559 20.426 46.403 1.00 24.63 242 LYS E C 1
ATOM 12854 O O . LYS E 1 242 ? 67.494 20.400 45.600 1.00 24.27 242 LYS E O 1
ATOM 12860 N N . GLY E 1 243 ? 65.540 19.573 46.337 1.00 23.29 243 GLY E N 1
ATOM 12861 C CA . GLY E 1 243 ? 65.531 18.564 45.292 1.00 23.78 243 GLY E CA 1
ATOM 12862 C C . GLY E 1 243 ? 64.344 17.616 45.261 1.00 23.94 243 GLY E C 1
ATOM 12863 O O . GLY E 1 243 ? 63.359 17.799 45.987 1.00 23.39 243 GLY E O 1
ATOM 12864 N N . SER E 1 244 ? 64.449 16.594 44.410 1.00 22.96 244 SER E N 1
ATOM 12865 C CA . SER E 1 244 ? 63.392 15.601 44.248 1.00 21.70 244 SER E CA 1
ATOM 12866 C C . SER E 1 244 ? 63.948 14.183 44.155 1.00 21.63 244 SER E C 1
ATOM 12867 O O . SER E 1 244 ? 65.069 13.969 43.688 1.00 22.91 244 SER E O 1
ATOM 12870 N N . PHE E 1 245 ? 63.149 13.223 44.611 1.00 19.61 245 PHE E N 1
ATOM 12871 C CA . PHE E 1 245 ? 63.493 11.807 44.550 1.00 18.12 245 PHE E CA 1
ATOM 12872 C C . PHE E 1 245 ? 62.307 11.141 43.875 1.00 17.59 245 PHE E C 1
ATOM 12873 O O . PHE E 1 245 ? 61.153 11.368 44.270 1.00 15.66 245 PHE E O 1
ATOM 12881 N N . ILE E 1 246 ? 62.596 10.338 42.853 1.00 17.17 246 ILE E N 1
ATOM 12882 C CA . ILE E 1 246 ? 61.579 9.622 42.098 1.00 19.26 246 ILE E CA 1
ATOM 12883 C C . ILE E 1 246 ? 61.981 8.156 41.997 1.00 20.38 246 ILE E C 1
ATOM 12884 O O . ILE E 1 246 ? 63.107 7.845 41.598 1.00 20.54 246 ILE E O 1
ATOM 12889 N N . LYS E 1 247 ? 61.067 7.257 42.362 1.00 19.87 247 LYS E N 1
ATOM 12890 C CA . LYS E 1 247 ? 61.346 5.828 42.291 1.00 21.75 247 LYS E CA 1
ATOM 12891 C C . LYS E 1 247 ? 60.212 5.081 41.605 1.00 21.89 247 LYS E C 1
ATOM 12892 O O . LYS E 1 247 ? 59.081 5.079 42.086 1.00 19.79 247 LYS E O 1
ATOM 12898 N N . TYR E 1 248 ? 60.517 4.463 40.469 1.00 22.08 248 TYR E N 1
ATOM 12899 C CA . TYR E 1 248 ? 59.527 3.665 39.757 1.00 23.84 248 TYR E CA 1
ATOM 12900 C C . TYR E 1 248 ? 59.819 2.213 40.114 1.00 25.46 248 TYR E C 1
ATOM 12901 O O . TYR E 1 248 ? 60.980 1.842 40.296 1.00 25.75 248 TYR E O 1
ATOM 12910 N N . GLY E 1 249 ? 58.774 1.398 40.224 1.00 23.00 249 GLY E N 1
ATOM 12911 C CA . GLY E 1 249 ? 58.972 -0.001 40.544 1.00 23.87 249 GLY E CA 1
ATOM 12912 C C . GLY E 1 249 ? 58.885 -0.310 42.027 1.00 25.90 249 GLY E C 1
ATOM 12913 O O . GLY E 1 249 ? 59.361 0.454 42.874 1.00 24.93 249 GLY E O 1
ATOM 12914 N N . ILE E 1 250 ? 58.277 -1.449 42.342 1.00 25.52 250 ILE E N 1
ATOM 12915 C CA . ILE E 1 250 ? 58.110 -1.869 43.724 1.00 23.65 250 ILE E CA 1
ATOM 12916 C C . ILE E 1 250 ? 59.136 -2.943 44.069 1.00 24.63 250 ILE E C 1
ATOM 12917 O O . ILE E 1 250 ? 59.752 -3.543 43.182 1.00 26.38 250 ILE E O 1
ATOM 12922 N N . ASP E 1 251 ? 59.317 -3.174 45.363 1.00 25.46 251 ASP E N 1
ATOM 12923 C CA . ASP E 1 251 ? 60.231 -4.188 45.863 1.00 24.98 251 ASP E CA 1
ATOM 12924 C C . ASP E 1 251 ? 59.907 -5.510 45.168 1.00 26.98 251 ASP E C 1
ATOM 12925 O O . ASP E 1 251 ? 58.736 -5.908 45.096 1.00 25.84 251 ASP E O 1
ATOM 12930 N N . GLN E 1 252 ? 60.939 -6.193 44.676 1.00 27.89 252 GLN E N 1
ATOM 12931 C CA . GLN E 1 252 ? 60.756 -7.444 43.944 1.00 28.22 252 GLN E CA 1
ATOM 12932 C C . GLN E 1 252 ? 60.760 -8.762 44.729 1.00 28.93 252 GLN E C 1
ATOM 12933 O O . GLN E 1 252 ? 60.747 -9.836 44.121 1.00 28.27 252 GLN E O 1
ATOM 12939 N N . GLN E 1 253 ? 60.771 -8.702 46.059 1.00 28.28 253 GLN E N 1
ATOM 12940 C CA . GLN E 1 253 ? 60.759 -9.937 46.840 1.00 29.37 253 GLN E CA 1
ATOM 12941 C C . GLN E 1 253 ? 59.516 -10.772 46.512 1.00 30.58 253 GLN E C 1
ATOM 12942 O O . GLN E 1 253 ? 59.621 -11.968 46.240 1.00 30.96 253 GLN E O 1
ATOM 12948 N N . GLU E 1 254 ? 58.343 -10.147 46.529 1.00 32.34 254 GLU E N 1
ATOM 12949 C CA . GLU E 1 254 ? 57.109 -10.872 46.230 1.00 34.11 254 GLU E CA 1
ATOM 12950 C C . GLU E 1 254 ? 57.205 -11.569 44.870 1.00 33.97 254 GLU E C 1
ATOM 12951 O O . GLU E 1 254 ? 56.769 -12.714 44.715 1.00 31.60 254 GLU E O 1
ATOM 12957 N N . THR E 1 255 ? 57.797 -10.875 43.899 1.00 34.29 255 THR E N 1
ATOM 12958 C CA . THR E 1 255 ? 57.970 -11.390 42.543 1.00 34.02 255 THR E CA 1
ATOM 12959 C C . THR E 1 255 ? 58.828 -12.654 42.514 1.00 34.75 255 THR E C 1
ATOM 12960 O O . THR E 1 255 ? 58.466 -13.644 41.872 1.00 33.94 255 THR E O 1
ATOM 12964 N N . SER E 1 256 ? 59.961 -12.613 43.208 1.00 34.20 256 SER E N 1
ATOM 12965 C CA . SER E 1 256 ? 60.870 -13.751 43.267 1.00 34.34 256 SER E CA 1
ATOM 12966 C C . SER E 1 256 ? 60.228 -14.920 44.006 1.00 35.05 256 SER E C 1
ATOM 12967 O O . SER E 1 256 ? 60.263 -16.060 43.536 1.00 34.78 256 SER E O 1
ATOM 12970 N N . LEU E 1 257 ? 59.642 -14.630 45.163 1.00 34.65 257 LEU E N 1
ATOM 12971 C CA . LEU E 1 257 ? 58.994 -15.657 45.960 1.00 34.67 257 LEU E CA 1
ATOM 12972 C C . LEU E 1 257 ? 57.905 -16.377 45.161 1.00 37.68 257 LEU E C 1
ATOM 12973 O O . LEU E 1 257 ? 57.837 -17.608 45.173 1.00 38.34 257 LEU E O 1
ATOM 12978 N N . LYS E 1 258 ? 57.061 -15.618 44.465 1.00 39.26 258 LYS E N 1
ATOM 12979 C CA . LYS E 1 258 ? 55.998 -16.219 43.663 1.00 41.58 258 LYS E CA 1
ATOM 12980 C C . LYS E 1 258 ? 56.612 -17.096 42.573 1.00 43.53 258 LYS E C 1
ATOM 12981 O O . LYS E 1 258 ? 56.050 -18.125 42.203 1.00 45.10 258 LYS E O 1
ATOM 12987 N N . ALA E 1 259 ? 57.765 -16.680 42.061 1.00 44.39 259 ALA E N 1
ATOM 12988 C CA . ALA E 1 259 ? 58.458 -17.428 41.017 1.00 46.49 259 ALA E CA 1
ATOM 12989 C C . ALA E 1 259 ? 59.339 -18.513 41.629 1.00 46.95 259 ALA E C 1
ATOM 12990 O O . ALA E 1 259 ? 60.291 -18.982 41.007 1.00 46.77 259 ALA E O 1
ATOM 12992 N N . ASN E 1 260 ? 59.004 -18.900 42.856 1.00 48.73 260 ASN E N 1
ATOM 12993 C CA . ASN E 1 260 ? 59.730 -19.922 43.604 1.00 51.13 260 ASN E CA 1
ATOM 12994 C C . ASN E 1 260 ? 61.237 -19.667 43.687 1.00 52.54 260 ASN E C 1
ATOM 12995 O O . ASN E 1 260 ? 62.053 -20.540 43.369 1.00 53.22 260 ASN E O 1
ATOM 13000 N N . ILE E 1 261 ? 61.597 -18.462 44.117 1.00 52.83 261 ILE E N 1
ATOM 13001 C CA . ILE E 1 261 ? 62.996 -18.082 44.276 1.00 51.81 261 ILE E CA 1
ATOM 13002 C C . ILE E 1 261 ? 63.170 -17.560 45.702 1.00 52.11 261 ILE E C 1
ATOM 13003 O O . ILE E 1 261 ? 62.763 -16.442 46.021 1.00 52.51 261 ILE E O 1
ATOM 13016 N N . PRO E 1 263 ? 65.119 -16.375 49.349 1.00 50.28 263 PRO E N 1
ATOM 13017 C CA . PRO E 1 263 ? 66.178 -15.414 49.669 1.00 50.26 263 PRO E CA 1
ATOM 13018 C C . PRO E 1 263 ? 67.565 -16.032 49.503 1.00 50.20 263 PRO E C 1
ATOM 13019 O O . PRO E 1 263 ? 67.747 -17.232 49.716 1.00 49.75 263 PRO E O 1
ATOM 13023 N N . GLY E 1 264 ? 68.533 -15.211 49.110 1.00 50.17 264 GLY E N 1
ATOM 13024 C CA . GLY E 1 264 ? 69.891 -15.698 48.939 1.00 49.77 264 GLY E CA 1
ATOM 13025 C C . GLY E 1 264 ? 70.180 -16.419 47.635 1.00 49.95 264 GLY E C 1
ATOM 13026 O O . GLY E 1 264 ? 71.328 -16.454 47.190 1.00 50.24 264 GLY E O 1
ATOM 13027 N N . GLU E 1 265 ? 69.154 -17.001 47.020 1.00 49.45 265 GLU E N 1
ATOM 13028 C CA . GLU E 1 265 ? 69.348 -17.715 45.763 1.00 49.15 265 GLU E CA 1
ATOM 13029 C C . GLU E 1 265 ? 69.687 -16.714 44.665 1.00 49.16 265 GLU E C 1
ATOM 13030 O O . GLU E 1 265 ? 69.442 -15.516 44.811 1.00 48.99 265 GLU E O 1
ATOM 13036 N N . PRO E 1 266 ? 70.266 -17.192 43.551 1.00 48.84 266 PRO E N 1
ATOM 13037 C CA . PRO E 1 266 ? 70.632 -16.312 42.437 1.00 48.75 266 PRO E CA 1
ATOM 13038 C C . PRO E 1 266 ? 69.440 -15.621 41.779 1.00 47.98 266 PRO E C 1
ATOM 13039 O O . PRO E 1 266 ? 68.468 -16.269 41.389 1.00 48.22 266 PRO E O 1
ATOM 13043 N N . GLY E 1 267 ? 69.523 -14.300 41.660 1.00 46.74 267 GLY E N 1
ATOM 13044 C CA . GLY E 1 267 ? 68.449 -13.544 41.040 1.00 45.47 267 GLY E CA 1
ATOM 13045 C C . GLY E 1 267 ? 67.308 -13.177 41.972 1.00 43.13 267 GLY E C 1
ATOM 13046 O O . GLY E 1 267 ? 66.286 -12.659 41.525 1.00 43.58 267 GLY E O 1
ATOM 13047 N N . PHE E 1 268 ? 67.469 -13.439 43.264 1.00 41.45 268 PHE E N 1
ATOM 13048 C CA . PHE E 1 268 ? 66.416 -13.112 44.218 1.00 40.56 268 PHE E CA 1
ATOM 13049 C C . PHE E 1 268 ? 66.161 -11.609 44.241 1.00 39.21 268 PHE E C 1
ATOM 13050 O O . PHE E 1 268 ? 67.089 -10.810 44.380 1.00 38.19 268 PHE E O 1
ATOM 13058 N N . ALA E 1 269 ? 64.893 -11.234 44.107 1.00 37.99 269 ALA E N 1
ATOM 13059 C CA . ALA E 1 269 ? 64.500 -9.829 44.114 1.00 36.77 269 ALA E CA 1
ATOM 13060 C C . ALA E 1 269 ? 65.363 -8.989 43.170 1.00 37.03 269 ALA E C 1
ATOM 13061 O O . ALA E 1 269 ? 65.793 -7.893 43.528 1.00 35.42 269 ALA E O 1
ATOM 13063 N N . ALA E 1 270 ? 65.618 -9.509 41.970 1.00 37.24 270 ALA E N 1
ATOM 13064 C CA . ALA E 1 270 ? 66.422 -8.790 40.979 1.00 38.30 270 ALA E CA 1
ATOM 13065 C C . ALA E 1 270 ? 65.668 -7.523 40.596 1.00 38.13 270 ALA E C 1
ATOM 13066 O O . ALA E 1 270 ? 64.470 -7.571 40.300 1.00 37.34 270 ALA E O 1
ATOM 13068 N N . ASP E 1 271 ? 66.365 -6.392 40.598 1.00 38.96 271 ASP E N 1
ATOM 13069 C CA . ASP E 1 271 ? 65.720 -5.120 40.283 1.00 39.44 271 ASP E CA 1
ATOM 13070 C C . ASP E 1 271 ? 66.599 -4.186 39.450 1.00 39.16 271 ASP E C 1
ATOM 13071 O O . ASP E 1 271 ? 67.640 -3.716 39.919 1.00 37.27 271 ASP E O 1
ATOM 13076 N N . ASP E 1 272 ? 66.165 -3.906 38.224 1.00 39.35 272 ASP E N 1
ATOM 13077 C CA . ASP E 1 272 ? 66.912 -3.025 37.328 1.00 40.68 272 ASP E CA 1
ATOM 13078 C C . ASP E 1 272 ? 66.621 -1.553 37.587 1.00 39.50 272 ASP E C 1
ATOM 13079 O O . ASP E 1 272 ? 67.450 -0.690 37.287 1.00 40.03 272 ASP E O 1
ATOM 13084 N N . SER E 1 273 ? 65.446 -1.266 38.140 1.00 36.78 273 SER E N 1
ATOM 13085 C CA . SER E 1 273 ? 65.055 0.112 38.421 1.00 35.53 273 SER E CA 1
ATOM 13086 C C . SER E 1 273 ? 66.094 0.831 39.273 1.00 34.28 273 SER E C 1
ATOM 13087 O O . SER E 1 273 ? 67.002 0.211 39.828 1.00 33.27 273 SER E O 1
ATOM 13090 N N . VAL E 1 274 ? 65.954 2.149 39.367 1.00 32.71 274 VAL E N 1
ATOM 13091 C CA . VAL E 1 274 ? 66.861 2.962 40.163 1.00 32.14 274 VAL E CA 1
ATOM 13092 C C . VAL E 1 274 ? 66.114 4.139 40.776 1.00 31.65 274 VAL E C 1
ATOM 13093 O O . VAL E 1 274 ? 65.120 4.609 40.230 1.00 32.75 274 VAL E O 1
ATOM 13097 N N . GLY E 1 275 ? 66.583 4.595 41.929 1.00 30.80 275 GLY E N 1
ATOM 13098 C CA . GLY E 1 275 ? 65.960 5.732 42.570 1.00 30.01 275 GLY E CA 1
ATOM 13099 C C . GLY E 1 275 ? 66.647 6.960 42.011 1.00 30.35 275 GLY E C 1
ATOM 13100 O O . GLY E 1 275 ? 67.872 7.074 42.077 1.00 32.07 275 GLY E O 1
ATOM 13101 N N . VAL E 1 276 ? 65.880 7.878 41.444 1.00 28.68 276 VAL E N 1
ATOM 13102 C CA . VAL E 1 276 ? 66.475 9.076 40.878 1.00 26.65 276 VAL E CA 1
ATOM 13103 C C . VAL E 1 276 ? 66.427 10.224 41.858 1.00 26.30 276 VAL E C 1
ATOM 13104 O O . VAL E 1 276 ? 65.374 10.556 42.418 1.00 24.99 276 VAL E O 1
ATOM 13108 N N . LEU E 1 277 ? 67.588 10.824 42.067 1.00 26.12 277 LEU E N 1
ATOM 13109 C CA . LEU E 1 277 ? 67.718 11.947 42.976 1.00 26.75 277 LEU E CA 1
ATOM 13110 C C . LEU E 1 277 ? 68.323 13.130 42.232 1.00 27.74 277 LEU E C 1
ATOM 13111 O O . LEU E 1 277 ? 69.405 13.023 41.653 1.00 28.63 277 LEU E O 1
ATOM 13116 N N . GLU E 1 278 ? 67.616 14.252 42.220 1.00 27.70 278 GLU E N 1
ATOM 13117 C CA . GLU E 1 278 ? 68.132 15.446 41.570 1.00 28.81 278 GLU E CA 1
ATOM 13118 C C . GLU E 1 278 ? 68.027 16.536 42.618 1.00 28.39 278 GLU E C 1
ATOM 13119 O O . GLU E 1 278 ? 66.957 16.754 43.190 1.00 28.25 278 GLU E O 1
ATOM 13125 N N . TYR E 1 279 ? 69.140 17.211 42.884 1.00 26.96 279 TYR E N 1
ATOM 13126 C CA . TYR E 1 279 ? 69.141 18.242 43.907 1.00 26.88 279 TYR E CA 1
ATOM 13127 C C . TYR E 1 279 ? 70.228 19.284 43.696 1.00 26.86 279 TYR E C 1
ATOM 13128 O O . TYR E 1 279 ? 71.124 19.099 42.879 1.00 26.96 279 TYR E O 1
ATOM 13137 N N . VAL E 1 280 ? 70.134 20.382 44.444 1.00 26.04 280 VAL E N 1
ATOM 13138 C CA . VAL E 1 280 ? 71.112 21.464 44.374 1.00 26.15 280 VAL E CA 1
ATOM 13139 C C . VAL E 1 280 ? 72.071 21.273 45.548 1.00 27.34 280 VAL E C 1
ATOM 13140 O O . VAL E 1 280 ? 71.672 21.412 46.706 1.00 26.06 280 VAL E O 1
ATOM 13144 N N . ASN E 1 281 ? 73.327 20.944 45.262 1.00 27.10 281 ASN E N 1
ATOM 13145 C CA . ASN E 1 281 ? 74.286 20.746 46.347 1.00 30.04 281 ASN E CA 1
ATOM 13146 C C . ASN E 1 281 ? 74.655 22.062 47.015 1.00 30.27 281 ASN E C 1
ATOM 13147 O O . ASN E 1 281 ? 74.188 23.128 46.613 1.00 27.44 281 ASN E O 1
ATOM 13152 N N . ASP E 1 282 ? 75.491 21.980 48.042 1.00 34.49 282 ASP E N 1
ATOM 13153 C CA . ASP E 1 282 ? 75.916 23.162 48.782 1.00 39.03 282 ASP E CA 1
ATOM 13154 C C . ASP E 1 282 ? 76.566 24.241 47.919 1.00 40.44 282 ASP E C 1
ATOM 13155 O O . ASP E 1 282 ? 76.551 25.419 48.275 1.00 40.51 282 ASP E O 1
ATOM 13160 N N . GLU E 1 283 ? 77.120 23.840 46.780 1.00 42.90 283 GLU E N 1
ATOM 13161 C CA . GLU E 1 283 ? 77.770 24.780 45.871 1.00 44.53 283 GLU E CA 1
ATOM 13162 C C . GLU E 1 283 ? 76.784 25.451 44.918 1.00 44.10 283 GLU E C 1
ATOM 13163 O O . GLU E 1 283 ? 77.185 26.217 44.039 1.00 44.42 283 GLU E O 1
ATOM 13169 N N . GLY E 1 284 ? 75.497 25.158 45.087 1.00 42.72 284 GLY E N 1
ATOM 13170 C CA . GLY E 1 284 ? 74.481 25.752 44.234 1.00 39.26 284 GLY E CA 1
ATOM 13171 C C . GLY E 1 284 ? 74.345 25.081 42.883 1.00 37.21 284 GLY E C 1
ATOM 13172 O O . GLY E 1 284 ? 73.592 25.544 42.028 1.00 36.60 284 GLY E O 1
ATOM 13173 N N . VAL E 1 285 ? 75.071 23.986 42.686 1.00 37.27 285 VAL E N 1
ATOM 13174 C CA . VAL E 1 285 ? 75.030 23.258 41.421 1.00 37.61 285 VAL E CA 1
ATOM 13175 C C . VAL E 1 285 ? 74.062 22.081 41.469 1.00 37.29 285 VAL E C 1
ATOM 13176 O O . VAL E 1 285 ? 74.081 21.286 42.412 1.00 36.33 285 VAL E O 1
ATOM 13180 N N . THR E 1 286 ? 73.215 21.984 40.447 1.00 36.91 286 THR E N 1
ATOM 13181 C CA . THR E 1 286 ? 72.239 20.907 40.350 1.00 36.95 286 THR E CA 1
ATOM 13182 C C . THR E 1 286 ? 72.960 19.605 40.021 1.00 36.66 286 THR E C 1
ATOM 13183 O O . THR E 1 286 ? 73.681 19.515 39.023 1.00 34.76 286 THR E O 1
ATOM 13187 N N . VAL E 1 287 ? 72.760 18.606 40.874 1.00 35.31 287 VAL E N 1
ATOM 13188 C CA . VAL E 1 287 ? 73.382 17.302 40.714 1.00 34.87 287 VAL E CA 1
ATOM 13189 C C . VAL E 1 287 ? 72.315 16.221 40.552 1.00 35.72 287 VAL E C 1
ATOM 13190 O O . VAL E 1 287 ? 71.230 16.297 41.143 1.00 35.74 287 VAL E O 1
ATOM 13194 N N . ARG E 1 288 ? 72.633 15.217 39.746 1.00 34.62 288 ARG E N 1
ATOM 13195 C CA . ARG E 1 288 ? 71.720 14.115 39.495 1.00 35.07 288 ARG E CA 1
ATOM 13196 C C . ARG E 1 288 ? 72.407 12.789 39.822 1.00 34.70 288 ARG E C 1
ATOM 13197 O O . ARG E 1 288 ? 73.505 12.510 39.337 1.00 34.90 288 ARG E O 1
ATOM 13205 N N . GLU E 1 289 ? 71.753 11.983 40.653 1.00 33.42 289 GLU E N 1
ATOM 13206 C CA . GLU E 1 289 ? 72.285 10.687 41.058 1.00 33.90 289 GLU E CA 1
ATOM 13207 C C . GLU E 1 289 ? 71.264 9.576 40.875 1.00 34.12 289 GLU E C 1
ATOM 13208 O O . GLU E 1 289 ? 70.071 9.764 41.119 1.00 33.11 289 GLU E O 1
ATOM 13214 N N . GLU E 1 290 ? 71.739 8.419 40.432 1.00 34.61 290 GLU E N 1
ATOM 13215 C CA . GLU E 1 290 ? 70.873 7.269 40.249 1.00 36.71 290 GLU E CA 1
ATOM 13216 C C . GLU E 1 290 ? 71.248 6.288 41.342 1.00 36.99 290 GLU E C 1
ATOM 13217 O O . GLU E 1 290 ? 72.326 5.690 41.317 1.00 38.39 290 GLU E O 1
ATOM 13231 N N . LYS E 1 292 ? 71.128 2.916 43.371 1.00 36.72 292 LYS E N 1
ATOM 13232 C CA . LYS E 1 292 ? 70.866 1.507 43.146 1.00 38.52 292 LYS E CA 1
ATOM 13233 C C . LYS E 1 292 ? 69.927 1.156 44.294 1.00 37.59 292 LYS E C 1
ATOM 13234 O O . LYS E 1 292 ? 70.199 1.493 45.446 1.00 38.77 292 LYS E O 1
ATOM 13240 N N . PRO E 1 293 ? 68.804 0.488 43.997 1.00 35.68 293 PRO E N 1
ATOM 13241 C CA . PRO E 1 293 ? 67.850 0.124 45.048 1.00 35.89 293 PRO E CA 1
ATOM 13242 C C . PRO E 1 293 ? 68.471 -0.524 46.284 1.00 35.87 293 PRO E C 1
ATOM 13243 O O . PRO E 1 293 ? 69.293 -1.434 46.167 1.00 33.79 293 PRO E O 1
ATOM 13247 N N . GLU E 1 294 ? 68.077 -0.047 47.465 1.00 35.85 294 GLU E N 1
ATOM 13248 C CA . GLU E 1 294 ? 68.557 -0.620 48.719 1.00 37.46 294 GLU E CA 1
ATOM 13249 C C . GLU E 1 294 ? 68.084 -2.075 48.743 1.00 39.06 294 GLU E C 1
ATOM 13250 O O . GLU E 1 294 ? 67.064 -2.408 48.137 1.00 39.38 294 GLU E O 1
ATOM 13264 N N . GLY E 1 296 ? 66.179 -5.208 49.851 1.00 36.60 296 GLY E N 1
ATOM 13265 C CA . GLY E 1 296 ? 64.978 -5.467 50.626 1.00 34.65 296 GLY E CA 1
ATOM 13266 C C . GLY E 1 296 ? 65.085 -6.803 51.341 1.00 33.29 296 GLY E C 1
ATOM 13267 O O . GLY E 1 296 ? 65.580 -7.770 50.765 1.00 33.25 296 GLY E O 1
ATOM 13268 N N . ASP E 1 297 ? 64.626 -6.867 52.589 1.00 31.57 297 ASP E N 1
ATOM 13269 C CA . ASP E 1 297 ? 64.697 -8.112 53.359 1.00 30.13 297 ASP E CA 1
ATOM 13270 C C . ASP E 1 297 ? 63.644 -8.178 54.474 1.00 27.92 297 ASP E C 1
ATOM 13271 O O . ASP E 1 297 ? 63.835 -7.631 55.560 1.00 25.43 297 ASP E O 1
ATOM 13276 N N . TYR E 1 298 ? 62.533 -8.854 54.196 1.00 26.41 298 TYR E N 1
ATOM 13277 C CA . TYR E 1 298 ? 61.454 -8.980 55.175 1.00 25.17 298 TYR E CA 1
ATOM 13278 C C . TYR E 1 298 ? 61.943 -9.651 56.460 1.00 24.60 298 TYR E C 1
ATOM 13279 O O . TYR E 1 298 ? 61.385 -9.433 57.541 1.00 24.17 298 TYR E O 1
ATOM 13288 N N . GLY E 1 299 ? 62.994 -10.458 56.332 1.00 23.50 299 GLY E N 1
ATOM 13289 C CA . GLY E 1 299 ? 63.554 -11.148 57.481 1.00 22.47 299 GLY E CA 1
ATOM 13290 C C . GLY E 1 299 ? 64.057 -10.206 58.565 1.00 23.69 299 GLY E C 1
ATOM 13291 O O . GLY E 1 299 ? 64.253 -10.621 59.704 1.00 23.97 299 GLY E O 1
ATOM 13292 N N . ARG E 1 300 ? 64.264 -8.936 58.225 1.00 23.03 300 ARG E N 1
ATOM 13293 C CA . ARG E 1 300 ? 64.746 -7.969 59.207 1.00 23.39 300 ARG E CA 1
ATOM 13294 C C . ARG E 1 300 ? 63.749 -7.770 60.343 1.00 23.31 300 ARG E C 1
ATOM 13295 O O . ARG E 1 300 ? 64.076 -7.185 61.379 1.00 23.33 300 ARG E O 1
ATOM 13303 N N . VAL E 1 301 ? 62.529 -8.262 60.157 1.00 22.80 301 VAL E N 1
ATOM 13304 C CA . VAL E 1 301 ? 61.521 -8.146 61.205 1.00 23.31 301 VAL E CA 1
ATOM 13305 C C . VAL E 1 301 ? 61.874 -9.135 62.322 1.00 23.68 301 VAL E C 1
ATOM 13306 O O . VAL E 1 301 ? 61.752 -8.831 63.513 1.00 20.44 301 VAL E O 1
ATOM 13310 N N . TYR E 1 302 ? 62.305 -10.327 61.927 1.00 25.45 302 TYR E N 1
ATOM 13311 C CA . TYR E 1 302 ? 62.671 -11.338 62.904 1.00 27.18 302 TYR E CA 1
ATOM 13312 C C . TYR E 1 302 ? 63.996 -10.998 63.581 1.00 27.75 302 TYR E C 1
ATOM 13313 O O . TYR E 1 302 ? 64.230 -11.389 64.721 1.00 28.98 302 TYR E O 1
ATOM 13322 N N . ASP E 1 303 ? 64.857 -10.261 62.885 1.00 27.69 303 ASP E N 1
ATOM 13323 C CA . ASP E 1 303 ? 66.129 -9.858 63.473 1.00 28.30 303 ASP E CA 1
ATOM 13324 C C . ASP E 1 303 ? 65.831 -8.830 64.553 1.00 28.91 303 ASP E C 1
ATOM 13325 O O . ASP E 1 303 ? 66.454 -8.831 65.611 1.00 30.27 303 ASP E O 1
ATOM 13330 N N . ALA E 1 304 ? 64.859 -7.961 64.290 1.00 28.33 304 ALA E N 1
ATOM 13331 C CA . ALA E 1 304 ? 64.472 -6.935 65.253 1.00 29.33 304 ALA E CA 1
ATOM 13332 C C . ALA E 1 304 ? 63.804 -7.570 66.470 1.00 31.56 304 ALA E C 1
ATOM 13333 O O . ALA E 1 304 ? 64.056 -7.172 67.608 1.00 31.35 304 ALA E O 1
ATOM 13335 N N . LEU E 1 305 ? 62.942 -8.554 66.224 1.00 31.90 305 LEU E N 1
ATOM 13336 C CA . LEU E 1 305 ? 62.260 -9.236 67.313 1.00 32.27 305 LEU E CA 1
ATOM 13337 C C . LEU E 1 305 ? 63.279 -10.038 68.117 1.00 32.35 305 LEU E C 1
ATOM 13338 O O . LEU E 1 305 ? 63.136 -10.195 69.326 1.00 29.39 305 LEU E O 1
ATOM 13343 N N . TYR E 1 306 ? 64.313 -10.537 67.441 1.00 33.10 306 TYR E N 1
ATOM 13344 C CA . TYR E 1 306 ? 65.347 -11.307 68.123 1.00 33.50 306 TYR E CA 1
ATOM 13345 C C . TYR E 1 306 ? 66.004 -10.450 69.208 1.00 33.11 306 TYR E C 1
ATOM 13346 O O . TYR E 1 306 ? 66.205 -10.915 70.326 1.00 32.66 306 TYR E O 1
ATOM 13355 N N . GLN E 1 307 ? 66.325 -9.201 68.871 1.00 34.24 307 GLN E N 1
ATOM 13356 C CA . GLN E 1 307 ? 66.958 -8.277 69.813 1.00 36.77 307 GLN E CA 1
ATOM 13357 C C . GLN E 1 307 ? 65.993 -7.753 70.875 1.00 36.67 307 GLN E C 1
ATOM 13358 O O . GLN E 1 307 ? 66.409 -7.374 71.975 1.00 37.26 307 GLN E O 1
ATOM 13364 N N . THR E 1 308 ? 64.706 -7.721 70.550 1.00 35.49 308 THR E N 1
ATOM 13365 C CA . THR E 1 308 ? 63.712 -7.236 71.498 1.00 35.37 308 THR E CA 1
ATOM 13366 C C . THR E 1 308 ? 63.491 -8.274 72.591 1.00 35.32 308 THR E C 1
ATOM 13367 O O . THR E 1 308 ? 63.362 -7.939 73.768 1.00 35.66 308 THR E O 1
ATOM 13371 N N . ILE E 1 309 ? 63.453 -9.538 72.190 1.00 34.79 309 ILE E N 1
ATOM 13372 C CA . ILE E 1 309 ? 63.244 -10.628 73.130 1.00 34.64 309 ILE E CA 1
ATOM 13373 C C . ILE E 1 309 ? 64.523 -10.987 73.886 1.00 34.73 309 ILE E C 1
ATOM 13374 O O . ILE E 1 309 ? 64.489 -11.227 75.094 1.00 36.42 309 ILE E O 1
ATOM 13379 N N . THR E 1 310 ? 65.645 -11.008 73.175 1.00 34.27 310 THR E N 1
ATOM 13380 C CA . THR E 1 310 ? 66.929 -11.364 73.768 1.00 34.74 310 THR E CA 1
ATOM 13381 C C . THR E 1 310 ? 67.578 -10.270 74.617 1.00 36.21 310 THR E C 1
ATOM 13382 O O . THR E 1 310 ? 68.019 -10.530 75.739 1.00 35.62 310 THR E O 1
ATOM 13386 N N . HIS E 1 311 ? 67.635 -9.050 74.094 1.00 36.66 311 HIS E N 1
ATOM 13387 C CA . HIS E 1 311 ? 68.271 -7.958 74.824 1.00 39.26 311 HIS E CA 1
ATOM 13388 C C . HIS E 1 311 ? 67.331 -6.862 75.303 1.00 38.99 311 HIS E C 1
ATOM 13389 O O . HIS E 1 311 ? 67.783 -5.853 75.842 1.00 39.62 311 HIS E O 1
ATOM 13396 N N . GLY E 1 312 ? 66.029 -7.049 75.103 1.00 38.72 312 GLY E N 1
ATOM 13397 C CA . GLY E 1 312 ? 65.070 -6.047 75.540 1.00 36.85 312 GLY E CA 1
ATOM 13398 C C . GLY E 1 312 ? 65.019 -4.790 74.682 1.00 36.24 312 GLY E C 1
ATOM 13399 O O . GLY E 1 312 ? 64.438 -3.781 75.091 1.00 35.29 312 GLY E O 1
ATOM 13400 N N . ALA E 1 313 ? 65.622 -4.843 73.497 1.00 35.25 313 ALA E N 1
ATOM 13401 C CA . ALA E 1 313 ? 65.622 -3.700 72.584 1.00 35.47 313 ALA E CA 1
ATOM 13402 C C . ALA E 1 313 ? 64.189 -3.299 72.261 1.00 35.03 313 ALA E C 1
ATOM 13403 O O . ALA E 1 313 ? 63.306 -4.149 72.185 1.00 36.61 313 ALA E O 1
ATOM 13405 N N . PRO E 1 314 ? 63.938 -1.996 72.062 1.00 35.12 314 PRO E N 1
ATOM 13406 C CA . PRO E 1 314 ? 62.579 -1.544 71.747 1.00 33.94 314 PRO E CA 1
ATOM 13407 C C . PRO E 1 314 ? 62.036 -2.206 70.478 1.00 33.39 314 PRO E C 1
ATOM 13408 O O . PRO E 1 314 ? 62.794 -2.526 69.559 1.00 31.38 314 PRO E O 1
ATOM 13412 N N . ASN E 1 315 ? 60.723 -2.416 70.434 1.00 32.28 315 ASN E N 1
ATOM 13413 C CA . ASN E 1 315 ? 60.095 -3.057 69.285 1.00 32.27 315 ASN E CA 1
ATOM 13414 C C . ASN E 1 315 ? 60.270 -2.223 68.013 1.00 32.45 315 ASN E C 1
ATOM 13415 O O . ASN E 1 315 ? 60.149 -0.997 68.051 1.00 33.24 315 ASN E O 1
ATOM 13420 N N . TYR E 1 316 ? 60.549 -2.884 66.889 1.00 31.54 316 TYR E N 1
ATOM 13421 C CA . TYR E 1 316 ? 60.762 -2.168 65.634 1.00 30.54 316 TYR E CA 1
ATOM 13422 C C . TYR E 1 316 ? 59.562 -1.289 65.272 1.00 30.73 316 TYR E C 1
ATOM 13423 O O . TYR E 1 316 ? 59.713 -0.268 64.598 1.00 30.16 316 TYR E O 1
ATOM 13432 N N . VAL E 1 317 ? 58.376 -1.681 65.732 1.00 29.02 317 VAL E N 1
ATOM 13433 C CA . VAL E 1 317 ? 57.155 -0.907 65.493 1.00 28.45 317 VAL E CA 1
ATOM 13434 C C . VAL E 1 317 ? 56.690 -0.359 66.833 1.00 28.51 317 VAL E C 1
ATOM 13435 O O . VAL E 1 317 ? 56.417 -1.120 67.759 1.00 28.91 317 VAL E O 1
ATOM 13439 N N . LYS E 1 318 ? 56.597 0.959 66.944 1.00 31.37 318 LYS E N 1
ATOM 13440 C CA . LYS E 1 318 ? 56.167 1.560 68.196 1.00 32.23 318 LYS E CA 1
ATOM 13441 C C . LYS E 1 318 ? 54.661 1.433 68.348 1.00 32.01 318 LYS E C 1
ATOM 13442 O O . LYS E 1 318 ? 53.917 1.496 67.364 1.00 31.49 318 LYS E O 1
ATOM 13448 N N . GLU E 1 319 ? 54.224 1.226 69.587 1.00 32.31 319 GLU E N 1
ATOM 13449 C CA . GLU E 1 319 ? 52.808 1.081 69.908 1.00 32.09 319 GLU E CA 1
ATOM 13450 C C . GLU E 1 319 ? 51.992 2.234 69.335 1.00 29.83 319 GLU E C 1
ATOM 13451 O O . GLU E 1 319 ? 50.968 2.016 68.694 1.00 28.68 319 GLU E O 1
ATOM 13457 N N . SER E 1 320 ? 52.461 3.457 69.565 1.00 28.55 320 SER E N 1
ATOM 13458 C CA . SER E 1 320 ? 51.782 4.658 69.087 1.00 29.06 320 SER E CA 1
ATOM 13459 C C . SER E 1 320 ? 51.556 4.633 67.578 1.00 28.42 320 SER E C 1
ATOM 13460 O O . SER E 1 320 ? 50.567 5.171 67.079 1.00 27.73 320 SER E O 1
ATOM 13463 N N . GLU E 1 321 ? 52.483 4.018 66.854 1.00 27.55 321 GLU E N 1
ATOM 13464 C CA . GLU E 1 321 ? 52.372 3.923 65.408 1.00 28.63 321 GLU E CA 1
ATOM 13465 C C . GLU E 1 321 ? 51.234 2.981 65.012 1.00 27.91 321 GLU E C 1
ATOM 13466 O O . GLU E 1 321 ? 50.521 3.244 64.042 1.00 27.73 321 GLU E O 1
ATOM 13472 N N . VAL E 1 322 ? 51.063 1.889 65.755 1.00 25.58 322 VAL E N 1
ATOM 13473 C CA . VAL E 1 322 ? 49.986 0.941 65.451 1.00 24.76 322 VAL E CA 1
ATOM 13474 C C . VAL E 1 322 ? 48.638 1.619 65.711 1.00 24.14 322 VAL E C 1
ATOM 13475 O O . VAL E 1 322 ? 47.733 1.586 64.870 1.00 22.37 322 VAL E O 1
ATOM 13479 N N . LEU E 1 323 ? 48.519 2.253 66.874 1.00 22.29 323 LEU E N 1
ATOM 13480 C CA . LEU E 1 323 ? 47.285 2.925 67.253 1.00 21.27 323 LEU E CA 1
ATOM 13481 C C . LEU E 1 323 ? 46.938 4.065 66.301 1.00 21.42 323 LEU E C 1
ATOM 13482 O O . LEU E 1 323 ? 45.768 4.264 65.963 1.00 21.89 323 LEU E O 1
ATOM 13487 N N . THR E 1 324 ? 47.957 4.813 65.876 1.00 21.29 324 THR E N 1
ATOM 13488 C CA . THR E 1 324 ? 47.767 5.933 64.955 1.00 21.37 324 THR E CA 1
ATOM 13489 C C . THR E 1 324 ? 47.168 5.412 63.647 1.00 19.83 324 THR E C 1
ATOM 13490 O O . THR E 1 324 ? 46.190 5.950 63.137 1.00 18.80 324 THR E O 1
ATOM 13494 N N . ASN E 1 325 ? 47.771 4.354 63.117 1.00 22.61 325 ASN E N 1
ATOM 13495 C CA . ASN E 1 325 ? 47.317 3.752 61.872 1.00 23.98 325 ASN E CA 1
ATOM 13496 C C . ASN E 1 325 ? 45.847 3.333 61.970 1.00 23.48 325 ASN E C 1
ATOM 13497 O O . ASN E 1 325 ? 45.046 3.661 61.099 1.00 21.00 325 ASN E O 1
ATOM 13502 N N . LEU E 1 326 ? 45.491 2.627 63.038 1.00 23.85 326 LEU E N 1
ATOM 13503 C CA . LEU E 1 326 ? 44.113 2.182 63.238 1.00 25.39 326 LEU E CA 1
ATOM 13504 C C . LEU E 1 326 ? 43.115 3.323 63.395 1.00 25.12 326 LEU E C 1
ATOM 13505 O O . LEU E 1 326 ? 42.005 3.269 62.859 1.00 25.32 326 LEU E O 1
ATOM 13510 N N . GLU E 1 327 ? 43.500 4.356 64.134 1.00 24.41 327 GLU E N 1
ATOM 13511 C CA . GLU E 1 327 ? 42.608 5.489 64.335 1.00 23.69 327 GLU E CA 1
ATOM 13512 C C . GLU E 1 327 ? 42.307 6.167 62.997 1.00 22.51 327 GLU E C 1
ATOM 13513 O O . GLU E 1 327 ? 41.150 6.476 62.682 1.00 19.78 327 GLU E O 1
ATOM 13519 N N . ILE E 1 328 ? 43.351 6.405 62.216 1.00 20.48 328 ILE E N 1
ATOM 13520 C CA . ILE E 1 328 ? 43.177 7.054 60.920 1.00 22.71 328 ILE E CA 1
ATOM 13521 C C . ILE E 1 328 ? 42.249 6.238 60.024 1.00 22.45 328 ILE E C 1
ATOM 13522 O O . ILE E 1 328 ? 41.381 6.795 59.358 1.00 22.93 328 ILE E O 1
ATOM 13527 N N . LEU E 1 329 ? 42.433 4.920 60.008 1.00 22.71 329 LEU E N 1
ATOM 13528 C CA . LEU E 1 329 ? 41.582 4.058 59.198 1.00 22.59 329 LEU E CA 1
ATOM 13529 C C . LEU E 1 329 ? 40.125 4.195 59.638 1.00 22.96 329 LEU E C 1
ATOM 13530 O O . LEU E 1 329 ? 39.241 4.417 58.812 1.00 21.77 329 LEU E O 1
ATOM 13535 N N . GLU E 1 330 ? 39.875 4.089 60.940 1.00 23.16 330 GLU E N 1
ATOM 13536 C CA . GLU E 1 330 ? 38.504 4.186 61.443 1.00 23.55 330 GLU E CA 1
ATOM 13537 C C . GLU E 1 330 ? 37.862 5.553 61.218 1.00 23.61 330 GLU E C 1
ATOM 13538 O O . GLU E 1 330 ? 36.708 5.638 60.806 1.00 25.14 330 GLU E O 1
ATOM 13544 N N . ARG E 1 331 ? 38.593 6.631 61.476 1.00 23.54 331 ARG E N 1
ATOM 13545 C CA . ARG E 1 331 ? 37.990 7.945 61.295 1.00 23.25 331 ARG E CA 1
ATOM 13546 C C . ARG E 1 331 ? 37.666 8.226 59.834 1.00 23.94 331 ARG E C 1
ATOM 13547 O O . ARG E 1 331 ? 36.922 9.154 59.527 1.00 22.11 331 ARG E O 1
ATOM 13555 N N . GLY E 1 332 ? 38.221 7.423 58.929 1.00 23.37 332 GLY E N 1
ATOM 13556 C CA . GLY E 1 332 ? 37.947 7.623 57.517 1.00 20.84 332 GLY E CA 1
ATOM 13557 C C . GLY E 1 332 ? 36.501 7.309 57.179 1.00 21.83 332 GLY E C 1
ATOM 13558 O O . GLY E 1 332 ? 35.981 7.736 56.150 1.00 19.09 332 GLY E O 1
ATOM 13559 N N . PHE E 1 333 ? 35.847 6.562 58.061 1.00 22.01 333 PHE E N 1
ATOM 13560 C CA . PHE E 1 333 ? 34.461 6.170 57.859 1.00 21.91 333 PHE E CA 1
ATOM 13561 C C . PHE E 1 333 ? 33.509 6.920 58.780 1.00 24.69 333 PHE E C 1
ATOM 13562 O O . PHE E 1 333 ? 32.326 6.585 58.885 1.00 23.79 333 PHE E O 1
ATOM 13570 N N . GLU E 1 334 ? 34.037 7.954 59.430 1.00 25.29 334 GLU E N 1
ATOM 13571 C CA . GLU E 1 334 ? 33.273 8.786 60.356 1.00 28.22 334 GLU E CA 1
ATOM 13572 C C . GLU E 1 334 ? 32.137 9.487 59.621 1.00 28.24 334 GLU E C 1
ATOM 13573 O O . GLU E 1 334 ? 31.037 9.639 60.150 1.00 28.40 334 GLU E O 1
ATOM 13579 N N . GLN E 1 335 ? 32.419 9.921 58.397 1.00 28.98 335 GLN E N 1
ATOM 13580 C CA . GLN E 1 335 ? 31.435 10.600 57.565 1.00 30.39 335 GLN E CA 1
ATOM 13581 C C . GLN E 1 335 ? 31.684 10.224 56.108 1.00 29.91 335 GLN E C 1
ATOM 13582 O O . GLN E 1 335 ? 32.750 9.693 55.771 1.00 29.11 335 GLN E O 1
ATOM 13588 N N . ALA E 1 336 ? 30.700 10.484 55.252 1.00 27.34 336 ALA E N 1
ATOM 13589 C CA . ALA E 1 336 ? 30.813 10.166 53.832 1.00 26.83 336 ALA E CA 1
ATOM 13590 C C . ALA E 1 336 ? 32.019 10.839 53.190 1.00 25.75 336 ALA E C 1
ATOM 13591 O O . ALA E 1 336 ? 32.386 11.950 53.552 1.00 24.33 336 ALA E O 1
ATOM 13593 N N . SER E 1 337 ? 32.630 10.151 52.233 1.00 24.69 337 SER E N 1
ATOM 13594 C CA . SER E 1 337 ? 33.788 10.672 51.521 1.00 23.72 337 SER E CA 1
ATOM 13595 C C . SER E 1 337 ? 33.316 11.671 50.467 1.00 23.18 337 SER E C 1
ATOM 13596 O O . SER E 1 337 ? 32.239 11.513 49.897 1.00 23.22 337 SER E O 1
ATOM 13599 N N . PRO E 1 338 ? 34.112 12.718 50.196 1.00 22.20 338 PRO E N 1
ATOM 13600 C CA . PRO E 1 338 ? 35.406 13.018 50.808 1.00 23.08 338 PRO E CA 1
ATOM 13601 C C . PRO E 1 338 ? 35.222 13.797 52.109 1.00 23.04 338 PRO E C 1
ATOM 13602 O O . PRO E 1 338 ? 34.190 14.423 52.324 1.00 21.95 338 PRO E O 1
ATOM 13606 N N . SER E 1 339 ? 36.228 13.759 52.973 1.00 23.46 339 SER E N 1
ATOM 13607 C CA . SER E 1 339 ? 36.158 14.461 54.250 1.00 23.45 339 SER E CA 1
ATOM 13608 C C . SER E 1 339 ? 37.560 14.679 54.779 1.00 24.64 339 SER E C 1
ATOM 13609 O O . SER E 1 339 ? 38.510 14.073 54.297 1.00 21.47 339 SER E O 1
ATOM 13612 N N . THR E 1 340 ? 37.671 15.541 55.784 1.00 26.10 340 THR E N 1
ATOM 13613 C CA . THR E 1 340 ? 38.945 15.836 56.425 1.00 29.65 340 THR E CA 1
ATOM 13614 C C . THR E 1 340 ? 38.726 15.801 57.935 1.00 30.44 340 THR E C 1
ATOM 13615 O O . THR E 1 340 ? 37.630 16.102 58.415 1.00 31.35 340 THR E O 1
ATOM 13619 N N . VAL E 1 341 ? 39.763 15.422 58.676 1.00 31.08 341 VAL E N 1
ATOM 13620 C CA . VAL E 1 341 ? 39.686 15.372 60.131 1.00 30.38 341 VAL E CA 1
ATOM 13621 C C . VAL E 1 341 ? 40.970 15.904 60.745 1.00 32.03 341 VAL E C 1
ATOM 13622 O O . VAL E 1 341 ? 42.048 15.824 60.143 1.00 28.86 341 VAL E O 1
ATOM 13626 N N . THR E 1 342 ? 40.842 16.464 61.944 1.00 33.63 342 THR E N 1
ATOM 13627 C CA . THR E 1 342 ? 41.988 16.970 62.682 1.00 35.20 342 THR E CA 1
ATOM 13628 C C . THR E 1 342 ? 42.156 15.966 63.816 1.00 36.30 342 THR E C 1
ATOM 13629 O O . THR E 1 342 ? 41.203 15.683 64.542 1.00 35.93 342 THR E O 1
ATOM 13633 N N . LEU E 1 343 ? 43.348 15.396 63.950 1.00 37.94 343 LEU E N 1
ATOM 13634 C CA . LEU E 1 343 ? 43.587 14.422 65.009 1.00 40.25 343 LEU E CA 1
ATOM 13635 C C . LEU E 1 343 ? 44.015 15.100 66.302 1.00 42.72 343 LEU E C 1
ATOM 13636 O O . LEU E 1 343 ? 44.539 16.215 66.290 1.00 41.77 343 LEU E O 1
ATOM 13641 N N . ALA E 1 344 ? 43.777 14.415 67.415 1.00 44.93 344 ALA E N 1
ATOM 13642 C CA . ALA E 1 344 ? 44.170 14.907 68.730 1.00 47.16 344 ALA E CA 1
ATOM 13643 C C . ALA E 1 344 ? 45.302 13.986 69.156 1.00 48.55 344 ALA E C 1
ATOM 13644 O O . ALA E 1 344 ? 46.174 14.362 69.941 1.00 49.28 344 ALA E O 1
ATOM 13646 N N . LYS E 1 345 ? 45.263 12.770 68.611 1.00 50.21 345 LYS E N 1
ATOM 13647 C CA . LYS E 1 345 ? 46.256 11.733 68.885 1.00 52.27 345 LYS E CA 1
ATOM 13648 C C . LYS E 1 345 ? 46.493 10.938 67.592 1.00 51.31 345 LYS E C 1
ATOM 13649 O O . LYS E 1 345 ? 46.740 9.715 67.659 1.00 50.01 345 LYS E O 1
ATOM 13656 N N . VAL F 1 2 ? 71.287 5.721 -81.425 1.00 37.70 2 VAL F N 1
ATOM 13657 C CA . VAL F 1 2 ? 70.178 6.673 -81.130 1.00 36.51 2 VAL F CA 1
ATOM 13658 C C . VAL F 1 2 ? 68.820 6.041 -81.444 1.00 37.21 2 VAL F C 1
ATOM 13659 O O . VAL F 1 2 ? 68.650 5.370 -82.466 1.00 36.50 2 VAL F O 1
ATOM 13663 N N . ILE F 1 3 ? 67.856 6.253 -80.553 1.00 36.08 3 ILE F N 1
ATOM 13664 C CA . ILE F 1 3 ? 66.519 5.707 -80.736 1.00 34.66 3 ILE F CA 1
ATOM 13665 C C . ILE F 1 3 ? 65.575 6.793 -81.246 1.00 33.81 3 ILE F C 1
ATOM 13666 O O . ILE F 1 3 ? 65.516 7.892 -80.689 1.00 33.42 3 ILE F O 1
ATOM 13671 N N . ASN F 1 4 ? 64.842 6.484 -82.307 1.00 32.61 4 ASN F N 1
ATOM 13672 C CA . ASN F 1 4 ? 63.894 7.433 -82.865 1.00 32.43 4 ASN F CA 1
ATOM 13673 C C . ASN F 1 4 ? 62.592 7.262 -82.095 1.00 32.03 4 ASN F C 1
ATOM 13674 O O . ASN F 1 4 ? 62.082 6.147 -81.969 1.00 31.70 4 ASN F O 1
ATOM 13679 N N . CYS F 1 5 ? 62.063 8.362 -81.571 1.00 30.72 5 CYS F N 1
ATOM 13680 C CA . CYS F 1 5 ? 60.815 8.310 -80.819 1.00 30.18 5 CYS F CA 1
ATOM 13681 C C . CYS F 1 5 ? 59.777 9.206 -81.474 1.00 29.70 5 CYS F C 1
ATOM 13682 O O . CYS F 1 5 ? 60.109 10.066 -82.298 1.00 28.05 5 CYS F O 1
ATOM 13685 N N . ALA F 1 6 ? 58.520 8.995 -81.097 1.00 28.23 6 ALA F N 1
ATOM 13686 C CA . ALA F 1 6 ? 57.404 9.772 -81.623 1.00 28.13 6 ALA F CA 1
ATOM 13687 C C . ALA F 1 6 ? 56.433 10.143 -80.497 1.00 27.61 6 ALA F C 1
ATOM 13688 O O . ALA F 1 6 ? 56.189 9.356 -79.580 1.00 27.84 6 ALA F O 1
ATOM 13690 N N . PHE F 1 7 ? 55.889 11.349 -80.562 1.00 26.46 7 PHE F N 1
ATOM 13691 C CA . PHE F 1 7 ? 54.938 11.783 -79.557 1.00 27.47 7 PHE F CA 1
ATOM 13692 C C . PHE F 1 7 ? 53.570 11.882 -80.194 1.00 28.26 7 PHE F C 1
ATOM 13693 O O . PHE F 1 7 ? 53.431 12.381 -81.316 1.00 28.57 7 PHE F O 1
ATOM 13701 N N . ILE F 1 8 ? 52.568 11.380 -79.482 1.00 28.48 8 ILE F N 1
ATOM 13702 C CA . ILE F 1 8 ? 51.186 11.441 -79.926 1.00 28.99 8 ILE F CA 1
ATOM 13703 C C . ILE F 1 8 ? 50.592 12.558 -79.070 1.00 29.36 8 ILE F C 1
ATOM 13704 O O . ILE F 1 8 ? 50.295 12.358 -77.893 1.00 29.13 8 ILE F O 1
ATOM 13709 N N . GLY F 1 9 ? 50.454 13.743 -79.658 1.00 28.33 9 GLY F N 1
ATOM 13710 C CA . GLY F 1 9 ? 49.925 14.880 -78.926 1.00 29.65 9 GLY F CA 1
ATOM 13711 C C . GLY F 1 9 ? 50.996 15.938 -78.708 1.00 29.27 9 GLY F C 1
ATOM 13712 O O . GLY F 1 9 ? 52.152 15.619 -78.414 1.00 28.11 9 GLY F O 1
ATOM 13713 N N . PHE F 1 10 ? 50.627 17.204 -78.859 1.00 29.70 10 PHE F N 1
ATOM 13714 C CA . PHE F 1 10 ? 51.593 18.281 -78.670 1.00 30.71 10 PHE F CA 1
ATOM 13715 C C . PHE F 1 10 ? 51.070 19.311 -77.671 1.00 32.26 10 PHE F C 1
ATOM 13716 O O . PHE F 1 10 ? 51.224 20.517 -77.864 1.00 32.83 10 PHE F O 1
ATOM 13724 N N . GLY F 1 11 ? 50.453 18.822 -76.601 1.00 32.43 11 GLY F N 1
ATOM 13725 C CA . GLY F 1 11 ? 49.920 19.711 -75.589 1.00 33.87 11 GLY F CA 1
ATOM 13726 C C . GLY F 1 11 ? 50.979 20.180 -74.610 1.00 34.52 11 GLY F C 1
ATOM 13727 O O . GLY F 1 11 ? 52.176 19.968 -74.815 1.00 32.68 11 GLY F O 1
ATOM 13728 N N . LYS F 1 12 ? 50.532 20.821 -73.537 1.00 34.78 12 LYS F N 1
ATOM 13729 C CA . LYS F 1 12 ? 51.444 21.326 -72.527 1.00 35.75 12 LYS F CA 1
ATOM 13730 C C . LYS F 1 12 ? 52.315 20.212 -71.934 1.00 35.82 12 LYS F C 1
ATOM 13731 O O . LYS F 1 12 ? 53.505 20.414 -71.692 1.00 36.35 12 LYS F O 1
ATOM 13737 N N . SER F 1 13 ? 51.725 19.043 -71.695 1.00 34.60 13 SER F N 1
ATOM 13738 C CA . SER F 1 13 ? 52.480 17.934 -71.122 1.00 33.39 13 SER F CA 1
ATOM 13739 C C . SER F 1 13 ? 53.685 17.586 -71.999 1.00 32.46 13 SER F C 1
ATOM 13740 O O . SER F 1 13 ? 54.788 17.349 -71.495 1.00 29.87 13 SER F O 1
ATOM 13743 N N . THR F 1 14 ? 53.475 17.579 -73.311 1.00 32.06 14 THR F N 1
ATOM 13744 C CA . THR F 1 14 ? 54.543 17.267 -74.251 1.00 30.73 14 THR F CA 1
ATOM 13745 C C . THR F 1 14 ? 55.674 18.298 -74.189 1.00 32.07 14 THR F C 1
ATOM 13746 O O . THR F 1 14 ? 56.828 17.959 -73.910 1.00 31.24 14 THR F O 1
ATOM 13750 N N . THR F 1 15 ? 55.327 19.557 -74.429 1.00 31.70 15 THR F N 1
ATOM 13751 C CA . THR F 1 15 ? 56.299 20.647 -74.442 1.00 31.77 15 THR F CA 1
ATOM 13752 C C . THR F 1 15 ? 56.933 21.032 -73.107 1.00 31.37 15 THR F C 1
ATOM 13753 O O . THR F 1 15 ? 57.975 21.684 -73.090 1.00 28.88 15 THR F O 1
ATOM 13757 N N . ARG F 1 16 ? 56.328 20.629 -71.993 1.00 32.06 16 ARG F N 1
ATOM 13758 C CA . ARG F 1 16 ? 56.869 20.981 -70.680 1.00 34.40 16 ARG F CA 1
ATOM 13759 C C . ARG F 1 16 ? 57.525 19.836 -69.911 1.00 34.54 16 ARG F C 1
ATOM 13760 O O . ARG F 1 16 ? 58.621 19.990 -69.368 1.00 35.50 16 ARG F O 1
ATOM 13768 N N . TYR F 1 17 ? 56.857 18.691 -69.867 1.00 35.52 17 TYR F N 1
ATOM 13769 C CA . TYR F 1 17 ? 57.362 17.545 -69.122 1.00 37.09 17 TYR F CA 1
ATOM 13770 C C . TYR F 1 17 ? 58.134 16.489 -69.911 1.00 35.94 17 TYR F C 1
ATOM 13771 O O . TYR F 1 17 ? 58.698 15.568 -69.321 1.00 37.38 17 TYR F O 1
ATOM 13780 N N . HIS F 1 18 ? 58.172 16.605 -71.233 1.00 34.23 18 HIS F N 1
ATOM 13781 C CA . HIS F 1 18 ? 58.893 15.613 -72.023 1.00 32.03 18 HIS F CA 1
ATOM 13782 C C . HIS F 1 18 ? 60.012 16.187 -72.890 1.00 31.16 18 HIS F C 1
ATOM 13783 O O . HIS F 1 18 ? 61.196 15.974 -72.613 1.00 28.79 18 HIS F O 1
ATOM 13790 N N . LEU F 1 19 ? 59.635 16.918 -73.934 1.00 31.02 19 LEU F N 1
ATOM 13791 C CA . LEU F 1 19 ? 60.606 17.501 -74.855 1.00 31.17 19 LEU F CA 1
ATOM 13792 C C . LEU F 1 19 ? 61.821 18.164 -74.215 1.00 31.08 19 LEU F C 1
ATOM 13793 O O . LEU F 1 19 ? 62.940 18.018 -74.709 1.00 32.55 19 LEU F O 1
ATOM 13798 N N . PRO F 1 20 ? 61.630 18.907 -73.112 1.00 29.82 20 PRO F N 1
ATOM 13799 C CA . PRO F 1 20 ? 62.806 19.538 -72.501 1.00 28.63 20 PRO F CA 1
ATOM 13800 C C . PRO F 1 20 ? 63.862 18.503 -72.088 1.00 28.52 20 PRO F C 1
ATOM 13801 O O . PRO F 1 20 ? 65.065 18.741 -72.213 1.00 26.95 20 PRO F O 1
ATOM 13805 N N . TYR F 1 21 ? 63.398 17.354 -71.603 1.00 26.35 21 TYR F N 1
ATOM 13806 C CA . TYR F 1 21 ? 64.287 16.282 -71.170 1.00 26.69 21 TYR F CA 1
ATOM 13807 C C . TYR F 1 21 ? 64.808 15.449 -72.340 1.00 27.83 21 TYR F C 1
ATOM 13808 O O . TYR F 1 21 ? 65.973 15.032 -72.342 1.00 29.89 21 TYR F O 1
ATOM 13817 N N . VAL F 1 22 ? 63.960 15.216 -73.338 1.00 28.24 22 VAL F N 1
ATOM 13818 C CA . VAL F 1 22 ? 64.358 14.427 -74.503 1.00 29.51 22 VAL F CA 1
ATOM 13819 C C . VAL F 1 22 ? 65.298 15.184 -75.448 1.00 31.48 22 VAL F C 1
ATOM 13820 O O . VAL F 1 22 ? 66.298 14.627 -75.920 1.00 30.34 22 VAL F O 1
ATOM 13824 N N . LEU F 1 23 ? 64.974 16.446 -75.724 1.00 31.41 23 LEU F N 1
ATOM 13825 C CA . LEU F 1 23 ? 65.793 17.270 -76.606 1.00 32.92 23 LEU F CA 1
ATOM 13826 C C . LEU F 1 23 ? 67.147 17.586 -75.971 1.00 33.82 23 LEU F C 1
ATOM 13827 O O . LEU F 1 23 ? 68.014 18.212 -76.590 1.00 34.15 23 LEU F O 1
ATOM 13832 N N . ASN F 1 24 ? 67.326 17.140 -74.735 1.00 32.22 24 ASN F N 1
ATOM 13833 C CA . ASN F 1 24 ? 68.569 17.370 -74.018 1.00 32.16 24 ASN F CA 1
ATOM 13834 C C . ASN F 1 24 ? 69.436 16.109 -74.120 1.00 30.51 24 ASN F C 1
ATOM 13835 O O . ASN F 1 24 ? 70.540 16.059 -73.583 1.00 28.74 24 ASN F O 1
ATOM 13840 N N . ARG F 1 25 ? 68.922 15.101 -74.823 1.00 29.27 25 ARG F N 1
ATOM 13841 C CA . ARG F 1 25 ? 69.623 13.830 -75.009 1.00 30.47 25 ARG F CA 1
ATOM 13842 C C . ARG F 1 25 ? 69.678 13.482 -76.497 1.00 30.63 25 ARG F C 1
ATOM 13843 O O . ARG F 1 25 ? 69.306 12.377 -76.897 1.00 31.78 25 ARG F O 1
ATOM 13851 N N . LYS F 1 26 ? 70.147 14.424 -77.312 1.00 31.01 26 LYS F N 1
ATOM 13852 C CA . LYS F 1 26 ? 70.231 14.223 -78.762 1.00 33.34 26 LYS F CA 1
ATOM 13853 C C . LYS F 1 26 ? 71.091 13.025 -79.183 1.00 33.86 26 LYS F C 1
ATOM 13854 O O . LYS F 1 26 ? 70.871 12.430 -80.239 1.00 34.52 26 LYS F O 1
ATOM 13860 N N . ASP F 1 27 ? 72.068 12.669 -78.357 1.00 34.92 27 ASP F N 1
ATOM 13861 C CA . ASP F 1 27 ? 72.954 11.551 -78.670 1.00 36.11 27 ASP F CA 1
ATOM 13862 C C . ASP F 1 27 ? 72.343 10.195 -78.334 1.00 35.35 27 ASP F C 1
ATOM 13863 O O . ASP F 1 27 ? 72.945 9.154 -78.592 1.00 35.46 27 ASP F O 1
ATOM 13868 N N . SER F 1 28 ? 71.145 10.206 -77.764 1.00 33.89 28 SER F N 1
ATOM 13869 C CA . SER F 1 28 ? 70.483 8.964 -77.393 1.00 32.67 28 SER F CA 1
ATOM 13870 C C . SER F 1 28 ? 69.079 8.865 -77.983 1.00 30.33 28 SER F C 1
ATOM 13871 O O . SER F 1 28 ? 68.585 7.775 -78.256 1.00 29.69 28 SER F O 1
ATOM 13874 N N . TRP F 1 29 ? 68.435 10.009 -78.176 1.00 29.07 29 TRP F N 1
ATOM 13875 C CA . TRP F 1 29 ? 67.084 10.018 -78.726 1.00 27.19 29 TRP F CA 1
ATOM 13876 C C . TRP F 1 29 ? 66.910 11.015 -79.851 1.00 26.90 29 TRP F C 1
ATOM 13877 O O . TRP F 1 29 ? 67.600 12.035 -79.913 1.00 27.65 29 TRP F O 1
ATOM 13888 N N . HIS F 1 30 ? 65.979 10.712 -80.743 1.00 24.88 30 HIS F N 1
ATOM 13889 C CA . HIS F 1 30 ? 65.676 11.604 -81.850 1.00 24.94 30 HIS F CA 1
ATOM 13890 C C . HIS F 1 30 ? 64.168 11.668 -82.004 1.00 23.36 30 HIS F C 1
ATOM 13891 O O . HIS F 1 30 ? 63.512 10.648 -82.247 1.00 20.95 30 HIS F O 1
ATOM 13898 N N . VAL F 1 31 ? 63.618 12.865 -81.839 1.00 22.83 31 VAL F N 1
ATOM 13899 C CA . VAL F 1 31 ? 62.179 13.048 -81.969 1.00 25.57 31 VAL F CA 1
ATOM 13900 C C . VAL F 1 31 ? 61.885 13.157 -83.457 1.00 26.74 31 VAL F C 1
ATOM 13901 O O . VAL F 1 31 ? 62.025 14.221 -84.060 1.00 26.93 31 VAL F O 1
ATOM 13905 N N . ALA F 1 32 ? 61.487 12.030 -84.035 1.00 27.11 32 ALA F N 1
ATOM 13906 C CA . ALA F 1 32 ? 61.205 11.931 -85.457 1.00 28.47 32 ALA F CA 1
ATOM 13907 C C . ALA F 1 32 ? 59.839 12.470 -85.864 1.00 29.51 32 ALA F C 1
ATOM 13908 O O . ALA F 1 32 ? 59.712 13.162 -86.883 1.00 29.43 32 ALA F O 1
ATOM 13910 N N . HIS F 1 33 ? 58.825 12.157 -85.064 1.00 29.18 33 HIS F N 1
ATOM 13911 C CA . HIS F 1 33 ? 57.465 12.583 -85.368 1.00 29.74 33 HIS F CA 1
ATOM 13912 C C . HIS F 1 33 ? 56.705 13.130 -84.171 1.00 30.40 33 HIS F C 1
ATOM 13913 O O . HIS F 1 33 ? 56.987 12.794 -83.022 1.00 29.91 33 HIS F O 1
ATOM 13920 N N . ILE F 1 34 ? 55.723 13.972 -84.465 1.00 30.42 34 ILE F N 1
ATOM 13921 C CA . ILE F 1 34 ? 54.842 14.517 -83.444 1.00 30.80 34 ILE F CA 1
ATOM 13922 C C . ILE F 1 34 ? 53.474 14.637 -84.092 1.00 32.96 34 ILE F C 1
ATOM 13923 O O . ILE F 1 34 ? 53.258 15.461 -84.984 1.00 32.75 34 ILE F O 1
ATOM 13928 N N . PHE F 1 35 ? 52.565 13.778 -83.653 1.00 34.88 35 PHE F N 1
ATOM 13929 C CA . PHE F 1 35 ? 51.206 13.752 -84.158 1.00 37.77 35 PHE F CA 1
ATOM 13930 C C . PHE F 1 35 ? 50.364 14.738 -83.358 1.00 39.54 35 PHE F C 1
ATOM 13931 O O . PHE F 1 35 ? 50.627 14.974 -82.180 1.00 38.60 35 PHE F O 1
ATOM 13939 N N . ARG F 1 36 ? 49.361 15.317 -84.014 1.00 42.19 36 ARG F N 1
ATOM 13940 C CA . ARG F 1 36 ? 48.452 16.274 -83.385 1.00 45.81 36 ARG F CA 1
ATOM 13941 C C . ARG F 1 36 ? 47.538 16.904 -84.433 1.00 49.02 36 ARG F C 1
ATOM 13942 O O . ARG F 1 36 ? 47.748 16.717 -85.629 1.00 48.58 36 ARG F O 1
ATOM 13950 N N . ARG F 1 37 ? 46.523 17.640 -83.986 1.00 52.90 37 ARG F N 1
ATOM 13951 C CA . ARG F 1 37 ? 45.619 18.326 -84.910 1.00 56.60 37 ARG F CA 1
ATOM 13952 C C . ARG F 1 37 ? 46.002 19.810 -84.919 1.00 58.38 37 ARG F C 1
ATOM 13953 O O . ARG F 1 37 ? 47.006 20.187 -85.526 1.00 58.34 37 ARG F O 1
ATOM 13961 N N . HIS F 1 38 ? 45.220 20.654 -84.251 1.00 61.01 38 HIS F N 1
ATOM 13962 C CA . HIS F 1 38 ? 45.544 22.077 -84.193 1.00 63.03 38 HIS F CA 1
ATOM 13963 C C . HIS F 1 38 ? 47.036 22.222 -83.883 1.00 63.25 38 HIS F C 1
ATOM 13964 O O . HIS F 1 38 ? 47.664 21.286 -83.385 1.00 64.60 38 HIS F O 1
ATOM 13971 N N . ALA F 1 39 ? 47.604 23.386 -84.178 1.00 62.58 39 ALA F N 1
ATOM 13972 C CA . ALA F 1 39 ? 49.023 23.611 -83.918 1.00 62.03 39 ALA F CA 1
ATOM 13973 C C . ALA F 1 39 ? 49.241 24.383 -82.616 1.00 62.34 39 ALA F C 1
ATOM 13974 O O . ALA F 1 39 ? 48.594 24.112 -81.601 1.00 62.81 39 ALA F O 1
ATOM 13976 N N . LYS F 1 40 ? 50.162 25.340 -82.649 1.00 62.17 40 LYS F N 1
ATOM 13977 C CA . LYS F 1 40 ? 50.474 26.159 -81.485 1.00 62.46 40 LYS F CA 1
ATOM 13978 C C . LYS F 1 40 ? 51.638 27.049 -81.884 1.00 63.11 40 LYS F C 1
ATOM 13979 O O . LYS F 1 40 ? 52.632 26.568 -82.433 1.00 63.22 40 LYS F O 1
ATOM 13985 N N . PRO F 1 41 ? 51.532 28.362 -81.620 1.00 63.89 41 PRO F N 1
ATOM 13986 C CA . PRO F 1 41 ? 52.608 29.298 -81.969 1.00 64.33 41 PRO F CA 1
ATOM 13987 C C . PRO F 1 41 ? 53.910 28.905 -81.277 1.00 64.61 41 PRO F C 1
ATOM 13988 O O . PRO F 1 41 ? 54.902 29.639 -81.314 1.00 64.68 41 PRO F O 1
ATOM 13992 N N . GLU F 1 42 ? 53.884 27.737 -80.642 1.00 64.28 42 GLU F N 1
ATOM 13993 C CA . GLU F 1 42 ? 55.036 27.209 -79.934 1.00 63.32 42 GLU F CA 1
ATOM 13994 C C . GLU F 1 42 ? 55.715 26.168 -80.830 1.00 62.15 42 GLU F C 1
ATOM 13995 O O . GLU F 1 42 ? 56.606 25.447 -80.389 1.00 63.10 42 GLU F O 1
ATOM 14001 N N . GLU F 1 43 ? 55.285 26.103 -82.091 1.00 60.48 43 GLU F N 1
ATOM 14002 C CA . GLU F 1 43 ? 55.858 25.176 -83.071 1.00 59.40 43 GLU F CA 1
ATOM 14003 C C . GLU F 1 43 ? 56.861 25.896 -83.966 1.00 59.42 43 GLU F C 1
ATOM 14004 O O . GLU F 1 43 ? 57.830 25.300 -84.438 1.00 59.77 43 GLU F O 1
ATOM 14010 N N . GLN F 1 44 ? 56.600 27.176 -84.217 1.00 58.82 44 GLN F N 1
ATOM 14011 C CA . GLN F 1 44 ? 57.469 27.998 -85.051 1.00 58.34 44 GLN F CA 1
ATOM 14012 C C . GLN F 1 44 ? 58.871 28.105 -84.452 1.00 57.02 44 GLN F C 1
ATOM 14013 O O . GLN F 1 44 ? 59.768 28.688 -85.061 1.00 57.92 44 GLN F O 1
ATOM 14019 N N . ALA F 1 45 ? 59.054 27.541 -83.262 1.00 54.53 45 ALA F N 1
ATOM 14020 C CA . ALA F 1 45 ? 60.341 27.600 -82.577 1.00 51.89 45 ALA F CA 1
ATOM 14021 C C . ALA F 1 45 ? 61.420 26.738 -83.219 1.00 49.83 45 ALA F C 1
ATOM 14022 O O . ALA F 1 45 ? 61.150 25.644 -83.721 1.00 49.28 45 ALA F O 1
ATOM 14024 N N . PRO F 1 46 ? 62.666 27.234 -83.214 1.00 47.82 46 PRO F N 1
ATOM 14025 C CA . PRO F 1 46 ? 63.824 26.543 -83.783 1.00 46.36 46 PRO F CA 1
ATOM 14026 C C . PRO F 1 46 ? 64.106 25.203 -83.108 1.00 44.58 46 PRO F C 1
ATOM 14027 O O . PRO F 1 46 ? 64.476 24.238 -83.774 1.00 43.83 46 PRO F O 1
ATOM 14031 N N . ILE F 1 47 ? 63.926 25.145 -81.789 1.00 43.69 47 ILE F N 1
ATOM 14032 C CA . ILE F 1 47 ? 64.181 23.912 -81.045 1.00 42.70 47 ILE F CA 1
ATOM 14033 C C . ILE F 1 47 ? 63.422 22.704 -81.590 1.00 41.12 47 ILE F C 1
ATOM 14034 O O . ILE F 1 47 ? 63.822 21.568 -81.355 1.00 41.40 47 ILE F O 1
ATOM 14039 N N . TYR F 1 48 ? 62.333 22.943 -82.317 1.00 40.16 48 TYR F N 1
ATOM 14040 C CA . TYR F 1 48 ? 61.556 21.840 -82.883 1.00 38.94 48 TYR F CA 1
ATOM 14041 C C . TYR F 1 48 ? 61.749 21.783 -84.393 1.00 38.91 48 TYR F C 1
ATOM 14042 O O . TYR F 1 48 ? 61.057 21.040 -85.092 1.00 38.86 48 TYR F O 1
ATOM 14051 N N . SER F 1 49 ? 62.703 22.566 -84.884 1.00 38.83 49 SER F N 1
ATOM 14052 C CA . SER F 1 49 ? 63.005 22.645 -86.312 1.00 38.95 49 SER F CA 1
ATOM 14053 C C . SER F 1 49 ? 63.288 21.294 -86.979 1.00 37.16 49 SER F C 1
ATOM 14054 O O . SER F 1 49 ? 62.953 21.088 -88.150 1.00 37.16 49 SER F O 1
ATOM 14057 N N . HIS F 1 50 ? 63.901 20.379 -86.234 1.00 35.27 50 HIS F N 1
ATOM 14058 C CA . HIS F 1 50 ? 64.239 19.059 -86.767 1.00 33.74 50 HIS F CA 1
ATOM 14059 C C . HIS F 1 50 ? 63.077 18.064 -86.744 1.00 33.01 50 HIS F C 1
ATOM 14060 O O . HIS F 1 50 ? 63.162 16.986 -87.338 1.00 29.86 50 HIS F O 1
ATOM 14067 N N . ILE F 1 51 ? 61.983 18.431 -86.080 1.00 32.58 51 ILE F N 1
ATOM 14068 C CA . ILE F 1 51 ? 60.840 17.531 -85.966 1.00 32.75 51 ILE F CA 1
ATOM 14069 C C . ILE F 1 51 ? 59.782 17.621 -87.062 1.00 32.61 51 ILE F C 1
ATOM 14070 O O . ILE F 1 51 ? 59.422 18.704 -87.531 1.00 31.01 51 ILE F O 1
ATOM 14075 N N . HIS F 1 52 ? 59.271 16.460 -87.446 1.00 33.42 52 HIS F N 1
ATOM 14076 C CA . HIS F 1 52 ? 58.237 16.373 -88.460 1.00 34.57 52 HIS F CA 1
ATOM 14077 C C . HIS F 1 52 ? 56.859 16.330 -87.803 1.00 34.80 52 HIS F C 1
ATOM 14078 O O . HIS F 1 52 ? 56.409 15.268 -87.364 1.00 35.56 52 HIS F O 1
ATOM 14085 N N . PHE F 1 53 ? 56.196 17.480 -87.715 1.00 34.16 53 PHE F N 1
ATOM 14086 C CA . PHE F 1 53 ? 54.859 17.527 -87.123 1.00 35.97 53 PHE F CA 1
ATOM 14087 C C . PHE F 1 53 ? 53.867 17.022 -88.170 1.00 37.31 53 PHE F C 1
ATOM 14088 O O . PHE F 1 53 ? 53.937 17.416 -89.335 1.00 38.24 53 PHE F O 1
ATOM 14096 N N . THR F 1 54 ? 52.942 16.159 -87.762 1.00 37.29 54 THR F N 1
ATOM 14097 C CA . THR F 1 54 ? 51.970 15.613 -88.703 1.00 39.42 54 THR F CA 1
ATOM 14098 C C . THR F 1 54 ? 50.581 15.470 -88.106 1.00 40.68 54 THR F C 1
ATOM 14099 O O . THR F 1 54 ? 50.424 15.315 -86.893 1.00 40.53 54 THR F O 1
ATOM 14103 N N . SER F 1 55 ? 49.573 15.508 -88.967 1.00 40.59 55 SER F N 1
ATOM 14104 C CA . SER F 1 55 ? 48.202 15.376 -88.510 1.00 42.87 55 SER F CA 1
ATOM 14105 C C . SER F 1 55 ? 47.649 14.016 -88.929 1.00 43.94 55 SER F C 1
ATOM 14106 O O . SER F 1 55 ? 46.439 13.798 -88.938 1.00 44.77 55 SER F O 1
ATOM 14109 N N . ASP F 1 56 ? 48.549 13.102 -89.274 1.00 45.84 56 ASP F N 1
ATOM 14110 C CA . ASP F 1 56 ? 48.156 11.762 -89.688 1.00 46.17 56 ASP F CA 1
ATOM 14111 C C . ASP F 1 56 ? 48.981 10.703 -88.977 1.00 46.29 56 ASP F C 1
ATOM 14112 O O . ASP F 1 56 ? 50.122 10.432 -89.349 1.00 43.87 56 ASP F O 1
ATOM 14117 N N . LEU F 1 57 ? 48.381 10.099 -87.956 1.00 47.97 57 LEU F N 1
ATOM 14118 C CA . LEU F 1 57 ? 49.031 9.073 -87.146 1.00 49.94 57 LEU F CA 1
ATOM 14119 C C . LEU F 1 57 ? 49.424 7.855 -87.978 1.00 50.51 57 LEU F C 1
ATOM 14120 O O . LEU F 1 57 ? 50.072 6.927 -87.489 1.00 50.34 57 LEU F O 1
ATOM 14125 N N . ASP F 1 58 ? 49.025 7.881 -89.243 1.00 51.85 58 ASP F N 1
ATOM 14126 C CA . ASP F 1 58 ? 49.310 6.812 -90.193 1.00 52.60 58 ASP F CA 1
ATOM 14127 C C . ASP F 1 58 ? 50.817 6.756 -90.466 1.00 52.32 58 ASP F C 1
ATOM 14128 O O . ASP F 1 58 ? 51.461 5.713 -90.331 1.00 51.25 58 ASP F O 1
ATOM 14133 N N . GLU F 1 59 ? 51.361 7.906 -90.846 1.00 52.11 59 GLU F N 1
ATOM 14134 C CA . GLU F 1 59 ? 52.772 8.054 -91.175 1.00 52.60 59 GLU F CA 1
ATOM 14135 C C . GLU F 1 59 ? 53.697 7.735 -90.001 1.00 51.93 59 GLU F C 1
ATOM 14136 O O . GLU F 1 59 ? 54.826 7.276 -90.192 1.00 53.11 59 GLU F O 1
ATOM 14142 N N . VAL F 1 60 ? 53.211 7.964 -88.787 1.00 50.54 60 VAL F N 1
ATOM 14143 C CA . VAL F 1 60 ? 54.004 7.710 -87.592 1.00 48.08 60 VAL F CA 1
ATOM 14144 C C . VAL F 1 60 ? 54.179 6.221 -87.301 1.00 46.51 60 VAL F C 1
ATOM 14145 O O . VAL F 1 60 ? 55.302 5.745 -87.159 1.00 46.35 60 VAL F O 1
ATOM 14149 N N . LEU F 1 61 ? 53.071 5.488 -87.226 1.00 44.74 61 LEU F N 1
ATOM 14150 C CA . LEU F 1 61 ? 53.110 4.058 -86.928 1.00 43.98 61 LEU F CA 1
ATOM 14151 C C . LEU F 1 61 ? 53.690 3.171 -88.028 1.00 44.36 61 LEU F C 1
ATOM 14152 O O . LEU F 1 61 ? 54.149 2.061 -87.758 1.00 43.87 61 LEU F O 1
ATOM 14157 N N . ASN F 1 62 ? 53.660 3.646 -89.268 1.00 45.21 62 ASN F N 1
ATOM 14158 C CA . ASN F 1 62 ? 54.195 2.861 -90.373 1.00 46.00 62 ASN F CA 1
ATOM 14159 C C . ASN F 1 62 ? 55.680 3.140 -90.596 1.00 46.03 62 ASN F C 1
ATOM 14160 O O . ASN F 1 62 ? 56.267 2.652 -91.559 1.00 47.27 62 ASN F O 1
ATOM 14165 N N . ASP F 1 63 ? 56.283 3.931 -89.712 1.00 45.22 63 ASP F N 1
ATOM 14166 C CA . ASP F 1 63 ? 57.702 4.253 -89.831 1.00 44.27 63 ASP F CA 1
ATOM 14167 C C . ASP F 1 63 ? 58.519 3.159 -89.154 1.00 44.05 63 ASP F C 1
ATOM 14168 O O . ASP F 1 63 ? 58.527 3.047 -87.926 1.00 43.75 63 ASP F O 1
ATOM 14173 N N . PRO F 1 64 ? 59.221 2.337 -89.949 1.00 43.91 64 PRO F N 1
ATOM 14174 C CA . PRO F 1 64 ? 60.042 1.246 -89.421 1.00 42.63 64 PRO F CA 1
ATOM 14175 C C . PRO F 1 64 ? 61.118 1.713 -88.448 1.00 41.47 64 PRO F C 1
ATOM 14176 O O . PRO F 1 64 ? 61.597 0.935 -87.622 1.00 40.91 64 PRO F O 1
ATOM 14180 N N . ASP F 1 65 ? 61.486 2.986 -88.543 1.00 39.87 65 ASP F N 1
ATOM 14181 C CA . ASP F 1 65 ? 62.535 3.546 -87.695 1.00 39.10 65 ASP F CA 1
ATOM 14182 C C . ASP F 1 65 ? 62.120 3.903 -86.267 1.00 36.21 65 ASP F C 1
ATOM 14183 O O . ASP F 1 65 ? 62.947 3.872 -85.354 1.00 32.69 65 ASP F O 1
ATOM 14188 N N . VAL F 1 66 ? 60.854 4.258 -86.072 1.00 34.01 66 VAL F N 1
ATOM 14189 C CA . VAL F 1 66 ? 60.382 4.625 -84.736 1.00 34.32 66 VAL F CA 1
ATOM 14190 C C . VAL F 1 66 ? 60.311 3.403 -83.822 1.00 32.80 66 VAL F C 1
ATOM 14191 O O . VAL F 1 66 ? 59.649 2.413 -84.141 1.00 31.57 66 VAL F O 1
ATOM 14195 N N . LYS F 1 67 ? 61.003 3.475 -82.689 1.00 31.86 67 LYS F N 1
ATOM 14196 C CA . LYS F 1 67 ? 61.020 2.370 -81.732 1.00 33.30 67 LYS F CA 1
ATOM 14197 C C . LYS F 1 67 ? 60.155 2.676 -80.504 1.00 32.17 67 LYS F C 1
ATOM 14198 O O . LYS F 1 67 ? 59.765 1.763 -79.764 1.00 30.71 67 LYS F O 1
ATOM 14204 N N . LEU F 1 68 ? 59.858 3.956 -80.288 1.00 29.80 68 LEU F N 1
ATOM 14205 C CA . LEU F 1 68 ? 59.053 4.357 -79.140 1.00 28.59 68 LEU F CA 1
ATOM 14206 C C . LEU F 1 68 ? 58.022 5.435 -79.420 1.00 29.04 68 LEU F C 1
ATOM 14207 O O . LEU F 1 68 ? 58.339 6.493 -79.961 1.00 29.52 68 LEU F O 1
ATOM 14212 N N . VAL F 1 69 ? 56.787 5.156 -79.028 1.00 29.07 69 VAL F N 1
ATOM 14213 C CA . VAL F 1 69 ? 55.694 6.101 -79.176 1.00 27.87 69 VAL F CA 1
ATOM 14214 C C . VAL F 1 69 ? 55.305 6.558 -77.765 1.00 27.98 69 VAL F C 1
ATOM 14215 O O . VAL F 1 69 ? 55.160 5.736 -76.853 1.00 27.45 69 VAL F O 1
ATOM 14219 N N . VAL F 1 70 ? 55.160 7.866 -77.585 1.00 26.89 70 VAL F N 1
ATOM 14220 C CA . VAL F 1 70 ? 54.786 8.428 -76.293 1.00 26.62 70 VAL F CA 1
ATOM 14221 C C . VAL F 1 70 ? 53.400 9.052 -76.438 1.00 27.89 70 VAL F C 1
ATOM 14222 O O . VAL F 1 70 ? 53.212 9.986 -77.214 1.00 29.47 70 VAL F O 1
ATOM 14226 N N . VAL F 1 71 ? 52.434 8.524 -75.696 1.00 27.83 71 VAL F N 1
ATOM 14227 C CA . VAL F 1 71 ? 51.060 9.013 -75.753 1.00 27.97 71 VAL F CA 1
ATOM 14228 C C . VAL F 1 71 ? 50.816 10.093 -74.704 1.00 29.16 71 VAL F C 1
ATOM 14229 O O . VAL F 1 71 ? 50.761 9.803 -73.509 1.00 28.10 71 VAL F O 1
ATOM 14233 N N . CYS F 1 72 ? 50.659 11.332 -75.165 1.00 30.12 72 CYS F N 1
ATOM 14234 C CA . CYS F 1 72 ? 50.436 12.479 -74.288 1.00 32.64 72 CYS F CA 1
ATOM 14235 C C . CYS F 1 72 ? 49.124 13.200 -74.586 1.00 33.42 72 CYS F C 1
ATOM 14236 O O . CYS F 1 72 ? 48.971 14.383 -74.281 1.00 35.62 72 CYS F O 1
ATOM 14239 N N . THR F 1 73 ? 48.179 12.486 -75.182 1.00 35.20 73 THR F N 1
ATOM 14240 C CA . THR F 1 73 ? 46.876 13.057 -75.515 1.00 37.27 73 THR F CA 1
ATOM 14241 C C . THR F 1 73 ? 45.913 12.948 -74.334 1.00 38.55 73 THR F C 1
ATOM 14242 O O . THR F 1 73 ? 46.305 12.559 -73.232 1.00 37.62 73 THR F O 1
ATOM 14246 N N . HIS F 1 74 ? 44.651 13.291 -74.572 1.00 40.29 74 HIS F N 1
ATOM 14247 C CA . HIS F 1 74 ? 43.631 13.221 -73.530 1.00 41.94 74 HIS F CA 1
ATOM 14248 C C . HIS F 1 74 ? 43.519 11.786 -73.016 1.00 41.50 74 HIS F C 1
ATOM 14249 O O . HIS F 1 74 ? 43.754 10.833 -73.762 1.00 42.77 74 HIS F O 1
ATOM 14256 N N . ALA F 1 75 ? 43.155 11.641 -71.745 1.00 39.71 75 ALA F N 1
ATOM 14257 C CA . ALA F 1 75 ? 43.015 10.333 -71.104 1.00 38.07 75 ALA F CA 1
ATOM 14258 C C . ALA F 1 75 ? 42.176 9.317 -71.879 1.00 37.33 75 ALA F C 1
ATOM 14259 O O . ALA F 1 75 ? 42.575 8.165 -72.031 1.00 36.76 75 ALA F O 1
ATOM 14261 N N . ASP F 1 76 ? 41.013 9.743 -72.358 1.00 37.76 76 ASP F N 1
ATOM 14262 C CA . ASP F 1 76 ? 40.111 8.858 -73.092 1.00 38.64 76 ASP F CA 1
ATOM 14263 C C . ASP F 1 76 ? 40.727 8.143 -74.293 1.00 38.63 76 ASP F C 1
ATOM 14264 O O . ASP F 1 76 ? 40.249 7.087 -74.703 1.00 39.58 76 ASP F O 1
ATOM 14269 N N . SER F 1 77 ? 41.791 8.707 -74.852 1.00 38.04 77 SER F N 1
ATOM 14270 C CA . SER F 1 77 ? 42.413 8.119 -76.032 1.00 36.89 77 SER F CA 1
ATOM 14271 C C . SER F 1 77 ? 43.664 7.302 -75.746 1.00 36.80 77 SER F C 1
ATOM 14272 O O . SER F 1 77 ? 44.264 6.742 -76.665 1.00 36.05 77 SER F O 1
ATOM 14275 N N . HIS F 1 78 ? 44.060 7.231 -74.480 1.00 34.38 78 HIS F N 1
ATOM 14276 C CA . HIS F 1 78 ? 45.259 6.495 -74.116 1.00 33.68 78 HIS F CA 1
ATOM 14277 C C . HIS F 1 78 ? 45.238 5.010 -74.431 1.00 33.50 78 HIS F C 1
ATOM 14278 O O . HIS F 1 78 ? 46.223 4.471 -74.930 1.00 33.81 78 HIS F O 1
ATOM 14285 N N . PHE F 1 79 ? 44.126 4.342 -74.151 1.00 34.38 79 PHE F N 1
ATOM 14286 C CA . PHE F 1 79 ? 44.051 2.910 -74.413 1.00 34.88 79 PHE F CA 1
ATOM 14287 C C . PHE F 1 79 ? 44.178 2.560 -75.894 1.00 35.20 79 PHE F C 1
ATOM 14288 O O . PHE F 1 79 ? 45.034 1.766 -76.281 1.00 34.99 79 PHE F O 1
ATOM 14296 N N . GLU F 1 80 ? 43.328 3.156 -76.721 1.00 36.11 80 GLU F N 1
ATOM 14297 C CA . GLU F 1 80 ? 43.348 2.867 -78.150 1.00 37.64 80 GLU F CA 1
ATOM 14298 C C . GLU F 1 80 ? 44.659 3.237 -78.841 1.00 36.19 80 GLU F C 1
ATOM 14299 O O . GLU F 1 80 ? 45.140 2.491 -79.689 1.00 36.09 80 GLU F O 1
ATOM 14305 N N . TYR F 1 81 ? 45.245 4.376 -78.485 1.00 35.46 81 TYR F N 1
ATOM 14306 C CA . TYR F 1 81 ? 46.507 4.772 -79.105 1.00 35.08 81 TYR F CA 1
ATOM 14307 C C . TYR F 1 81 ? 47.614 3.795 -78.698 1.00 34.76 81 TYR F C 1
ATOM 14308 O O . TYR F 1 81 ? 48.439 3.395 -79.526 1.00 35.49 81 TYR F O 1
ATOM 14317 N N . ALA F 1 82 ? 47.623 3.405 -77.427 1.00 33.61 82 ALA F N 1
ATOM 14318 C CA . ALA F 1 82 ? 48.615 2.465 -76.926 1.00 33.58 82 ALA F CA 1
ATOM 14319 C C . ALA F 1 82 ? 48.497 1.136 -77.662 1.00 33.81 82 ALA F C 1
ATOM 14320 O O . ALA F 1 82 ? 49.498 0.565 -78.091 1.00 34.49 82 ALA F O 1
ATOM 14322 N N . LYS F 1 83 ? 47.272 0.642 -77.813 1.00 33.70 83 LYS F N 1
ATOM 14323 C CA . LYS F 1 83 ? 47.077 -0.629 -78.496 1.00 34.92 83 LYS F CA 1
ATOM 14324 C C . LYS F 1 83 ? 47.526 -0.544 -79.960 1.00 35.04 83 LYS F C 1
ATOM 14325 O O . LYS F 1 83 ? 48.294 -1.383 -80.430 1.00 33.75 83 LYS F O 1
ATOM 14331 N N . ARG F 1 84 ? 47.067 0.482 -80.672 1.00 35.16 84 ARG F N 1
ATOM 14332 C CA . ARG F 1 84 ? 47.439 0.654 -82.076 1.00 34.99 84 ARG F CA 1
ATOM 14333 C C . ARG F 1 84 ? 48.952 0.723 -82.274 1.00 34.35 84 ARG F C 1
ATOM 14334 O O . ARG F 1 84 ? 49.489 0.163 -83.235 1.00 35.29 84 ARG F O 1
ATOM 14342 N N . ALA F 1 85 ? 49.638 1.408 -81.366 1.00 32.72 85 ALA F N 1
ATOM 14343 C CA . ALA F 1 85 ? 51.085 1.539 -81.452 1.00 32.02 85 ALA F CA 1
ATOM 14344 C C . ALA F 1 85 ? 51.774 0.180 -81.313 1.00 32.83 85 ALA F C 1
ATOM 14345 O O . ALA F 1 85 ? 52.760 -0.091 -81.996 1.00 33.09 85 ALA F O 1
ATOM 14347 N N . LEU F 1 86 ? 51.251 -0.669 -80.427 1.00 32.69 86 LEU F N 1
ATOM 14348 C CA . LEU F 1 86 ? 51.812 -2.002 -80.200 1.00 33.66 86 LEU F CA 1
ATOM 14349 C C . LEU F 1 86 ? 51.579 -2.938 -81.391 1.00 34.23 86 LEU F C 1
ATOM 14350 O O . LEU F 1 86 ? 52.442 -3.749 -81.731 1.00 33.11 86 LEU F O 1
ATOM 14355 N N . GLU F 1 87 ? 50.405 -2.837 -82.007 1.00 34.90 87 GLU F N 1
ATOM 14356 C CA . GLU F 1 87 ? 50.083 -3.669 -83.164 1.00 37.09 87 GLU F CA 1
ATOM 14357 C C . GLU F 1 87 ? 50.964 -3.255 -84.344 1.00 37.51 87 GLU F C 1
ATOM 14358 O O . GLU F 1 87 ? 51.111 -3.998 -85.318 1.00 36.28 87 GLU F O 1
ATOM 14364 N N . ALA F 1 88 ? 51.538 -2.057 -84.247 1.00 37.32 88 ALA F N 1
ATOM 14365 C CA . ALA F 1 88 ? 52.420 -1.540 -85.283 1.00 35.90 88 ALA F CA 1
ATOM 14366 C C . ALA F 1 88 ? 53.843 -1.975 -84.946 1.00 36.40 88 ALA F C 1
ATOM 14367 O O . ALA F 1 88 ? 54.777 -1.728 -85.706 1.00 36.27 88 ALA F O 1
ATOM 14369 N N . GLY F 1 89 ? 53.991 -2.631 -83.795 1.00 35.43 89 GLY F N 1
ATOM 14370 C CA . GLY F 1 89 ? 55.289 -3.116 -83.363 1.00 34.06 89 GLY F CA 1
ATOM 14371 C C . GLY F 1 89 ? 56.162 -2.093 -82.660 1.00 34.61 89 GLY F C 1
ATOM 14372 O O . GLY F 1 89 ? 57.389 -2.191 -82.701 1.00 36.29 89 GLY F O 1
ATOM 14373 N N . LYS F 1 90 ? 55.541 -1.121 -81.999 1.00 33.59 90 LYS F N 1
ATOM 14374 C CA . LYS F 1 90 ? 56.290 -0.081 -81.299 1.00 32.21 90 LYS F CA 1
ATOM 14375 C C . LYS F 1 90 ? 56.150 -0.157 -79.779 1.00 31.60 90 LYS F C 1
ATOM 14376 O O . LYS F 1 90 ? 55.084 -0.493 -79.258 1.00 31.07 90 LYS F O 1
ATOM 14382 N N . ASN F 1 91 ? 57.233 0.151 -79.071 1.00 30.58 91 ASN F N 1
ATOM 14383 C CA . ASN F 1 91 ? 57.199 0.178 -77.612 1.00 28.92 91 ASN F CA 1
ATOM 14384 C C . ASN F 1 91 ? 56.392 1.426 -77.261 1.00 28.99 91 ASN F C 1
ATOM 14385 O O . ASN F 1 91 ? 56.371 2.384 -78.038 1.00 28.49 91 ASN F O 1
ATOM 14390 N N . VAL F 1 92 ? 55.746 1.434 -76.097 1.00 27.70 92 VAL F N 1
ATOM 14391 C CA . VAL F 1 92 ? 54.908 2.566 -75.721 1.00 26.34 92 VAL F CA 1
ATOM 14392 C C . VAL F 1 92 ? 55.027 3.095 -74.291 1.00 25.04 92 VAL F C 1
ATOM 14393 O O . VAL F 1 92 ? 55.083 2.331 -73.323 1.00 22.50 92 VAL F O 1
ATOM 14397 N N . LEU F 1 93 ? 55.059 4.420 -74.185 1.00 23.43 93 LEU F N 1
ATOM 14398 C CA . LEU F 1 93 ? 55.108 5.117 -72.902 1.00 21.81 93 LEU F CA 1
ATOM 14399 C C . LEU F 1 93 ? 53.781 5.875 -72.850 1.00 22.79 93 LEU F C 1
ATOM 14400 O O . LEU F 1 93 ? 53.491 6.672 -73.745 1.00 23.48 93 LEU F O 1
ATOM 14405 N N . VAL F 1 94 ? 52.964 5.614 -71.829 1.00 21.40 94 VAL F N 1
ATOM 14406 C CA . VAL F 1 94 ? 51.661 6.278 -71.716 1.00 22.91 94 VAL F CA 1
ATOM 14407 C C . VAL F 1 94 ? 51.532 7.147 -70.473 1.00 24.07 94 VAL F C 1
ATOM 14408 O O . VAL F 1 94 ? 51.730 6.682 -69.347 1.00 21.70 94 VAL F O 1
ATOM 14412 N N . GLU F 1 95 ? 51.184 8.410 -70.673 1.00 25.43 95 GLU F N 1
ATOM 14413 C CA . GLU F 1 95 ? 51.019 9.297 -69.540 1.00 28.41 95 GLU F CA 1
ATOM 14414 C C . GLU F 1 95 ? 49.774 8.879 -68.784 1.00 30.17 95 GLU F C 1
ATOM 14415 O O . GLU F 1 95 ? 48.902 8.204 -69.336 1.00 28.77 95 GLU F O 1
ATOM 14421 N N . LYS F 1 96 ? 49.705 9.266 -67.515 1.00 30.72 96 LYS F N 1
ATOM 14422 C CA . LYS F 1 96 ? 48.549 8.952 -66.683 1.00 33.29 96 LYS F CA 1
ATOM 14423 C C . LYS F 1 96 ? 47.321 9.536 -67.368 1.00 32.12 96 LYS F C 1
ATOM 14424 O O . LYS F 1 96 ? 47.361 10.661 -67.861 1.00 31.15 96 LYS F O 1
ATOM 14430 N N . PRO F 1 97 ? 46.219 8.773 -67.419 1.00 32.70 97 PRO F N 1
ATOM 14431 C CA . PRO F 1 97 ? 46.102 7.419 -66.865 1.00 32.94 97 PRO F CA 1
ATOM 14432 C C . PRO F 1 97 ? 46.682 6.407 -67.847 1.00 31.73 97 PRO F C 1
ATOM 14433 O O . PRO F 1 97 ? 46.708 6.661 -69.052 1.00 32.28 97 PRO F O 1
ATOM 14437 N N . PHE F 1 98 ? 47.145 5.272 -67.335 1.00 30.63 98 PHE F N 1
ATOM 14438 C CA . PHE F 1 98 ? 47.690 4.224 -68.194 1.00 30.47 98 PHE F CA 1
ATOM 14439 C C . PHE F 1 98 ? 46.513 3.694 -69.015 1.00 31.15 98 PHE F C 1
ATOM 14440 O O . PHE F 1 98 ? 46.585 3.589 -70.240 1.00 31.11 98 PHE F O 1
ATOM 14448 N N . THR F 1 99 ? 45.430 3.372 -68.313 1.00 29.20 99 THR F N 1
ATOM 14449 C CA . THR F 1 99 ? 44.196 2.883 -68.918 1.00 30.11 99 THR F CA 1
ATOM 14450 C C . THR F 1 99 ? 43.072 3.219 -67.946 1.00 30.72 99 THR F C 1
ATOM 14451 O O . THR F 1 99 ? 43.306 3.386 -66.748 1.00 32.18 99 THR F O 1
ATOM 14455 N N . PRO F 1 100 ? 41.838 3.345 -68.451 1.00 31.70 100 PRO F N 1
ATOM 14456 C CA . PRO F 1 100 ? 40.711 3.665 -67.571 1.00 31.70 100 PRO F CA 1
ATOM 14457 C C . PRO F 1 100 ? 40.508 2.599 -66.497 1.00 30.94 100 PRO F C 1
ATOM 14458 O O . PRO F 1 100 ? 40.280 2.914 -65.333 1.00 32.44 100 PRO F O 1
ATOM 14462 N N . THR F 1 101 ? 40.604 1.334 -66.896 1.00 29.58 101 THR F N 1
ATOM 14463 C CA . THR F 1 101 ? 40.390 0.234 -65.963 1.00 28.88 101 THR F CA 1
ATOM 14464 C C . THR F 1 101 ? 41.546 -0.756 -65.808 1.00 28.60 101 THR F C 1
ATOM 14465 O O . THR F 1 101 ? 42.448 -0.839 -66.649 1.00 26.47 101 THR F O 1
ATOM 14469 N N . LEU F 1 102 ? 41.497 -1.511 -64.714 1.00 28.11 102 LEU F N 1
ATOM 14470 C CA . LEU F 1 102 ? 42.501 -2.526 -64.410 1.00 27.77 102 LEU F CA 1
ATOM 14471 C C . LEU F 1 102 ? 42.514 -3.623 -65.482 1.00 28.38 102 LEU F C 1
ATOM 14472 O O . LEU F 1 102 ? 43.581 -4.102 -65.890 1.00 26.43 102 LEU F O 1
ATOM 14477 N N . ALA F 1 103 ? 41.330 -4.029 -65.931 1.00 27.95 103 ALA F N 1
ATOM 14478 C CA . ALA F 1 103 ? 41.241 -5.064 -66.958 1.00 30.53 103 ALA F CA 1
ATOM 14479 C C . ALA F 1 103 ? 41.987 -4.637 -68.226 1.00 31.04 103 ALA F C 1
ATOM 14480 O O . ALA F 1 103 ? 42.728 -5.420 -68.813 1.00 31.17 103 ALA F O 1
ATOM 14482 N N . GLN F 1 104 ? 41.796 -3.389 -68.643 1.00 31.60 104 GLN F N 1
ATOM 14483 C CA . GLN F 1 104 ? 42.464 -2.889 -69.839 1.00 32.21 104 GLN F CA 1
ATOM 14484 C C . GLN F 1 104 ? 43.982 -2.841 -69.700 1.00 32.08 104 GLN F C 1
ATOM 14485 O O . GLN F 1 104 ? 44.705 -3.014 -70.685 1.00 32.60 104 GLN F O 1
ATOM 14491 N N . ALA F 1 105 ? 44.468 -2.604 -68.484 1.00 30.46 105 ALA F N 1
ATOM 14492 C CA . ALA F 1 105 ? 45.907 -2.558 -68.259 1.00 30.78 105 ALA F CA 1
ATOM 14493 C C . ALA F 1 105 ? 46.480 -3.936 -68.551 1.00 30.31 105 ALA F C 1
ATOM 14494 O O . ALA F 1 105 ? 47.532 -4.062 -69.183 1.00 30.35 105 ALA F O 1
ATOM 14496 N N . LYS F 1 106 ? 45.780 -4.968 -68.088 1.00 29.49 106 LYS F N 1
ATOM 14497 C CA . LYS F 1 106 ? 46.219 -6.343 -68.313 1.00 30.49 106 LYS F CA 1
ATOM 14498 C C . LYS F 1 106 ? 46.213 -6.604 -69.816 1.00 30.10 106 LYS F C 1
ATOM 14499 O O . LYS F 1 106 ? 47.135 -7.203 -70.359 1.00 30.43 106 LYS F O 1
ATOM 14505 N N . GLU F 1 107 ? 45.157 -6.144 -70.476 1.00 32.03 107 GLU F N 1
ATOM 14506 C CA . GLU F 1 107 ? 45.006 -6.320 -71.914 1.00 32.36 107 GLU F CA 1
ATOM 14507 C C . GLU F 1 107 ? 46.231 -5.748 -72.620 1.00 32.60 107 GLU F C 1
ATOM 14508 O O . GLU F 1 107 ? 46.877 -6.420 -73.426 1.00 33.05 107 GLU F O 1
ATOM 14514 N N . LEU F 1 108 ? 46.549 -4.500 -72.300 1.00 31.67 108 LEU F N 1
ATOM 14515 C CA . LEU F 1 108 ? 47.684 -3.818 -72.898 1.00 32.20 108 LEU F CA 1
ATOM 14516 C C . LEU F 1 108 ? 48.999 -4.551 -72.624 1.00 31.62 108 LEU F C 1
ATOM 14517 O O . LEU F 1 108 ? 49.845 -4.665 -73.509 1.00 31.77 108 LEU F O 1
ATOM 14522 N N . PHE F 1 109 ? 49.172 -5.054 -71.404 1.00 30.32 109 PHE F N 1
ATOM 14523 C CA . PHE F 1 109 ? 50.393 -5.779 -71.067 1.00 29.35 109 PHE F CA 1
ATOM 14524 C C . PHE F 1 109 ? 50.493 -7.111 -71.812 1.00 29.61 109 PHE F C 1
ATOM 14525 O O . PHE F 1 109 ? 51.589 -7.538 -72.182 1.00 27.29 109 PHE F O 1
ATOM 14533 N N . ALA F 1 110 ? 49.350 -7.759 -72.027 1.00 27.94 110 ALA F N 1
ATOM 14534 C CA . ALA F 1 110 ? 49.310 -9.041 -72.728 1.00 30.39 110 ALA F CA 1
ATOM 14535 C C . ALA F 1 110 ? 49.772 -8.880 -74.174 1.00 29.81 110 ALA F C 1
ATOM 14536 O O . ALA F 1 110 ? 50.602 -9.647 -74.665 1.00 30.27 110 ALA F O 1
ATOM 14538 N N . LEU F 1 111 ? 49.224 -7.881 -74.854 1.00 30.68 111 LEU F N 1
ATOM 14539 C CA . LEU F 1 111 ? 49.590 -7.619 -76.242 1.00 29.97 111 LEU F CA 1
ATOM 14540 C C . LEU F 1 111 ? 51.085 -7.323 -76.374 1.00 31.69 111 LEU F C 1
ATOM 14541 O O . LEU F 1 111 ? 51.753 -7.861 -77.254 1.00 30.90 111 LEU F O 1
ATOM 14546 N N . ALA F 1 112 ? 51.610 -6.472 -75.497 1.00 31.34 112 ALA F N 1
ATOM 14547 C CA . ALA F 1 112 ? 53.029 -6.126 -75.537 1.00 33.07 112 ALA F CA 1
ATOM 14548 C C . ALA F 1 112 ? 53.927 -7.350 -75.337 1.00 35.04 112 ALA F C 1
ATOM 14549 O O . ALA F 1 112 ? 54.926 -7.529 -76.041 1.00 34.94 112 ALA F O 1
ATOM 14551 N N . LYS F 1 113 ? 53.565 -8.187 -74.371 1.00 36.41 113 LYS F N 1
ATOM 14552 C CA . LYS F 1 113 ? 54.340 -9.379 -74.057 1.00 38.24 113 LYS F CA 1
ATOM 14553 C C . LYS F 1 113 ? 54.425 -10.336 -75.243 1.00 38.75 113 LYS F C 1
ATOM 14554 O O . LYS F 1 113 ? 55.487 -10.901 -75.515 1.00 38.22 113 LYS F O 1
ATOM 14560 N N . SER F 1 114 ? 53.314 -10.518 -75.949 1.00 38.75 114 SER F N 1
ATOM 14561 C CA . SER F 1 114 ? 53.312 -11.405 -77.107 1.00 40.13 114 SER F CA 1
ATOM 14562 C C . SER F 1 114 ? 54.330 -10.890 -78.125 1.00 41.46 114 SER F C 1
ATOM 14563 O O . SER F 1 114 ? 55.246 -11.615 -78.528 1.00 42.45 114 SER F O 1
ATOM 14566 N N . LYS F 1 115 ? 54.172 -9.629 -78.519 1.00 40.99 115 LYS F N 1
ATOM 14567 C CA . LYS F 1 115 ? 55.064 -8.979 -79.477 1.00 39.94 115 LYS F CA 1
ATOM 14568 C C . LYS F 1 115 ? 56.467 -8.813 -78.903 1.00 38.98 115 LYS F C 1
ATOM 14569 O O . LYS F 1 115 ? 57.402 -8.457 -79.620 1.00 40.18 115 LYS F O 1
ATOM 14575 N N . GLY F 1 116 ? 56.605 -9.062 -77.606 1.00 38.07 116 GLY F N 1
ATOM 14576 C CA . GLY F 1 116 ? 57.894 -8.925 -76.959 1.00 37.47 116 GLY F CA 1
ATOM 14577 C C . GLY F 1 116 ? 58.295 -7.469 -76.794 1.00 37.32 116 GLY F C 1
ATOM 14578 O O . GLY F 1 116 ? 59.480 -7.162 -76.670 1.00 37.33 116 GLY F O 1
ATOM 14579 N N . LEU F 1 117 ? 57.305 -6.577 -76.790 1.00 35.73 117 LEU F N 1
ATOM 14580 C CA . LEU F 1 117 ? 57.548 -5.143 -76.645 1.00 34.25 117 LEU F CA 1
ATOM 14581 C C . LEU F 1 117 ? 57.314 -4.662 -75.217 1.00 35.25 117 LEU F C 1
ATOM 14582 O O . LEU F 1 117 ? 56.903 -5.421 -74.342 1.00 34.58 117 LEU F O 1
ATOM 14587 N N . THR F 1 118 ? 57.566 -3.378 -74.999 1.00 35.75 118 THR F N 1
ATOM 14588 C CA . THR F 1 118 ? 57.380 -2.778 -73.691 1.00 34.98 118 THR F CA 1
ATOM 14589 C C . THR F 1 118 ? 56.313 -1.692 -73.724 1.00 34.56 118 THR F C 1
ATOM 14590 O O . THR F 1 118 ? 56.334 -0.811 -74.582 1.00 33.82 118 THR F O 1
ATOM 14594 N N . VAL F 1 119 ? 55.372 -1.782 -72.790 1.00 33.84 119 VAL F N 1
ATOM 14595 C CA . VAL F 1 119 ? 54.308 -0.801 -72.638 1.00 33.56 119 VAL F CA 1
ATOM 14596 C C . VAL F 1 119 ? 54.371 -0.424 -71.159 1.00 34.43 119 VAL F C 1
ATOM 14597 O O . VAL F 1 119 ? 54.334 -1.293 -70.284 1.00 34.00 119 VAL F O 1
ATOM 14601 N N . THR F 1 120 ? 54.487 0.866 -70.873 1.00 33.57 120 THR F N 1
ATOM 14602 C CA . THR F 1 120 ? 54.600 1.297 -69.487 1.00 32.65 120 THR F CA 1
ATOM 14603 C C . THR F 1 120 ? 54.093 2.717 -69.265 1.00 30.91 120 THR F C 1
ATOM 14604 O O . THR F 1 120 ? 54.049 3.527 -70.197 1.00 31.31 120 THR F O 1
ATOM 14608 N N . PRO F 1 121 ? 53.681 3.032 -68.025 1.00 29.57 121 PRO F N 1
ATOM 14609 C CA . PRO F 1 121 ? 53.190 4.377 -67.729 1.00 27.51 121 PRO F CA 1
ATOM 14610 C C . PRO F 1 121 ? 54.384 5.295 -67.480 1.00 25.44 121 PRO F C 1
ATOM 14611 O O . PRO F 1 121 ? 55.511 4.830 -67.281 1.00 26.01 121 PRO F O 1
ATOM 14615 N N . TYR F 1 122 ? 54.123 6.595 -67.504 1.00 26.44 122 TYR F N 1
ATOM 14616 C CA . TYR F 1 122 ? 55.136 7.611 -67.271 1.00 25.77 122 TYR F CA 1
ATOM 14617 C C . TYR F 1 122 ? 55.081 7.967 -65.777 1.00 25.23 122 TYR F C 1
ATOM 14618 O O . TYR F 1 122 ? 54.236 8.753 -65.343 1.00 27.88 122 TYR F O 1
ATOM 14627 N N . GLN F 1 123 ? 55.957 7.350 -64.989 1.00 23.06 123 GLN F N 1
ATOM 14628 C CA . GLN F 1 123 ? 56.018 7.595 -63.550 1.00 21.59 123 GLN F CA 1
ATOM 14629 C C . GLN F 1 123 ? 57.255 8.428 -63.271 1.00 21.21 123 GLN F C 1
ATOM 14630 O O . GLN F 1 123 ? 58.166 7.995 -62.573 1.00 22.21 123 GLN F O 1
ATOM 14636 N N . ASN F 1 124 ? 57.268 9.638 -63.810 1.00 20.24 124 ASN F N 1
ATOM 14637 C CA . ASN F 1 124 ? 58.403 10.523 -63.661 1.00 21.54 124 ASN F CA 1
ATOM 14638 C C . ASN F 1 124 ? 58.698 10.946 -62.231 1.00 20.45 124 ASN F C 1
ATOM 14639 O O . ASN F 1 124 ? 59.816 11.370 -61.937 1.00 21.23 124 ASN F O 1
ATOM 14644 N N . ARG F 1 125 ? 57.715 10.842 -61.340 1.00 19.09 125 ARG F N 1
ATOM 14645 C CA . ARG F 1 125 ? 57.945 11.261 -59.969 1.00 22.08 125 ARG F CA 1
ATOM 14646 C C . ARG F 1 125 ? 58.788 10.304 -59.133 1.00 21.43 125 ARG F C 1
ATOM 14647 O O . ARG F 1 125 ? 59.044 10.552 -57.961 1.00 20.94 125 ARG F O 1
ATOM 14655 N N . ARG F 1 126 ? 59.229 9.209 -59.734 1.00 23.63 126 ARG F N 1
ATOM 14656 C CA . ARG F 1 126 ? 60.096 8.299 -59.008 1.00 23.41 126 ARG F CA 1
ATOM 14657 C C . ARG F 1 126 ? 61.457 8.974 -58.989 1.00 23.00 126 ARG F C 1
ATOM 14658 O O . ARG F 1 126 ? 62.406 8.495 -58.368 1.00 23.69 126 ARG F O 1
ATOM 14666 N N . PHE F 1 127 ? 61.544 10.106 -59.678 1.00 22.07 127 PHE F N 1
ATOM 14667 C CA . PHE F 1 127 ? 62.790 10.834 -59.735 1.00 22.97 127 PHE F CA 1
ATOM 14668 C C . PHE F 1 127 ? 62.697 12.239 -59.161 1.00 24.10 127 PHE F C 1
ATOM 14669 O O . PHE F 1 127 ? 63.513 13.096 -59.488 1.00 24.36 127 PHE F O 1
ATOM 14677 N N . ASP F 1 128 ? 61.698 12.470 -58.304 1.00 22.29 128 ASP F N 1
ATOM 14678 C CA . ASP F 1 128 ? 61.537 13.766 -57.650 1.00 23.43 128 ASP F CA 1
ATOM 14679 C C . ASP F 1 128 ? 62.635 13.845 -56.592 1.00 24.67 128 ASP F C 1
ATOM 14680 O O . ASP F 1 128 ? 62.943 12.847 -55.929 1.00 25.27 128 ASP F O 1
ATOM 14685 N N . SER F 1 129 ? 63.217 15.026 -56.423 1.00 24.95 129 SER F N 1
ATOM 14686 C CA . SER F 1 129 ? 64.279 15.207 -55.442 1.00 25.34 129 SER F CA 1
ATOM 14687 C C . SER F 1 129 ? 63.809 14.864 -54.028 1.00 26.12 129 SER F C 1
ATOM 14688 O O . SER F 1 129 ? 64.484 14.133 -53.299 1.00 26.31 129 SER F O 1
ATOM 14691 N N . CYS F 1 130 ? 62.657 15.405 -53.645 1.00 25.60 130 CYS F N 1
ATOM 14692 C CA . CYS F 1 130 ? 62.100 15.154 -52.323 1.00 23.72 130 CYS F CA 1
ATOM 14693 C C . CYS F 1 130 ? 61.964 13.649 -52.090 1.00 24.25 130 CYS F C 1
ATOM 14694 O O . CYS F 1 130 ? 62.428 13.119 -51.078 1.00 25.35 130 CYS F O 1
ATOM 14697 N N . PHE F 1 131 ? 61.334 12.963 -53.035 1.00 22.31 131 PHE F N 1
ATOM 14698 C CA . PHE F 1 131 ? 61.156 11.523 -52.938 1.00 22.65 131 PHE F CA 1
ATOM 14699 C C . PHE F 1 131 ? 62.492 10.786 -52.844 1.00 23.55 131 PHE F C 1
ATOM 14700 O O . PHE F 1 131 ? 62.686 9.934 -51.971 1.00 23.40 131 PHE F O 1
ATOM 14708 N N . LEU F 1 132 ? 63.418 11.111 -53.738 1.00 23.63 132 LEU F N 1
ATOM 14709 C CA . LEU F 1 132 ? 64.714 10.443 -53.730 1.00 24.32 132 LEU F CA 1
ATOM 14710 C C . LEU F 1 132 ? 65.441 10.635 -52.412 1.00 23.64 132 LEU F C 1
ATOM 14711 O O . LEU F 1 132 ? 66.185 9.760 -51.978 1.00 24.28 132 LEU F O 1
ATOM 14716 N N . THR F 1 133 ? 65.227 11.776 -51.770 1.00 23.88 133 THR F N 1
ATOM 14717 C CA . THR F 1 133 ? 65.875 12.033 -50.498 1.00 23.37 133 THR F CA 1
ATOM 14718 C C . THR F 1 133 ? 65.280 11.104 -49.424 1.00 24.43 133 THR F C 1
ATOM 14719 O O . THR F 1 133 ? 66.008 10.580 -48.574 1.00 23.10 133 THR F O 1
ATOM 14723 N N . ALA F 1 134 ? 63.966 10.887 -49.473 1.00 25.39 134 ALA F N 1
ATOM 14724 C CA . ALA F 1 134 ? 63.303 10.006 -48.507 1.00 26.58 134 ALA F CA 1
ATOM 14725 C C . ALA F 1 134 ? 63.739 8.563 -48.743 1.00 27.24 134 ALA F C 1
ATOM 14726 O O . ALA F 1 134 ? 63.845 7.769 -47.803 1.00 25.25 134 ALA F O 1
ATOM 14728 N N . LYS F 1 135 ? 63.982 8.236 -50.008 1.00 27.89 135 LYS F N 1
ATOM 14729 C CA . LYS F 1 135 ? 64.425 6.903 -50.395 1.00 30.50 135 LYS F CA 1
ATOM 14730 C C . LYS F 1 135 ? 65.831 6.687 -49.843 1.00 30.73 135 LYS F C 1
ATOM 14731 O O . LYS F 1 135 ? 66.115 5.669 -49.225 1.00 31.04 135 LYS F O 1
ATOM 14737 N N . LYS F 1 136 ? 66.712 7.657 -50.059 1.00 32.08 136 LYS F N 1
ATOM 14738 C CA . LYS F 1 136 ? 68.075 7.547 -49.561 1.00 31.87 136 LYS F CA 1
ATOM 14739 C C . LYS F 1 136 ? 68.072 7.399 -48.035 1.00 31.64 136 LYS F C 1
ATOM 14740 O O . LYS F 1 136 ? 68.833 6.612 -47.473 1.00 31.05 136 LYS F O 1
ATOM 14746 N N . ALA F 1 137 ? 67.209 8.158 -47.367 1.00 29.92 137 ALA F N 1
ATOM 14747 C CA . ALA F 1 137 ? 67.126 8.088 -45.914 1.00 30.20 137 ALA F CA 1
ATOM 14748 C C . ALA F 1 137 ? 66.657 6.710 -45.454 1.00 30.20 137 ALA F C 1
ATOM 14749 O O . ALA F 1 137 ? 67.158 6.185 -44.458 1.00 29.44 137 ALA F O 1
ATOM 14751 N N . ILE F 1 138 ? 65.704 6.118 -46.175 1.00 29.93 138 ILE F N 1
ATOM 14752 C CA . ILE F 1 138 ? 65.198 4.797 -45.804 1.00 29.49 138 ILE F CA 1
ATOM 14753 C C . ILE F 1 138 ? 66.237 3.701 -46.039 1.00 30.59 138 ILE F C 1
ATOM 14754 O O . ILE F 1 138 ? 66.370 2.781 -45.227 1.00 27.39 138 ILE F O 1
ATOM 14759 N N . GLU F 1 139 ? 66.982 3.813 -47.138 1.00 31.66 139 GLU F N 1
ATOM 14760 C CA . GLU F 1 139 ? 67.998 2.822 -47.490 1.00 33.89 139 GLU F CA 1
ATOM 14761 C C . GLU F 1 139 ? 69.313 3.010 -46.743 1.00 33.78 139 GLU F C 1
ATOM 14762 O O . GLU F 1 139 ? 70.225 2.198 -46.886 1.00 35.70 139 GLU F O 1
ATOM 14768 N N . SER F 1 140 ? 69.419 4.078 -45.958 1.00 33.08 140 SER F N 1
ATOM 14769 C CA . SER F 1 140 ? 70.639 4.336 -45.197 1.00 32.55 140 SER F CA 1
ATOM 14770 C C . SER F 1 140 ? 70.688 3.399 -43.990 1.00 32.06 140 SER F C 1
ATOM 14771 O O . SER F 1 140 ? 71.762 3.037 -43.509 1.00 31.76 140 SER F O 1
ATOM 14774 N N . GLY F 1 141 ? 69.513 3.018 -43.501 1.00 29.04 141 GLY F N 1
ATOM 14775 C CA . GLY F 1 141 ? 69.441 2.127 -42.365 1.00 26.66 141 GLY F CA 1
ATOM 14776 C C . GLY F 1 141 ? 69.560 2.859 -41.050 1.00 27.50 141 GLY F C 1
ATOM 14777 O O . GLY F 1 141 ? 69.485 2.245 -39.985 1.00 28.96 141 GLY F O 1
ATOM 14778 N N . LYS F 1 142 ? 69.740 4.173 -41.117 1.00 25.15 142 LYS F N 1
ATOM 14779 C CA . LYS F 1 142 ? 69.872 4.983 -39.913 1.00 22.93 142 LYS F CA 1
ATOM 14780 C C . LYS F 1 142 ? 68.571 5.021 -39.103 1.00 22.93 142 LYS F C 1
ATOM 14781 O O . LYS F 1 142 ? 68.592 5.214 -37.887 1.00 21.49 142 LYS F O 1
ATOM 14787 N N . LEU F 1 143 ? 67.445 4.822 -39.781 1.00 21.67 143 LEU F N 1
ATOM 14788 C CA . LEU F 1 143 ? 66.130 4.869 -39.140 1.00 23.74 143 LEU F CA 1
ATOM 14789 C C . LEU F 1 143 ? 65.697 3.554 -38.500 1.00 23.89 143 LEU F C 1
ATOM 14790 O O . LEU F 1 143 ? 64.694 3.513 -37.781 1.00 24.37 143 LEU F O 1
ATOM 14795 N N . GLY F 1 144 ? 66.456 2.489 -38.749 1.00 24.53 144 GLY F N 1
ATOM 14796 C CA . GLY F 1 144 ? 66.098 1.189 -38.206 1.00 25.44 144 GLY F CA 1
ATOM 14797 C C . GLY F 1 144 ? 64.899 0.648 -38.963 1.00 25.45 144 GLY F C 1
ATOM 14798 O O . GLY F 1 144 ? 64.639 1.074 -40.092 1.00 26.28 144 GLY F O 1
ATOM 14799 N N . GLU F 1 145 ? 64.165 -0.281 -38.358 1.00 24.09 145 GLU F N 1
ATOM 14800 C CA . GLU F 1 145 ? 62.981 -0.862 -38.999 1.00 24.18 145 GLU F CA 1
ATOM 14801 C C . GLU F 1 145 ? 61.937 0.231 -39.222 1.00 21.94 145 GLU F C 1
ATOM 14802 O O . GLU F 1 145 ? 61.553 0.927 -38.280 1.00 17.49 145 GLU F O 1
ATOM 14808 N N . ILE F 1 146 ? 61.473 0.373 -40.462 1.00 19.77 146 ILE F N 1
ATOM 14809 C CA . ILE F 1 146 ? 60.499 1.411 -40.798 1.00 20.54 146 ILE F CA 1
ATOM 14810 C C . ILE F 1 146 ? 59.079 1.053 -40.357 1.00 19.65 146 ILE F C 1
ATOM 14811 O O . ILE F 1 146 ? 58.548 0.007 -40.736 1.00 17.47 146 ILE F O 1
ATOM 14816 N N . VAL F 1 147 ? 58.459 1.924 -39.569 1.00 20.15 147 VAL F N 1
ATOM 14817 C CA . VAL F 1 147 ? 57.107 1.654 -39.099 1.00 17.85 147 VAL F CA 1
ATOM 14818 C C . VAL F 1 147 ? 56.036 2.599 -39.666 1.00 20.24 147 VAL F C 1
ATOM 14819 O O . VAL F 1 147 ? 54.841 2.292 -39.621 1.00 18.44 147 VAL F O 1
ATOM 14823 N N . GLU F 1 148 ? 56.451 3.748 -40.192 1.00 20.16 148 GLU F N 1
ATOM 14824 C CA . GLU F 1 148 ? 55.478 4.665 -40.772 1.00 20.19 148 GLU F CA 1
ATOM 14825 C C . GLU F 1 148 ? 56.085 5.637 -41.786 1.00 19.72 148 GLU F C 1
ATOM 14826 O O . GLU F 1 148 ? 57.196 6.159 -41.609 1.00 19.82 148 GLU F O 1
ATOM 14832 N N . VAL F 1 149 ? 55.340 5.841 -42.863 1.00 18.36 149 VAL F N 1
ATOM 14833 C CA . VAL F 1 149 ? 55.712 6.740 -43.943 1.00 18.61 149 VAL F CA 1
ATOM 14834 C C . VAL F 1 149 ? 54.467 7.559 -44.261 1.00 20.41 149 VAL F C 1
ATOM 14835 O O . VAL F 1 149 ? 53.369 7.007 -44.354 1.00 21.30 149 VAL F O 1
ATOM 14839 N N . GLU F 1 150 ? 54.635 8.870 -44.413 1.00 20.16 150 GLU F N 1
ATOM 14840 C CA . GLU F 1 150 ? 53.521 9.751 -44.733 1.00 21.67 150 GLU F CA 1
ATOM 14841 C C . GLU F 1 150 ? 53.928 10.680 -45.881 1.00 21.52 150 GLU F C 1
ATOM 14842 O O . GLU F 1 150 ? 54.958 11.348 -45.817 1.00 22.08 150 GLU F O 1
ATOM 14848 N N . SER F 1 151 ? 53.123 10.691 -46.938 1.00 21.85 151 SER F N 1
ATOM 14849 C CA . SER F 1 151 ? 53.380 11.517 -48.111 1.00 21.79 151 SER F CA 1
ATOM 14850 C C . SER F 1 151 ? 52.198 12.441 -48.360 1.00 20.65 151 SER F C 1
ATOM 14851 O O . SER F 1 151 ? 51.054 11.987 -48.404 1.00 20.13 151 SER F O 1
ATOM 14854 N N . HIS F 1 152 ? 52.491 13.730 -48.530 1.00 20.27 152 HIS F N 1
ATOM 14855 C CA . HIS F 1 152 ? 51.483 14.755 -48.773 1.00 18.90 152 HIS F CA 1
ATOM 14856 C C . HIS F 1 152 ? 51.635 15.430 -50.133 1.00 20.07 152 HIS F C 1
ATOM 14857 O O . HIS F 1 152 ? 52.749 15.708 -50.579 1.00 19.01 152 HIS F O 1
ATOM 14864 N N . PHE F 1 153 ? 50.509 15.698 -50.784 1.00 17.27 153 PHE F N 1
ATOM 14865 C CA . PHE F 1 153 ? 50.509 16.400 -52.061 1.00 18.80 153 PHE F CA 1
ATOM 14866 C C . PHE F 1 153 ? 49.255 17.270 -52.009 1.00 18.04 153 PHE F C 1
ATOM 14867 O O . PHE F 1 153 ? 48.173 16.868 -52.430 1.00 16.56 153 PHE F O 1
ATOM 14875 N N . ASP F 1 154 ? 49.411 18.473 -51.469 1.00 18.13 154 ASP F N 1
ATOM 14876 C CA . ASP F 1 154 ? 48.281 19.367 -51.297 1.00 19.01 154 ASP F CA 1
ATOM 14877 C C . ASP F 1 154 ? 48.400 20.736 -51.952 1.00 19.23 154 ASP F C 1
ATOM 14878 O O . ASP F 1 154 ? 49.453 21.150 -52.438 1.00 18.61 154 ASP F O 1
ATOM 14883 N N . TYR F 1 155 ? 47.289 21.452 -51.892 1.00 19.33 155 TYR F N 1
ATOM 14884 C CA . TYR F 1 155 ? 47.199 22.797 -52.428 1.00 20.61 155 TYR F CA 1
ATOM 14885 C C . TYR F 1 155 ? 46.258 23.580 -51.534 1.00 17.65 155 TYR F C 1
ATOM 14886 O O . TYR F 1 155 ? 45.636 23.035 -50.626 1.00 17.40 155 TYR F O 1
ATOM 14895 N N . TYR F 1 156 ? 46.200 24.879 -51.775 1.00 17.84 156 TYR F N 1
ATOM 14896 C CA . TYR F 1 156 ? 45.226 25.707 -51.109 1.00 18.37 156 TYR F CA 1
ATOM 14897 C C . TYR F 1 156 ? 44.561 26.375 -52.299 1.00 18.64 156 TYR F C 1
ATOM 14898 O O . TYR F 1 156 ? 45.002 27.429 -52.759 1.00 17.59 156 TYR F O 1
ATOM 14907 N N . ARG F 1 157 ? 43.532 25.712 -52.819 1.00 19.46 157 ARG F N 1
ATOM 14908 C CA . ARG F 1 157 ? 42.752 26.187 -53.959 1.00 20.99 157 ARG F CA 1
ATOM 14909 C C . ARG F 1 157 ? 41.300 25.932 -53.583 1.00 21.27 157 ARG F C 1
ATOM 14910 O O . ARG F 1 157 ? 40.674 24.988 -54.060 1.00 22.23 157 ARG F O 1
ATOM 14918 N N . PRO F 1 158 ? 40.745 26.787 -52.715 1.00 21.93 158 PRO F N 1
ATOM 14919 C CA . PRO F 1 158 ? 39.373 26.697 -52.224 1.00 22.15 158 PRO F CA 1
ATOM 14920 C C . PRO F 1 158 ? 38.262 26.808 -53.258 1.00 22.21 158 PRO F C 1
ATOM 14921 O O . PRO F 1 158 ? 37.179 26.307 -53.033 1.00 20.68 158 PRO F O 1
ATOM 14925 N N . VAL F 1 159 ? 38.528 27.453 -54.388 1.00 25.18 159 VAL F N 1
ATOM 14926 C CA . VAL F 1 159 ? 37.495 27.624 -55.412 1.00 27.18 159 VAL F CA 1
ATOM 14927 C C . VAL F 1 159 ? 37.582 26.585 -56.521 1.00 28.23 159 VAL F C 1
ATOM 14928 O O . VAL F 1 159 ? 38.576 26.512 -57.239 1.00 28.63 159 VAL F O 1
ATOM 14932 N N . ALA F 1 160 ? 36.533 25.784 -56.665 1.00 29.46 160 ALA F N 1
ATOM 14933 C CA . ALA F 1 160 ? 36.515 24.758 -57.694 1.00 30.68 160 ALA F CA 1
ATOM 14934 C C . ALA F 1 160 ? 35.341 24.962 -58.644 1.00 31.98 160 ALA F C 1
ATOM 14935 O O . ALA F 1 160 ? 34.175 24.816 -58.250 1.00 32.26 160 ALA F O 1
ATOM 14937 N N . GLU F 1 161 ? 35.646 25.315 -59.891 1.00 31.97 161 GLU F N 1
ATOM 14938 C CA . GLU F 1 161 ? 34.591 25.512 -60.881 1.00 33.02 161 GLU F CA 1
ATOM 14939 C C . GLU F 1 161 ? 33.886 24.177 -61.066 1.00 31.66 161 GLU F C 1
ATOM 14940 O O . GLU F 1 161 ? 34.520 23.119 -61.032 1.00 30.28 161 GLU F O 1
ATOM 14946 N N . THR F 1 162 ? 32.572 24.233 -61.256 1.00 30.76 162 THR F N 1
ATOM 14947 C CA . THR F 1 162 ? 31.768 23.030 -61.429 1.00 29.52 162 THR F CA 1
ATOM 14948 C C . THR F 1 162 ? 32.228 22.200 -62.622 1.00 29.39 162 THR F C 1
ATOM 14949 O O . THR F 1 162 ? 32.369 22.706 -63.735 1.00 28.12 162 THR F O 1
ATOM 14953 N N . LYS F 1 163 ? 32.449 20.913 -62.382 1.00 30.06 163 LYS F N 1
ATOM 14954 C CA . LYS F 1 163 ? 32.920 20.026 -63.432 1.00 30.96 163 LYS F CA 1
ATOM 14955 C C . LYS F 1 163 ? 32.723 18.567 -63.032 1.00 30.47 163 LYS F C 1
ATOM 14956 O O . LYS F 1 163 ? 33.664 17.910 -62.576 1.00 31.20 163 LYS F O 1
ATOM 14962 N N . PRO F 1 164 ? 31.490 18.044 -63.190 1.00 29.50 164 PRO F N 1
ATOM 14963 C CA . PRO F 1 164 ? 31.167 16.655 -62.846 1.00 28.61 164 PRO F CA 1
ATOM 14964 C C . PRO F 1 164 ? 32.096 15.674 -63.564 1.00 29.91 164 PRO F C 1
ATOM 14965 O O . PRO F 1 164 ? 32.682 16.004 -64.595 1.00 31.28 164 PRO F O 1
ATOM 14969 N N . GLY F 1 165 ? 32.222 14.470 -63.015 1.00 29.03 165 GLY F N 1
ATOM 14970 C CA . GLY F 1 165 ? 33.075 13.469 -63.625 1.00 28.83 165 GLY F CA 1
ATOM 14971 C C . GLY F 1 165 ? 32.970 12.128 -62.929 1.00 28.67 165 GLY F C 1
ATOM 14972 O O . GLY F 1 165 ? 32.140 11.935 -62.044 1.00 26.80 165 GLY F O 1
ATOM 14973 N N . LEU F 1 166 ? 33.801 11.185 -63.350 1.00 29.16 166 LEU F N 1
ATOM 14974 C CA . LEU F 1 166 ? 33.809 9.862 -62.739 1.00 28.60 166 LEU F CA 1
ATOM 14975 C C . LEU F 1 166 ? 35.000 9.764 -61.790 1.00 26.10 166 LEU F C 1
ATOM 14976 O O . LEU F 1 166 ? 35.857 10.651 -61.760 1.00 25.08 166 LEU F O 1
ATOM 14981 N N . PRO F 1 167 ? 35.070 8.684 -60.999 1.00 25.36 167 PRO F N 1
ATOM 14982 C CA . PRO F 1 167 ? 36.188 8.510 -60.070 1.00 23.21 167 PRO F CA 1
ATOM 14983 C C . PRO F 1 167 ? 37.532 8.777 -60.737 1.00 23.34 167 PRO F C 1
ATOM 14984 O O . PRO F 1 167 ? 38.433 9.355 -60.131 1.00 20.57 167 PRO F O 1
ATOM 14988 N N . GLN F 1 168 ? 37.661 8.360 -61.996 1.00 21.98 168 GLN F N 1
ATOM 14989 C CA . GLN F 1 168 ? 38.906 8.558 -62.726 1.00 22.18 168 GLN F CA 1
ATOM 14990 C C . GLN F 1 168 ? 39.273 10.031 -62.879 1.00 22.30 168 GLN F C 1
ATOM 14991 O O . GLN F 1 168 ? 40.424 10.357 -63.138 1.00 22.67 168 GLN F O 1
ATOM 14997 N N . ASP F 1 169 ? 38.300 10.919 -62.712 1.00 21.16 169 ASP F N 1
ATOM 14998 C CA . ASP F 1 169 ? 38.555 12.348 -62.831 1.00 21.55 169 ASP F CA 1
ATOM 14999 C C . ASP F 1 169 ? 38.825 13.019 -61.468 1.00 22.56 169 ASP F C 1
ATOM 15000 O O . ASP F 1 169 ? 39.074 14.220 -61.412 1.00 21.67 169 ASP F O 1
ATOM 15005 N N . GLY F 1 170 ? 38.775 12.246 -60.382 1.00 22.46 170 GLY F N 1
ATOM 15006 C CA . GLY F 1 170 ? 39.010 12.805 -59.057 1.00 21.20 170 GLY F CA 1
ATOM 15007 C C . GLY F 1 170 ? 40.476 12.890 -58.652 1.00 21.53 170 GLY F C 1
ATOM 15008 O O . GLY F 1 170 ? 41.349 12.407 -59.359 1.00 20.89 170 GLY F O 1
ATOM 15009 N N . ALA F 1 171 ? 40.751 13.506 -57.504 1.00 21.35 171 ALA F N 1
ATOM 15010 C CA . ALA F 1 171 ? 42.120 13.655 -57.025 1.00 21.09 171 ALA F CA 1
ATOM 15011 C C . ALA F 1 171 ? 42.792 12.334 -56.655 1.00 19.56 171 ALA F C 1
ATOM 15012 O O . ALA F 1 171 ? 44.015 12.218 -56.739 1.00 18.89 171 ALA F O 1
ATOM 15014 N N . PHE F 1 172 ? 42.008 11.339 -56.250 1.00 18.73 172 PHE F N 1
ATOM 15015 C CA . PHE F 1 172 ? 42.597 10.058 -55.868 1.00 19.61 172 PHE F CA 1
ATOM 15016 C C . PHE F 1 172 ? 43.305 9.459 -57.080 1.00 19.83 172 PHE F C 1
ATOM 15017 O O . PHE F 1 172 ? 44.460 9.059 -56.982 1.00 21.95 172 PHE F O 1
ATOM 15025 N N . TYR F 1 173 ? 42.631 9.420 -58.226 1.00 19.53 173 TYR F N 1
ATOM 15026 C CA . TYR F 1 173 ? 43.251 8.908 -59.449 1.00 20.85 173 TYR F CA 1
ATOM 15027 C C . TYR F 1 173 ? 44.264 9.930 -59.980 1.00 22.18 173 TYR F C 1
ATOM 15028 O O . TYR F 1 173 ? 45.371 9.578 -60.386 1.00 23.28 173 TYR F O 1
ATOM 15037 N N . GLY F 1 174 ? 43.871 11.199 -59.972 1.00 23.44 174 GLY F N 1
ATOM 15038 C CA . GLY F 1 174 ? 44.730 12.257 -60.478 1.00 23.39 174 GLY F CA 1
ATOM 15039 C C . GLY F 1 174 ? 46.106 12.390 -59.847 1.00 25.65 174 GLY F C 1
ATOM 15040 O O . GLY F 1 174 ? 47.117 12.427 -60.560 1.00 25.12 174 GLY F O 1
ATOM 15041 N N . LEU F 1 175 ? 46.156 12.470 -58.521 1.00 26.06 175 LEU F N 1
ATOM 15042 C CA . LEU F 1 175 ? 47.427 12.614 -57.808 1.00 27.50 175 LEU F CA 1
ATOM 15043 C C . LEU F 1 175 ? 47.833 11.334 -57.079 1.00 27.59 175 LEU F C 1
ATOM 15044 O O . LEU F 1 175 ? 49.017 11.012 -56.980 1.00 27.94 175 LEU F O 1
ATOM 15049 N N . GLY F 1 176 ? 46.852 10.603 -56.563 1.00 28.06 176 GLY F N 1
ATOM 15050 C CA . GLY F 1 176 ? 47.165 9.370 -55.863 1.00 27.64 176 GLY F CA 1
ATOM 15051 C C . GLY F 1 176 ? 47.969 8.394 -56.710 1.00 27.40 176 GLY F C 1
ATOM 15052 O O . GLY F 1 176 ? 48.822 7.665 -56.190 1.00 25.74 176 GLY F O 1
ATOM 15053 N N . VAL F 1 177 ? 47.720 8.378 -58.017 1.00 25.88 177 VAL F N 1
ATOM 15054 C CA . VAL F 1 177 ? 48.441 7.457 -58.886 1.00 25.18 177 VAL F CA 1
ATOM 15055 C C . VAL F 1 177 ? 49.945 7.693 -58.791 1.00 25.81 177 VAL F C 1
ATOM 15056 O O . VAL F 1 177 ? 50.734 6.745 -58.817 1.00 25.06 177 VAL F O 1
ATOM 15060 N N . HIS F 1 178 ? 50.351 8.951 -58.655 1.00 25.17 178 HIS F N 1
ATOM 15061 C CA . HIS F 1 178 ? 51.771 9.259 -58.537 1.00 24.93 178 HIS F CA 1
ATOM 15062 C C . HIS F 1 178 ? 52.315 8.985 -57.140 1.00 23.00 178 HIS F C 1
ATOM 15063 O O . HIS F 1 178 ? 53.321 8.301 -56.991 1.00 22.16 178 HIS F O 1
ATOM 15070 N N . THR F 1 179 ? 51.641 9.513 -56.119 1.00 23.76 179 THR F N 1
ATOM 15071 C CA . THR F 1 179 ? 52.080 9.332 -54.740 1.00 22.24 179 THR F CA 1
ATOM 15072 C C . THR F 1 179 ? 52.051 7.869 -54.281 1.00 23.01 179 THR F C 1
ATOM 15073 O O . THR F 1 179 ? 52.961 7.424 -53.568 1.00 22.78 179 THR F O 1
ATOM 15085 N N . ASP F 1 181 ? 52.266 5.281 -56.259 1.00 21.98 181 ASP F N 1
ATOM 15086 C CA . ASP F 1 181 ? 53.276 4.594 -57.047 1.00 22.70 181 ASP F CA 1
ATOM 15087 C C . ASP F 1 181 ? 54.616 4.703 -56.333 1.00 22.70 181 ASP F C 1
ATOM 15088 O O . ASP F 1 181 ? 55.412 3.767 -56.336 1.00 23.99 181 ASP F O 1
ATOM 15093 N N . GLN F 1 182 ? 54.876 5.851 -55.719 1.00 22.56 182 GLN F N 1
ATOM 15094 C CA . GLN F 1 182 ? 56.132 6.025 -55.005 1.00 21.46 182 GLN F CA 1
ATOM 15095 C C . GLN F 1 182 ? 56.226 5.018 -53.853 1.00 22.77 182 GLN F C 1
ATOM 15096 O O . GLN F 1 182 ? 57.250 4.358 -53.670 1.00 20.62 182 GLN F O 1
ATOM 15102 N N . ILE F 1 183 ? 55.147 4.902 -53.086 1.00 21.05 183 ILE F N 1
ATOM 15103 C CA . ILE F 1 183 ? 55.088 3.978 -51.955 1.00 22.42 183 ILE F CA 1
ATOM 15104 C C . ILE F 1 183 ? 55.275 2.530 -52.413 1.00 21.95 183 ILE F C 1
ATOM 15105 O O . ILE F 1 183 ? 56.084 1.786 -51.856 1.00 22.04 183 ILE F O 1
ATOM 15110 N N . ILE F 1 184 ? 54.514 2.138 -53.428 1.00 24.44 184 ILE F N 1
ATOM 15111 C CA . ILE F 1 184 ? 54.602 0.794 -53.978 1.00 25.14 184 ILE F CA 1
ATOM 15112 C C . ILE F 1 184 ? 56.023 0.498 -54.468 1.00 25.73 184 ILE F C 1
ATOM 15113 O O . ILE F 1 184 ? 56.550 -0.586 -54.245 1.00 26.55 184 ILE F O 1
ATOM 15118 N N . SER F 1 185 ? 56.646 1.466 -55.130 1.00 26.55 185 SER F N 1
ATOM 15119 C CA . SER F 1 185 ? 57.997 1.264 -55.636 1.00 27.10 185 SER F CA 1
ATOM 15120 C C . SER F 1 185 ? 58.970 0.956 -54.501 1.00 26.90 185 SER F C 1
ATOM 15121 O O . SER F 1 185 ? 60.002 0.324 -54.716 1.00 26.26 185 SER F O 1
ATOM 15124 N N . LEU F 1 186 ? 58.635 1.393 -53.291 1.00 26.84 186 LEU F N 1
ATOM 15125 C CA . LEU F 1 186 ? 59.501 1.159 -52.141 1.00 26.47 186 LEU F CA 1
ATOM 15126 C C . LEU F 1 186 ? 59.178 -0.104 -51.349 1.00 25.95 186 LEU F C 1
ATOM 15127 O O . LEU F 1 186 ? 60.083 -0.808 -50.911 1.00 27.63 186 LEU F O 1
ATOM 15132 N N . PHE F 1 187 ? 57.893 -0.391 -51.162 1.00 24.54 187 PHE F N 1
ATOM 15133 C CA . PHE F 1 187 ? 57.494 -1.536 -50.349 1.00 24.88 187 PHE F CA 1
ATOM 15134 C C . PHE F 1 187 ? 56.691 -2.628 -51.038 1.00 25.15 187 PHE F C 1
ATOM 15135 O O . PHE F 1 187 ? 56.335 -3.623 -50.415 1.00 24.75 187 PHE F O 1
ATOM 15143 N N . GLY F 1 188 ? 56.382 -2.441 -52.311 1.00 25.40 188 GLY F N 1
ATOM 15144 C CA . GLY F 1 188 ? 55.619 -3.451 -53.014 1.00 27.41 188 GLY F CA 1
ATOM 15145 C C . GLY F 1 188 ? 54.118 -3.380 -52.811 1.00 27.24 188 GLY F C 1
ATOM 15146 O O . GLY F 1 188 ? 53.530 -2.295 -52.723 1.00 27.71 188 GLY F O 1
ATOM 15147 N N . ARG F 1 189 ? 53.505 -4.560 -52.735 1.00 25.04 189 ARG F N 1
ATOM 15148 C CA . ARG F 1 189 ? 52.069 -4.713 -52.575 1.00 23.99 189 ARG F CA 1
ATOM 15149 C C . ARG F 1 189 ? 51.648 -4.828 -51.110 1.00 24.39 189 ARG F C 1
ATOM 15150 O O . ARG F 1 189 ? 52.169 -5.654 -50.366 1.00 22.36 189 ARG F O 1
ATOM 15158 N N . PRO F 1 190 ? 50.666 -4.016 -50.687 1.00 24.22 190 PRO F N 1
ATOM 15159 C CA . PRO F 1 190 ? 50.187 -4.032 -49.302 1.00 24.47 190 PRO F CA 1
ATOM 15160 C C . PRO F 1 190 ? 49.192 -5.138 -48.963 1.00 23.36 190 PRO F C 1
ATOM 15161 O O . PRO F 1 190 ? 48.559 -5.698 -49.846 1.00 22.20 190 PRO F O 1
ATOM 15165 N N . ASP F 1 191 ? 49.047 -5.422 -47.668 1.00 24.95 191 ASP F N 1
ATOM 15166 C CA . ASP F 1 191 ? 48.113 -6.445 -47.193 1.00 23.82 191 ASP F CA 1
ATOM 15167 C C . ASP F 1 191 ? 46.702 -5.875 -47.105 1.00 21.75 191 ASP F C 1
ATOM 15168 O O . ASP F 1 191 ? 45.722 -6.552 -47.446 1.00 18.95 191 ASP F O 1
ATOM 15173 N N . HIS F 1 192 ? 46.605 -4.638 -46.622 1.00 19.31 192 HIS F N 1
ATOM 15174 C CA . HIS F 1 192 ? 45.313 -3.964 -46.464 1.00 19.42 192 HIS F CA 1
ATOM 15175 C C . HIS F 1 192 ? 45.410 -2.523 -46.951 1.00 17.40 192 HIS F C 1
ATOM 15176 O O . HIS F 1 192 ? 46.503 -1.984 -47.099 1.00 16.67 192 HIS F O 1
ATOM 15183 N N . VAL F 1 193 ? 44.255 -1.903 -47.181 1.00 17.10 193 VAL F N 1
ATOM 15184 C CA . VAL F 1 193 ? 44.197 -0.507 -47.602 1.00 15.92 193 VAL F CA 1
ATOM 15185 C C . VAL F 1 193 ? 42.960 0.107 -46.972 1.00 16.02 193 VAL F C 1
ATOM 15186 O O . VAL F 1 193 ? 41.872 -0.452 -47.055 1.00 17.35 193 VAL F O 1
ATOM 15190 N N . ALA F 1 194 ? 43.132 1.242 -46.310 1.00 16.14 194 ALA F N 1
ATOM 15191 C CA . ALA F 1 194 ? 42.002 1.933 -45.694 1.00 17.59 194 ALA F CA 1
ATOM 15192 C C . ALA F 1 194 ? 41.812 3.189 -46.525 1.00 18.09 194 ALA F C 1
ATOM 15193 O O . ALA F 1 194 ? 42.792 3.862 -46.870 1.00 18.09 194 ALA F O 1
ATOM 15195 N N . TYR F 1 195 ? 40.565 3.502 -46.852 1.00 17.82 195 TYR F N 1
ATOM 15196 C CA . TYR F 1 195 ? 40.278 4.671 -47.659 1.00 17.96 195 TYR F CA 1
ATOM 15197 C C . TYR F 1 195 ? 39.425 5.723 -46.973 1.00 18.01 195 TYR F C 1
ATOM 15198 O O . TYR F 1 195 ? 38.552 5.417 -46.160 1.00 16.94 195 TYR F O 1
ATOM 15207 N N . ASP F 1 196 ? 39.702 6.965 -47.346 1.00 16.81 196 ASP F N 1
ATOM 15208 C CA . ASP F 1 196 ? 38.967 8.142 -46.906 1.00 20.26 196 ASP F CA 1
ATOM 15209 C C . ASP F 1 196 ? 38.969 9.008 -48.158 1.00 17.85 196 ASP F C 1
ATOM 15210 O O . ASP F 1 196 ? 39.991 9.575 -48.527 1.00 19.95 196 ASP F O 1
ATOM 15215 N N . ILE F 1 197 ? 37.828 9.084 -48.826 1.00 17.22 197 ILE F N 1
ATOM 15216 C CA . ILE F 1 197 ? 37.730 9.867 -50.050 1.00 18.88 197 ILE F CA 1
ATOM 15217 C C . ILE F 1 197 ? 36.522 10.788 -50.020 1.00 19.88 197 ILE F C 1
ATOM 15218 O O . ILE F 1 197 ? 35.409 10.344 -49.744 1.00 18.86 197 ILE F O 1
ATOM 15223 N N . ARG F 1 198 ? 36.722 12.075 -50.273 1.00 19.91 198 ARG F N 1
ATOM 15224 C CA . ARG F 1 198 ? 35.563 12.951 -50.281 1.00 20.46 198 ARG F CA 1
ATOM 15225 C C . ARG F 1 198 ? 35.653 14.205 -51.137 1.00 18.61 198 ARG F C 1
ATOM 15226 O O . ARG F 1 198 ? 36.731 14.588 -51.608 1.00 18.25 198 ARG F O 1
ATOM 15234 N N . SER F 1 199 ? 34.493 14.811 -51.368 1.00 18.69 199 SER F N 1
ATOM 15235 C CA . SER F 1 199 ? 34.389 16.015 -52.190 1.00 20.61 199 SER F CA 1
ATOM 15236 C C . SER F 1 199 ? 34.012 17.181 -51.281 1.00 19.06 199 SER F C 1
ATOM 15237 O O . SER F 1 199 ? 32.873 17.293 -50.833 1.00 20.51 199 SER F O 1
ATOM 15240 N N . LEU F 1 200 ? 34.984 18.047 -51.010 1.00 19.87 200 LEU F N 1
ATOM 15241 C CA . LEU F 1 200 ? 34.775 19.176 -50.113 1.00 19.40 200 LEU F CA 1
ATOM 15242 C C . LEU F 1 200 ? 34.463 20.543 -50.715 1.00 20.01 200 LEU F C 1
ATOM 15243 O O . LEU F 1 200 ? 33.603 21.256 -50.205 1.00 22.22 200 LEU F O 1
ATOM 15248 N N . ARG F 1 201 ? 35.167 20.920 -51.773 1.00 18.90 201 ARG F N 1
ATOM 15249 C CA . ARG F 1 201 ? 34.960 22.237 -52.376 1.00 21.28 201 ARG F CA 1
ATOM 15250 C C . ARG F 1 201 ? 33.688 22.422 -53.208 1.00 22.64 201 ARG F C 1
ATOM 15251 O O . ARG F 1 201 ? 32.994 23.425 -53.050 1.00 24.78 201 ARG F O 1
ATOM 15259 N N . ASN F 1 202 ? 33.387 21.472 -54.089 1.00 22.33 202 ASN F N 1
ATOM 15260 C CA . ASN F 1 202 ? 32.200 21.559 -54.944 1.00 22.59 202 ASN F CA 1
ATOM 15261 C C . ASN F 1 202 ? 31.531 20.188 -55.007 1.00 22.76 202 ASN F C 1
ATOM 15262 O O . ASN F 1 202 ? 32.013 19.280 -55.691 1.00 24.64 202 ASN F O 1
ATOM 15267 N N . LYS F 1 203 ? 30.416 20.047 -54.303 1.00 23.23 203 LYS F N 1
ATOM 15268 C CA . LYS F 1 203 ? 29.696 18.783 -54.242 1.00 24.81 203 LYS F CA 1
ATOM 15269 C C . LYS F 1 203 ? 29.255 18.168 -55.578 1.00 24.56 203 LYS F C 1
ATOM 15270 O O . LYS F 1 203 ? 28.726 17.060 -55.601 1.00 24.13 203 LYS F O 1
ATOM 15276 N N . ALA F 1 204 ? 29.459 18.877 -56.682 1.00 24.14 204 ALA F N 1
ATOM 15277 C CA . ALA F 1 204 ? 29.084 18.350 -57.990 1.00 23.36 204 ALA F CA 1
ATOM 15278 C C . ALA F 1 204 ? 30.273 17.641 -58.624 1.00 23.48 204 ALA F C 1
ATOM 15279 O O . ALA F 1 204 ? 30.117 16.896 -59.591 1.00 23.03 204 ALA F O 1
ATOM 15281 N N . ASN F 1 205 ? 31.458 17.869 -58.068 1.00 23.54 205 ASN F N 1
ATOM 15282 C CA . ASN F 1 205 ? 32.678 17.292 -58.613 1.00 23.99 205 ASN F CA 1
ATOM 15283 C C . ASN F 1 205 ? 33.136 15.980 -57.988 1.00 23.94 205 ASN F C 1
ATOM 15284 O O . ASN F 1 205 ? 32.658 15.576 -56.933 1.00 23.07 205 ASN F O 1
ATOM 15289 N N . PRO F 1 206 ? 34.077 15.289 -58.656 1.00 24.68 206 PRO F N 1
ATOM 15290 C CA . PRO F 1 206 ? 34.618 14.022 -58.152 1.00 24.76 206 PRO F CA 1
ATOM 15291 C C . PRO F 1 206 ? 35.458 14.406 -56.920 1.00 24.13 206 PRO F C 1
ATOM 15292 O O . PRO F 1 206 ? 35.723 15.592 -56.709 1.00 20.23 206 PRO F O 1
ATOM 15296 N N . ASP F 1 207 ? 35.895 13.423 -56.139 1.00 23.50 207 ASP F N 1
ATOM 15297 C CA . ASP F 1 207 ? 36.674 13.699 -54.931 1.00 22.38 207 ASP F CA 1
ATOM 15298 C C . ASP F 1 207 ? 37.822 14.676 -55.154 1.00 20.83 207 ASP F C 1
ATOM 15299 O O . ASP F 1 207 ? 38.452 14.679 -56.211 1.00 17.61 207 ASP F O 1
ATOM 15304 N N . ASP F 1 208 ? 38.075 15.525 -54.161 1.00 19.34 208 ASP F N 1
ATOM 15305 C CA . ASP F 1 208 ? 39.172 16.492 -54.242 1.00 19.83 208 ASP F CA 1
ATOM 15306 C C . ASP F 1 208 ? 40.043 16.359 -53.002 1.00 20.03 208 ASP F C 1
ATOM 15307 O O . ASP F 1 208 ? 40.994 17.116 -52.801 1.00 19.10 208 ASP F O 1
ATOM 15312 N N . THR F 1 209 ? 39.716 15.360 -52.189 1.00 20.29 209 THR F N 1
ATOM 15313 C CA . THR F 1 209 ? 40.414 15.109 -50.937 1.00 19.97 209 THR F CA 1
ATOM 15314 C C . THR F 1 209 ? 40.464 13.613 -50.656 1.00 19.27 209 THR F C 1
ATOM 15315 O O . THR F 1 209 ? 39.450 12.921 -50.741 1.00 18.76 209 THR F O 1
ATOM 15319 N N . PHE F 1 210 ? 41.635 13.099 -50.324 1.00 18.95 210 PHE F N 1
ATOM 15320 C CA . PHE F 1 210 ? 41.711 11.683 -50.018 1.00 18.93 210 PHE F CA 1
ATOM 15321 C C . PHE F 1 210 ? 42.876 11.365 -49.106 1.00 18.20 210 PHE F C 1
ATOM 15322 O O . PHE F 1 210 ? 43.796 12.168 -48.959 1.00 14.86 210 PHE F O 1
ATOM 15330 N N . GLU F 1 211 ? 42.799 10.197 -48.476 1.00 17.77 211 GLU F N 1
ATOM 15331 C CA . GLU F 1 211 ? 43.861 9.683 -47.624 1.00 18.51 211 GLU F CA 1
ATOM 15332 C C . GLU F 1 211 ? 43.787 8.182 -47.776 1.00 18.62 211 GLU F C 1
ATOM 15333 O O . GLU F 1 211 ? 42.759 7.567 -47.482 1.00 18.97 211 GLU F O 1
ATOM 15339 N N . ALA F 1 212 ? 44.864 7.596 -48.279 1.00 17.19 212 ALA F N 1
ATOM 15340 C CA . ALA F 1 212 ? 44.924 6.152 -48.450 1.00 17.29 212 ALA F CA 1
ATOM 15341 C C . ALA F 1 212 ? 45.999 5.638 -47.495 1.00 18.33 212 ALA F C 1
ATOM 15342 O O . ALA F 1 212 ? 47.099 6.193 -47.441 1.00 18.59 212 ALA F O 1
ATOM 15344 N N . GLN F 1 213 ? 45.673 4.606 -46.722 1.00 18.27 213 GLN F N 1
ATOM 15345 C CA . GLN F 1 213 ? 46.626 4.028 -45.781 1.00 17.79 213 GLN F CA 1
ATOM 15346 C C . GLN F 1 213 ? 46.940 2.618 -46.252 1.00 17.25 213 GLN F C 1
ATOM 15347 O O . GLN F 1 213 ? 46.057 1.761 -46.286 1.00 18.78 213 GLN F O 1
ATOM 15353 N N . LEU F 1 214 ? 48.191 2.390 -46.641 1.00 14.51 214 LEU F N 1
ATOM 15354 C CA . LEU F 1 214 ? 48.621 1.073 -47.121 1.00 16.37 214 LEU F CA 1
ATOM 15355 C C . LEU F 1 214 ? 49.349 0.345 -45.995 1.00 17.54 214 LEU F C 1
ATOM 15356 O O . LEU F 1 214 ? 50.329 0.856 -45.452 1.00 19.58 214 LEU F O 1
ATOM 15361 N N . PHE F 1 215 ? 48.865 -0.846 -45.646 1.00 18.57 215 PHE F N 1
ATOM 15362 C CA . PHE F 1 215 ? 49.456 -1.625 -44.557 1.00 19.37 215 PHE F CA 1
ATOM 15363 C C . PHE F 1 215 ? 50.338 -2.766 -45.030 1.00 18.74 215 PHE F C 1
ATOM 15364 O O . PHE F 1 215 ? 49.874 -3.671 -45.706 1.00 20.38 215 PHE F O 1
ATOM 15372 N N . TYR F 1 216 ? 51.614 -2.709 -44.671 1.00 20.21 216 TYR F N 1
ATOM 15373 C CA . TYR F 1 216 ? 52.569 -3.747 -45.030 1.00 21.30 216 TYR F CA 1
ATOM 15374 C C . TYR F 1 216 ? 53.015 -4.388 -43.732 1.00 23.89 216 TYR F C 1
ATOM 15375 O O . TYR F 1 216 ? 54.021 -3.980 -43.137 1.00 22.23 216 TYR F O 1
ATOM 15384 N N . GLY F 1 217 ? 52.268 -5.392 -43.291 1.00 25.50 217 GLY F N 1
ATOM 15385 C CA . GLY F 1 217 ? 52.610 -6.036 -42.039 1.00 27.04 217 GLY F CA 1
ATOM 15386 C C . GLY F 1 217 ? 52.329 -5.031 -40.941 1.00 27.15 217 GLY F C 1
ATOM 15387 O O . GLY F 1 217 ? 51.170 -4.675 -40.710 1.00 29.91 217 GLY F O 1
ATOM 15388 N N . ASP F 1 218 ? 53.379 -4.559 -40.275 1.00 26.87 218 ASP F N 1
ATOM 15389 C CA . ASP F 1 218 ? 53.218 -3.572 -39.211 1.00 26.77 218 ASP F CA 1
ATOM 15390 C C . ASP F 1 218 ? 53.578 -2.164 -39.653 1.00 24.22 218 ASP F C 1
ATOM 15391 O O . ASP F 1 218 ? 53.480 -1.220 -38.870 1.00 22.72 218 ASP F O 1
ATOM 15396 N N . LEU F 1 219 ? 54.018 -2.029 -40.897 1.00 22.98 219 LEU F N 1
ATOM 15397 C CA . LEU F 1 219 ? 54.381 -0.725 -41.435 1.00 21.18 219 LEU F CA 1
ATOM 15398 C C . LEU F 1 219 ? 53.144 -0.126 -42.092 1.00 20.40 219 LEU F C 1
ATOM 15399 O O . LEU F 1 219 ? 52.442 -0.808 -42.832 1.00 23.00 219 LEU F O 1
ATOM 15404 N N . LYS F 1 220 ? 52.860 1.134 -41.794 1.00 18.42 220 LYS F N 1
ATOM 15405 C CA . LYS F 1 220 ? 51.720 1.807 -42.404 1.00 19.18 220 LYS F CA 1
ATOM 15406 C C . LYS F 1 220 ? 52.221 2.972 -43.253 1.00 19.11 220 LYS F C 1
ATOM 15407 O O . LYS F 1 220 ? 52.919 3.856 -42.755 1.00 19.21 220 LYS F O 1
ATOM 15413 N N . ALA F 1 221 ? 51.863 2.962 -44.533 1.00 20.21 221 ALA F N 1
ATOM 15414 C CA . ALA F 1 221 ? 52.262 4.021 -45.460 1.00 20.83 221 ALA F CA 1
ATOM 15415 C C . ALA F 1 221 ? 51.037 4.869 -45.785 1.00 20.50 221 ALA F C 1
ATOM 15416 O O . ALA F 1 221 ? 50.053 4.364 -46.324 1.00 21.85 221 ALA F O 1
ATOM 15418 N N . ILE F 1 222 ? 51.103 6.154 -45.448 1.00 20.98 222 ILE F N 1
ATOM 15419 C CA . ILE F 1 222 ? 49.997 7.071 -45.689 1.00 21.65 222 ILE F CA 1
ATOM 15420 C C . ILE F 1 222 ? 50.251 8.017 -46.852 1.00 22.42 222 ILE F C 1
ATOM 15421 O O . ILE F 1 222 ? 51.316 8.641 -46.950 1.00 23.46 222 ILE F O 1
ATOM 15426 N N . VAL F 1 223 ? 49.251 8.121 -47.720 1.00 19.61 223 VAL F N 1
ATOM 15427 C CA . VAL F 1 223 ? 49.297 9.001 -48.872 1.00 22.71 223 VAL F CA 1
ATOM 15428 C C . VAL F 1 223 ? 48.053 9.876 -48.812 1.00 20.64 223 VAL F C 1
ATOM 15429 O O . VAL F 1 223 ? 46.944 9.364 -48.742 1.00 20.17 223 VAL F O 1
ATOM 15433 N N . LYS F 1 224 ? 48.229 11.190 -48.838 1.00 20.74 224 LYS F N 1
ATOM 15434 C CA . LYS F 1 224 ? 47.067 12.064 -48.789 1.00 22.52 224 LYS F CA 1
ATOM 15435 C C . LYS F 1 224 ? 47.226 13.373 -49.532 1.00 21.31 224 LYS F C 1
ATOM 15436 O O . LYS F 1 224 ? 48.336 13.885 -49.684 1.00 21.10 224 LYS F O 1
ATOM 15442 N N . THR F 1 225 ? 46.100 13.887 -50.017 1.00 21.86 225 THR F N 1
ATOM 15443 C CA . THR F 1 225 ? 46.069 15.151 -50.731 1.00 22.24 225 THR F CA 1
ATOM 15444 C C . THR F 1 225 ? 44.785 15.884 -50.402 1.00 19.77 225 THR F C 1
ATOM 15445 O O . THR F 1 225 ? 43.745 15.285 -50.116 1.00 16.35 225 THR F O 1
ATOM 15449 N N . SER F 1 226 ? 44.871 17.200 -50.446 1.00 18.44 226 SER F N 1
ATOM 15450 C CA . SER F 1 226 ? 43.728 18.037 -50.167 1.00 18.63 226 SER F CA 1
ATOM 15451 C C . SER F 1 226 ? 43.960 19.345 -50.884 1.00 18.13 226 SER F C 1
ATOM 15452 O O . SER F 1 226 ? 45.109 19.785 -51.040 1.00 22.14 226 SER F O 1
ATOM 15455 N N . HIS F 1 227 ? 42.880 19.957 -51.341 1.00 15.36 227 HIS F N 1
ATOM 15456 C CA . HIS F 1 227 ? 42.995 21.243 -52.018 1.00 15.61 227 HIS F CA 1
ATOM 15457 C C . HIS F 1 227 ? 42.692 22.351 -51.008 1.00 16.44 227 HIS F C 1
ATOM 15458 O O . HIS F 1 227 ? 42.528 23.515 -51.381 1.00 16.29 227 HIS F O 1
ATOM 15465 N N . LEU F 1 228 ? 42.619 21.980 -49.730 1.00 15.70 228 LEU F N 1
ATOM 15466 C CA . LEU F 1 228 ? 42.319 22.926 -48.657 1.00 16.51 228 LEU F CA 1
ATOM 15467 C C . LEU F 1 228 ? 43.376 22.947 -47.535 1.00 16.96 228 LEU F C 1
ATOM 15468 O O . LEU F 1 228 ? 43.057 22.782 -46.355 1.00 16.76 228 LEU F O 1
ATOM 15473 N N . VAL F 1 229 ? 44.630 23.175 -47.907 1.00 18.01 229 VAL F N 1
ATOM 15474 C CA . VAL F 1 229 ? 45.717 23.212 -46.935 1.00 17.11 229 VAL F CA 1
ATOM 15475 C C . VAL F 1 229 ? 46.485 24.530 -47.023 1.00 16.65 229 VAL F C 1
ATOM 15476 O O . VAL F 1 229 ? 47.352 24.688 -47.877 1.00 16.83 229 VAL F O 1
ATOM 15480 N N . LYS F 1 230 ? 46.163 25.471 -46.133 1.00 14.42 230 LYS F N 1
ATOM 15481 C CA . LYS F 1 230 ? 46.818 26.784 -46.119 1.00 16.58 230 LYS F CA 1
ATOM 15482 C C . LYS F 1 230 ? 48.276 26.710 -45.647 1.00 17.40 230 LYS F C 1
ATOM 15483 O O . LYS F 1 230 ? 49.161 27.357 -46.223 1.00 17.56 230 LYS F O 1
ATOM 15489 N N . ILE F 1 231 ? 48.515 25.950 -44.581 1.00 16.87 231 ILE F N 1
ATOM 15490 C CA . ILE F 1 231 ? 49.866 25.773 -44.044 1.00 15.83 231 ILE F CA 1
ATOM 15491 C C . ILE F 1 231 ? 50.277 24.333 -44.341 1.00 16.25 231 ILE F C 1
ATOM 15492 O O . ILE F 1 231 ? 49.718 23.387 -43.782 1.00 14.30 231 ILE F O 1
ATOM 15497 N N . ASP F 1 232 ? 51.257 24.177 -45.222 1.00 17.45 232 ASP F N 1
ATOM 15498 C CA . ASP F 1 232 ? 51.718 22.864 -45.653 1.00 16.82 232 ASP F CA 1
ATOM 15499 C C . ASP F 1 232 ? 52.289 21.928 -44.604 1.00 16.78 232 ASP F C 1
ATOM 15500 O O . ASP F 1 232 ? 52.954 22.351 -43.659 1.00 18.00 232 ASP F O 1
ATOM 15505 N N . TYR F 1 233 ? 52.012 20.641 -44.797 1.00 14.43 233 TYR F N 1
ATOM 15506 C CA . TYR F 1 233 ? 52.552 19.596 -43.945 1.00 16.21 233 TYR F CA 1
ATOM 15507 C C . TYR F 1 233 ? 53.928 19.369 -44.577 1.00 16.30 233 TYR F C 1
ATOM 15508 O O . TYR F 1 233 ? 54.251 19.963 -45.611 1.00 13.36 233 TYR F O 1
ATOM 15517 N N . PRO F 1 234 ? 54.749 18.496 -43.972 1.00 17.64 234 PRO F N 1
ATOM 15518 C CA . PRO F 1 234 ? 56.069 18.219 -44.546 1.00 16.73 234 PRO F CA 1
ATOM 15519 C C . PRO F 1 234 ? 55.759 17.402 -45.805 1.00 17.90 234 PRO F C 1
ATOM 15520 O O . PRO F 1 234 ? 54.720 16.747 -45.854 1.00 16.61 234 PRO F O 1
ATOM 15524 N N . LYS F 1 235 ? 56.623 17.439 -46.814 1.00 17.16 235 LYS F N 1
ATOM 15525 C CA . LYS F 1 235 ? 56.385 16.662 -48.034 1.00 18.66 235 LYS F CA 1
ATOM 15526 C C . LYS F 1 235 ? 56.450 15.158 -47.752 1.00 19.35 235 LYS F C 1
ATOM 15527 O O . LYS F 1 235 ? 55.647 14.385 -48.275 1.00 16.64 235 LYS F O 1
ATOM 15533 N N . PHE F 1 236 ? 57.430 14.760 -46.941 1.00 18.84 236 PHE F N 1
ATOM 15534 C CA . PHE F 1 236 ? 57.608 13.369 -46.544 1.00 20.43 236 PHE F CA 1
ATOM 15535 C C . PHE F 1 236 ? 57.962 13.272 -45.061 1.00 20.38 236 PHE F C 1
ATOM 15536 O O . PHE F 1 236 ? 58.655 14.132 -44.516 1.00 20.15 236 PHE F O 1
ATOM 15544 N N . ILE F 1 237 ? 57.468 12.221 -44.418 1.00 19.67 237 ILE F N 1
ATOM 15545 C CA . ILE F 1 237 ? 57.744 11.957 -43.011 1.00 18.87 237 ILE F CA 1
ATOM 15546 C C . ILE F 1 237 ? 57.979 10.462 -42.925 1.00 20.29 237 ILE F C 1
ATOM 15547 O O . ILE F 1 237 ? 57.149 9.676 -43.395 1.00 19.08 237 ILE F O 1
ATOM 15552 N N . VAL F 1 238 ? 59.104 10.068 -42.333 1.00 18.89 238 VAL F N 1
ATOM 15553 C CA . VAL F 1 238 ? 59.425 8.648 -42.197 1.00 18.50 238 VAL F CA 1
ATOM 15554 C C . VAL F 1 238 ? 59.846 8.372 -40.756 1.00 19.50 238 VAL F C 1
ATOM 15555 O O . VAL F 1 238 ? 60.726 9.045 -40.214 1.00 19.74 238 VAL F O 1
ATOM 15559 N N . HIS F 1 239 ? 59.174 7.412 -40.131 1.00 17.15 239 HIS F N 1
ATOM 15560 C CA . HIS F 1 239 ? 59.476 7.023 -38.765 1.00 18.88 239 HIS F CA 1
ATOM 15561 C C . HIS F 1 239 ? 59.910 5.555 -38.724 1.00 18.68 239 HIS F C 1
ATOM 15562 O O . HIS F 1 239 ? 59.266 4.674 -39.316 1.00 16.94 239 HIS F O 1
ATOM 15569 N N . GLY F 1 240 ? 61.027 5.322 -38.042 1.00 17.82 240 GLY F N 1
ATOM 15570 C CA . GLY F 1 240 ? 61.577 3.990 -37.884 1.00 18.36 240 GLY F CA 1
ATOM 15571 C C . GLY F 1 240 ? 61.854 3.791 -36.404 1.00 19.77 240 GLY F C 1
ATOM 15572 O O . GLY F 1 240 ? 61.778 4.740 -35.621 1.00 19.37 240 GLY F O 1
ATOM 15573 N N . LYS F 1 241 ? 62.187 2.570 -36.011 1.00 19.20 241 LYS F N 1
ATOM 15574 C CA . LYS F 1 241 ? 62.450 2.278 -34.609 1.00 20.38 241 LYS F CA 1
ATOM 15575 C C . LYS F 1 241 ? 63.645 3.008 -34.016 1.00 21.31 241 LYS F C 1
ATOM 15576 O O . LYS F 1 241 ? 63.719 3.185 -32.797 1.00 19.59 241 LYS F O 1
ATOM 15582 N N . LYS F 1 242 ? 64.564 3.442 -34.875 1.00 21.64 242 LYS F N 1
ATOM 15583 C CA . LYS F 1 242 ? 65.764 4.128 -34.423 1.00 21.90 242 LYS F CA 1
ATOM 15584 C C . LYS F 1 242 ? 65.766 5.628 -34.706 1.00 22.05 242 LYS F C 1
ATOM 15585 O O . LYS F 1 242 ? 66.622 6.350 -34.198 1.00 22.76 242 LYS F O 1
ATOM 15591 N N . GLY F 1 243 ? 64.821 6.107 -35.508 1.00 21.11 243 GLY F N 1
ATOM 15592 C CA . GLY F 1 243 ? 64.807 7.528 -35.792 1.00 22.21 243 GLY F CA 1
ATOM 15593 C C . GLY F 1 243 ? 63.778 8.000 -36.797 1.00 22.65 243 GLY F C 1
ATOM 15594 O O . GLY F 1 243 ? 63.012 7.210 -37.348 1.00 21.91 243 GLY F O 1
ATOM 15595 N N . SER F 1 244 ? 63.786 9.305 -37.040 1.00 23.01 244 SER F N 1
ATOM 15596 C CA . SER F 1 244 ? 62.848 9.934 -37.955 1.00 23.75 244 SER F CA 1
ATOM 15597 C C . SER F 1 244 ? 63.538 10.762 -39.029 1.00 23.62 244 SER F C 1
ATOM 15598 O O . SER F 1 244 ? 64.651 11.253 -38.835 1.00 22.77 244 SER F O 1
ATOM 15601 N N . PHE F 1 245 ? 62.843 10.911 -40.152 1.00 21.93 245 PHE F N 1
ATOM 15602 C CA . PHE F 1 245 ? 63.288 11.705 -41.294 1.00 21.36 245 PHE F CA 1
ATOM 15603 C C . PHE F 1 245 ? 62.124 12.631 -41.651 1.00 20.28 245 PHE F C 1
ATOM 15604 O O . PHE F 1 245 ? 60.993 12.165 -41.803 1.00 17.27 245 PHE F O 1
ATOM 15612 N N . ILE F 1 246 ? 62.401 13.927 -41.781 1.00 18.67 246 ILE F N 1
ATOM 15613 C CA . ILE F 1 246 ? 61.376 14.900 -42.159 1.00 20.58 246 ILE F CA 1
ATOM 15614 C C . ILE F 1 246 ? 61.892 15.743 -43.335 1.00 19.74 246 ILE F C 1
ATOM 15615 O O . ILE F 1 246 ? 63.036 16.208 -43.314 1.00 16.02 246 ILE F O 1
ATOM 15620 N N . LYS F 1 247 ? 61.047 15.924 -44.353 1.00 18.90 247 LYS F N 1
ATOM 15621 C CA . LYS F 1 247 ? 61.385 16.720 -45.533 1.00 18.28 247 LYS F CA 1
ATOM 15622 C C . LYS F 1 247 ? 60.256 17.670 -45.911 1.00 20.21 247 LYS F C 1
ATOM 15623 O O . LYS F 1 247 ? 59.145 17.236 -46.232 1.00 17.41 247 LYS F O 1
ATOM 15629 N N . TYR F 1 248 ? 60.549 18.964 -45.859 1.00 19.85 248 TYR F N 1
ATOM 15630 C CA . TYR F 1 248 ? 59.586 19.985 -46.248 1.00 21.94 248 TYR F CA 1
ATOM 15631 C C . TYR F 1 248 ? 59.994 20.435 -47.640 1.00 23.45 248 TYR F C 1
ATOM 15632 O O . TYR F 1 248 ? 61.191 20.541 -47.931 1.00 24.97 248 TYR F O 1
ATOM 15641 N N . GLY F 1 249 ? 59.012 20.700 -48.494 1.00 22.68 249 GLY F N 1
ATOM 15642 C CA . GLY F 1 249 ? 59.324 21.147 -49.837 1.00 23.65 249 GLY F CA 1
ATOM 15643 C C . GLY F 1 249 ? 59.250 20.032 -50.858 1.00 24.62 249 GLY F C 1
ATOM 15644 O O . GLY F 1 249 ? 59.669 18.906 -50.602 1.00 25.14 249 GLY F O 1
ATOM 15645 N N . ILE F 1 250 ? 58.724 20.357 -52.029 1.00 25.16 250 ILE F N 1
ATOM 15646 C CA . ILE F 1 250 ? 58.585 19.381 -53.094 1.00 25.04 250 ILE F CA 1
ATOM 15647 C C . ILE F 1 250 ? 59.600 19.660 -54.207 1.00 25.36 250 ILE F C 1
ATOM 15648 O O . ILE F 1 250 ? 60.111 20.776 -54.331 1.00 25.13 250 ILE F O 1
ATOM 15653 N N . ASP F 1 251 ? 59.904 18.629 -54.988 1.00 25.24 251 ASP F N 1
ATOM 15654 C CA . ASP F 1 251 ? 60.832 18.734 -56.110 1.00 24.63 251 ASP F CA 1
ATOM 15655 C C . ASP F 1 251 ? 60.544 20.041 -56.856 1.00 25.21 251 ASP F C 1
ATOM 15656 O O . ASP F 1 251 ? 59.385 20.398 -57.045 1.00 23.20 251 ASP F O 1
ATOM 15661 N N . GLN F 1 252 ? 61.585 20.751 -57.281 1.00 25.99 252 GLN F N 1
ATOM 15662 C CA . GLN F 1 252 ? 61.381 22.024 -57.969 1.00 27.39 252 GLN F CA 1
ATOM 15663 C C . GLN F 1 252 ? 61.460 22.023 -59.502 1.00 27.43 252 GLN F C 1
ATOM 15664 O O . GLN F 1 252 ? 61.364 23.089 -60.124 1.00 27.56 252 GLN F O 1
ATOM 15670 N N . GLN F 1 253 ? 61.622 20.855 -60.116 1.00 27.08 253 GLN F N 1
ATOM 15671 C CA . GLN F 1 253 ? 61.692 20.789 -61.574 1.00 27.67 253 GLN F CA 1
ATOM 15672 C C . GLN F 1 253 ? 60.484 21.476 -62.214 1.00 28.09 253 GLN F C 1
ATOM 15673 O O . GLN F 1 253 ? 60.629 22.288 -63.131 1.00 27.58 253 GLN F O 1
ATOM 15679 N N . GLU F 1 254 ? 59.291 21.149 -61.727 1.00 27.82 254 GLU F N 1
ATOM 15680 C CA . GLU F 1 254 ? 58.065 21.725 -62.271 1.00 28.21 254 GLU F CA 1
ATOM 15681 C C . GLU F 1 254 ? 58.026 23.242 -62.099 1.00 28.69 254 GLU F C 1
ATOM 15682 O O . GLU F 1 254 ? 57.666 23.969 -63.024 1.00 28.54 254 GLU F O 1
ATOM 15688 N N . THR F 1 255 ? 58.417 23.723 -60.924 1.00 27.60 255 THR F N 1
ATOM 15689 C CA . THR F 1 255 ? 58.424 25.155 -60.678 1.00 29.66 255 THR F CA 1
ATOM 15690 C C . THR F 1 255 ? 59.315 25.842 -61.710 1.00 30.04 255 THR F C 1
ATOM 15691 O O . THR F 1 255 ? 58.929 26.857 -62.286 1.00 30.24 255 THR F O 1
ATOM 15695 N N . SER F 1 256 ? 60.501 25.284 -61.945 1.00 30.11 256 SER F N 1
ATOM 15696 C CA . SER F 1 256 ? 61.426 25.858 -62.919 1.00 30.92 256 SER F CA 1
ATOM 15697 C C . SER F 1 256 ? 60.849 25.867 -64.333 1.00 31.82 256 SER F C 1
ATOM 15698 O O . SER F 1 256 ? 60.881 26.895 -65.015 1.00 32.13 256 SER F O 1
ATOM 15701 N N . LEU F 1 257 ? 60.327 24.721 -64.767 1.00 32.26 257 LEU F N 1
ATOM 15702 C CA . LEU F 1 257 ? 59.755 24.589 -66.103 1.00 32.71 257 LEU F CA 1
ATOM 15703 C C . LEU F 1 257 ? 58.658 25.623 -66.356 1.00 34.97 257 LEU F C 1
ATOM 15704 O O . LEU F 1 257 ? 58.589 26.213 -67.437 1.00 34.36 257 LEU F O 1
ATOM 15709 N N . LYS F 1 258 ? 57.804 25.843 -65.361 1.00 36.17 258 LYS F N 1
ATOM 15710 C CA . LYS F 1 258 ? 56.724 26.820 -65.484 1.00 39.13 258 LYS F CA 1
ATOM 15711 C C . LYS F 1 258 ? 57.286 28.239 -65.628 1.00 41.05 258 LYS F C 1
ATOM 15712 O O . LYS F 1 258 ? 56.694 29.080 -66.309 1.00 40.76 258 LYS F O 1
ATOM 15718 N N . ALA F 1 259 ? 58.423 28.496 -64.979 1.00 41.27 259 ALA F N 1
ATOM 15719 C CA . ALA F 1 259 ? 59.080 29.800 -65.037 1.00 42.50 259 ALA F CA 1
ATOM 15720 C C . ALA F 1 259 ? 59.988 29.874 -66.265 1.00 43.13 259 ALA F C 1
ATOM 15721 O O . ALA F 1 259 ? 60.902 30.700 -66.338 1.00 42.45 259 ALA F O 1
ATOM 15723 N N . ASN F 1 260 ? 59.726 28.992 -67.222 1.00 44.08 260 ASN F N 1
ATOM 15724 C CA . ASN F 1 260 ? 60.481 28.931 -68.465 1.00 45.95 260 ASN F CA 1
ATOM 15725 C C . ASN F 1 260 ? 61.983 28.714 -68.302 1.00 46.64 260 ASN F C 1
ATOM 15726 O O . ASN F 1 260 ? 62.788 29.332 -69.002 1.00 47.47 260 ASN F O 1
ATOM 15731 N N . ILE F 1 261 ? 62.358 27.839 -67.374 1.00 47.14 261 ILE F N 1
ATOM 15732 C CA . ILE F 1 261 ? 63.762 27.506 -67.159 1.00 46.77 261 ILE F CA 1
ATOM 15733 C C . ILE F 1 261 ? 63.891 26.025 -67.517 1.00 47.57 261 ILE F C 1
ATOM 15734 O O . ILE F 1 261 ? 63.244 25.172 -66.903 1.00 46.71 261 ILE F O 1
ATOM 15747 N N . PRO F 1 263 ? 65.974 22.239 -68.383 1.00 47.17 263 PRO F N 1
ATOM 15748 C CA . PRO F 1 263 ? 66.968 21.376 -67.741 1.00 47.18 263 PRO F CA 1
ATOM 15749 C C . PRO F 1 263 ? 68.379 21.765 -68.182 1.00 47.85 263 PRO F C 1
ATOM 15750 O O . PRO F 1 263 ? 68.592 22.169 -69.326 1.00 47.45 263 PRO F O 1
ATOM 15754 N N . GLY F 1 264 ? 69.339 21.641 -67.272 1.00 48.99 264 GLY F N 1
ATOM 15755 C CA . GLY F 1 264 ? 70.707 21.990 -67.599 1.00 49.50 264 GLY F CA 1
ATOM 15756 C C . GLY F 1 264 ? 70.956 23.483 -67.527 1.00 50.33 264 GLY F C 1
ATOM 15757 O O . GLY F 1 264 ? 72.087 23.916 -67.311 1.00 50.82 264 GLY F O 1
ATOM 15758 N N . GLU F 1 265 ? 69.907 24.279 -67.712 1.00 50.75 265 GLU F N 1
ATOM 15759 C CA . GLU F 1 265 ? 70.053 25.726 -67.660 1.00 50.64 265 GLU F CA 1
ATOM 15760 C C . GLU F 1 265 ? 70.303 26.181 -66.223 1.00 50.13 265 GLU F C 1
ATOM 15761 O O . GLU F 1 265 ? 69.934 25.494 -65.269 1.00 50.30 265 GLU F O 1
ATOM 15767 N N . PRO F 1 266 ? 70.949 27.345 -66.053 1.00 49.53 2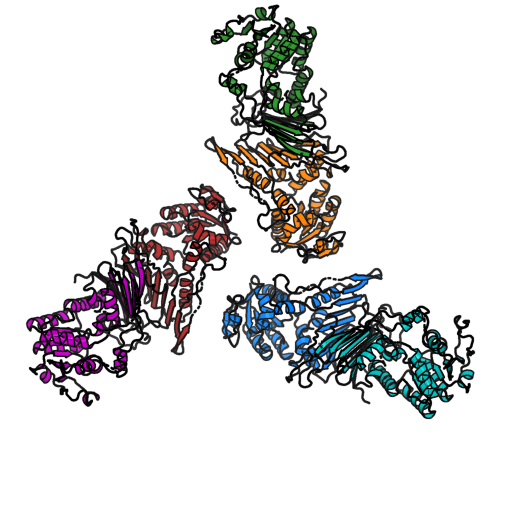66 PRO F N 1
ATOM 15768 C CA . PRO F 1 266 ? 71.264 27.903 -64.734 1.00 48.67 266 PRO F CA 1
ATOM 15769 C C . PRO F 1 266 ? 70.070 28.098 -63.804 1.00 48.43 266 PRO F C 1
ATOM 15770 O O . PRO F 1 266 ? 69.039 28.643 -64.197 1.00 48.63 266 PRO F O 1
ATOM 15774 N N . GLY F 1 267 ? 70.227 27.641 -62.564 1.00 47.99 267 GLY F N 1
ATOM 15775 C CA . GLY F 1 267 ? 69.173 27.772 -61.573 1.00 46.39 267 GLY F CA 1
ATOM 15776 C C . GLY F 1 267 ? 68.005 26.818 -61.750 1.00 44.59 267 GLY F C 1
ATOM 15777 O O . GLY F 1 267 ? 66.925 27.051 -61.203 1.00 45.25 267 GLY F O 1
ATOM 15778 N N . PHE F 1 268 ? 68.207 25.742 -62.505 1.00 42.42 268 PHE F N 1
ATOM 15779 C CA . PHE F 1 268 ? 67.135 24.780 -62.724 1.00 39.73 268 PHE F CA 1
ATOM 15780 C C . PHE F 1 268 ? 66.937 23.904 -61.493 1.00 39.04 268 PHE F C 1
ATOM 15781 O O . PHE F 1 268 ? 67.895 23.352 -60.949 1.00 37.91 268 PHE F O 1
ATOM 15789 N N . ALA F 1 269 ? 65.684 23.781 -61.066 1.00 37.70 269 ALA F N 1
ATOM 15790 C CA . ALA F 1 269 ? 65.325 22.977 -59.905 1.00 36.52 269 ALA F CA 1
ATOM 15791 C C . ALA F 1 269 ? 65.984 23.516 -58.639 1.00 35.87 269 ALA F C 1
ATOM 15792 O O . ALA F 1 269 ? 66.279 22.763 -57.718 1.00 35.73 269 ALA F O 1
ATOM 15794 N N . ALA F 1 270 ? 66.217 24.825 -58.602 1.00 35.85 270 ALA F N 1
ATOM 15795 C CA . ALA F 1 270 ? 66.828 25.461 -57.438 1.00 35.83 270 ALA F CA 1
ATOM 15796 C C . ALA F 1 270 ? 66.029 25.067 -56.200 1.00 36.44 270 ALA F C 1
ATOM 15797 O O . ALA F 1 270 ? 64.831 25.346 -56.118 1.00 33.79 270 ALA F O 1
ATOM 15799 N N . ASP F 1 271 ? 66.697 24.425 -55.245 1.00 36.53 271 ASP F N 1
ATOM 15800 C CA . ASP F 1 271 ? 66.049 23.971 -54.021 1.00 37.66 271 ASP F CA 1
ATOM 15801 C C . ASP F 1 271 ? 66.899 24.300 -52.792 1.00 38.21 271 ASP F C 1
ATOM 15802 O O . ASP F 1 271 ? 68.023 23.813 -52.658 1.00 37.49 271 ASP F O 1
ATOM 15807 N N . ASP F 1 272 ? 66.357 25.113 -51.891 1.00 38.87 272 ASP F N 1
ATOM 15808 C CA . ASP F 1 272 ? 67.086 25.496 -50.685 1.00 40.98 272 ASP F CA 1
ATOM 15809 C C . ASP F 1 272 ? 66.641 24.741 -49.438 1.00 39.12 272 ASP F C 1
ATOM 15810 O O . ASP F 1 272 ? 67.050 25.072 -48.323 1.00 40.24 272 ASP F O 1
ATOM 15815 N N . SER F 1 273 ? 65.800 23.731 -49.621 1.00 36.73 273 SER F N 1
ATOM 15816 C CA . SER F 1 273 ? 65.327 22.948 -48.487 1.00 34.34 273 SER F CA 1
ATOM 15817 C C . SER F 1 273 ? 66.323 21.842 -48.182 1.00 33.76 273 SER F C 1
ATOM 15818 O O . SER F 1 273 ? 67.234 21.570 -48.965 1.00 32.98 273 SER F O 1
ATOM 15821 N N . VAL F 1 274 ? 66.145 21.208 -47.033 1.00 32.01 274 VAL F N 1
ATOM 15822 C CA . VAL F 1 274 ? 67.009 20.121 -46.628 1.00 30.70 274 VAL F CA 1
ATOM 15823 C C . VAL F 1 274 ? 66.148 19.099 -45.908 1.00 31.06 274 VAL F C 1
ATOM 15824 O O . VAL F 1 274 ? 65.079 19.429 -45.391 1.00 31.43 274 VAL F O 1
ATOM 15828 N N . GLY F 1 275 ? 66.592 17.851 -45.912 1.00 30.81 275 GLY F N 1
ATOM 15829 C CA . GLY F 1 275 ? 65.858 16.818 -45.215 1.00 30.40 275 GLY F CA 1
ATOM 15830 C C . GLY F 1 275 ? 66.475 16.744 -43.835 1.00 30.69 275 GLY F C 1
ATOM 15831 O O . GLY F 1 275 ? 67.692 16.890 -43.694 1.00 31.44 275 GLY F O 1
ATOM 15832 N N . VAL F 1 276 ? 65.647 16.552 -42.816 1.00 30.00 276 VAL F N 1
ATOM 15833 C CA . VAL F 1 276 ? 66.137 16.453 -41.447 1.00 28.64 276 VAL F CA 1
ATOM 15834 C C . VAL F 1 276 ? 66.131 14.984 -41.059 1.00 28.75 276 VAL F C 1
ATOM 15835 O O . VAL F 1 276 ? 65.176 14.262 -41.346 1.00 27.85 276 VAL F O 1
ATOM 15839 N N . LEU F 1 277 ? 67.203 14.550 -40.409 1.00 28.10 277 LEU F N 1
ATOM 15840 C CA . LEU F 1 277 ? 67.343 13.167 -39.986 1.00 27.20 277 LEU F CA 1
ATOM 15841 C C . LEU F 1 277 ? 67.831 13.117 -38.530 1.00 26.67 277 LEU F C 1
ATOM 15842 O O . LEU F 1 277 ? 68.929 13.586 -38.214 1.00 26.37 277 LEU F O 1
ATOM 15847 N N . GLU F 1 278 ? 67.011 12.567 -37.640 1.00 23.50 278 GLU F N 1
ATOM 15848 C CA . GLU F 1 278 ? 67.404 12.443 -36.243 1.00 23.38 278 GLU F CA 1
ATOM 15849 C C . GLU F 1 278 ? 67.244 10.989 -35.844 1.00 23.92 278 GLU F C 1
ATOM 15850 O O . GLU F 1 278 ? 66.133 10.440 -35.867 1.00 21.30 278 GLU F O 1
ATOM 15856 N N . TYR F 1 279 ? 68.361 10.374 -35.471 1.00 24.75 279 TYR F N 1
ATOM 15857 C CA . TYR F 1 279 ? 68.372 8.974 -35.098 1.00 25.19 279 TYR F CA 1
ATOM 15858 C C . TYR F 1 279 ? 69.399 8.671 -34.015 1.00 25.94 279 TYR F C 1
ATOM 15859 O O . TYR F 1 279 ? 70.216 9.521 -33.652 1.00 24.91 279 TYR F O 1
ATOM 15868 N N . VAL F 1 280 ? 69.351 7.436 -33.525 1.00 26.00 280 VAL F N 1
ATOM 15869 C CA . VAL F 1 280 ? 70.254 6.947 -32.492 1.00 26.38 280 VAL F CA 1
ATOM 15870 C C . VAL F 1 280 ? 71.247 6.017 -33.193 1.00 26.74 280 VAL F C 1
ATOM 15871 O O . VAL F 1 280 ? 70.855 4.990 -33.745 1.00 25.13 280 VAL F O 1
ATOM 15875 N N . ASN F 1 281 ? 72.526 6.380 -33.181 1.00 29.30 281 ASN F N 1
ATOM 15876 C CA . ASN F 1 281 ? 73.547 5.563 -33.839 1.00 31.82 281 ASN F CA 1
ATOM 15877 C C . ASN F 1 281 ? 73.919 4.317 -33.042 1.00 33.96 281 ASN F C 1
ATOM 15878 O O . ASN F 1 281 ? 73.480 4.147 -31.903 1.00 34.08 281 ASN F O 1
ATOM 15883 N N . ASP F 1 282 ? 74.731 3.452 -33.648 1.00 37.61 282 ASP F N 1
ATOM 15884 C CA . ASP F 1 282 ? 75.173 2.207 -33.013 1.00 40.39 282 ASP F CA 1
ATOM 15885 C C . ASP F 1 282 ? 75.624 2.375 -31.561 1.00 41.10 282 ASP F C 1
ATOM 15886 O O . ASP F 1 282 ? 75.330 1.529 -30.711 1.00 41.12 282 ASP F O 1
ATOM 15891 N N . GLU F 1 283 ? 76.339 3.464 -31.286 1.00 41.14 283 GLU F N 1
ATOM 15892 C CA . GLU F 1 283 ? 76.842 3.747 -29.947 1.00 41.67 283 GLU F CA 1
ATOM 15893 C C . GLU F 1 283 ? 75.760 4.244 -28.989 1.00 40.71 283 GLU F C 1
ATOM 15894 O O . GLU F 1 283 ? 76.039 4.535 -27.824 1.00 39.61 283 GLU F O 1
ATOM 15900 N N . GLY F 1 284 ? 74.531 4.355 -29.487 1.00 39.13 284 GLY F N 1
ATOM 15901 C CA . GLY F 1 284 ? 73.430 4.805 -28.653 1.00 36.66 284 GLY F CA 1
ATOM 15902 C C . GLY F 1 284 ? 73.327 6.310 -28.473 1.00 35.72 284 GLY F C 1
ATOM 15903 O O . GLY F 1 284 ? 72.578 6.783 -27.615 1.00 33.86 284 GLY F O 1
ATOM 15904 N N . VAL F 1 285 ? 74.066 7.068 -29.276 1.00 34.54 285 VAL F N 1
ATOM 15905 C CA . VAL F 1 285 ? 74.037 8.526 -29.181 1.00 34.84 285 VAL F CA 1
ATOM 15906 C C . VAL F 1 285 ? 73.079 9.121 -30.213 1.00 34.74 285 VAL F C 1
ATOM 15907 O O . VAL F 1 285 ? 73.097 8.732 -31.381 1.00 34.76 285 VAL F O 1
ATOM 15911 N N . THR F 1 286 ? 72.237 10.059 -29.781 1.00 34.72 286 THR F N 1
ATOM 15912 C CA . THR F 1 286 ? 71.286 10.687 -30.695 1.00 34.47 286 THR F CA 1
ATOM 15913 C C . THR F 1 286 ? 71.988 11.692 -31.603 1.00 34.25 286 THR F C 1
ATOM 15914 O O . THR F 1 286 ? 72.610 12.650 -31.133 1.00 33.94 286 THR F O 1
ATOM 15918 N N . VAL F 1 287 ? 71.878 11.462 -32.907 1.00 33.32 287 VAL F N 1
ATOM 15919 C CA . VAL F 1 287 ? 72.499 12.314 -33.917 1.00 33.84 287 VAL F CA 1
ATOM 15920 C C . VAL F 1 287 ? 71.441 12.986 -34.794 1.00 33.02 287 VAL F C 1
ATOM 15921 O O . VAL F 1 287 ? 70.398 12.398 -35.083 1.00 30.11 287 VAL F O 1
ATOM 15925 N N . ARG F 1 288 ? 71.710 14.224 -35.205 1.00 33.41 288 ARG F N 1
ATOM 15926 C CA . ARG F 1 288 ? 70.788 14.956 -36.075 1.00 36.38 288 ARG F CA 1
ATOM 15927 C C . ARG F 1 288 ? 71.583 15.446 -37.277 1.00 36.50 288 ARG F C 1
ATOM 15928 O O . ARG F 1 288 ? 72.599 16.124 -37.119 1.00 36.40 288 ARG F O 1
ATOM 15936 N N . GLU F 1 289 ? 71.122 15.086 -38.471 1.00 36.47 289 GLU F N 1
ATOM 15937 C CA . GLU F 1 289 ? 71.782 15.463 -39.718 1.00 38.34 289 GLU F CA 1
ATOM 15938 C C . GLU F 1 289 ? 70.860 16.218 -40.677 1.00 38.76 289 GLU F C 1
ATOM 15939 O O . GLU F 1 289 ? 69.648 15.996 -40.689 1.00 36.99 289 GLU F O 1
ATOM 15945 N N . GLU F 1 290 ? 71.451 17.105 -41.476 1.00 39.64 290 GLU F N 1
ATOM 15946 C CA . GLU F 1 290 ? 70.713 17.881 -42.472 1.00 40.19 290 GLU F CA 1
ATOM 15947 C C . GLU F 1 290 ? 71.137 17.387 -43.851 1.00 39.53 290 GLU F C 1
ATOM 15948 O O . GLU F 1 290 ? 72.269 17.607 -44.280 1.00 39.64 290 GLU F O 1
ATOM 15962 N N . LYS F 1 292 ? 71.303 17.368 -47.828 1.00 37.75 292 LYS F N 1
ATOM 15963 C CA . LYS F 1 292 ? 71.148 18.259 -48.964 1.00 38.72 292 LYS F CA 1
ATOM 15964 C C . LYS F 1 292 ? 70.294 17.417 -49.903 1.00 37.17 292 LYS F C 1
ATOM 15965 O O . LYS F 1 292 ? 70.609 16.256 -50.159 1.00 38.42 292 LYS F O 1
ATOM 15971 N N . PRO F 1 293 ? 69.194 17.981 -50.412 1.00 35.89 293 PRO F N 1
ATOM 15972 C CA . PRO F 1 293 ? 68.293 17.265 -51.319 1.00 34.45 293 PRO F CA 1
ATOM 15973 C C . PRO F 1 293 ? 68.983 16.537 -52.464 1.00 33.54 293 PRO F C 1
ATOM 15974 O O . PRO F 1 293 ? 69.910 17.059 -53.077 1.00 31.25 293 PRO F O 1
ATOM 15978 N N . GLU F 1 294 ? 68.522 15.324 -52.748 1.00 33.77 294 GLU F N 1
ATOM 15979 C CA . GLU F 1 294 ? 69.072 14.543 -53.848 1.00 34.41 294 GLU F CA 1
ATOM 15980 C C . GLU F 1 294 ? 68.618 15.254 -55.111 1.00 37.30 294 GLU F C 1
ATOM 15981 O O . GLU F 1 294 ? 67.619 15.967 -55.090 1.00 36.18 294 GLU F O 1
ATOM 15995 N N . GLY F 1 296 ? 66.902 15.643 -58.715 1.00 37.66 296 GLY F N 1
ATOM 15996 C CA . GLY F 1 296 ? 65.822 15.005 -59.444 1.00 35.31 296 GLY F CA 1
ATOM 15997 C C . GLY F 1 296 ? 66.022 15.205 -60.936 1.00 34.17 296 GLY F C 1
ATOM 15998 O O . GLY F 1 296 ? 66.618 16.194 -61.366 1.00 35.32 296 GLY F O 1
ATOM 15999 N N . ASP F 1 297 ? 65.524 14.270 -61.732 1.00 31.85 297 ASP F N 1
ATOM 16000 C CA . ASP F 1 297 ? 65.677 14.351 -63.176 1.00 30.31 297 ASP F CA 1
ATOM 16001 C C . ASP F 1 297 ? 64.623 13.481 -63.841 1.00 29.01 297 ASP F C 1
ATOM 16002 O O . ASP F 1 297 ? 64.784 12.266 -63.932 1.00 26.47 297 ASP F O 1
ATOM 16007 N N . TYR F 1 298 ? 63.541 14.102 -64.301 1.00 28.55 298 TYR F N 1
ATOM 16008 C CA . TYR F 1 298 ? 62.483 13.350 -64.960 1.00 26.81 298 TYR F CA 1
ATOM 16009 C C . TYR F 1 298 ? 63.051 12.649 -66.180 1.00 26.10 298 TYR F C 1
ATOM 16010 O O . TYR F 1 298 ? 62.501 11.651 -66.649 1.00 25.51 298 TYR F O 1
ATOM 16019 N N . GLY F 1 299 ? 64.167 13.174 -66.678 1.00 23.48 299 GLY F N 1
ATOM 16020 C CA . GLY F 1 299 ? 64.803 12.591 -67.844 1.00 24.05 299 GLY F CA 1
ATOM 16021 C C . GLY F 1 299 ? 65.222 11.151 -67.615 1.00 24.48 299 GLY F C 1
ATOM 16022 O O . GLY F 1 299 ? 65.337 10.373 -68.569 1.00 25.19 299 GLY F O 1
ATOM 16023 N N . ARG F 1 300 ? 65.448 10.782 -66.357 1.00 22.94 300 ARG F N 1
ATOM 16024 C CA . ARG F 1 300 ? 65.856 9.415 -66.054 1.00 23.06 300 ARG F CA 1
ATOM 16025 C C . ARG F 1 300 ? 64.854 8.380 -66.558 1.00 23.92 300 ARG F C 1
ATOM 16026 O O . ARG F 1 300 ? 65.195 7.200 -66.705 1.00 23.71 300 ARG F O 1
ATOM 16034 N N . VAL F 1 301 ? 63.625 8.816 -66.833 1.00 26.11 301 VAL F N 1
ATOM 16035 C CA . VAL F 1 301 ? 62.615 7.909 -67.369 1.00 26.07 301 VAL F CA 1
ATOM 16036 C C . VAL F 1 301 ? 63.158 7.465 -68.727 1.00 27.52 301 VAL F C 1
ATOM 16037 O O . VAL F 1 301 ? 63.230 6.276 -69.018 1.00 29.04 301 VAL F O 1
ATOM 16041 N N . TYR F 1 302 ? 63.572 8.426 -69.546 1.00 27.28 302 TYR F N 1
ATOM 16042 C CA . TYR F 1 302 ? 64.093 8.099 -70.865 1.00 29.02 302 TYR F CA 1
ATOM 16043 C C . TYR F 1 302 ? 65.426 7.356 -70.860 1.00 29.24 302 TYR F C 1
ATOM 16044 O O . TYR F 1 302 ? 65.695 6.561 -71.763 1.00 30.25 302 TYR F O 1
ATOM 16053 N N . ASP F 1 303 ? 66.261 7.600 -69.853 1.00 30.29 303 ASP F N 1
ATOM 16054 C CA . ASP F 1 303 ? 67.539 6.900 -69.770 1.00 31.59 303 ASP F CA 1
ATOM 16055 C C . ASP F 1 303 ? 67.256 5.425 -69.486 1.00 31.70 303 ASP F C 1
ATOM 16056 O O . ASP F 1 303 ? 67.996 4.548 -69.919 1.00 31.28 303 ASP F O 1
ATOM 16061 N N . ALA F 1 304 ? 66.179 5.162 -68.751 1.00 32.03 304 ALA F N 1
ATOM 16062 C CA . ALA F 1 304 ? 65.798 3.796 -68.414 1.00 32.64 304 ALA F CA 1
ATOM 16063 C C . ALA F 1 304 ? 65.163 3.130 -69.628 1.00 33.50 304 ALA F C 1
ATOM 16064 O O . ALA F 1 304 ? 65.390 1.944 -69.884 1.00 32.50 304 ALA F O 1
ATOM 16066 N N . LEU F 1 305 ? 64.357 3.890 -70.366 1.00 32.91 305 LEU F N 1
ATOM 16067 C CA . LEU F 1 305 ? 63.713 3.361 -71.567 1.00 35.06 305 LEU F CA 1
ATOM 16068 C C . LEU F 1 305 ? 64.787 2.969 -72.579 1.00 33.80 305 LEU F C 1
ATOM 16069 O O . LEU F 1 305 ? 64.655 1.968 -73.278 1.00 32.65 305 LEU F O 1
ATOM 16074 N N . TYR F 1 306 ? 65.850 3.767 -72.644 1.00 34.97 306 TYR F N 1
ATOM 16075 C CA . TYR F 1 306 ? 66.954 3.498 -73.558 1.00 35.49 306 TYR F CA 1
ATOM 16076 C C . TYR F 1 306 ? 67.551 2.138 -73.212 1.00 34.99 306 TYR F C 1
ATOM 16077 O O . TYR F 1 306 ? 67.829 1.328 -74.091 1.00 34.53 306 TYR F O 1
ATOM 16086 N N . GLN F 1 307 ? 67.742 1.910 -71.916 1.00 34.25 307 GLN F N 1
ATOM 16087 C CA . GLN F 1 307 ? 68.297 0.666 -71.391 1.00 34.01 307 GLN F CA 1
ATOM 16088 C C . GLN F 1 307 ? 67.455 -0.538 -71.804 1.00 33.82 307 GLN F C 1
ATOM 16089 O O . GLN F 1 307 ? 67.981 -1.552 -72.281 1.00 33.55 307 GLN F O 1
ATOM 16095 N N . THR F 1 308 ? 66.145 -0.420 -71.603 1.00 32.99 308 THR F N 1
ATOM 16096 C CA . THR F 1 308 ? 65.202 -1.483 -71.928 1.00 33.76 308 THR F CA 1
ATOM 16097 C C . THR F 1 308 ? 65.156 -1.785 -73.415 1.00 34.32 308 THR F C 1
ATOM 16098 O O . THR F 1 308 ? 65.265 -2.935 -73.836 1.00 34.70 308 THR F O 1
ATOM 16102 N N . ILE F 1 309 ? 64.986 -0.743 -74.213 1.00 34.80 309 ILE F N 1
ATOM 16103 C CA . ILE F 1 309 ? 64.908 -0.914 -75.650 1.00 35.42 309 ILE F CA 1
ATOM 16104 C C . ILE F 1 309 ? 66.232 -1.362 -76.272 1.00 36.13 309 ILE F C 1
ATOM 16105 O O . ILE F 1 309 ? 66.260 -2.298 -77.069 1.00 36.90 309 ILE F O 1
ATOM 16110 N N . THR F 1 310 ? 67.329 -0.720 -75.884 1.00 36.14 310 THR F N 1
ATOM 16111 C CA . THR F 1 310 ? 68.638 -1.045 -76.443 1.00 37.61 310 THR F CA 1
ATOM 16112 C C . THR F 1 310 ? 69.360 -2.266 -75.863 1.00 37.76 310 THR F C 1
ATOM 16113 O O . THR F 1 310 ? 70.048 -2.979 -76.593 1.00 37.20 310 THR F O 1
ATOM 16117 N N . HIS F 1 311 ? 69.218 -2.515 -74.564 1.00 38.57 311 HIS F N 1
ATOM 16118 C CA . HIS F 1 311 ? 69.920 -3.643 -73.954 1.00 38.82 311 HIS F CA 1
ATOM 16119 C C . HIS F 1 311 ? 69.052 -4.682 -73.260 1.00 37.59 311 HIS F C 1
ATOM 16120 O O . HIS F 1 311 ? 69.571 -5.522 -72.531 1.00 37.92 311 HIS F O 1
ATOM 16127 N N . GLY F 1 312 ? 67.742 -4.629 -73.477 1.00 38.34 312 GLY F N 1
ATOM 16128 C CA . GLY F 1 312 ? 66.854 -5.591 -72.850 1.00 36.24 312 GLY F CA 1
ATOM 16129 C C . GLY F 1 312 ? 66.725 -5.418 -71.345 1.00 36.58 312 GLY F C 1
ATOM 16130 O O . GLY F 1 312 ? 66.121 -6.254 -70.670 1.00 35.46 312 GLY F O 1
ATOM 16131 N N . ALA F 1 313 ? 67.290 -4.335 -70.817 1.00 36.94 313 ALA F N 1
ATOM 16132 C CA . ALA F 1 313 ? 67.220 -4.058 -69.384 1.00 37.56 313 ALA F CA 1
ATOM 16133 C C . ALA F 1 313 ? 65.763 -4.047 -68.924 1.00 37.24 313 ALA F C 1
ATOM 16134 O O . ALA F 1 313 ? 64.882 -3.569 -69.636 1.00 37.06 313 ALA F O 1
ATOM 16136 N N . PRO F 1 314 ? 65.492 -4.572 -67.721 1.00 37.00 314 PRO F N 1
ATOM 16137 C CA . PRO F 1 314 ? 64.116 -4.595 -67.216 1.00 35.82 314 PRO F CA 1
ATOM 16138 C C . PRO F 1 314 ? 63.514 -3.192 -67.203 1.00 33.46 314 PRO F C 1
ATOM 16139 O O . PRO F 1 314 ? 64.238 -2.203 -67.154 1.00 30.11 314 PRO F O 1
ATOM 16143 N N . ASN F 1 315 ? 62.189 -3.115 -67.255 1.00 33.01 315 ASN F N 1
ATOM 16144 C CA . ASN F 1 315 ? 61.503 -1.829 -67.260 1.00 32.91 315 ASN F CA 1
ATOM 16145 C C . ASN F 1 315 ? 61.636 -1.157 -65.895 1.00 32.11 315 ASN F C 1
ATOM 16146 O O . ASN F 1 315 ? 61.493 -1.814 -64.858 1.00 29.44 315 ASN F O 1
ATOM 16151 N N . TYR F 1 316 ? 61.908 0.148 -65.895 1.00 29.64 316 TYR F N 1
ATOM 16152 C CA . TYR F 1 316 ? 62.072 0.876 -64.642 1.00 28.29 316 TYR F CA 1
ATOM 16153 C C . TYR F 1 316 ? 60.850 0.735 -63.744 1.00 27.47 316 TYR F C 1
ATOM 16154 O O . TYR F 1 316 ? 60.952 0.871 -62.524 1.00 27.10 316 TYR F O 1
ATOM 16163 N N . VAL F 1 317 ? 59.699 0.454 -64.347 1.00 26.16 317 VAL F N 1
ATOM 16164 C CA . VAL F 1 317 ? 58.462 0.272 -63.592 1.00 27.07 317 VAL F CA 1
ATOM 16165 C C . VAL F 1 317 ? 57.946 -1.144 -63.802 1.00 28.91 317 VAL F C 1
ATOM 16166 O O . VAL F 1 317 ? 57.589 -1.520 -64.920 1.00 29.27 317 VAL F O 1
ATOM 16170 N N . LYS F 1 318 ? 57.903 -1.929 -62.730 1.00 30.07 318 LYS F N 1
ATOM 16171 C CA . LYS F 1 318 ? 57.436 -3.310 -62.836 1.00 30.52 318 LYS F CA 1
ATOM 16172 C C . LYS F 1 318 ? 55.941 -3.412 -63.115 1.00 29.81 318 LYS F C 1
ATOM 16173 O O . LYS F 1 318 ? 55.142 -2.609 -62.630 1.00 28.35 318 LYS F O 1
ATOM 16179 N N . GLU F 1 319 ? 55.572 -4.420 -63.897 1.00 29.92 319 GLU F N 1
ATOM 16180 C CA . GLU F 1 319 ? 54.182 -4.650 -64.255 1.00 30.81 319 GLU F CA 1
ATOM 16181 C C . GLU F 1 319 ? 53.314 -4.783 -63.006 1.00 30.12 319 GLU F C 1
ATOM 16182 O O . GLU F 1 319 ? 52.234 -4.194 -62.921 1.00 29.13 319 GLU F O 1
ATOM 16188 N N . SER F 1 320 ? 53.797 -5.550 -62.033 1.00 29.13 320 SER F N 1
ATOM 16189 C CA . SER F 1 320 ? 53.048 -5.760 -60.799 1.00 29.42 320 SER F CA 1
ATOM 16190 C C . SER F 1 320 ? 52.764 -4.455 -60.057 1.00 28.32 320 SER F C 1
ATOM 16191 O O . SER F 1 320 ? 51.694 -4.290 -59.482 1.00 30.72 320 SER F O 1
ATOM 16194 N N . GLU F 1 321 ? 53.715 -3.527 -60.071 1.00 28.68 321 GLU F N 1
ATOM 16195 C CA . GLU F 1 321 ? 53.527 -2.248 -59.386 1.00 29.66 321 GLU F CA 1
ATOM 16196 C C . GLU F 1 321 ? 52.412 -1.435 -60.043 1.00 29.35 321 GLU F C 1
ATOM 16197 O O . GLU F 1 321 ? 51.686 -0.691 -59.366 1.00 29.77 321 GLU F O 1
ATOM 16203 N N . VAL F 1 322 ? 52.277 -1.591 -61.359 1.00 26.52 322 VAL F N 1
ATOM 16204 C CA . VAL F 1 322 ? 51.264 -0.886 -62.135 1.00 25.47 322 VAL F CA 1
ATOM 16205 C C . VAL F 1 322 ? 49.883 -1.436 -61.824 1.00 24.97 322 VAL F C 1
ATOM 16206 O O . VAL F 1 322 ? 48.945 -0.677 -61.577 1.00 25.12 322 VAL F O 1
ATOM 16210 N N . LEU F 1 323 ? 49.762 -2.760 -61.839 1.00 24.42 323 LEU F N 1
ATOM 16211 C CA . LEU F 1 323 ? 48.487 -3.407 -61.567 1.00 24.39 323 LEU F CA 1
ATOM 16212 C C . LEU F 1 323 ? 48.057 -3.201 -60.118 1.00 24.77 323 LEU F C 1
ATOM 16213 O O . LEU F 1 323 ? 46.876 -2.994 -59.842 1.00 26.01 323 LEU F O 1
ATOM 16218 N N . THR F 1 324 ? 49.013 -3.266 -59.193 1.00 22.47 324 THR F N 1
ATOM 16219 C CA . THR F 1 324 ? 48.689 -3.066 -57.789 1.00 25.37 324 THR F CA 1
ATOM 16220 C C . THR F 1 324 ? 48.097 -1.669 -57.590 1.00 25.25 324 THR F C 1
ATOM 16221 O O . THR F 1 324 ? 47.048 -1.506 -56.972 1.00 24.08 324 THR F O 1
ATOM 16225 N N . ASN F 1 325 ? 48.784 -0.672 -58.134 1.00 27.15 325 ASN F N 1
ATOM 16226 C CA . ASN F 1 325 ? 48.363 0.723 -58.040 1.00 28.58 325 ASN F CA 1
ATOM 16227 C C . ASN F 1 325 ? 46.955 0.905 -58.623 1.00 29.08 325 ASN F C 1
ATOM 16228 O O . ASN F 1 325 ? 46.092 1.523 -57.998 1.00 29.31 325 ASN F O 1
ATOM 16233 N N . LEU F 1 326 ? 46.716 0.348 -59.806 1.00 27.16 326 LEU F N 1
ATOM 16234 C CA . LEU F 1 326 ? 45.407 0.460 -60.445 1.00 27.42 326 LEU F CA 1
ATOM 16235 C C . LEU F 1 326 ? 44.339 -0.255 -59.632 1.00 26.81 326 LEU F C 1
ATOM 16236 O O . LEU F 1 326 ? 43.191 0.196 -59.549 1.00 26.02 326 LEU F O 1
ATOM 16241 N N . GLU F 1 327 ? 44.715 -1.379 -59.033 1.00 24.13 327 GLU F N 1
ATOM 16242 C CA . GLU F 1 327 ? 43.762 -2.141 -58.240 1.00 22.93 327 GLU F CA 1
ATOM 16243 C C . GLU F 1 327 ? 43.393 -1.397 -56.955 1.00 21.08 327 GLU F C 1
ATOM 16244 O O . GLU F 1 327 ? 42.234 -1.397 -56.546 1.00 20.34 327 GLU F O 1
ATOM 16250 N N . ILE F 1 328 ? 44.374 -0.771 -56.314 1.00 18.38 328 ILE F N 1
ATOM 16251 C CA . ILE F 1 328 ? 44.089 -0.038 -55.085 1.00 18.45 328 ILE F CA 1
ATOM 16252 C C . ILE F 1 328 ? 43.131 1.112 -55.391 1.00 20.06 328 ILE F C 1
ATOM 16253 O O . ILE F 1 328 ? 42.162 1.353 -54.653 1.00 20.15 328 ILE F O 1
ATOM 16258 N N . LEU F 1 329 ? 43.384 1.806 -56.495 1.00 19.92 329 LEU F N 1
ATOM 16259 C CA . LEU F 1 329 ? 42.531 2.922 -56.897 1.00 21.04 329 LEU F CA 1
ATOM 16260 C C . LEU F 1 329 ? 41.074 2.506 -57.105 1.00 20.85 329 LEU F C 1
ATOM 16261 O O . LEU F 1 329 ? 40.156 3.180 -56.625 1.00 20.17 329 LEU F O 1
ATOM 16266 N N . GLU F 1 330 ? 40.852 1.398 -57.809 1.00 21.82 330 GLU F N 1
ATOM 16267 C CA . GLU F 1 330 ? 39.487 0.939 -58.073 1.00 22.66 330 GLU F CA 1
ATOM 16268 C C . GLU F 1 330 ? 38.742 0.455 -56.834 1.00 21.74 330 GLU F C 1
ATOM 16269 O O . GLU F 1 330 ? 37.564 0.758 -56.654 1.00 21.54 330 GLU F O 1
ATOM 16275 N N . ARG F 1 331 ? 39.424 -0.295 -55.975 1.00 21.43 331 ARG F N 1
ATOM 16276 C CA . ARG F 1 331 ? 38.775 -0.820 -54.775 1.00 20.89 331 ARG F CA 1
ATOM 16277 C C . ARG F 1 331 ? 38.385 0.276 -53.790 1.00 21.62 331 ARG F C 1
ATOM 16278 O O . ARG F 1 331 ? 37.571 0.058 -52.887 1.00 22.43 331 ARG F O 1
ATOM 16286 N N . GLY F 1 332 ? 38.963 1.461 -53.965 1.00 24.62 332 GLY F N 1
ATOM 16287 C CA . GLY F 1 332 ? 38.638 2.572 -53.087 1.00 25.21 332 GLY F CA 1
ATOM 16288 C C . GLY F 1 332 ? 37.210 3.024 -53.309 1.00 27.45 332 GLY F C 1
ATOM 16289 O O . GLY F 1 332 ? 36.688 3.854 -52.571 1.00 27.71 332 GLY F O 1
ATOM 16290 N N . PHE F 1 333 ? 36.569 2.469 -54.334 1.00 27.00 333 PHE F N 1
ATOM 16291 C CA . PHE F 1 333 ? 35.196 2.829 -54.646 1.00 26.22 333 PHE F CA 1
ATOM 16292 C C . PHE F 1 333 ? 34.196 1.673 -54.499 1.00 26.62 333 PHE F C 1
ATOM 16293 O O . PHE F 1 333 ? 33.020 1.820 -54.829 1.00 25.61 333 PHE F O 1
ATOM 16301 N N . GLU F 1 334 ? 34.657 0.534 -53.985 1.00 26.49 334 GLU F N 1
ATOM 16302 C CA . GLU F 1 334 ? 33.776 -0.619 -53.793 1.00 28.56 334 GLU F CA 1
ATOM 16303 C C . GLU F 1 334 ? 32.622 -0.303 -52.848 1.00 28.25 334 GLU F C 1
ATOM 16304 O O . GLU F 1 334 ? 31.497 -0.754 -53.048 1.00 28.10 334 GLU F O 1
ATOM 16310 N N . GLN F 1 335 ? 32.908 0.469 -51.809 1.00 27.59 335 GLN F N 1
ATOM 16311 C CA . GLN F 1 335 ? 31.885 0.855 -50.847 1.00 28.63 335 GLN F CA 1
ATOM 16312 C C . GLN F 1 335 ? 32.124 2.312 -50.470 1.00 27.38 335 GLN F C 1
ATOM 16313 O O . GLN F 1 335 ? 33.236 2.816 -50.632 1.00 28.50 335 GLN F O 1
ATOM 16319 N N . ALA F 1 336 ? 31.082 2.989 -49.998 1.00 25.28 336 ALA F N 1
ATOM 16320 C CA . ALA F 1 336 ? 31.175 4.400 -49.623 1.00 23.96 336 ALA F CA 1
ATOM 16321 C C . ALA F 1 336 ? 32.280 4.633 -48.602 1.00 21.00 336 ALA F C 1
ATOM 16322 O O . ALA F 1 336 ? 32.490 3.815 -47.718 1.00 18.64 336 ALA F O 1
ATOM 16324 N N . SER F 1 337 ? 32.984 5.753 -48.739 1.00 21.02 337 SER F N 1
ATOM 16325 C CA . SER F 1 337 ? 34.072 6.109 -47.820 1.00 21.94 337 SER F CA 1
ATOM 16326 C C . SER F 1 337 ? 33.486 6.553 -46.479 1.00 22.10 337 SER F C 1
ATOM 16327 O O . SER F 1 337 ? 32.441 7.203 -46.443 1.00 24.26 337 SER F O 1
ATOM 16330 N N . PRO F 1 338 ? 34.163 6.238 -45.360 1.00 20.72 338 PRO F N 1
ATOM 16331 C CA . PRO F 1 338 ? 35.430 5.510 -45.243 1.00 19.66 338 PRO F CA 1
ATOM 16332 C C . PRO F 1 338 ? 35.275 3.996 -45.302 1.00 18.20 338 PRO F C 1
ATOM 16333 O O . PRO F 1 338 ? 34.268 3.443 -44.851 1.00 16.20 338 PRO F O 1
ATOM 16337 N N . SER F 1 339 ? 36.286 3.322 -45.848 1.00 20.37 339 SER F N 1
ATOM 16338 C CA . SER F 1 339 ? 36.234 1.871 -45.970 1.00 19.98 339 SER F CA 1
ATOM 16339 C C . SER F 1 339 ? 37.613 1.241 -45.860 1.00 22.29 339 SER F C 1
ATOM 16340 O O . SER F 1 339 ? 38.640 1.916 -45.955 1.00 19.44 339 SER F O 1
ATOM 16343 N N . THR F 1 340 ? 37.626 -0.071 -45.673 1.00 23.11 340 THR F N 1
ATOM 16344 C CA . THR F 1 340 ? 38.870 -0.808 -45.554 1.00 26.72 340 THR F CA 1
ATOM 16345 C C . THR F 1 340 ? 38.735 -2.076 -46.383 1.00 26.83 340 THR F C 1
ATOM 16346 O O . THR F 1 340 ? 37.643 -2.632 -46.503 1.00 26.19 340 THR F O 1
ATOM 16350 N N . VAL F 1 341 ? 39.841 -2.518 -46.971 1.00 25.70 341 VAL F N 1
ATOM 16351 C CA . VAL F 1 341 ? 39.831 -3.732 -47.766 1.00 26.99 341 VAL F CA 1
ATOM 16352 C C . VAL F 1 341 ? 41.127 -4.497 -47.537 1.00 27.82 341 VAL F C 1
ATOM 16353 O O . VAL F 1 341 ? 42.095 -3.960 -46.999 1.00 26.60 341 VAL F O 1
ATOM 16357 N N . THR F 1 342 ? 41.128 -5.758 -47.945 1.00 30.56 342 THR F N 1
ATOM 16358 C CA . THR F 1 342 ? 42.305 -6.595 -47.830 1.00 32.36 342 THR F CA 1
ATOM 16359 C C . THR F 1 342 ? 42.620 -7.030 -49.252 1.00 34.07 342 THR F C 1
ATOM 16360 O O . THR F 1 342 ? 41.755 -7.563 -49.944 1.00 35.47 342 THR F O 1
ATOM 16364 N N . LEU F 1 343 ? 43.843 -6.769 -49.702 1.00 36.41 343 LEU F N 1
ATOM 16365 C CA . LEU F 1 343 ? 44.240 -7.143 -51.051 1.00 40.24 343 LEU F CA 1
ATOM 16366 C C . LEU F 1 343 ? 44.447 -8.645 -51.151 1.00 43.58 343 LEU F C 1
ATOM 16367 O O . LEU F 1 343 ? 45.321 -9.208 -50.492 1.00 44.12 343 LEU F O 1
ATOM 16372 N N . ALA F 1 344 ? 43.629 -9.286 -51.977 1.00 47.48 344 ALA F N 1
ATOM 16373 C CA . ALA F 1 344 ? 43.695 -10.727 -52.170 1.00 52.41 344 ALA F CA 1
ATOM 16374 C C . ALA F 1 344 ? 45.051 -11.195 -52.688 1.00 55.18 344 ALA F C 1
ATOM 16375 O O . ALA F 1 344 ? 45.894 -11.658 -51.917 1.00 55.63 344 ALA F O 1
ATOM 16377 N N . LYS F 1 345 ? 45.250 -11.079 -53.998 1.00 58.70 345 LYS F N 1
ATOM 16378 C CA . LYS F 1 345 ? 46.497 -11.502 -54.632 1.00 61.50 345 LYS F CA 1
ATOM 16379 C C . LYS F 1 345 ? 47.711 -11.057 -53.824 1.00 62.75 345 LYS F C 1
ATOM 16380 O O . LYS F 1 345 ? 47.571 -10.084 -53.051 1.00 62.44 345 LYS F O 1
#

Nearest PDB structures (foldseek):
  3fd8-assembly1_F  TM=9.683E-01  e=7.490E-48  Enterococcus faecalis
  3hnp-assembly1_B  TM=9.689E-01  e=1.534E-47  Bacillus cereus ATCC 14579
  3gfg-assembly2_C  TM=9.183E-01  e=3.434E-35  Bacillus subtilis subsp. subtilis str. 168
  3e82-assembly2_D  TM=8.990E-01  e=7.674E-34  Klebsiella pneumoniae subsp. pneumoniae MGH 78578
  7wzd-assembly1_B  TM=7.497E-01  e=4.075E-20  Comamonas testosteroni KF-1

Secondary structure (DSSP, 8-state):
-EEEEEE--SHHIIIIIHHHHTT-TTTEEEEEEE-SS--GGGGSGGGTT-EEES-THHHHT-TTEEEEEE-S-GGGHHHHHHHHHHTT-EEEEPSSS-SSHHHHHHHHHHHHHHT--EEE--GGGG-HHHHHHHHHHHHSTT-SEEEEEEE---B----------GGGSHIIIIITT--HHHHHH-S-SEEEEEEE--S-TTSSP-EEEEEEEETTEEEEEEE-SB-SSPPPSEEEEESSEEEEE-S--SHHHHHHTT---STTTT-----EEEEEE-TTS-EEEE------TTHHHHHHHHHHHH-PPPSS-HHHHHHHHHHHHHTTSSSSSEEEE---/-EEEEEE--SHIIIIIIHHHHGGGTTTEEEEEEE-SS--GGGGSGGGTT-EEES-HHHHHT-TTEEEEEE-S-GGGHHHHHHHHHHTT-EEEEPSPS-SSHHHHHHHHHHHHHTT--EEE--GGGG-HHHHHHHHHHHHTTT-SEEEEEEE---B----------GGGSHHHHTTTT--HHHHHH-S-SEEEEEEE--S-TTSSP-EEEEEEEETTEEEEEEE-SB-SS---SEEEEETTEEEEE-S--SHHHHHHTT---STTTT-----EEEEEE-TTS-EEEE------TTHHHHHHHHHHHH-PPPSS-HHHHHHHHHHHHHTTTSPSSEEEE---/-EEEEEE--SHIIIIIIHHHHTT-TTTEEEEEEE-SS--GGGGSGGGTT-EEES-HHHHHT-TTEEEEEE-S-GGGHHHHHHHHHHHT-EEEEPSPS-SSHHHHHHHHHHHHHTT--EEE--GGGG-HHHHHHHHHHHT-TT-SEEEEEEE---B----------GGGSHHHHHHTT--HHHHHH-S-SEEEEEEE--S-TTSS--EEEEEEEETTEEEEEEE-SB-SS---SEEEEETTEEEEE-S---HHHHHTTT---STTTT-----EEEEEE-TTS-EEEE------TTHHHHHHHHHHHH-PPPSS-HHHHHHHHHHHHHTTSSSSSEEEE---/-EEEEEE--SHHIIIIIHHHHTT-TTTEEEEEEE-SS--GGGG-GGGTT-EEES-HHHHHT-TTEEEEEE-S-GGGHHHHHHHHHHTT-EEEEPSSS-SSHHHHHHHHHHHHHTT--EEE--GGGG-HHHHHHHHHHHHSTT-SEEEEEEE---B----------GGGSHHHHHHTT--HHHHHH-S-SEEEEEEE--S-TTSSP-EEEEEEEETTEEEEEEE-SB-SS---SEEEEETTEEEEE-S--SHHHHHHTT---STTTT-----EEEEEE-TTS-EEEE------TTHHHHHHHHHHHH-PPPSS-HHHHHHHHHHHHHHTSSSSSEEEE---/-EEEEEE--SHHIIIIIHHHHTT-TTTEEEEEEE-SS--TTTTSGGGTT-EEES-HHHHHT-TTEEEEEE-S-GGGHHHHHHHHHHTT-EEEEPSPS-SSHHHHHHHHHHHHHTT--EEE--GGGG-HHHHHHHHHHHH-TT-SEEEEEEE---B----------GGGSHHHHHHTT--HHHHHH-S-SEEEEEEE--S-TTSSP-EEEEEEEETTEEEEEEE-SB-SSPPPSEEEEETTEEEEE-S--SHHHHHHTT---STTTT-----EEEEEE-TTS-EEEE------TTHHHHHHHHHHHH-PPPSS-HHHHHHHHHHHHHTTSSSSSEEEE---/-EEEEEE--SHHIIIIIHHHHTT-TTTEEEEEEE-SS--TTSSSGGGTT-EEES-HHHHHT-TTEEEEEE-S-GGGHHHHHHHHHHTT-EEEEPSPS-SSHHHHHHHHHHHHHHT--EEE--GGGG-HHHHHHHHHHHHSTT-SEEEEEEE---B----------GGGSHHHHTTTT--HHHHHH-S-SEEEEEEE--S-TTSSP-EEEEEEEETTEEEEEEEESB-SS---SEEEEESSEEEEE-S--SHHHHHHTT---STTTT-----EEEEEE-TTS-EEEE------TTHHHHHHHHHHHH-PPPSS-HHHHHHHHHHHHHTTSSSSSEEEE---

Sequence (2040 aa):
VINCAFIGFGKSTTRYHLPYVLNRKDSWHVAHIFRRHAKPEEQAPIYSHIHFTSDLDEVLNDPDVKLVVVCTHADSHFEYAKRALEAGKNVLVEKPFTPTLAQAKELFALAKSKGLTVTPYQNRRFDSCFLTAKKAIESGKLGEIVEVESHFDYYRPVAETKPGLPQDGAFYGLGVHTDQIISLFGRPDHVAYDIRSLRNKANPDDTFEAQLFYGDLKAIVKTSHLVKIDYPKFIVHGKKGSFIKYGIDQQETSLKANIPGEPGFAADDSVGVLEYVNDEGVTVREEKPEGDYGRVYDALYQTITHGAPNYVKESEVLTNLEILERGFEQASPSTVTLAKVINCAFIGFGKSTTRYHLPYVLNRKDSWHVAHIFRRHAKPEEQAPIYSHIHFTSDLDEVLNDPDVKLVVVCTHADSHFEYAKRALEAGKNVLVEKPFTPTLAQAKELFALAKSKGLTVTPYQNRRFDSCFLTAKKAIESGKLGEIVEVESHFDYYRPVAETKPGLPQDGAFYGLGVHTDQIISLFGRPDHVAYDIRSLRNKANPDDTFEAQLFYGDLKAIVKTSHLVKIDYPKFIVHGKKGSFIKYGIDQQETSLKANIPGEPGFAADDSVGVLEYVNDEGVTVREEKPEGDYGRVYDALYQTITHGAPNYVKESEVLTNLEILERGFEQASPSTVTLAKVINCAFIGFGKSTTRYHLPYVLNRKDSWHVAHIFRRHAKPEEQAPIYSHIHFTSDLDEVLNDPDVKLVVVCTHADSHFEYAKRALEAGKNVLVEKPFTPTLAQAKELFALAKSKGLTVTPYQNRRFDSCFLTAKKAIESGKLGEIVEVESHFDYYRPVAETKPGLPQDGAFYGLGVHTDQIISLFGRPDHVAYDIRSLRNKANPDDTFEAQLFYGDLKAIVKTSHLVKIDYPKFIVHGKKGSFIKYGIDQQETSLKANIPGEPGFAADDSVGVLEYVNDEGVTVREEKPEGDYGRVYDALYQTITHGAPNYVKESEVLTNLEILERGFEQASPSTVTLAKVINCAFIGFGKSTTRYHLPYVLNRKDSWHVAHIFRRHAKPEEQAPIYSHIHFTSDLDEVLNDPDVKLVVVCTHADSHFEYAKRALEAGKNVLVEKPFTPTLAQAKELFALAKSKGLTVTPYQNRRFDSCFLTAKKAIESGKLGEIVEVESHFDYYRPVAETKPGLPQDGAFYGLGVHTDQIISLFGRPDHVAYDIRSLRNKANPDDTFEAQLFYGDLKAIVKTSHLVKIDYPKFIVHGKKGSFIKYGIDQQETSLKANIPGEPGFAADDSVGVLEYVNDEGVTVREEKPEGDYGRVYDALYQTITHGAPNYVKESEVLTNLEILERGFEQASPSTVTLAKVINCAFIGFGKSTTRYHLPYVLNRKDSWHVAHIFRRHAKPEEQAPIYSHIHFTSDLDEVLNDPDVKLVVVCTHADSHFEYAKRALEAGKNVLVEKPFTPTLAQAKELFALAKSKGLTVTPYQNRRFDSCFLTAKKAIESGKLGEIVEVESHFDYYRPVAETKPGLPQDGAFYGLGVHTDQIISLFGRPDHVAYDIRSLRNKANPDDTFEAQLFYGDLKAIVKTSHLVKIDYPKFIVHGKKGSFIKYGIDQQETSLKANIPGEPGFAADDSVGVLEYVNDEGVTVREEKPEGDYGRVYDALYQTITHGAPNYVKESEVLTNLEILERGFEQASPSTVTLAKVINCAFIGFGKSTTRYHLPYVLNRKDSWHVAHIFRRHAKPEEQAPIYSHIHFTSDLDEVLNDPDVKLVVVCTHADSHFEYAKRALEAGKNVLVEKPFTPTLAQAKELFALAKSKGLTVTPYQNRRFDSCFLTAKKAIESGKLGEIVEVESHFDYYRPVAETKPGLPQDGAFYGLGVHTDQIISLFGRPDHVAYDIRSLRNKANPDDTFEAQLFYGDLKAIVKTSHLVKIDYPKFIVHGKKGSFIKYGIDQQETSLKANIPGEPGFAADDSVGVLEYVNDEGVTVREEKPEGDYGRVYDALYQTITHGAPNYVKESEVLTNLEILERGFEQASPSTVTLAK

InterPro domains:
  IPR000683 Gfo/Idh/MocA-like oxidoreductase, N-terminal [PF01408] (3-121)
  IPR004104 Gfo/Idh/MocA-like oxidoreductase, C-terminal [PF02894] (135-340)
  IPR036291 NAD(P)-binding domain superfamily [SSF51735] (3-158)
  IPR051317 Gfo/Idh/MocA family oxidoreductases [PTHR43708] (3-339)

Organism: Escherichia coli (strain K12) (NCBI:txid83333)

Radius of gyration: 57.17 Å; Cα contacts (8 Å, |Δi|>4): 4320; chains: 6; bounding box: 60×166×174 Å

B-factor: mean 28.28, std 9.31, range [7.79, 68.05]

CATH classification: 3.40.50.720 (+1 more: 3.30.360.10)